Protein 2HJQ (pdb70)

CATH classification: 3.40.5.20 (+1 more: 1.10.720.10)

Foldseek 3Di:
DKWKAFAADAWDDDPHDIHGHPDIDDDDPVVSVVCVVPPRIDMDDDDPPPDPPALADDLVVLVPDDDVRLQVRVVVVPDGCPVPPDSVVSSVSSVVCNVPPDPDDDVDDDD

Secondary structure (DSSP, 8-state):
-EEEEESS-SEEEETTEEEEBT-EEEE-HHHHHHHHHSTTEEEEE--S-SS---S---HHHHHT--HHHHHHHHHHHT--TTS--SHHHHHHHHHHHHTT---S--STT--

Solvent-accessible surface area: 8606 Å² total; per-residue (Å²): 125,48,31,1,66,3,100,144,16,156,68,86,104,7,164,65,53,65,0,131,40,60,69,67,61,90,8,77,121,174,14,36,90,110,2,101,136,34,108,69,12,85,44,60,100,123,131,120,84,151,172,83,67,35,0,11,82,66,65,63,92,3,139,65,64,104,137,55,78,8,39,56,17,0,63,90,46,52,113,116,11,86,97,49,153,99,67,111,56,19,15,53,64,0,59,105,26,76,92,104,91,69,105,149,88,146,121,168,178,126,232

Radius of gyration: 19.68 Å; Cα contacts (8 Å, |Δi|>4): 136; chains: 1; bounding box: 53×40×23 Å

Nearest PDB structures (foldseek):
  2hjq-assembly1_A  TM=5.328E-01  e=5.339E-16  Bacillus subtilis
  2hjq-assembly1_A  TM=4.756E-01  e=1.511E-18  Bacillus subtilis
  6gzq-assembly1_H1  TM=6.401E-01  e=4.212E+00  Thermus thermophilus HB8
  3buc-assembly1_A  TM=3.258E-01  e=3.477E+00  Homo sapiens
  3rzl-assembly1_A  TM=2.801E-01  e=4.786E+00  Homo sapiens

Structure (mmCIF, N/CA/C/O backbone):
data_2HJQ
#
_entry.id   2HJQ
#
loop_
_atom_site.group_PDB
_atom_site.id
_atom_site.type_symbol
_atom_site.label_atom_id
_atom_site.label_alt_id
_atom_site.label_comp_id
_atom_site.label_asym_id
_atom_site.label_entity_id
_atom_site.label_seq_id
_atom_site.pdbx_PDB_ins_code
_atom_site.Cartn_x
_atom_site.Cartn_y
_atom_site.Cartn_z
_atom_site.occupancy
_atom_site.B_iso_or_equiv
_atom_site.auth_seq_id
_atom_site.auth_comp_id
_atom_site.auth_asym_id
_atom_site.auth_atom_id
_atom_site.pdbx_PDB_model_num
ATOM 1 N N . MET A 1 1 ? -4.925 -1.356 1.709 1.00 0.00 1 MET A N 1
ATOM 2 C CA . MET A 1 1 ? -6.062 -0.489 2.091 1.00 0.00 1 MET A CA 1
ATOM 3 C C . MET A 1 1 ? -7.373 -1.251 1.997 1.00 0.00 1 MET A C 1
ATOM 4 O O . MET A 1 1 ? -7.636 -1.924 1.000 1.00 0.00 1 MET A O 1
ATOM 20 N N . PHE A 1 2 ? -8.184 -1.149 3.038 1.00 0.00 2 PHE A N 1
ATOM 21 C CA . PHE A 1 2 ? -9.494 -1.778 3.053 1.00 0.00 2 PHE A CA 1
ATOM 22 C C . PHE A 1 2 ? -10.558 -0.707 2.857 1.00 0.00 2 PHE A C 1
ATOM 23 O O . PHE A 1 2 ? -10.413 0.403 3.358 1.00 0.00 2 PHE A O 1
ATOM 40 N N . THR A 1 3 ? -11.607 -1.023 2.118 1.00 0.00 3 THR A N 1
ATOM 41 C CA . THR A 1 3 ? -12.695 -0.081 1.920 1.00 0.00 3 THR A CA 1
ATOM 42 C C . THR A 1 3 ? -14.032 -0.810 1.864 1.00 0.00 3 THR A C 1
ATOM 43 O O . THR A 1 3 ? -14.115 -1.952 1.397 1.00 0.00 3 THR A O 1
ATOM 54 N N . ALA A 1 4 ? -15.065 -0.154 2.369 1.00 0.00 4 ALA A N 1
ATOM 55 C CA . ALA A 1 4 ? -16.406 -0.712 2.371 1.00 0.00 4 ALA A CA 1
ATOM 56 C C . ALA A 1 4 ? -17.394 0.280 1.774 1.00 0.00 4 ALA A C 1
ATOM 57 O O . ALA A 1 4 ? -17.237 1.493 1.926 1.00 0.00 4 ALA A O 1
ATOM 64 N N . LYS A 1 5 ? -18.396 -0.239 1.081 1.00 0.00 5 LYS A N 1
ATOM 65 C CA . LYS A 1 5 ? -19.427 0.595 0.479 1.00 0.00 5 LYS A CA 1
ATOM 66 C C . LYS A 1 5 ? -20.804 -0.002 0.753 1.00 0.00 5 LYS A C 1
ATOM 67 O O . LYS A 1 5 ? -21.024 -1.195 0.531 1.00 0.00 5 LYS A O 1
ATOM 86 N N . LEU A 1 6 ? -21.717 0.825 1.250 1.00 0.00 6 LEU A N 1
ATOM 87 C CA . LEU A 1 6 ? -23.059 0.369 1.606 1.00 0.00 6 LEU A CA 1
ATOM 88 C C . LEU A 1 6 ? -23.827 -0.114 0.389 1.00 0.00 6 LEU A C 1
ATOM 89 O O . LEU A 1 6 ? -24.094 0.654 -0.532 1.00 0.00 6 LEU A O 1
ATOM 105 N N . ILE A 1 7 ? -24.187 -1.385 0.395 1.00 0.00 7 ILE A N 1
ATOM 106 C CA . ILE A 1 7 ? -25.008 -1.945 -0.666 1.00 0.00 7 ILE A CA 1
ATOM 107 C C . ILE A 1 7 ? -26.416 -2.230 -0.147 1.00 0.00 7 ILE A C 1
ATOM 108 O O . ILE A 1 7 ? -27.391 -2.174 -0.893 1.00 0.00 7 ILE A O 1
ATOM 124 N N . LYS A 1 8 ? -26.505 -2.504 1.150 1.00 0.00 8 LYS A N 1
ATOM 125 C CA . LYS A 1 8 ? -27.770 -2.853 1.780 1.00 0.00 8 LYS A CA 1
ATOM 126 C C . LYS A 1 8 ? -28.502 -1.609 2.267 1.00 0.00 8 LYS A C 1
ATOM 127 O O . LYS A 1 8 ? -29.731 -1.538 2.241 1.00 0.00 8 LYS A O 1
ATOM 146 N N . GLY A 1 9 ? -27.739 -0.626 2.710 1.00 0.00 9 GLY A N 1
ATOM 147 C CA . GLY A 1 9 ? -28.330 0.552 3.297 1.00 0.00 9 GLY A CA 1
ATOM 148 C C . GLY A 1 9 ? -28.282 1.748 2.376 1.00 0.00 9 GLY A C 1
ATOM 149 O O . GLY A 1 9 ? -28.155 1.600 1.165 1.00 0.00 9 GLY A O 1
ATOM 153 N N . LYS A 1 10 ? -28.368 2.926 2.973 1.00 0.00 10 LYS A N 1
ATOM 154 C CA . LYS A 1 10 ? -28.365 4.195 2.265 1.00 0.00 10 LYS A CA 1
ATOM 155 C C . LYS A 1 10 ? -27.521 5.163 3.077 1.00 0.00 10 LYS A C 1
ATOM 156 O O . LYS A 1 10 ? -26.727 5.929 2.537 1.00 0.00 10 LYS A O 1
ATOM 175 N N . THR A 1 11 ? -27.708 5.106 4.391 1.00 0.00 11 THR A N 1
ATOM 176 C CA . THR A 1 11 ? -26.878 5.833 5.340 1.00 0.00 11 THR A CA 1
ATOM 177 C C . THR A 1 11 ? -26.866 5.076 6.668 1.00 0.00 11 THR A C 1
ATOM 178 O O . THR A 1 11 ? -27.899 4.946 7.324 1.00 0.00 11 THR A O 1
ATOM 189 N N . TYR A 1 12 ? -25.708 4.565 7.049 1.00 0.00 12 TYR A N 1
ATOM 190 C CA . TYR A 1 12 ? -25.600 3.689 8.206 1.00 0.00 12 TYR A CA 1
ATOM 191 C C . TYR A 1 12 ? -24.386 4.070 9.049 1.00 0.00 12 TYR A C 1
ATOM 192 O O . TYR A 1 12 ? -23.320 4.379 8.513 1.00 0.00 12 TYR A O 1
ATOM 210 N N . ASN A 1 13 ? -24.549 4.048 10.362 1.00 0.00 13 ASN A N 1
ATOM 211 C CA . ASN A 1 13 ? -23.465 4.400 11.270 1.00 0.00 13 ASN A CA 1
ATOM 212 C C . ASN A 1 13 ? -22.922 3.152 11.952 1.00 0.00 13 ASN A C 1
ATOM 213 O O . ASN A 1 13 ? -23.611 2.515 12.748 1.00 0.00 13 ASN A O 1
ATOM 224 N N . VAL A 1 14 ? -21.689 2.801 11.621 1.00 0.00 14 VAL A N 1
ATOM 225 C CA . VAL A 1 14 ? -21.038 1.632 12.194 1.00 0.00 14 VAL A CA 1
ATOM 226 C C . VAL A 1 14 ? -20.053 2.052 13.278 1.00 0.00 14 VAL A C 1
ATOM 227 O O . VAL A 1 14 ? -18.972 2.563 12.973 1.00 0.00 14 VAL A O 1
ATOM 240 N N . MET A 1 15 ? -20.448 1.849 14.536 1.00 0.00 15 MET A N 1
ATOM 241 C CA . MET A 1 15 ? -19.626 2.199 15.701 1.00 0.00 15 MET A CA 1
ATOM 242 C C . MET A 1 15 ? -19.439 3.713 15.794 1.00 0.00 15 MET A C 1
ATOM 243 O O . MET A 1 15 ? -20.124 4.387 16.564 1.00 0.00 15 MET A O 1
ATOM 257 N N . GLY A 1 16 ? -18.520 4.234 14.997 1.00 0.00 16 GLY A N 1
ATOM 258 C CA . GLY A 1 16 ? -18.286 5.662 14.942 1.00 0.00 16 GLY A CA 1
ATOM 259 C C . GLY A 1 16 ? -18.007 6.117 13.526 1.00 0.00 16 GLY A C 1
ATOM 260 O O . GLY A 1 16 ? -17.587 7.251 13.291 1.00 0.00 16 GLY A O 1
ATOM 264 N N . ILE A 1 17 ? -18.242 5.219 12.575 1.00 0.00 17 ILE A N 1
ATOM 265 C CA . ILE A 1 17 ? -17.989 5.499 11.169 1.00 0.00 17 ILE A CA 1
ATOM 266 C C . ILE A 1 17 ? -19.313 5.665 10.434 1.00 0.00 17 ILE A C 1
ATOM 267 O O . ILE A 1 17 ? -20.266 4.932 10.691 1.00 0.00 17 ILE A O 1
ATOM 283 N N . THR A 1 18 ? -19.381 6.626 9.530 1.00 0.00 18 THR A N 1
ATOM 284 C CA . THR A 1 18 ? -20.608 6.884 8.797 1.00 0.00 18 THR A CA 1
ATOM 285 C C . THR A 1 18 ? -20.478 6.457 7.341 1.00 0.00 18 THR A C 1
ATOM 286 O O . THR A 1 18 ? -19.705 7.037 6.578 1.00 0.00 18 THR A O 1
ATOM 297 N N . PHE A 1 19 ? -21.232 5.440 6.964 1.00 0.00 19 PHE A N 1
ATOM 298 C CA . PHE A 1 19 ? -21.233 4.957 5.593 1.00 0.00 19 PHE A CA 1
ATOM 299 C C . PHE A 1 19 ? -22.527 5.344 4.901 1.00 0.00 19 PHE A C 1
ATOM 300 O O . PHE A 1 19 ? -23.572 5.450 5.536 1.00 0.00 19 PHE A O 1
ATOM 317 N N . ARG A 1 20 ? -22.457 5.564 3.604 1.00 0.00 20 ARG A N 1
ATOM 318 C CA . ARG A 1 20 ? -23.642 5.853 2.815 1.00 0.00 20 ARG A CA 1
ATOM 319 C C . ARG A 1 20 ? -23.618 4.996 1.562 1.00 0.00 20 ARG A C 1
ATOM 320 O O . ARG A 1 20 ? -22.544 4.726 1.026 1.00 0.00 20 ARG A O 1
ATOM 341 N N . ALA A 1 21 ? -24.780 4.526 1.125 1.00 0.00 21 ALA A N 1
ATOM 342 C CA . ALA A 1 21 ? -24.857 3.731 -0.097 1.00 0.00 21 ALA A CA 1
ATOM 343 C C . ALA A 1 21 ? -24.246 4.472 -1.279 1.00 0.00 21 ALA A C 1
ATOM 344 O O . ALA A 1 21 ? -24.594 5.621 -1.555 1.00 0.00 21 ALA A O 1
ATOM 351 N N . GLY A 1 22 ? -23.321 3.813 -1.963 1.00 0.00 22 GLY A N 1
ATOM 352 C CA . GLY A 1 22 ? -22.648 4.431 -3.087 1.00 0.00 22 GLY A CA 1
ATOM 353 C C . GLY A 1 22 ? -21.346 5.088 -2.682 1.00 0.00 22 GLY A C 1
ATOM 354 O O . GLY A 1 22 ? -20.527 5.439 -3.532 1.00 0.00 22 GLY A O 1
ATOM 358 N N . VAL A 1 23 ? -21.153 5.246 -1.380 1.00 0.00 23 VAL A N 1
ATOM 359 C CA . VAL A 1 23 ? -19.959 5.887 -0.851 1.00 0.00 23 VAL A CA 1
ATOM 360 C C . VAL A 1 23 ? -18.994 4.852 -0.283 1.00 0.00 23 VAL A C 1
ATOM 361 O O . VAL A 1 23 ? -19.301 4.180 0.704 1.00 0.00 23 VAL A O 1
ATOM 374 N N . SER A 1 24 ? -17.843 4.712 -0.922 1.00 0.00 24 SER A N 1
ATOM 375 C CA . SER A 1 24 ? -16.790 3.844 -0.421 1.00 0.00 24 SER A CA 1
ATOM 376 C C . SER A 1 24 ? -15.935 4.601 0.588 1.00 0.00 24 SER A C 1
ATOM 377 O O . SER A 1 24 ? -15.593 5.768 0.368 1.00 0.00 24 SER A O 1
ATOM 385 N N . GLN A 1 25 ? -15.607 3.955 1.694 1.00 0.00 25 GLN A N 1
ATOM 386 C CA . GLN A 1 25 ? -14.804 4.587 2.725 1.00 0.00 25 GLN A CA 1
ATOM 387 C C . GLN A 1 25 ? -13.767 3.607 3.257 1.00 0.00 25 GLN A C 1
ATOM 388 O O . GLN A 1 25 ? -14.081 2.445 3.521 1.00 0.00 25 GLN A O 1
ATOM 402 N N . THR A 1 26 ? -12.534 4.076 3.392 1.00 0.00 26 THR A N 1
ATOM 403 C CA . THR A 1 26 ? -11.438 3.235 3.848 1.00 0.00 26 THR A CA 1
ATOM 404 C C . THR A 1 26 ? -11.582 2.880 5.325 1.00 0.00 26 THR A C 1
ATOM 405 O O . THR A 1 26 ? -11.797 3.756 6.167 1.00 0.00 26 THR A O 1
ATOM 416 N N . VAL A 1 27 ? -11.454 1.597 5.626 1.00 0.00 27 VAL A N 1
ATOM 417 C CA . VAL A 1 27 ? -11.593 1.109 6.988 1.00 0.00 27 VAL A CA 1
ATOM 418 C C . VAL A 1 27 ? -10.378 0.283 7.396 1.00 0.00 27 VAL A C 1
ATOM 419 O O . VAL A 1 27 ? -9.665 -0.252 6.544 1.00 0.00 27 VAL A O 1
ATOM 432 N N . PRO A 1 28 ? -10.107 0.194 8.706 1.00 0.00 28 PRO A N 1
ATOM 433 C CA . PRO A 1 28 ? -9.055 -0.670 9.242 1.00 0.00 28 PRO A CA 1
ATOM 434 C C . PRO A 1 28 ? -9.432 -2.144 9.130 1.00 0.00 28 PRO A C 1
ATOM 435 O O . PRO A 1 28 ? -10.597 -2.478 8.890 1.00 0.00 28 PRO A O 1
ATOM 446 N N . LYS A 1 29 ? -8.452 -3.018 9.329 1.00 0.00 29 LYS A N 1
ATOM 447 C CA . LYS A 1 29 ? -8.666 -4.459 9.223 1.00 0.00 29 LYS A CA 1
ATOM 448 C C . LYS A 1 29 ? -9.776 -4.919 10.170 1.00 0.00 29 LYS A C 1
ATOM 449 O O . LYS A 1 29 ? -10.577 -5.794 9.828 1.00 0.00 29 LYS A O 1
ATOM 468 N N . LYS A 1 30 ? -9.827 -4.302 11.351 1.00 0.00 30 LYS A N 1
ATOM 469 C CA . LYS A 1 30 ? -10.836 -4.622 12.356 1.00 0.00 30 LYS A CA 1
ATOM 470 C C . LYS A 1 30 ? -12.244 -4.462 11.789 1.00 0.00 30 LYS A C 1
ATOM 471 O O . LYS A 1 30 ? -13.070 -5.371 11.878 1.00 0.00 30 LYS A O 1
ATOM 490 N N . LEU A 1 31 ? -12.504 -3.308 11.187 1.00 0.00 31 LEU A N 1
ATOM 491 C CA . LEU A 1 31 ? -13.827 -3.002 10.666 1.00 0.00 31 LEU A CA 1
ATOM 492 C C . LEU A 1 31 ? -14.109 -3.789 9.394 1.00 0.00 31 LEU A C 1
ATOM 493 O O . LEU A 1 31 ? -15.254 -4.129 9.116 1.00 0.00 31 LEU A O 1
ATOM 509 N N . TYR A 1 32 ? -13.061 -4.089 8.637 1.00 0.00 32 TYR A N 1
ATOM 510 C CA . TYR A 1 32 ? -13.200 -4.859 7.406 1.00 0.00 32 TYR A CA 1
ATOM 511 C C . TYR A 1 32 ? -13.816 -6.228 7.695 1.00 0.00 32 TYR A C 1
ATOM 512 O O . TYR A 1 32 ? -14.747 -6.654 7.017 1.00 0.00 32 TYR A O 1
ATOM 530 N N . GLU A 1 33 ? -13.303 -6.904 8.714 1.00 0.00 33 GLU A N 1
ATOM 531 C CA . GLU A 1 33 ? -13.810 -8.223 9.075 1.00 0.00 33 GLU A CA 1
ATOM 532 C C . GLU A 1 33 ? -15.089 -8.112 9.901 1.00 0.00 33 GLU A C 1
ATOM 533 O O . GLU A 1 33 ? -15.943 -9.004 9.874 1.00 0.00 33 GLU A O 1
ATOM 545 N N . TYR A 1 34 ? -15.235 -7.005 10.615 1.00 0.00 34 TYR A N 1
ATOM 546 C CA . TYR A 1 34 ? -16.469 -6.723 11.332 1.00 0.00 34 TYR A CA 1
ATOM 547 C C . TYR A 1 34 ? -17.620 -6.572 10.337 1.00 0.00 34 TYR A C 1
ATOM 548 O O . TYR A 1 34 ? -18.720 -7.079 10.552 1.00 0.00 34 TYR A O 1
ATOM 566 N N . LEU A 1 35 ? -17.344 -5.887 9.235 1.00 0.00 35 LEU A N 1
ATOM 567 C CA . LEU A 1 35 ? -18.328 -5.703 8.178 1.00 0.00 35 LEU A CA 1
ATOM 568 C C . LEU A 1 35 ? -18.316 -6.889 7.222 1.00 0.00 35 LEU A C 1
ATOM 569 O O . LEU A 1 35 ? -19.160 -6.997 6.341 1.00 0.00 35 LEU A O 1
ATOM 585 N N . ASN A 1 36 ? -17.342 -7.770 7.394 1.00 0.00 36 ASN A N 1
ATOM 586 C CA . ASN A 1 36 ? -17.308 -9.027 6.656 1.00 0.00 36 ASN A CA 1
ATOM 587 C C . ASN A 1 36 ? -18.390 -9.954 7.188 1.00 0.00 36 ASN A C 1
ATOM 588 O O . ASN A 1 36 ? -18.968 -10.751 6.449 1.00 0.00 36 ASN A O 1
ATOM 599 N N . GLU A 1 37 ? -18.661 -9.830 8.481 1.00 0.00 37 GLU A N 1
ATOM 600 C CA . GLU A 1 37 ? -19.777 -10.530 9.102 1.00 0.00 37 GLU A CA 1
ATOM 601 C C . GLU A 1 37 ? -21.106 -9.853 8.749 1.00 0.00 37 GLU A C 1
ATOM 602 O O . GLU A 1 37 ? -22.108 -10.522 8.498 1.00 0.00 37 GLU A O 1
ATOM 614 N N . ASN A 1 38 ? -21.094 -8.525 8.718 1.00 0.00 38 ASN A N 1
ATOM 615 C CA . ASN A 1 38 ? -22.308 -7.742 8.485 1.00 0.00 38 ASN A CA 1
ATOM 616 C C . ASN A 1 38 ? -22.575 -7.551 6.992 1.00 0.00 38 ASN A C 1
ATOM 617 O O . ASN A 1 38 ? -21.886 -6.785 6.322 1.00 0.00 38 ASN A O 1
ATOM 628 N N . PRO A 1 39 ? -23.610 -8.220 6.462 1.00 0.00 39 PRO A N 1
ATOM 629 C CA . PRO A 1 39 ? -23.908 -8.227 5.023 1.00 0.00 39 PRO A CA 1
ATOM 630 C C . PRO A 1 39 ? -24.603 -6.952 4.536 1.00 0.00 39 PRO A C 1
ATOM 631 O O . PRO A 1 39 ? -25.558 -7.011 3.763 1.00 0.00 39 PRO A O 1
ATOM 642 N N . TYR A 1 40 ? -24.113 -5.797 4.969 1.00 0.00 40 TYR A N 1
ATOM 643 C CA . TYR A 1 40 ? -24.683 -4.530 4.529 1.00 0.00 40 TYR A CA 1
ATOM 644 C C . TYR A 1 40 ? -23.809 -3.880 3.466 1.00 0.00 40 TYR A C 1
ATOM 645 O O . TYR A 1 40 ? -24.247 -2.967 2.760 1.00 0.00 40 TYR A O 1
ATOM 663 N N . PHE A 1 41 ? -22.570 -4.333 3.355 1.00 0.00 41 PHE A N 1
ATOM 664 C CA . PHE A 1 41 ? -21.590 -3.635 2.541 1.00 0.00 41 PHE A CA 1
ATOM 665 C C . PHE A 1 41 ? -20.964 -4.554 1.510 1.00 0.00 41 PHE A C 1
ATOM 666 O O . PHE A 1 41 ? -20.989 -5.777 1.652 1.00 0.00 41 PHE A O 1
ATOM 683 N N . ILE A 1 42 ? -20.411 -3.955 0.469 1.00 0.00 42 ILE A N 1
ATOM 684 C CA . ILE A 1 42 ? -19.519 -4.672 -0.419 1.00 0.00 42 ILE A CA 1
ATOM 685 C C . ILE A 1 42 ? -18.091 -4.370 0.016 1.00 0.00 42 ILE A C 1
ATOM 686 O O . ILE A 1 42 ? -17.743 -3.216 0.286 1.00 0.00 42 ILE A O 1
ATOM 702 N N . LEU A 1 43 ? -17.288 -5.404 0.150 1.00 0.00 43 LEU A N 1
ATOM 703 C CA . LEU A 1 43 ? -15.959 -5.252 0.706 1.00 0.00 43 LEU A CA 1
ATOM 704 C C . LEU A 1 43 ? -14.900 -5.416 -0.362 1.00 0.00 43 LEU A C 1
ATOM 705 O O . LEU A 1 43 ? -14.964 -6.321 -1.196 1.00 0.00 43 LEU A O 1
ATOM 721 N N . THR A 1 44 ? -13.939 -4.515 -0.351 1.00 0.00 44 THR A N 1
ATOM 722 C CA . THR A 1 44 ? -12.857 -4.538 -1.308 1.00 0.00 44 THR A CA 1
ATOM 723 C C . THR A 1 44 ? -11.569 -4.075 -0.638 1.00 0.00 44 THR A C 1
ATOM 724 O O . THR A 1 44 ? -11.567 -3.090 0.098 1.00 0.00 44 THR A O 1
ATOM 735 N N . GLN A 1 45 ? -10.485 -4.805 -0.852 1.00 0.00 45 GLN A N 1
ATOM 736 C CA . GLN A 1 45 ? -9.190 -4.386 -0.344 1.00 0.00 45 GLN A CA 1
ATOM 737 C C . GLN A 1 45 ? -8.170 -4.374 -1.467 1.00 0.00 45 GLN A C 1
ATOM 738 O O . GLN A 1 45 ? -8.057 -5.334 -2.229 1.00 0.00 45 GLN A O 1
ATOM 752 N N . GLU A 1 46 ? -7.454 -3.273 -1.583 1.00 0.00 46 GLU A N 1
ATOM 753 C CA . GLU A 1 46 ? -6.443 -3.129 -2.616 1.00 0.00 46 GLU A CA 1
ATOM 754 C C . GLU A 1 46 ? -5.166 -2.577 -2.005 1.00 0.00 46 GLU A C 1
ATOM 755 O O . GLU A 1 46 ? -5.209 -1.868 -0.995 1.00 0.00 46 GLU A O 1
ATOM 767 N N . LEU A 1 47 ? -4.038 -2.910 -2.603 1.00 0.00 47 LEU A N 1
ATOM 768 C CA . LEU A 1 47 ? -2.753 -2.491 -2.076 1.00 0.00 47 LEU A CA 1
ATOM 769 C C . LEU A 1 47 ? -2.155 -1.383 -2.928 1.00 0.00 47 LEU A C 1
ATOM 770 O O . LEU A 1 47 ? -1.702 -1.624 -4.046 1.00 0.00 47 LEU A O 1
ATOM 786 N N . ASN A 1 48 ? -2.184 -0.166 -2.407 1.00 0.00 48 ASN A N 1
ATOM 787 C CA . ASN A 1 48 ? -1.533 0.956 -3.066 1.00 0.00 48 ASN A CA 1
ATOM 788 C C . ASN A 1 48 ? -0.025 0.842 -2.883 1.00 0.00 48 ASN A C 1
ATOM 789 O O . ASN A 1 48 ? 0.752 1.154 -3.787 1.00 0.00 48 ASN A O 1
ATOM 800 N N . ASN A 1 49 ? 0.374 0.376 -1.707 1.00 0.00 49 ASN A N 1
ATOM 801 C CA . ASN A 1 49 ? 1.775 0.120 -1.414 1.00 0.00 49 ASN A CA 1
ATOM 802 C C . ASN A 1 49 ? 2.141 -1.293 -1.853 1.00 0.00 49 ASN A C 1
ATOM 803 O O . ASN A 1 49 ? 2.000 -2.254 -1.095 1.00 0.00 49 ASN A O 1
ATOM 814 N N . GLN A 1 50 ? 2.554 -1.412 -3.106 1.00 0.00 50 GLN A N 1
ATOM 815 C CA . GLN A 1 50 ? 2.946 -2.696 -3.669 1.00 0.00 50 GLN A CA 1
ATOM 816 C C . GLN A 1 50 ? 4.332 -3.080 -3.174 1.00 0.00 50 GLN A C 1
ATOM 817 O O . GLN A 1 50 ? 4.529 -4.156 -2.607 1.00 0.00 50 GLN A O 1
ATOM 831 N N . LYS A 1 51 ? 5.289 -2.189 -3.392 1.00 0.00 51 LYS A N 1
ATOM 832 C CA . LYS A 1 51 ? 6.647 -2.384 -2.913 1.00 0.00 51 LYS A CA 1
ATOM 833 C C . LYS A 1 51 ? 7.200 -1.095 -2.319 1.00 0.00 51 LYS A C 1
ATOM 834 O O . LYS A 1 51 ? 7.249 -0.062 -2.987 1.00 0.00 51 LYS A O 1
ATOM 853 N N . ASP A 1 52 ? 7.584 -1.162 -1.057 1.00 0.00 52 ASP A N 1
ATOM 854 C CA . ASP A 1 52 ? 8.281 -0.063 -0.402 1.00 0.00 52 ASP A CA 1
ATOM 855 C C . ASP A 1 52 ? 9.705 -0.526 -0.118 1.00 0.00 52 ASP A C 1
ATOM 856 O O . ASP A 1 52 ? 10.199 -1.440 -0.779 1.00 0.00 52 ASP A O 1
ATOM 865 N N . ASP A 1 53 ? 10.358 0.080 0.853 1.00 0.00 53 ASP A N 1
ATOM 866 C CA . ASP A 1 53 ? 11.674 -0.367 1.273 1.00 0.00 53 ASP A CA 1
ATOM 867 C C . ASP A 1 53 ? 11.517 -1.276 2.488 1.00 0.00 53 ASP A C 1
ATOM 868 O O . ASP A 1 53 ? 11.338 -0.801 3.609 1.00 0.00 53 ASP A O 1
ATOM 877 N N . PRO A 1 54 ? 11.547 -2.602 2.274 1.00 0.00 54 PRO A N 1
ATOM 878 C CA . PRO A 1 54 ? 11.225 -3.579 3.302 1.00 0.00 54 PRO A CA 1
ATOM 879 C C . PRO A 1 54 ? 12.440 -3.994 4.119 1.00 0.00 54 PRO A C 1
ATOM 880 O O . PRO A 1 54 ? 13.000 -5.071 3.920 1.00 0.00 54 PRO A O 1
ATOM 891 N N . ILE A 1 55 ? 12.849 -3.120 5.026 1.00 0.00 55 ILE A N 1
ATOM 892 C CA . ILE A 1 55 ? 13.996 -3.376 5.885 1.00 0.00 55 ILE A CA 1
ATOM 893 C C . ILE A 1 55 ? 14.057 -2.312 6.984 1.00 0.00 55 ILE A C 1
ATOM 894 O O . ILE A 1 55 ? 15.106 -2.005 7.540 1.00 0.00 55 ILE A O 1
ATOM 910 N N . ASN A 1 56 ? 12.889 -1.785 7.324 1.00 0.00 56 ASN A N 1
ATOM 911 C CA . ASN A 1 56 ? 12.775 -0.710 8.298 1.00 0.00 56 ASN A CA 1
ATOM 912 C C . ASN A 1 56 ? 11.354 -0.642 8.834 1.00 0.00 56 ASN A C 1
ATOM 913 O O . ASN A 1 56 ? 10.418 -0.284 8.121 1.00 0.00 56 ASN A O 1
ATOM 924 N N . TYR A 1 57 ? 11.198 -1.027 10.090 1.00 0.00 57 TYR A N 1
ATOM 925 C CA . TYR A 1 57 ? 9.890 -1.087 10.723 1.00 0.00 57 TYR A CA 1
ATOM 926 C C . TYR A 1 57 ? 10.005 -0.632 12.171 1.00 0.00 57 TYR A C 1
ATOM 927 O O . TYR A 1 57 ? 11.109 -0.370 12.657 1.00 0.00 57 TYR A O 1
ATOM 945 N N . THR A 1 58 ? 8.872 -0.531 12.852 1.00 0.00 58 THR A N 1
ATOM 946 C CA . THR A 1 58 ? 8.863 -0.192 14.264 1.00 0.00 58 THR A CA 1
ATOM 947 C C . THR A 1 58 ? 9.546 -1.278 15.064 1.00 0.00 58 THR A C 1
ATOM 948 O O . THR A 1 58 ? 9.233 -2.455 14.902 1.00 0.00 58 THR A O 1
ATOM 959 N N . GLU A 1 59 ? 10.488 -0.894 15.916 1.00 0.00 59 GLU A N 1
ATOM 960 C CA . GLU A 1 59 ? 11.127 -1.858 16.793 1.00 0.00 59 GLU A CA 1
ATOM 961 C C . GLU A 1 59 ? 10.077 -2.497 17.685 1.00 0.00 59 GLU A C 1
ATOM 962 O O . GLU A 1 59 ? 10.181 -3.662 18.032 1.00 0.00 59 GLU A O 1
ATOM 974 N N . SER A 1 60 ? 9.040 -1.727 18.007 1.00 0.00 60 SER A N 1
ATOM 975 C CA . SER A 1 60 ? 7.904 -2.239 18.749 1.00 0.00 60 SER A CA 1
ATOM 976 C C . SER A 1 60 ? 7.213 -3.342 17.955 1.00 0.00 60 SER A C 1
ATOM 977 O O . SER A 1 60 ? 6.772 -4.345 18.518 1.00 0.00 60 SER A O 1
ATOM 985 N N . GLU A 1 61 ? 7.139 -3.168 16.635 1.00 0.00 61 GLU A N 1
ATOM 986 C CA . GLU A 1 61 ? 6.510 -4.177 15.787 1.00 0.00 61 GLU A CA 1
ATOM 987 C C . GLU A 1 61 ? 7.469 -5.336 15.540 1.00 0.00 61 GLU A C 1
ATOM 988 O O . GLU A 1 61 ? 7.049 -6.474 15.366 1.00 0.00 61 GLU A O 1
ATOM 1000 N N . LEU A 1 62 ? 8.760 -5.038 15.546 1.00 0.00 62 LEU A N 1
ATOM 1001 C CA . LEU A 1 62 ? 9.784 -6.048 15.321 1.00 0.00 62 LEU A CA 1
ATOM 1002 C C . LEU A 1 62 ? 10.046 -6.859 16.591 1.00 0.00 62 LEU A C 1
ATOM 1003 O O . LEU A 1 62 ? 10.570 -7.973 16.527 1.00 0.00 62 LEU A O 1
ATOM 1019 N N . LYS A 1 63 ? 9.666 -6.293 17.736 1.00 0.00 63 LYS A N 1
ATOM 1020 C CA . LYS A 1 63 ? 9.709 -7.006 19.012 1.00 0.00 63 LYS A CA 1
ATOM 1021 C C . LYS A 1 63 ? 8.673 -8.126 19.018 1.00 0.00 63 LYS A C 1
ATOM 1022 O O . LYS A 1 63 ? 8.856 -9.163 19.657 1.00 0.00 63 LYS A O 1
ATOM 1041 N N . GLY A 1 64 ? 7.579 -7.901 18.300 1.00 0.00 64 GLY A N 1
ATOM 1042 C CA . GLY A 1 64 ? 6.544 -8.908 18.176 1.00 0.00 64 GLY A CA 1
ATOM 1043 C C . GLY A 1 64 ? 6.485 -9.477 16.776 1.00 0.00 64 GLY A C 1
ATOM 1044 O O . GLY A 1 64 ? 5.441 -9.949 16.327 1.00 0.00 64 GLY A O 1
ATOM 1048 N N . MET A 1 65 ? 7.614 -9.426 16.084 1.00 0.00 65 MET A N 1
ATOM 1049 C CA . MET A 1 65 ? 7.694 -9.919 14.719 1.00 0.00 65 MET A CA 1
ATOM 1050 C C . MET A 1 65 ? 8.414 -11.263 14.707 1.00 0.00 65 MET A C 1
ATOM 1051 O O . MET A 1 65 ? 9.460 -11.416 15.344 1.00 0.00 65 MET A O 1
ATOM 1065 N N . ASN A 1 66 ? 7.870 -12.214 13.959 1.00 0.00 66 ASN A N 1
ATOM 1066 C CA . ASN A 1 66 ? 8.341 -13.597 14.000 1.00 0.00 66 ASN A CA 1
ATOM 1067 C C . ASN A 1 66 ? 9.708 -13.782 13.337 1.00 0.00 66 ASN A C 1
ATOM 1068 O O . ASN A 1 66 ? 10.237 -12.882 12.671 1.00 0.00 66 ASN A O 1
ATOM 1079 N N . LYS A 1 67 ? 10.257 -14.978 13.540 1.00 0.00 67 LYS A N 1
ATOM 1080 C CA . LYS A 1 67 ? 11.562 -15.378 13.022 1.00 0.00 67 LYS A CA 1
ATOM 1081 C C . LYS A 1 67 ? 11.647 -15.206 11.503 1.00 0.00 67 LYS A C 1
ATOM 1082 O O . LYS A 1 67 ? 12.490 -14.453 11.002 1.00 0.00 67 LYS A O 1
ATOM 1101 N N . ALA A 1 68 ? 10.751 -15.871 10.783 1.00 0.00 68 ALA A N 1
ATOM 1102 C CA . ALA A 1 68 ? 10.774 -15.870 9.325 1.00 0.00 68 ALA A CA 1
ATOM 1103 C C . ALA A 1 68 ? 10.446 -14.490 8.772 1.00 0.00 68 ALA A C 1
ATOM 1104 O O . ALA A 1 68 ? 10.837 -14.146 7.654 1.00 0.00 68 ALA A O 1
ATOM 1111 N N . GLU A 1 69 ? 9.730 -13.703 9.561 1.00 0.00 69 GLU A N 1
ATOM 1112 C CA . GLU A 1 69 ? 9.379 -12.345 9.174 1.00 0.00 69 GLU A CA 1
ATOM 1113 C C . GLU A 1 69 ? 10.637 -11.493 9.064 1.00 0.00 69 GLU A C 1
ATOM 1114 O O . GLU A 1 69 ? 10.890 -10.879 8.034 1.00 0.00 69 GLU A O 1
ATOM 1126 N N . HIS A 1 70 ? 11.431 -11.473 10.135 1.00 0.00 70 HIS A N 1
ATOM 1127 C CA . HIS A 1 70 ? 12.703 -10.757 10.141 1.00 0.00 70 HIS A CA 1
ATOM 1128 C C . HIS A 1 70 ? 13.578 -11.186 8.973 1.00 0.00 70 HIS A C 1
ATOM 1129 O O . HIS A 1 70 ? 14.232 -10.361 8.341 1.00 0.00 70 HIS A O 1
ATOM 1144 N N . GLU A 1 71 ? 13.580 -12.480 8.696 1.00 0.00 71 GLU A N 1
ATOM 1145 C CA . GLU A 1 71 ? 14.422 -13.035 7.649 1.00 0.00 71 GLU A CA 1
ATOM 1146 C C . GLU A 1 71 ? 13.973 -12.579 6.267 1.00 0.00 71 GLU A C 1
ATOM 1147 O O . GLU A 1 71 ? 14.788 -12.102 5.478 1.00 0.00 71 GLU A O 1
ATOM 1159 N N . SER A 1 72 ? 12.682 -12.699 5.978 1.00 0.00 72 SER A N 1
ATOM 1160 C CA . SER A 1 72 ? 12.157 -12.292 4.680 1.00 0.00 72 SER A CA 1
ATOM 1161 C C . SER A 1 72 ? 12.389 -10.798 4.442 1.00 0.00 72 SER A C 1
ATOM 1162 O O . SER A 1 72 ? 12.671 -10.377 3.317 1.00 0.00 72 SER A O 1
ATOM 1170 N N . ILE A 1 73 ? 12.290 -10.009 5.509 1.00 0.00 73 ILE A N 1
ATOM 1171 C CA . ILE A 1 73 ? 12.585 -8.580 5.451 1.00 0.00 73 ILE A CA 1
ATOM 1172 C C . ILE A 1 73 ? 13.998 -8.335 4.914 1.00 0.00 73 ILE A C 1
ATOM 1173 O O . ILE A 1 73 ? 14.181 -7.734 3.852 1.00 0.00 73 ILE A O 1
ATOM 1189 N N . ILE A 1 74 ? 14.995 -8.836 5.629 1.00 0.00 74 ILE A N 1
ATOM 1190 C CA . ILE A 1 74 ? 16.381 -8.547 5.293 1.00 0.00 74 ILE A CA 1
ATOM 1191 C C . ILE A 1 74 ? 16.794 -9.261 4.002 1.00 0.00 74 ILE A C 1
ATOM 1192 O O . ILE A 1 74 ? 17.741 -8.848 3.327 1.00 0.00 74 ILE A O 1
ATOM 1208 N N . SER A 1 75 ? 16.066 -10.317 3.647 1.00 0.00 75 SER A N 1
ATOM 1209 C CA . SER A 1 75 ? 16.286 -10.998 2.376 1.00 0.00 75 SER A CA 1
ATOM 1210 C C . SER A 1 75 ? 15.884 -10.092 1.215 1.00 0.00 75 SER A C 1
ATOM 1211 O O . SER A 1 75 ? 16.519 -10.099 0.159 1.00 0.00 75 SER A O 1
ATOM 1219 N N . ASN A 1 76 ? 14.839 -9.295 1.427 1.00 0.00 76 ASN A N 1
ATOM 1220 C CA . ASN A 1 76 ? 14.391 -8.339 0.420 1.00 0.00 76 ASN A CA 1
ATOM 1221 C C . ASN A 1 76 ? 15.373 -7.182 0.313 1.00 0.00 76 ASN A C 1
ATOM 1222 O O . ASN A 1 76 ? 15.503 -6.559 -0.743 1.00 0.00 76 ASN A O 1
ATOM 1233 N N . LEU A 1 77 ? 16.055 -6.897 1.418 1.00 0.00 77 LEU A N 1
ATOM 1234 C CA . LEU A 1 77 ? 17.144 -5.924 1.423 1.00 0.00 77 LEU A CA 1
ATOM 1235 C C . LEU A 1 77 ? 18.294 -6.410 0.545 1.00 0.00 77 LEU A C 1
ATOM 1236 O O . LEU A 1 77 ? 18.972 -5.622 -0.111 1.00 0.00 77 LEU A O 1
ATOM 1252 N N . GLY A 1 78 ? 18.502 -7.718 0.538 1.00 0.00 78 GLY A N 1
ATOM 1253 C CA . GLY A 1 78 ? 19.587 -8.291 -0.226 1.00 0.00 78 GLY A CA 1
ATOM 1254 C C . GLY A 1 78 ? 20.731 -8.733 0.661 1.00 0.00 78 GLY A C 1
ATOM 1255 O O . GLY A 1 78 ? 21.862 -8.891 0.200 1.00 0.00 78 GLY A O 1
ATOM 1259 N N . ARG A 1 79 ? 20.442 -8.914 1.940 1.00 0.00 79 ARG A N 1
ATOM 1260 C CA . ARG A 1 79 ? 21.436 -9.390 2.890 1.00 0.00 79 ARG A CA 1
ATOM 1261 C C . ARG A 1 79 ? 21.029 -10.759 3.417 1.00 0.00 79 ARG A C 1
ATOM 1262 O O . ARG A 1 79 ? 19.861 -11.134 3.332 1.00 0.00 79 ARG A O 1
ATOM 1283 N N . ASN A 1 80 ? 21.987 -11.503 3.948 1.00 0.00 80 ASN A N 1
ATOM 1284 C CA . ASN A 1 80 ? 21.700 -12.807 4.531 1.00 0.00 80 ASN A CA 1
ATOM 1285 C C . ASN A 1 80 ? 21.497 -12.689 6.036 1.00 0.00 80 ASN A C 1
ATOM 1286 O O . ASN A 1 80 ? 22.451 -12.485 6.788 1.00 0.00 80 ASN A O 1
ATOM 1297 N N . PRO A 1 81 ? 20.244 -12.816 6.501 1.00 0.00 81 PRO A N 1
ATOM 1298 C CA . PRO A 1 81 ? 19.913 -12.719 7.921 1.00 0.00 81 PRO A CA 1
ATOM 1299 C C . PRO A 1 81 ? 20.142 -14.035 8.658 1.00 0.00 81 PRO A C 1
ATOM 1300 O O . PRO A 1 81 ? 19.708 -14.210 9.796 1.00 0.00 81 PRO A O 1
ATOM 1311 N N . SER A 1 82 ? 20.832 -14.953 7.999 1.00 0.00 82 SER A N 1
ATOM 1312 C CA . SER A 1 82 ? 21.113 -16.263 8.559 1.00 0.00 82 SER A CA 1
ATOM 1313 C C . SER A 1 82 ? 22.252 -16.198 9.574 1.00 0.00 82 SER A C 1
ATOM 1314 O O . SER A 1 82 ? 22.339 -17.027 10.479 1.00 0.00 82 SER A O 1
ATOM 1322 N N . ASP A 1 83 ? 23.124 -15.204 9.422 1.00 0.00 83 ASP A N 1
ATOM 1323 C CA . ASP A 1 83 ? 24.235 -15.018 10.352 1.00 0.00 83 ASP A CA 1
ATOM 1324 C C . ASP A 1 83 ? 23.725 -14.413 11.654 1.00 0.00 83 ASP A C 1
ATOM 1325 O O . ASP A 1 83 ? 24.169 -14.781 12.744 1.00 0.00 83 ASP A O 1
ATOM 1334 N N . PHE A 1 84 ? 22.763 -13.509 11.527 1.00 0.00 84 PHE A N 1
ATOM 1335 C CA . PHE A 1 84 ? 22.170 -12.860 12.683 1.00 0.00 84 PHE A CA 1
ATOM 1336 C C . PHE A 1 84 ? 21.114 -13.777 13.268 1.00 0.00 84 PHE A C 1
ATOM 1337 O O . PHE A 1 84 ? 20.049 -13.970 12.683 1.00 0.00 84 PHE A O 1
ATOM 1354 N N . LYS A 1 85 ? 21.410 -14.342 14.419 1.00 0.00 85 LYS A N 1
ATOM 1355 C CA . LYS A 1 85 ? 20.579 -15.387 14.985 1.00 0.00 85 LYS A CA 1
ATOM 1356 C C . LYS A 1 85 ? 19.753 -14.864 16.146 1.00 0.00 85 LYS A C 1
ATOM 1357 O O . LYS A 1 85 ? 18.651 -15.348 16.400 1.00 0.00 85 LYS A O 1
ATOM 1376 N N . ASN A 1 86 ? 20.278 -13.869 16.841 1.00 0.00 86 ASN A N 1
ATOM 1377 C CA . ASN A 1 86 ? 19.581 -13.311 17.985 1.00 0.00 86 ASN A CA 1
ATOM 1378 C C . ASN A 1 86 ? 18.669 -12.172 17.553 1.00 0.00 86 ASN A C 1
ATOM 1379 O O . ASN A 1 86 ? 18.915 -11.514 16.535 1.00 0.00 86 ASN A O 1
ATOM 1390 N N . ALA A 1 87 ? 17.612 -11.948 18.325 1.00 0.00 87 ALA A N 1
ATOM 1391 C CA . ALA A 1 87 ? 16.637 -10.913 18.015 1.00 0.00 87 ALA A CA 1
ATOM 1392 C C . ALA A 1 87 ? 17.294 -9.545 18.005 1.00 0.00 87 ALA A C 1
ATOM 1393 O O . ALA A 1 87 ? 17.005 -8.717 17.141 1.00 0.00 87 ALA A O 1
ATOM 1400 N N . ASP A 1 88 ? 18.199 -9.334 18.956 1.00 0.00 88 ASP A N 1
ATOM 1401 C CA . ASP A 1 88 ? 18.920 -8.071 19.084 1.00 0.00 88 ASP A CA 1
ATOM 1402 C C . ASP A 1 88 ? 19.616 -7.703 17.779 1.00 0.00 88 ASP A C 1
ATOM 1403 O O . ASP A 1 88 ? 19.479 -6.580 17.291 1.00 0.00 88 ASP A O 1
ATOM 1412 N N . GLU A 1 89 ? 20.339 -8.666 17.211 1.00 0.00 89 GLU A N 1
ATOM 1413 C CA . GLU A 1 89 ? 21.054 -8.463 15.955 1.00 0.00 89 GLU A CA 1
ATOM 1414 C C . GLU A 1 89 ? 20.095 -8.044 14.848 1.00 0.00 89 GLU A C 1
ATOM 1415 O O . GLU A 1 89 ? 20.315 -7.052 14.148 1.00 0.00 89 GLU A O 1
ATOM 1427 N N . ARG A 1 90 ? 19.023 -8.810 14.708 1.00 0.00 90 ARG A N 1
ATOM 1428 C CA . ARG A 1 90 ? 18.074 -8.620 13.620 1.00 0.00 90 ARG A CA 1
ATOM 1429 C C . ARG A 1 90 ? 17.315 -7.304 13.747 1.00 0.00 90 ARG A C 1
ATOM 1430 O O . ARG A 1 90 ? 17.082 -6.626 12.751 1.00 0.00 90 ARG A O 1
ATOM 1451 N N . ILE A 1 91 ? 16.932 -6.942 14.963 1.00 0.00 91 ILE A N 1
ATOM 1452 C CA . ILE A 1 91 ? 16.188 -5.708 15.180 1.00 0.00 91 ILE A CA 1
ATOM 1453 C C . ILE A 1 91 ? 17.081 -4.492 14.947 1.00 0.00 91 ILE A C 1
ATOM 1454 O O . ILE A 1 91 ? 16.682 -3.542 14.274 1.00 0.00 91 ILE A O 1
ATOM 1470 N N . ALA A 1 92 ? 18.301 -4.543 15.472 1.00 0.00 92 ALA A N 1
ATOM 1471 C CA . ALA A 1 92 ? 19.242 -3.436 15.333 1.00 0.00 92 ALA A CA 1
ATOM 1472 C C . ALA A 1 92 ? 19.583 -3.177 13.866 1.00 0.00 92 ALA A C 1
ATOM 1473 O O . ALA A 1 92 ? 19.636 -2.026 13.423 1.00 0.00 92 ALA A O 1
ATOM 1480 N N . TYR A 1 93 ? 19.796 -4.251 13.113 1.00 0.00 93 TYR A N 1
ATOM 1481 C CA . TYR A 1 93 ? 20.156 -4.131 11.705 1.00 0.00 93 TYR A CA 1
ATOM 1482 C C . TYR A 1 93 ? 19.020 -3.491 10.914 1.00 0.00 93 TYR A C 1
ATOM 1483 O O . TYR A 1 93 ? 19.256 -2.652 10.048 1.00 0.00 93 TYR A O 1
ATOM 1501 N N . ILE A 1 94 ? 17.787 -3.877 11.224 1.00 0.00 94 ILE A N 1
ATOM 1502 C CA . ILE A 1 94 ? 16.621 -3.302 10.564 1.00 0.00 94 ILE A CA 1
ATOM 1503 C C . ILE A 1 94 ? 16.465 -1.826 10.954 1.00 0.00 94 ILE A C 1
ATOM 1504 O O . ILE A 1 94 ? 16.075 -0.987 10.139 1.00 0.00 94 ILE A O 1
ATOM 1520 N N . LEU A 1 95 ? 16.813 -1.508 12.196 1.00 0.00 95 LEU A N 1
ATOM 1521 C CA . LEU A 1 95 ? 16.735 -0.135 12.688 1.00 0.00 95 LEU A CA 1
ATOM 1522 C C . LEU A 1 95 ? 17.747 0.768 11.992 1.00 0.00 95 LEU A C 1
ATOM 1523 O O . LEU A 1 95 ? 17.567 1.983 11.929 1.00 0.00 95 LEU A O 1
ATOM 1539 N N . LYS A 1 96 ? 18.811 0.186 11.466 1.00 0.00 96 LYS A N 1
ATOM 1540 C CA . LYS A 1 96 ? 19.785 0.958 10.709 1.00 0.00 96 LYS A CA 1
ATOM 1541 C C . LYS A 1 96 ? 19.164 1.548 9.444 1.00 0.00 96 LYS A C 1
ATOM 1542 O O . LYS A 1 96 ? 19.559 2.623 8.998 1.00 0.00 96 LYS A O 1
ATOM 1561 N N . GLN A 1 97 ? 18.175 0.867 8.881 1.00 0.00 97 GLN A N 1
ATOM 1562 C CA . GLN A 1 97 ? 17.552 1.336 7.651 1.00 0.00 97 GLN A CA 1
ATOM 1563 C C . GLN A 1 97 ? 16.396 2.291 7.941 1.00 0.00 97 GLN A C 1
ATOM 1564 O O . GLN A 1 97 ? 16.067 3.136 7.110 1.00 0.00 97 GLN A O 1
ATOM 1578 N N . ILE A 1 98 ? 15.789 2.178 9.123 1.00 0.00 98 ILE A N 1
ATOM 1579 C CA . ILE A 1 98 ? 14.776 3.152 9.532 1.00 0.00 98 ILE A CA 1
ATOM 1580 C C . ILE A 1 98 ? 15.470 4.482 9.822 1.00 0.00 98 ILE A C 1
ATOM 1581 O O . ILE A 1 98 ? 14.865 5.552 9.774 1.00 0.00 98 ILE A O 1
ATOM 1597 N N . ASP A 1 99 ? 16.766 4.381 10.104 1.00 0.00 99 ASP A N 1
ATOM 1598 C CA . ASP A 1 99 ? 17.637 5.535 10.280 1.00 0.00 99 ASP A CA 1
ATOM 1599 C C . ASP A 1 99 ? 18.093 6.071 8.922 1.00 0.00 99 ASP A C 1
ATOM 1600 O O . ASP A 1 99 ? 18.409 7.254 8.773 1.00 0.00 99 ASP A O 1
ATOM 1609 N N . ASN A 1 100 ? 18.099 5.194 7.923 1.00 0.00 100 ASN A N 1
ATOM 1610 C CA . ASN A 1 100 ? 18.497 5.578 6.570 1.00 0.00 100 ASN A CA 1
ATOM 1611 C C . ASN A 1 100 ? 17.373 6.313 5.852 1.00 0.00 100 ASN A C 1
ATOM 1612 O O . ASN A 1 100 ? 17.609 7.011 4.865 1.00 0.00 100 ASN A O 1
ATOM 1623 N N . LYS A 1 101 ? 16.149 6.144 6.336 1.00 0.00 101 LYS A N 1
ATOM 1624 C CA . LYS A 1 101 ? 15.038 6.959 5.866 1.00 0.00 101 LYS A CA 1
ATOM 1625 C C . LYS A 1 101 ? 15.033 8.283 6.620 1.00 0.00 101 LYS A C 1
ATOM 1626 O O . LYS A 1 101 ? 14.316 8.448 7.606 1.00 0.00 101 LYS A O 1
ATOM 1645 N N . GLY A 1 102 ? 15.866 9.207 6.171 1.00 0.00 102 GLY A N 1
ATOM 1646 C CA . GLY A 1 102 ? 15.999 10.476 6.853 1.00 0.00 102 GLY A CA 1
ATOM 1647 C C . GLY A 1 102 ? 15.082 11.528 6.277 1.00 0.00 102 GLY A C 1
ATOM 1648 O O . GLY A 1 102 ? 14.466 12.300 7.015 1.00 0.00 102 GLY A O 1
ATOM 1652 N N . GLU A 1 103 ? 14.972 11.552 4.959 1.00 0.00 103 GLU A N 1
ATOM 1653 C CA . GLU A 1 103 ? 14.144 12.538 4.292 1.00 0.00 103 GLU A CA 1
ATOM 1654 C C . GLU A 1 103 ? 13.272 11.909 3.217 1.00 0.00 103 GLU A C 1
ATOM 1655 O O . GLU A 1 103 ? 13.567 10.830 2.704 1.00 0.00 103 GLU A O 1
ATOM 1667 N N . LEU A 1 104 ? 12.178 12.583 2.917 1.00 0.00 104 LEU A N 1
ATOM 1668 C CA . LEU A 1 104 ? 11.302 12.199 1.825 1.00 0.00 104 LEU A CA 1
ATOM 1669 C C . LEU A 1 104 ? 11.116 13.396 0.910 1.00 0.00 104 LEU A C 1
ATOM 1670 O O . LEU A 1 104 ? 11.445 13.352 -0.277 1.00 0.00 104 LEU A O 1
ATOM 1686 N N . GLU A 1 105 ? 10.607 14.479 1.481 1.00 0.00 105 GLU A N 1
ATOM 1687 C CA . GLU A 1 105 ? 10.462 15.723 0.751 1.00 0.00 105 GLU A CA 1
ATOM 1688 C C . GLU A 1 105 ? 11.681 16.614 0.954 1.00 0.00 105 GLU A C 1
ATOM 1689 O O . GLU A 1 105 ? 11.636 17.604 1.679 1.00 0.00 105 GLU A O 1
ATOM 1701 N N . HIS A 1 106 ? 12.778 16.223 0.323 1.00 0.00 106 HIS A N 1
ATOM 1702 C CA . HIS A 1 106 ? 13.997 17.026 0.309 1.00 0.00 106 HIS A CA 1
ATOM 1703 C C . HIS A 1 106 ? 13.923 18.004 -0.860 1.00 0.00 106 HIS A C 1
ATOM 1704 O O . HIS A 1 106 ? 14.865 18.735 -1.155 1.00 0.00 106 HIS A O 1
ATOM 1719 N N . HIS A 1 107 ? 12.769 18.003 -1.505 1.00 0.00 107 HIS A N 1
ATOM 1720 C CA . HIS A 1 107 ? 12.535 18.813 -2.687 1.00 0.00 107 HIS A CA 1
ATOM 1721 C C . HIS A 1 107 ? 12.010 20.179 -2.273 1.00 0.00 107 HIS A C 1
ATOM 1722 O O . HIS A 1 107 ? 11.297 20.296 -1.275 1.00 0.00 107 HIS A O 1
ATOM 1737 N N . HIS A 1 108 ? 12.353 21.207 -3.033 1.00 0.00 108 HIS A N 1
ATOM 1738 C CA . HIS A 1 108 ? 11.873 22.550 -2.738 1.00 0.00 108 HIS A CA 1
ATOM 1739 C C . HIS A 1 108 ? 10.421 22.708 -3.179 1.00 0.00 108 HIS A C 1
ATOM 1740 O O . HIS A 1 108 ? 9.846 21.794 -3.773 1.00 0.00 108 HIS A O 1
ATOM 1755 N N . HIS A 1 109 ? 9.838 23.866 -2.871 1.00 0.00 109 HIS A N 1
ATOM 1756 C CA . HIS A 1 109 ? 8.425 24.147 -3.146 1.00 0.00 109 HIS A CA 1
ATOM 1757 C C . HIS A 1 109 ? 7.522 23.266 -2.268 1.00 0.00 109 HIS A C 1
ATOM 1758 O O . HIS A 1 109 ? 6.302 23.225 -2.436 1.00 0.00 109 HIS A O 1
ATOM 1773 N N . HIS A 1 110 ? 8.140 22.580 -1.318 1.00 0.00 110 HIS A N 1
ATOM 1774 C CA . HIS A 1 110 ? 7.426 21.747 -0.360 1.00 0.00 110 HIS A CA 1
ATOM 1775 C C . HIS A 1 110 ? 8.242 21.647 0.919 1.00 0.00 110 HIS A C 1
ATOM 1776 O O . HIS A 1 110 ? 8.707 20.572 1.306 1.00 0.00 110 HIS A O 1
ATOM 1791 N N . HIS A 1 111 ? 8.437 22.790 1.549 1.00 0.00 111 HIS A N 1
ATOM 1792 C CA . HIS A 1 111 ? 9.276 22.893 2.725 1.00 0.00 111 HIS A CA 1
ATOM 1793 C C . HIS A 1 111 ? 8.775 24.021 3.613 1.00 0.00 111 HIS A C 1
ATOM 1794 O O . HIS A 1 111 ? 8.304 23.744 4.732 1.00 0.00 111 HIS A O 1
ATOM 1810 N N . MET A 1 1 ? -5.153 -1.094 0.993 1.00 0.00 1 MET A N 2
ATOM 1811 C CA . MET A 1 1 ? -6.358 -0.353 1.437 1.00 0.00 1 MET A CA 2
ATOM 1812 C C . MET A 1 1 ? -7.567 -1.280 1.497 1.00 0.00 1 MET A C 2
ATOM 1813 O O . MET A 1 1 ? -7.946 -1.881 0.491 1.00 0.00 1 MET A O 2
ATOM 1829 N N . PHE A 1 2 ? -8.148 -1.416 2.681 1.00 0.00 2 PHE A N 2
ATOM 1830 C CA . PHE A 1 2 ? -9.378 -2.180 2.846 1.00 0.00 2 PHE A CA 2
ATOM 1831 C C . PHE A 1 2 ? -10.568 -1.231 2.857 1.00 0.00 2 PHE A C 2
ATOM 1832 O O . PHE A 1 2 ? -10.823 -0.551 3.851 1.00 0.00 2 PHE A O 2
ATOM 1849 N N . THR A 1 3 ? -11.289 -1.178 1.753 1.00 0.00 3 THR A N 2
ATOM 1850 C CA . THR A 1 3 ? -12.364 -0.217 1.609 1.00 0.00 3 THR A CA 2
ATOM 1851 C C . THR A 1 3 ? -13.722 -0.908 1.559 1.00 0.00 3 THR A C 2
ATOM 1852 O O . THR A 1 3 ? -13.921 -1.874 0.817 1.00 0.00 3 THR A O 2
ATOM 1863 N N . ALA A 1 4 ? -14.643 -0.417 2.373 1.00 0.00 4 ALA A N 2
ATOM 1864 C CA . ALA A 1 4 ? -15.988 -0.955 2.426 1.00 0.00 4 ALA A CA 2
ATOM 1865 C C . ALA A 1 4 ? -16.987 0.080 1.931 1.00 0.00 4 ALA A C 2
ATOM 1866 O O . ALA A 1 4 ? -16.793 1.279 2.122 1.00 0.00 4 ALA A O 2
ATOM 1873 N N . LYS A 1 5 ? -18.038 -0.384 1.281 1.00 0.00 5 LYS A N 2
ATOM 1874 C CA . LYS A 1 5 ? -19.074 0.501 0.780 1.00 0.00 5 LYS A CA 2
ATOM 1875 C C . LYS A 1 5 ? -20.451 -0.048 1.122 1.00 0.00 5 LYS A C 2
ATOM 1876 O O . LYS A 1 5 ? -20.738 -1.222 0.879 1.00 0.00 5 LYS A O 2
ATOM 1895 N N . LEU A 1 6 ? -21.291 0.798 1.702 1.00 0.00 6 LEU A N 2
ATOM 1896 C CA . LEU A 1 6 ? -22.652 0.410 2.045 1.00 0.00 6 LEU A CA 2
ATOM 1897 C C . LEU A 1 6 ? -23.448 0.185 0.762 1.00 0.00 6 LEU A C 2
ATOM 1898 O O . LEU A 1 6 ? -23.594 1.095 -0.056 1.00 0.00 6 LEU A O 2
ATOM 1914 N N . ILE A 1 7 ? -23.936 -1.037 0.577 1.00 0.00 7 ILE A N 2
ATOM 1915 C CA . ILE A 1 7 ? -24.646 -1.389 -0.644 1.00 0.00 7 ILE A CA 2
ATOM 1916 C C . ILE A 1 7 ? -26.137 -1.583 -0.390 1.00 0.00 7 ILE A C 2
ATOM 1917 O O . ILE A 1 7 ? -26.955 -1.408 -1.291 1.00 0.00 7 ILE A O 2
ATOM 1933 N N . LYS A 1 8 ? -26.489 -1.932 0.839 1.00 0.00 8 LYS A N 2
ATOM 1934 C CA . LYS A 1 8 ? -27.880 -2.195 1.180 1.00 0.00 8 LYS A CA 2
ATOM 1935 C C . LYS A 1 8 ? -28.351 -1.283 2.307 1.00 0.00 8 LYS A C 2
ATOM 1936 O O . LYS A 1 8 ? -28.103 -1.548 3.483 1.00 0.00 8 LYS A O 2
ATOM 1955 N N . GLY A 1 9 ? -29.006 -0.190 1.932 1.00 0.00 9 GLY A N 2
ATOM 1956 C CA . GLY A 1 9 ? -29.521 0.748 2.907 1.00 0.00 9 GLY A CA 2
ATOM 1957 C C . GLY A 1 9 ? -29.515 2.170 2.381 1.00 0.00 9 GLY A C 2
ATOM 1958 O O . GLY A 1 9 ? -30.162 2.468 1.380 1.00 0.00 9 GLY A O 2
ATOM 1962 N N . LYS A 1 10 ? -28.765 3.038 3.050 1.00 0.00 10 LYS A N 2
ATOM 1963 C CA . LYS A 1 10 ? -28.653 4.439 2.663 1.00 0.00 10 LYS A CA 2
ATOM 1964 C C . LYS A 1 10 ? -27.640 5.124 3.565 1.00 0.00 10 LYS A C 2
ATOM 1965 O O . LYS A 1 10 ? -26.644 5.671 3.101 1.00 0.00 10 LYS A O 2
ATOM 1984 N N . THR A 1 11 ? -27.909 5.074 4.860 1.00 0.00 11 THR A N 2
ATOM 1985 C CA . THR A 1 11 ? -27.041 5.667 5.864 1.00 0.00 11 THR A CA 2
ATOM 1986 C C . THR A 1 11 ? -26.969 4.772 7.095 1.00 0.00 11 THR A C 2
ATOM 1987 O O . THR A 1 11 ? -27.987 4.504 7.734 1.00 0.00 11 THR A O 2
ATOM 1998 N N . TYR A 1 12 ? -25.778 4.285 7.409 1.00 0.00 12 TYR A N 2
ATOM 1999 C CA . TYR A 1 12 ? -25.594 3.433 8.575 1.00 0.00 12 TYR A CA 2
ATOM 2000 C C . TYR A 1 12 ? -24.341 3.836 9.342 1.00 0.00 12 TYR A C 2
ATOM 2001 O O . TYR A 1 12 ? -23.280 4.048 8.754 1.00 0.00 12 TYR A O 2
ATOM 2019 N N . ASN A 1 13 ? -24.476 3.946 10.655 1.00 0.00 13 ASN A N 2
ATOM 2020 C CA . ASN A 1 13 ? -23.366 4.334 11.513 1.00 0.00 13 ASN A CA 2
ATOM 2021 C C . ASN A 1 13 ? -22.703 3.114 12.125 1.00 0.00 13 ASN A C 2
ATOM 2022 O O . ASN A 1 13 ? -23.292 2.438 12.971 1.00 0.00 13 ASN A O 2
ATOM 2033 N N . VAL A 1 14 ? -21.489 2.825 11.697 1.00 0.00 14 VAL A N 2
ATOM 2034 C CA . VAL A 1 14 ? -20.697 1.775 12.313 1.00 0.00 14 VAL A CA 2
ATOM 2035 C C . VAL A 1 14 ? -19.791 2.398 13.359 1.00 0.00 14 VAL A C 2
ATOM 2036 O O . VAL A 1 14 ? -18.694 2.866 13.044 1.00 0.00 14 VAL A O 2
ATOM 2049 N N . MET A 1 15 ? -20.280 2.442 14.593 1.00 0.00 15 MET A N 2
ATOM 2050 C CA . MET A 1 15 ? -19.574 3.074 15.704 1.00 0.00 15 MET A CA 2
ATOM 2051 C C . MET A 1 15 ? -19.380 4.571 15.471 1.00 0.00 15 MET A C 2
ATOM 2052 O O . MET A 1 15 ? -20.213 5.380 15.882 1.00 0.00 15 MET A O 2
ATOM 2066 N N . GLY A 1 16 ? -18.304 4.934 14.793 1.00 0.00 16 GLY A N 2
ATOM 2067 C CA . GLY A 1 16 ? -18.003 6.336 14.589 1.00 0.00 16 GLY A CA 2
ATOM 2068 C C . GLY A 1 16 ? -17.850 6.689 13.127 1.00 0.00 16 GLY A C 2
ATOM 2069 O O . GLY A 1 16 ? -17.363 7.765 12.796 1.00 0.00 16 GLY A O 2
ATOM 2073 N N . ILE A 1 17 ? -18.253 5.780 12.248 1.00 0.00 17 ILE A N 2
ATOM 2074 C CA . ILE A 1 17 ? -18.161 6.022 10.817 1.00 0.00 17 ILE A CA 2
ATOM 2075 C C . ILE A 1 17 ? -19.545 5.948 10.172 1.00 0.00 17 ILE A C 2
ATOM 2076 O O . ILE A 1 17 ? -20.258 4.957 10.335 1.00 0.00 17 ILE A O 2
ATOM 2092 N N . THR A 1 18 ? -19.924 7.004 9.462 1.00 0.00 18 THR A N 2
ATOM 2093 C CA . THR A 1 18 ? -21.183 7.018 8.729 1.00 0.00 18 THR A CA 2
ATOM 2094 C C . THR A 1 18 ? -20.983 6.488 7.313 1.00 0.00 18 THR A C 2
ATOM 2095 O O . THR A 1 18 ? -20.357 7.142 6.477 1.00 0.00 18 THR A O 2
ATOM 2106 N N . PHE A 1 19 ? -21.509 5.303 7.057 1.00 0.00 19 PHE A N 2
ATOM 2107 C CA . PHE A 1 19 ? -21.451 4.712 5.731 1.00 0.00 19 PHE A CA 2
ATOM 2108 C C . PHE A 1 19 ? -22.705 5.066 4.949 1.00 0.00 19 PHE A C 2
ATOM 2109 O O . PHE A 1 19 ? -23.823 4.927 5.450 1.00 0.00 19 PHE A O 2
ATOM 2126 N N . ARG A 1 20 ? -22.515 5.531 3.729 1.00 0.00 20 ARG A N 2
ATOM 2127 C CA . ARG A 1 20 ? -23.627 5.897 2.873 1.00 0.00 20 ARG A CA 2
ATOM 2128 C C . ARG A 1 20 ? -23.685 4.977 1.665 1.00 0.00 20 ARG A C 2
ATOM 2129 O O . ARG A 1 20 ? -22.648 4.553 1.152 1.00 0.00 20 ARG A O 2
ATOM 2150 N N . ALA A 1 21 ? -24.899 4.655 1.234 1.00 0.00 21 ALA A N 2
ATOM 2151 C CA . ALA A 1 21 ? -25.107 3.812 0.065 1.00 0.00 21 ALA A CA 2
ATOM 2152 C C . ALA A 1 21 ? -24.412 4.392 -1.164 1.00 0.00 21 ALA A C 2
ATOM 2153 O O . ALA A 1 21 ? -24.759 5.478 -1.634 1.00 0.00 21 ALA A O 2
ATOM 2160 N N . GLY A 1 22 ? -23.422 3.668 -1.664 1.00 0.00 22 GLY A N 2
ATOM 2161 C CA . GLY A 1 22 ? -22.701 4.109 -2.843 1.00 0.00 22 GLY A CA 2
ATOM 2162 C C . GLY A 1 22 ? -21.371 4.759 -2.511 1.00 0.00 22 GLY A C 2
ATOM 2163 O O . GLY A 1 22 ? -20.561 5.015 -3.403 1.00 0.00 22 GLY A O 2
ATOM 2167 N N . VAL A 1 23 ? -21.135 5.014 -1.231 1.00 0.00 23 VAL A N 2
ATOM 2168 C CA . VAL A 1 23 ? -19.907 5.667 -0.797 1.00 0.00 23 VAL A CA 2
ATOM 2169 C C . VAL A 1 23 ? -18.913 4.650 -0.248 1.00 0.00 23 VAL A C 2
ATOM 2170 O O . VAL A 1 23 ? -19.177 3.986 0.755 1.00 0.00 23 VAL A O 2
ATOM 2183 N N . SER A 1 24 ? -17.782 4.519 -0.926 1.00 0.00 24 SER A N 2
ATOM 2184 C CA . SER A 1 24 ? -16.712 3.643 -0.479 1.00 0.00 24 SER A CA 2
ATOM 2185 C C . SER A 1 24 ? -15.821 4.366 0.527 1.00 0.00 24 SER A C 2
ATOM 2186 O O . SER A 1 24 ? -15.472 5.534 0.335 1.00 0.00 24 SER A O 2
ATOM 2194 N N . GLN A 1 25 ? -15.463 3.675 1.601 1.00 0.00 25 GLN A N 2
ATOM 2195 C CA . GLN A 1 25 ? -14.655 4.259 2.664 1.00 0.00 25 GLN A CA 2
ATOM 2196 C C . GLN A 1 25 ? -13.649 3.239 3.181 1.00 0.00 25 GLN A C 2
ATOM 2197 O O . GLN A 1 25 ? -14.016 2.110 3.511 1.00 0.00 25 GLN A O 2
ATOM 2211 N N . THR A 1 26 ? -12.383 3.625 3.230 1.00 0.00 26 THR A N 2
ATOM 2212 C CA . THR A 1 26 ? -11.340 2.750 3.737 1.00 0.00 26 THR A CA 2
ATOM 2213 C C . THR A 1 26 ? -11.449 2.621 5.256 1.00 0.00 26 THR A C 2
ATOM 2214 O O . THR A 1 26 ? -11.503 3.623 5.973 1.00 0.00 26 THR A O 2
ATOM 2225 N N . VAL A 1 27 ? -11.498 1.389 5.741 1.00 0.00 27 VAL A N 2
ATOM 2226 C CA . VAL A 1 27 ? -11.686 1.125 7.162 1.00 0.00 27 VAL A CA 2
ATOM 2227 C C . VAL A 1 27 ? -10.489 0.370 7.733 1.00 0.00 27 VAL A C 2
ATOM 2228 O O . VAL A 1 27 ? -9.674 -0.167 6.981 1.00 0.00 27 VAL A O 2
ATOM 2241 N N . PRO A 1 28 ? -10.347 0.350 9.066 1.00 0.00 28 PRO A N 2
ATOM 2242 C CA . PRO A 1 28 ? -9.375 -0.512 9.739 1.00 0.00 28 PRO A CA 2
ATOM 2243 C C . PRO A 1 28 ? -9.783 -1.978 9.617 1.00 0.00 28 PRO A C 2
ATOM 2244 O O . PRO A 1 28 ? -10.965 -2.281 9.444 1.00 0.00 28 PRO A O 2
ATOM 2255 N N . LYS A 1 29 ? -8.820 -2.885 9.718 1.00 0.00 29 LYS A N 2
ATOM 2256 C CA . LYS A 1 29 ? -9.095 -4.306 9.521 1.00 0.00 29 LYS A CA 2
ATOM 2257 C C . LYS A 1 29 ? -10.052 -4.840 10.590 1.00 0.00 29 LYS A C 2
ATOM 2258 O O . LYS A 1 29 ? -10.751 -5.829 10.367 1.00 0.00 29 LYS A O 2
ATOM 2277 N N . LYS A 1 30 ? -10.090 -4.176 11.745 1.00 0.00 30 LYS A N 2
ATOM 2278 C CA . LYS A 1 30 ? -11.085 -4.484 12.772 1.00 0.00 30 LYS A CA 2
ATOM 2279 C C . LYS A 1 30 ? -12.490 -4.393 12.190 1.00 0.00 30 LYS A C 2
ATOM 2280 O O . LYS A 1 30 ? -13.346 -5.236 12.459 1.00 0.00 30 LYS A O 2
ATOM 2299 N N . LEU A 1 31 ? -12.712 -3.375 11.372 1.00 0.00 31 LEU A N 2
ATOM 2300 C CA . LEU A 1 31 ? -14.012 -3.161 10.764 1.00 0.00 31 LEU A CA 2
ATOM 2301 C C . LEU A 1 31 ? -14.163 -3.995 9.504 1.00 0.00 31 LEU A C 2
ATOM 2302 O O . LEU A 1 31 ? -15.276 -4.280 9.080 1.00 0.00 31 LEU A O 2
ATOM 2318 N N . TYR A 1 32 ? -13.045 -4.394 8.914 1.00 0.00 32 TYR A N 2
ATOM 2319 C CA . TYR A 1 32 ? -13.083 -5.244 7.734 1.00 0.00 32 TYR A CA 2
ATOM 2320 C C . TYR A 1 32 ? -13.697 -6.593 8.091 1.00 0.00 32 TYR A C 2
ATOM 2321 O O . TYR A 1 32 ? -14.591 -7.082 7.404 1.00 0.00 32 TYR A O 2
ATOM 2339 N N . GLU A 1 33 ? -13.230 -7.175 9.189 1.00 0.00 33 GLU A N 2
ATOM 2340 C CA . GLU A 1 33 ? -13.805 -8.419 9.689 1.00 0.00 33 GLU A CA 2
ATOM 2341 C C . GLU A 1 33 ? -15.205 -8.176 10.242 1.00 0.00 33 GLU A C 2
ATOM 2342 O O . GLU A 1 33 ? -16.101 -9.011 10.090 1.00 0.00 33 GLU A O 2
ATOM 2354 N N . TYR A 1 34 ? -15.388 -7.025 10.875 1.00 0.00 34 TYR A N 2
ATOM 2355 C CA . TYR A 1 34 ? -16.667 -6.672 11.478 1.00 0.00 34 TYR A CA 2
ATOM 2356 C C . TYR A 1 34 ? -17.755 -6.542 10.410 1.00 0.00 34 TYR A C 2
ATOM 2357 O O . TYR A 1 34 ? -18.894 -6.967 10.609 1.00 0.00 34 TYR A O 2
ATOM 2375 N N . LEU A 1 35 ? -17.395 -5.959 9.274 1.00 0.00 35 LEU A N 2
ATOM 2376 C CA . LEU A 1 35 ? -18.333 -5.798 8.171 1.00 0.00 35 LEU A CA 2
ATOM 2377 C C . LEU A 1 35 ? -18.370 -7.053 7.306 1.00 0.00 35 LEU A C 2
ATOM 2378 O O . LEU A 1 35 ? -19.250 -7.210 6.468 1.00 0.00 35 LEU A O 2
ATOM 2394 N N . ASN A 1 36 ? -17.415 -7.950 7.516 1.00 0.00 36 ASN A N 2
ATOM 2395 C CA . ASN A 1 36 ? -17.463 -9.267 6.891 1.00 0.00 36 ASN A CA 2
ATOM 2396 C C . ASN A 1 36 ? -18.618 -10.057 7.496 1.00 0.00 36 ASN A C 2
ATOM 2397 O O . ASN A 1 36 ? -19.273 -10.852 6.823 1.00 0.00 36 ASN A O 2
ATOM 2408 N N . GLU A 1 37 ? -18.862 -9.806 8.781 1.00 0.00 37 GLU A N 2
ATOM 2409 C CA . GLU A 1 37 ? -19.987 -10.400 9.494 1.00 0.00 37 GLU A CA 2
ATOM 2410 C C . GLU A 1 37 ? -21.306 -9.748 9.075 1.00 0.00 37 GLU A C 2
ATOM 2411 O O . GLU A 1 37 ? -22.388 -10.277 9.345 1.00 0.00 37 GLU A O 2
ATOM 2423 N N . ASN A 1 38 ? -21.208 -8.599 8.418 1.00 0.00 38 ASN A N 2
ATOM 2424 C CA . ASN A 1 38 ? -22.381 -7.843 7.984 1.00 0.00 38 ASN A CA 2
ATOM 2425 C C . ASN A 1 38 ? -22.344 -7.635 6.473 1.00 0.00 38 ASN A C 2
ATOM 2426 O O . ASN A 1 38 ? -21.873 -6.606 5.990 1.00 0.00 38 ASN A O 2
ATOM 2437 N N . PRO A 1 39 ? -22.864 -8.607 5.707 1.00 0.00 39 PRO A N 2
ATOM 2438 C CA . PRO A 1 39 ? -22.692 -8.666 4.248 1.00 0.00 39 PRO A CA 2
ATOM 2439 C C . PRO A 1 39 ? -23.486 -7.613 3.469 1.00 0.00 39 PRO A C 2
ATOM 2440 O O . PRO A 1 39 ? -23.608 -7.711 2.249 1.00 0.00 39 PRO A O 2
ATOM 2451 N N . TYR A 1 40 ? -24.015 -6.600 4.145 1.00 0.00 40 TYR A N 2
ATOM 2452 C CA . TYR A 1 40 ? -24.715 -5.528 3.445 1.00 0.00 40 TYR A CA 2
ATOM 2453 C C . TYR A 1 40 ? -23.748 -4.402 3.087 1.00 0.00 40 TYR A C 2
ATOM 2454 O O . TYR A 1 40 ? -24.155 -3.294 2.722 1.00 0.00 40 TYR A O 2
ATOM 2472 N N . PHE A 1 41 ? -22.462 -4.714 3.179 1.00 0.00 41 PHE A N 2
ATOM 2473 C CA . PHE A 1 41 ? -21.410 -3.856 2.667 1.00 0.00 41 PHE A CA 2
ATOM 2474 C C . PHE A 1 41 ? -20.653 -4.606 1.587 1.00 0.00 41 PHE A C 2
ATOM 2475 O O . PHE A 1 41 ? -20.540 -5.830 1.648 1.00 0.00 41 PHE A O 2
ATOM 2492 N N . ILE A 1 42 ? -20.140 -3.896 0.599 1.00 0.00 42 ILE A N 2
ATOM 2493 C CA . ILE A 1 42 ? -19.240 -4.517 -0.351 1.00 0.00 42 ILE A CA 2
ATOM 2494 C C . ILE A 1 42 ? -17.807 -4.216 0.066 1.00 0.00 42 ILE A C 2
ATOM 2495 O O . ILE A 1 42 ? -17.458 -3.074 0.373 1.00 0.00 42 ILE A O 2
ATOM 2511 N N . LEU A 1 43 ? -16.999 -5.253 0.132 1.00 0.00 43 LEU A N 2
ATOM 2512 C CA . LEU A 1 43 ? -15.639 -5.130 0.615 1.00 0.00 43 LEU A CA 2
ATOM 2513 C C . LEU A 1 43 ? -14.659 -5.249 -0.539 1.00 0.00 43 LEU A C 2
ATOM 2514 O O . LEU A 1 43 ? -14.570 -6.289 -1.190 1.00 0.00 43 LEU A O 2
ATOM 2530 N N . THR A 1 44 ? -13.953 -4.167 -0.811 1.00 0.00 44 THR A N 2
ATOM 2531 C CA . THR A 1 44 ? -13.042 -4.117 -1.935 1.00 0.00 44 THR A CA 2
ATOM 2532 C C . THR A 1 44 ? -11.654 -3.686 -1.482 1.00 0.00 44 THR A C 2
ATOM 2533 O O . THR A 1 44 ? -11.491 -2.658 -0.822 1.00 0.00 44 THR A O 2
ATOM 2544 N N . GLN A 1 45 ? -10.654 -4.482 -1.823 1.00 0.00 45 GLN A N 2
ATOM 2545 C CA . GLN A 1 45 ? -9.283 -4.154 -1.490 1.00 0.00 45 GLN A CA 2
ATOM 2546 C C . GLN A 1 45 ? -8.657 -3.337 -2.605 1.00 0.00 45 GLN A C 2
ATOM 2547 O O . GLN A 1 45 ? -8.651 -3.752 -3.766 1.00 0.00 45 GLN A O 2
ATOM 2561 N N . GLU A 1 46 ? -8.144 -2.179 -2.253 1.00 0.00 46 GLU A N 2
ATOM 2562 C CA . GLU A 1 46 ? -7.462 -1.320 -3.204 1.00 0.00 46 GLU A CA 2
ATOM 2563 C C . GLU A 1 46 ? -5.961 -1.464 -3.019 1.00 0.00 46 GLU A C 2
ATOM 2564 O O . GLU A 1 46 ? -5.427 -1.172 -1.945 1.00 0.00 46 GLU A O 2
ATOM 2576 N N . LEU A 1 47 ? -5.292 -1.950 -4.055 1.00 0.00 47 LEU A N 2
ATOM 2577 C CA . LEU A 1 47 ? -3.872 -2.250 -3.972 1.00 0.00 47 LEU A CA 2
ATOM 2578 C C . LEU A 1 47 ? -3.071 -1.425 -4.974 1.00 0.00 47 LEU A C 2
ATOM 2579 O O . LEU A 1 47 ? -3.040 -1.747 -6.164 1.00 0.00 47 LEU A O 2
ATOM 2595 N N . ASN A 1 48 ? -2.462 -0.350 -4.476 1.00 0.00 48 ASN A N 2
ATOM 2596 C CA . ASN A 1 48 ? -1.511 0.465 -5.243 1.00 0.00 48 ASN A CA 2
ATOM 2597 C C . ASN A 1 48 ? -2.205 1.344 -6.285 1.00 0.00 48 ASN A C 2
ATOM 2598 O O . ASN A 1 48 ? -3.233 0.981 -6.855 1.00 0.00 48 ASN A O 2
ATOM 2609 N N . ASN A 1 49 ? -1.627 2.514 -6.515 1.00 0.00 49 ASN A N 2
ATOM 2610 C CA . ASN A 1 49 ? -2.132 3.457 -7.507 1.00 0.00 49 ASN A CA 2
ATOM 2611 C C . ASN A 1 49 ? -1.026 3.765 -8.520 1.00 0.00 49 ASN A C 2
ATOM 2612 O O . ASN A 1 49 ? -1.284 4.147 -9.660 1.00 0.00 49 ASN A O 2
ATOM 2623 N N . GLN A 1 50 ? 0.212 3.544 -8.105 1.00 0.00 50 GLN A N 2
ATOM 2624 C CA . GLN A 1 50 ? 1.371 3.929 -8.898 1.00 0.00 50 GLN A CA 2
ATOM 2625 C C . GLN A 1 50 ? 1.840 2.806 -9.815 1.00 0.00 50 GLN A C 2
ATOM 2626 O O . GLN A 1 50 ? 2.403 1.812 -9.354 1.00 0.00 50 GLN A O 2
ATOM 2640 N N . LYS A 1 51 ? 1.606 2.956 -11.113 1.00 0.00 51 LYS A N 2
ATOM 2641 C CA . LYS A 1 51 ? 2.232 2.074 -12.083 1.00 0.00 51 LYS A CA 2
ATOM 2642 C C . LYS A 1 51 ? 3.074 2.886 -13.055 1.00 0.00 51 LYS A C 2
ATOM 2643 O O . LYS A 1 51 ? 2.852 2.871 -14.265 1.00 0.00 51 LYS A O 2
ATOM 2662 N N . ASP A 1 52 ? 4.031 3.617 -12.516 1.00 0.00 52 ASP A N 2
ATOM 2663 C CA . ASP A 1 52 ? 5.056 4.239 -13.339 1.00 0.00 52 ASP A CA 2
ATOM 2664 C C . ASP A 1 52 ? 6.241 3.288 -13.376 1.00 0.00 52 ASP A C 2
ATOM 2665 O O . ASP A 1 52 ? 7.353 3.645 -13.763 1.00 0.00 52 ASP A O 2
ATOM 2674 N N . ASP A 1 53 ? 5.943 2.047 -12.993 1.00 0.00 53 ASP A N 2
ATOM 2675 C CA . ASP A 1 53 ? 6.932 0.996 -12.802 1.00 0.00 53 ASP A CA 2
ATOM 2676 C C . ASP A 1 53 ? 7.871 1.384 -11.669 1.00 0.00 53 ASP A C 2
ATOM 2677 O O . ASP A 1 53 ? 8.972 1.890 -11.894 1.00 0.00 53 ASP A O 2
ATOM 2686 N N . PRO A 1 54 ? 7.419 1.158 -10.421 1.00 0.00 54 PRO A N 2
ATOM 2687 C CA . PRO A 1 54 ? 8.115 1.612 -9.209 1.00 0.00 54 PRO A CA 2
ATOM 2688 C C . PRO A 1 54 ? 9.316 0.744 -8.849 1.00 0.00 54 PRO A C 2
ATOM 2689 O O . PRO A 1 54 ? 9.592 0.504 -7.680 1.00 0.00 54 PRO A O 2
ATOM 2700 N N . ILE A 1 55 ? 10.029 0.298 -9.864 1.00 0.00 55 ILE A N 2
ATOM 2701 C CA . ILE A 1 55 ? 11.222 -0.512 -9.687 1.00 0.00 55 ILE A CA 2
ATOM 2702 C C . ILE A 1 55 ? 12.216 -0.140 -10.788 1.00 0.00 55 ILE A C 2
ATOM 2703 O O . ILE A 1 55 ? 13.114 -0.899 -11.149 1.00 0.00 55 ILE A O 2
ATOM 2719 N N . ASN A 1 56 ? 12.050 1.080 -11.284 1.00 0.00 56 ASN A N 2
ATOM 2720 C CA . ASN A 1 56 ? 12.808 1.578 -12.425 1.00 0.00 56 ASN A CA 2
ATOM 2721 C C . ASN A 1 56 ? 13.096 3.066 -12.247 1.00 0.00 56 ASN A C 2
ATOM 2722 O O . ASN A 1 56 ? 12.261 3.914 -12.566 1.00 0.00 56 ASN A O 2
ATOM 2733 N N . TYR A 1 57 ? 14.261 3.377 -11.702 1.00 0.00 57 TYR A N 2
ATOM 2734 C CA . TYR A 1 57 ? 14.648 4.760 -11.451 1.00 0.00 57 TYR A CA 2
ATOM 2735 C C . TYR A 1 57 ? 16.126 4.954 -11.746 1.00 0.00 57 TYR A C 2
ATOM 2736 O O . TYR A 1 57 ? 16.893 3.993 -11.776 1.00 0.00 57 TYR A O 2
ATOM 2754 N N . THR A 1 58 ? 16.522 6.199 -11.947 1.00 0.00 58 THR A N 2
ATOM 2755 C CA . THR A 1 58 ? 17.922 6.535 -12.117 1.00 0.00 58 THR A CA 2
ATOM 2756 C C . THR A 1 58 ? 18.684 6.254 -10.832 1.00 0.00 58 THR A C 2
ATOM 2757 O O . THR A 1 58 ? 18.293 6.720 -9.764 1.00 0.00 58 THR A O 2
ATOM 2768 N N . GLU A 1 59 ? 19.759 5.477 -10.926 1.00 0.00 59 GLU A N 2
ATOM 2769 C CA . GLU A 1 59 ? 20.580 5.189 -9.759 1.00 0.00 59 GLU A CA 2
ATOM 2770 C C . GLU A 1 59 ? 21.224 6.469 -9.260 1.00 0.00 59 GLU A C 2
ATOM 2771 O O . GLU A 1 59 ? 21.522 6.612 -8.080 1.00 0.00 59 GLU A O 2
ATOM 2783 N N . SER A 1 60 ? 21.414 7.405 -10.179 1.00 0.00 60 SER A N 2
ATOM 2784 C CA . SER A 1 60 ? 21.927 8.713 -9.839 1.00 0.00 60 SER A CA 2
ATOM 2785 C C . SER A 1 60 ? 20.887 9.475 -9.028 1.00 0.00 60 SER A C 2
ATOM 2786 O O . SER A 1 60 ? 21.232 10.287 -8.169 1.00 0.00 60 SER A O 2
ATOM 2794 N N . GLU A 1 61 ? 19.609 9.183 -9.281 1.00 0.00 61 GLU A N 2
ATOM 2795 C CA . GLU A 1 61 ? 18.532 9.808 -8.521 1.00 0.00 61 GLU A CA 2
ATOM 2796 C C . GLU A 1 61 ? 18.327 9.081 -7.196 1.00 0.00 61 GLU A C 2
ATOM 2797 O O . GLU A 1 61 ? 18.193 9.705 -6.148 1.00 0.00 61 GLU A O 2
ATOM 2809 N N . LEU A 1 62 ? 18.329 7.751 -7.254 1.00 0.00 62 LEU A N 2
ATOM 2810 C CA . LEU A 1 62 ? 18.141 6.916 -6.069 1.00 0.00 62 LEU A CA 2
ATOM 2811 C C . LEU A 1 62 ? 19.337 7.006 -5.124 1.00 0.00 62 LEU A C 2
ATOM 2812 O O . LEU A 1 62 ? 19.269 6.545 -3.984 1.00 0.00 62 LEU A O 2
ATOM 2828 N N . LYS A 1 63 ? 20.427 7.580 -5.615 1.00 0.00 63 LYS A N 2
ATOM 2829 C CA . LYS A 1 63 ? 21.647 7.714 -4.834 1.00 0.00 63 LYS A CA 2
ATOM 2830 C C . LYS A 1 63 ? 21.438 8.692 -3.681 1.00 0.00 63 LYS A C 2
ATOM 2831 O O . LYS A 1 63 ? 21.679 8.361 -2.522 1.00 0.00 63 LYS A O 2
ATOM 2850 N N . GLY A 1 64 ? 20.970 9.890 -4.008 1.00 0.00 64 GLY A N 2
ATOM 2851 C CA . GLY A 1 64 ? 20.712 10.890 -2.989 1.00 0.00 64 GLY A CA 2
ATOM 2852 C C . GLY A 1 64 ? 19.265 10.874 -2.541 1.00 0.00 64 GLY A C 2
ATOM 2853 O O . GLY A 1 64 ? 18.561 11.882 -2.642 1.00 0.00 64 GLY A O 2
ATOM 2857 N N . MET A 1 65 ? 18.824 9.724 -2.056 1.00 0.00 65 MET A N 2
ATOM 2858 C CA . MET A 1 65 ? 17.441 9.542 -1.643 1.00 0.00 65 MET A CA 2
ATOM 2859 C C . MET A 1 65 ? 17.345 9.169 -0.169 1.00 0.00 65 MET A C 2
ATOM 2860 O O . MET A 1 65 ? 18.326 9.223 0.576 1.00 0.00 65 MET A O 2
ATOM 2874 N N . ASN A 1 66 ? 16.150 8.778 0.222 1.00 0.00 66 ASN A N 2
ATOM 2875 C CA . ASN A 1 66 ? 15.838 8.395 1.586 1.00 0.00 66 ASN A CA 2
ATOM 2876 C C . ASN A 1 66 ? 15.834 6.860 1.682 1.00 0.00 66 ASN A C 2
ATOM 2877 O O . ASN A 1 66 ? 16.344 6.179 0.787 1.00 0.00 66 ASN A O 2
ATOM 2888 N N . LYS A 1 67 ? 15.305 6.318 2.765 1.00 0.00 67 LYS A N 2
ATOM 2889 C CA . LYS A 1 67 ? 15.177 4.880 2.914 1.00 0.00 67 LYS A CA 2
ATOM 2890 C C . LYS A 1 67 ? 13.747 4.434 2.610 1.00 0.00 67 LYS A C 2
ATOM 2891 O O . LYS A 1 67 ? 13.530 3.390 1.990 1.00 0.00 67 LYS A O 2
ATOM 2910 N N . ALA A 1 68 ? 12.784 5.264 3.014 1.00 0.00 68 ALA A N 2
ATOM 2911 C CA . ALA A 1 68 ? 11.368 4.897 2.999 1.00 0.00 68 ALA A CA 2
ATOM 2912 C C . ALA A 1 68 ? 10.835 4.614 1.597 1.00 0.00 68 ALA A C 2
ATOM 2913 O O . ALA A 1 68 ? 9.999 3.723 1.415 1.00 0.00 68 ALA A O 2
ATOM 2920 N N . GLU A 1 69 ? 11.302 5.357 0.601 1.00 0.00 69 GLU A N 2
ATOM 2921 C CA . GLU A 1 69 ? 10.776 5.188 -0.744 1.00 0.00 69 GLU A CA 2
ATOM 2922 C C . GLU A 1 69 ? 11.321 3.902 -1.361 1.00 0.00 69 GLU A C 2
ATOM 2923 O O . GLU A 1 69 ? 10.589 3.188 -2.027 1.00 0.00 69 GLU A O 2
ATOM 2935 N N . HIS A 1 70 ? 12.598 3.607 -1.114 1.00 0.00 70 HIS A N 2
ATOM 2936 C CA . HIS A 1 70 ? 13.191 2.330 -1.499 1.00 0.00 70 HIS A CA 2
ATOM 2937 C C . HIS A 1 70 ? 12.409 1.170 -0.904 1.00 0.00 70 HIS A C 2
ATOM 2938 O O . HIS A 1 70 ? 12.166 0.169 -1.575 1.00 0.00 70 HIS A O 2
ATOM 2953 N N . GLU A 1 71 ? 12.028 1.310 0.361 1.00 0.00 71 GLU A N 2
ATOM 2954 C CA . GLU A 1 71 ? 11.254 0.284 1.045 1.00 0.00 71 GLU A CA 2
ATOM 2955 C C . GLU A 1 71 ? 9.923 0.066 0.334 1.00 0.00 71 GLU A C 2
ATOM 2956 O O . GLU A 1 71 ? 9.541 -1.066 0.051 1.00 0.00 71 GLU A O 2
ATOM 2968 N N . SER A 1 72 ? 9.246 1.161 0.010 1.00 0.00 72 SER A N 2
ATOM 2969 C CA . SER A 1 72 ? 7.975 1.100 -0.707 1.00 0.00 72 SER A CA 2
ATOM 2970 C C . SER A 1 72 ? 8.173 0.597 -2.139 1.00 0.00 72 SER A C 2
ATOM 2971 O O . SER A 1 72 ? 7.301 -0.060 -2.699 1.00 0.00 72 SER A O 2
ATOM 2979 N N . ILE A 1 73 ? 9.331 0.907 -2.711 1.00 0.00 73 ILE A N 2
ATOM 2980 C CA . ILE A 1 73 ? 9.680 0.484 -4.065 1.00 0.00 73 ILE A CA 2
ATOM 2981 C C . ILE A 1 73 ? 9.648 -1.039 -4.203 1.00 0.00 73 ILE A C 2
ATOM 2982 O O . ILE A 1 73 ? 8.902 -1.585 -5.018 1.00 0.00 73 ILE A O 2
ATOM 2998 N N . ILE A 1 74 ? 10.432 -1.728 -3.384 1.00 0.00 74 ILE A N 2
ATOM 2999 C CA . ILE A 1 74 ? 10.605 -3.161 -3.558 1.00 0.00 74 ILE A CA 2
ATOM 3000 C C . ILE A 1 74 ? 9.521 -3.959 -2.837 1.00 0.00 74 ILE A C 2
ATOM 3001 O O . ILE A 1 74 ? 9.381 -5.164 -3.055 1.00 0.00 74 ILE A O 2
ATOM 3017 N N . SER A 1 75 ? 8.750 -3.298 -1.983 1.00 0.00 75 SER A N 2
ATOM 3018 C CA . SER A 1 75 ? 7.590 -3.940 -1.384 1.00 0.00 75 SER A CA 2
ATOM 3019 C C . SER A 1 75 ? 6.428 -3.899 -2.366 1.00 0.00 75 SER A C 2
ATOM 3020 O O . SER A 1 75 ? 5.635 -4.835 -2.447 1.00 0.00 75 SER A O 2
ATOM 3028 N N . ASN A 1 76 ? 6.361 -2.814 -3.134 1.00 0.00 76 ASN A N 2
ATOM 3029 C CA . ASN A 1 76 ? 5.378 -2.672 -4.202 1.00 0.00 76 ASN A CA 2
ATOM 3030 C C . ASN A 1 76 ? 5.653 -3.713 -5.280 1.00 0.00 76 ASN A C 2
ATOM 3031 O O . ASN A 1 76 ? 4.742 -4.250 -5.903 1.00 0.00 76 ASN A O 2
ATOM 3042 N N . LEU A 1 77 ? 6.940 -3.991 -5.470 1.00 0.00 77 LEU A N 2
ATOM 3043 C CA . LEU A 1 77 ? 7.394 -5.026 -6.393 1.00 0.00 77 LEU A CA 2
ATOM 3044 C C . LEU A 1 77 ? 6.907 -6.408 -5.950 1.00 0.00 77 LEU A C 2
ATOM 3045 O O . LEU A 1 77 ? 6.767 -7.323 -6.765 1.00 0.00 77 LEU A O 2
ATOM 3061 N N . GLY A 1 78 ? 6.652 -6.546 -4.653 1.00 0.00 78 GLY A N 2
ATOM 3062 C CA . GLY A 1 78 ? 6.236 -7.822 -4.105 1.00 0.00 78 GLY A CA 2
ATOM 3063 C C . GLY A 1 78 ? 7.409 -8.646 -3.617 1.00 0.00 78 GLY A C 2
ATOM 3064 O O . GLY A 1 78 ? 7.262 -9.828 -3.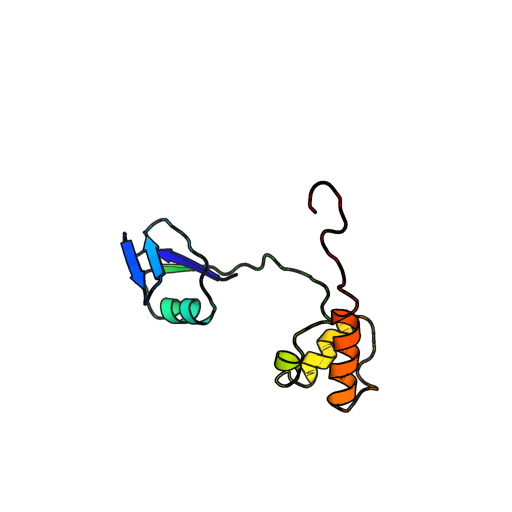307 1.00 0.00 78 GLY A O 2
ATOM 3068 N N . ARG A 1 79 ? 8.577 -8.020 -3.539 1.00 0.00 79 ARG A N 2
ATOM 3069 C CA . ARG A 1 79 ? 9.785 -8.710 -3.109 1.00 0.00 79 ARG A CA 2
ATOM 3070 C C . ARG A 1 79 ? 9.995 -8.551 -1.605 1.00 0.00 79 ARG A C 2
ATOM 3071 O O . ARG A 1 79 ? 10.469 -9.473 -0.945 1.00 0.00 79 ARG A O 2
ATOM 3092 N N . ASN A 1 80 ? 9.632 -7.377 -1.084 1.00 0.00 80 ASN A N 2
ATOM 3093 C CA . ASN A 1 80 ? 9.784 -7.058 0.345 1.00 0.00 80 ASN A CA 2
ATOM 3094 C C . ASN A 1 80 ? 11.259 -6.885 0.716 1.00 0.00 80 ASN A C 2
ATOM 3095 O O . ASN A 1 80 ? 12.025 -7.851 0.748 1.00 0.00 80 ASN A O 2
ATOM 3106 N N . PRO A 1 81 ? 11.683 -5.642 0.994 1.00 0.00 81 PRO A N 2
ATOM 3107 C CA . PRO A 1 81 ? 13.075 -5.330 1.319 1.00 0.00 81 PRO A CA 2
ATOM 3108 C C . PRO A 1 81 ? 13.467 -5.757 2.735 1.00 0.00 81 PRO A C 2
ATOM 3109 O O . PRO A 1 81 ? 13.773 -4.921 3.585 1.00 0.00 81 PRO A O 2
ATOM 3120 N N . SER A 1 82 ? 13.462 -7.058 2.986 1.00 0.00 82 SER A N 2
ATOM 3121 C CA . SER A 1 82 ? 13.836 -7.578 4.293 1.00 0.00 82 SER A CA 2
ATOM 3122 C C . SER A 1 82 ? 15.328 -7.913 4.333 1.00 0.00 82 SER A C 2
ATOM 3123 O O . SER A 1 82 ? 15.967 -7.830 5.382 1.00 0.00 82 SER A O 2
ATOM 3131 N N . ASP A 1 83 ? 15.880 -8.270 3.180 1.00 0.00 83 ASP A N 2
ATOM 3132 C CA . ASP A 1 83 ? 17.290 -8.659 3.085 1.00 0.00 83 ASP A CA 2
ATOM 3133 C C . ASP A 1 83 ? 18.191 -7.435 2.966 1.00 0.00 83 ASP A C 2
ATOM 3134 O O . ASP A 1 83 ? 19.369 -7.469 3.332 1.00 0.00 83 ASP A O 2
ATOM 3143 N N . PHE A 1 84 ? 17.618 -6.349 2.483 1.00 0.00 84 PHE A N 2
ATOM 3144 C CA . PHE A 1 84 ? 18.378 -5.148 2.169 1.00 0.00 84 PHE A CA 2
ATOM 3145 C C . PHE A 1 84 ? 18.611 -4.312 3.418 1.00 0.00 84 PHE A C 2
ATOM 3146 O O . PHE A 1 84 ? 17.672 -3.967 4.137 1.00 0.00 84 PHE A O 2
ATOM 3163 N N . LYS A 1 85 ? 19.869 -3.991 3.662 1.00 0.00 85 LYS A N 2
ATOM 3164 C CA . LYS A 1 85 ? 20.270 -3.263 4.850 1.00 0.00 85 LYS A CA 2
ATOM 3165 C C . LYS A 1 85 ? 20.679 -1.849 4.467 1.00 0.00 85 LYS A C 2
ATOM 3166 O O . LYS A 1 85 ? 20.108 -0.862 4.936 1.00 0.00 85 LYS A O 2
ATOM 3185 N N . ASN A 1 86 ? 21.662 -1.773 3.580 1.00 0.00 86 ASN A N 2
ATOM 3186 C CA . ASN A 1 86 ? 22.204 -0.501 3.123 1.00 0.00 86 ASN A CA 2
ATOM 3187 C C . ASN A 1 86 ? 21.422 -0.025 1.899 1.00 0.00 86 ASN A C 2
ATOM 3188 O O . ASN A 1 86 ? 20.833 -0.834 1.179 1.00 0.00 86 ASN A O 2
ATOM 3199 N N . ALA A 1 87 ? 21.402 1.285 1.671 1.00 0.00 87 ALA A N 2
ATOM 3200 C CA . ALA A 1 87 ? 20.723 1.857 0.516 1.00 0.00 87 ALA A CA 2
ATOM 3201 C C . ALA A 1 87 ? 21.334 1.335 -0.779 1.00 0.00 87 ALA A C 2
ATOM 3202 O O . ALA A 1 87 ? 20.640 1.189 -1.787 1.00 0.00 87 ALA A O 2
ATOM 3209 N N . ASP A 1 88 ? 22.630 1.042 -0.726 1.00 0.00 88 ASP A N 2
ATOM 3210 C CA . ASP A 1 88 ? 23.365 0.490 -1.867 1.00 0.00 88 ASP A CA 2
ATOM 3211 C C . ASP A 1 88 ? 22.683 -0.763 -2.413 1.00 0.00 88 ASP A C 2
ATOM 3212 O O . ASP A 1 88 ? 22.359 -0.835 -3.598 1.00 0.00 88 ASP A O 2
ATOM 3221 N N . GLU A 1 89 ? 22.450 -1.733 -1.532 1.00 0.00 89 GLU A N 2
ATOM 3222 C CA . GLU A 1 89 ? 21.812 -2.993 -1.908 1.00 0.00 89 GLU A CA 2
ATOM 3223 C C . GLU A 1 89 ? 20.456 -2.736 -2.558 1.00 0.00 89 GLU A C 2
ATOM 3224 O O . GLU A 1 89 ? 20.065 -3.411 -3.514 1.00 0.00 89 GLU A O 2
ATOM 3236 N N . ARG A 1 90 ? 19.756 -1.736 -2.039 1.00 0.00 90 ARG A N 2
ATOM 3237 C CA . ARG A 1 90 ? 18.430 -1.385 -2.521 1.00 0.00 90 ARG A CA 2
ATOM 3238 C C . ARG A 1 90 ? 18.511 -0.813 -3.933 1.00 0.00 90 ARG A C 2
ATOM 3239 O O . ARG A 1 90 ? 17.745 -1.200 -4.812 1.00 0.00 90 ARG A O 2
ATOM 3260 N N . ILE A 1 91 ? 19.459 0.094 -4.145 1.00 0.00 91 ILE A N 2
ATOM 3261 C CA . ILE A 1 91 ? 19.644 0.727 -5.446 1.00 0.00 91 ILE A CA 2
ATOM 3262 C C . ILE A 1 91 ? 20.079 -0.302 -6.488 1.00 0.00 91 ILE A C 2
ATOM 3263 O O . ILE A 1 91 ? 19.564 -0.323 -7.607 1.00 0.00 91 ILE A O 2
ATOM 3279 N N . ALA A 1 92 ? 21.010 -1.165 -6.098 1.00 0.00 92 ALA A N 2
ATOM 3280 C CA . ALA A 1 92 ? 21.536 -2.189 -6.993 1.00 0.00 92 ALA A CA 2
ATOM 3281 C C . ALA A 1 92 ? 20.439 -3.147 -7.453 1.00 0.00 92 ALA A C 2
ATOM 3282 O O . ALA A 1 92 ? 20.434 -3.592 -8.603 1.00 0.00 92 ALA A O 2
ATOM 3289 N N . TYR A 1 93 ? 19.504 -3.451 -6.558 1.00 0.00 93 TYR A N 2
ATOM 3290 C CA . TYR A 1 93 ? 18.408 -4.354 -6.886 1.00 0.00 93 TYR A CA 2
ATOM 3291 C C . TY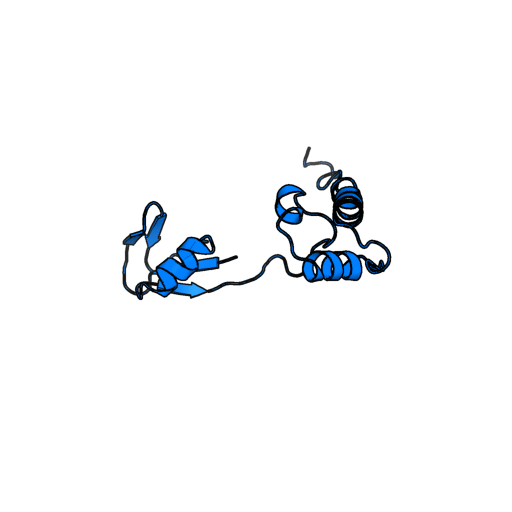R A 1 93 ? 17.439 -3.678 -7.846 1.00 0.00 93 TYR A C 2
ATOM 3292 O O . TYR A 1 93 ? 16.994 -4.285 -8.819 1.00 0.00 93 TYR A O 2
ATOM 3310 N N . ILE A 1 94 ? 17.129 -2.417 -7.573 1.00 0.00 94 ILE A N 2
ATOM 3311 C CA . ILE A 1 94 ? 16.246 -1.641 -8.435 1.00 0.00 94 ILE A CA 2
ATOM 3312 C C . ILE A 1 94 ? 16.831 -1.554 -9.847 1.00 0.00 94 ILE A C 2
ATOM 3313 O O . ILE A 1 94 ? 16.124 -1.740 -10.837 1.00 0.00 94 ILE A O 2
ATOM 3329 N N . LEU A 1 95 ? 18.139 -1.316 -9.925 1.00 0.00 95 LEU A N 2
ATOM 3330 C CA . LEU A 1 95 ? 18.852 -1.316 -11.202 1.00 0.00 95 LEU A CA 2
ATOM 3331 C C . LEU A 1 95 ? 18.691 -2.649 -11.926 1.00 0.00 95 LEU A C 2
ATOM 3332 O O . LEU A 1 95 ? 18.531 -2.691 -13.146 1.00 0.00 95 LEU A O 2
ATOM 3348 N N . LYS A 1 96 ? 18.722 -3.732 -11.163 1.00 0.00 96 LYS A N 2
ATOM 3349 C CA . LYS A 1 96 ? 18.692 -5.069 -11.735 1.00 0.00 96 LYS A CA 2
ATOM 3350 C C . LYS A 1 96 ? 17.334 -5.361 -12.375 1.00 0.00 96 LYS A C 2
ATOM 3351 O O . LYS A 1 96 ? 17.239 -6.144 -13.318 1.00 0.00 96 LYS A O 2
ATOM 3370 N N . GLN A 1 97 ? 16.283 -4.719 -11.876 1.00 0.00 97 GLN A N 2
ATOM 3371 C CA . GLN A 1 97 ? 14.954 -4.911 -12.448 1.00 0.00 97 GLN A CA 2
ATOM 3372 C C . GLN A 1 97 ? 14.757 -4.016 -13.662 1.00 0.00 97 GLN A C 2
ATOM 3373 O O . GLN A 1 97 ? 13.881 -4.263 -14.487 1.00 0.00 97 GLN A O 2
ATOM 3387 N N . ILE A 1 98 ? 15.574 -2.977 -13.763 1.00 0.00 98 ILE A N 2
ATOM 3388 C CA . ILE A 1 98 ? 15.619 -2.161 -14.968 1.00 0.00 98 ILE A CA 2
ATOM 3389 C C . ILE A 1 98 ? 16.191 -2.994 -16.107 1.00 0.00 98 ILE A C 2
ATOM 3390 O O . ILE A 1 98 ? 15.695 -2.969 -17.235 1.00 0.00 98 ILE A O 2
ATOM 3406 N N . ASP A 1 99 ? 17.228 -3.751 -15.783 1.00 0.00 99 ASP A N 2
ATOM 3407 C CA . ASP A 1 99 ? 17.828 -4.692 -16.721 1.00 0.00 99 ASP A CA 2
ATOM 3408 C C . ASP A 1 99 ? 16.823 -5.771 -17.120 1.00 0.00 99 ASP A C 2
ATOM 3409 O O . ASP A 1 99 ? 16.733 -6.150 -18.288 1.00 0.00 99 ASP A O 2
ATOM 3418 N N . ASN A 1 100 ? 16.054 -6.243 -16.145 1.00 0.00 100 ASN A N 2
ATOM 3419 C CA . ASN A 1 100 ? 15.080 -7.307 -16.380 1.00 0.00 100 ASN A CA 2
ATOM 3420 C C . ASN A 1 100 ? 13.715 -6.748 -16.768 1.00 0.00 100 ASN A C 2
ATOM 3421 O O . ASN A 1 100 ? 12.706 -7.453 -16.697 1.00 0.00 100 ASN A O 2
ATOM 3432 N N . LYS A 1 101 ? 13.674 -5.494 -17.189 1.00 0.00 101 LYS A N 2
ATOM 3433 C CA . LYS A 1 101 ? 12.422 -4.884 -17.609 1.00 0.00 101 LYS A CA 2
ATOM 3434 C C . LYS A 1 101 ? 12.136 -5.260 -19.060 1.00 0.00 101 LYS A C 2
ATOM 3435 O O . LYS A 1 101 ? 12.412 -4.492 -19.986 1.00 0.00 101 LYS A O 2
ATOM 3454 N N . GLY A 1 102 ? 11.610 -6.465 -19.249 1.00 0.00 102 GLY A N 2
ATOM 3455 C CA . GLY A 1 102 ? 11.378 -6.989 -20.580 1.00 0.00 102 GLY A CA 2
ATOM 3456 C C . GLY A 1 102 ? 10.125 -6.432 -21.221 1.00 0.00 102 GLY A C 2
ATOM 3457 O O . GLY A 1 102 ? 9.200 -7.173 -21.541 1.00 0.00 102 GLY A O 2
ATOM 3461 N N . GLU A 1 103 ? 10.102 -5.122 -21.414 1.00 0.00 103 GLU A N 2
ATOM 3462 C CA . GLU A 1 103 ? 8.982 -4.463 -22.067 1.00 0.00 103 GLU A CA 2
ATOM 3463 C C . GLU A 1 103 ? 9.325 -4.229 -23.539 1.00 0.00 103 GLU A C 2
ATOM 3464 O O . GLU A 1 103 ? 8.735 -3.386 -24.216 1.00 0.00 103 GLU A O 2
ATOM 3476 N N . LEU A 1 104 ? 10.281 -5.005 -24.032 1.00 0.00 104 LEU A N 2
ATOM 3477 C CA . LEU A 1 104 ? 10.748 -4.879 -25.404 1.00 0.00 104 LEU A CA 2
ATOM 3478 C C . LEU A 1 104 ? 9.851 -5.665 -26.351 1.00 0.00 104 LEU A C 2
ATOM 3479 O O . LEU A 1 104 ? 10.199 -6.765 -26.784 1.00 0.00 104 LEU A O 2
ATOM 3495 N N . GLU A 1 105 ? 8.683 -5.116 -26.642 1.00 0.00 105 GLU A N 2
ATOM 3496 C CA . GLU A 1 105 ? 7.757 -5.749 -27.565 1.00 0.00 105 GLU A CA 2
ATOM 3497 C C . GLU A 1 105 ? 8.089 -5.343 -28.996 1.00 0.00 105 GLU A C 2
ATOM 3498 O O . GLU A 1 105 ? 7.656 -4.287 -29.463 1.00 0.00 105 GLU A O 2
ATOM 3510 N N . HIS A 1 106 ? 8.885 -6.181 -29.668 1.00 0.00 106 HIS A N 2
ATOM 3511 C CA . HIS A 1 106 ? 9.319 -5.930 -31.045 1.00 0.00 106 HIS A CA 2
ATOM 3512 C C . HIS A 1 106 ? 9.932 -4.539 -31.164 1.00 0.00 106 HIS A C 2
ATOM 3513 O O . HIS A 1 106 ? 9.471 -3.710 -31.954 1.00 0.00 106 HIS A O 2
ATOM 3528 N N . HIS A 1 107 ? 10.977 -4.308 -30.366 1.00 0.00 107 HIS A N 2
ATOM 3529 C CA . HIS A 1 107 ? 11.626 -3.000 -30.248 1.00 0.00 107 HIS A CA 2
ATOM 3530 C C . HIS A 1 107 ? 10.718 -2.024 -29.512 1.00 0.00 107 HIS A C 2
ATOM 3531 O O . HIS A 1 107 ? 9.680 -1.606 -30.023 1.00 0.00 107 HIS A O 2
ATOM 3546 N N . HIS A 1 108 ? 11.116 -1.672 -28.300 1.00 0.00 108 HIS A N 2
ATOM 3547 C CA . HIS A 1 108 ? 10.305 -0.820 -27.439 1.00 0.00 108 HIS A CA 2
ATOM 3548 C C . HIS A 1 108 ? 10.493 0.650 -27.805 1.00 0.00 108 HIS A C 2
ATOM 3549 O O . HIS A 1 108 ? 11.414 1.306 -27.323 1.00 0.00 108 HIS A O 2
ATOM 3564 N N . HIS A 1 109 ? 9.616 1.153 -28.666 1.00 0.00 109 HIS A N 2
ATOM 3565 C CA . HIS A 1 109 ? 9.693 2.538 -29.127 1.00 0.00 109 HIS A CA 2
ATOM 3566 C C . HIS A 1 109 ? 8.408 2.941 -29.851 1.00 0.00 109 HIS A C 2
ATOM 3567 O O . HIS A 1 109 ? 8.111 4.129 -29.966 1.00 0.00 109 HIS A O 2
ATOM 3582 N N . HIS A 1 110 ? 7.668 1.940 -30.336 1.00 0.00 110 HIS A N 2
ATOM 3583 C CA . HIS A 1 110 ? 6.374 2.142 -31.003 1.00 0.00 110 HIS A CA 2
ATOM 3584 C C . HIS A 1 110 ? 6.539 2.642 -32.436 1.00 0.00 110 HIS A C 2
ATOM 3585 O O . HIS A 1 110 ? 6.942 3.781 -32.670 1.00 0.00 110 HIS A O 2
ATOM 3600 N N . HIS A 1 111 ? 6.231 1.779 -33.391 1.00 0.00 111 HIS A N 2
ATOM 3601 C CA . HIS A 1 111 ? 6.209 2.163 -34.796 1.00 0.00 111 HIS A CA 2
ATOM 3602 C C . HIS A 1 111 ? 4.861 1.821 -35.407 1.00 0.00 111 HIS A C 2
ATOM 3603 O O . HIS A 1 111 ? 4.746 0.759 -36.053 1.00 0.00 111 HIS A O 2
ATOM 3619 N N . MET A 1 1 ? -5.471 -0.989 5.042 1.00 0.00 1 MET A N 3
ATOM 3620 C CA . MET A 1 1 ? -6.510 -0.181 4.363 1.00 0.00 1 MET A CA 3
ATOM 3621 C C . MET A 1 1 ? -7.380 -1.064 3.479 1.00 0.00 1 MET A C 3
ATOM 3622 O O . MET A 1 1 ? -6.874 -1.805 2.636 1.00 0.00 1 MET A O 3
ATOM 3638 N N . PHE A 1 2 ? -8.685 -1.005 3.703 1.00 0.00 2 PHE A N 3
ATOM 3639 C CA . PHE A 1 2 ? -9.650 -1.740 2.893 1.00 0.00 2 PHE A CA 3
ATOM 3640 C C . PHE A 1 2 ? -10.802 -0.813 2.548 1.00 0.00 2 PHE A C 3
ATOM 3641 O O . PHE A 1 2 ? -11.074 0.122 3.295 1.00 0.00 2 PHE A O 3
ATOM 3658 N N . THR A 1 3 ? -11.476 -1.052 1.440 1.00 0.00 3 THR A N 3
ATOM 3659 C CA . THR A 1 3 ? -12.569 -0.186 1.037 1.00 0.00 3 THR A CA 3
ATOM 3660 C C . THR A 1 3 ? -13.916 -0.850 1.299 1.00 0.00 3 THR A C 3
ATOM 3661 O O . THR A 1 3 ? -14.188 -1.948 0.806 1.00 0.00 3 THR A O 3
ATOM 3672 N N . ALA A 1 4 ? -14.744 -0.188 2.088 1.00 0.00 4 ALA A N 3
ATOM 3673 C CA . ALA A 1 4 ? -16.085 -0.667 2.366 1.00 0.00 4 ALA A CA 3
ATOM 3674 C C . ALA A 1 4 ? -17.113 0.331 1.855 1.00 0.00 4 ALA A C 3
ATOM 3675 O O . ALA A 1 4 ? -16.984 1.535 2.076 1.00 0.00 4 ALA A O 3
ATOM 3682 N N . LYS A 1 5 ? -18.116 -0.170 1.158 1.00 0.00 5 LYS A N 3
ATOM 3683 C CA . LYS A 1 5 ? -19.179 0.672 0.631 1.00 0.00 5 LYS A CA 3
ATOM 3684 C C . LYS A 1 5 ? -20.538 0.065 0.949 1.00 0.00 5 LYS A C 3
ATOM 3685 O O . LYS A 1 5 ? -20.743 -1.137 0.775 1.00 0.00 5 LYS A O 3
ATOM 3704 N N . LEU A 1 6 ? -21.458 0.893 1.427 1.00 0.00 6 LEU A N 3
ATOM 3705 C CA . LEU A 1 6 ? -22.821 0.448 1.683 1.00 0.00 6 LEU A CA 3
ATOM 3706 C C . LEU A 1 6 ? -23.516 0.109 0.374 1.00 0.00 6 LEU A C 3
ATOM 3707 O O . LEU A 1 6 ? -23.564 0.935 -0.541 1.00 0.00 6 LEU A O 3
ATOM 3723 N N . ILE A 1 7 ? -24.042 -1.100 0.283 1.00 0.00 7 ILE A N 3
ATOM 3724 C CA . ILE A 1 7 ? -24.738 -1.531 -0.918 1.00 0.00 7 ILE A CA 3
ATOM 3725 C C . ILE A 1 7 ? -26.229 -1.700 -0.645 1.00 0.00 7 ILE A C 3
ATOM 3726 O O . ILE A 1 7 ? -27.040 -1.769 -1.567 1.00 0.00 7 ILE A O 3
ATOM 3742 N N . LYS A 1 8 ? -26.582 -1.758 0.632 1.00 0.00 8 LYS A N 3
ATOM 3743 C CA . LYS A 1 8 ? -27.970 -1.904 1.041 1.00 0.00 8 LYS A CA 3
ATOM 3744 C C . LYS A 1 8 ? -28.323 -0.862 2.091 1.00 0.00 8 LYS A C 3
ATOM 3745 O O . LYS A 1 8 ? -27.562 -0.639 3.034 1.00 0.00 8 LYS A O 3
ATOM 3764 N N . GLY A 1 9 ? -29.464 -0.216 1.919 1.00 0.00 9 GLY A N 3
ATOM 3765 C CA . GLY A 1 9 ? -29.934 0.726 2.913 1.00 0.00 9 GLY A CA 3
ATOM 3766 C C . GLY A 1 9 ? -29.828 2.167 2.461 1.00 0.00 9 GLY A C 3
ATOM 3767 O O . GLY A 1 9 ? -30.335 2.531 1.399 1.00 0.00 9 GLY A O 3
ATOM 3771 N N . LYS A 1 10 ? -29.140 2.979 3.253 1.00 0.00 10 LYS A N 3
ATOM 3772 C CA . LYS A 1 10 ? -29.097 4.415 3.041 1.00 0.00 10 LYS A CA 3
ATOM 3773 C C . LYS A 1 10 ? -27.903 5.012 3.772 1.00 0.00 10 LYS A C 3
ATOM 3774 O O . LYS A 1 10 ? -27.024 5.618 3.160 1.00 0.00 10 LYS A O 3
ATOM 3793 N N . THR A 1 11 ? -27.878 4.832 5.086 1.00 0.00 11 THR A N 3
ATOM 3794 C CA . THR A 1 11 ? -26.817 5.375 5.919 1.00 0.00 11 THR A CA 3
ATOM 3795 C C . THR A 1 11 ? -26.643 4.524 7.177 1.00 0.00 11 THR A C 3
ATOM 3796 O O . THR A 1 11 ? -27.581 4.357 7.958 1.00 0.00 11 THR A O 3
ATOM 3807 N N . TYR A 1 12 ? -25.448 3.988 7.364 1.00 0.00 12 TYR A N 3
ATOM 3808 C CA . TYR A 1 12 ? -25.164 3.116 8.493 1.00 0.00 12 TYR A CA 3
ATOM 3809 C C . TYR A 1 12 ? -23.844 3.528 9.135 1.00 0.00 12 TYR A C 3
ATOM 3810 O O . TYR A 1 12 ? -22.822 3.635 8.458 1.00 0.00 12 TYR A O 3
ATOM 3828 N N . ASN A 1 13 ? -23.874 3.776 10.433 1.00 0.00 13 ASN A N 3
ATOM 3829 C CA . ASN A 1 13 ? -22.679 4.189 11.156 1.00 0.00 13 ASN A CA 3
ATOM 3830 C C . ASN A 1 13 ? -22.047 2.995 11.859 1.00 0.00 13 ASN A C 3
ATOM 3831 O O . ASN A 1 13 ? -22.667 2.376 12.722 1.00 0.00 13 ASN A O 3
ATOM 3842 N N . VAL A 1 14 ? -20.820 2.668 11.482 1.00 0.00 14 VAL A N 3
ATOM 3843 C CA . VAL A 1 14 ? -20.130 1.524 12.057 1.00 0.00 14 VAL A CA 3
ATOM 3844 C C . VAL A 1 14 ? -18.954 1.979 12.911 1.00 0.00 14 VAL A C 3
ATOM 3845 O O . VAL A 1 14 ? -17.943 2.451 12.385 1.00 0.00 14 VAL A O 3
ATOM 3858 N N . MET A 1 15 ? -19.122 1.883 14.230 1.00 0.00 15 MET A N 3
ATOM 3859 C CA . MET A 1 15 ? -18.048 2.146 15.199 1.00 0.00 15 MET A CA 3
ATOM 3860 C C . MET A 1 15 ? -17.712 3.637 15.278 1.00 0.00 15 MET A C 3
ATOM 3861 O O . MET A 1 15 ? -16.864 4.053 16.067 1.00 0.00 15 MET A O 3
ATOM 3875 N N . GLY A 1 16 ? -18.387 4.438 14.472 1.00 0.00 16 GLY A N 3
ATOM 3876 C CA . GLY A 1 16 ? -18.100 5.853 14.427 1.00 0.00 16 GLY A CA 3
ATOM 3877 C C . GLY A 1 16 ? -17.989 6.354 13.007 1.00 0.00 16 GLY A C 3
ATOM 3878 O O . GLY A 1 16 ? -18.290 7.513 12.723 1.00 0.00 16 GLY A O 3
ATOM 3882 N N . ILE A 1 17 ? -17.573 5.474 12.108 1.00 0.00 17 ILE A N 3
ATOM 3883 C CA . ILE A 1 17 ? -17.461 5.818 10.697 1.00 0.00 17 ILE A CA 3
ATOM 3884 C C . ILE A 1 17 ? -18.830 5.691 10.033 1.00 0.00 17 ILE A C 3
ATOM 3885 O O . ILE A 1 17 ? -19.442 4.621 10.041 1.00 0.00 17 ILE A O 3
ATOM 3901 N N . THR A 1 18 ? -19.314 6.794 9.487 1.00 0.00 18 THR A N 3
ATOM 3902 C CA . THR A 1 18 ? -20.631 6.825 8.877 1.00 0.00 18 THR A CA 3
ATOM 3903 C C . THR A 1 18 ? -20.558 6.468 7.395 1.00 0.00 18 THR A C 3
ATOM 3904 O O . THR A 1 18 ? -19.958 7.190 6.596 1.00 0.00 18 THR A O 3
ATOM 3915 N N . PHE A 1 19 ? -21.162 5.346 7.038 1.00 0.00 19 PHE A N 3
ATOM 3916 C CA . PHE A 1 19 ? -21.221 4.918 5.651 1.00 0.00 19 PHE A CA 3
ATOM 3917 C C . PHE A 1 19 ? -22.575 5.263 5.058 1.00 0.00 19 PHE A C 3
ATOM 3918 O O . PHE A 1 19 ? -23.597 5.182 5.736 1.00 0.00 19 PHE A O 3
ATOM 3935 N N . ARG A 1 20 ? -22.580 5.651 3.798 1.00 0.00 20 ARG A N 3
ATOM 3936 C CA . ARG A 1 20 ? -23.820 5.883 3.083 1.00 0.00 20 ARG A CA 3
ATOM 3937 C C . ARG A 1 20 ? -23.836 5.029 1.828 1.00 0.00 20 ARG A C 3
ATOM 3938 O O . ARG A 1 20 ? -22.790 4.824 1.208 1.00 0.00 20 ARG A O 3
ATOM 3959 N N . ALA A 1 21 ? -25.004 4.497 1.488 1.00 0.00 21 ALA A N 3
ATOM 3960 C CA . ALA A 1 21 ? -25.148 3.654 0.307 1.00 0.00 21 ALA A CA 3
ATOM 3961 C C . ALA A 1 21 ? -24.607 4.346 -0.939 1.00 0.00 21 ALA A C 3
ATOM 3962 O O . ALA A 1 21 ? -25.138 5.366 -1.380 1.00 0.00 21 ALA A O 3
ATOM 3969 N N . GLY A 1 22 ? -23.531 3.791 -1.485 1.00 0.00 22 GLY A N 3
ATOM 3970 C CA . GLY A 1 22 ? -22.921 4.360 -2.670 1.00 0.00 22 GLY A CA 3
ATOM 3971 C C . GLY A 1 22 ? -21.553 4.963 -2.400 1.00 0.00 22 GLY A C 3
ATOM 3972 O O . GLY A 1 22 ? -20.800 5.241 -3.334 1.00 0.00 22 GLY A O 3
ATOM 3976 N N . VAL A 1 23 ? -21.221 5.157 -1.130 1.00 0.00 23 VAL A N 3
ATOM 3977 C CA . VAL A 1 23 ? -19.960 5.792 -0.757 1.00 0.00 23 VAL A CA 3
ATOM 3978 C C . VAL A 1 23 ? -18.947 4.770 -0.236 1.00 0.00 23 VAL A C 3
ATOM 3979 O O . VAL A 1 23 ? -19.138 4.181 0.831 1.00 0.00 23 VAL A O 3
ATOM 3992 N N . SER A 1 24 ? -17.889 4.547 -1.010 1.00 0.00 24 SER A N 3
ATOM 3993 C CA . SER A 1 24 ? -16.776 3.708 -0.582 1.00 0.00 24 SER A CA 3
ATOM 3994 C C . SER A 1 24 ? -15.846 4.484 0.355 1.00 0.00 24 SER A C 3
ATOM 3995 O O . SER A 1 24 ? -15.541 5.654 0.105 1.00 0.00 24 SER A O 3
ATOM 4003 N N . GLN A 1 25 ? -15.405 3.838 1.431 1.00 0.00 25 GLN A N 3
ATOM 4004 C CA . GLN A 1 25 ? -14.493 4.459 2.392 1.00 0.00 25 GLN A CA 3
ATOM 4005 C C . GLN A 1 25 ? -13.458 3.452 2.882 1.00 0.00 25 GLN A C 3
ATOM 4006 O O . GLN A 1 25 ? -13.721 2.251 2.914 1.00 0.00 25 GLN A O 3
ATOM 4020 N N . THR A 1 26 ? -12.287 3.947 3.260 1.00 0.00 26 THR A N 3
ATOM 4021 C CA . THR A 1 26 ? -11.211 3.099 3.751 1.00 0.00 26 THR A CA 3
ATOM 4022 C C . THR A 1 26 ? -11.391 2.782 5.236 1.00 0.00 26 THR A C 3
ATOM 4023 O O . THR A 1 26 ? -11.496 3.688 6.064 1.00 0.00 26 THR A O 3
ATOM 4034 N N . VAL A 1 27 ? -11.427 1.495 5.564 1.00 0.00 27 VAL A N 3
ATOM 4035 C CA . VAL A 1 27 ? -11.686 1.055 6.927 1.00 0.00 27 VAL A CA 3
ATOM 4036 C C . VAL A 1 27 ? -10.508 0.266 7.507 1.00 0.00 27 VAL A C 3
ATOM 4037 O O . VAL A 1 27 ? -9.703 -0.310 6.764 1.00 0.00 27 VAL A O 3
ATOM 4050 N N . PRO A 1 28 ? -10.381 0.269 8.850 1.00 0.00 28 PRO A N 3
ATOM 4051 C CA . PRO A 1 28 ? -9.360 -0.500 9.576 1.00 0.00 28 PRO A CA 3
ATOM 4052 C C . PRO A 1 28 ? -9.645 -2.002 9.613 1.00 0.00 28 PRO A C 3
ATOM 4053 O O . PRO A 1 28 ? -10.711 -2.464 9.193 1.00 0.00 28 PRO A O 3
ATOM 4064 N N . LYS A 1 29 ? -8.673 -2.740 10.144 1.00 0.00 29 LYS A N 3
ATOM 4065 C CA . LYS A 1 29 ? -8.771 -4.183 10.366 1.00 0.00 29 LYS A CA 3
ATOM 4066 C C . LYS A 1 29 ? -10.068 -4.557 11.089 1.00 0.00 29 LYS A C 3
ATOM 4067 O O . LYS A 1 29 ? -10.763 -5.498 10.699 1.00 0.00 29 LYS A O 3
ATOM 4086 N N . LYS A 1 30 ? -10.379 -3.818 12.149 1.00 0.00 30 LYS A N 3
ATOM 4087 C CA . LYS A 1 30 ? -11.579 -4.061 12.946 1.00 0.00 30 LYS A CA 3
ATOM 4088 C C . LYS A 1 30 ? -12.848 -3.990 12.107 1.00 0.00 30 LYS A C 3
ATOM 4089 O O . LYS A 1 30 ? -13.642 -4.929 12.095 1.00 0.00 30 LYS A O 3
ATOM 4108 N N . LEU A 1 31 ? -13.028 -2.888 11.394 1.00 0.00 31 LEU A N 3
ATOM 4109 C CA . LEU A 1 31 ? -14.250 -2.674 10.631 1.00 0.00 31 LEU A CA 3
ATOM 4110 C C . LEU A 1 31 ? -14.357 -3.654 9.474 1.00 0.00 31 LEU A C 3
ATOM 4111 O O . LEU A 1 31 ? -15.452 -4.091 9.127 1.00 0.00 31 LEU A O 3
ATOM 4127 N N . TYR A 1 32 ? -13.221 -4.013 8.892 1.00 0.00 32 TYR A N 3
ATOM 4128 C CA . TYR A 1 32 ? -13.196 -4.958 7.784 1.00 0.00 32 TYR A CA 3
ATOM 4129 C C . TYR A 1 32 ? -13.791 -6.298 8.210 1.00 0.00 32 TYR A C 3
ATOM 4130 O O . TYR A 1 32 ? -14.549 -6.915 7.467 1.00 0.00 32 TYR A O 3
ATOM 4148 N N . GLU A 1 33 ? -13.461 -6.730 9.421 1.00 0.00 33 GLU A N 3
ATOM 4149 C CA . GLU A 1 33 ? -13.968 -7.992 9.947 1.00 0.00 33 GLU A CA 3
ATOM 4150 C C . GLU A 1 33 ? -15.397 -7.815 10.472 1.00 0.00 33 GLU A C 3
ATOM 4151 O O . GLU A 1 33 ? -16.266 -8.683 10.289 1.00 0.00 33 GLU A O 3
ATOM 4163 N N . TYR A 1 34 ? -15.642 -6.671 11.098 1.00 0.00 34 TYR A N 3
ATOM 4164 C CA . TYR A 1 34 ? -16.951 -6.359 11.654 1.00 0.00 34 TYR A CA 3
ATOM 4165 C C . TYR A 1 34 ? -18.003 -6.327 10.546 1.00 0.00 34 TYR A C 3
ATOM 4166 O O . TYR A 1 34 ? -19.122 -6.807 10.720 1.00 0.00 34 TYR A O 3
ATOM 4184 N N . LEU A 1 35 ? -17.627 -5.774 9.401 1.00 0.00 35 LEU A N 3
ATOM 4185 C CA . LEU A 1 35 ? -18.525 -5.708 8.257 1.00 0.00 35 LEU A CA 3
ATOM 4186 C C . LEU A 1 35 ? -18.464 -6.998 7.449 1.00 0.00 35 LEU A C 3
ATOM 4187 O O . LEU A 1 35 ? -19.370 -7.296 6.678 1.00 0.00 35 LEU A O 3
ATOM 4203 N N . ASN A 1 36 ? -17.396 -7.766 7.635 1.00 0.00 36 ASN A N 3
ATOM 4204 C CA . ASN A 1 36 ? -17.275 -9.075 6.998 1.00 0.00 36 ASN A CA 3
ATOM 4205 C C . ASN A 1 36 ? -18.391 -9.987 7.482 1.00 0.00 36 ASN A C 3
ATOM 4206 O O . ASN A 1 36 ? -18.883 -10.843 6.746 1.00 0.00 36 ASN A O 3
ATOM 4217 N N . GLU A 1 37 ? -18.796 -9.788 8.731 1.00 0.00 37 GLU A N 3
ATOM 4218 C CA . GLU A 1 37 ? -19.903 -10.550 9.297 1.00 0.00 37 GLU A CA 3
ATOM 4219 C C . GLU A 1 37 ? -21.259 -9.914 8.974 1.00 0.00 37 GLU A C 3
ATOM 4220 O O . GLU A 1 37 ? -22.298 -10.405 9.415 1.00 0.00 37 GLU A O 3
ATOM 4232 N N . ASN A 1 38 ? -21.256 -8.835 8.199 1.00 0.00 38 ASN A N 3
ATOM 4233 C CA . ASN A 1 38 ? -22.495 -8.146 7.841 1.00 0.00 38 ASN A CA 3
ATOM 4234 C C . ASN A 1 38 ? -22.558 -7.891 6.336 1.00 0.00 38 ASN A C 3
ATOM 4235 O O . ASN A 1 38 ? -22.048 -6.885 5.841 1.00 0.00 38 ASN A O 3
ATOM 4246 N N . PRO A 1 39 ? -23.211 -8.796 5.589 1.00 0.00 39 PRO A N 3
ATOM 4247 C CA . PRO A 1 39 ? -23.169 -8.816 4.123 1.00 0.00 39 PRO A CA 3
ATOM 4248 C C . PRO A 1 39 ? -24.070 -7.778 3.444 1.00 0.00 39 PRO A C 3
ATOM 4249 O O . PRO A 1 39 ? -24.614 -8.036 2.368 1.00 0.00 39 PRO A O 3
ATOM 4260 N N . TYR A 1 40 ? -24.227 -6.605 4.044 1.00 0.00 40 TYR A N 3
ATOM 4261 C CA . TYR A 1 40 ? -24.939 -5.523 3.374 1.00 0.00 40 TYR A CA 3
ATOM 4262 C C . TYR A 1 40 ? -23.986 -4.386 3.037 1.00 0.00 40 TYR A C 3
ATOM 4263 O O . TYR A 1 40 ? -24.394 -3.307 2.595 1.00 0.00 40 TYR A O 3
ATOM 4281 N N . PHE A 1 41 ? -22.704 -4.653 3.232 1.00 0.00 41 PHE A N 3
ATOM 4282 C CA . PHE A 1 41 ? -21.648 -3.790 2.741 1.00 0.00 41 PHE A CA 3
ATOM 4283 C C . PHE A 1 41 ? -20.852 -4.554 1.697 1.00 0.00 41 PHE A C 3
ATOM 4284 O O . PHE A 1 41 ? -20.734 -5.776 1.787 1.00 0.00 41 PHE A O 3
ATOM 4301 N N . ILE A 1 42 ? -20.318 -3.861 0.706 1.00 0.00 42 ILE A N 3
ATOM 4302 C CA . ILE A 1 42 ? -19.383 -4.502 -0.198 1.00 0.00 42 ILE A CA 3
ATOM 4303 C C . ILE A 1 42 ? -17.958 -4.193 0.250 1.00 0.00 42 ILE A C 3
ATOM 4304 O O . ILE A 1 42 ? -17.573 -3.033 0.422 1.00 0.00 42 ILE A O 3
ATOM 4320 N N . LEU A 1 43 ? -17.206 -5.246 0.500 1.00 0.00 43 LEU A N 3
ATOM 4321 C CA . LEU A 1 43 ? -15.841 -5.122 0.975 1.00 0.00 43 LEU A CA 3
ATOM 4322 C C . LEU A 1 43 ? -14.875 -5.432 -0.149 1.00 0.00 43 LEU A C 3
ATOM 4323 O O . LEU A 1 43 ? -14.839 -6.554 -0.659 1.00 0.00 43 LEU A O 3
ATOM 4339 N N . THR A 1 44 ? -14.118 -4.437 -0.555 1.00 0.00 44 THR A N 3
ATOM 4340 C CA . THR A 1 44 ? -13.178 -4.602 -1.642 1.00 0.00 44 THR A CA 3
ATOM 4341 C C . THR A 1 44 ? -11.785 -4.158 -1.215 1.00 0.00 44 THR A C 3
ATOM 4342 O O . THR A 1 44 ? -11.588 -3.036 -0.750 1.00 0.00 44 THR A O 3
ATOM 4353 N N . GLN A 1 45 ? -10.830 -5.060 -1.342 1.00 0.00 45 GLN A N 3
ATOM 4354 C CA . GLN A 1 45 ? -9.451 -4.759 -1.025 1.00 0.00 45 GLN A CA 3
ATOM 4355 C C . GLN A 1 45 ? -8.740 -4.230 -2.263 1.00 0.00 45 GLN A C 3
ATOM 4356 O O . GLN A 1 45 ? -8.435 -4.977 -3.194 1.00 0.00 45 GLN A O 3
ATOM 4370 N N . GLU A 1 46 ? -8.516 -2.929 -2.285 1.00 0.00 46 GLU A N 3
ATOM 4371 C CA . GLU A 1 46 ? -7.902 -2.279 -3.424 1.00 0.00 46 GLU A CA 3
ATOM 4372 C C . GLU A 1 46 ? -6.462 -1.897 -3.105 1.00 0.00 46 GLU A C 3
ATOM 4373 O O . GLU A 1 46 ? -6.179 -1.286 -2.074 1.00 0.00 46 GLU A O 3
ATOM 4385 N N . LEU A 1 47 ? -5.557 -2.271 -3.997 1.00 0.00 47 LEU A N 3
ATOM 4386 C CA . LEU A 1 47 ? -4.133 -2.099 -3.760 1.00 0.00 47 LEU A CA 3
ATOM 4387 C C . LEU A 1 47 ? -3.710 -0.644 -3.918 1.00 0.00 47 LEU A C 3
ATOM 4388 O O . LEU A 1 47 ? -3.783 -0.081 -5.012 1.00 0.00 47 LEU A O 3
ATOM 4404 N N . ASN A 1 48 ? -3.299 -0.045 -2.801 1.00 0.00 48 ASN A N 3
ATOM 4405 C CA . ASN A 1 48 ? -2.731 1.307 -2.782 1.00 0.00 48 ASN A CA 3
ATOM 4406 C C . ASN A 1 48 ? -3.776 2.373 -3.097 1.00 0.00 48 ASN A C 3
ATOM 4407 O O . ASN A 1 48 ? -3.435 3.530 -3.347 1.00 0.00 48 ASN A O 3
ATOM 4418 N N . ASN A 1 49 ? -5.042 1.994 -3.060 1.00 0.00 49 ASN A N 3
ATOM 4419 C CA . ASN A 1 49 ? -6.120 2.930 -3.348 1.00 0.00 49 ASN A CA 3
ATOM 4420 C C . ASN A 1 49 ? -6.599 3.605 -2.072 1.00 0.00 49 ASN A C 3
ATOM 4421 O O . ASN A 1 49 ? -6.559 3.015 -0.990 1.00 0.00 49 ASN A O 3
ATOM 4432 N N . GLN A 1 50 ? -7.036 4.848 -2.206 1.00 0.00 50 GLN A N 3
ATOM 4433 C CA . GLN A 1 50 ? -7.468 5.643 -1.068 1.00 0.00 50 GLN A CA 3
ATOM 4434 C C . GLN A 1 50 ? -8.802 6.302 -1.390 1.00 0.00 50 GLN A C 3
ATOM 4435 O O . GLN A 1 50 ? -9.599 5.753 -2.152 1.00 0.00 50 GLN A O 3
ATOM 4449 N N . LYS A 1 51 ? -9.058 7.472 -0.818 1.00 0.00 51 LYS A N 3
ATOM 4450 C CA . LYS A 1 51 ? -10.288 8.183 -1.117 1.00 0.00 51 LYS A CA 3
ATOM 4451 C C . LYS A 1 51 ? -10.146 8.939 -2.435 1.00 0.00 51 LYS A C 3
ATOM 4452 O O . LYS A 1 51 ? -9.920 10.151 -2.459 1.00 0.00 51 LYS A O 3
ATOM 4471 N N . ASP A 1 52 ? -10.219 8.197 -3.528 1.00 0.00 52 ASP A N 3
ATOM 4472 C CA . ASP A 1 52 ? -10.182 8.781 -4.859 1.00 0.00 52 ASP A CA 3
ATOM 4473 C C . ASP A 1 52 ? -11.579 9.242 -5.251 1.00 0.00 52 ASP A C 3
ATOM 4474 O O . ASP A 1 52 ? -12.400 8.446 -5.705 1.00 0.00 52 ASP A O 3
ATOM 4483 N N . ASP A 1 53 ? -11.852 10.522 -5.032 1.00 0.00 53 ASP A N 3
ATOM 4484 C CA . ASP A 1 53 ? -13.170 11.095 -5.304 1.00 0.00 53 ASP A CA 3
ATOM 4485 C C . ASP A 1 53 ? -13.484 11.092 -6.796 1.00 0.00 53 ASP A C 3
ATOM 4486 O O . ASP A 1 53 ? -12.818 11.769 -7.577 1.00 0.00 53 ASP A O 3
ATOM 4495 N N . PRO A 1 54 ? -14.500 10.320 -7.212 1.00 0.00 54 PRO A N 3
ATOM 4496 C CA . PRO A 1 54 ? -14.937 10.264 -8.602 1.00 0.00 54 PRO A CA 3
ATOM 4497 C C . PRO A 1 54 ? -15.820 11.456 -8.973 1.00 0.00 54 PRO A C 3
ATOM 4498 O O . PRO A 1 54 ? -16.412 12.088 -8.097 1.00 0.00 54 PRO A O 3
ATOM 4509 N N . ILE A 1 55 ? -15.878 11.745 -10.279 1.00 0.00 55 ILE A N 3
ATOM 4510 C CA . ILE A 1 55 ? -16.707 12.820 -10.857 1.00 0.00 55 ILE A CA 3
ATOM 4511 C C . ILE A 1 55 ? -16.430 14.185 -10.199 1.00 0.00 55 ILE A C 3
ATOM 4512 O O . ILE A 1 55 ? -17.259 15.094 -10.230 1.00 0.00 55 ILE A O 3
ATOM 4528 N N . ASN A 1 56 ? -15.226 14.334 -9.672 1.00 0.00 56 ASN A N 3
ATOM 4529 C CA . ASN A 1 56 ? -14.824 15.562 -8.996 1.00 0.00 56 ASN A CA 3
ATOM 4530 C C . ASN A 1 56 ? -13.330 15.798 -9.181 1.00 0.00 56 ASN A C 3
ATOM 4531 O O . ASN A 1 56 ? -12.515 15.336 -8.384 1.00 0.00 56 ASN A O 3
ATOM 4542 N N . TYR A 1 57 ? -12.976 16.480 -10.263 1.00 0.00 57 TYR A N 3
ATOM 4543 C CA . TYR A 1 57 ? -11.579 16.755 -10.577 1.00 0.00 57 TYR A CA 3
ATOM 4544 C C . TYR A 1 57 ? -11.446 18.147 -11.176 1.00 0.00 57 TYR A C 3
ATOM 4545 O O . TYR A 1 57 ? -12.389 18.657 -11.781 1.00 0.00 57 TYR A O 3
ATOM 4563 N N . THR A 1 58 ? -10.281 18.756 -10.999 1.00 0.00 58 THR A N 3
ATOM 4564 C CA . THR A 1 58 ? -9.987 20.041 -11.609 1.00 0.00 58 THR A CA 3
ATOM 4565 C C . THR A 1 58 ? -10.092 19.946 -13.120 1.00 0.00 58 THR A C 3
ATOM 4566 O O . THR A 1 58 ? -9.554 19.023 -13.728 1.00 0.00 58 THR A O 3
ATOM 4577 N N . GLU A 1 59 ? -10.815 20.883 -13.724 1.00 0.00 59 GLU A N 3
ATOM 4578 C CA . GLU A 1 59 ? -11.007 20.863 -15.165 1.00 0.00 59 GLU A CA 3
ATOM 4579 C C . GLU A 1 59 ? -9.673 21.000 -15.871 1.00 0.00 59 GLU A C 3
ATOM 4580 O O . GLU A 1 59 ? -9.454 20.386 -16.908 1.00 0.00 59 GLU A O 3
ATOM 4592 N N . SER A 1 60 ? -8.772 21.783 -15.288 1.00 0.00 60 SER A N 3
ATOM 4593 C CA . SER A 1 60 ? -7.427 21.900 -15.807 1.00 0.00 60 SER A CA 3
ATOM 4594 C C . SER A 1 60 ? -6.692 20.574 -15.652 1.00 0.00 60 SER A C 3
ATOM 4595 O O . SER A 1 60 ? -5.841 20.234 -16.475 1.00 0.00 60 SER A O 3
ATOM 4603 N N . GLU A 1 61 ? -7.042 19.799 -14.615 1.00 0.00 61 GLU A N 3
ATOM 4604 C CA . GLU A 1 61 ? -6.426 18.484 -14.449 1.00 0.00 61 GLU A CA 3
ATOM 4605 C C . GLU A 1 61 ? -6.971 17.528 -15.501 1.00 0.00 61 GLU A C 3
ATOM 4606 O O . GLU A 1 61 ? -6.232 16.736 -16.082 1.00 0.00 61 GLU A O 3
ATOM 4618 N N . LEU A 1 62 ? -8.267 17.639 -15.762 1.00 0.00 62 LEU A N 3
ATOM 4619 C CA . LEU A 1 62 ? -8.941 16.785 -16.734 1.00 0.00 62 LEU A CA 3
ATOM 4620 C C . LEU A 1 62 ? -8.600 17.194 -18.166 1.00 0.00 62 LEU A C 3
ATOM 4621 O O . LEU A 1 62 ? -8.862 16.448 -19.111 1.00 0.00 62 LEU A O 3
ATOM 4637 N N . LYS A 1 63 ? -8.028 18.382 -18.323 1.00 0.00 63 LYS A N 3
ATOM 4638 C CA . LYS A 1 63 ? -7.605 18.866 -19.632 1.00 0.00 63 LYS A CA 3
ATOM 4639 C C . LYS A 1 63 ? -6.480 17.998 -20.189 1.00 0.00 63 LYS A C 3
ATOM 4640 O O . LYS A 1 63 ? -6.528 17.566 -21.340 1.00 0.00 63 LYS A O 3
ATOM 4659 N N . GLY A 1 64 ? -5.483 17.724 -19.357 1.00 0.00 64 GLY A N 3
ATOM 4660 C CA . GLY A 1 64 ? -4.354 16.922 -19.788 1.00 0.00 64 GLY A CA 3
ATOM 4661 C C . GLY A 1 64 ? -4.512 15.458 -19.429 1.00 0.00 64 GLY A C 3
ATOM 4662 O O . GLY A 1 64 ? -3.642 14.869 -18.784 1.00 0.00 64 GLY A O 3
ATOM 4666 N N . MET A 1 65 ? -5.629 14.877 -19.841 1.00 0.00 65 MET A N 3
ATOM 4667 C CA . MET A 1 65 ? -5.905 13.465 -19.597 1.00 0.00 65 MET A CA 3
ATOM 4668 C C . MET A 1 65 ? -6.514 12.839 -20.843 1.00 0.00 65 MET A C 3
ATOM 4669 O O . MET A 1 65 ? -7.006 13.551 -21.722 1.00 0.00 65 MET A O 3
ATOM 4683 N N . ASN A 1 66 ? -6.481 11.520 -20.917 1.00 0.00 66 ASN A N 3
ATOM 4684 C CA . ASN A 1 66 ? -7.091 10.806 -22.030 1.00 0.00 66 ASN A CA 3
ATOM 4685 C C . ASN A 1 66 ? -8.508 10.375 -21.653 1.00 0.00 66 ASN A C 3
ATOM 4686 O O . ASN A 1 66 ? -8.901 10.467 -20.485 1.00 0.00 66 ASN A O 3
ATOM 4697 N N . LYS A 1 67 ? -9.285 9.920 -22.631 1.00 0.00 67 LYS A N 3
ATOM 4698 C CA . LYS A 1 67 ? -10.714 9.712 -22.416 1.00 0.00 67 LYS A CA 3
ATOM 4699 C C . LYS A 1 67 ? -11.010 8.473 -21.570 1.00 0.00 67 LYS A C 3
ATOM 4700 O O . LYS A 1 67 ? -12.030 8.434 -20.885 1.00 0.00 67 LYS A O 3
ATOM 4719 N N . ALA A 1 68 ? -10.118 7.483 -21.611 1.00 0.00 68 ALA A N 3
ATOM 4720 C CA . ALA A 1 68 ? -10.330 6.212 -20.910 1.00 0.00 68 ALA A CA 3
ATOM 4721 C C . ALA A 1 68 ? -10.724 6.419 -19.450 1.00 0.00 68 ALA A C 3
ATOM 4722 O O . ALA A 1 68 ? -11.701 5.832 -18.977 1.00 0.00 68 ALA A O 3
ATOM 4729 N N . GLU A 1 69 ? -9.967 7.250 -18.741 1.00 0.00 69 GLU A N 3
ATOM 4730 C CA . GLU A 1 69 ? -10.277 7.566 -17.354 1.00 0.00 69 GLU A CA 3
ATOM 4731 C C . GLU A 1 69 ? -11.677 8.159 -17.236 1.00 0.00 69 GLU A C 3
ATOM 4732 O O . GLU A 1 69 ? -12.488 7.691 -16.445 1.00 0.00 69 GLU A O 3
ATOM 4744 N N . HIS A 1 70 ? -11.956 9.183 -18.042 1.00 0.00 70 HIS A N 3
ATOM 4745 C CA . HIS A 1 70 ? -13.275 9.817 -18.069 1.00 0.00 70 HIS A CA 3
ATOM 4746 C C . HIS A 1 70 ? -14.383 8.782 -18.208 1.00 0.00 70 HIS A C 3
ATOM 4747 O O . HIS A 1 70 ? -15.428 8.893 -17.569 1.00 0.00 70 HIS A O 3
ATOM 4762 N N . GLU A 1 71 ? -14.145 7.783 -19.043 1.00 0.00 71 GLU A N 3
ATOM 4763 C CA . GLU A 1 71 ? -15.151 6.776 -19.336 1.00 0.00 71 GLU A CA 3
ATOM 4764 C C . GLU A 1 71 ? -15.471 5.940 -18.101 1.00 0.00 71 GLU A C 3
ATOM 4765 O O . GLU A 1 71 ? -16.639 5.724 -17.788 1.00 0.00 71 GLU A O 3
ATOM 4777 N N . SER A 1 72 ? -14.445 5.506 -17.382 1.00 0.00 72 SER A N 3
ATOM 4778 C CA . SER A 1 72 ? -14.652 4.680 -16.200 1.00 0.00 72 SER A CA 3
ATOM 4779 C C . SER A 1 72 ? -15.185 5.517 -15.032 1.00 0.00 72 SER A C 3
ATOM 4780 O O . SER A 1 72 ? -16.029 5.053 -14.259 1.00 0.00 72 SER A O 3
ATOM 4788 N N . ILE A 1 73 ? -14.701 6.754 -14.923 1.00 0.00 73 ILE A N 3
ATOM 4789 C CA . ILE A 1 73 ? -15.156 7.681 -13.887 1.00 0.00 73 ILE A CA 3
ATOM 4790 C C . ILE A 1 73 ? -16.675 7.852 -13.928 1.00 0.00 73 ILE A C 3
ATOM 4791 O O . ILE A 1 73 ? -17.383 7.542 -12.962 1.00 0.00 73 ILE A O 3
ATOM 4807 N N . ILE A 1 74 ? -17.177 8.322 -15.058 1.00 0.00 74 ILE A N 3
ATOM 4808 C CA . ILE A 1 74 ? -18.584 8.662 -15.167 1.00 0.00 74 ILE A CA 3
ATOM 4809 C C . ILE A 1 74 ? -19.437 7.401 -15.313 1.00 0.00 74 ILE A C 3
ATOM 4810 O O . ILE A 1 74 ? -20.629 7.408 -15.005 1.00 0.00 74 ILE A O 3
ATOM 4826 N N . SER A 1 75 ? -18.818 6.308 -15.757 1.00 0.00 75 SER A N 3
ATOM 4827 C CA . SER A 1 75 ? -19.510 5.025 -15.838 1.00 0.00 75 SER A CA 3
ATOM 4828 C C . SER A 1 75 ? -19.893 4.561 -14.436 1.00 0.00 75 SER A C 3
ATOM 4829 O O . SER A 1 75 ? -20.931 3.928 -14.241 1.00 0.00 75 SER A O 3
ATOM 4837 N N . ASN A 1 76 ? -19.048 4.890 -13.464 1.00 0.00 76 ASN A N 3
ATOM 4838 C CA . ASN A 1 76 ? -19.347 4.606 -12.068 1.00 0.00 76 ASN A CA 3
ATOM 4839 C C . ASN A 1 76 ? -20.427 5.548 -11.561 1.00 0.00 76 ASN A C 3
ATOM 4840 O O . ASN A 1 76 ? -21.289 5.150 -10.776 1.00 0.00 76 ASN A O 3
ATOM 4851 N N . LEU A 1 77 ? -20.377 6.801 -12.014 1.00 0.00 77 LEU A N 3
ATOM 4852 C CA . LEU A 1 77 ? -21.420 7.770 -11.683 1.00 0.00 77 LEU A CA 3
ATOM 4853 C C . LEU A 1 77 ? -22.783 7.274 -12.168 1.00 0.00 77 LEU A C 3
ATOM 4854 O O . LEU A 1 77 ? -23.791 7.431 -11.482 1.00 0.00 77 LEU A O 3
ATOM 4870 N N . GLY A 1 78 ? -22.801 6.650 -13.340 1.00 0.00 78 GLY A N 3
ATOM 4871 C CA . GLY A 1 78 ? -24.034 6.103 -13.868 1.00 0.00 78 GLY A CA 3
ATOM 4872 C C . GLY A 1 78 ? -24.097 6.183 -15.379 1.00 0.00 78 GLY A C 3
ATOM 4873 O O . GLY A 1 78 ? -24.495 5.226 -16.045 1.00 0.00 78 GLY A O 3
ATOM 4877 N N . ARG A 1 79 ? -23.698 7.322 -15.923 1.00 0.00 79 ARG A N 3
ATOM 4878 C CA . ARG A 1 79 ? -23.729 7.529 -17.364 1.00 0.00 79 ARG A CA 3
ATOM 4879 C C . ARG A 1 79 ? -22.341 7.358 -17.967 1.00 0.00 79 ARG A C 3
ATOM 4880 O O . ARG A 1 79 ? -21.469 8.201 -17.784 1.00 0.00 79 ARG A O 3
ATOM 4901 N N . ASN A 1 80 ? -22.136 6.258 -18.672 1.00 0.00 80 ASN A N 3
ATOM 4902 C CA . ASN A 1 80 ? -20.898 6.060 -19.412 1.00 0.00 80 ASN A CA 3
ATOM 4903 C C . ASN A 1 80 ? -20.865 7.024 -20.591 1.00 0.00 80 ASN A C 3
ATOM 4904 O O . ASN A 1 80 ? -21.797 7.065 -21.395 1.00 0.00 80 ASN A O 3
ATOM 4915 N N . PRO A 1 81 ? -19.805 7.842 -20.684 1.00 0.00 81 PRO A N 3
ATOM 4916 C CA . PRO A 1 81 ? -19.724 8.919 -21.672 1.00 0.00 81 PRO A CA 3
ATOM 4917 C C . PRO A 1 81 ? -19.582 8.431 -23.115 1.00 0.00 81 PRO A C 3
ATOM 4918 O O . PRO A 1 81 ? -18.504 8.503 -23.711 1.00 0.00 81 PRO A O 3
ATOM 4929 N N . SER A 1 82 ? -20.678 7.921 -23.658 1.00 0.00 82 SER A N 3
ATOM 4930 C CA . SER A 1 82 ? -20.746 7.565 -25.065 1.00 0.00 82 SER A CA 3
ATOM 4931 C C . SER A 1 82 ? -21.549 8.625 -25.814 1.00 0.00 82 SER A C 3
ATOM 4932 O O . SER A 1 82 ? -21.429 8.771 -27.031 1.00 0.00 82 SER A O 3
ATOM 4940 N N . ASP A 1 83 ? -22.364 9.372 -25.069 1.00 0.00 83 ASP A N 3
ATOM 4941 C CA . ASP A 1 83 ? -23.127 10.482 -25.633 1.00 0.00 83 ASP A CA 3
ATOM 4942 C C . ASP A 1 83 ? -22.301 11.762 -25.592 1.00 0.00 83 ASP A C 3
ATOM 4943 O O . ASP A 1 83 ? -22.797 12.855 -25.870 1.00 0.00 83 ASP A O 3
ATOM 4952 N N . PHE A 1 84 ? -21.033 11.607 -25.243 1.00 0.00 84 PHE A N 3
ATOM 4953 C CA . PHE A 1 84 ? -20.075 12.698 -25.280 1.00 0.00 84 PHE A CA 3
ATOM 4954 C C . PHE A 1 84 ? -18.967 12.330 -26.251 1.00 0.00 84 PHE A C 3
ATOM 4955 O O . PHE A 1 84 ? -18.328 11.289 -26.098 1.00 0.00 84 PHE A O 3
ATOM 4972 N N . LYS A 1 85 ? -18.749 13.161 -27.252 1.00 0.00 85 LYS A N 3
ATOM 4973 C CA . LYS A 1 85 ? -17.818 12.822 -28.311 1.00 0.00 85 LYS A CA 3
ATOM 4974 C C . LYS A 1 85 ? -16.400 13.238 -27.938 1.00 0.00 85 LYS A C 3
ATOM 4975 O O . LYS A 1 85 ? -15.501 12.399 -27.853 1.00 0.00 85 LYS A O 3
ATOM 4994 N N . ASN A 1 86 ? -16.207 14.525 -27.684 1.00 0.00 86 ASN A N 3
ATOM 4995 C CA . ASN A 1 86 ? -14.881 15.043 -27.370 1.00 0.00 86 ASN A CA 3
ATOM 4996 C C . ASN A 1 86 ? -14.629 15.055 -25.865 1.00 0.00 86 ASN A C 3
ATOM 4997 O O . ASN A 1 86 ? -15.484 14.652 -25.070 1.00 0.00 86 ASN A O 3
ATOM 5008 N N . ALA A 1 87 ? -13.446 15.513 -25.480 1.00 0.00 87 ALA A N 3
ATOM 5009 C CA . ALA A 1 87 ? -13.039 15.511 -24.085 1.00 0.00 87 ALA A CA 3
ATOM 5010 C C . ALA A 1 87 ? -13.750 16.598 -23.290 1.00 0.00 87 ALA A C 3
ATOM 5011 O O . ALA A 1 87 ? -14.108 16.387 -22.131 1.00 0.00 87 ALA A O 3
ATOM 5018 N N . ASP A 1 88 ? -13.971 17.750 -23.917 1.00 0.00 88 ASP A N 3
ATOM 5019 C CA . ASP A 1 88 ? -14.568 18.895 -23.229 1.00 0.00 88 ASP A CA 3
ATOM 5020 C C . ASP A 1 88 ? -15.992 18.592 -22.787 1.00 0.00 88 ASP A C 3
ATOM 5021 O O . ASP A 1 88 ? -16.411 19.009 -21.706 1.00 0.00 88 ASP A O 3
ATOM 5030 N N . GLU A 1 89 ? -16.735 17.867 -23.619 1.00 0.00 89 GLU A N 3
ATOM 5031 C CA . GLU A 1 89 ? -18.087 17.440 -23.256 1.00 0.00 89 GLU A CA 3
ATOM 5032 C C . GLU A 1 89 ? -18.054 16.607 -21.979 1.00 0.00 89 GLU A C 3
ATOM 5033 O O . GLU A 1 89 ? -18.913 16.741 -21.108 1.00 0.00 89 GLU A O 3
ATOM 5045 N N . ARG A 1 90 ? -17.039 15.762 -21.870 1.00 0.00 90 ARG A N 3
ATOM 5046 C CA . ARG A 1 90 ? -16.866 14.917 -20.698 1.00 0.00 90 ARG A CA 3
ATOM 5047 C C . ARG A 1 90 ? -16.461 15.750 -19.486 1.00 0.00 90 ARG A C 3
ATOM 5048 O O . ARG A 1 90 ? -16.933 15.511 -18.378 1.00 0.00 90 ARG A O 3
ATOM 5069 N N . ILE A 1 91 ? -15.585 16.724 -19.704 1.00 0.00 91 ILE A N 3
ATOM 5070 C CA . ILE A 1 91 ? -15.143 17.611 -18.634 1.00 0.00 91 ILE A CA 3
ATOM 5071 C C . ILE A 1 91 ? -16.321 18.424 -18.100 1.00 0.00 91 ILE A C 3
ATOM 5072 O O . ILE A 1 91 ? -16.470 18.596 -16.890 1.00 0.00 91 ILE A O 3
ATOM 5088 N N . ALA A 1 92 ? -17.159 18.899 -19.016 1.00 0.00 92 ALA A N 3
ATOM 5089 C CA . ALA A 1 92 ? -18.343 19.668 -18.656 1.00 0.00 92 ALA A CA 3
ATOM 5090 C C . ALA A 1 92 ? -19.288 18.850 -17.786 1.00 0.00 92 ALA A C 3
ATOM 5091 O O . ALA A 1 92 ? -19.799 19.342 -16.783 1.00 0.00 92 ALA A O 3
ATOM 5098 N N . TYR A 1 93 ? -19.510 17.597 -18.172 1.00 0.00 93 TYR A N 3
ATOM 5099 C CA . TYR A 1 93 ? -20.400 16.720 -17.423 1.00 0.00 93 TYR A CA 3
ATOM 5100 C C . TYR A 1 93 ? -19.844 16.469 -16.027 1.00 0.00 93 TYR A C 3
ATOM 5101 O O . TYR A 1 93 ? -20.591 16.424 -15.051 1.00 0.00 93 TYR A O 3
ATOM 5119 N N . ILE A 1 94 ? -18.526 16.324 -15.934 1.00 0.00 94 ILE A N 3
ATOM 5120 C CA . ILE A 1 94 ? -17.874 16.142 -14.646 1.00 0.00 94 ILE A CA 3
ATOM 5121 C C . ILE A 1 94 ? -18.029 17.402 -13.787 1.00 0.00 94 ILE A C 3
ATOM 5122 O O . ILE A 1 94 ? -18.422 17.326 -12.622 1.00 0.00 94 ILE A O 3
ATOM 5138 N N . LEU A 1 95 ? -17.755 18.561 -14.384 1.00 0.00 95 LEU A N 3
ATOM 5139 C CA . LEU A 1 95 ? -17.892 19.845 -13.694 1.00 0.00 95 LEU A CA 3
ATOM 5140 C C . LEU A 1 95 ? -19.325 20.087 -13.236 1.00 0.00 95 LEU A C 3
ATOM 5141 O O . LEU A 1 95 ? -19.562 20.667 -12.174 1.00 0.00 95 LEU A O 3
ATOM 5157 N N . LYS A 1 96 ? -20.272 19.649 -14.051 1.00 0.00 96 LYS A N 3
ATOM 5158 C CA . LYS A 1 96 ? -21.684 19.894 -13.802 1.00 0.00 96 LYS A CA 3
ATOM 5159 C C . LYS A 1 96 ? -22.145 19.222 -12.509 1.00 0.00 96 LYS A C 3
ATOM 5160 O O . LYS A 1 96 ? -23.020 19.741 -11.811 1.00 0.00 96 LYS A O 3
ATOM 5179 N N . GLN A 1 97 ? -21.544 18.082 -12.183 1.00 0.00 97 GLN A N 3
ATOM 5180 C CA . GLN A 1 97 ? -21.859 17.384 -10.942 1.00 0.00 97 GLN A CA 3
ATOM 5181 C C . GLN A 1 97 ? -21.168 18.047 -9.759 1.00 0.00 97 GLN A C 3
ATOM 5182 O O . GLN A 1 97 ? -21.662 17.997 -8.632 1.00 0.00 97 GLN A O 3
ATOM 5196 N N . ILE A 1 98 ? -20.027 18.671 -10.017 1.00 0.00 98 ILE A N 3
ATOM 5197 C CA . ILE A 1 98 ? -19.328 19.429 -8.988 1.00 0.00 98 ILE A CA 3
ATOM 5198 C C . ILE A 1 98 ? -20.140 20.667 -8.621 1.00 0.00 98 ILE A C 3
ATOM 5199 O O . ILE A 1 98 ? -20.259 21.031 -7.449 1.00 0.00 98 ILE A O 3
ATOM 5215 N N . ASP A 1 99 ? -20.716 21.298 -9.636 1.00 0.00 99 ASP A N 3
ATOM 5216 C CA . ASP A 1 99 ? -21.562 22.464 -9.428 1.00 0.00 99 ASP A CA 3
ATOM 5217 C C . ASP A 1 99 ? -22.879 22.051 -8.785 1.00 0.00 99 ASP A C 3
ATOM 5218 O O . ASP A 1 99 ? -23.218 22.504 -7.691 1.00 0.00 99 ASP A O 3
ATOM 5227 N N . ASN A 1 100 ? -23.600 21.161 -9.455 1.00 0.00 100 ASN A N 3
ATOM 5228 C CA . ASN A 1 100 ? -24.882 20.681 -8.951 1.00 0.00 100 ASN A CA 3
ATOM 5229 C C . ASN A 1 100 ? -24.669 19.500 -8.017 1.00 0.00 100 ASN A C 3
ATOM 5230 O O . ASN A 1 100 ? -24.916 18.348 -8.379 1.00 0.00 100 ASN A O 3
ATOM 5241 N N . LYS A 1 101 ? -24.185 19.791 -6.821 1.00 0.00 101 LYS A N 3
ATOM 5242 C CA . LYS A 1 101 ? -23.898 18.756 -5.843 1.00 0.00 101 LYS A CA 3
ATOM 5243 C C . LYS A 1 101 ? -25.083 18.525 -4.907 1.00 0.00 101 LYS A C 3
ATOM 5244 O O . LYS A 1 101 ? -25.710 17.467 -4.950 1.00 0.00 101 LYS A O 3
ATOM 5263 N N . GLY A 1 102 ? -25.393 19.508 -4.071 1.00 0.00 102 GLY A N 3
ATOM 5264 C CA . GLY A 1 102 ? -26.471 19.355 -3.112 1.00 0.00 102 GLY A CA 3
ATOM 5265 C C . GLY A 1 102 ? -25.997 18.695 -1.833 1.00 0.00 102 GLY A C 3
ATOM 5266 O O . GLY A 1 102 ? -26.369 19.109 -0.733 1.00 0.00 102 GLY A O 3
ATOM 5270 N N . GLU A 1 103 ? -25.181 17.663 -1.985 1.00 0.00 103 GLU A N 3
ATOM 5271 C CA . GLU A 1 103 ? -24.583 16.972 -0.855 1.00 0.00 103 GLU A CA 3
ATOM 5272 C C . GLU A 1 103 ? -23.478 17.827 -0.241 1.00 0.00 103 GLU A C 3
ATOM 5273 O O . GLU A 1 103 ? -22.527 18.211 -0.925 1.00 0.00 103 GLU A O 3
ATOM 5285 N N . LEU A 1 104 ? -23.610 18.136 1.037 1.00 0.00 104 LEU A N 3
ATOM 5286 C CA . LEU A 1 104 ? -22.602 18.920 1.733 1.00 0.00 104 LEU A CA 3
ATOM 5287 C C . LEU A 1 104 ? -21.487 18.024 2.253 1.00 0.00 104 LEU A C 3
ATOM 5288 O O . LEU A 1 104 ? -21.694 17.216 3.159 1.00 0.00 104 LEU A O 3
ATOM 5304 N N . GLU A 1 105 ? -20.316 18.156 1.653 1.00 0.00 105 GLU A N 3
ATOM 5305 C CA . GLU A 1 105 ? -19.138 17.434 2.105 1.00 0.00 105 GLU A CA 3
ATOM 5306 C C . GLU A 1 105 ? -18.568 18.104 3.352 1.00 0.00 105 GLU A C 3
ATOM 5307 O O . GLU A 1 105 ? -18.371 19.320 3.381 1.00 0.00 105 GLU A O 3
ATOM 5319 N N . HIS A 1 106 ? -18.318 17.308 4.381 1.00 0.00 106 HIS A N 3
ATOM 5320 C CA . HIS A 1 106 ? -17.794 17.822 5.637 1.00 0.00 106 HIS A CA 3
ATOM 5321 C C . HIS A 1 106 ? -16.774 16.840 6.213 1.00 0.00 106 HIS A C 3
ATOM 5322 O O . HIS A 1 106 ? -16.528 16.811 7.418 1.00 0.00 106 HIS A O 3
ATOM 5337 N N . HIS A 1 107 ? -16.188 16.028 5.339 1.00 0.00 107 HIS A N 3
ATOM 5338 C CA . HIS A 1 107 ? -15.088 15.139 5.719 1.00 0.00 107 HIS A CA 3
ATOM 5339 C C . HIS A 1 107 ? -13.756 15.802 5.354 1.00 0.00 107 HIS A C 3
ATOM 5340 O O . HIS A 1 107 ? -12.729 15.136 5.206 1.00 0.00 107 HIS A O 3
ATOM 5355 N N . HIS A 1 108 ? -13.796 17.128 5.247 1.00 0.00 108 HIS A N 3
ATOM 5356 C CA . HIS A 1 108 ? -12.665 17.931 4.775 1.00 0.00 108 HIS A CA 3
ATOM 5357 C C . HIS A 1 108 ? -11.475 17.866 5.736 1.00 0.00 108 HIS A C 3
ATOM 5358 O O . HIS A 1 108 ? -10.340 18.138 5.344 1.00 0.00 108 HIS A O 3
ATOM 5373 N N . HIS A 1 109 ? -11.735 17.489 6.985 1.00 0.00 109 HIS A N 3
ATOM 5374 C CA . HIS A 1 109 ? -10.690 17.404 8.009 1.00 0.00 109 HIS A CA 3
ATOM 5375 C C . HIS A 1 109 ? -9.612 16.384 7.624 1.00 0.00 109 HIS A C 3
ATOM 5376 O O . HIS A 1 109 ? -8.545 16.334 8.233 1.00 0.00 109 HIS A O 3
ATOM 5391 N N . HIS A 1 110 ? -9.900 15.566 6.623 1.00 0.00 110 HIS A N 3
ATOM 5392 C CA . HIS A 1 110 ? -8.924 14.618 6.113 1.00 0.00 110 HIS A CA 3
ATOM 5393 C C . HIS A 1 110 ? -8.928 14.617 4.594 1.00 0.00 110 HIS A C 3
ATOM 5394 O O . HIS A 1 110 ? -8.570 13.621 3.963 1.00 0.00 110 HIS A O 3
ATOM 5409 N N . HIS A 1 111 ? -9.315 15.740 4.009 1.00 0.00 111 HIS A N 3
ATOM 5410 C CA . HIS A 1 111 ? -9.398 15.846 2.562 1.00 0.00 111 HIS A CA 3
ATOM 5411 C C . HIS A 1 111 ? -9.187 17.292 2.128 1.00 0.00 111 HIS A C 3
ATOM 5412 O O . HIS A 1 111 ? -10.171 17.950 1.726 1.00 0.00 111 HIS A O 3
ATOM 5428 N N . MET A 1 1 ? -5.224 -0.496 0.334 1.00 0.00 1 MET A N 4
ATOM 5429 C CA . MET A 1 1 ? -5.848 -0.655 1.668 1.00 0.00 1 MET A CA 4
ATOM 5430 C C . MET A 1 1 ? -7.296 -1.117 1.525 1.00 0.00 1 MET A C 4
ATOM 5431 O O . MET A 1 1 ? -7.764 -1.359 0.413 1.00 0.00 1 MET A O 4
ATOM 5447 N N . PHE A 1 2 ? -7.999 -1.237 2.646 1.00 0.00 2 PHE A N 4
ATOM 5448 C CA . PHE A 1 2 ? -9.352 -1.783 2.650 1.00 0.00 2 PHE A CA 4
ATOM 5449 C C . PHE A 1 2 ? -10.391 -0.676 2.492 1.00 0.00 2 PHE A C 4
ATOM 5450 O O . PHE A 1 2 ? -10.293 0.372 3.132 1.00 0.00 2 PHE A O 4
ATOM 5467 N N . THR A 1 3 ? -11.375 -0.909 1.634 1.00 0.00 3 THR A N 4
ATOM 5468 C CA . THR A 1 3 ? -12.473 0.030 1.460 1.00 0.00 3 THR A CA 4
ATOM 5469 C C . THR A 1 3 ? -13.810 -0.679 1.645 1.00 0.00 3 THR A C 4
ATOM 5470 O O . THR A 1 3 ? -13.982 -1.815 1.202 1.00 0.00 3 THR A O 4
ATOM 5481 N N . ALA A 1 4 ? -14.745 -0.018 2.311 1.00 0.00 4 ALA A N 4
ATOM 5482 C CA . ALA A 1 4 ? -16.059 -0.591 2.556 1.00 0.00 4 ALA A CA 4
ATOM 5483 C C . ALA A 1 4 ? -17.154 0.413 2.228 1.00 0.00 4 ALA A C 4
ATOM 5484 O O . ALA A 1 4 ? -17.044 1.589 2.576 1.00 0.00 4 ALA A O 4
ATOM 5491 N N . LYS A 1 5 ? -18.199 -0.043 1.554 1.00 0.00 5 LYS A N 4
ATOM 5492 C CA . LYS A 1 5 ? -19.320 0.821 1.230 1.00 0.00 5 LYS A CA 4
ATOM 5493 C C . LYS A 1 5 ? -20.644 0.134 1.553 1.00 0.00 5 LYS A C 4
ATOM 5494 O O . LYS A 1 5 ? -20.784 -1.081 1.394 1.00 0.00 5 LYS A O 4
ATOM 5513 N N . LEU A 1 6 ? -21.601 0.919 2.023 1.00 0.00 6 LEU A N 4
ATOM 5514 C CA . LEU A 1 6 ? -22.923 0.413 2.372 1.00 0.00 6 LEU A CA 4
ATOM 5515 C C . LEU A 1 6 ? -23.679 0.038 1.097 1.00 0.00 6 LEU A C 4
ATOM 5516 O O . LEU A 1 6 ? -23.566 0.725 0.081 1.00 0.00 6 LEU A O 4
ATOM 5532 N N . ILE A 1 7 ? -24.418 -1.065 1.139 1.00 0.00 7 ILE A N 4
ATOM 5533 C CA . ILE A 1 7 ? -25.198 -1.490 -0.019 1.00 0.00 7 ILE A CA 4
ATOM 5534 C C . ILE A 1 7 ? -26.684 -1.629 0.315 1.00 0.00 7 ILE A C 4
ATOM 5535 O O . ILE A 1 7 ? -27.540 -1.187 -0.450 1.00 0.00 7 ILE A O 4
ATOM 5551 N N . LYS A 1 8 ? -26.991 -2.233 1.458 1.00 0.00 8 LYS A N 4
ATOM 5552 C CA . LYS A 1 8 ? -28.379 -2.408 1.875 1.00 0.00 8 LYS A CA 4
ATOM 5553 C C . LYS A 1 8 ? -28.803 -1.277 2.801 1.00 0.00 8 LYS A C 4
ATOM 5554 O O . LYS A 1 8 ? -28.568 -1.324 4.013 1.00 0.00 8 LYS A O 4
ATOM 5573 N N . GLY A 1 9 ? -29.402 -0.250 2.225 1.00 0.00 9 GLY A N 4
ATOM 5574 C CA . GLY A 1 9 ? -29.850 0.879 3.008 1.00 0.00 9 GLY A CA 4
ATOM 5575 C C . GLY A 1 9 ? -29.664 2.187 2.277 1.00 0.00 9 GLY A C 4
ATOM 5576 O O . GLY A 1 9 ? -30.260 2.397 1.220 1.00 0.00 9 GLY A O 4
ATOM 5580 N N . LYS A 1 10 ? -28.812 3.048 2.826 1.00 0.00 10 LYS A N 4
ATOM 5581 C CA . LYS A 1 10 ? -28.559 4.366 2.265 1.00 0.00 10 LYS A CA 4
ATOM 5582 C C . LYS A 1 10 ? -27.522 5.080 3.117 1.00 0.00 10 LYS A C 4
ATOM 5583 O O . LYS A 1 10 ? -26.488 5.514 2.620 1.00 0.00 10 LYS A O 4
ATOM 5602 N N . THR A 1 11 ? -27.802 5.192 4.405 1.00 0.00 11 THR A N 4
ATOM 5603 C CA . THR A 1 11 ? -26.867 5.790 5.344 1.00 0.00 11 THR A CA 4
ATOM 5604 C C . THR A 1 11 ? -26.873 5.017 6.666 1.00 0.00 11 THR A C 4
ATOM 5605 O O . THR A 1 11 ? -27.889 4.971 7.359 1.00 0.00 11 THR A O 4
ATOM 5616 N N . TYR A 1 12 ? -25.746 4.398 7.001 1.00 0.00 12 TYR A N 4
ATOM 5617 C CA . TYR A 1 12 ? -25.642 3.602 8.221 1.00 0.00 12 TYR A CA 4
ATOM 5618 C C . TYR A 1 12 ? -24.331 3.907 8.938 1.00 0.00 12 TYR A C 4
ATOM 5619 O O . TYR A 1 12 ? -23.273 3.955 8.316 1.00 0.00 12 TYR A O 4
ATOM 5637 N N . ASN A 1 13 ? -24.402 4.113 10.244 1.00 0.00 13 ASN A N 4
ATOM 5638 C CA . ASN A 1 13 ? -23.225 4.484 11.017 1.00 0.00 13 ASN A CA 4
ATOM 5639 C C . ASN A 1 13 ? -22.676 3.289 11.788 1.00 0.00 13 ASN A C 4
ATOM 5640 O O . ASN A 1 13 ? -23.382 2.690 12.597 1.00 0.00 13 ASN A O 4
ATOM 5651 N N . VAL A 1 14 ? -21.419 2.948 11.533 1.00 0.00 14 VAL A N 4
ATOM 5652 C CA . VAL A 1 14 ? -20.770 1.848 12.229 1.00 0.00 14 VAL A CA 4
ATOM 5653 C C . VAL A 1 14 ? -19.727 2.383 13.202 1.00 0.00 14 VAL A C 4
ATOM 5654 O O . VAL A 1 14 ? -18.667 2.859 12.785 1.00 0.00 14 VAL A O 4
ATOM 5667 N N . MET A 1 15 ? -20.052 2.317 14.494 1.00 0.00 15 MET A N 4
ATOM 5668 C CA . MET A 1 15 ? -19.173 2.795 15.566 1.00 0.00 15 MET A CA 4
ATOM 5669 C C . MET A 1 15 ? -18.967 4.304 15.472 1.00 0.00 15 MET A C 4
ATOM 5670 O O . MET A 1 15 ? -19.689 5.079 16.098 1.00 0.00 15 MET A O 4
ATOM 5684 N N . GLY A 1 16 ? -17.996 4.713 14.670 1.00 0.00 16 GLY A N 4
ATOM 5685 C CA . GLY A 1 16 ? -17.721 6.120 14.482 1.00 0.00 16 GLY A CA 4
ATOM 5686 C C . GLY A 1 16 ? -17.486 6.459 13.027 1.00 0.00 16 GLY A C 4
ATOM 5687 O O . GLY A 1 16 ? -17.065 7.566 12.698 1.00 0.00 16 GLY A O 4
ATOM 5691 N N . ILE A 1 17 ? -17.744 5.498 12.151 1.00 0.00 17 ILE A N 4
ATOM 5692 C CA . ILE A 1 17 ? -17.582 5.705 10.721 1.00 0.00 17 ILE A CA 4
ATOM 5693 C C . ILE A 1 17 ? -18.929 5.523 10.032 1.00 0.00 17 ILE A C 4
ATOM 5694 O O . ILE A 1 17 ? -19.484 4.423 10.020 1.00 0.00 17 ILE A O 4
ATOM 5710 N N . THR A 1 18 ? -19.468 6.600 9.490 1.00 0.00 18 THR A N 4
ATOM 5711 C CA . THR A 1 18 ? -20.751 6.534 8.816 1.00 0.00 18 THR A CA 4
ATOM 5712 C C . THR A 1 18 ? -20.579 6.186 7.339 1.00 0.00 18 THR A C 4
ATOM 5713 O O . THR A 1 18 ? -19.871 6.875 6.602 1.00 0.00 18 THR A O 4
ATOM 5724 N N . PHE A 1 19 ? -21.223 5.107 6.923 1.00 0.00 19 PHE A N 4
ATOM 5725 C CA . PHE A 1 19 ? -21.151 4.646 5.547 1.00 0.00 19 PHE A CA 4
ATOM 5726 C C . PHE A 1 19 ? -22.425 5.006 4.798 1.00 0.00 19 PHE A C 4
ATOM 5727 O O . PHE A 1 19 ? -23.520 4.976 5.362 1.00 0.00 19 PHE A O 4
ATOM 5744 N N . ARG A 1 20 ? -22.278 5.346 3.531 1.00 0.00 20 ARG A N 4
ATOM 5745 C CA . ARG A 1 20 ? -23.423 5.627 2.681 1.00 0.00 20 ARG A CA 4
ATOM 5746 C C . ARG A 1 20 ? -23.439 4.666 1.503 1.00 0.00 20 ARG A C 4
ATOM 5747 O O . ARG A 1 20 ? -22.382 4.246 1.029 1.00 0.00 20 ARG A O 4
ATOM 5768 N N . ALA A 1 21 ? -24.635 4.292 1.059 1.00 0.00 21 ALA A N 4
ATOM 5769 C CA . ALA A 1 21 ? -24.784 3.381 -0.072 1.00 0.00 21 ALA A CA 4
ATOM 5770 C C . ALA A 1 21 ? -24.074 3.916 -1.312 1.00 0.00 21 ALA A C 4
ATOM 5771 O O . ALA A 1 21 ? -24.433 4.970 -1.839 1.00 0.00 21 ALA A O 4
ATOM 5778 N N . GLY A 1 22 ? -23.051 3.193 -1.756 1.00 0.00 22 GLY A N 4
ATOM 5779 C CA . GLY A 1 22 ? -22.317 3.590 -2.942 1.00 0.00 22 GLY A CA 4
ATOM 5780 C C . GLY A 1 22 ? -21.043 4.346 -2.616 1.00 0.00 22 GLY A C 4
ATOM 5781 O O . GLY A 1 22 ? -20.155 4.472 -3.458 1.00 0.00 22 GLY A O 4
ATOM 5785 N N . VAL A 1 23 ? -20.945 4.831 -1.387 1.00 0.00 23 VAL A N 4
ATOM 5786 C CA . VAL A 1 23 ? -19.798 5.621 -0.966 1.00 0.00 23 VAL A CA 4
ATOM 5787 C C . VAL A 1 23 ? -18.863 4.776 -0.107 1.00 0.00 23 VAL A C 4
ATOM 5788 O O . VAL A 1 23 ? -19.212 4.385 1.008 1.00 0.00 23 VAL A O 4
ATOM 5801 N N . SER A 1 24 ? -17.693 4.471 -0.647 1.00 0.00 24 SER A N 4
ATOM 5802 C CA . SER A 1 24 ? -16.707 3.667 0.058 1.00 0.00 24 SER A CA 4
ATOM 5803 C C . SER A 1 24 ? -15.874 4.506 1.023 1.00 0.00 24 SER A C 4
ATOM 5804 O O . SER A 1 24 ? -15.432 5.610 0.694 1.00 0.00 24 SER A O 4
ATOM 5812 N N . GLN A 1 25 ? -15.666 3.966 2.212 1.00 0.00 25 GLN A N 4
ATOM 5813 C CA . GLN A 1 25 ? -14.787 4.572 3.199 1.00 0.00 25 GLN A CA 4
ATOM 5814 C C . GLN A 1 25 ? -13.590 3.662 3.438 1.00 0.00 25 GLN A C 4
ATOM 5815 O O . GLN A 1 25 ? -13.701 2.442 3.307 1.00 0.00 25 GLN A O 4
ATOM 5829 N N . THR A 1 26 ? -12.451 4.249 3.768 1.00 0.00 26 THR A N 4
ATOM 5830 C CA . THR A 1 26 ? -11.262 3.476 4.088 1.00 0.00 26 THR A CA 4
ATOM 5831 C C . THR A 1 26 ? -11.323 2.999 5.534 1.00 0.00 26 THR A C 4
ATOM 5832 O O . THR A 1 26 ? -11.401 3.809 6.461 1.00 0.00 26 THR A O 4
ATOM 5843 N N . VAL A 1 27 ? -11.313 1.688 5.726 1.00 0.00 27 VAL A N 4
ATOM 5844 C CA . VAL A 1 27 ? -11.505 1.119 7.053 1.00 0.00 27 VAL A CA 4
ATOM 5845 C C . VAL A 1 27 ? -10.296 0.295 7.491 1.00 0.00 27 VAL A C 4
ATOM 5846 O O . VAL A 1 27 ? -9.551 -0.226 6.658 1.00 0.00 27 VAL A O 4
ATOM 5859 N N . PRO A 1 28 ? -10.077 0.197 8.814 1.00 0.00 28 PRO A N 4
ATOM 5860 C CA . PRO A 1 28 ? -9.021 -0.638 9.391 1.00 0.00 28 PRO A CA 4
ATOM 5861 C C . PRO A 1 28 ? -9.336 -2.127 9.270 1.00 0.00 28 PRO A C 4
ATOM 5862 O O . PRO A 1 28 ? -10.411 -2.511 8.800 1.00 0.00 28 PRO A O 4
ATOM 5873 N N . LYS A 1 29 ? -8.403 -2.958 9.721 1.00 0.00 29 LYS A N 4
ATOM 5874 C CA . LYS A 1 29 ? -8.545 -4.410 9.631 1.00 0.00 29 LYS A CA 4
ATOM 5875 C C . LYS A 1 29 ? -9.779 -4.899 10.387 1.00 0.00 29 LYS A C 4
ATOM 5876 O O . LYS A 1 29 ? -10.487 -5.791 9.918 1.00 0.00 29 LYS A O 4
ATOM 5895 N N . LYS A 1 30 ? -10.036 -4.302 11.548 1.00 0.00 30 LYS A N 4
ATOM 5896 C CA . LYS A 1 30 ? -11.182 -4.682 12.369 1.00 0.00 30 LYS A CA 4
ATOM 5897 C C . LYS A 1 30 ? -12.488 -4.497 11.614 1.00 0.00 30 LYS A C 4
ATOM 5898 O O . LYS A 1 30 ? -13.288 -5.422 11.507 1.00 0.00 30 LYS A O 4
ATOM 5917 N N . LEU A 1 31 ? -12.690 -3.303 11.074 1.00 0.00 31 LEU A N 4
ATOM 5918 C CA . LEU A 1 31 ? -13.941 -2.972 10.409 1.00 0.00 31 LEU A CA 4
ATOM 5919 C C . LEU A 1 31 ? -14.110 -3.762 9.119 1.00 0.00 31 LEU A C 4
ATOM 5920 O O . LEU A 1 31 ? -15.235 -4.052 8.713 1.00 0.00 31 LEU A O 4
ATOM 5936 N N . TYR A 1 32 ? -12.998 -4.122 8.483 1.00 0.00 32 TYR A N 4
ATOM 5937 C CA . TYR A 1 32 ? -13.053 -4.926 7.271 1.00 0.00 32 TYR A CA 4
ATOM 5938 C C . TYR A 1 32 ? -13.712 -6.269 7.564 1.00 0.00 32 TYR A C 4
ATOM 5939 O O . TYR A 1 32 ? -14.676 -6.650 6.910 1.00 0.00 32 TYR A O 4
ATOM 5957 N N . GLU A 1 33 ? -13.207 -6.969 8.568 1.00 0.00 33 GLU A N 4
ATOM 5958 C CA . GLU A 1 33 ? -13.760 -8.265 8.945 1.00 0.00 33 GLU A CA 4
ATOM 5959 C C . GLU A 1 33 ? -15.102 -8.111 9.654 1.00 0.00 33 GLU A C 4
ATOM 5960 O O . GLU A 1 33 ? -15.980 -8.971 9.533 1.00 0.00 33 GLU A O 4
ATOM 5972 N N . TYR A 1 34 ? -15.262 -7.009 10.374 1.00 0.00 34 TYR A N 4
ATOM 5973 C CA . TYR A 1 34 ? -16.510 -6.714 11.073 1.00 0.00 34 TYR A CA 4
ATOM 5974 C C . TYR A 1 34 ? -17.661 -6.589 10.079 1.00 0.00 34 TYR A C 4
ATOM 5975 O O . TYR A 1 34 ? -18.708 -7.218 10.238 1.00 0.00 34 TYR A O 4
ATOM 5993 N N . LEU A 1 35 ? -17.459 -5.785 9.046 1.00 0.00 35 LEU A N 4
ATOM 5994 C CA . LEU A 1 35 ? -18.492 -5.557 8.047 1.00 0.00 35 LEU A CA 4
ATOM 5995 C C . LEU A 1 35 ? -18.521 -6.690 7.029 1.00 0.00 35 LEU A C 4
ATOM 5996 O O . LEU A 1 35 ? -19.492 -6.853 6.302 1.00 0.00 35 LEU A O 4
ATOM 6012 N N . ASN A 1 36 ? -17.451 -7.468 6.986 1.00 0.00 36 ASN A N 4
ATOM 6013 C CA . ASN A 1 36 ? -17.395 -8.645 6.123 1.00 0.00 36 ASN A CA 4
ATOM 6014 C C . ASN A 1 36 ? -18.348 -9.713 6.649 1.00 0.00 36 ASN A C 4
ATOM 6015 O O . ASN A 1 36 ? -18.893 -10.513 5.890 1.00 0.00 36 ASN A O 4
ATOM 6026 N N . GLU A 1 37 ? -18.547 -9.706 7.962 1.00 0.00 37 GLU A N 4
ATOM 6027 C CA . GLU A 1 37 ? -19.475 -10.624 8.607 1.00 0.00 37 GLU A CA 4
ATOM 6028 C C . GLU A 1 37 ? -20.909 -10.097 8.508 1.00 0.00 37 GLU A C 4
ATOM 6029 O O . GLU A 1 37 ? -21.874 -10.856 8.614 1.00 0.00 37 GLU A O 4
ATOM 6041 N N . ASN A 1 38 ? -21.039 -8.794 8.283 1.00 0.00 38 ASN A N 4
ATOM 6042 C CA . ASN A 1 38 ? -22.348 -8.161 8.155 1.00 0.00 38 ASN A CA 4
ATOM 6043 C C . ASN A 1 38 ? -22.755 -8.071 6.687 1.00 0.00 38 ASN A C 4
ATOM 6044 O O . ASN A 1 38 ? -22.179 -7.306 5.916 1.00 0.00 38 ASN A O 4
ATOM 6055 N N . PRO A 1 39 ? -23.779 -8.839 6.290 1.00 0.00 39 PRO A N 4
ATOM 6056 C CA . PRO A 1 39 ? -24.135 -9.042 4.877 1.00 0.00 39 PRO A CA 4
ATOM 6057 C C . PRO A 1 39 ? -24.854 -7.855 4.224 1.00 0.00 39 PRO A C 4
ATOM 6058 O O . PRO A 1 39 ? -25.637 -8.037 3.294 1.00 0.00 39 PRO A O 4
ATOM 6069 N N . TYR A 1 40 ? -24.574 -6.645 4.682 1.00 0.00 40 TYR A N 4
ATOM 6070 C CA . TYR A 1 40 ? -25.172 -5.462 4.080 1.00 0.00 40 TYR A CA 4
ATOM 6071 C C . TYR A 1 40 ? -24.113 -4.422 3.733 1.00 0.00 40 TYR A C 4
ATOM 6072 O O . TYR A 1 40 ? -24.421 -3.248 3.514 1.00 0.00 40 TYR A O 4
ATOM 6090 N N . PHE A 1 41 ? -22.867 -4.874 3.643 1.00 0.00 41 PHE A N 4
ATOM 6091 C CA . PHE A 1 41 ? -21.760 -4.023 3.225 1.00 0.00 41 PHE A CA 4
ATOM 6092 C C . PHE A 1 41 ? -20.937 -4.705 2.136 1.00 0.00 41 PHE A C 4
ATOM 6093 O O . PHE A 1 41 ? -20.660 -5.899 2.215 1.00 0.00 41 PHE A O 4
ATOM 6110 N N . ILE A 1 42 ? -20.566 -3.941 1.117 1.00 0.00 42 ILE A N 4
ATOM 6111 C CA . ILE A 1 42 ? -19.602 -4.413 0.135 1.00 0.00 42 ILE A CA 4
ATOM 6112 C C . ILE A 1 42 ? -18.220 -3.875 0.484 1.00 0.00 42 ILE A C 4
ATOM 6113 O O . ILE A 1 42 ? -18.032 -2.668 0.648 1.00 0.00 42 ILE A O 4
ATOM 6129 N N . LEU A 1 43 ? -17.266 -4.785 0.626 1.00 0.00 43 LEU A N 4
ATOM 6130 C CA . LEU A 1 43 ? -15.908 -4.409 0.976 1.00 0.00 43 LEU A CA 4
ATOM 6131 C C . LEU A 1 43 ? -14.935 -4.896 -0.084 1.00 0.00 43 LEU A C 4
ATOM 6132 O O . LEU A 1 43 ? -14.971 -6.061 -0.489 1.00 0.00 43 LEU A O 4
ATOM 6148 N N . THR A 1 44 ? -14.074 -4.002 -0.525 1.00 0.00 44 THR A N 4
ATOM 6149 C CA . THR A 1 44 ? -13.088 -4.323 -1.535 1.00 0.00 44 THR A CA 4
ATOM 6150 C C . THR A 1 44 ? -11.686 -3.976 -1.041 1.00 0.00 44 THR A C 4
ATOM 6151 O O . THR A 1 44 ? -11.424 -2.844 -0.612 1.00 0.00 44 THR A O 4
ATOM 6162 N N . GLN A 1 45 ? -10.799 -4.960 -1.070 1.00 0.00 45 GLN A N 4
ATOM 6163 C CA . GLN A 1 45 ? -9.413 -4.748 -0.701 1.00 0.00 45 GLN A CA 4
ATOM 6164 C C . GLN A 1 45 ? -8.597 -4.344 -1.921 1.00 0.00 45 GLN A C 4
ATOM 6165 O O . GLN A 1 45 ? -8.435 -5.115 -2.862 1.00 0.00 45 GLN A O 4
ATOM 6179 N N . GLU A 1 46 ? -8.118 -3.113 -1.911 1.00 0.00 46 GLU A N 4
ATOM 6180 C CA . GLU A 1 46 ? -7.302 -2.604 -2.998 1.00 0.00 46 GLU A CA 4
ATOM 6181 C C . GLU A 1 46 ? -5.836 -2.611 -2.600 1.00 0.00 46 GLU A C 4
ATOM 6182 O O . GLU A 1 46 ? -5.505 -2.499 -1.416 1.00 0.00 46 GLU A O 4
ATOM 6194 N N . LEU A 1 47 ? -4.966 -2.754 -3.582 1.00 0.00 47 LEU A N 4
ATOM 6195 C CA . LEU A 1 47 ? -3.536 -2.707 -3.337 1.00 0.00 47 LEU A CA 4
ATOM 6196 C C . LEU A 1 47 ? -3.073 -1.258 -3.283 1.00 0.00 47 LEU A C 4
ATOM 6197 O O . LEU A 1 47 ? -3.818 -0.347 -3.650 1.00 0.00 47 LEU A O 4
ATOM 6213 N N . ASN A 1 48 ? -1.859 -1.048 -2.807 1.00 0.00 48 ASN A N 4
ATOM 6214 C CA . ASN A 1 48 ? -1.281 0.285 -2.750 1.00 0.00 48 ASN A CA 4
ATOM 6215 C C . ASN A 1 48 ? -0.118 0.386 -3.725 1.00 0.00 48 ASN A C 4
ATOM 6216 O O . ASN A 1 48 ? 0.176 -0.571 -4.442 1.00 0.00 48 ASN A O 4
ATOM 6227 N N . ASN A 1 49 ? 0.533 1.540 -3.755 1.00 0.00 49 ASN A N 4
ATOM 6228 C CA . ASN A 1 49 ? 1.638 1.767 -4.678 1.00 0.00 49 ASN A CA 4
ATOM 6229 C C . ASN A 1 49 ? 2.814 0.856 -4.358 1.00 0.00 49 ASN A C 4
ATOM 6230 O O . ASN A 1 49 ? 3.319 0.845 -3.234 1.00 0.00 49 ASN A O 4
ATOM 6241 N N . GLN A 1 50 ? 3.238 0.090 -5.350 1.00 0.00 50 GLN A N 4
ATOM 6242 C CA . GLN A 1 50 ? 4.367 -0.810 -5.196 1.00 0.00 50 GLN A CA 4
ATOM 6243 C C . GLN A 1 50 ? 5.675 -0.074 -5.457 1.00 0.00 50 GLN A C 4
ATOM 6244 O O . GLN A 1 50 ? 5.675 1.052 -5.957 1.00 0.00 50 GLN A O 4
ATOM 6258 N N . LYS A 1 51 ? 6.786 -0.714 -5.125 1.00 0.00 51 LYS A N 4
ATOM 6259 C CA . LYS A 1 51 ? 8.092 -0.087 -5.258 1.00 0.00 51 LYS A CA 4
ATOM 6260 C C . LYS A 1 51 ? 8.617 -0.209 -6.679 1.00 0.00 51 LYS A C 4
ATOM 6261 O O . LYS A 1 51 ? 8.802 -1.313 -7.191 1.00 0.00 51 LYS A O 4
ATOM 6280 N N . ASP A 1 52 ? 8.850 0.929 -7.312 1.00 0.00 52 ASP A N 4
ATOM 6281 C CA . ASP A 1 52 ? 9.529 0.948 -8.596 1.00 0.00 52 ASP A CA 4
ATOM 6282 C C . ASP A 1 52 ? 11.030 0.875 -8.334 1.00 0.00 52 ASP A C 4
ATOM 6283 O O . ASP A 1 52 ? 11.684 1.904 -8.156 1.00 0.00 52 ASP A O 4
ATOM 6292 N N . ASP A 1 53 ? 11.543 -0.355 -8.257 1.00 0.00 53 ASP A N 4
ATOM 6293 C CA . ASP A 1 53 ? 12.924 -0.622 -7.835 1.00 0.00 53 ASP A CA 4
ATOM 6294 C C . ASP A 1 53 ? 13.926 0.176 -8.668 1.00 0.00 53 ASP A C 4
ATOM 6295 O O . ASP A 1 53 ? 14.093 -0.085 -9.861 1.00 0.00 53 ASP A O 4
ATOM 6304 N N . PRO A 1 54 ? 14.589 1.173 -8.054 1.00 0.00 54 PRO A N 4
ATOM 6305 C CA . PRO A 1 54 ? 15.510 2.070 -8.737 1.00 0.00 54 PRO A CA 4
ATOM 6306 C C . PRO A 1 54 ? 16.973 1.638 -8.623 1.00 0.00 54 PRO A C 4
ATOM 6307 O O . PRO A 1 54 ? 17.600 1.822 -7.577 1.00 0.00 54 PRO A O 4
ATOM 6318 N N . ILE A 1 55 ? 17.488 1.048 -9.705 1.00 0.00 55 ILE A N 4
ATOM 6319 C CA . ILE A 1 55 ? 18.890 0.618 -9.809 1.00 0.00 55 ILE A CA 4
ATOM 6320 C C . ILE A 1 55 ? 19.013 -0.372 -10.979 1.00 0.00 55 ILE A C 4
ATOM 6321 O O . ILE A 1 55 ? 19.881 -1.246 -11.011 1.00 0.00 55 ILE A O 4
ATOM 6337 N N . ASN A 1 56 ? 18.148 -0.180 -11.966 1.00 0.00 56 ASN A N 4
ATOM 6338 C CA . ASN A 1 56 ? 17.988 -1.112 -13.074 1.00 0.00 56 ASN A CA 4
ATOM 6339 C C . ASN A 1 56 ? 17.360 -0.381 -14.253 1.00 0.00 56 ASN A C 4
ATOM 6340 O O . ASN A 1 56 ? 16.136 -0.293 -14.364 1.00 0.00 56 ASN A O 4
ATOM 6351 N N . TYR A 1 57 ? 18.205 0.194 -15.094 1.00 0.00 57 TYR A N 4
ATOM 6352 C CA . TYR A 1 57 ? 17.749 0.967 -16.236 1.00 0.00 57 TYR A CA 4
ATOM 6353 C C . TYR A 1 57 ? 18.617 0.662 -17.442 1.00 0.00 57 TYR A C 4
ATOM 6354 O O . TYR A 1 57 ? 19.700 0.092 -17.307 1.00 0.00 57 TYR A O 4
ATOM 6372 N N . THR A 1 58 ? 18.145 1.045 -18.615 1.00 0.00 58 THR A N 4
ATOM 6373 C CA . THR A 1 58 ? 18.940 0.954 -19.822 1.00 0.00 58 THR A CA 4
ATOM 6374 C C . THR A 1 58 ? 20.139 1.883 -19.723 1.00 0.00 58 THR A C 4
ATOM 6375 O O . THR A 1 58 ? 20.048 2.950 -19.123 1.00 0.00 58 THR A O 4
ATOM 6386 N N . GLU A 1 59 ? 21.267 1.478 -20.288 1.00 0.00 59 GLU A N 4
ATOM 6387 C CA . GLU A 1 59 ? 22.429 2.347 -20.340 1.00 0.00 59 GLU A CA 4
ATOM 6388 C C . GLU A 1 59 ? 22.083 3.627 -21.083 1.00 0.00 59 GLU A C 4
ATOM 6389 O O . GLU A 1 59 ? 22.515 4.709 -20.704 1.00 0.00 59 GLU A O 4
ATOM 6401 N N . SER A 1 60 ? 21.271 3.494 -22.125 1.00 0.00 60 SER A N 4
ATOM 6402 C CA . SER A 1 60 ? 20.759 4.645 -22.846 1.00 0.00 60 SER A CA 4
ATOM 6403 C C . SER A 1 60 ? 19.874 5.493 -21.930 1.00 0.00 60 SER A C 4
ATOM 6404 O O . SER A 1 60 ? 19.856 6.721 -22.037 1.00 0.00 60 SER A O 4
ATOM 6412 N N . GLU A 1 61 ? 19.175 4.835 -21.002 1.00 0.00 61 GLU A N 4
ATOM 6413 C CA . GLU A 1 61 ? 18.343 5.546 -20.031 1.00 0.00 61 GLU A CA 4
ATOM 6414 C C . GLU A 1 61 ? 19.217 6.237 -18.987 1.00 0.00 61 GLU A C 4
ATOM 6415 O O . GLU A 1 61 ? 18.847 7.267 -18.423 1.00 0.00 61 GLU A O 4
ATOM 6427 N N . LEU A 1 62 ? 20.383 5.664 -18.743 1.00 0.00 62 LEU A N 4
ATOM 6428 C CA . LEU A 1 62 ? 21.297 6.177 -17.736 1.00 0.00 62 LEU A CA 4
ATOM 6429 C C . LEU A 1 62 ? 22.223 7.244 -18.320 1.00 0.00 62 LEU A C 4
ATOM 6430 O O . LEU A 1 62 ? 22.812 8.036 -17.580 1.00 0.00 62 LEU A O 4
ATOM 6446 N N . LYS A 1 63 ? 22.342 7.265 -19.645 1.00 0.00 63 LYS A N 4
ATOM 6447 C CA . LYS A 1 63 ? 23.114 8.296 -20.337 1.00 0.00 63 LYS A CA 4
ATOM 6448 C C . LYS A 1 63 ? 22.393 9.640 -20.270 1.00 0.00 63 LYS A C 4
ATOM 6449 O O . LYS A 1 63 ? 23.007 10.678 -20.023 1.00 0.00 63 LYS A O 4
ATOM 6468 N N . GLY A 1 64 ? 21.081 9.607 -20.488 1.00 0.00 64 GLY A N 4
ATOM 6469 C CA . GLY A 1 64 ? 20.284 10.819 -20.416 1.00 0.00 64 GLY A CA 4
ATOM 6470 C C . GLY A 1 64 ? 19.930 11.179 -18.988 1.00 0.00 64 GLY A C 4
ATOM 6471 O O . GLY A 1 64 ? 19.302 12.206 -18.730 1.00 0.00 64 GLY A O 4
ATOM 6475 N N . MET A 1 65 ? 20.354 10.335 -18.063 1.00 0.00 65 MET A N 4
ATOM 6476 C CA . MET A 1 65 ? 20.088 10.529 -16.647 1.00 0.00 65 MET A CA 4
ATOM 6477 C C . MET A 1 65 ? 21.187 11.377 -16.012 1.00 0.00 65 MET A C 4
ATOM 6478 O O . MET A 1 65 ? 22.373 11.107 -16.204 1.00 0.00 65 MET A O 4
ATOM 6492 N N . ASN A 1 66 ? 20.791 12.390 -15.250 1.00 0.00 66 ASN A N 4
ATOM 6493 C CA . ASN A 1 66 ? 21.745 13.329 -14.666 1.00 0.00 66 ASN A CA 4
ATOM 6494 C C . ASN A 1 66 ? 22.372 12.758 -13.398 1.00 0.00 66 ASN A C 4
ATOM 6495 O O . ASN A 1 66 ? 21.984 11.684 -12.929 1.00 0.00 66 ASN A O 4
ATOM 6506 N N . LYS A 1 67 ? 23.333 13.485 -12.837 1.00 0.00 67 LYS A N 4
ATOM 6507 C CA . LYS A 1 67 ? 24.086 13.008 -11.681 1.00 0.00 67 LYS A CA 4
ATOM 6508 C C . LYS A 1 67 ? 23.223 12.910 -10.423 1.00 0.00 67 LYS A C 4
ATOM 6509 O O . LYS A 1 67 ? 23.359 11.957 -9.658 1.00 0.00 67 LYS A O 4
ATOM 6528 N N . ALA A 1 68 ? 22.335 13.881 -10.228 1.00 0.00 68 ALA A N 4
ATOM 6529 C CA . ALA A 1 68 ? 21.530 13.955 -9.010 1.00 0.00 68 ALA A CA 4
ATOM 6530 C C . ALA A 1 68 ? 20.724 12.679 -8.796 1.00 0.00 68 ALA A C 4
ATOM 6531 O O . ALA A 1 68 ? 20.789 12.056 -7.732 1.00 0.00 68 ALA A O 4
ATOM 6538 N N . GLU A 1 69 ? 19.971 12.292 -9.813 1.00 0.00 69 GLU A N 4
ATOM 6539 C CA . GLU A 1 69 ? 19.180 11.078 -9.759 1.00 0.00 69 GLU A CA 4
ATOM 6540 C C . GLU A 1 69 ? 20.082 9.841 -9.677 1.00 0.00 69 GLU A C 4
ATOM 6541 O O . GLU A 1 69 ? 19.836 8.964 -8.856 1.00 0.00 69 GLU A O 4
ATOM 6553 N N . HIS A 1 70 ? 21.130 9.783 -10.514 1.00 0.00 70 HIS A N 4
ATOM 6554 C CA . HIS A 1 70 ? 22.131 8.716 -10.442 1.00 0.00 70 HIS A CA 4
ATOM 6555 C C . HIS A 1 70 ? 22.556 8.438 -9.004 1.00 0.00 70 HIS A C 4
ATOM 6556 O O . HIS A 1 70 ? 22.503 7.300 -8.545 1.00 0.00 70 HIS A O 4
ATOM 6571 N N . GLU A 1 71 ? 22.969 9.482 -8.299 1.00 0.00 71 GLU A N 4
ATOM 6572 C CA . GLU A 1 71 ? 23.461 9.332 -6.937 1.00 0.00 71 GLU A CA 4
ATOM 6573 C C . GLU A 1 71 ? 22.344 8.923 -5.982 1.00 0.00 71 GLU A C 4
ATOM 6574 O O . GLU A 1 71 ? 22.536 8.046 -5.141 1.00 0.00 71 GLU A O 4
ATOM 6586 N N . SER A 1 72 ? 21.178 9.541 -6.127 1.00 0.00 72 SER A N 4
ATOM 6587 C CA . SER A 1 72 ? 20.034 9.227 -5.276 1.00 0.00 72 SER A CA 4
ATOM 6588 C C . SER A 1 72 ? 19.621 7.761 -5.437 1.00 0.00 72 SER A C 4
ATOM 6589 O O . SER A 1 72 ? 19.308 7.079 -4.458 1.00 0.00 72 SER A O 4
ATOM 6597 N N . ILE A 1 73 ? 19.648 7.286 -6.676 1.00 0.00 73 ILE A N 4
ATOM 6598 C CA . ILE A 1 73 ? 19.285 5.912 -6.997 1.00 0.00 73 ILE A CA 4
ATOM 6599 C C . ILE A 1 73 ? 20.172 4.912 -6.261 1.00 0.00 73 ILE A C 4
ATOM 6600 O O . ILE A 1 73 ? 19.686 4.092 -5.479 1.00 0.00 73 ILE A O 4
ATOM 6616 N N . ILE A 1 74 ? 21.475 5.000 -6.488 1.00 0.00 74 ILE A N 4
ATOM 6617 C CA . ILE A 1 74 ? 22.397 4.011 -5.950 1.00 0.00 74 ILE A CA 4
ATOM 6618 C C . ILE A 1 74 ? 22.531 4.150 -4.434 1.00 0.00 74 ILE A C 4
ATOM 6619 O O . ILE A 1 74 ? 22.846 3.185 -3.735 1.00 0.00 74 ILE A O 4
ATOM 6635 N N . SER A 1 75 ? 22.269 5.345 -3.920 1.00 0.00 75 SER A N 4
ATOM 6636 C CA . SER A 1 75 ? 22.264 5.557 -2.480 1.00 0.00 75 SER A CA 4
ATOM 6637 C C . SER A 1 75 ? 21.087 4.822 -1.842 1.00 0.00 75 SER A C 4
ATOM 6638 O O . SER A 1 75 ? 21.168 4.377 -0.698 1.00 0.00 75 SER A O 4
ATOM 6646 N N . ASN A 1 76 ? 19.997 4.680 -2.596 1.00 0.00 76 ASN A N 4
ATOM 6647 C CA . ASN A 1 76 ? 18.847 3.904 -2.139 1.00 0.00 76 ASN A CA 4
ATOM 6648 C C . ASN A 1 76 ? 19.144 2.413 -2.228 1.00 0.00 76 ASN A C 4
ATOM 6649 O O . ASN A 1 76 ? 18.560 1.610 -1.503 1.00 0.00 76 ASN A O 4
ATOM 6660 N N . LEU A 1 77 ? 20.047 2.050 -3.134 1.00 0.00 77 LEU A N 4
ATOM 6661 C CA . LEU A 1 77 ? 20.523 0.673 -3.238 1.00 0.00 77 LEU A CA 4
ATOM 6662 C C . LEU A 1 77 ? 21.245 0.258 -1.956 1.00 0.00 77 LEU A C 4
ATOM 6663 O O . LEU A 1 77 ? 21.200 -0.904 -1.548 1.00 0.00 77 LEU A O 4
ATOM 6679 N N . GLY A 1 78 ? 21.908 1.219 -1.327 1.00 0.00 78 GLY A N 4
ATOM 6680 C CA . GLY A 1 78 ? 22.644 0.941 -0.111 1.00 0.00 78 GLY A CA 4
ATOM 6681 C C . GLY A 1 78 ? 24.140 1.007 -0.330 1.00 0.00 78 GLY A C 4
ATOM 6682 O O . GLY A 1 78 ? 24.923 0.692 0.565 1.00 0.00 78 GLY A O 4
ATOM 6686 N N . ARG A 1 79 ? 24.534 1.401 -1.531 1.00 0.00 79 ARG A N 4
ATOM 6687 C CA . ARG A 1 79 ? 25.939 1.568 -1.864 1.00 0.00 79 ARG A CA 4
ATOM 6688 C C . ARG A 1 79 ? 26.134 2.949 -2.469 1.00 0.00 79 ARG A C 4
ATOM 6689 O O . ARG A 1 79 ? 25.858 3.171 -3.646 1.00 0.00 79 ARG A O 4
ATOM 6710 N N . ASN A 1 80 ? 26.594 3.874 -1.649 1.00 0.00 80 ASN A N 4
ATOM 6711 C CA . ASN A 1 80 ? 26.692 5.270 -2.043 1.00 0.00 80 ASN A CA 4
ATOM 6712 C C . ASN A 1 80 ? 27.797 5.471 -3.070 1.00 0.00 80 ASN A C 4
ATOM 6713 O O . ASN A 1 80 ? 28.929 5.023 -2.879 1.00 0.00 80 ASN A O 4
ATOM 6724 N N . PRO A 1 81 ? 27.477 6.144 -4.181 1.00 0.00 81 PRO A N 4
ATOM 6725 C CA . PRO A 1 81 ? 28.444 6.451 -5.233 1.00 0.00 81 PRO A CA 4
ATOM 6726 C C . PRO A 1 81 ? 29.246 7.715 -4.926 1.00 0.00 81 PRO A C 4
ATOM 6727 O O . PRO A 1 81 ? 29.476 8.541 -5.803 1.00 0.00 81 PRO A O 4
ATOM 6738 N N . SER A 1 82 ? 29.692 7.839 -3.682 1.00 0.00 82 SER A N 4
ATOM 6739 C CA . SER A 1 82 ? 30.408 9.030 -3.234 1.00 0.00 82 SER A CA 4
ATOM 6740 C C . SER A 1 82 ? 31.799 9.106 -3.862 1.00 0.00 82 SER A C 4
ATOM 6741 O O . SER A 1 82 ? 32.328 10.195 -4.090 1.00 0.00 82 SER A O 4
ATOM 6749 N N . ASP A 1 83 ? 32.386 7.949 -4.148 1.00 0.00 83 ASP A N 4
ATOM 6750 C CA . ASP A 1 83 ? 33.712 7.902 -4.753 1.00 0.00 83 ASP A CA 4
ATOM 6751 C C . ASP A 1 83 ? 33.614 8.025 -6.270 1.00 0.00 83 ASP A C 4
ATOM 6752 O O . ASP A 1 83 ? 34.597 8.345 -6.945 1.00 0.00 83 ASP A O 4
ATOM 6761 N N . PHE A 1 84 ? 32.423 7.778 -6.801 1.00 0.00 84 PHE A N 4
ATOM 6762 C CA . PHE A 1 84 ? 32.183 7.923 -8.226 1.00 0.00 84 PHE A CA 4
ATOM 6763 C C . PHE A 1 84 ? 31.834 9.370 -8.537 1.00 0.00 84 PHE A C 4
ATOM 6764 O O . PHE A 1 84 ? 30.842 9.902 -8.038 1.00 0.00 84 PHE A O 4
ATOM 6781 N N . LYS A 1 85 ? 32.655 10.007 -9.349 1.00 0.00 85 LYS A N 4
ATOM 6782 C CA . LYS A 1 85 ? 32.480 11.418 -9.646 1.00 0.00 85 LYS A CA 4
ATOM 6783 C C . LYS A 1 85 ? 32.062 11.619 -11.096 1.00 0.00 85 LYS A C 4
ATOM 6784 O O . LYS A 1 85 ? 31.516 12.664 -11.455 1.00 0.00 85 LYS A O 4
ATOM 6803 N N . ASN A 1 86 ? 32.304 10.610 -11.920 1.00 0.00 86 ASN A N 4
ATOM 6804 C CA . ASN A 1 86 ? 31.915 10.659 -13.324 1.00 0.00 86 ASN A CA 4
ATOM 6805 C C . ASN A 1 86 ? 30.589 9.939 -13.533 1.00 0.00 86 ASN A C 4
ATOM 6806 O O . ASN A 1 86 ? 30.302 8.940 -12.872 1.00 0.00 86 ASN A O 4
ATOM 6817 N N . ALA A 1 87 ? 29.787 10.451 -14.456 1.00 0.00 87 ALA A N 4
ATOM 6818 C CA . ALA A 1 87 ? 28.462 9.902 -14.727 1.00 0.00 87 ALA A CA 4
ATOM 6819 C C . ALA A 1 87 ? 28.529 8.475 -15.265 1.00 0.00 87 ALA A C 4
ATOM 6820 O O . ALA A 1 87 ? 27.654 7.656 -14.977 1.00 0.00 87 ALA A O 4
ATOM 6827 N N . ASP A 1 88 ? 29.571 8.175 -16.030 1.00 0.00 88 ASP A N 4
ATOM 6828 C CA . ASP A 1 88 ? 29.700 6.866 -16.667 1.00 0.00 88 ASP A CA 4
ATOM 6829 C C . ASP A 1 88 ? 29.968 5.763 -15.650 1.00 0.00 88 ASP A C 4
ATOM 6830 O O . ASP A 1 88 ? 29.425 4.665 -15.771 1.00 0.00 88 ASP A O 4
ATOM 6839 N N . GLU A 1 89 ? 30.796 6.047 -14.648 1.00 0.00 89 GLU A N 4
ATOM 6840 C CA . GLU A 1 89 ? 31.031 5.090 -13.569 1.00 0.00 89 GLU A CA 4
ATOM 6841 C C . GLU A 1 89 ? 29.727 4.785 -12.840 1.00 0.00 89 GLU A C 4
ATOM 6842 O O . GLU A 1 89 ? 29.503 3.663 -12.385 1.00 0.00 89 GLU A O 4
ATOM 6854 N N . ARG A 1 90 ? 28.861 5.789 -12.747 1.00 0.00 90 ARG A N 4
ATOM 6855 C CA . ARG A 1 90 ? 27.554 5.611 -12.131 1.00 0.00 90 ARG A CA 4
ATOM 6856 C C . ARG A 1 90 ? 26.706 4.681 -12.991 1.00 0.00 90 ARG A C 4
ATOM 6857 O O . ARG A 1 90 ? 25.994 3.820 -12.480 1.00 0.00 90 ARG A O 4
ATOM 6878 N N . ILE A 1 91 ? 26.804 4.867 -14.305 1.00 0.00 91 ILE A N 4
ATOM 6879 C CA . ILE A 1 91 ? 26.085 4.033 -15.262 1.00 0.00 91 ILE A CA 4
ATOM 6880 C C . ILE A 1 91 ? 26.554 2.587 -15.165 1.00 0.00 91 ILE A C 4
ATOM 6881 O O . ILE A 1 91 ? 25.741 1.669 -15.114 1.00 0.00 91 ILE A O 4
ATOM 6897 N N . ALA A 1 92 ? 27.867 2.402 -15.110 1.00 0.00 92 ALA A N 4
ATOM 6898 C CA . ALA A 1 92 ? 28.460 1.072 -15.047 1.00 0.00 92 ALA A CA 4
ATOM 6899 C C . ALA A 1 92 ? 28.007 0.314 -13.804 1.00 0.00 92 ALA A C 4
ATOM 6900 O O . ALA A 1 92 ? 27.716 -0.883 -13.869 1.00 0.00 92 ALA A O 4
ATOM 6907 N N . TYR A 1 93 ? 27.931 1.006 -12.672 1.00 0.00 93 TYR A N 4
ATOM 6908 C CA . TYR A 1 93 ? 27.536 0.363 -11.428 1.00 0.00 93 TYR A CA 4
ATOM 6909 C C . TYR A 1 93 ? 26.053 -0.007 -11.460 1.00 0.00 93 TYR A C 4
ATOM 6910 O O . TYR A 1 93 ? 25.662 -1.079 -10.992 1.00 0.00 93 TYR A O 4
ATOM 6928 N N . ILE A 1 94 ? 25.231 0.873 -12.026 1.00 0.00 94 ILE A N 4
ATOM 6929 C CA . ILE A 1 94 ? 23.809 0.583 -12.178 1.00 0.00 94 ILE A CA 4
ATOM 6930 C C . ILE A 1 94 ? 23.622 -0.552 -13.192 1.00 0.00 94 ILE A C 4
ATOM 6931 O O . ILE A 1 94 ? 22.747 -1.402 -13.035 1.00 0.00 94 ILE A O 4
ATOM 6947 N N . LEU A 1 95 ? 24.486 -0.581 -14.207 1.00 0.00 95 LEU A N 4
ATOM 6948 C CA . LEU A 1 95 ? 24.471 -1.638 -15.220 1.00 0.00 95 LEU A CA 4
ATOM 6949 C C . LEU A 1 95 ? 24.807 -3.004 -14.623 1.00 0.00 95 LEU A C 4
ATOM 6950 O O . LEU A 1 95 ? 24.378 -4.032 -15.136 1.00 0.00 95 LEU A O 4
ATOM 6966 N N . LYS A 1 96 ? 25.589 -3.025 -13.557 1.00 0.00 96 LYS A N 4
ATOM 6967 C CA . LYS A 1 96 ? 25.946 -4.288 -12.926 1.00 0.00 96 LYS A CA 4
ATOM 6968 C C . LYS A 1 96 ? 24.779 -4.802 -12.090 1.00 0.00 96 LYS A C 4
ATOM 6969 O O . LYS A 1 96 ? 24.600 -6.009 -11.927 1.00 0.00 96 LYS A O 4
ATOM 6988 N N . GLN A 1 97 ? 23.963 -3.882 -11.596 1.00 0.00 97 GLN A N 4
ATOM 6989 C CA . GLN A 1 97 ? 22.834 -4.244 -10.752 1.00 0.00 97 GLN A CA 4
ATOM 6990 C C . GLN A 1 97 ? 21.659 -4.731 -11.591 1.00 0.00 97 GLN A C 4
ATOM 6991 O O . GLN A 1 97 ? 20.655 -5.206 -11.053 1.00 0.00 97 GLN A O 4
ATOM 7005 N N . ILE A 1 98 ? 21.797 -4.615 -12.911 1.00 0.00 98 ILE A N 4
ATOM 7006 C CA . ILE A 1 98 ? 20.807 -5.143 -13.844 1.00 0.00 98 ILE A CA 4
ATOM 7007 C C . ILE A 1 98 ? 20.619 -6.639 -13.602 1.00 0.00 98 ILE A C 4
ATOM 7008 O O . ILE A 1 98 ? 19.498 -7.153 -13.631 1.00 0.00 98 ILE A O 4
ATOM 7024 N N . ASP A 1 99 ? 21.734 -7.323 -13.348 1.00 0.00 99 ASP A N 4
ATOM 7025 C CA . ASP A 1 99 ? 21.718 -8.756 -13.065 1.00 0.00 99 ASP A CA 4
ATOM 7026 C C . ASP A 1 99 ? 20.969 -9.047 -11.770 1.00 0.00 99 ASP A C 4
ATOM 7027 O O . ASP A 1 99 ? 20.085 -9.904 -11.723 1.00 0.00 99 ASP A O 4
ATOM 7036 N N . ASN A 1 100 ? 21.338 -8.314 -10.728 1.00 0.00 100 ASN A N 4
ATOM 7037 C CA . ASN A 1 100 ? 20.836 -8.552 -9.378 1.00 0.00 100 ASN A CA 4
ATOM 7038 C C . ASN A 1 100 ? 19.323 -8.370 -9.298 1.00 0.00 100 ASN A C 4
ATOM 7039 O O . ASN A 1 100 ? 18.612 -9.203 -8.730 1.00 0.00 100 ASN A O 4
ATOM 7050 N N . LYS A 1 101 ? 18.835 -7.286 -9.879 1.00 0.00 101 LYS A N 4
ATOM 7051 C CA . LYS A 1 101 ? 17.421 -6.949 -9.792 1.00 0.00 101 LYS A CA 4
ATOM 7052 C C . LYS A 1 101 ? 16.591 -7.739 -10.795 1.00 0.00 101 LYS A C 4
ATOM 7053 O O . LYS A 1 101 ? 15.654 -8.439 -10.413 1.00 0.00 101 LYS A O 4
ATOM 7072 N N . GLY A 1 102 ? 16.944 -7.639 -12.069 1.00 0.00 102 GLY A N 4
ATOM 7073 C CA . GLY A 1 102 ? 16.168 -8.292 -13.106 1.00 0.00 102 GLY A CA 4
ATOM 7074 C C . GLY A 1 102 ? 14.753 -7.752 -13.178 1.00 0.00 102 GLY A C 4
ATOM 7075 O O . GLY A 1 102 ? 14.532 -6.634 -13.642 1.00 0.00 102 GLY A O 4
ATOM 7079 N N . GLU A 1 103 ? 13.799 -8.538 -12.699 1.00 0.00 103 GLU A N 4
ATOM 7080 C CA . GLU A 1 103 ? 12.406 -8.122 -12.653 1.00 0.00 103 GLU A CA 4
ATOM 7081 C C . GLU A 1 103 ? 11.642 -9.004 -11.671 1.00 0.00 103 GLU A C 4
ATOM 7082 O O . GLU A 1 103 ? 12.129 -10.066 -11.273 1.00 0.00 103 GLU A O 4
ATOM 7094 N N . LEU A 1 104 ? 10.459 -8.561 -11.266 1.00 0.00 104 LEU A N 4
ATOM 7095 C CA . LEU A 1 104 ? 9.633 -9.327 -10.343 1.00 0.00 104 LEU A CA 4
ATOM 7096 C C . LEU A 1 104 ? 8.774 -10.327 -11.106 1.00 0.00 104 LEU A C 4
ATOM 7097 O O . LEU A 1 104 ? 8.321 -10.045 -12.217 1.00 0.00 104 LEU A O 4
ATOM 7113 N N . GLU A 1 105 ? 8.566 -11.497 -10.513 1.00 0.00 105 GLU A N 4
ATOM 7114 C CA . GLU A 1 105 ? 7.715 -12.517 -11.110 1.00 0.00 105 GLU A CA 4
ATOM 7115 C C . GLU A 1 105 ? 6.257 -12.073 -11.059 1.00 0.00 105 GLU A C 4
ATOM 7116 O O . GLU A 1 105 ? 5.775 -11.618 -10.021 1.00 0.00 105 GLU A O 4
ATOM 7128 N N . HIS A 1 106 ? 5.560 -12.224 -12.175 1.00 0.00 106 HIS A N 4
ATOM 7129 C CA . HIS A 1 106 ? 4.189 -11.743 -12.291 1.00 0.00 106 HIS A CA 4
ATOM 7130 C C . HIS A 1 106 ? 3.216 -12.907 -12.225 1.00 0.00 106 HIS A C 4
ATOM 7131 O O . HIS A 1 106 ? 2.112 -12.832 -12.761 1.00 0.00 106 HIS A O 4
ATOM 7146 N N . HIS A 1 107 ? 3.635 -13.979 -11.564 1.00 0.00 107 HIS A N 4
ATOM 7147 C CA . HIS A 1 107 ? 2.810 -15.172 -11.445 1.00 0.00 107 HIS A CA 4
ATOM 7148 C C . HIS A 1 107 ? 1.533 -14.844 -10.675 1.00 0.00 107 HIS A C 4
ATOM 7149 O O . HIS A 1 107 ? 1.549 -14.667 -9.458 1.00 0.00 107 HIS A O 4
ATOM 7164 N N . HIS A 1 108 ? 0.434 -14.763 -11.405 1.00 0.00 108 HIS A N 4
ATOM 7165 C CA . HIS A 1 108 ? -0.828 -14.278 -10.859 1.00 0.00 108 HIS A CA 4
ATOM 7166 C C . HIS A 1 108 ? -1.734 -15.426 -10.439 1.00 0.00 108 HIS A C 4
ATOM 7167 O O . HIS A 1 108 ? -1.720 -16.499 -11.042 1.00 0.00 108 HIS A O 4
ATOM 7182 N N . HIS A 1 109 ? -2.524 -15.189 -9.402 1.00 0.00 109 HIS A N 4
ATOM 7183 C CA . HIS A 1 109 ? -3.411 -16.206 -8.854 1.00 0.00 109 HIS A CA 4
ATOM 7184 C C . HIS A 1 109 ? -4.859 -15.764 -9.008 1.00 0.00 109 HIS A C 4
ATOM 7185 O O . HIS A 1 109 ? -5.427 -15.145 -8.107 1.00 0.00 109 HIS A O 4
ATOM 7200 N N . HIS A 1 110 ? -5.442 -16.066 -10.159 1.00 0.00 110 HIS A N 4
ATOM 7201 C CA . HIS A 1 110 ? -6.801 -15.643 -10.470 1.00 0.00 110 HIS A CA 4
ATOM 7202 C C . HIS A 1 110 ? -7.217 -16.215 -11.817 1.00 0.00 110 HIS A C 4
ATOM 7203 O O . HIS A 1 110 ? -7.839 -17.273 -11.890 1.00 0.00 110 HIS A O 4
ATOM 7218 N N . HIS A 1 111 ? -6.845 -15.515 -12.879 1.00 0.00 111 HIS A N 4
ATOM 7219 C CA . HIS A 1 111 ? -7.091 -15.970 -14.238 1.00 0.00 111 HIS A CA 4
ATOM 7220 C C . HIS A 1 111 ? -6.226 -15.163 -15.196 1.00 0.00 111 HIS A C 4
ATOM 7221 O O . HIS A 1 111 ? -6.670 -14.080 -15.627 1.00 0.00 111 HIS A O 4
ATOM 7237 N N . MET A 1 1 ? -5.520 -0.878 0.101 1.00 0.00 1 MET A N 5
ATOM 7238 C CA . MET A 1 1 ? -6.475 -0.206 1.006 1.00 0.00 1 MET A CA 5
ATOM 7239 C C . MET A 1 1 ? -7.794 -0.967 1.028 1.00 0.00 1 MET A C 5
ATOM 7240 O O . MET A 1 1 ? -8.217 -1.514 0.009 1.00 0.00 1 MET A O 5
ATOM 7256 N N . PHE A 1 2 ? -8.431 -1.013 2.188 1.00 0.00 2 PHE A N 5
ATOM 7257 C CA . PHE A 1 2 ? -9.688 -1.729 2.341 1.00 0.00 2 PHE A CA 5
ATOM 7258 C C . PHE A 1 2 ? -10.848 -0.749 2.448 1.00 0.00 2 PHE A C 5
ATOM 7259 O O . PHE A 1 2 ? -10.962 -0.015 3.429 1.00 0.00 2 PHE A O 5
ATOM 7276 N N . THR A 1 3 ? -11.690 -0.725 1.430 1.00 0.00 3 THR A N 5
ATOM 7277 C CA . THR A 1 3 ? -12.832 0.172 1.408 1.00 0.00 3 THR A CA 5
ATOM 7278 C C . THR A 1 3 ? -14.139 -0.599 1.597 1.00 0.00 3 THR A C 5
ATOM 7279 O O . THR A 1 3 ? -14.362 -1.618 0.946 1.00 0.00 3 THR A O 5
ATOM 7290 N N . ALA A 1 4 ? -14.982 -0.114 2.499 1.00 0.00 4 ALA A N 5
ATOM 7291 C CA . ALA A 1 4 ? -16.285 -0.719 2.749 1.00 0.00 4 ALA A CA 5
ATOM 7292 C C . ALA A 1 4 ? -17.388 0.155 2.172 1.00 0.00 4 ALA A C 5
ATOM 7293 O O . ALA A 1 4 ? -17.254 1.378 2.125 1.00 0.00 4 ALA A O 5
ATOM 7300 N N . LYS A 1 5 ? -18.474 -0.469 1.737 1.00 0.00 5 LYS A N 5
ATOM 7301 C CA . LYS A 1 5 ? -19.545 0.244 1.058 1.00 0.00 5 LYS A CA 5
ATOM 7302 C C . LYS A 1 5 ? -20.909 -0.383 1.364 1.00 0.00 5 LYS A C 5
ATOM 7303 O O . LYS A 1 5 ? -21.064 -1.603 1.299 1.00 0.00 5 LYS A O 5
ATOM 7322 N N . LEU A 1 6 ? -21.883 0.457 1.714 1.00 0.00 6 LEU A N 5
ATOM 7323 C CA . LEU A 1 6 ? -23.255 -0.009 1.937 1.00 0.00 6 LEU A CA 5
ATOM 7324 C C . LEU A 1 6 ? -23.863 -0.531 0.647 1.00 0.00 6 LEU A C 5
ATOM 7325 O O . LEU A 1 6 ? -23.886 0.173 -0.365 1.00 0.00 6 LEU A O 5
ATOM 7341 N N . ILE A 1 7 ? -24.350 -1.758 0.681 1.00 0.00 7 ILE A N 5
ATOM 7342 C CA . ILE A 1 7 ? -25.040 -2.324 -0.466 1.00 0.00 7 ILE A CA 5
ATOM 7343 C C . ILE A 1 7 ? -26.529 -2.464 -0.173 1.00 0.00 7 ILE A C 5
ATOM 7344 O O . ILE A 1 7 ? -27.320 -2.840 -1.037 1.00 0.00 7 ILE A O 5
ATOM 7360 N N . LYS A 1 8 ? -26.893 -2.149 1.062 1.00 0.00 8 LYS A N 5
ATOM 7361 C CA . LYS A 1 8 ? -28.287 -2.080 1.480 1.00 0.00 8 LYS A CA 5
ATOM 7362 C C . LYS A 1 8 ? -28.478 -0.861 2.364 1.00 0.00 8 LYS A C 5
ATOM 7363 O O . LYS A 1 8 ? -27.741 -0.671 3.331 1.00 0.00 8 LYS A O 5
ATOM 7382 N N . GLY A 1 9 ? -29.446 -0.030 2.029 1.00 0.00 9 GLY A N 5
ATOM 7383 C CA . GLY A 1 9 ? -29.706 1.153 2.820 1.00 0.00 9 GLY A CA 5
ATOM 7384 C C . GLY A 1 9 ? -29.407 2.428 2.062 1.00 0.00 9 GLY A C 5
ATOM 7385 O O . GLY A 1 9 ? -29.857 2.599 0.929 1.00 0.00 9 GLY A O 5
ATOM 7389 N N . LYS A 1 10 ? -28.620 3.311 2.674 1.00 0.00 10 LYS A N 5
ATOM 7390 C CA . LYS A 1 10 ? -28.343 4.626 2.111 1.00 0.00 10 LYS A CA 5
ATOM 7391 C C . LYS A 1 10 ? -27.276 5.339 2.937 1.00 0.00 10 LYS A C 5
ATOM 7392 O O . LYS A 1 10 ? -26.307 5.858 2.390 1.00 0.00 10 LYS A O 5
ATOM 7411 N N . THR A 1 11 ? -27.454 5.337 4.253 1.00 0.00 11 THR A N 5
ATOM 7412 C CA . THR A 1 11 ? -26.491 5.920 5.178 1.00 0.00 11 THR A CA 5
ATOM 7413 C C . THR A 1 11 ? -26.586 5.202 6.521 1.00 0.00 11 THR A C 5
ATOM 7414 O O . THR A 1 11 ? -27.680 5.046 7.063 1.00 0.00 11 THR A O 5
ATOM 7425 N N . TYR A 1 12 ? -25.452 4.751 7.043 1.00 0.00 12 TYR A N 5
ATOM 7426 C CA . TYR A 1 12 ? -25.441 3.989 8.285 1.00 0.00 12 TYR A CA 5
ATOM 7427 C C . TYR A 1 12 ? -24.148 4.234 9.058 1.00 0.00 12 TYR A C 5
ATOM 7428 O O . TYR A 1 12 ? -23.059 4.203 8.485 1.00 0.00 12 TYR A O 5
ATOM 7446 N N . ASN A 1 13 ? -24.276 4.485 10.353 1.00 0.00 13 ASN A N 5
ATOM 7447 C CA . ASN A 1 13 ? -23.115 4.713 11.206 1.00 0.00 13 ASN A CA 5
ATOM 7448 C C . ASN A 1 13 ? -22.713 3.426 11.918 1.00 0.00 13 ASN A C 5
ATOM 7449 O O . ASN A 1 13 ? -23.523 2.814 12.618 1.00 0.00 13 ASN A O 5
ATOM 7460 N N . VAL A 1 14 ? -21.469 3.016 11.724 1.00 0.00 14 VAL A N 5
ATOM 7461 C CA . VAL A 1 14 ? -20.937 1.835 12.390 1.00 0.00 14 VAL A CA 5
ATOM 7462 C C . VAL A 1 14 ? -19.895 2.244 13.422 1.00 0.00 14 VAL A C 5
ATOM 7463 O O . VAL A 1 14 ? -18.785 2.649 13.061 1.00 0.00 14 VAL A O 5
ATOM 7476 N N . MET A 1 15 ? -20.276 2.152 14.698 1.00 0.00 15 MET A N 5
ATOM 7477 C CA . MET A 1 15 ? -19.409 2.510 15.825 1.00 0.00 15 MET A CA 5
ATOM 7478 C C . MET A 1 15 ? -19.110 4.007 15.843 1.00 0.00 15 MET A C 5
ATOM 7479 O O . MET A 1 15 ? -19.652 4.745 16.665 1.00 0.00 15 MET A O 5
ATOM 7493 N N . GLY A 1 16 ? -18.255 4.453 14.935 1.00 0.00 16 GLY A N 5
ATOM 7494 C CA . GLY A 1 16 ? -17.919 5.861 14.867 1.00 0.00 16 GLY A CA 5
ATOM 7495 C C . GLY A 1 16 ? -17.782 6.361 13.443 1.00 0.00 16 GLY A C 5
ATOM 7496 O O . GLY A 1 16 ? -17.515 7.542 13.219 1.00 0.00 16 GLY A O 5
ATOM 7500 N N . ILE A 1 17 ? -17.974 5.471 12.477 1.00 0.00 17 ILE A N 5
ATOM 7501 C CA . ILE A 1 17 ? -17.810 5.829 11.073 1.00 0.00 17 ILE A CA 5
ATOM 7502 C C . ILE A 1 17 ? -19.158 5.775 10.361 1.00 0.00 17 ILE A C 5
ATOM 7503 O O . ILE A 1 17 ? -19.816 4.734 10.339 1.00 0.00 17 ILE A O 5
ATOM 7519 N N . THR A 1 18 ? -19.572 6.895 9.794 1.00 0.00 18 THR A N 5
ATOM 7520 C CA . THR A 1 18 ? -20.832 6.959 9.072 1.00 0.00 18 THR A CA 5
ATOM 7521 C C . THR A 1 18 ? -20.614 6.691 7.581 1.00 0.00 18 THR A C 5
ATOM 7522 O O . THR A 1 18 ? -20.086 7.540 6.857 1.00 0.00 18 THR A O 5
ATOM 7533 N N . PHE A 1 19 ? -21.003 5.502 7.138 1.00 0.00 19 PHE A N 5
ATOM 7534 C CA . PHE A 1 19 ? -20.854 5.110 5.741 1.00 0.00 19 PHE A CA 5
ATOM 7535 C C . PHE A 1 19 ? -22.131 5.416 4.971 1.00 0.00 19 PHE A C 5
ATOM 7536 O O . PHE A 1 19 ? -23.200 5.585 5.565 1.00 0.00 19 PHE A O 5
ATOM 7553 N N . ARG A 1 20 ? -22.027 5.467 3.653 1.00 0.00 20 ARG A N 5
ATOM 7554 C CA . ARG A 1 20 ? -23.191 5.698 2.811 1.00 0.00 20 ARG A CA 5
ATOM 7555 C C . ARG A 1 20 ? -23.206 4.714 1.647 1.00 0.00 20 ARG A C 5
ATOM 7556 O O . ARG A 1 20 ? -22.161 4.193 1.250 1.00 0.00 20 ARG A O 5
ATOM 7577 N N . ALA A 1 21 ? -24.395 4.445 1.120 1.00 0.00 21 ALA A N 5
ATOM 7578 C CA . ALA A 1 21 ? -24.540 3.567 -0.031 1.00 0.00 21 ALA A CA 5
ATOM 7579 C C . ALA A 1 21 ? -23.844 4.157 -1.252 1.00 0.00 21 ALA A C 5
ATOM 7580 O O . ALA A 1 21 ? -24.018 5.334 -1.573 1.00 0.00 21 ALA A O 5
ATOM 7587 N N . GLY A 1 22 ? -23.033 3.338 -1.910 1.00 0.00 22 GLY A N 5
ATOM 7588 C CA . GLY A 1 22 ? -22.329 3.783 -3.095 1.00 0.00 22 GLY A CA 5
ATOM 7589 C C . GLY A 1 22 ? -21.005 4.451 -2.773 1.00 0.00 22 GLY A C 5
ATOM 7590 O O . GLY A 1 22 ? -20.238 4.785 -3.675 1.00 0.00 22 GLY A O 5
ATOM 7594 N N . VAL A 1 23 ? -20.729 4.639 -1.488 1.00 0.00 23 VAL A N 5
ATOM 7595 C CA . VAL A 1 23 ? -19.501 5.291 -1.061 1.00 0.00 23 VAL A CA 5
ATOM 7596 C C . VAL A 1 23 ? -18.578 4.296 -0.365 1.00 0.00 23 VAL A C 5
ATOM 7597 O O . VAL A 1 23 ? -18.852 3.859 0.752 1.00 0.00 23 VAL A O 5
ATOM 7610 N N . SER A 1 24 ? -17.502 3.925 -1.042 1.00 0.00 24 SER A N 5
ATOM 7611 C CA . SER A 1 24 ? -16.516 3.013 -0.480 1.00 0.00 24 SER A CA 5
ATOM 7612 C C . SER A 1 24 ? -15.494 3.783 0.357 1.00 0.00 24 SER A C 5
ATOM 7613 O O . SER A 1 24 ? -14.702 4.567 -0.175 1.00 0.00 24 SER A O 5
ATOM 7621 N N . GLN A 1 25 ? -15.523 3.575 1.664 1.00 0.00 25 GLN A N 5
ATOM 7622 C CA . GLN A 1 25 ? -14.639 4.297 2.574 1.00 0.00 25 GLN A CA 5
ATOM 7623 C C . GLN A 1 25 ? -13.611 3.363 3.197 1.00 0.00 25 GLN A C 5
ATOM 7624 O O . GLN A 1 25 ? -13.913 2.209 3.497 1.00 0.00 25 GLN A O 5
ATOM 7638 N N . THR A 1 26 ? -12.401 3.868 3.393 1.00 0.00 26 THR A N 5
ATOM 7639 C CA . THR A 1 26 ? -11.328 3.091 3.998 1.00 0.00 26 THR A CA 5
ATOM 7640 C C . THR A 1 26 ? -11.621 2.796 5.467 1.00 0.00 26 THR A C 5
ATOM 7641 O O . THR A 1 26 ? -11.932 3.701 6.242 1.00 0.00 26 THR A O 5
ATOM 7652 N N . VAL A 1 27 ? -11.536 1.526 5.839 1.00 0.00 27 VAL A N 5
ATOM 7653 C CA . VAL A 1 27 ? -11.858 1.113 7.198 1.00 0.00 27 VAL A CA 5
ATOM 7654 C C . VAL A 1 27 ? -10.655 0.473 7.891 1.00 0.00 27 VAL A C 5
ATOM 7655 O O . VAL A 1 27 ? -9.723 0.003 7.234 1.00 0.00 27 VAL A O 5
ATOM 7668 N N . PRO A 1 28 ? -10.654 0.477 9.235 1.00 0.00 28 PRO A N 5
ATOM 7669 C CA . PRO A 1 28 ? -9.623 -0.186 10.041 1.00 0.00 28 PRO A CA 5
ATOM 7670 C C . PRO A 1 28 ? -9.673 -1.709 9.907 1.00 0.00 28 PRO A C 5
ATOM 7671 O O . PRO A 1 28 ? -10.637 -2.265 9.375 1.00 0.00 28 PRO A O 5
ATOM 7682 N N . LYS A 1 29 ? -8.638 -2.369 10.416 1.00 0.00 29 LYS A N 5
ATOM 7683 C CA . LYS A 1 29 ? -8.509 -3.825 10.320 1.00 0.00 29 LYS A CA 5
ATOM 7684 C C . LYS A 1 29 ? -9.717 -4.542 10.918 1.00 0.00 29 LYS A C 5
ATOM 7685 O O . LYS A 1 29 ? -10.291 -5.435 10.292 1.00 0.00 29 LYS A O 5
ATOM 7704 N N . LYS A 1 30 ? -10.100 -4.144 12.129 1.00 0.00 30 LYS A N 5
ATOM 7705 C CA . LYS A 1 30 ? -11.223 -4.771 12.824 1.00 0.00 30 LYS A CA 5
ATOM 7706 C C . LYS A 1 30 ? -12.506 -4.666 12.007 1.00 0.00 30 LYS A C 5
ATOM 7707 O O . LYS A 1 30 ? -13.213 -5.655 11.813 1.00 0.00 30 LYS A O 5
ATOM 7726 N N . LEU A 1 31 ? -12.790 -3.466 11.513 1.00 0.00 31 LEU A N 5
ATOM 7727 C CA . LEU A 1 31 ? -14.033 -3.211 10.796 1.00 0.00 31 LEU A CA 5
ATOM 7728 C C . LEU A 1 31 ? -14.064 -3.916 9.449 1.00 0.00 31 LEU A C 5
ATOM 7729 O O . LEU A 1 31 ? -15.137 -4.252 8.955 1.00 0.00 31 LEU A O 5
ATOM 7745 N N . TYR A 1 32 ? -12.896 -4.151 8.863 1.00 0.00 32 TYR A N 5
ATOM 7746 C CA . TYR A 1 32 ? -12.822 -4.859 7.592 1.00 0.00 32 TYR A CA 5
ATOM 7747 C C . TYR A 1 32 ? -13.468 -6.235 7.706 1.00 0.00 32 TYR A C 5
ATOM 7748 O O . TYR A 1 32 ? -14.329 -6.595 6.905 1.00 0.00 32 TYR A O 5
ATOM 7766 N N . GLU A 1 33 ? -13.075 -6.991 8.721 1.00 0.00 33 GLU A N 5
ATOM 7767 C CA . GLU A 1 33 ? -13.617 -8.324 8.909 1.00 0.00 33 GLU A CA 5
ATOM 7768 C C . GLU A 1 33 ? -14.987 -8.256 9.577 1.00 0.00 33 GLU A C 5
ATOM 7769 O O . GLU A 1 33 ? -15.841 -9.113 9.354 1.00 0.00 33 GLU A O 5
ATOM 7781 N N . TYR A 1 34 ? -15.194 -7.227 10.388 1.00 0.00 34 TYR A N 5
ATOM 7782 C CA . TYR A 1 34 ? -16.470 -7.029 11.064 1.00 0.00 34 TYR A CA 5
ATOM 7783 C C . TYR A 1 34 ? -17.581 -6.785 10.045 1.00 0.00 34 TYR A C 5
ATOM 7784 O O . TYR A 1 34 ? -18.680 -7.321 10.167 1.00 0.00 34 TYR A O 5
ATOM 7802 N N . LEU A 1 35 ? -17.281 -5.981 9.033 1.00 0.00 35 LEU A N 5
ATOM 7803 C CA . LEU A 1 35 ? -18.252 -5.669 7.993 1.00 0.00 35 LEU A CA 5
ATOM 7804 C C . LEU A 1 35 ? -18.288 -6.767 6.935 1.00 0.00 35 LEU A C 5
ATOM 7805 O O . LEU A 1 35 ? -19.259 -6.896 6.194 1.00 0.00 35 LEU A O 5
ATOM 7821 N N . ASN A 1 36 ? -17.226 -7.566 6.875 1.00 0.00 36 ASN A N 5
ATOM 7822 C CA . ASN A 1 36 ? -17.202 -8.744 6.007 1.00 0.00 36 ASN A CA 5
ATOM 7823 C C . ASN A 1 36 ? -18.150 -9.804 6.567 1.00 0.00 36 ASN A C 5
ATOM 7824 O O . ASN A 1 36 ? -18.650 -10.670 5.847 1.00 0.00 36 ASN A O 5
ATOM 7835 N N . GLU A 1 37 ? -18.398 -9.708 7.867 1.00 0.00 37 GLU A N 5
ATOM 7836 C CA . GLU A 1 37 ? -19.341 -10.580 8.553 1.00 0.00 37 GLU A CA 5
ATOM 7837 C C . GLU A 1 37 ? -20.722 -9.918 8.580 1.00 0.00 37 GLU A C 5
ATOM 7838 O O . GLU A 1 37 ? -21.660 -10.399 9.217 1.00 0.00 37 GLU A O 5
ATOM 7850 N N . ASN A 1 38 ? -20.841 -8.810 7.865 1.00 0.00 38 ASN A N 5
ATOM 7851 C CA . ASN A 1 38 ? -22.078 -8.051 7.842 1.00 0.00 38 ASN A CA 5
ATOM 7852 C C . ASN A 1 38 ? -22.771 -8.208 6.488 1.00 0.00 38 ASN A C 5
ATOM 7853 O O . ASN A 1 38 ? -22.136 -8.092 5.439 1.00 0.00 38 ASN A O 5
ATOM 7864 N N . PRO A 1 39 ? -24.087 -8.478 6.495 1.00 0.00 39 PRO A N 5
ATOM 7865 C CA . PRO A 1 39 ? -24.844 -8.797 5.278 1.00 0.00 39 PRO A CA 5
ATOM 7866 C C . PRO A 1 39 ? -25.147 -7.596 4.375 1.00 0.00 39 PRO A C 5
ATOM 7867 O O . PRO A 1 39 ? -25.588 -7.779 3.240 1.00 0.00 39 PRO A O 5
ATOM 7878 N N . TYR A 1 40 ? -24.931 -6.375 4.852 1.00 0.00 40 TYR A N 5
ATOM 7879 C CA . TYR A 1 40 ? -25.238 -5.203 4.034 1.00 0.00 40 TYR A CA 5
ATOM 7880 C C . TYR A 1 40 ? -24.001 -4.359 3.748 1.00 0.00 40 TYR A C 5
ATOM 7881 O O . TYR A 1 40 ? -24.103 -3.178 3.410 1.00 0.00 40 TYR A O 5
ATOM 7899 N N . PHE A 1 41 ? -22.839 -4.991 3.818 1.00 0.00 41 PHE A N 5
ATOM 7900 C CA . PHE A 1 41 ? -21.583 -4.326 3.516 1.00 0.00 41 PHE A CA 5
ATOM 7901 C C . PHE A 1 41 ? -20.765 -5.135 2.519 1.00 0.00 41 PHE A C 5
ATOM 7902 O O . PHE A 1 41 ? -20.411 -6.283 2.781 1.00 0.00 41 PHE A O 5
ATOM 7919 N N . ILE A 1 42 ? -20.485 -4.542 1.372 1.00 0.00 42 ILE A N 5
ATOM 7920 C CA . ILE A 1 42 ? -19.545 -5.126 0.430 1.00 0.00 42 ILE A CA 5
ATOM 7921 C C . ILE A 1 42 ? -18.248 -4.330 0.460 1.00 0.00 42 ILE A C 5
ATOM 7922 O O . ILE A 1 42 ? -18.255 -3.109 0.302 1.00 0.00 42 ILE A O 5
ATOM 7938 N N . LEU A 1 43 ? -17.144 -5.019 0.698 1.00 0.00 43 LEU A N 5
ATOM 7939 C CA . LEU A 1 43 ? -15.855 -4.366 0.816 1.00 0.00 43 LEU A CA 5
ATOM 7940 C C . LEU A 1 43 ? -14.988 -4.687 -0.390 1.00 0.00 43 LEU A C 5
ATOM 7941 O O . LEU A 1 43 ? -15.206 -5.682 -1.078 1.00 0.00 43 LEU A O 5
ATOM 7957 N N . THR A 1 44 ? -14.027 -3.823 -0.655 1.00 0.00 44 THR A N 5
ATOM 7958 C CA . THR A 1 44 ? -13.133 -3.990 -1.784 1.00 0.00 44 THR A CA 5
ATOM 7959 C C . THR A 1 44 ? -11.724 -3.530 -1.414 1.00 0.00 44 THR A C 5
ATOM 7960 O O . THR A 1 44 ? -11.554 -2.529 -0.715 1.00 0.00 44 THR A O 5
ATOM 7971 N N . GLN A 1 45 ? -10.726 -4.282 -1.851 1.00 0.00 45 GLN A N 5
ATOM 7972 C CA . GLN A 1 45 ? -9.337 -3.932 -1.597 1.00 0.00 45 GLN A CA 5
ATOM 7973 C C . GLN A 1 45 ? -8.650 -3.511 -2.893 1.00 0.00 45 GLN A C 5
ATOM 7974 O O . GLN A 1 45 ? -8.553 -4.287 -3.846 1.00 0.00 45 GLN A O 5
ATOM 7988 N N . GLU A 1 46 ? -8.201 -2.266 -2.932 1.00 0.00 46 GLU A N 5
ATOM 7989 C CA . GLU A 1 46 ? -7.526 -1.733 -4.106 1.00 0.00 46 GLU A CA 5
ATOM 7990 C C . GLU A 1 46 ? -6.149 -1.200 -3.726 1.00 0.00 46 GLU A C 5
ATOM 7991 O O . GLU A 1 46 ? -5.878 -0.951 -2.549 1.00 0.00 46 GLU A O 5
ATOM 8003 N N . LEU A 1 47 ? -5.289 -1.030 -4.720 1.00 0.00 47 LEU A N 5
ATOM 8004 C CA . LEU A 1 47 ? -3.927 -0.563 -4.481 1.00 0.00 47 LEU A CA 5
ATOM 8005 C C . LEU A 1 47 ? -3.890 0.953 -4.323 1.00 0.00 47 LEU A C 5
ATOM 8006 O O . LEU A 1 47 ? -4.805 1.657 -4.758 1.00 0.00 47 LEU A O 5
ATOM 8022 N N . ASN A 1 48 ? -2.834 1.447 -3.696 1.00 0.00 48 ASN A N 5
ATOM 8023 C CA . ASN A 1 48 ? -2.677 2.880 -3.466 1.00 0.00 48 ASN A CA 5
ATOM 8024 C C . ASN A 1 48 ? -1.267 3.343 -3.828 1.00 0.00 48 ASN A C 5
ATOM 8025 O O . ASN A 1 48 ? -1.081 4.433 -4.372 1.00 0.00 48 ASN A O 5
ATOM 8036 N N . ASN A 1 49 ? -0.276 2.513 -3.535 1.00 0.00 49 ASN A N 5
ATOM 8037 C CA . ASN A 1 49 ? 1.112 2.868 -3.806 1.00 0.00 49 ASN A CA 5
ATOM 8038 C C . ASN A 1 49 ? 1.522 2.408 -5.198 1.00 0.00 49 ASN A C 5
ATOM 8039 O O . ASN A 1 49 ? 1.273 1.262 -5.580 1.00 0.00 49 ASN A O 5
ATOM 8050 N N . GLN A 1 50 ? 2.141 3.304 -5.955 1.00 0.00 50 GLN A N 5
ATOM 8051 C CA . GLN A 1 50 ? 2.624 2.974 -7.287 1.00 0.00 50 GLN A CA 5
ATOM 8052 C C . GLN A 1 50 ? 4.091 2.563 -7.229 1.00 0.00 50 GLN A C 5
ATOM 8053 O O . GLN A 1 50 ? 4.832 3.001 -6.351 1.00 0.00 50 GLN A O 5
ATOM 8067 N N . LYS A 1 51 ? 4.510 1.727 -8.168 1.00 0.00 51 LYS A N 5
ATOM 8068 C CA . LYS A 1 51 ? 5.899 1.291 -8.232 1.00 0.00 51 LYS A CA 5
ATOM 8069 C C . LYS A 1 51 ? 6.664 2.103 -9.275 1.00 0.00 51 LYS A C 5
ATOM 8070 O O . LYS A 1 51 ? 7.649 1.635 -9.847 1.00 0.00 51 LYS A O 5
ATOM 8089 N N . ASP A 1 52 ? 6.183 3.329 -9.502 1.00 0.00 52 ASP A N 5
ATOM 8090 C CA . ASP A 1 52 ? 6.815 4.299 -10.407 1.00 0.00 52 ASP A CA 5
ATOM 8091 C C . ASP A 1 52 ? 6.638 3.928 -11.874 1.00 0.00 52 ASP A C 5
ATOM 8092 O O . ASP A 1 52 ? 5.912 4.599 -12.605 1.00 0.00 52 ASP A O 5
ATOM 8101 N N . ASP A 1 53 ? 7.291 2.866 -12.288 1.00 0.00 53 ASP A N 5
ATOM 8102 C CA . ASP A 1 53 ? 7.249 2.434 -13.683 1.00 0.00 53 ASP A CA 5
ATOM 8103 C C . ASP A 1 53 ? 6.714 1.005 -13.786 1.00 0.00 53 ASP A C 5
ATOM 8104 O O . ASP A 1 53 ? 7.226 0.086 -13.140 1.00 0.00 53 ASP A O 5
ATOM 8113 N N . PRO A 1 54 ? 5.642 0.799 -14.567 1.00 0.00 54 PRO A N 5
ATOM 8114 C CA . PRO A 1 54 ? 5.013 -0.499 -14.714 1.00 0.00 54 PRO A CA 5
ATOM 8115 C C . PRO A 1 54 ? 5.411 -1.245 -15.977 1.00 0.00 54 PRO A C 5
ATOM 8116 O O . PRO A 1 54 ? 4.631 -2.029 -16.514 1.00 0.00 54 PRO A O 5
ATOM 8127 N N . ILE A 1 55 ? 6.635 -1.029 -16.407 1.00 0.00 55 ILE A N 5
ATOM 8128 C CA . ILE A 1 55 ? 7.159 -1.684 -17.602 1.00 0.00 55 ILE A CA 5
ATOM 8129 C C . ILE A 1 55 ? 8.623 -1.274 -17.853 1.00 0.00 55 ILE A C 5
ATOM 8130 O O . ILE A 1 55 ? 8.930 -0.415 -18.687 1.00 0.00 55 ILE A O 5
ATOM 8146 N N . ASN A 1 56 ? 9.525 -1.892 -17.096 1.00 0.00 56 ASN A N 5
ATOM 8147 C CA . ASN A 1 56 ? 10.952 -1.562 -17.151 1.00 0.00 56 ASN A CA 5
ATOM 8148 C C . ASN A 1 56 ? 11.751 -2.592 -16.361 1.00 0.00 56 ASN A C 5
ATOM 8149 O O . ASN A 1 56 ? 12.007 -2.412 -15.168 1.00 0.00 56 ASN A O 5
ATOM 8160 N N . TYR A 1 57 ? 12.115 -3.690 -17.011 1.00 0.00 57 TYR A N 5
ATOM 8161 C CA . TYR A 1 57 ? 12.788 -4.787 -16.328 1.00 0.00 57 TYR A CA 5
ATOM 8162 C C . TYR A 1 57 ? 13.872 -5.396 -17.212 1.00 0.00 57 TYR A C 5
ATOM 8163 O O . TYR A 1 57 ? 13.777 -5.361 -18.438 1.00 0.00 57 TYR A O 5
ATOM 8181 N N . THR A 1 58 ? 14.893 -5.956 -16.574 1.00 0.00 58 THR A N 5
ATOM 8182 C CA . THR A 1 58 ? 16.022 -6.555 -17.279 1.00 0.00 58 THR A CA 5
ATOM 8183 C C . THR A 1 58 ? 15.611 -7.884 -17.906 1.00 0.00 58 THR A C 5
ATOM 8184 O O . THR A 1 58 ? 14.811 -8.614 -17.327 1.00 0.00 58 THR A O 5
ATOM 8195 N N . GLU A 1 59 ? 16.134 -8.207 -19.089 1.00 0.00 59 GLU A N 5
ATOM 8196 C CA . GLU A 1 59 ? 15.804 -9.486 -19.704 1.00 0.00 59 GLU A CA 5
ATOM 8197 C C . GLU A 1 59 ? 16.402 -10.611 -18.875 1.00 0.00 59 GLU A C 5
ATOM 8198 O O . GLU A 1 59 ? 15.771 -11.642 -18.675 1.00 0.00 59 GLU A O 5
ATOM 8210 N N . SER A 1 60 ? 17.610 -10.388 -18.366 1.00 0.00 60 SER A N 5
ATOM 8211 C CA . SER A 1 60 ? 18.241 -11.328 -17.452 1.00 0.00 60 SER A CA 5
ATOM 8212 C C . SER A 1 60 ? 17.417 -11.438 -16.178 1.00 0.00 60 SER A C 5
ATOM 8213 O O . SER A 1 60 ? 17.405 -12.471 -15.513 1.00 0.00 60 SER A O 5
ATOM 8221 N N . GLU A 1 61 ? 16.704 -10.364 -15.864 1.00 0.00 61 GLU A N 5
ATOM 8222 C CA . GLU A 1 61 ? 15.873 -10.316 -14.675 1.00 0.00 61 GLU A CA 5
ATOM 8223 C C . GLU A 1 61 ? 14.562 -11.064 -14.916 1.00 0.00 61 GLU A C 5
ATOM 8224 O O . GLU A 1 61 ? 14.123 -11.852 -14.082 1.00 0.00 61 GLU A O 5
ATOM 8236 N N . LEU A 1 62 ? 13.970 -10.842 -16.083 1.00 0.00 62 LEU A N 5
ATOM 8237 C CA . LEU A 1 62 ? 12.696 -11.454 -16.437 1.00 0.00 62 LEU A CA 5
ATOM 8238 C C . LEU A 1 62 ? 12.863 -12.900 -16.890 1.00 0.00 62 LEU A C 5
ATOM 8239 O O . LEU A 1 62 ? 11.892 -13.661 -16.918 1.00 0.00 62 LEU A O 5
ATOM 8255 N N . LYS A 1 63 ? 14.084 -13.269 -17.259 1.00 0.00 63 LYS A N 5
ATOM 8256 C CA . LYS A 1 63 ? 14.392 -14.640 -17.651 1.00 0.00 63 LYS A CA 5
ATOM 8257 C C . LYS A 1 63 ? 14.164 -15.590 -16.480 1.00 0.00 63 LYS A C 5
ATOM 8258 O O . LYS A 1 63 ? 13.793 -16.747 -16.671 1.00 0.00 63 LYS A O 5
ATOM 8277 N N . GLY A 1 64 ? 14.381 -15.086 -15.271 1.00 0.00 64 GLY A N 5
ATOM 8278 C CA . GLY A 1 64 ? 14.168 -15.889 -14.086 1.00 0.00 64 GLY A CA 5
ATOM 8279 C C . GLY A 1 64 ? 12.862 -15.549 -13.401 1.00 0.00 64 GLY A C 5
ATOM 8280 O O . GLY A 1 64 ? 12.692 -15.807 -12.211 1.00 0.00 64 GLY A O 5
ATOM 8284 N N . MET A 1 65 ? 11.939 -14.961 -14.156 1.00 0.00 65 MET A N 5
ATOM 8285 C CA . MET A 1 65 ? 10.642 -14.575 -13.613 1.00 0.00 65 MET A CA 5
ATOM 8286 C C . MET A 1 65 ? 9.541 -15.489 -14.137 1.00 0.00 65 MET A C 5
ATOM 8287 O O . MET A 1 65 ? 9.591 -15.947 -15.279 1.00 0.00 65 MET A O 5
ATOM 8301 N N . ASN A 1 66 ? 8.552 -15.729 -13.295 1.00 0.00 66 ASN A N 5
ATOM 8302 C CA . ASN A 1 66 ? 7.418 -16.583 -13.643 1.00 0.00 66 ASN A CA 5
ATOM 8303 C C . ASN A 1 66 ? 6.517 -15.894 -14.658 1.00 0.00 66 ASN A C 5
ATOM 8304 O O . ASN A 1 66 ? 6.659 -14.696 -14.925 1.00 0.00 66 ASN A O 5
ATOM 8315 N N . LYS A 1 67 ? 5.578 -16.651 -15.207 1.00 0.00 67 LYS A N 5
ATOM 8316 C CA . LYS A 1 67 ? 4.607 -16.100 -16.143 1.00 0.00 67 LYS A CA 5
ATOM 8317 C C . LYS A 1 67 ? 3.796 -15.007 -15.468 1.00 0.00 67 LYS A C 5
ATOM 8318 O O . LYS A 1 67 ? 3.700 -13.893 -15.985 1.00 0.00 67 LYS A O 5
ATOM 8337 N N . ALA A 1 68 ? 3.251 -15.326 -14.296 1.00 0.00 68 ALA A N 5
ATOM 8338 C CA . ALA A 1 68 ? 2.391 -14.405 -13.558 1.00 0.00 68 ALA A CA 5
ATOM 8339 C C . ALA A 1 68 ? 3.116 -13.107 -13.214 1.00 0.00 68 ALA A C 5
ATOM 8340 O O . ALA A 1 68 ? 2.491 -12.051 -13.108 1.00 0.00 68 ALA A O 5
ATOM 8347 N N . GLU A 1 69 ? 4.431 -13.184 -13.053 1.00 0.00 69 GLU A N 5
ATOM 8348 C CA . GLU A 1 69 ? 5.241 -12.003 -12.785 1.00 0.00 69 GLU A CA 5
ATOM 8349 C C . GLU A 1 69 ? 5.215 -11.083 -14.004 1.00 0.00 69 GLU A C 5
ATOM 8350 O O . GLU A 1 69 ? 5.009 -9.876 -13.898 1.00 0.00 69 GLU A O 5
ATOM 8362 N N . HIS A 1 70 ? 5.410 -11.680 -15.173 1.00 0.00 70 HIS A N 5
ATOM 8363 C CA . HIS A 1 70 ? 5.320 -10.951 -16.430 1.00 0.00 70 HIS A CA 5
ATOM 8364 C C . HIS A 1 70 ? 3.913 -10.420 -16.625 1.00 0.00 70 HIS A C 5
ATOM 8365 O O . HIS A 1 70 ? 3.719 -9.307 -17.102 1.00 0.00 70 HIS A O 5
ATOM 8380 N N . GLU A 1 71 ? 2.940 -11.233 -16.241 1.00 0.00 71 GLU A N 5
ATOM 8381 C CA . GLU A 1 71 ? 1.539 -10.912 -16.442 1.00 0.00 71 GLU A CA 5
ATOM 8382 C C . GLU A 1 71 ? 1.100 -9.740 -15.570 1.00 0.00 71 GLU A C 5
ATOM 8383 O O . GLU A 1 71 ? 0.280 -8.925 -15.995 1.00 0.00 71 GLU A O 5
ATOM 8395 N N . SER A 1 72 ? 1.655 -9.635 -14.369 1.00 0.00 72 SER A N 5
ATOM 8396 C CA . SER A 1 72 ? 1.340 -8.511 -13.500 1.00 0.00 72 SER A CA 5
ATOM 8397 C C . SER A 1 72 ? 1.954 -7.227 -14.054 1.00 0.00 72 SER A C 5
ATOM 8398 O O . SER A 1 72 ? 1.366 -6.152 -13.945 1.00 0.00 72 SER A O 5
ATOM 8406 N N . ILE A 1 73 ? 3.128 -7.350 -14.669 1.00 0.00 73 ILE A N 5
ATOM 8407 C CA . ILE A 1 73 ? 3.778 -6.209 -15.311 1.00 0.00 73 ILE A CA 5
ATOM 8408 C C . ILE A 1 73 ? 2.887 -5.588 -16.393 1.00 0.00 73 ILE A C 5
ATOM 8409 O O . ILE A 1 73 ? 2.479 -4.429 -16.286 1.00 0.00 73 ILE A O 5
ATOM 8425 N N . ILE A 1 74 ? 2.561 -6.368 -17.419 1.00 0.00 74 ILE A N 5
ATOM 8426 C CA . ILE A 1 74 ? 1.813 -5.843 -18.563 1.00 0.00 74 ILE A CA 5
ATOM 8427 C C . ILE A 1 74 ? 0.339 -5.589 -18.251 1.00 0.00 74 ILE A C 5
ATOM 8428 O O . ILE A 1 74 ? -0.349 -4.926 -19.029 1.00 0.00 74 ILE A O 5
ATOM 8444 N N . SER A 1 75 ? -0.159 -6.104 -17.135 1.00 0.00 75 SER A N 5
ATOM 8445 C CA . SER A 1 75 ? -1.521 -5.788 -16.721 1.00 0.00 75 SER A CA 5
ATOM 8446 C C . SER A 1 75 ? -1.553 -4.414 -16.060 1.00 0.00 75 SER A C 5
ATOM 8447 O O . SER A 1 75 ? -2.531 -3.679 -16.186 1.00 0.00 75 SER A O 5
ATOM 8455 N N . ASN A 1 76 ? -0.466 -4.063 -15.374 1.00 0.00 76 ASN A N 5
ATOM 8456 C CA . ASN A 1 76 ? -0.318 -2.723 -14.815 1.00 0.00 76 ASN A CA 5
ATOM 8457 C C . ASN A 1 76 ? -0.089 -1.720 -15.938 1.00 0.00 76 ASN A C 5
ATOM 8458 O O . ASN A 1 76 ? -0.447 -0.549 -15.828 1.00 0.00 76 ASN A O 5
ATOM 8469 N N . LEU A 1 77 ? 0.523 -2.197 -17.017 1.00 0.00 77 LEU A N 5
ATOM 8470 C CA . LEU A 1 77 ? 0.748 -1.384 -18.205 1.00 0.00 77 LEU A CA 5
ATOM 8471 C C . LEU A 1 77 ? -0.560 -1.168 -18.966 1.00 0.00 77 LEU A C 5
ATOM 8472 O O . LEU A 1 77 ? -0.723 -0.175 -19.675 1.00 0.00 77 LEU A O 5
ATOM 8488 N N . GLY A 1 78 ? -1.488 -2.103 -18.815 1.00 0.00 78 GLY A N 5
ATOM 8489 C CA . GLY A 1 78 ? -2.770 -1.992 -19.485 1.00 0.00 78 GLY A CA 5
ATOM 8490 C C . GLY A 1 78 ? -2.803 -2.759 -20.792 1.00 0.00 78 GLY A C 5
ATOM 8491 O O . GLY A 1 78 ? -3.848 -2.873 -21.427 1.00 0.00 78 GLY A O 5
ATOM 8495 N N . ARG A 1 79 ? -1.654 -3.294 -21.184 1.00 0.00 79 ARG A N 5
ATOM 8496 C CA . ARG A 1 79 ? -1.544 -4.052 -22.423 1.00 0.00 79 ARG A CA 5
ATOM 8497 C C . ARG A 1 79 ? -2.211 -5.409 -22.269 1.00 0.00 79 ARG A C 5
ATOM 8498 O O . ARG A 1 79 ? -2.846 -5.908 -23.198 1.00 0.00 79 ARG A O 5
ATOM 8519 N N . ASN A 1 80 ? -2.070 -5.978 -21.074 1.00 0.00 80 ASN A N 5
ATOM 8520 C CA . ASN A 1 80 ? -2.583 -7.310 -20.756 1.00 0.00 80 ASN A CA 5
ATOM 8521 C C . ASN A 1 80 ? -1.753 -8.399 -21.438 1.00 0.00 80 ASN A C 5
ATOM 8522 O O . ASN A 1 80 ? -1.379 -8.279 -22.604 1.00 0.00 80 ASN A O 5
ATOM 8533 N N . PRO A 1 81 ? -1.454 -9.487 -20.711 1.00 0.00 81 PRO A N 5
ATOM 8534 C CA . PRO A 1 81 ? -0.598 -10.557 -21.210 1.00 0.00 81 PRO A CA 5
ATOM 8535 C C . PRO A 1 81 ? -1.313 -11.502 -22.165 1.00 0.00 81 PRO A C 5
ATOM 8536 O O . PRO A 1 81 ? -0.693 -12.396 -22.739 1.00 0.00 81 PRO A O 5
ATOM 8547 N N . SER A 1 82 ? -2.608 -11.293 -22.350 1.00 0.00 82 SER A N 5
ATOM 8548 C CA . SER A 1 82 ? -3.403 -12.142 -23.224 1.00 0.00 82 SER A CA 5
ATOM 8549 C C . SER A 1 82 ? -3.010 -11.959 -24.691 1.00 0.00 82 SER A C 5
ATOM 8550 O O . SER A 1 82 ? -3.415 -12.735 -25.556 1.00 0.00 82 SER A O 5
ATOM 8558 N N . ASP A 1 83 ? -2.206 -10.939 -24.961 1.00 0.00 83 ASP A N 5
ATOM 8559 C CA . ASP A 1 83 ? -1.725 -10.676 -26.313 1.00 0.00 83 ASP A CA 5
ATOM 8560 C C . ASP A 1 83 ? -0.511 -11.550 -26.629 1.00 0.00 83 ASP A C 5
ATOM 8561 O O . ASP A 1 83 ? -0.127 -11.716 -27.789 1.00 0.00 83 ASP A O 5
ATOM 8570 N N . PHE A 1 84 ? 0.076 -12.131 -25.591 1.00 0.00 84 PHE A N 5
ATOM 8571 C CA . PHE A 1 84 ? 1.314 -12.882 -25.737 1.00 0.00 84 PHE A CA 5
ATOM 8572 C C . PHE A 1 84 ? 1.117 -14.335 -25.319 1.00 0.00 84 PHE A C 5
ATOM 8573 O O . PHE A 1 84 ? 0.326 -14.634 -24.427 1.00 0.00 84 PHE A O 5
ATOM 8590 N N . LYS A 1 85 ? 1.828 -15.235 -25.981 1.00 0.00 85 LYS A N 5
ATOM 8591 C CA . LYS A 1 85 ? 1.747 -16.656 -25.675 1.00 0.00 85 LYS A CA 5
ATOM 8592 C C . LYS A 1 85 ? 3.028 -17.133 -24.998 1.00 0.00 85 LYS A C 5
ATOM 8593 O O . LYS A 1 85 ? 3.026 -17.519 -23.830 1.00 0.00 85 LYS A O 5
ATOM 8612 N N . ASN A 1 86 ? 4.123 -17.080 -25.737 1.00 0.00 86 ASN A N 5
ATOM 8613 C CA . ASN A 1 86 ? 5.404 -17.573 -25.257 1.00 0.00 86 ASN A CA 5
ATOM 8614 C C . ASN A 1 86 ? 6.010 -16.575 -24.275 1.00 0.00 86 ASN A C 5
ATOM 8615 O O . ASN A 1 86 ? 5.660 -15.391 -24.282 1.00 0.00 86 ASN A O 5
ATOM 8626 N N . ALA A 1 87 ? 6.902 -17.054 -23.424 1.00 0.00 87 ALA A N 5
ATOM 8627 C CA . ALA A 1 87 ? 7.648 -16.184 -22.533 1.00 0.00 87 ALA A CA 5
ATOM 8628 C C . ALA A 1 87 ? 8.512 -15.248 -23.360 1.00 0.00 87 ALA A C 5
ATOM 8629 O O . ALA A 1 87 ? 8.669 -14.080 -23.023 1.00 0.00 87 ALA A O 5
ATOM 8636 N N . ASP A 1 88 ? 9.040 -15.782 -24.461 1.00 0.00 88 ASP A N 5
ATOM 8637 C CA . ASP A 1 88 ? 9.855 -15.019 -25.409 1.00 0.00 88 ASP A CA 5
ATOM 8638 C C . ASP A 1 88 ? 9.131 -13.755 -25.871 1.00 0.00 88 ASP A C 5
ATOM 8639 O O . ASP A 1 88 ? 9.697 -12.662 -25.843 1.00 0.00 88 ASP A O 5
ATOM 8648 N N . GLU A 1 89 ? 7.875 -13.918 -26.281 1.00 0.00 89 GLU A N 5
ATOM 8649 C CA . GLU A 1 89 ? 7.046 -12.796 -26.722 1.00 0.00 89 GLU A CA 5
ATOM 8650 C C . GLU A 1 89 ? 6.920 -11.755 -25.611 1.00 0.00 89 GLU A C 5
ATOM 8651 O O . GLU A 1 89 ? 6.933 -10.547 -25.859 1.00 0.00 89 GLU A O 5
ATOM 8663 N N . ARG A 1 90 ? 6.819 -12.237 -24.379 1.00 0.00 90 ARG A N 5
ATOM 8664 C CA . ARG A 1 90 ? 6.698 -11.367 -23.219 1.00 0.00 90 ARG A CA 5
ATOM 8665 C C . ARG A 1 90 ? 8.020 -10.681 -22.891 1.00 0.00 90 ARG A C 5
ATOM 8666 O O . ARG A 1 90 ? 8.029 -9.542 -22.429 1.00 0.00 90 ARG A O 5
ATOM 8687 N N . ILE A 1 91 ? 9.133 -11.374 -23.124 1.00 0.00 91 ILE A N 5
ATOM 8688 C CA . ILE A 1 91 ? 10.448 -10.777 -22.919 1.00 0.00 91 ILE A CA 5
ATOM 8689 C C . ILE A 1 91 ? 10.624 -9.610 -23.879 1.00 0.00 91 ILE A C 5
ATOM 8690 O O . ILE A 1 91 ? 10.970 -8.502 -23.475 1.00 0.00 91 ILE A O 5
ATOM 8706 N N . ALA A 1 92 ? 10.341 -9.875 -25.150 1.00 0.00 92 ALA A N 5
ATOM 8707 C CA . ALA A 1 92 ? 10.523 -8.896 -26.212 1.00 0.00 92 ALA A CA 5
ATOM 8708 C C . ALA A 1 92 ? 9.748 -7.610 -25.944 1.00 0.00 92 ALA A C 5
ATOM 8709 O O . ALA A 1 92 ? 10.288 -6.517 -26.102 1.00 0.00 92 ALA A O 5
ATOM 8716 N N . TYR A 1 93 ? 8.491 -7.741 -25.526 1.00 0.00 93 TYR A N 5
ATOM 8717 C CA . TYR A 1 93 ? 7.640 -6.572 -25.322 1.00 0.00 93 TYR A CA 5
ATOM 8718 C C . TYR A 1 93 ? 8.133 -5.720 -24.160 1.00 0.00 93 TYR A C 5
ATOM 8719 O O . TYR A 1 93 ? 8.245 -4.499 -24.280 1.00 0.00 93 TYR A O 5
ATOM 8737 N N . ILE A 1 94 ? 8.427 -6.359 -23.035 1.00 0.00 94 ILE A N 5
ATOM 8738 C CA . ILE A 1 94 ? 8.867 -5.627 -21.856 1.00 0.00 94 ILE A CA 5
ATOM 8739 C C . ILE A 1 94 ? 10.239 -5.005 -22.103 1.00 0.00 94 ILE A C 5
ATOM 8740 O O . ILE A 1 94 ? 10.497 -3.862 -21.716 1.00 0.00 94 ILE A O 5
ATOM 8756 N N . LEU A 1 95 ? 11.100 -5.746 -22.790 1.00 0.00 95 LEU A N 5
ATOM 8757 C CA . LEU A 1 95 ? 12.435 -5.263 -23.118 1.00 0.00 95 LEU A CA 5
ATOM 8758 C C . LEU A 1 95 ? 12.391 -4.200 -24.213 1.00 0.00 95 LEU A C 5
ATOM 8759 O O . LEU A 1 95 ? 13.357 -3.465 -24.414 1.00 0.00 95 LEU A O 5
ATOM 8775 N N . LYS A 1 96 ? 11.278 -4.119 -24.923 1.00 0.00 96 LYS A N 5
ATOM 8776 C CA . LYS A 1 96 ? 11.111 -3.082 -25.926 1.00 0.00 96 LYS A CA 5
ATOM 8777 C C . LYS A 1 96 ? 10.857 -1.747 -25.244 1.00 0.00 96 LYS A C 5
ATOM 8778 O O . LYS A 1 96 ? 11.444 -0.731 -25.602 1.00 0.00 96 LYS A O 5
ATOM 8797 N N . GLN A 1 97 ? 10.009 -1.766 -24.228 1.00 0.00 97 GLN A N 5
ATOM 8798 C CA . GLN A 1 97 ? 9.615 -0.544 -23.541 1.00 0.00 97 GLN A CA 5
ATOM 8799 C C . GLN A 1 97 ? 10.706 -0.041 -22.600 1.00 0.00 97 GLN A C 5
ATOM 8800 O O . GLN A 1 97 ? 10.786 1.154 -22.327 1.00 0.00 97 GLN A O 5
ATOM 8814 N N . ILE A 1 98 ? 11.559 -0.937 -22.117 1.00 0.00 98 ILE A N 5
ATOM 8815 C CA . ILE A 1 98 ? 12.689 -0.518 -21.289 1.00 0.00 98 ILE A CA 5
ATOM 8816 C C . ILE A 1 98 ? 13.752 0.158 -22.159 1.00 0.00 98 ILE A C 5
ATOM 8817 O O . ILE A 1 98 ? 14.647 0.840 -21.666 1.00 0.00 98 ILE A O 5
ATOM 8833 N N . ASP A 1 99 ? 13.626 -0.023 -23.463 1.00 0.00 99 ASP A N 5
ATOM 8834 C CA . ASP A 1 99 ? 14.536 0.592 -24.416 1.00 0.00 99 ASP A CA 5
ATOM 8835 C C . ASP A 1 99 ? 13.892 1.819 -25.060 1.00 0.00 99 ASP A C 5
ATOM 8836 O O . ASP A 1 99 ? 14.484 2.896 -25.101 1.00 0.00 99 ASP A O 5
ATOM 8845 N N . ASN A 1 100 ? 12.666 1.645 -25.542 1.00 0.00 100 ASN A N 5
ATOM 8846 C CA . ASN A 1 100 ? 11.929 2.718 -26.209 1.00 0.00 100 ASN A CA 5
ATOM 8847 C C . ASN A 1 100 ? 11.584 3.839 -25.229 1.00 0.00 100 ASN A C 5
ATOM 8848 O O . ASN A 1 100 ? 11.718 5.020 -25.543 1.00 0.00 100 ASN A O 5
ATOM 8859 N N . LYS A 1 101 ? 11.142 3.458 -24.039 1.00 0.00 101 LYS A N 5
ATOM 8860 C CA . LYS A 1 101 ? 10.799 4.422 -22.999 1.00 0.00 101 LYS A CA 5
ATOM 8861 C C . LYS A 1 101 ? 11.971 4.609 -22.041 1.00 0.00 101 LYS A C 5
ATOM 8862 O O . LYS A 1 101 ? 12.169 5.687 -21.485 1.00 0.00 101 LYS A O 5
ATOM 8881 N N . GLY A 1 102 ? 12.764 3.556 -21.881 1.00 0.00 102 GLY A N 5
ATOM 8882 C CA . GLY A 1 102 ? 13.856 3.579 -20.925 1.00 0.00 102 GLY A CA 5
ATOM 8883 C C . GLY A 1 102 ? 15.036 4.416 -21.379 1.00 0.00 102 GLY A C 5
ATOM 8884 O O . GLY A 1 102 ? 16.024 4.539 -20.657 1.00 0.00 102 GLY A O 5
ATOM 8888 N N . GLU A 1 103 ? 14.947 4.979 -22.579 1.00 0.00 103 GLU A N 5
ATOM 8889 C CA . GLU A 1 103 ? 15.979 5.878 -23.073 1.00 0.00 103 GLU A CA 5
ATOM 8890 C C . GLU A 1 103 ? 15.788 7.266 -22.475 1.00 0.00 103 GLU A C 5
ATOM 8891 O O . GLU A 1 103 ? 16.719 8.073 -22.425 1.00 0.00 103 GLU A O 5
ATOM 8903 N N . LEU A 1 104 ? 14.569 7.535 -22.022 1.00 0.00 104 LEU A N 5
ATOM 8904 C CA . LEU A 1 104 ? 14.220 8.842 -21.502 1.00 0.00 104 LEU A CA 5
ATOM 8905 C C . LEU A 1 104 ? 14.696 8.998 -20.068 1.00 0.00 104 LEU A C 5
ATOM 8906 O O . LEU A 1 104 ? 14.003 8.617 -19.122 1.00 0.00 104 LEU A O 5
ATOM 8922 N N . GLU A 1 105 ? 15.883 9.566 -19.915 1.00 0.00 105 GLU A N 5
ATOM 8923 C CA . GLU A 1 105 ? 16.443 9.841 -18.599 1.00 0.00 105 GLU A CA 5
ATOM 8924 C C . GLU A 1 105 ? 15.720 11.015 -17.949 1.00 0.00 105 GLU A C 5
ATOM 8925 O O . GLU A 1 105 ? 16.008 11.388 -16.813 1.00 0.00 105 GLU A O 5
ATOM 8937 N N . HIS A 1 106 ? 14.777 11.592 -18.689 1.00 0.00 106 HIS A N 5
ATOM 8938 C CA . HIS A 1 106 ? 13.896 12.622 -18.159 1.00 0.00 106 HIS A CA 5
ATOM 8939 C C . HIS A 1 106 ? 13.052 12.032 -17.033 1.00 0.00 106 HIS A C 5
ATOM 8940 O O . HIS A 1 106 ? 12.680 12.723 -16.085 1.00 0.00 106 HIS A O 5
ATOM 8955 N N . HIS A 1 107 ? 12.760 10.743 -17.150 1.00 0.00 107 HIS A N 5
ATOM 8956 C CA . HIS A 1 107 ? 12.092 10.007 -16.088 1.00 0.00 107 HIS A CA 5
ATOM 8957 C C . HIS A 1 107 ? 13.154 9.292 -15.261 1.00 0.00 107 HIS A C 5
ATOM 8958 O O . HIS A 1 107 ? 13.388 8.090 -15.420 1.00 0.00 107 HIS A O 5
ATOM 8973 N N . HIS A 1 108 ? 13.820 10.048 -14.403 1.00 0.00 108 HIS A N 5
ATOM 8974 C CA . HIS A 1 108 ? 14.997 9.550 -13.711 1.00 0.00 108 HIS A CA 5
ATOM 8975 C C . HIS A 1 108 ? 14.633 8.796 -12.445 1.00 0.00 108 HIS A C 5
ATOM 8976 O O . HIS A 1 108 ? 14.399 9.387 -11.393 1.00 0.00 108 HIS A O 5
ATOM 8991 N N . HIS A 1 109 ? 14.553 7.484 -12.573 1.00 0.00 109 HIS A N 5
ATOM 8992 C CA . HIS A 1 109 ? 14.401 6.614 -11.421 1.00 0.00 109 HIS A CA 5
ATOM 8993 C C . HIS A 1 109 ? 15.230 5.349 -11.630 1.00 0.00 109 HIS A C 5
ATOM 8994 O O . HIS A 1 109 ? 14.999 4.316 -11.001 1.00 0.00 109 HIS A O 5
ATOM 9009 N N . HIS A 1 110 ? 16.213 5.446 -12.520 1.00 0.00 110 HIS A N 5
ATOM 9010 C CA . HIS A 1 110 ? 17.127 4.338 -12.764 1.00 0.00 110 HIS A CA 5
ATOM 9011 C C . HIS A 1 110 ? 18.094 4.192 -11.592 1.00 0.00 110 HIS A C 5
ATOM 9012 O O . HIS A 1 110 ? 18.153 3.142 -10.956 1.00 0.00 110 HIS A O 5
ATOM 9027 N N . HIS A 1 111 ? 18.831 5.257 -11.301 1.00 0.00 111 HIS A N 5
ATOM 9028 C CA . HIS A 1 111 ? 19.740 5.280 -10.161 1.00 0.00 111 HIS A CA 5
ATOM 9029 C C . HIS A 1 111 ? 20.139 6.719 -9.861 1.00 0.00 111 HIS A C 5
ATOM 9030 O O . HIS A 1 111 ? 20.341 7.485 -10.829 1.00 0.00 111 HIS A O 5
ATOM 9046 N N . MET A 1 1 ? -5.263 -1.314 0.772 1.00 0.00 1 MET A N 6
ATOM 9047 C CA . MET A 1 1 ? -6.190 -0.501 1.589 1.00 0.00 1 MET A CA 6
ATOM 9048 C C . MET A 1 1 ? -7.549 -1.188 1.675 1.00 0.00 1 MET A C 6
ATOM 9049 O O . MET A 1 1 ? -8.053 -1.700 0.675 1.00 0.00 1 MET A O 6
ATOM 9065 N N . PHE A 1 2 ? -8.133 -1.209 2.863 1.00 0.00 2 PHE A N 6
ATOM 9066 C CA . PHE A 1 2 ? -9.444 -1.815 3.055 1.00 0.00 2 PHE A CA 6
ATOM 9067 C C . PHE A 1 2 ? -10.534 -0.758 2.929 1.00 0.00 2 PHE A C 6
ATOM 9068 O O . PHE A 1 2 ? -10.483 0.277 3.594 1.00 0.00 2 PHE A O 6
ATOM 9085 N N . THR A 1 3 ? -11.508 -1.014 2.071 1.00 0.00 3 THR A N 6
ATOM 9086 C CA . THR A 1 3 ? -12.559 -0.048 1.811 1.00 0.00 3 THR A CA 6
ATOM 9087 C C . THR A 1 3 ? -13.936 -0.686 1.978 1.00 0.00 3 THR A C 6
ATOM 9088 O O . THR A 1 3 ? -14.197 -1.772 1.457 1.00 0.00 3 THR A O 6
ATOM 9099 N N . ALA A 1 4 ? -14.809 -0.011 2.710 1.00 0.00 4 ALA A N 6
ATOM 9100 C CA . ALA A 1 4 ? -16.163 -0.492 2.929 1.00 0.00 4 ALA A CA 6
ATOM 9101 C C . ALA A 1 4 ? -17.164 0.392 2.203 1.00 0.00 4 ALA A C 6
ATOM 9102 O O . ALA A 1 4 ? -17.070 1.618 2.254 1.00 0.00 4 ALA A O 6
ATOM 9109 N N . LYS A 1 5 ? -18.107 -0.230 1.514 1.00 0.00 5 LYS A N 6
ATOM 9110 C CA . LYS A 1 5 ? -19.127 0.504 0.785 1.00 0.00 5 LYS A CA 6
ATOM 9111 C C . LYS A 1 5 ? -20.497 -0.130 0.996 1.00 0.00 5 LYS A C 6
ATOM 9112 O O . LYS A 1 5 ? -20.678 -1.327 0.760 1.00 0.00 5 LYS A O 6
ATOM 9131 N N . LEU A 1 6 ? -21.455 0.666 1.456 1.00 0.00 6 LEU A N 6
ATOM 9132 C CA . LEU A 1 6 ? -22.812 0.174 1.667 1.00 0.00 6 LEU A CA 6
ATOM 9133 C C . LEU A 1 6 ? -23.478 -0.165 0.349 1.00 0.00 6 LEU A C 6
ATOM 9134 O O . LEU A 1 6 ? -23.305 0.532 -0.654 1.00 0.00 6 LEU A O 6
ATOM 9150 N N . ILE A 1 7 ? -24.231 -1.247 0.361 1.00 0.00 7 ILE A N 6
ATOM 9151 C CA . ILE A 1 7 ? -25.034 -1.636 -0.784 1.00 0.00 7 ILE A CA 6
ATOM 9152 C C . ILE A 1 7 ? -26.498 -1.711 -0.375 1.00 0.00 7 ILE A C 6
ATOM 9153 O O . ILE A 1 7 ? -27.383 -1.976 -1.191 1.00 0.00 7 ILE A O 6
ATOM 9169 N N . LYS A 1 8 ? -26.730 -1.466 0.907 1.00 0.00 8 LYS A N 6
ATOM 9170 C CA . LYS A 1 8 ? -28.062 -1.468 1.489 1.00 0.00 8 LYS A CA 6
ATOM 9171 C C . LYS A 1 8 ? -28.143 -0.391 2.566 1.00 0.00 8 LYS A C 6
ATOM 9172 O O . LYS A 1 8 ? -27.133 -0.059 3.186 1.00 0.00 8 LYS A O 6
ATOM 9191 N N . GLY A 1 9 ? -29.321 0.181 2.761 1.00 0.00 9 GLY A N 6
ATOM 9192 C CA . GLY A 1 9 ? -29.517 1.126 3.849 1.00 0.00 9 GLY A CA 6
ATOM 9193 C C . GLY A 1 9 ? -29.332 2.572 3.428 1.00 0.00 9 GLY A C 6
ATOM 9194 O O . GLY A 1 9 ? -29.916 3.473 4.033 1.00 0.00 9 GLY A O 6
ATOM 9198 N N . LYS A 1 10 ? -28.490 2.786 2.414 1.00 0.00 10 LYS A N 6
ATOM 9199 C CA . LYS A 1 10 ? -28.192 4.116 1.867 1.00 0.00 10 LYS A CA 6
ATOM 9200 C C . LYS A 1 10 ? -27.293 4.921 2.808 1.00 0.00 10 LYS A C 6
ATOM 9201 O O . LYS A 1 10 ? -26.421 5.660 2.357 1.00 0.00 10 LYS A O 6
ATOM 9220 N N . THR A 1 11 ? -27.506 4.777 4.104 1.00 0.00 11 THR A N 6
ATOM 9221 C CA . THR A 1 11 ? -26.660 5.407 5.107 1.00 0.00 11 THR A CA 6
ATOM 9222 C C . THR A 1 11 ? -26.670 4.567 6.383 1.00 0.00 11 THR A C 6
ATOM 9223 O O . THR A 1 11 ? -27.733 4.280 6.936 1.00 0.00 11 THR A O 6
ATOM 9234 N N . TYR A 1 12 ? -25.493 4.156 6.832 1.00 0.00 12 TYR A N 6
ATOM 9235 C CA . TYR A 1 12 ? -25.385 3.259 7.975 1.00 0.00 12 TYR A CA 6
ATOM 9236 C C . TYR A 1 12 ? -24.235 3.687 8.879 1.00 0.00 12 TYR A C 6
ATOM 9237 O O . TYR A 1 12 ? -23.174 4.092 8.401 1.00 0.00 12 TYR A O 6
ATOM 9255 N N . ASN A 1 13 ? -24.455 3.606 10.182 1.00 0.00 13 ASN A N 6
ATOM 9256 C CA . ASN A 1 13 ? -23.457 4.018 11.162 1.00 0.00 13 ASN A CA 6
ATOM 9257 C C . ASN A 1 13 ? -22.763 2.807 11.769 1.00 0.00 13 ASN A C 6
ATOM 9258 O O . ASN A 1 13 ? -23.415 1.920 12.323 1.00 0.00 13 ASN A O 6
ATOM 9269 N N . VAL A 1 14 ? -21.443 2.766 11.663 1.00 0.00 14 VAL A N 6
ATOM 9270 C CA . VAL A 1 14 ? -20.660 1.697 12.269 1.00 0.00 14 VAL A CA 6
ATOM 9271 C C . VAL A 1 14 ? -19.713 2.274 13.313 1.00 0.00 14 VAL A C 6
ATOM 9272 O O . VAL A 1 14 ? -18.681 2.856 12.971 1.00 0.00 14 VAL A O 6
ATOM 9285 N N . MET A 1 15 ? -20.091 2.126 14.580 1.00 0.00 15 MET A N 6
ATOM 9286 C CA . MET A 1 15 ? -19.314 2.635 15.711 1.00 0.00 15 MET A CA 6
ATOM 9287 C C . MET A 1 15 ? -19.225 4.159 15.674 1.00 0.00 15 MET A C 6
ATOM 9288 O O . MET A 1 15 ? -20.051 4.852 16.271 1.00 0.00 15 MET A O 6
ATOM 9302 N N . GLY A 1 16 ? -18.235 4.677 14.966 1.00 0.00 16 GLY A N 6
ATOM 9303 C CA . GLY A 1 16 ? -18.065 6.111 14.870 1.00 0.00 16 GLY A CA 6
ATOM 9304 C C . GLY A 1 16 ? -17.951 6.576 13.435 1.00 0.00 16 GLY A C 6
ATOM 9305 O O . GLY A 1 16 ? -17.797 7.768 13.173 1.00 0.00 16 GLY A O 6
ATOM 9309 N N . ILE A 1 17 ? -18.024 5.641 12.496 1.00 0.00 17 ILE A N 6
ATOM 9310 C CA . ILE A 1 17 ? -17.918 5.982 11.086 1.00 0.00 17 ILE A CA 6
ATOM 9311 C C . ILE A 1 17 ? -19.290 5.909 10.427 1.00 0.00 17 ILE A C 6
ATOM 9312 O O . ILE A 1 17 ? -19.979 4.888 10.511 1.00 0.00 17 ILE A O 6
ATOM 9328 N N . THR A 1 18 ? -19.686 6.997 9.790 1.00 0.00 18 THR A N 6
ATOM 9329 C CA . THR A 1 18 ? -20.940 7.043 9.062 1.00 0.00 18 THR A CA 6
ATOM 9330 C C . THR A 1 18 ? -20.693 6.746 7.586 1.00 0.00 18 THR A C 6
ATOM 9331 O O . THR A 1 18 ? -19.973 7.484 6.908 1.00 0.00 18 THR A O 6
ATOM 9342 N N . PHE A 1 19 ? -21.272 5.662 7.096 1.00 0.00 19 PHE A N 6
ATOM 9343 C CA . PHE A 1 19 ? -21.086 5.262 5.710 1.00 0.00 19 PHE A CA 6
ATOM 9344 C C . PHE A 1 19 ? -22.346 5.523 4.895 1.00 0.00 19 PHE A C 6
ATOM 9345 O O . PHE A 1 19 ? -23.448 5.600 5.444 1.00 0.00 19 PHE A O 6
ATOM 9362 N N . ARG A 1 20 ? -22.177 5.644 3.585 1.00 0.00 20 ARG A N 6
ATOM 9363 C CA . ARG A 1 20 ? -23.308 5.782 2.676 1.00 0.00 20 ARG A CA 6
ATOM 9364 C C . ARG A 1 20 ? -23.245 4.699 1.603 1.00 0.00 20 ARG A C 6
ATOM 9365 O O . ARG A 1 20 ? -22.175 4.159 1.318 1.00 0.00 20 ARG A O 6
ATOM 9386 N N . ALA A 1 21 ? -24.390 4.372 1.015 1.00 0.00 21 ALA A N 6
ATOM 9387 C CA . ALA A 1 21 ? -24.429 3.403 -0.071 1.00 0.00 21 ALA A CA 6
ATOM 9388 C C . ALA A 1 21 ? -23.830 3.993 -1.335 1.00 0.00 21 ALA A C 6
ATOM 9389 O O . ALA A 1 21 ? -24.210 5.083 -1.764 1.00 0.00 21 ALA A O 6
ATOM 9396 N N . GLY A 1 22 ? -22.885 3.276 -1.919 1.00 0.00 22 GLY A N 6
ATOM 9397 C CA . GLY A 1 22 ? -22.237 3.749 -3.124 1.00 0.00 22 GLY A CA 6
ATOM 9398 C C . GLY A 1 22 ? -20.984 4.545 -2.826 1.00 0.00 22 GLY A C 6
ATOM 9399 O O . GLY A 1 22 ? -20.269 4.953 -3.740 1.00 0.00 22 GLY A O 6
ATOM 9403 N N . VAL A 1 23 ? -20.713 4.762 -1.546 1.00 0.00 23 VAL A N 6
ATOM 9404 C CA . VAL A 1 23 ? -19.533 5.505 -1.132 1.00 0.00 23 VAL A CA 6
ATOM 9405 C C . VAL A 1 23 ? -18.532 4.582 -0.445 1.00 0.00 23 VAL A C 6
ATOM 9406 O O . VAL A 1 23 ? -18.771 4.109 0.664 1.00 0.00 23 VAL A O 6
ATOM 9419 N N . SER A 1 24 ? -17.431 4.308 -1.129 1.00 0.00 24 SER A N 6
ATOM 9420 C CA . SER A 1 24 ? -16.369 3.485 -0.572 1.00 0.00 24 SER A CA 6
ATOM 9421 C C . SER A 1 24 ? -15.517 4.297 0.404 1.00 0.00 24 SER A C 6
ATOM 9422 O O . SER A 1 24 ? -14.846 5.254 0.009 1.00 0.00 24 SER A O 6
ATOM 9430 N N . GLN A 1 25 ? -15.554 3.924 1.675 1.00 0.00 25 GLN A N 6
ATOM 9431 C CA . GLN A 1 25 ? -14.799 4.628 2.705 1.00 0.00 25 GLN A CA 6
ATOM 9432 C C . GLN A 1 25 ? -13.761 3.709 3.347 1.00 0.00 25 GLN A C 6
ATOM 9433 O O . GLN A 1 25 ? -13.996 2.512 3.512 1.00 0.00 25 GLN A O 6
ATOM 9447 N N . THR A 1 26 ? -12.611 4.280 3.685 1.00 0.00 26 THR A N 6
ATOM 9448 C CA . THR A 1 26 ? -11.483 3.525 4.222 1.00 0.00 26 THR A CA 6
ATOM 9449 C C . THR A 1 26 ? -11.741 3.058 5.656 1.00 0.00 26 THR A C 6
ATOM 9450 O O . THR A 1 26 ? -12.153 3.847 6.509 1.00 0.00 26 THR A O 6
ATOM 9461 N N . VAL A 1 27 ? -11.492 1.775 5.916 1.00 0.00 27 VAL A N 6
ATOM 9462 C CA . VAL A 1 27 ? -11.656 1.213 7.254 1.00 0.00 27 VAL A CA 6
ATOM 9463 C C . VAL A 1 27 ? -10.483 0.291 7.597 1.00 0.00 27 VAL A C 6
ATOM 9464 O O . VAL A 1 27 ? -9.821 -0.238 6.705 1.00 0.00 27 VAL A O 6
ATOM 9477 N N . PRO A 1 28 ? -10.197 0.109 8.896 1.00 0.00 28 PRO A N 6
ATOM 9478 C CA . PRO A 1 28 ? -9.180 -0.839 9.360 1.00 0.00 28 PRO A CA 6
ATOM 9479 C C . PRO A 1 28 ? -9.632 -2.286 9.171 1.00 0.00 28 PRO A C 6
ATOM 9480 O O . PRO A 1 28 ? -10.823 -2.553 8.998 1.00 0.00 28 PRO A O 6
ATOM 9491 N N . LYS A 1 29 ? -8.687 -3.220 9.235 1.00 0.00 29 LYS A N 6
ATOM 9492 C CA . LYS A 1 29 ? -8.985 -4.631 8.998 1.00 0.00 29 LYS A CA 6
ATOM 9493 C C . LYS A 1 29 ? -9.959 -5.181 10.043 1.00 0.00 29 LYS A C 6
ATOM 9494 O O . LYS A 1 29 ? -10.701 -6.120 9.769 1.00 0.00 29 LYS A O 6
ATOM 9513 N N . LYS A 1 30 ? -9.962 -4.587 11.232 1.00 0.00 30 LYS A N 6
ATOM 9514 C CA . LYS A 1 30 ? -10.876 -5.012 12.286 1.00 0.00 30 LYS A CA 6
ATOM 9515 C C . LYS A 1 30 ? -12.320 -4.688 11.918 1.00 0.00 30 LYS A C 6
ATOM 9516 O O . LYS A 1 30 ? -13.233 -5.453 12.224 1.00 0.00 30 LYS A O 6
ATOM 9535 N N . LEU A 1 31 ? -12.522 -3.558 11.254 1.00 0.00 31 LEU A N 6
ATOM 9536 C CA . LEU A 1 31 ? -13.850 -3.180 10.800 1.00 0.00 31 LEU A CA 6
ATOM 9537 C C . LEU A 1 31 ? -14.180 -3.907 9.508 1.00 0.00 31 LEU A C 6
ATOM 9538 O O . LEU A 1 31 ? -15.333 -4.227 9.244 1.00 0.00 31 LEU A O 6
ATOM 9554 N N . TYR A 1 32 ? -13.151 -4.178 8.716 1.00 0.00 32 TYR A N 6
ATOM 9555 C CA . TYR A 1 32 ? -13.299 -4.976 7.507 1.00 0.00 32 TYR A CA 6
ATOM 9556 C C . TYR A 1 32 ? -13.819 -6.367 7.872 1.00 0.00 32 TYR A C 6
ATOM 9557 O O . TYR A 1 32 ? -14.680 -6.922 7.196 1.00 0.00 32 TYR A O 6
ATOM 9575 N N . GLU A 1 33 ? -13.292 -6.905 8.966 1.00 0.00 33 GLU A N 6
ATOM 9576 C CA . GLU A 1 33 ? -13.736 -8.187 9.501 1.00 0.00 33 GLU A CA 6
ATOM 9577 C C . GLU A 1 33 ? -15.131 -8.056 10.112 1.00 0.00 33 GLU A C 6
ATOM 9578 O O . GLU A 1 33 ? -16.006 -8.899 9.892 1.00 0.00 33 GLU A O 6
ATOM 9590 N N . TYR A 1 34 ? -15.338 -6.980 10.863 1.00 0.00 34 TYR A N 6
ATOM 9591 C CA . TYR A 1 34 ? -16.620 -6.721 11.510 1.00 0.00 34 TYR A CA 6
ATOM 9592 C C . TYR A 1 34 ? -17.734 -6.624 10.470 1.00 0.00 34 TYR A C 6
ATOM 9593 O O . TYR A 1 34 ? -18.834 -7.139 10.668 1.00 0.00 34 TYR A O 6
ATOM 9611 N N . LEU A 1 35 ? -17.436 -5.967 9.357 1.00 0.00 35 LEU A N 6
ATOM 9612 C CA . LEU A 1 35 ? -18.406 -5.784 8.290 1.00 0.00 35 LEU A CA 6
ATOM 9613 C C . LEU A 1 35 ? -18.449 -7.004 7.378 1.00 0.00 35 LEU A C 6
ATOM 9614 O O . LEU A 1 35 ? -19.379 -7.168 6.594 1.00 0.00 35 LEU A O 6
ATOM 9630 N N . ASN A 1 36 ? -17.442 -7.862 7.488 1.00 0.00 36 ASN A N 6
ATOM 9631 C CA . ASN A 1 36 ? -17.456 -9.147 6.795 1.00 0.00 36 ASN A CA 6
ATOM 9632 C C . ASN A 1 36 ? -18.522 -10.029 7.427 1.00 0.00 36 ASN A C 6
ATOM 9633 O O . ASN A 1 36 ? -19.109 -10.900 6.784 1.00 0.00 36 ASN A O 6
ATOM 9644 N N . GLU A 1 37 ? -18.759 -9.785 8.708 1.00 0.00 37 GLU A N 6
ATOM 9645 C CA . GLU A 1 37 ? -19.816 -10.455 9.450 1.00 0.00 37 GLU A CA 6
ATOM 9646 C C . GLU A 1 37 ? -21.149 -9.728 9.285 1.00 0.00 37 GLU A C 6
ATOM 9647 O O . GLU A 1 37 ? -22.161 -10.137 9.855 1.00 0.00 37 GLU A O 6
ATOM 9659 N N . ASN A 1 38 ? -21.151 -8.664 8.495 1.00 0.00 38 ASN A N 6
ATOM 9660 C CA . ASN A 1 38 ? -22.320 -7.805 8.371 1.00 0.00 38 ASN A CA 6
ATOM 9661 C C . ASN A 1 38 ? -22.787 -7.743 6.914 1.00 0.00 38 ASN A C 6
ATOM 9662 O O . ASN A 1 38 ? -22.296 -6.935 6.123 1.00 0.00 38 ASN A O 6
ATOM 9673 N N . PRO A 1 39 ? -23.755 -8.602 6.545 1.00 0.00 39 PRO A N 6
ATOM 9674 C CA . PRO A 1 39 ? -24.141 -8.843 5.146 1.00 0.00 39 PRO A CA 6
ATOM 9675 C C . PRO A 1 39 ? -25.004 -7.741 4.512 1.00 0.00 39 PRO A C 6
ATOM 9676 O O . PRO A 1 39 ? -26.144 -7.987 4.117 1.00 0.00 39 PRO A O 6
ATOM 9687 N N . TYR A 1 40 ? -24.460 -6.535 4.421 1.00 0.00 40 TYR A N 6
ATOM 9688 C CA . TYR A 1 40 ? -25.047 -5.481 3.591 1.00 0.00 40 TYR A CA 6
ATOM 9689 C C . TYR A 1 40 ? -23.971 -4.503 3.138 1.00 0.00 40 TYR A C 6
ATOM 9690 O O . TYR A 1 40 ? -24.253 -3.348 2.810 1.00 0.00 40 TYR A O 6
ATOM 9708 N N . PHE A 1 41 ? -22.739 -4.996 3.086 1.00 0.00 41 PHE A N 6
ATOM 9709 C CA . PHE A 1 41 ? -21.607 -4.211 2.621 1.00 0.00 41 PHE A CA 6
ATOM 9710 C C . PHE A 1 41 ? -20.906 -4.921 1.468 1.00 0.00 41 PHE A C 6
ATOM 9711 O O . PHE A 1 41 ? -20.760 -6.142 1.486 1.00 0.00 41 PHE A O 6
ATOM 9728 N N . ILE A 1 42 ? -20.486 -4.164 0.467 1.00 0.00 42 ILE A N 6
ATOM 9729 C CA . ILE A 1 42 ? -19.494 -4.664 -0.473 1.00 0.00 42 ILE A CA 6
ATOM 9730 C C . ILE A 1 42 ? -18.127 -4.157 -0.045 1.00 0.00 42 ILE A C 6
ATOM 9731 O O . ILE A 1 42 ? -17.869 -2.950 -0.011 1.00 0.00 42 ILE A O 6
ATOM 9747 N N . LEU A 1 43 ? -17.277 -5.093 0.332 1.00 0.00 43 LEU A N 6
ATOM 9748 C CA . LEU A 1 43 ? -15.971 -4.778 0.874 1.00 0.00 43 LEU A CA 6
ATOM 9749 C C . LEU A 1 43 ? -14.907 -4.927 -0.200 1.00 0.00 43 LEU A C 6
ATOM 9750 O O . LEU A 1 43 ? -14.601 -6.034 -0.646 1.00 0.00 43 LEU A O 6
ATOM 9766 N N . THR A 1 44 ? -14.356 -3.804 -0.623 1.00 0.00 44 THR A N 6
ATOM 9767 C CA . THR A 1 44 ? -13.394 -3.789 -1.705 1.00 0.00 44 THR A CA 6
ATOM 9768 C C . THR A 1 44 ? -12.005 -3.441 -1.186 1.00 0.00 44 THR A C 6
ATOM 9769 O O . THR A 1 44 ? -11.811 -2.403 -0.551 1.00 0.00 44 THR A O 6
ATOM 9780 N N . GLN A 1 45 ? -11.042 -4.306 -1.447 1.00 0.00 45 GLN A N 6
ATOM 9781 C CA . GLN A 1 45 ? -9.666 -4.018 -1.099 1.00 0.00 45 GLN A CA 6
ATOM 9782 C C . GLN A 1 45 ? -8.992 -3.311 -2.264 1.00 0.00 45 GLN A C 6
ATOM 9783 O O . GLN A 1 45 ? -8.824 -3.883 -3.343 1.00 0.00 45 GLN A O 6
ATOM 9797 N N . GLU A 1 46 ? -8.628 -2.064 -2.047 1.00 0.00 46 GLU A N 6
ATOM 9798 C CA . GLU A 1 46 ? -8.055 -1.230 -3.085 1.00 0.00 46 GLU A CA 6
ATOM 9799 C C . GLU A 1 46 ? -6.550 -1.149 -2.931 1.00 0.00 46 GLU A C 6
ATOM 9800 O O . GLU A 1 46 ? -6.033 -1.132 -1.810 1.00 0.00 46 GLU A O 6
ATOM 9812 N N . LEU A 1 47 ? -5.852 -1.105 -4.048 1.00 0.00 47 LEU A N 6
ATOM 9813 C CA . LEU A 1 47 ? -4.407 -0.999 -4.048 1.00 0.00 47 LEU A CA 6
ATOM 9814 C C . LEU A 1 47 ? -3.983 0.287 -4.736 1.00 0.00 47 LEU A C 6
ATOM 9815 O O . LEU A 1 47 ? -4.653 0.755 -5.664 1.00 0.00 47 LEU A O 6
ATOM 9831 N N . ASN A 1 48 ? -2.888 0.867 -4.282 1.00 0.00 48 ASN A N 6
ATOM 9832 C CA . ASN A 1 48 ? -2.392 2.104 -4.859 1.00 0.00 48 ASN A CA 6
ATOM 9833 C C . ASN A 1 48 ? -1.278 1.819 -5.854 1.00 0.00 48 ASN A C 6
ATOM 9834 O O . ASN A 1 48 ? -0.095 1.803 -5.508 1.00 0.00 48 ASN A O 6
ATOM 9845 N N . ASN A 1 49 ? -1.677 1.548 -7.086 1.00 0.00 49 ASN A N 6
ATOM 9846 C CA . ASN A 1 49 ? -0.737 1.341 -8.176 1.00 0.00 49 ASN A CA 6
ATOM 9847 C C . ASN A 1 49 ? -0.606 2.617 -8.983 1.00 0.00 49 ASN A C 6
ATOM 9848 O O . ASN A 1 49 ? 0.489 2.982 -9.405 1.00 0.00 49 ASN A O 6
ATOM 9859 N N . GLN A 1 50 ? -1.746 3.282 -9.184 1.00 0.00 50 GLN A N 6
ATOM 9860 C CA . GLN A 1 50 ? -1.809 4.571 -9.874 1.00 0.00 50 GLN A CA 6
ATOM 9861 C C . GLN A 1 50 ? -1.540 4.438 -11.376 1.00 0.00 50 GLN A C 6
ATOM 9862 O O . GLN A 1 50 ? -0.890 3.494 -11.838 1.00 0.00 50 GLN A O 6
ATOM 9876 N N . LYS A 1 51 ? -2.074 5.393 -12.123 1.00 0.00 51 LYS A N 6
ATOM 9877 C CA . LYS A 1 51 ? -1.851 5.503 -13.555 1.00 0.00 51 LYS A CA 6
ATOM 9878 C C . LYS A 1 51 ? -2.131 6.939 -13.973 1.00 0.00 51 LYS A C 6
ATOM 9879 O O . LYS A 1 51 ? -3.158 7.500 -13.585 1.00 0.00 51 LYS A O 6
ATOM 9898 N N . ASP A 1 52 ? -1.214 7.525 -14.742 1.00 0.00 52 ASP A N 6
ATOM 9899 C CA . ASP A 1 52 ? -1.293 8.935 -15.125 1.00 0.00 52 ASP A CA 6
ATOM 9900 C C . ASP A 1 52 ? -1.139 9.803 -13.885 1.00 0.00 52 ASP A C 6
ATOM 9901 O O . ASP A 1 52 ? -2.104 10.098 -13.183 1.00 0.00 52 ASP A O 6
ATOM 9910 N N . ASP A 1 53 ? 0.097 10.179 -13.605 1.00 0.00 53 ASP A N 6
ATOM 9911 C CA . ASP A 1 53 ? 0.434 10.832 -12.345 1.00 0.00 53 ASP A CA 6
ATOM 9912 C C . ASP A 1 53 ? 0.532 12.357 -12.466 1.00 0.00 53 ASP A C 6
ATOM 9913 O O . ASP A 1 53 ? -0.170 13.070 -11.749 1.00 0.00 53 ASP A O 6
ATOM 9922 N N . PRO A 1 54 ? 1.386 12.895 -13.372 1.00 0.00 54 PRO A N 6
ATOM 9923 C CA . PRO A 1 54 ? 1.684 14.339 -13.417 1.00 0.00 54 PRO A CA 6
ATOM 9924 C C . PRO A 1 54 ? 0.561 15.195 -14.012 1.00 0.00 54 PRO A C 6
ATOM 9925 O O . PRO A 1 54 ? 0.827 16.125 -14.772 1.00 0.00 54 PRO A O 6
ATOM 9936 N N . ILE A 1 55 ? -0.682 14.892 -13.649 1.00 0.00 55 ILE A N 6
ATOM 9937 C CA . ILE A 1 55 ? -1.836 15.670 -14.093 1.00 0.00 55 ILE A CA 6
ATOM 9938 C C . ILE A 1 55 ? -3.123 15.071 -13.511 1.00 0.00 55 ILE A C 6
ATOM 9939 O O . ILE A 1 55 ? -4.210 15.188 -14.075 1.00 0.00 55 ILE A O 6
ATOM 9955 N N . ASN A 1 56 ? -2.990 14.469 -12.339 1.00 0.00 56 ASN A N 6
ATOM 9956 C CA . ASN A 1 56 ? -4.082 13.730 -11.723 1.00 0.00 56 ASN A CA 6
ATOM 9957 C C . ASN A 1 56 ? -3.951 13.779 -10.209 1.00 0.00 56 ASN A C 6
ATOM 9958 O O . ASN A 1 56 ? -3.247 12.969 -9.601 1.00 0.00 56 ASN A O 6
ATOM 9969 N N . TYR A 1 57 ? -4.586 14.775 -9.612 1.00 0.00 57 TYR A N 6
ATOM 9970 C CA . TYR A 1 57 ? -4.522 14.983 -8.176 1.00 0.00 57 TYR A CA 6
ATOM 9971 C C . TYR A 1 57 ? -5.871 15.460 -7.668 1.00 0.00 57 TYR A C 6
ATOM 9972 O O . TYR A 1 57 ? -6.640 16.066 -8.416 1.00 0.00 57 TYR A O 6
ATOM 9990 N N . THR A 1 58 ? -6.158 15.186 -6.404 1.00 0.00 58 THR A N 6
ATOM 9991 C CA . THR A 1 58 ? -7.360 15.698 -5.775 1.00 0.00 58 THR A CA 6
ATOM 9992 C C . THR A 1 58 ? -7.318 17.216 -5.749 1.00 0.00 58 THR A C 6
ATOM 9993 O O . THR A 1 58 ? -6.250 17.804 -5.586 1.00 0.00 58 THR A O 6
ATOM 10004 N N . GLU A 1 59 ? -8.466 17.859 -5.941 1.00 0.00 59 GLU A N 6
ATOM 10005 C CA . GLU A 1 59 ? -8.508 19.310 -5.933 1.00 0.00 59 GLU A CA 6
ATOM 10006 C C . GLU A 1 59 ? -8.024 19.818 -4.583 1.00 0.00 59 GLU A C 6
ATOM 10007 O O . GLU A 1 59 ? -7.340 20.832 -4.504 1.00 0.00 59 GLU A O 6
ATOM 10019 N N . SER A 1 60 ? -8.340 19.063 -3.536 1.00 0.00 60 SER A N 6
ATOM 10020 C CA . SER A 1 60 ? -7.873 19.368 -2.199 1.00 0.00 60 SER A CA 6
ATOM 10021 C C . SER A 1 60 ? -6.374 19.101 -2.079 1.00 0.00 60 SER A C 6
ATOM 10022 O O . SER A 1 60 ? -5.681 19.760 -1.299 1.00 0.00 60 SER A O 6
ATOM 10030 N N . GLU A 1 61 ? -5.863 18.151 -2.870 1.00 0.00 61 GLU A N 6
ATOM 10031 C CA . GLU A 1 61 ? -4.428 17.871 -2.863 1.00 0.00 61 GLU A CA 6
ATOM 10032 C C . GLU A 1 61 ? -3.672 19.006 -3.541 1.00 0.00 61 GLU A C 6
ATOM 10033 O O . GLU A 1 61 ? -2.557 19.352 -3.146 1.00 0.00 61 GLU A O 6
ATOM 10045 N N . LEU A 1 62 ? -4.300 19.591 -4.552 1.00 0.00 62 LEU A N 6
ATOM 10046 C CA . LEU A 1 62 ? -3.715 20.702 -5.286 1.00 0.00 62 LEU A CA 6
ATOM 10047 C C . LEU A 1 62 ? -3.927 22.024 -4.551 1.00 0.00 62 LEU A C 6
ATOM 10048 O O . LEU A 1 62 ? -3.211 22.998 -4.793 1.00 0.00 62 LEU A O 6
ATOM 10064 N N . LYS A 1 63 ? -4.911 22.054 -3.653 1.00 0.00 63 LYS A N 6
ATOM 10065 C CA . LYS A 1 63 ? -5.116 23.208 -2.776 1.00 0.00 63 LYS A CA 6
ATOM 10066 C C . LYS A 1 63 ? -3.924 23.363 -1.839 1.00 0.00 63 LYS A C 6
ATOM 10067 O O . LYS A 1 63 ? -3.601 24.465 -1.400 1.00 0.00 63 LYS A O 6
ATOM 10086 N N . GLY A 1 64 ? -3.273 22.242 -1.545 1.00 0.00 64 GLY A N 6
ATOM 10087 C CA . GLY A 1 64 ? -2.122 22.252 -0.667 1.00 0.00 64 GLY A CA 6
ATOM 10088 C C . GLY A 1 64 ? -0.815 22.272 -1.433 1.00 0.00 64 GLY A C 6
ATOM 10089 O O . GLY A 1 64 ? 0.219 21.836 -0.926 1.00 0.00 64 GLY A O 6
ATOM 10093 N N . MET A 1 65 ? -0.866 22.759 -2.664 1.00 0.00 65 MET A N 6
ATOM 10094 C CA . MET A 1 65 ? 0.331 22.922 -3.477 1.00 0.00 65 MET A CA 6
ATOM 10095 C C . MET A 1 65 ? 0.468 24.376 -3.892 1.00 0.00 65 MET A C 6
ATOM 10096 O O . MET A 1 65 ? -0.535 25.065 -4.085 1.00 0.00 65 MET A O 6
ATOM 10110 N N . ASN A 1 66 ? 1.697 24.846 -4.027 1.00 0.00 66 ASN A N 6
ATOM 10111 C CA . ASN A 1 66 ? 1.933 26.237 -4.384 1.00 0.00 66 ASN A CA 6
ATOM 10112 C C . ASN A 1 66 ? 2.083 26.391 -5.895 1.00 0.00 66 ASN A C 6
ATOM 10113 O O . ASN A 1 66 ? 1.936 25.421 -6.649 1.00 0.00 66 ASN A O 6
ATOM 10124 N N . LYS A 1 67 ? 2.377 27.615 -6.319 1.00 0.00 67 LYS A N 6
ATOM 10125 C CA . LYS A 1 67 ? 2.492 27.967 -7.733 1.00 0.00 67 LYS A CA 6
ATOM 10126 C C . LYS A 1 67 ? 3.441 27.034 -8.485 1.00 0.00 67 LYS A C 6
ATOM 10127 O O . LYS A 1 67 ? 3.117 26.567 -9.580 1.00 0.00 67 LYS A O 6
ATOM 10146 N N . ALA A 1 68 ? 4.586 26.742 -7.877 1.00 0.00 68 ALA A N 6
ATOM 10147 C CA . ALA A 1 68 ? 5.630 25.956 -8.528 1.00 0.00 68 ALA A CA 6
ATOM 10148 C C . ALA A 1 68 ? 5.123 24.580 -8.951 1.00 0.00 68 ALA A C 6
ATOM 10149 O O . ALA A 1 68 ? 5.392 24.133 -10.067 1.00 0.00 68 ALA A O 6
ATOM 10156 N N . GLU A 1 69 ? 4.381 23.919 -8.066 1.00 0.00 69 GLU A N 6
ATOM 10157 C CA . GLU A 1 69 ? 3.836 22.598 -8.369 1.00 0.00 69 GLU A CA 6
ATOM 10158 C C . GLU A 1 69 ? 2.888 22.667 -9.555 1.00 0.00 69 GLU A C 6
ATOM 10159 O O . GLU A 1 69 ? 3.018 21.895 -10.495 1.00 0.00 69 GLU A O 6
ATOM 10171 N N . HIS A 1 70 ? 1.946 23.604 -9.507 1.00 0.00 70 HIS A N 6
ATOM 10172 C CA . HIS A 1 70 ? 1.003 23.810 -10.603 1.00 0.00 70 HIS A CA 6
ATOM 10173 C C . HIS A 1 70 ? 1.727 23.935 -11.935 1.00 0.00 70 HIS A C 6
ATOM 10174 O O . HIS A 1 70 ? 1.336 23.318 -12.927 1.00 0.00 70 HIS A O 6
ATOM 10189 N N . GLU A 1 71 ? 2.783 24.733 -11.947 1.00 0.00 71 GLU A N 6
ATOM 10190 C CA . GLU A 1 71 ? 3.562 24.945 -13.153 1.00 0.00 71 GLU A CA 6
ATOM 10191 C C . GLU A 1 71 ? 4.237 23.653 -13.593 1.00 0.00 71 GLU A C 6
ATOM 10192 O O . GLU A 1 71 ? 4.093 23.239 -14.740 1.00 0.00 71 GLU A O 6
ATOM 10204 N N . SER A 1 72 ? 4.937 23.009 -12.669 1.00 0.00 72 SER A N 6
ATOM 10205 C CA . SER A 1 72 ? 5.654 21.772 -12.959 1.00 0.00 72 SER A CA 6
ATOM 10206 C C . SER A 1 72 ? 4.713 20.695 -13.508 1.00 0.00 72 SER A C 6
ATOM 10207 O O . SER A 1 72 ? 4.986 20.095 -14.550 1.00 0.00 72 SER A O 6
ATOM 10215 N N . ILE A 1 73 ? 3.603 20.478 -12.807 1.00 0.00 73 ILE A N 6
ATOM 10216 C CA . ILE A 1 73 ? 2.624 19.457 -13.178 1.00 0.00 73 ILE A CA 6
ATOM 10217 C C . ILE A 1 73 ? 2.179 19.605 -14.633 1.00 0.00 73 ILE A C 6
ATOM 10218 O O . ILE A 1 73 ? 2.398 18.716 -15.465 1.00 0.00 73 ILE A O 6
ATOM 10234 N N . ILE A 1 74 ? 1.586 20.744 -14.951 1.00 0.00 74 ILE A N 6
ATOM 10235 C CA . ILE A 1 74 ? 0.936 20.902 -16.240 1.00 0.00 74 ILE A CA 6
ATOM 10236 C C . ILE A 1 74 ? 1.956 21.140 -17.358 1.00 0.00 74 ILE A C 6
ATOM 10237 O O . ILE A 1 74 ? 1.655 20.929 -18.534 1.00 0.00 74 ILE A O 6
ATOM 10253 N N . SER A 1 75 ? 3.171 21.550 -16.997 1.00 0.00 75 SER A N 6
ATOM 10254 C CA . SER A 1 75 ? 4.248 21.649 -17.978 1.00 0.00 75 SER A CA 6
ATOM 10255 C C . SER A 1 75 ? 4.658 20.250 -18.429 1.00 0.00 75 SER A C 6
ATOM 10256 O O . SER A 1 75 ? 5.072 20.047 -19.571 1.00 0.00 75 SER A O 6
ATOM 10264 N N . ASN A 1 76 ? 4.525 19.286 -17.521 1.00 0.00 76 ASN A N 6
ATOM 10265 C CA . ASN A 1 76 ? 4.791 17.889 -17.844 1.00 0.00 76 ASN A CA 6
ATOM 10266 C C . ASN A 1 76 ? 3.686 17.332 -18.725 1.00 0.00 76 ASN A C 6
ATOM 10267 O O . ASN A 1 76 ? 3.927 16.459 -19.562 1.00 0.00 76 ASN A O 6
ATOM 10278 N N . LEU A 1 77 ? 2.468 17.825 -18.524 1.00 0.00 77 LEU A N 6
ATOM 10279 C CA . LEU A 1 77 ? 1.352 17.465 -19.394 1.00 0.00 77 LEU A CA 6
ATOM 10280 C C . LEU A 1 77 ? 1.576 18.015 -20.803 1.00 0.00 77 LEU A C 6
ATOM 10281 O O . LEU A 1 77 ? 1.282 17.348 -21.795 1.00 0.00 77 LEU A O 6
ATOM 10297 N N . GLY A 1 78 ? 2.118 19.226 -20.878 1.00 0.00 78 GLY A N 6
ATOM 10298 C CA . GLY A 1 78 ? 2.370 19.856 -22.161 1.00 0.00 78 GLY A CA 6
ATOM 10299 C C . GLY A 1 78 ? 2.046 21.335 -22.135 1.00 0.00 78 GLY A C 6
ATOM 10300 O O . GLY A 1 78 ? 2.942 22.177 -22.193 1.00 0.00 78 GLY A O 6
ATOM 10304 N N . ARG A 1 79 ? 0.762 21.649 -22.045 1.00 0.00 79 ARG A N 6
ATOM 10305 C CA . ARG A 1 79 ? 0.313 23.033 -21.966 1.00 0.00 79 ARG A CA 6
ATOM 10306 C C . ARG A 1 79 ? 0.467 23.552 -20.544 1.00 0.00 79 ARG A C 6
ATOM 10307 O O . ARG A 1 79 ? -0.334 23.233 -19.672 1.00 0.00 79 ARG A O 6
ATOM 10328 N N . ASN A 1 80 ? 1.500 24.346 -20.317 1.00 0.00 80 ASN A N 6
ATOM 10329 C CA . ASN A 1 80 ? 1.790 24.863 -18.986 1.00 0.00 80 ASN A CA 6
ATOM 10330 C C . ASN A 1 80 ? 0.761 25.914 -18.565 1.00 0.00 80 ASN A C 6
ATOM 10331 O O . ASN A 1 80 ? 0.132 26.557 -19.408 1.00 0.00 80 ASN A O 6
ATOM 10342 N N . PRO A 1 81 ? 0.580 26.104 -17.245 1.00 0.00 81 PRO A N 6
ATOM 10343 C CA . PRO A 1 81 ? -0.430 27.024 -16.696 1.00 0.00 81 PRO A CA 6
ATOM 10344 C C . PRO A 1 81 ? -0.071 28.501 -16.850 1.00 0.00 81 PRO A C 6
ATOM 10345 O O . PRO A 1 81 ? -0.374 29.308 -15.976 1.00 0.00 81 PRO A O 6
ATOM 10356 N N . SER A 1 82 ? 0.550 28.858 -17.961 1.00 0.00 82 SER A N 6
ATOM 10357 C CA . SER A 1 82 ? 0.865 30.250 -18.224 1.00 0.00 82 SER A CA 6
ATOM 10358 C C . SER A 1 82 ? -0.385 30.957 -18.739 1.00 0.00 82 SER A C 6
ATOM 10359 O O . SER A 1 82 ? -0.582 32.152 -18.514 1.00 0.00 82 SER A O 6
ATOM 10367 N N . ASP A 1 83 ? -1.238 30.195 -19.415 1.00 0.00 83 ASP A N 6
ATOM 10368 C CA . ASP A 1 83 ? -2.499 30.716 -19.929 1.00 0.00 83 ASP A CA 6
ATOM 10369 C C . ASP A 1 83 ? -3.477 30.973 -18.798 1.00 0.00 83 ASP A C 6
ATOM 10370 O O . ASP A 1 83 ? -4.202 31.966 -18.803 1.00 0.00 83 ASP A O 6
ATOM 10379 N N . PHE A 1 84 ? -3.482 30.080 -17.824 1.00 0.00 84 PHE A N 6
ATOM 10380 C CA . PHE A 1 84 ? -4.397 30.182 -16.697 1.00 0.00 84 PHE A CA 6
ATOM 10381 C C . PHE A 1 84 ? -3.770 31.026 -15.598 1.00 0.00 84 PHE A C 6
ATOM 10382 O O . PHE A 1 84 ? -2.832 30.593 -14.931 1.00 0.00 84 PHE A O 6
ATOM 10399 N N . LYS A 1 85 ? -4.294 32.228 -15.414 1.00 0.00 85 LYS A N 6
ATOM 10400 C CA . LYS A 1 85 ? -3.691 33.189 -14.501 1.00 0.00 85 LYS A CA 6
ATOM 10401 C C . LYS A 1 85 ? -3.900 32.776 -13.047 1.00 0.00 85 LYS A C 6
ATOM 10402 O O . LYS A 1 85 ? -2.940 32.498 -12.325 1.00 0.00 85 LYS A O 6
ATOM 10421 N N . ASN A 1 86 ? -5.157 32.727 -12.630 1.00 0.00 86 ASN A N 6
ATOM 10422 C CA . ASN A 1 86 ? -5.493 32.424 -11.245 1.00 0.00 86 ASN A CA 6
ATOM 10423 C C . ASN A 1 86 ? -5.241 30.950 -10.932 1.00 0.00 86 ASN A C 6
ATOM 10424 O O . ASN A 1 86 ? -5.338 30.090 -11.811 1.00 0.00 86 ASN A O 6
ATOM 10435 N N . ALA A 1 87 ? -4.917 30.669 -9.672 1.00 0.00 87 ALA A N 6
ATOM 10436 C CA . ALA A 1 87 ? -4.592 29.316 -9.232 1.00 0.00 87 ALA A CA 6
ATOM 10437 C C . ALA A 1 87 ? -5.756 28.362 -9.452 1.00 0.00 87 ALA A C 6
ATOM 10438 O O . ALA A 1 87 ? -5.553 27.204 -9.822 1.00 0.00 87 ALA A O 6
ATOM 10445 N N . ASP A 1 88 ? -6.971 28.858 -9.241 1.00 0.00 88 ASP A N 6
ATOM 10446 C CA . ASP A 1 88 ? -8.175 28.043 -9.392 1.00 0.00 88 ASP A CA 6
ATOM 10447 C C . ASP A 1 88 ? -8.297 27.511 -10.816 1.00 0.00 88 ASP A C 6
ATOM 10448 O O . ASP A 1 88 ? -8.682 26.362 -11.025 1.00 0.00 88 ASP A O 6
ATOM 10457 N N . GLU A 1 89 ? -7.948 28.350 -11.788 1.00 0.00 89 GLU A N 6
ATOM 10458 C CA . GLU A 1 89 ? -7.976 27.960 -13.196 1.00 0.00 89 GLU A CA 6
ATOM 10459 C C . GLU A 1 89 ? -6.998 26.820 -13.451 1.00 0.00 89 GLU A C 6
ATOM 10460 O O . GLU A 1 89 ? -7.280 25.893 -14.211 1.00 0.00 89 GLU A O 6
ATOM 10472 N N . ARG A 1 90 ? -5.849 26.893 -12.793 1.00 0.00 90 ARG A N 6
ATOM 10473 C CA . ARG A 1 90 ? -4.821 25.871 -12.926 1.00 0.00 90 ARG A CA 6
ATOM 10474 C C . ARG A 1 90 ? -5.295 24.571 -12.289 1.00 0.00 90 ARG A C 6
ATOM 10475 O O . ARG A 1 90 ? -5.044 23.485 -12.808 1.00 0.00 90 ARG A O 6
ATOM 10496 N N . ILE A 1 91 ? -5.992 24.693 -11.162 1.00 0.00 91 ILE A N 6
ATOM 10497 C CA . ILE A 1 91 ? -6.568 23.539 -10.482 1.00 0.00 91 ILE A CA 6
ATOM 10498 C C . ILE A 1 91 ? -7.647 22.900 -11.353 1.00 0.00 91 ILE A C 6
ATOM 10499 O O . ILE A 1 91 ? -7.682 21.682 -11.523 1.00 0.00 91 ILE A O 6
ATOM 10515 N N . ALA A 1 92 ? -8.506 23.740 -11.918 1.00 0.00 92 ALA A N 6
ATOM 10516 C CA . ALA A 1 92 ? -9.599 23.280 -12.764 1.00 0.00 92 ALA A CA 6
ATOM 10517 C C . ALA A 1 92 ? -9.079 22.518 -13.977 1.00 0.00 92 ALA A C 6
ATOM 10518 O O . ALA A 1 92 ? -9.639 21.492 -14.361 1.00 0.00 92 ALA A O 6
ATOM 10525 N N . TYR A 1 93 ? -7.995 23.011 -14.567 1.00 0.00 93 TYR A N 6
ATOM 10526 C CA . TYR A 1 93 ? -7.423 22.382 -15.751 1.00 0.00 93 TYR A CA 6
ATOM 10527 C C . TYR A 1 93 ? -6.856 21.007 -15.414 1.00 0.00 93 TYR A C 6
ATOM 10528 O O . TYR A 1 93 ? -6.951 20.079 -16.218 1.00 0.00 93 TYR A O 6
ATOM 10546 N N . ILE A 1 94 ? -6.269 20.878 -14.227 1.00 0.00 94 ILE A N 6
ATOM 10547 C CA . ILE A 1 94 ? -5.740 19.595 -13.777 1.00 0.00 94 ILE A CA 6
ATOM 10548 C C . ILE A 1 94 ? -6.883 18.640 -13.431 1.00 0.00 94 ILE A C 6
ATOM 10549 O O . ILE A 1 94 ? -6.885 17.482 -13.843 1.00 0.00 94 ILE A O 6
ATOM 10565 N N . LEU A 1 95 ? -7.864 19.143 -12.692 1.00 0.00 95 LEU A N 6
ATOM 10566 C CA . LEU A 1 95 ? -8.995 18.327 -12.257 1.00 0.00 95 LEU A CA 6
ATOM 10567 C C . LEU A 1 95 ? -9.839 17.860 -13.434 1.00 0.00 95 LEU A C 6
ATOM 10568 O O . LEU A 1 95 ? -10.207 16.690 -13.512 1.00 0.00 95 LEU A O 6
ATOM 10584 N N . LYS A 1 96 ? -10.143 18.763 -14.356 1.00 0.00 96 LYS A N 6
ATOM 10585 C CA . LYS A 1 96 ? -10.971 18.401 -15.494 1.00 0.00 96 LYS A CA 6
ATOM 10586 C C . LYS A 1 96 ? -10.142 17.669 -16.546 1.00 0.00 96 LYS A C 6
ATOM 10587 O O . LYS A 1 96 ? -10.672 17.178 -17.543 1.00 0.00 96 LYS A O 6
ATOM 10606 N N . GLN A 1 97 ? -8.840 17.585 -16.320 1.00 0.00 97 GLN A N 6
ATOM 10607 C CA . GLN A 1 97 ? -7.987 16.809 -17.199 1.00 0.00 97 GLN A CA 6
ATOM 10608 C C . GLN A 1 97 ? -8.281 15.336 -16.981 1.00 0.00 97 GLN A C 6
ATOM 10609 O O . GLN A 1 97 ? -8.215 14.530 -17.902 1.00 0.00 97 GLN A O 6
ATOM 10623 N N . ILE A 1 98 ? -8.644 15.007 -15.749 1.00 0.00 98 ILE A N 6
ATOM 10624 C CA . ILE A 1 98 ? -9.076 13.662 -15.398 1.00 0.00 98 ILE A CA 6
ATOM 10625 C C . ILE A 1 98 ? -10.393 13.342 -16.111 1.00 0.00 98 ILE A C 6
ATOM 10626 O O . ILE A 1 98 ? -10.706 12.187 -16.401 1.00 0.00 98 ILE A O 6
ATOM 10642 N N . ASP A 1 99 ? -11.147 14.390 -16.407 1.00 0.00 99 ASP A N 6
ATOM 10643 C CA . ASP A 1 99 ? -12.422 14.265 -17.102 1.00 0.00 99 ASP A CA 6
ATOM 10644 C C . ASP A 1 99 ? -12.209 14.054 -18.602 1.00 0.00 99 ASP A C 6
ATOM 10645 O O . ASP A 1 99 ? -12.876 13.225 -19.220 1.00 0.00 99 ASP A O 6
ATOM 10654 N N . ASN A 1 100 ? -11.255 14.786 -19.168 1.00 0.00 100 ASN A N 6
ATOM 10655 C CA . ASN A 1 100 ? -10.981 14.721 -20.605 1.00 0.00 100 ASN A CA 6
ATOM 10656 C C . ASN A 1 100 ? -10.088 13.531 -20.954 1.00 0.00 100 ASN A C 6
ATOM 10657 O O . ASN A 1 100 ? -10.317 12.839 -21.947 1.00 0.00 100 ASN A O 6
ATOM 10668 N N . LYS A 1 101 ? -9.063 13.305 -20.139 1.00 0.00 101 LYS A N 6
ATOM 10669 C CA . LYS A 1 101 ? -8.063 12.277 -20.419 1.00 0.00 101 LYS A CA 6
ATOM 10670 C C . LYS A 1 101 ? -8.499 10.931 -19.847 1.00 0.00 101 LYS A C 6
ATOM 10671 O O . LYS A 1 101 ? -7.929 9.887 -20.173 1.00 0.00 101 LYS A O 6
ATOM 10690 N N . GLY A 1 102 ? -9.507 10.961 -18.985 1.00 0.00 102 GLY A N 6
ATOM 10691 C CA . GLY A 1 102 ? -10.024 9.737 -18.408 1.00 0.00 102 GLY A CA 6
ATOM 10692 C C . GLY A 1 102 ? -11.145 9.153 -19.240 1.00 0.00 102 GLY A C 6
ATOM 10693 O O . GLY A 1 102 ? -10.906 8.570 -20.296 1.00 0.00 102 GLY A O 6
ATOM 10697 N N . GLU A 1 103 ? -12.373 9.316 -18.772 1.00 0.00 103 GLU A N 6
ATOM 10698 C CA . GLU A 1 103 ? -13.530 8.843 -19.512 1.00 0.00 103 GLU A CA 6
ATOM 10699 C C . GLU A 1 103 ? -14.215 10.001 -20.219 1.00 0.00 103 GLU A C 6
ATOM 10700 O O . GLU A 1 103 ? -15.005 10.727 -19.613 1.00 0.00 103 GLU A O 6
ATOM 10712 N N . LEU A 1 104 ? -13.892 10.192 -21.489 1.00 0.00 104 LEU A N 6
ATOM 10713 C CA . LEU A 1 104 ? -14.570 11.196 -22.291 1.00 0.00 104 LEU A CA 6
ATOM 10714 C C . LEU A 1 104 ? -15.930 10.666 -22.716 1.00 0.00 104 LEU A C 6
ATOM 10715 O O . LEU A 1 104 ? -16.964 11.106 -22.212 1.00 0.00 104 LEU A O 6
ATOM 10731 N N . GLU A 1 105 ? -15.907 9.710 -23.641 1.00 0.00 105 GLU A N 6
ATOM 10732 C CA . GLU A 1 105 ? -17.106 9.019 -24.103 1.00 0.00 105 GLU A CA 6
ATOM 10733 C C . GLU A 1 105 ? -18.093 9.951 -24.798 1.00 0.00 105 GLU A C 6
ATOM 10734 O O . GLU A 1 105 ? -17.837 11.146 -24.975 1.00 0.00 105 GLU A O 6
ATOM 10746 N N . HIS A 1 106 ? -19.216 9.384 -25.211 1.00 0.00 106 HIS A N 6
ATOM 10747 C CA . HIS A 1 106 ? -20.212 10.124 -25.964 1.00 0.00 106 HIS A CA 6
ATOM 10748 C C . HIS A 1 106 ? -21.524 10.208 -25.189 1.00 0.00 106 HIS A C 6
ATOM 10749 O O . HIS A 1 106 ? -22.402 11.007 -25.518 1.00 0.00 106 HIS A O 6
ATOM 10764 N N . HIS A 1 107 ? -21.656 9.390 -24.153 1.00 0.00 107 HIS A N 6
ATOM 10765 C CA . HIS A 1 107 ? -22.864 9.397 -23.339 1.00 0.00 107 HIS A CA 6
ATOM 10766 C C . HIS A 1 107 ? -22.838 10.554 -22.342 1.00 0.00 107 HIS A C 6
ATOM 10767 O O . HIS A 1 107 ? -22.451 10.381 -21.186 1.00 0.00 107 HIS A O 6
ATOM 10782 N N . HIS A 1 108 ? -23.193 11.740 -22.832 1.00 0.00 108 HIS A N 6
ATOM 10783 C CA . HIS A 1 108 ? -23.371 12.930 -21.998 1.00 0.00 108 HIS A CA 6
ATOM 10784 C C . HIS A 1 108 ? -23.784 14.118 -22.861 1.00 0.00 108 HIS A C 6
ATOM 10785 O O . HIS A 1 108 ? -23.035 15.076 -23.035 1.00 0.00 108 HIS A O 6
ATOM 10800 N N . HIS A 1 109 ? -24.973 14.027 -23.436 1.00 0.00 109 HIS A N 6
ATOM 10801 C CA . HIS A 1 109 ? -25.526 15.122 -24.223 1.00 0.00 109 HIS A CA 6
ATOM 10802 C C . HIS A 1 109 ? -26.937 15.441 -23.730 1.00 0.00 109 HIS A C 6
ATOM 10803 O O . HIS A 1 109 ? -27.703 16.151 -24.380 1.00 0.00 109 HIS A O 6
ATOM 10818 N N . HIS A 1 110 ? -27.248 14.913 -22.551 1.00 0.00 110 HIS A N 6
ATOM 10819 C CA . HIS A 1 110 ? -28.541 15.110 -21.901 1.00 0.00 110 HIS A CA 6
ATOM 10820 C C . HIS A 1 110 ? -28.524 14.418 -20.546 1.00 0.00 110 HIS A C 6
ATOM 10821 O O . HIS A 1 110 ? -29.078 14.921 -19.569 1.00 0.00 110 HIS A O 6
ATOM 10836 N N . HIS A 1 111 ? -27.859 13.266 -20.508 1.00 0.00 111 HIS A N 6
ATOM 10837 C CA . HIS A 1 111 ? -27.653 12.504 -19.287 1.00 0.00 111 HIS A CA 6
ATOM 10838 C C . HIS A 1 111 ? -26.877 11.237 -19.619 1.00 0.00 111 HIS A C 6
ATOM 10839 O O . HIS A 1 111 ? -27.509 10.171 -19.768 1.00 0.00 111 HIS A O 6
ATOM 10855 N N . MET A 1 1 ? -5.977 -1.051 -0.211 1.00 0.00 1 MET A N 7
ATOM 10856 C CA . MET A 1 1 ? -6.519 -0.677 1.113 1.00 0.00 1 MET A CA 7
ATOM 10857 C C . MET A 1 1 ? -7.652 -1.632 1.489 1.00 0.00 1 MET A C 7
ATOM 10858 O O . MET A 1 1 ? -7.743 -2.739 0.955 1.00 0.00 1 MET A O 7
ATOM 10874 N N . PHE A 1 2 ? -8.496 -1.216 2.420 1.00 0.00 2 PHE A N 7
ATOM 10875 C CA . PHE A 1 2 ? -9.691 -1.969 2.765 1.00 0.00 2 PHE A CA 7
ATOM 10876 C C . PHE A 1 2 ? -10.894 -1.040 2.725 1.00 0.00 2 PHE A C 7
ATOM 10877 O O . PHE A 1 2 ? -11.076 -0.212 3.620 1.00 0.00 2 PHE A O 7
ATOM 10894 N N . THR A 1 3 ? -11.696 -1.154 1.675 1.00 0.00 3 THR A N 7
ATOM 10895 C CA . THR A 1 3 ? -12.824 -0.247 1.493 1.00 0.00 3 THR A CA 7
ATOM 10896 C C . THR A 1 3 ? -14.151 -0.957 1.731 1.00 0.00 3 THR A C 7
ATOM 10897 O O . THR A 1 3 ? -14.301 -2.129 1.397 1.00 0.00 3 THR A O 7
ATOM 10908 N N . ALA A 1 4 ? -15.103 -0.246 2.319 1.00 0.00 4 ALA A N 7
ATOM 10909 C CA . ALA A 1 4 ? -16.433 -0.789 2.549 1.00 0.00 4 ALA A CA 7
ATOM 10910 C C . ALA A 1 4 ? -17.499 0.160 2.011 1.00 0.00 4 ALA A C 7
ATOM 10911 O O . ALA A 1 4 ? -17.380 1.378 2.152 1.00 0.00 4 ALA A O 7
ATOM 10918 N N . LYS A 1 5 ? -18.522 -0.400 1.376 1.00 0.00 5 LYS A N 7
ATOM 10919 C CA . LYS A 1 5 ? -19.609 0.394 0.817 1.00 0.00 5 LYS A CA 7
ATOM 10920 C C . LYS A 1 5 ? -20.947 -0.309 1.022 1.00 0.00 5 LYS A C 7
ATOM 10921 O O . LYS A 1 5 ? -21.057 -1.515 0.802 1.00 0.00 5 LYS A O 7
ATOM 10940 N N . LEU A 1 6 ? -21.954 0.442 1.458 1.00 0.00 6 LEU A N 7
ATOM 10941 C CA . LEU A 1 6 ? -23.300 -0.102 1.613 1.00 0.00 6 LEU A CA 7
ATOM 10942 C C . LEU A 1 6 ? -23.842 -0.577 0.278 1.00 0.00 6 LEU A C 7
ATOM 10943 O O . LEU A 1 6 ? -23.893 0.184 -0.689 1.00 0.00 6 LEU A O 7
ATOM 10959 N N . ILE A 1 7 ? -24.232 -1.838 0.227 1.00 0.00 7 ILE A N 7
ATOM 10960 C CA . ILE A 1 7 ? -24.892 -2.373 -0.948 1.00 0.00 7 ILE A CA 7
ATOM 10961 C C . ILE A 1 7 ? -26.398 -2.437 -0.717 1.00 0.00 7 ILE A C 7
ATOM 10962 O O . ILE A 1 7 ? -27.187 -2.437 -1.663 1.00 0.00 7 ILE A O 7
ATOM 10978 N N . LYS A 1 8 ? -26.780 -2.478 0.554 1.00 0.00 8 LYS A N 7
ATOM 10979 C CA . LYS A 1 8 ? -28.175 -2.358 0.957 1.00 0.00 8 LYS A CA 7
ATOM 10980 C C . LYS A 1 8 ? -28.280 -1.352 2.096 1.00 0.00 8 LYS A C 7
ATOM 10981 O O . LYS A 1 8 ? -27.631 -1.515 3.128 1.00 0.00 8 LYS A O 7
ATOM 11000 N N . GLY A 1 9 ? -29.074 -0.308 1.905 1.00 0.00 9 GLY A N 7
ATOM 11001 C CA . GLY A 1 9 ? -29.264 0.666 2.960 1.00 0.00 9 GLY A CA 7
ATOM 11002 C C . GLY A 1 9 ? -29.276 2.092 2.450 1.00 0.00 9 GLY A C 7
ATOM 11003 O O . GLY A 1 9 ? -29.867 2.380 1.408 1.00 0.00 9 GLY A O 7
ATOM 11007 N N . LYS A 1 10 ? -28.603 2.974 3.179 1.00 0.00 10 LYS A N 7
ATOM 11008 C CA . LYS A 1 10 ? -28.601 4.401 2.881 1.00 0.00 10 LYS A CA 7
ATOM 11009 C C . LYS A 1 10 ? -27.514 5.097 3.703 1.00 0.00 10 LYS A C 7
ATOM 11010 O O . LYS A 1 10 ? -26.503 5.539 3.165 1.00 0.00 10 LYS A O 7
ATOM 11029 N N . THR A 1 11 ? -27.717 5.158 5.008 1.00 0.00 11 THR A N 7
ATOM 11030 C CA . THR A 1 11 ? -26.732 5.696 5.926 1.00 0.00 11 THR A CA 7
ATOM 11031 C C . THR A 1 11 ? -26.552 4.743 7.098 1.00 0.00 11 THR A C 7
ATOM 11032 O O . THR A 1 11 ? -27.502 4.465 7.831 1.00 0.00 11 THR A O 7
ATOM 11043 N N . TYR A 1 12 ? -25.347 4.224 7.259 1.00 0.00 12 TYR A N 7
ATOM 11044 C CA . TYR A 1 12 ? -25.078 3.237 8.293 1.00 0.00 12 TYR A CA 7
ATOM 11045 C C . TYR A 1 12 ? -23.852 3.653 9.098 1.00 0.00 12 TYR A C 7
ATOM 11046 O O . TYR A 1 12 ? -22.735 3.671 8.580 1.00 0.00 12 TYR A O 7
ATOM 11064 N N . ASN A 1 13 ? -24.066 4.008 10.353 1.00 0.00 13 ASN A N 7
ATOM 11065 C CA . ASN A 1 13 ? -22.983 4.473 11.210 1.00 0.00 13 ASN A CA 7
ATOM 11066 C C . ASN A 1 13 ? -22.445 3.322 12.050 1.00 0.00 13 ASN A C 7
ATOM 11067 O O . ASN A 1 13 ? -23.184 2.711 12.821 1.00 0.00 13 ASN A O 7
ATOM 11078 N N . VAL A 1 14 ? -21.163 3.020 11.890 1.00 0.00 14 VAL A N 7
ATOM 11079 C CA . VAL A 1 14 ? -20.534 1.951 12.647 1.00 0.00 14 VAL A CA 7
ATOM 11080 C C . VAL A 1 14 ? -19.397 2.494 13.501 1.00 0.00 14 VAL A C 7
ATOM 11081 O O . VAL A 1 14 ? -18.331 2.842 12.986 1.00 0.00 14 VAL A O 7
ATOM 11094 N N . MET A 1 15 ? -19.653 2.606 14.804 1.00 0.00 15 MET A N 7
ATOM 11095 C CA . MET A 1 15 ? -18.627 2.968 15.785 1.00 0.00 15 MET A CA 7
ATOM 11096 C C . MET A 1 15 ? -18.065 4.367 15.540 1.00 0.00 15 MET A C 7
ATOM 11097 O O . MET A 1 15 ? -16.980 4.695 16.018 1.00 0.00 15 MET A O 7
ATOM 11111 N N . GLY A 1 16 ? -18.804 5.192 14.811 1.00 0.00 16 GLY A N 7
ATOM 11112 C CA . GLY A 1 16 ? -18.353 6.542 14.545 1.00 0.00 16 GLY A CA 7
ATOM 11113 C C . GLY A 1 16 ? -18.197 6.816 13.066 1.00 0.00 16 GLY A C 7
ATOM 11114 O O . GLY A 1 16 ? -18.376 7.948 12.612 1.00 0.00 16 GLY A O 7
ATOM 11118 N N . ILE A 1 17 ? -17.871 5.781 12.304 1.00 0.00 17 ILE A N 7
ATOM 11119 C CA . ILE A 1 17 ? -17.708 5.930 10.869 1.00 0.00 17 ILE A CA 7
ATOM 11120 C C . ILE A 1 17 ? -19.045 5.701 10.175 1.00 0.00 17 ILE A C 7
ATOM 11121 O O . ILE A 1 17 ? -19.621 4.617 10.256 1.00 0.00 17 ILE A O 7
ATOM 11137 N N . THR A 1 18 ? -19.552 6.735 9.524 1.00 0.00 18 THR A N 7
ATOM 11138 C CA . THR A 1 18 ? -20.838 6.658 8.859 1.00 0.00 18 THR A CA 7
ATOM 11139 C C . THR A 1 18 ? -20.664 6.351 7.376 1.00 0.00 18 THR A C 7
ATOM 11140 O O . THR A 1 18 ? -20.200 7.193 6.605 1.00 0.00 18 THR A O 7
ATOM 11151 N N . PHE A 1 19 ? -21.025 5.145 6.986 1.00 0.00 19 PHE A N 7
ATOM 11152 C CA . PHE A 1 19 ? -20.946 4.745 5.595 1.00 0.00 19 PHE A CA 7
ATOM 11153 C C . PHE A 1 19 ? -22.257 5.072 4.898 1.00 0.00 19 PHE A C 7
ATOM 11154 O O . PHE A 1 19 ? -23.330 4.981 5.501 1.00 0.00 19 PHE A O 7
ATOM 11171 N N . ARG A 1 20 ? -22.178 5.463 3.639 1.00 0.00 20 ARG A N 7
ATOM 11172 C CA . ARG A 1 20 ? -23.371 5.783 2.872 1.00 0.00 20 ARG A CA 7
ATOM 11173 C C . ARG A 1 20 ? -23.521 4.830 1.694 1.00 0.00 20 ARG A C 7
ATOM 11174 O O . ARG A 1 20 ? -22.527 4.332 1.159 1.00 0.00 20 ARG A O 7
ATOM 11195 N N . ALA A 1 21 ? -24.762 4.561 1.308 1.00 0.00 21 ALA A N 7
ATOM 11196 C CA . ALA A 1 21 ? -25.038 3.734 0.144 1.00 0.00 21 ALA A CA 7
ATOM 11197 C C . ALA A 1 21 ? -24.506 4.395 -1.121 1.00 0.00 21 ALA A C 7
ATOM 11198 O O . ALA A 1 21 ? -25.026 5.419 -1.570 1.00 0.00 21 ALA A O 7
ATOM 11205 N N . GLY A 1 22 ? -23.457 3.811 -1.682 1.00 0.00 22 GLY A N 7
ATOM 11206 C CA . GLY A 1 22 ? -22.842 4.373 -2.867 1.00 0.00 22 GLY A CA 7
ATOM 11207 C C . GLY A 1 22 ? -21.519 5.050 -2.560 1.00 0.00 22 GLY A C 7
ATOM 11208 O O . GLY A 1 22 ? -20.846 5.553 -3.458 1.00 0.00 22 GLY A O 7
ATOM 11212 N N . VAL A 1 23 ? -21.145 5.063 -1.286 1.00 0.00 23 VAL A N 7
ATOM 11213 C CA . VAL A 1 23 ? -19.888 5.668 -0.865 1.00 0.00 23 VAL A CA 7
ATOM 11214 C C . VAL A 1 23 ? -18.969 4.617 -0.246 1.00 0.00 23 VAL A C 7
ATOM 11215 O O . VAL A 1 23 ? -19.361 3.903 0.677 1.00 0.00 23 VAL A O 7
ATOM 11228 N N . SER A 1 24 ? -17.756 4.514 -0.769 1.00 0.00 24 SER A N 7
ATOM 11229 C CA . SER A 1 24 ? -16.777 3.573 -0.247 1.00 0.00 24 SER A CA 7
ATOM 11230 C C . SER A 1 24 ? -15.784 4.286 0.667 1.00 0.00 24 SER A C 7
ATOM 11231 O O . SER A 1 24 ? -15.134 5.255 0.261 1.00 0.00 24 SER A O 7
ATOM 11239 N N . GLN A 1 25 ? -15.677 3.814 1.901 1.00 0.00 25 GLN A N 7
ATOM 11240 C CA . GLN A 1 25 ? -14.748 4.396 2.859 1.00 0.00 25 GLN A CA 7
ATOM 11241 C C . GLN A 1 25 ? -13.720 3.366 3.306 1.00 0.00 25 GLN A C 7
ATOM 11242 O O . GLN A 1 25 ? -13.996 2.164 3.312 1.00 0.00 25 GLN A O 7
ATOM 11256 N N . THR A 1 26 ? -12.530 3.840 3.656 1.00 0.00 26 THR A N 7
ATOM 11257 C CA . THR A 1 26 ? -11.445 2.967 4.080 1.00 0.00 26 THR A CA 7
ATOM 11258 C C . THR A 1 26 ? -11.432 2.799 5.597 1.00 0.00 26 THR A C 7
ATOM 11259 O O . THR A 1 26 ? -11.408 3.781 6.340 1.00 0.00 26 THR A O 7
ATOM 11270 N N . VAL A 1 27 ? -11.439 1.552 6.041 1.00 0.00 27 VAL A N 7
ATOM 11271 C CA . VAL A 1 27 ? -11.485 1.237 7.464 1.00 0.00 27 VAL A CA 7
ATOM 11272 C C . VAL A 1 27 ? -10.320 0.340 7.868 1.00 0.00 27 VAL A C 7
ATOM 11273 O O . VAL A 1 27 ? -9.727 -0.336 7.024 1.00 0.00 27 VAL A O 7
ATOM 11286 N N . PRO A 1 28 ? -9.960 0.345 9.161 1.00 0.00 28 PRO A N 7
ATOM 11287 C CA . PRO A 1 28 ? -8.979 -0.591 9.719 1.00 0.00 28 PRO A CA 7
ATOM 11288 C C . PRO A 1 28 ? -9.464 -2.033 9.589 1.00 0.00 28 PRO A C 7
ATOM 11289 O O . PRO A 1 28 ? -10.670 -2.275 9.506 1.00 0.00 28 PRO A O 7
ATOM 11300 N N . LYS A 1 29 ? -8.543 -2.995 9.601 1.00 0.00 29 LYS A N 7
ATOM 11301 C CA . LYS A 1 29 ? -8.907 -4.385 9.325 1.00 0.00 29 LYS A CA 7
ATOM 11302 C C . LYS A 1 29 ? -9.777 -4.985 10.432 1.00 0.00 29 LYS A C 7
ATOM 11303 O O . LYS A 1 29 ? -10.415 -6.019 10.230 1.00 0.00 29 LYS A O 7
ATOM 11322 N N . LYS A 1 30 ? -9.816 -4.339 11.594 1.00 0.00 30 LYS A N 7
ATOM 11323 C CA . LYS A 1 30 ? -10.717 -4.770 12.659 1.00 0.00 30 LYS A CA 7
ATOM 11324 C C . LYS A 1 30 ? -12.163 -4.438 12.288 1.00 0.00 30 LYS A C 7
ATOM 11325 O O . LYS A 1 30 ? -13.065 -5.255 12.463 1.00 0.00 30 LYS A O 7
ATOM 11344 N N . LEU A 1 31 ? -12.368 -3.241 11.750 1.00 0.00 31 LEU A N 7
ATOM 11345 C CA . LEU A 1 31 ? -13.682 -2.837 11.267 1.00 0.00 31 LEU A CA 7
ATOM 11346 C C . LEU A 1 31 ? -13.997 -3.553 9.967 1.00 0.00 31 LEU A C 7
ATOM 11347 O O . LEU A 1 31 ? -15.147 -3.889 9.693 1.00 0.00 31 LEU A O 7
ATOM 11363 N N . TYR A 1 32 ? -12.953 -3.789 9.178 1.00 0.00 32 TYR A N 7
ATOM 11364 C CA . TYR A 1 32 ? -13.071 -4.539 7.936 1.00 0.00 32 TYR A CA 7
ATOM 11365 C C . TYR A 1 32 ? -13.734 -5.891 8.183 1.00 0.00 32 TYR A C 7
ATOM 11366 O O . TYR A 1 32 ? -14.735 -6.217 7.556 1.00 0.00 32 TYR A O 7
ATOM 11384 N N . GLU A 1 33 ? -13.185 -6.660 9.115 1.00 0.00 33 GLU A N 7
ATOM 11385 C CA . GLU A 1 33 ? -13.720 -7.979 9.431 1.00 0.00 33 GLU A CA 7
ATOM 11386 C C . GLU A 1 33 ? -15.112 -7.887 10.045 1.00 0.00 33 GLU A C 7
ATOM 11387 O O . GLU A 1 33 ? -15.974 -8.721 9.764 1.00 0.00 33 GLU A O 7
ATOM 11399 N N . TYR A 1 34 ? -15.336 -6.864 10.862 1.00 0.00 34 TYR A N 7
ATOM 11400 C CA . TYR A 1 34 ? -16.641 -6.659 11.483 1.00 0.00 34 TYR A CA 7
ATOM 11401 C C . TYR A 1 34 ? -17.705 -6.414 10.412 1.00 0.00 34 TYR A C 7
ATOM 11402 O O . TYR A 1 34 ? -18.785 -6.998 10.449 1.00 0.00 34 TYR A O 7
ATOM 11420 N N . LEU A 1 35 ? -17.389 -5.556 9.449 1.00 0.00 35 LEU A N 7
ATOM 11421 C CA . LEU A 1 35 ? -18.307 -5.267 8.349 1.00 0.00 35 LEU A CA 7
ATOM 11422 C C . LEU A 1 35 ? -18.352 -6.431 7.369 1.00 0.00 35 LEU A C 7
ATOM 11423 O O . LEU A 1 35 ? -19.340 -6.632 6.671 1.00 0.00 35 LEU A O 7
ATOM 11439 N N . ASN A 1 36 ? -17.267 -7.194 7.332 1.00 0.00 36 ASN A N 7
ATOM 11440 C CA . ASN A 1 36 ? -17.178 -8.396 6.509 1.00 0.00 36 ASN A CA 7
ATOM 11441 C C . ASN A 1 36 ? -18.194 -9.435 6.985 1.00 0.00 36 ASN A C 7
ATOM 11442 O O . ASN A 1 36 ? -18.658 -10.272 6.212 1.00 0.00 36 ASN A O 7
ATOM 11453 N N . GLU A 1 37 ? -18.550 -9.358 8.263 1.00 0.00 37 GLU A N 7
ATOM 11454 C CA . GLU A 1 37 ? -19.586 -10.218 8.827 1.00 0.00 37 GLU A CA 7
ATOM 11455 C C . GLU A 1 37 ? -20.986 -9.726 8.447 1.00 0.00 37 GLU A C 7
ATOM 11456 O O . GLU A 1 37 ? -21.975 -10.429 8.655 1.00 0.00 37 GLU A O 7
ATOM 11468 N N . ASN A 1 38 ? -21.066 -8.521 7.895 1.00 0.00 38 ASN A N 7
ATOM 11469 C CA . ASN A 1 38 ? -22.350 -7.903 7.577 1.00 0.00 38 ASN A CA 7
ATOM 11470 C C . ASN A 1 38 ? -22.649 -8.004 6.082 1.00 0.00 38 ASN A C 7
ATOM 11471 O O . ASN A 1 38 ? -21.970 -7.389 5.263 1.00 0.00 38 ASN A O 7
ATOM 11482 N N . PRO A 1 39 ? -23.692 -8.773 5.710 1.00 0.00 39 PRO A N 7
ATOM 11483 C CA . PRO A 1 39 ? -24.013 -9.071 4.303 1.00 0.00 39 PRO A CA 7
ATOM 11484 C C . PRO A 1 39 ? -24.472 -7.859 3.484 1.00 0.00 39 PRO A C 7
ATOM 11485 O O . PRO A 1 39 ? -24.640 -7.964 2.270 1.00 0.00 39 PRO A O 7
ATOM 11496 N N . TYR A 1 40 ? -24.682 -6.718 4.125 1.00 0.00 40 TYR A N 7
ATOM 11497 C CA . TYR A 1 40 ? -25.135 -5.533 3.398 1.00 0.00 40 TYR A CA 7
ATOM 11498 C C . TYR A 1 40 ? -23.995 -4.556 3.136 1.00 0.00 40 TYR A C 7
ATOM 11499 O O . TYR A 1 40 ? -24.221 -3.396 2.780 1.00 0.00 40 TYR A O 7
ATOM 11517 N N . PHE A 1 41 ? -22.772 -5.042 3.265 1.00 0.00 41 PHE A N 7
ATOM 11518 C CA . PHE A 1 41 ? -21.595 -4.258 2.928 1.00 0.00 41 PHE A CA 7
ATOM 11519 C C . PHE A 1 41 ? -20.803 -4.937 1.820 1.00 0.00 41 PHE A C 7
ATOM 11520 O O . PHE A 1 41 ? -20.542 -6.140 1.884 1.00 0.00 41 PHE A O 7
ATOM 11537 N N . ILE A 1 42 ? -20.431 -4.183 0.798 1.00 0.00 42 ILE A N 7
ATOM 11538 C CA . ILE A 1 42 ? -19.444 -4.673 -0.149 1.00 0.00 42 ILE A CA 7
ATOM 11539 C C . ILE A 1 42 ? -18.073 -4.121 0.232 1.00 0.00 42 ILE A C 7
ATOM 11540 O O . ILE A 1 42 ? -17.856 -2.910 0.288 1.00 0.00 42 ILE A O 7
ATOM 11556 N N . LEU A 1 43 ? -17.170 -5.018 0.562 1.00 0.00 43 LEU A N 7
ATOM 11557 C CA . LEU A 1 43 ? -15.835 -4.622 0.949 1.00 0.00 43 LEU A CA 7
ATOM 11558 C C . LEU A 1 43 ? -14.858 -4.959 -0.158 1.00 0.00 43 LEU A C 7
ATOM 11559 O O . LEU A 1 43 ? -14.666 -6.124 -0.506 1.00 0.00 43 LEU A O 7
ATOM 11575 N N . THR A 1 44 ? -14.267 -3.934 -0.728 1.00 0.00 44 THR A N 7
ATOM 11576 C CA . THR A 1 44 ? -13.374 -4.097 -1.849 1.00 0.00 44 THR A CA 7
ATOM 11577 C C . THR A 1 44 ? -11.928 -3.931 -1.403 1.00 0.00 44 THR A C 7
ATOM 11578 O O . THR A 1 44 ? -11.570 -2.926 -0.786 1.00 0.00 44 THR A O 7
ATOM 11589 N N . GLN A 1 45 ? -11.108 -4.926 -1.680 1.00 0.00 45 GLN A N 7
ATOM 11590 C CA . GLN A 1 45 ? -9.697 -4.836 -1.380 1.00 0.00 45 GLN A CA 7
ATOM 11591 C C . GLN A 1 45 ? -8.935 -4.529 -2.660 1.00 0.00 45 GLN A C 7
ATOM 11592 O O . GLN A 1 45 ? -8.763 -5.405 -3.514 1.00 0.00 45 GLN A O 7
ATOM 11606 N N . GLU A 1 46 ? -8.501 -3.294 -2.805 1.00 0.00 46 GLU A N 7
ATOM 11607 C CA . GLU A 1 46 ? -7.736 -2.889 -3.970 1.00 0.00 46 GLU A CA 7
ATOM 11608 C C . GLU A 1 46 ? -6.257 -2.818 -3.631 1.00 0.00 46 GLU A C 7
ATOM 11609 O O . GLU A 1 46 ? -5.833 -2.009 -2.804 1.00 0.00 46 GLU A O 7
ATOM 11621 N N . LEU A 1 47 ? -5.482 -3.696 -4.247 1.00 0.00 47 LEU A N 7
ATOM 11622 C CA . LEU A 1 47 ? -4.048 -3.729 -4.026 1.00 0.00 47 LEU A CA 7
ATOM 11623 C C . LEU A 1 47 ? -3.410 -2.458 -4.565 1.00 0.00 47 LEU A C 7
ATOM 11624 O O . LEU A 1 47 ? -3.777 -1.983 -5.643 1.00 0.00 47 LEU A O 7
ATOM 11640 N N . ASN A 1 48 ? -2.460 -1.912 -3.815 1.00 0.00 48 ASN A N 7
ATOM 11641 C CA . ASN A 1 48 ? -1.775 -0.691 -4.218 1.00 0.00 48 ASN A CA 7
ATOM 11642 C C . ASN A 1 48 ? -1.007 -0.942 -5.507 1.00 0.00 48 ASN A C 7
ATOM 11643 O O . ASN A 1 48 ? -0.834 -0.045 -6.333 1.00 0.00 48 ASN A O 7
ATOM 11654 N N . ASN A 1 49 ? -0.554 -2.175 -5.667 1.00 0.00 49 ASN A N 7
ATOM 11655 C CA . ASN A 1 49 ? 0.046 -2.616 -6.910 1.00 0.00 49 ASN A CA 7
ATOM 11656 C C . ASN A 1 49 ? -0.582 -3.940 -7.324 1.00 0.00 49 ASN A C 7
ATOM 11657 O O . ASN A 1 49 ? -0.604 -4.898 -6.550 1.00 0.00 49 ASN A O 7
ATOM 11668 N N . GLN A 1 50 ? -1.138 -3.977 -8.522 1.00 0.00 50 GLN A N 7
ATOM 11669 C CA . GLN A 1 50 ? -1.752 -5.193 -9.027 1.00 0.00 50 GLN A CA 7
ATOM 11670 C C . GLN A 1 50 ? -1.009 -5.686 -10.258 1.00 0.00 50 GLN A C 7
ATOM 11671 O O . GLN A 1 50 ? -0.200 -4.959 -10.835 1.00 0.00 50 GLN A O 7
ATOM 11685 N N . LYS A 1 51 ? -1.273 -6.920 -10.652 1.00 0.00 51 LYS A N 7
ATOM 11686 C CA . LYS A 1 51 ? -0.519 -7.550 -11.725 1.00 0.00 51 LYS A CA 7
ATOM 11687 C C . LYS A 1 51 ? -1.296 -7.557 -13.032 1.00 0.00 51 LYS A C 7
ATOM 11688 O O . LYS A 1 51 ? -0.898 -8.224 -13.983 1.00 0.00 51 LYS A O 7
ATOM 11707 N N . ASP A 1 52 ? -2.382 -6.788 -13.071 1.00 0.00 52 ASP A N 7
ATOM 11708 C CA . ASP A 1 52 ? -3.249 -6.704 -14.247 1.00 0.00 52 ASP A CA 7
ATOM 11709 C C . ASP A 1 52 ? -3.779 -8.080 -14.628 1.00 0.00 52 ASP A C 7
ATOM 11710 O O . ASP A 1 52 ? -3.151 -8.821 -15.388 1.00 0.00 52 ASP A O 7
ATOM 11719 N N . ASP A 1 53 ? -4.932 -8.414 -14.073 1.00 0.00 53 ASP A N 7
ATOM 11720 C CA . ASP A 1 53 ? -5.532 -9.723 -14.258 1.00 0.00 53 ASP A CA 7
ATOM 11721 C C . ASP A 1 53 ? -5.966 -9.927 -15.706 1.00 0.00 53 ASP A C 7
ATOM 11722 O O . ASP A 1 53 ? -6.866 -9.254 -16.208 1.00 0.00 53 ASP A O 7
ATOM 11731 N N . PRO A 1 54 ? -5.302 -10.858 -16.402 1.00 0.00 54 PRO A N 7
ATOM 11732 C CA . PRO A 1 54 ? -5.547 -11.113 -17.816 1.00 0.00 54 PRO A CA 7
ATOM 11733 C C . PRO A 1 54 ? -6.776 -11.982 -18.044 1.00 0.00 54 PRO A C 7
ATOM 11734 O O . PRO A 1 54 ? -7.251 -12.646 -17.123 1.00 0.00 54 PRO A O 7
ATOM 11745 N N . ILE A 1 55 ? -7.281 -11.948 -19.281 1.00 0.00 55 ILE A N 7
ATOM 11746 C CA . ILE A 1 55 ? -8.440 -12.738 -19.721 1.00 0.00 55 ILE A CA 7
ATOM 11747 C C . ILE A 1 55 ? -9.647 -12.545 -18.791 1.00 0.00 55 ILE A C 7
ATOM 11748 O O . ILE A 1 55 ? -10.564 -13.366 -18.741 1.00 0.00 55 ILE A O 7
ATOM 11764 N N . ASN A 1 56 ? -9.660 -11.405 -18.120 1.00 0.00 56 ASN A N 7
ATOM 11765 C CA . ASN A 1 56 ? -10.716 -11.062 -17.181 1.00 0.00 56 ASN A CA 7
ATOM 11766 C C . ASN A 1 56 ? -10.836 -9.547 -17.097 1.00 0.00 56 ASN A C 7
ATOM 11767 O O . ASN A 1 56 ? -10.237 -8.905 -16.237 1.00 0.00 56 ASN A O 7
ATOM 11778 N N . TYR A 1 57 ? -11.569 -8.975 -18.035 1.00 0.00 57 TYR A N 7
ATOM 11779 C CA . TYR A 1 57 ? -11.733 -7.532 -18.107 1.00 0.00 57 TYR A CA 7
ATOM 11780 C C . TYR A 1 57 ? -13.184 -7.185 -18.379 1.00 0.00 57 TYR A C 7
ATOM 11781 O O . TYR A 1 57 ? -13.910 -7.976 -18.983 1.00 0.00 57 TYR A O 7
ATOM 11799 N N . THR A 1 58 ? -13.600 -6.012 -17.931 1.00 0.00 58 THR A N 7
ATOM 11800 C CA . THR A 1 58 ? -14.917 -5.496 -18.254 1.00 0.00 58 THR A CA 7
ATOM 11801 C C . THR A 1 58 ? -15.094 -5.412 -19.762 1.00 0.00 58 THR A C 7
ATOM 11802 O O . THR A 1 58 ? -14.168 -5.034 -20.478 1.00 0.00 58 THR A O 7
ATOM 11813 N N . GLU A 1 59 ? -16.269 -5.797 -20.251 1.00 0.00 59 GLU A N 7
ATOM 11814 C CA . GLU A 1 59 ? -16.562 -5.685 -21.671 1.00 0.00 59 GLU A CA 7
ATOM 11815 C C . GLU A 1 59 ? -16.433 -4.234 -22.102 1.00 0.00 59 GLU A C 7
ATOM 11816 O O . GLU A 1 59 ? -16.076 -3.943 -23.237 1.00 0.00 59 GLU A O 7
ATOM 11828 N N . SER A 1 60 ? -16.718 -3.330 -21.173 1.00 0.00 60 SER A N 7
ATOM 11829 C CA . SER A 1 60 ? -16.549 -1.911 -21.406 1.00 0.00 60 SER A CA 7
ATOM 11830 C C . SER A 1 60 ? -15.066 -1.565 -21.504 1.00 0.00 60 SER A C 7
ATOM 11831 O O . SER A 1 60 ? -14.685 -0.606 -22.180 1.00 0.00 60 SER A O 7
ATOM 11839 N N . GLU A 1 61 ? -14.221 -2.365 -20.852 1.00 0.00 61 GLU A N 7
ATOM 11840 C CA . GLU A 1 61 ? -12.779 -2.169 -20.950 1.00 0.00 61 GLU A CA 7
ATOM 11841 C C . GLU A 1 61 ? -12.256 -2.751 -22.261 1.00 0.00 61 GLU A C 7
ATOM 11842 O O . GLU A 1 61 ? -11.471 -2.120 -22.967 1.00 0.00 61 GLU A O 7
ATOM 11854 N N . LEU A 1 62 ? -12.723 -3.950 -22.588 1.00 0.00 62 LEU A N 7
ATOM 11855 C CA . LEU A 1 62 ? -12.306 -4.655 -23.799 1.00 0.00 62 LEU A CA 7
ATOM 11856 C C . LEU A 1 62 ? -12.868 -3.991 -25.053 1.00 0.00 62 LEU A C 7
ATOM 11857 O O . LEU A 1 62 ? -12.355 -4.188 -26.157 1.00 0.00 62 LEU A O 7
ATOM 11873 N N . LYS A 1 63 ? -13.928 -3.213 -24.867 1.00 0.00 63 LYS A N 7
ATOM 11874 C CA . LYS A 1 63 ? -14.622 -2.553 -25.967 1.00 0.00 63 LYS A CA 7
ATOM 11875 C C . LYS A 1 63 ? -13.718 -1.522 -26.641 1.00 0.00 63 LYS A C 7
ATOM 11876 O O . LYS A 1 63 ? -13.751 -1.352 -27.860 1.00 0.00 63 LYS A O 7
ATOM 11895 N N . GLY A 1 64 ? -12.895 -0.853 -25.843 1.00 0.00 64 GLY A N 7
ATOM 11896 C CA . GLY A 1 64 ? -12.040 0.194 -26.368 1.00 0.00 64 GLY A CA 7
ATOM 11897 C C . GLY A 1 64 ? -10.599 -0.252 -26.529 1.00 0.00 64 GLY A C 7
ATOM 11898 O O . GLY A 1 64 ? -9.669 0.489 -26.205 1.00 0.00 64 GLY A O 7
ATOM 11902 N N . MET A 1 65 ? -10.413 -1.464 -27.027 1.00 0.00 65 MET A N 7
ATOM 11903 C CA . MET A 1 65 ? -9.080 -2.009 -27.230 1.00 0.00 65 MET A CA 7
ATOM 11904 C C . MET A 1 65 ? -8.823 -2.287 -28.705 1.00 0.00 65 MET A C 7
ATOM 11905 O O . MET A 1 65 ? -9.748 -2.289 -29.523 1.00 0.00 65 MET A O 7
ATOM 11919 N N . ASN A 1 66 ? -7.563 -2.515 -29.032 1.00 0.00 66 ASN A N 7
ATOM 11920 C CA . ASN A 1 66 ? -7.165 -2.902 -30.379 1.00 0.00 66 ASN A CA 7
ATOM 11921 C C . ASN A 1 66 ? -7.341 -4.403 -30.543 1.00 0.00 66 ASN A C 7
ATOM 11922 O O . ASN A 1 66 ? -7.436 -5.134 -29.550 1.00 0.00 66 ASN A O 7
ATOM 11933 N N . LYS A 1 67 ? -7.375 -4.877 -31.781 1.00 0.00 67 LYS A N 7
ATOM 11934 C CA . LYS A 1 67 ? -7.565 -6.298 -32.028 1.00 0.00 67 LYS A CA 7
ATOM 11935 C C . LYS A 1 67 ? -6.352 -7.092 -31.538 1.00 0.00 67 LYS A C 7
ATOM 11936 O O . LYS A 1 67 ? -6.502 -8.171 -30.957 1.00 0.00 67 LYS A O 7
ATOM 11955 N N . ALA A 1 68 ? -5.161 -6.529 -31.737 1.00 0.00 68 ALA A N 7
ATOM 11956 C CA . ALA A 1 68 ? -3.913 -7.187 -31.356 1.00 0.00 68 ALA A CA 7
ATOM 11957 C C . ALA A 1 68 ? -3.817 -7.376 -29.847 1.00 0.00 68 ALA A C 7
ATOM 11958 O O . ALA A 1 68 ? -3.235 -8.350 -29.368 1.00 0.00 68 ALA A O 7
ATOM 11965 N N . GLU A 1 69 ? -4.394 -6.444 -29.100 1.00 0.00 69 GLU A N 7
ATOM 11966 C CA . GLU A 1 69 ? -4.385 -6.522 -27.648 1.00 0.00 69 GLU A CA 7
ATOM 11967 C C . GLU A 1 69 ? -5.165 -7.751 -27.189 1.00 0.00 69 GLU A C 7
ATOM 11968 O O . GLU A 1 69 ? -4.667 -8.550 -26.401 1.00 0.00 69 GLU A O 7
ATOM 11980 N N . HIS A 1 70 ? -6.379 -7.912 -27.711 1.00 0.00 70 HIS A N 7
ATOM 11981 C CA . HIS A 1 70 ? -7.171 -9.115 -27.467 1.00 0.00 70 HIS A CA 7
ATOM 11982 C C . HIS A 1 70 ? -6.392 -10.367 -27.843 1.00 0.00 70 HIS A C 7
ATOM 11983 O O . HIS A 1 70 ? -6.393 -11.352 -27.104 1.00 0.00 70 HIS A O 7
ATOM 11998 N N . GLU A 1 71 ? -5.736 -10.320 -28.999 1.00 0.00 71 GLU A N 7
ATOM 11999 C CA . GLU A 1 71 ? -4.937 -11.439 -29.478 1.00 0.00 71 GLU A CA 7
ATOM 12000 C C . GLU A 1 71 ? -3.856 -11.802 -28.467 1.00 0.00 71 GLU A C 7
ATOM 12001 O O . GLU A 1 71 ? -3.661 -12.976 -28.155 1.00 0.00 71 GLU A O 7
ATOM 12013 N N . SER A 1 72 ? -3.186 -10.791 -27.933 1.00 0.00 72 SER A N 7
ATOM 12014 C CA . SER A 1 72 ? -2.146 -11.003 -26.936 1.00 0.00 72 SER A CA 7
ATOM 12015 C C . SER A 1 72 ? -2.732 -11.591 -25.651 1.00 0.00 72 SER A C 7
ATOM 12016 O O . SER A 1 72 ? -2.195 -12.554 -25.098 1.00 0.00 72 SER A O 7
ATOM 12024 N N . ILE A 1 73 ? -3.848 -11.024 -25.198 1.00 0.00 73 ILE A N 7
ATOM 12025 C CA . ILE A 1 73 ? -4.503 -11.463 -23.964 1.00 0.00 73 ILE A CA 7
ATOM 12026 C C . ILE A 1 73 ? -4.853 -12.950 -24.015 1.00 0.00 73 ILE A C 7
ATOM 12027 O O . ILE A 1 73 ? -4.380 -13.751 -23.199 1.00 0.00 73 ILE A O 7
ATOM 12043 N N . ILE A 1 74 ? -5.667 -13.323 -24.989 1.00 0.00 74 ILE A N 7
ATOM 12044 C CA . ILE A 1 74 ? -6.202 -14.673 -25.044 1.00 0.00 74 ILE A CA 7
ATOM 12045 C C . ILE A 1 74 ? -5.122 -15.676 -25.463 1.00 0.00 74 ILE A C 7
ATOM 12046 O O . ILE A 1 74 ? -5.226 -16.870 -25.179 1.00 0.00 74 ILE A O 7
ATOM 12062 N N . SER A 1 75 ? -4.070 -15.190 -26.116 1.00 0.00 75 SER A N 7
ATOM 12063 C CA . SER A 1 75 ? -2.941 -16.045 -26.462 1.00 0.00 75 SER A CA 7
ATOM 12064 C C . SER A 1 75 ? -2.230 -16.500 -25.189 1.00 0.00 75 SER A C 7
ATOM 12065 O O . SER A 1 75 ? -1.769 -17.637 -25.098 1.00 0.00 75 SER A O 7
ATOM 12073 N N . ASN A 1 76 ? -2.165 -15.607 -24.201 1.00 0.00 76 ASN A N 7
ATOM 12074 C CA . ASN A 1 76 ? -1.589 -15.940 -22.899 1.00 0.00 76 ASN A CA 7
ATOM 12075 C C . ASN A 1 76 ? -2.498 -16.917 -22.161 1.00 0.00 76 ASN A C 7
ATOM 12076 O O . ASN A 1 76 ? -2.027 -17.756 -21.390 1.00 0.00 76 ASN A O 7
ATOM 12087 N N . LEU A 1 77 ? -3.797 -16.798 -22.398 1.00 0.00 77 LEU A N 7
ATOM 12088 C CA . LEU A 1 77 ? -4.769 -17.759 -21.872 1.00 0.00 77 LEU A CA 7
ATOM 12089 C C . LEU A 1 77 ? -4.514 -19.147 -22.456 1.00 0.00 77 LEU A C 7
ATOM 12090 O O . LEU A 1 77 ? -4.646 -20.161 -21.769 1.00 0.00 77 LEU A O 7
ATOM 12106 N N . GLY A 1 78 ? -4.147 -19.179 -23.728 1.00 0.00 78 GLY A N 7
ATOM 12107 C CA . GLY A 1 78 ? -3.923 -20.436 -24.409 1.00 0.00 78 GLY A CA 7
ATOM 12108 C C . GLY A 1 78 ? -4.917 -20.657 -25.532 1.00 0.00 78 GLY A C 7
ATOM 12109 O O . GLY A 1 78 ? -5.257 -21.795 -25.860 1.00 0.00 78 GLY A O 7
ATOM 12113 N N . ARG A 1 79 ? -5.403 -19.566 -26.105 1.00 0.00 79 ARG A N 7
ATOM 12114 C CA . ARG A 1 79 ? -6.329 -19.633 -27.225 1.00 0.00 79 ARG A CA 7
ATOM 12115 C C . ARG A 1 79 ? -6.159 -18.407 -28.109 1.00 0.00 79 ARG A C 7
ATOM 12116 O O . ARG A 1 79 ? -6.611 -17.323 -27.763 1.00 0.00 79 ARG A O 7
ATOM 12137 N N . ASN A 1 80 ? -5.487 -18.566 -29.234 1.00 0.00 80 ASN A N 7
ATOM 12138 C CA . ASN A 1 80 ? -5.259 -17.439 -30.126 1.00 0.00 80 ASN A CA 7
ATOM 12139 C C . ASN A 1 80 ? -6.543 -17.094 -30.883 1.00 0.00 80 ASN A C 7
ATOM 12140 O O . ASN A 1 80 ? -7.066 -17.900 -31.654 1.00 0.00 80 ASN A O 7
ATOM 12151 N N . PRO A 1 81 ? -7.077 -15.883 -30.655 1.00 0.00 81 PRO A N 7
ATOM 12152 C CA . PRO A 1 81 ? -8.346 -15.444 -31.245 1.00 0.00 81 PRO A CA 7
ATOM 12153 C C . PRO A 1 81 ? -8.196 -14.985 -32.690 1.00 0.00 81 PRO A C 7
ATOM 12154 O O . PRO A 1 81 ? -8.960 -14.149 -33.170 1.00 0.00 81 PRO A O 7
ATOM 12165 N N . SER A 1 82 ? -7.227 -15.565 -33.381 1.00 0.00 82 SER A N 7
ATOM 12166 C CA . SER A 1 82 ? -6.957 -15.242 -34.772 1.00 0.00 82 SER A CA 7
ATOM 12167 C C . SER A 1 82 ? -8.101 -15.717 -35.663 1.00 0.00 82 SER A C 7
ATOM 12168 O O . SER A 1 82 ? -8.235 -15.287 -36.808 1.00 0.00 82 SER A O 7
ATOM 12176 N N . ASP A 1 83 ? -8.915 -16.618 -35.127 1.00 0.00 83 ASP A N 7
ATOM 12177 C CA . ASP A 1 83 ? -10.050 -17.163 -35.859 1.00 0.00 83 ASP A CA 7
ATOM 12178 C C . ASP A 1 83 ? -11.251 -16.226 -35.766 1.00 0.00 83 ASP A C 7
ATOM 12179 O O . ASP A 1 83 ? -12.096 -16.187 -36.663 1.00 0.00 83 ASP A O 7
ATOM 12188 N N . PHE A 1 84 ? -11.310 -15.456 -34.686 1.00 0.00 84 PHE A N 7
ATOM 12189 C CA . PHE A 1 84 ? -12.399 -14.511 -34.485 1.00 0.00 84 PHE A CA 7
ATOM 12190 C C . PHE A 1 84 ? -12.114 -13.227 -35.253 1.00 0.00 84 PHE A C 7
ATOM 12191 O O . PHE A 1 84 ? -11.219 -12.459 -34.895 1.00 0.00 84 PHE A O 7
ATOM 12208 N N . LYS A 1 85 ? -12.870 -13.007 -36.317 1.00 0.00 85 LYS A N 7
ATOM 12209 C CA . LYS A 1 85 ? -12.624 -11.885 -37.213 1.00 0.00 85 LYS A CA 7
ATOM 12210 C C . LYS A 1 85 ? -13.001 -10.554 -36.571 1.00 0.00 85 LYS A C 7
ATOM 12211 O O . LYS A 1 85 ? -12.288 -9.560 -36.730 1.00 0.00 85 LYS A O 7
ATOM 12230 N N . ASN A 1 86 ? -14.110 -10.529 -35.848 1.00 0.00 86 ASN A N 7
ATOM 12231 C CA . ASN A 1 86 ? -14.563 -9.296 -35.217 1.00 0.00 86 ASN A CA 7
ATOM 12232 C C . ASN A 1 86 ? -14.008 -9.196 -33.803 1.00 0.00 86 ASN A C 7
ATOM 12233 O O . ASN A 1 86 ? -13.494 -10.174 -33.252 1.00 0.00 86 ASN A O 7
ATOM 12244 N N . ALA A 1 87 ? -14.116 -8.016 -33.212 1.00 0.00 87 ALA A N 7
ATOM 12245 C CA . ALA A 1 87 ? -13.602 -7.792 -31.873 1.00 0.00 87 ALA A CA 7
ATOM 12246 C C . ALA A 1 87 ? -14.630 -8.196 -30.826 1.00 0.00 87 ALA A C 7
ATOM 12247 O O . ALA A 1 87 ? -14.275 -8.503 -29.688 1.00 0.00 87 ALA A O 7
ATOM 12254 N N . ASP A 1 88 ? -15.898 -8.218 -31.224 1.00 0.00 88 ASP A N 7
ATOM 12255 C CA . ASP A 1 88 ? -16.990 -8.528 -30.305 1.00 0.00 88 ASP A CA 7
ATOM 12256 C C . ASP A 1 88 ? -16.867 -9.948 -29.761 1.00 0.00 88 ASP A C 7
ATOM 12257 O O . ASP A 1 88 ? -16.948 -10.159 -28.551 1.00 0.00 88 ASP A O 7
ATOM 12266 N N . GLU A 1 89 ? -16.661 -10.916 -30.652 1.00 0.00 89 GLU A N 7
ATOM 12267 C CA . GLU A 1 89 ? -16.468 -12.306 -30.242 1.00 0.00 89 GLU A CA 7
ATOM 12268 C C . GLU A 1 89 ? -15.273 -12.428 -29.307 1.00 0.00 89 GLU A C 7
ATOM 12269 O O . GLU A 1 89 ? -15.277 -13.227 -28.372 1.00 0.00 89 GLU A O 7
ATOM 12281 N N . ARG A 1 90 ? -14.253 -11.618 -29.559 1.00 0.00 90 ARG A N 7
ATOM 12282 C CA . ARG A 1 90 ? -13.058 -11.616 -28.726 1.00 0.00 90 ARG A CA 7
ATOM 12283 C C . ARG A 1 90 ? -13.397 -11.115 -27.328 1.00 0.00 90 ARG A C 7
ATOM 12284 O O . ARG A 1 90 ? -12.883 -11.623 -26.335 1.00 0.00 90 ARG A O 7
ATOM 12305 N N . ILE A 1 91 ? -14.268 -10.116 -27.263 1.00 0.00 91 ILE A N 7
ATOM 12306 C CA . ILE A 1 91 ? -14.744 -9.590 -25.990 1.00 0.00 91 ILE A CA 7
ATOM 12307 C C . ILE A 1 91 ? -15.587 -10.640 -25.274 1.00 0.00 91 ILE A C 7
ATOM 12308 O O . ILE A 1 91 ? -15.415 -10.885 -24.080 1.00 0.00 91 ILE A O 7
ATOM 12324 N N . ALA A 1 92 ? -16.476 -11.274 -26.032 1.00 0.00 92 ALA A N 7
ATOM 12325 C CA . ALA A 1 92 ? -17.369 -12.290 -25.496 1.00 0.00 92 ALA A CA 7
ATOM 12326 C C . ALA A 1 92 ? -16.591 -13.469 -24.923 1.00 0.00 92 ALA A C 7
ATOM 12327 O O . ALA A 1 92 ? -16.915 -13.965 -23.842 1.00 0.00 92 ALA A O 7
ATOM 12334 N N . TYR A 1 93 ? -15.561 -13.914 -25.636 1.00 0.00 93 TYR A N 7
ATOM 12335 C CA . TYR A 1 93 ? -14.775 -15.045 -25.172 1.00 0.00 93 TYR A CA 7
ATOM 12336 C C . TYR A 1 93 ? -14.027 -14.698 -23.892 1.00 0.00 93 TYR A C 7
ATOM 12337 O O . TYR A 1 93 ? -13.890 -15.537 -23.012 1.00 0.00 93 TYR A O 7
ATOM 12355 N N . ILE A 1 94 ? -13.547 -13.464 -23.782 1.00 0.00 94 ILE A N 7
ATOM 12356 C CA . ILE A 1 94 ? -12.868 -13.030 -22.566 1.00 0.00 94 ILE A CA 7
ATOM 12357 C C . ILE A 1 94 ? -13.856 -12.979 -21.401 1.00 0.00 94 ILE A C 7
ATOM 12358 O O . ILE A 1 94 ? -13.519 -13.340 -20.271 1.00 0.00 94 ILE A O 7
ATOM 12374 N N . LEU A 1 95 ? -15.091 -12.578 -21.692 1.00 0.00 95 LEU A N 7
ATOM 12375 C CA . LEU A 1 95 ? -16.163 -12.600 -20.700 1.00 0.00 95 LEU A CA 7
ATOM 12376 C C . LEU A 1 95 ? -16.442 -14.029 -20.236 1.00 0.00 95 LEU A C 7
ATOM 12377 O O . LEU A 1 95 ? -16.883 -14.251 -19.110 1.00 0.00 95 LEU A O 7
ATOM 12393 N N . LYS A 1 96 ? -16.174 -14.992 -21.112 1.00 0.00 96 LYS A N 7
ATOM 12394 C CA . LYS A 1 96 ? -16.434 -16.399 -20.826 1.00 0.00 96 LYS A CA 7
ATOM 12395 C C . LYS A 1 96 ? -15.591 -16.899 -19.648 1.00 0.00 96 LYS A C 7
ATOM 12396 O O . LYS A 1 96 ? -16.020 -17.779 -18.904 1.00 0.00 96 LYS A O 7
ATOM 12415 N N . GLN A 1 97 ? -14.402 -16.333 -19.459 1.00 0.00 97 GLN A N 7
ATOM 12416 C CA . GLN A 1 97 ? -13.575 -16.704 -18.309 1.00 0.00 97 GLN A CA 7
ATOM 12417 C C . GLN A 1 97 ? -14.102 -16.049 -17.041 1.00 0.00 97 GLN A C 7
ATOM 12418 O O . GLN A 1 97 ? -14.003 -16.619 -15.958 1.00 0.00 97 GLN A O 7
ATOM 12432 N N . ILE A 1 98 ? -14.680 -14.862 -17.186 1.00 0.00 98 ILE A N 7
ATOM 12433 C CA . ILE A 1 98 ? -15.333 -14.188 -16.064 1.00 0.00 98 ILE A CA 7
ATOM 12434 C C . ILE A 1 98 ? -16.562 -14.984 -15.626 1.00 0.00 98 ILE A C 7
ATOM 12435 O O . ILE A 1 98 ? -16.897 -15.057 -14.441 1.00 0.00 98 ILE A O 7
ATOM 12451 N N . ASP A 1 99 ? -17.217 -15.591 -16.608 1.00 0.00 99 ASP A N 7
ATOM 12452 C CA . ASP A 1 99 ? -18.375 -16.446 -16.369 1.00 0.00 99 ASP A CA 7
ATOM 12453 C C . ASP A 1 99 ? -17.973 -17.670 -15.549 1.00 0.00 99 ASP A C 7
ATOM 12454 O O . ASP A 1 99 ? -18.767 -18.214 -14.784 1.00 0.00 99 ASP A O 7
ATOM 12463 N N . ASN A 1 100 ? -16.724 -18.086 -15.709 1.00 0.00 100 ASN A N 7
ATOM 12464 C CA . ASN A 1 100 ? -16.183 -19.222 -14.968 1.00 0.00 100 ASN A CA 7
ATOM 12465 C C . ASN A 1 100 ? -15.636 -18.776 -13.618 1.00 0.00 100 ASN A C 7
ATOM 12466 O O . ASN A 1 100 ? -16.021 -19.299 -12.571 1.00 0.00 100 ASN A O 7
ATOM 12477 N N . LYS A 1 101 ? -14.743 -17.799 -13.644 1.00 0.00 101 LYS A N 7
ATOM 12478 C CA . LYS A 1 101 ? -14.118 -17.307 -12.428 1.00 0.00 101 LYS A CA 7
ATOM 12479 C C . LYS A 1 101 ? -14.754 -15.995 -11.997 1.00 0.00 101 LYS A C 7
ATOM 12480 O O . LYS A 1 101 ? -14.448 -14.930 -12.533 1.00 0.00 101 LYS A O 7
ATOM 12499 N N . GLY A 1 102 ? -15.648 -16.095 -11.034 1.00 0.00 102 GLY A N 7
ATOM 12500 C CA . GLY A 1 102 ? -16.376 -14.941 -10.561 1.00 0.00 102 GLY A CA 7
ATOM 12501 C C . GLY A 1 102 ? -17.762 -15.331 -10.112 1.00 0.00 102 GLY A C 7
ATOM 12502 O O . GLY A 1 102 ? -18.112 -15.179 -8.940 1.00 0.00 102 GLY A O 7
ATOM 12506 N N . GLU A 1 103 ? -18.546 -15.859 -11.042 1.00 0.00 103 GLU A N 7
ATOM 12507 C CA . GLU A 1 103 ? -19.874 -16.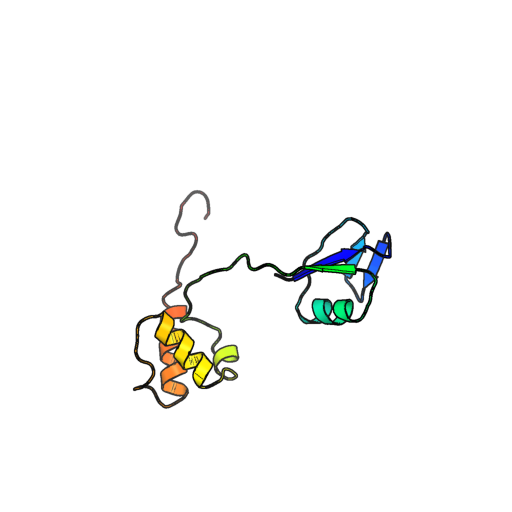359 -10.729 1.00 0.00 103 GLU A CA 7
ATOM 12508 C C . GLU A 1 103 ? -20.380 -17.279 -11.835 1.00 0.00 103 GLU A C 7
ATOM 12509 O O . GLU A 1 103 ? -20.964 -16.824 -12.818 1.00 0.00 103 GLU A O 7
ATOM 12521 N N . LEU A 1 104 ? -20.119 -18.572 -11.689 1.00 0.00 104 LEU A N 7
ATOM 12522 C CA . LEU A 1 104 ? -20.678 -19.561 -12.601 1.00 0.00 104 LEU A CA 7
ATOM 12523 C C . LEU A 1 104 ? -22.037 -20.019 -12.085 1.00 0.00 104 LEU A C 7
ATOM 12524 O O . LEU A 1 104 ? -22.909 -20.436 -12.848 1.00 0.00 104 LEU A O 7
ATOM 12540 N N . GLU A 1 105 ? -22.204 -19.929 -10.774 1.00 0.00 105 GLU A N 7
ATOM 12541 C CA . GLU A 1 105 ? -23.490 -20.162 -10.148 1.00 0.00 105 GLU A CA 7
ATOM 12542 C C . GLU A 1 105 ? -24.098 -18.815 -9.790 1.00 0.00 105 GLU A C 7
ATOM 12543 O O . GLU A 1 105 ? -23.710 -18.193 -8.797 1.00 0.00 105 GLU A O 7
ATOM 12555 N N . HIS A 1 106 ? -25.017 -18.351 -10.627 1.00 0.00 106 HIS A N 7
ATOM 12556 C CA . HIS A 1 106 ? -25.562 -17.007 -10.494 1.00 0.00 106 HIS A CA 7
ATOM 12557 C C . HIS A 1 106 ? -26.315 -16.837 -9.184 1.00 0.00 106 HIS A C 7
ATOM 12558 O O . HIS A 1 106 ? -27.275 -17.556 -8.900 1.00 0.00 106 HIS A O 7
ATOM 12573 N N . HIS A 1 107 ? -25.862 -15.883 -8.390 1.00 0.00 107 HIS A N 7
ATOM 12574 C CA . HIS A 1 107 ? -26.525 -15.537 -7.145 1.00 0.00 107 HIS A CA 7
ATOM 12575 C C . HIS A 1 107 ? -27.486 -14.391 -7.407 1.00 0.00 107 HIS A C 7
ATOM 12576 O O . HIS A 1 107 ? -27.327 -13.668 -8.391 1.00 0.00 107 HIS A O 7
ATOM 12591 N N . HIS A 1 108 ? -28.475 -14.209 -6.547 1.00 0.00 108 HIS A N 7
ATOM 12592 C CA . HIS A 1 108 ? -29.342 -13.044 -6.668 1.00 0.00 108 HIS A CA 7
ATOM 12593 C C . HIS A 1 108 ? -28.792 -11.911 -5.811 1.00 0.00 108 HIS A C 7
ATOM 12594 O O . HIS A 1 108 ? -29.354 -11.541 -4.780 1.00 0.00 108 HIS A O 7
ATOM 12609 N N . HIS A 1 109 ? -27.649 -11.399 -6.248 1.00 0.00 109 HIS A N 7
ATOM 12610 C CA . HIS A 1 109 ? -26.935 -10.356 -5.530 1.00 0.00 109 HIS A CA 7
ATOM 12611 C C . HIS A 1 109 ? -26.899 -9.086 -6.373 1.00 0.00 109 HIS A C 7
ATOM 12612 O O . HIS A 1 109 ? -27.194 -7.994 -5.893 1.00 0.00 109 HIS A O 7
ATOM 12627 N N . HIS A 1 110 ? -26.517 -9.246 -7.633 1.00 0.00 110 HIS A N 7
ATOM 12628 C CA . HIS A 1 110 ? -26.547 -8.152 -8.597 1.00 0.00 110 HIS A CA 7
ATOM 12629 C C . HIS A 1 110 ? -27.892 -8.137 -9.310 1.00 0.00 110 HIS A C 7
ATOM 12630 O O . HIS A 1 110 ? -28.372 -7.087 -9.737 1.00 0.00 110 HIS A O 7
ATOM 12645 N N . HIS A 1 111 ? -28.491 -9.309 -9.429 1.00 0.00 111 HIS A N 7
ATOM 12646 C CA . HIS A 1 111 ? -29.776 -9.457 -10.089 1.00 0.00 111 HIS A CA 7
ATOM 12647 C C . HIS A 1 111 ? -30.352 -10.832 -9.789 1.00 0.00 111 HIS A C 7
ATOM 12648 O O . HIS A 1 111 ? -29.947 -11.802 -10.458 1.00 0.00 111 HIS A O 7
ATOM 12664 N N . MET A 1 1 ? -5.121 -1.414 2.908 1.00 0.00 1 MET A N 8
ATOM 12665 C CA . MET A 1 1 ? -6.002 -0.907 1.827 1.00 0.00 1 MET A CA 8
ATOM 12666 C C . MET A 1 1 ? -7.326 -1.659 1.819 1.00 0.00 1 MET A C 8
ATOM 12667 O O . MET A 1 1 ? -7.513 -2.615 1.061 1.00 0.00 1 MET A O 8
ATOM 12683 N N . PHE A 1 2 ? -8.233 -1.240 2.689 1.00 0.00 2 PHE A N 8
ATOM 12684 C CA . PHE A 1 2 ? -9.538 -1.870 2.806 1.00 0.00 2 PHE A CA 8
ATOM 12685 C C . PHE A 1 2 ? -10.642 -0.838 2.604 1.00 0.00 2 PHE A C 8
ATOM 12686 O O . PHE A 1 2 ? -10.793 0.082 3.408 1.00 0.00 2 PHE A O 8
ATOM 12703 N N . THR A 1 3 ? -11.405 -0.984 1.532 1.00 0.00 3 THR A N 8
ATOM 12704 C CA . THR A 1 3 ? -12.498 -0.065 1.259 1.00 0.00 3 THR A CA 8
ATOM 12705 C C . THR A 1 3 ? -13.848 -0.758 1.424 1.00 0.00 3 THR A C 8
ATOM 12706 O O . THR A 1 3 ? -14.117 -1.782 0.794 1.00 0.00 3 THR A O 8
ATOM 12717 N N . ALA A 1 4 ? -14.677 -0.203 2.295 1.00 0.00 4 ALA A N 8
ATOM 12718 C CA . ALA A 1 4 ? -16.000 -0.749 2.551 1.00 0.00 4 ALA A CA 8
ATOM 12719 C C . ALA A 1 4 ? -17.068 0.154 1.958 1.00 0.00 4 ALA A C 8
ATOM 12720 O O . ALA A 1 4 ? -17.080 1.360 2.208 1.00 0.00 4 ALA A O 8
ATOM 12727 N N . LYS A 1 5 ? -17.952 -0.423 1.165 1.00 0.00 5 LYS A N 8
ATOM 12728 C CA . LYS A 1 5 ? -19.013 0.339 0.534 1.00 0.00 5 LYS A CA 8
ATOM 12729 C C . LYS A 1 5 ? -20.380 -0.205 0.935 1.00 0.00 5 LYS A C 8
ATOM 12730 O O . LYS A 1 5 ? -20.698 -1.369 0.677 1.00 0.00 5 LYS A O 8
ATOM 12749 N N . LEU A 1 6 ? -21.171 0.639 1.591 1.00 0.00 6 LEU A N 8
ATOM 12750 C CA . LEU A 1 6 ? -22.534 0.284 1.971 1.00 0.00 6 LEU A CA 8
ATOM 12751 C C . LEU A 1 6 ? -23.377 0.133 0.709 1.00 0.00 6 LEU A C 8
ATOM 12752 O O . LEU A 1 6 ? -23.404 1.027 -0.139 1.00 0.00 6 LEU A O 8
ATOM 12768 N N . ILE A 1 7 ? -24.045 -1.005 0.573 1.00 0.00 7 ILE A N 8
ATOM 12769 C CA . ILE A 1 7 ? -24.797 -1.296 -0.642 1.00 0.00 7 ILE A CA 8
ATOM 12770 C C . ILE A 1 7 ? -26.293 -1.436 -0.368 1.00 0.00 7 ILE A C 8
ATOM 12771 O O . ILE A 1 7 ? -27.125 -1.083 -1.206 1.00 0.00 7 ILE A O 8
ATOM 12787 N N . LYS A 1 8 ? -26.634 -1.946 0.804 1.00 0.00 8 LYS A N 8
ATOM 12788 C CA . LYS A 1 8 ? -28.022 -2.194 1.152 1.00 0.00 8 LYS A CA 8
ATOM 12789 C C . LYS A 1 8 ? -28.449 -1.243 2.259 1.00 0.00 8 LYS A C 8
ATOM 12790 O O . LYS A 1 8 ? -28.089 -1.429 3.422 1.00 0.00 8 LYS A O 8
ATOM 12809 N N . GLY A 1 9 ? -29.186 -0.208 1.888 1.00 0.00 9 GLY A N 8
ATOM 12810 C CA . GLY A 1 9 ? -29.622 0.769 2.858 1.00 0.00 9 GLY A CA 8
ATOM 12811 C C . GLY A 1 9 ? -29.571 2.182 2.317 1.00 0.00 9 GLY A C 8
ATOM 12812 O O . GLY A 1 9 ? -30.218 2.491 1.316 1.00 0.00 9 GLY A O 8
ATOM 12816 N N . LYS A 1 10 ? -28.770 3.028 2.953 1.00 0.00 10 LYS A N 8
ATOM 12817 C CA . LYS A 1 10 ? -28.729 4.445 2.624 1.00 0.00 10 LYS A CA 8
ATOM 12818 C C . LYS A 1 10 ? -27.657 5.127 3.463 1.00 0.00 10 LYS A C 8
ATOM 12819 O O . LYS A 1 10 ? -26.645 5.589 2.941 1.00 0.00 10 LYS A O 8
ATOM 12838 N N . THR A 1 11 ? -27.880 5.160 4.770 1.00 0.00 11 THR A N 8
ATOM 12839 C CA . THR A 1 11 ? -26.920 5.724 5.704 1.00 0.00 11 THR A CA 8
ATOM 12840 C C . THR A 1 11 ? -26.815 4.829 6.938 1.00 0.00 11 THR A C 8
ATOM 12841 O O . THR A 1 11 ? -27.818 4.549 7.598 1.00 0.00 11 THR A O 8
ATOM 12852 N N . TYR A 1 12 ? -25.607 4.371 7.235 1.00 0.00 12 TYR A N 8
ATOM 12853 C CA . TYR A 1 12 ? -25.387 3.436 8.330 1.00 0.00 12 TYR A CA 8
ATOM 12854 C C . TYR A 1 12 ? -24.295 3.969 9.254 1.00 0.00 12 TYR A C 8
ATOM 12855 O O . TYR A 1 12 ? -23.371 4.633 8.799 1.00 0.00 12 TYR A O 8
ATOM 12873 N N . ASN A 1 13 ? -24.401 3.691 10.546 1.00 0.00 13 ASN A N 8
ATOM 12874 C CA . ASN A 1 13 ? -23.428 4.196 11.509 1.00 0.00 13 ASN A CA 8
ATOM 12875 C C . ASN A 1 13 ? -22.730 3.044 12.217 1.00 0.00 13 ASN A C 8
ATOM 12876 O O . ASN A 1 13 ? -23.370 2.258 12.917 1.00 0.00 13 ASN A O 8
ATOM 12887 N N . VAL A 1 14 ? -21.420 2.940 12.035 1.00 0.00 14 VAL A N 8
ATOM 12888 C CA . VAL A 1 14 ? -20.640 1.910 12.708 1.00 0.00 14 VAL A CA 8
ATOM 12889 C C . VAL A 1 14 ? -19.650 2.546 13.676 1.00 0.00 14 VAL A C 8
ATOM 12890 O O . VAL A 1 14 ? -18.608 3.063 13.261 1.00 0.00 14 VAL A O 8
ATOM 12903 N N . MET A 1 15 ? -20.002 2.521 14.957 1.00 0.00 15 MET A N 8
ATOM 12904 C CA . MET A 1 15 ? -19.163 3.056 16.029 1.00 0.00 15 MET A CA 8
ATOM 12905 C C . MET A 1 15 ? -18.947 4.561 15.867 1.00 0.00 15 MET A C 8
ATOM 12906 O O . MET A 1 15 ? -19.700 5.363 16.417 1.00 0.00 15 MET A O 8
ATOM 12920 N N . GLY A 1 16 ? -17.939 4.938 15.094 1.00 0.00 16 GLY A N 8
ATOM 12921 C CA . GLY A 1 16 ? -17.655 6.340 14.877 1.00 0.00 16 GLY A CA 8
ATOM 12922 C C . GLY A 1 16 ? -17.511 6.676 13.406 1.00 0.00 16 GLY A C 8
ATOM 12923 O O . GLY A 1 16 ? -17.090 7.777 13.050 1.00 0.00 16 GLY A O 8
ATOM 12927 N N . ILE A 1 17 ? -17.843 5.722 12.548 1.00 0.00 17 ILE A N 8
ATOM 12928 C CA . ILE A 1 17 ? -17.726 5.920 11.111 1.00 0.00 17 ILE A CA 8
ATOM 12929 C C . ILE A 1 17 ? -19.096 5.788 10.453 1.00 0.00 17 ILE A C 8
ATOM 12930 O O . ILE A 1 17 ? -19.797 4.794 10.651 1.00 0.00 17 ILE A O 8
ATOM 12946 N N . THR A 1 18 ? -19.476 6.798 9.688 1.00 0.00 18 THR A N 8
ATOM 12947 C CA . THR A 1 18 ? -20.752 6.793 8.997 1.00 0.00 18 THR A CA 8
ATOM 12948 C C . THR A 1 18 ? -20.566 6.377 7.537 1.00 0.00 18 THR A C 8
ATOM 12949 O O . THR A 1 18 ? -19.719 6.921 6.832 1.00 0.00 18 THR A O 8
ATOM 12960 N N . PHE A 1 19 ? -21.344 5.396 7.106 1.00 0.00 19 PHE A N 8
ATOM 12961 C CA . PHE A 1 19 ? -21.273 4.893 5.743 1.00 0.00 19 PHE A CA 8
ATOM 12962 C C . PHE A 1 19 ? -22.517 5.287 4.966 1.00 0.00 19 PHE A C 8
ATOM 12963 O O . PHE A 1 19 ? -23.630 5.240 5.495 1.00 0.00 19 PHE A O 8
ATOM 12980 N N . ARG A 1 20 ? -22.330 5.677 3.719 1.00 0.00 20 ARG A N 8
ATOM 12981 C CA . ARG A 1 20 ? -23.447 5.999 2.850 1.00 0.00 20 ARG A CA 8
ATOM 12982 C C . ARG A 1 20 ? -23.485 5.027 1.679 1.00 0.00 20 ARG A C 8
ATOM 12983 O O . ARG A 1 20 ? -22.436 4.611 1.178 1.00 0.00 20 ARG A O 8
ATOM 13004 N N . ALA A 1 21 ? -24.689 4.645 1.270 1.00 0.00 21 ALA A N 8
ATOM 13005 C CA . ALA A 1 21 ? -24.872 3.725 0.154 1.00 0.00 21 ALA A CA 8
ATOM 13006 C C . ALA A 1 21 ? -24.195 4.238 -1.115 1.00 0.00 21 ALA A C 8
ATOM 13007 O O . ALA A 1 21 ? -24.554 5.292 -1.644 1.00 0.00 21 ALA A O 8
ATOM 13014 N N . GLY A 1 22 ? -23.217 3.484 -1.597 1.00 0.00 22 GLY A N 8
ATOM 13015 C CA . GLY A 1 22 ? -22.537 3.847 -2.826 1.00 0.00 22 GLY A CA 8
ATOM 13016 C C . GLY A 1 22 ? -21.193 4.507 -2.588 1.00 0.00 22 GLY A C 8
ATOM 13017 O O . GLY A 1 22 ? -20.503 4.878 -3.538 1.00 0.00 22 GLY A O 8
ATOM 13021 N N . VAL A 1 23 ? -20.815 4.659 -1.325 1.00 0.00 23 VAL A N 8
ATOM 13022 C CA . VAL A 1 23 ? -19.543 5.283 -0.990 1.00 0.00 23 VAL A CA 8
ATOM 13023 C C . VAL A 1 23 ? -18.560 4.257 -0.435 1.00 0.00 23 VAL A C 8
ATOM 13024 O O . VAL A 1 23 ? -18.803 3.649 0.609 1.00 0.00 23 VAL A O 8
ATOM 13037 N N . SER A 1 24 ? -17.466 4.054 -1.155 1.00 0.00 24 SER A N 8
ATOM 13038 C CA . SER A 1 24 ? -16.399 3.179 -0.698 1.00 0.00 24 SER A CA 8
ATOM 13039 C C . SER A 1 24 ? -15.479 3.941 0.251 1.00 0.00 24 SER A C 8
ATOM 13040 O O . SER A 1 24 ? -14.709 4.805 -0.175 1.00 0.00 24 SER A O 8
ATOM 13048 N N . GLN A 1 25 ? -15.574 3.632 1.533 1.00 0.00 25 GLN A N 8
ATOM 13049 C CA . GLN A 1 25 ? -14.813 4.342 2.547 1.00 0.00 25 GLN A CA 8
ATOM 13050 C C . GLN A 1 25 ? -13.727 3.445 3.125 1.00 0.00 25 GLN A C 8
ATOM 13051 O O . GLN A 1 25 ? -13.950 2.253 3.345 1.00 0.00 25 GLN A O 8
ATOM 13065 N N . THR A 1 26 ? -12.553 4.014 3.350 1.00 0.00 26 THR A N 8
ATOM 13066 C CA . THR A 1 26 ? -11.445 3.277 3.936 1.00 0.00 26 THR A CA 8
ATOM 13067 C C . THR A 1 26 ? -11.704 3.008 5.415 1.00 0.00 26 THR A C 8
ATOM 13068 O O . THR A 1 26 ? -11.883 3.934 6.206 1.00 0.00 26 THR A O 8
ATOM 13079 N N . VAL A 1 27 ? -11.738 1.735 5.778 1.00 0.00 27 VAL A N 8
ATOM 13080 C CA . VAL A 1 27 ? -12.065 1.344 7.140 1.00 0.00 27 VAL A CA 8
ATOM 13081 C C . VAL A 1 27 ? -10.868 0.721 7.839 1.00 0.00 27 VAL A C 8
ATOM 13082 O O . VAL A 1 27 ? -9.922 0.268 7.188 1.00 0.00 27 VAL A O 8
ATOM 13095 N N . PRO A 1 28 ? -10.878 0.729 9.179 1.00 0.00 28 PRO A N 8
ATOM 13096 C CA . PRO A 1 28 ? -9.883 0.019 9.978 1.00 0.00 28 PRO A CA 8
ATOM 13097 C C . PRO A 1 28 ? -9.944 -1.485 9.730 1.00 0.00 28 PRO A C 8
ATOM 13098 O O . PRO A 1 28 ? -11.008 -2.032 9.425 1.00 0.00 28 PRO A O 8
ATOM 13109 N N . LYS A 1 29 ? -8.807 -2.145 9.878 1.00 0.00 29 LYS A N 8
ATOM 13110 C CA . LYS A 1 29 ? -8.696 -3.575 9.616 1.00 0.00 29 LYS A CA 8
ATOM 13111 C C . LYS A 1 29 ? -9.649 -4.380 10.499 1.00 0.00 29 LYS A C 8
ATOM 13112 O O . LYS A 1 29 ? -10.135 -5.438 10.098 1.00 0.00 29 LYS A O 8
ATOM 13131 N N . LYS A 1 30 ? -9.934 -3.864 11.692 1.00 0.00 30 LYS A N 8
ATOM 13132 C CA . LYS A 1 30 ? -10.890 -4.503 12.591 1.00 0.00 30 LYS A CA 8
ATOM 13133 C C . LYS A 1 30 ? -12.298 -4.466 11.997 1.00 0.00 30 LYS A C 8
ATOM 13134 O O . LYS A 1 30 ? -13.018 -5.464 12.005 1.00 0.00 30 LYS A O 8
ATOM 13153 N N . LEU A 1 31 ? -12.673 -3.309 11.462 1.00 0.00 31 LEU A N 8
ATOM 13154 C CA . LEU A 1 31 ? -14.021 -3.110 10.947 1.00 0.00 31 LEU A CA 8
ATOM 13155 C C . LEU A 1 31 ? -14.205 -3.795 9.600 1.00 0.00 31 LEU A C 8
ATOM 13156 O O . LEU A 1 31 ? -15.329 -4.074 9.196 1.00 0.00 31 LEU A O 8
ATOM 13172 N N . TYR A 1 32 ? -13.104 -4.072 8.912 1.00 0.00 32 TYR A N 8
ATOM 13173 C CA . TYR A 1 32 ? -13.169 -4.782 7.641 1.00 0.00 32 TYR A CA 8
ATOM 13174 C C . TYR A 1 32 ? -13.786 -6.164 7.844 1.00 0.00 32 TYR A C 8
ATOM 13175 O O . TYR A 1 32 ? -14.699 -6.560 7.122 1.00 0.00 32 TYR A O 8
ATOM 13193 N N . GLU A 1 33 ? -13.301 -6.882 8.849 1.00 0.00 33 GLU A N 8
ATOM 13194 C CA . GLU A 1 33 ? -13.842 -8.194 9.168 1.00 0.00 33 GLU A CA 8
ATOM 13195 C C . GLU A 1 33 ? -15.212 -8.049 9.822 1.00 0.00 33 GLU A C 8
ATOM 13196 O O . GLU A 1 33 ? -16.113 -8.857 9.595 1.00 0.00 33 GLU A O 8
ATOM 13208 N N . TYR A 1 34 ? -15.360 -6.996 10.616 1.00 0.00 34 TYR A N 8
ATOM 13209 C CA . TYR A 1 34 ? -16.618 -6.703 11.292 1.00 0.00 34 TYR A CA 8
ATOM 13210 C C . TYR A 1 34 ? -17.743 -6.496 10.277 1.00 0.00 34 TYR A C 8
ATOM 13211 O O . TYR A 1 34 ? -18.910 -6.778 10.557 1.00 0.00 34 TYR A O 8
ATOM 13229 N N . LEU A 1 35 ? -17.386 -6.007 9.096 1.00 0.00 35 LEU A N 8
ATOM 13230 C CA . LEU A 1 35 ? -18.358 -5.799 8.035 1.00 0.00 35 LEU A CA 8
ATOM 13231 C C . LEU A 1 35 ? -18.404 -6.999 7.092 1.00 0.00 35 LEU A C 8
ATOM 13232 O O . LEU A 1 35 ? -19.353 -7.154 6.328 1.00 0.00 35 LEU A O 8
ATOM 13248 N N . ASN A 1 36 ? -17.385 -7.849 7.153 1.00 0.00 36 ASN A N 8
ATOM 13249 C CA . ASN A 1 36 ? -17.353 -9.066 6.339 1.00 0.00 36 ASN A CA 8
ATOM 13250 C C . ASN A 1 36 ? -18.408 -10.044 6.832 1.00 0.00 36 ASN A C 8
ATOM 13251 O O . ASN A 1 36 ? -18.959 -10.837 6.070 1.00 0.00 36 ASN A O 8
ATOM 13262 N N . GLU A 1 37 ? -18.685 -9.967 8.124 1.00 0.00 37 GLU A N 8
ATOM 13263 C CA . GLU A 1 37 ? -19.730 -10.764 8.747 1.00 0.00 37 GLU A CA 8
ATOM 13264 C C . GLU A 1 37 ? -21.057 -10.009 8.721 1.00 0.00 37 GLU A C 8
ATOM 13265 O O . GLU A 1 37 ? -22.046 -10.446 9.308 1.00 0.00 37 GLU A O 8
ATOM 13277 N N . ASN A 1 38 ? -21.068 -8.880 8.027 1.00 0.00 38 ASN A N 8
ATOM 13278 C CA . ASN A 1 38 ? -22.239 -8.023 7.976 1.00 0.00 38 ASN A CA 8
ATOM 13279 C C . ASN A 1 38 ? -22.780 -7.978 6.547 1.00 0.00 38 ASN A C 8
ATOM 13280 O O . ASN A 1 38 ? -22.199 -7.341 5.669 1.00 0.00 38 ASN A O 8
ATOM 13291 N N . PRO A 1 39 ? -23.915 -8.652 6.309 1.00 0.00 39 PRO A N 8
ATOM 13292 C CA . PRO A 1 39 ? -24.403 -8.974 4.956 1.00 0.00 39 PRO A CA 8
ATOM 13293 C C . PRO A 1 39 ? -25.048 -7.808 4.196 1.00 0.00 39 PRO A C 8
ATOM 13294 O O . PRO A 1 39 ? -26.050 -7.999 3.503 1.00 0.00 39 PRO A O 8
ATOM 13305 N N . TYR A 1 40 ? -24.477 -6.614 4.294 1.00 0.00 40 TYR A N 8
ATOM 13306 C CA . TYR A 1 40 ? -24.955 -5.494 3.485 1.00 0.00 40 TYR A CA 8
ATOM 13307 C C . TYR A 1 40 ? -23.844 -4.508 3.132 1.00 0.00 40 TYR A C 8
ATOM 13308 O O . TYR A 1 40 ? -24.104 -3.336 2.844 1.00 0.00 40 TYR A O 8
ATOM 13326 N N . PHE A 1 41 ? -22.610 -4.996 3.107 1.00 0.00 41 PHE A N 8
ATOM 13327 C CA . PHE A 1 41 ? -21.480 -4.193 2.668 1.00 0.00 41 PHE A CA 8
ATOM 13328 C C . PHE A 1 41 ? -20.706 -4.924 1.580 1.00 0.00 41 PHE A C 8
ATOM 13329 O O . PHE A 1 41 ? -20.511 -6.139 1.663 1.00 0.00 41 PHE A O 8
ATOM 13346 N N . ILE A 1 42 ? -20.282 -4.200 0.555 1.00 0.00 42 ILE A N 8
ATOM 13347 C CA . ILE A 1 42 ? -19.329 -4.741 -0.404 1.00 0.00 42 ILE A CA 8
ATOM 13348 C C . ILE A 1 42 ? -17.931 -4.292 -0.025 1.00 0.00 42 ILE A C 8
ATOM 13349 O O . ILE A 1 42 ? -17.613 -3.098 -0.055 1.00 0.00 42 ILE A O 8
ATOM 13365 N N . LEU A 1 43 ? -17.120 -5.252 0.367 1.00 0.00 43 LEU A N 8
ATOM 13366 C CA . LEU A 1 43 ? -15.778 -4.990 0.836 1.00 0.00 43 LEU A CA 8
ATOM 13367 C C . LEU A 1 43 ? -14.763 -5.268 -0.256 1.00 0.00 43 LEU A C 8
ATOM 13368 O O . LEU A 1 43 ? -14.514 -6.422 -0.617 1.00 0.00 43 LEU A O 8
ATOM 13384 N N . THR A 1 44 ? -14.200 -4.205 -0.793 1.00 0.00 44 THR A N 8
ATOM 13385 C CA . THR A 1 44 ? -13.189 -4.318 -1.816 1.00 0.00 44 THR A CA 8
ATOM 13386 C C . THR A 1 44 ? -11.804 -4.072 -1.232 1.00 0.00 44 THR A C 8
ATOM 13387 O O . THR A 1 44 ? -11.506 -2.980 -0.743 1.00 0.00 44 THR A O 8
ATOM 13398 N N . GLN A 1 45 ? -10.975 -5.103 -1.252 1.00 0.00 45 GLN A N 8
ATOM 13399 C CA . GLN A 1 45 ? -9.594 -4.958 -0.822 1.00 0.00 45 GLN A CA 8
ATOM 13400 C C . GLN A 1 45 ? -8.736 -4.580 -2.025 1.00 0.00 45 GLN A C 8
ATOM 13401 O O . GLN A 1 45 ? -8.892 -5.144 -3.111 1.00 0.00 45 GLN A O 8
ATOM 13415 N N . GLU A 1 46 ? -7.851 -3.620 -1.829 1.00 0.00 46 GLU A N 8
ATOM 13416 C CA . GLU A 1 46 ? -7.040 -3.104 -2.924 1.00 0.00 46 GLU A CA 8
ATOM 13417 C C . GLU A 1 46 ? -5.648 -3.703 -2.857 1.00 0.00 46 GLU A C 8
ATOM 13418 O O . GLU A 1 46 ? -4.865 -3.395 -1.962 1.00 0.00 46 GLU A O 8
ATOM 13430 N N . LEU A 1 47 ? -5.359 -4.585 -3.798 1.00 0.00 47 LEU A N 8
ATOM 13431 C CA . LEU A 1 47 ? -4.109 -5.318 -3.782 1.00 0.00 47 LEU A CA 8
ATOM 13432 C C . LEU A 1 47 ? -3.168 -4.821 -4.863 1.00 0.00 47 LEU A C 8
ATOM 13433 O O . LEU A 1 47 ? -3.264 -5.227 -6.021 1.00 0.00 47 LEU A O 8
ATOM 13449 N N . ASN A 1 48 ? -2.264 -3.929 -4.489 1.00 0.00 48 ASN A N 8
ATOM 13450 C CA . ASN A 1 48 ? -1.222 -3.489 -5.401 1.00 0.00 48 ASN A CA 8
ATOM 13451 C C . ASN A 1 48 ? 0.040 -4.285 -5.116 1.00 0.00 48 ASN A C 8
ATOM 13452 O O . ASN A 1 48 ? 0.980 -3.789 -4.492 1.00 0.00 48 ASN A O 8
ATOM 13463 N N . ASN A 1 49 ? 0.025 -5.545 -5.521 1.00 0.00 49 ASN A N 8
ATOM 13464 C CA . ASN A 1 49 ? 1.143 -6.445 -5.271 1.00 0.00 49 ASN A CA 8
ATOM 13465 C C . ASN A 1 49 ? 2.208 -6.264 -6.341 1.00 0.00 49 ASN A C 8
ATOM 13466 O O . ASN A 1 49 ? 3.317 -5.816 -6.060 1.00 0.00 49 ASN A O 8
ATOM 13477 N N . GLN A 1 50 ? 1.857 -6.607 -7.574 1.00 0.00 50 GLN A N 8
ATOM 13478 C CA . GLN A 1 50 ? 2.759 -6.435 -8.699 1.00 0.00 50 GLN A CA 8
ATOM 13479 C C . GLN A 1 50 ? 1.992 -6.006 -9.936 1.00 0.00 50 GLN A C 8
ATOM 13480 O O . GLN A 1 50 ? 0.962 -6.594 -10.281 1.00 0.00 50 GLN A O 8
ATOM 13494 N N . LYS A 1 51 ? 2.491 -4.968 -10.579 1.00 0.00 51 LYS A N 8
ATOM 13495 C CA . LYS A 1 51 ? 1.907 -4.448 -11.799 1.00 0.00 51 LYS A CA 8
ATOM 13496 C C . LYS A 1 51 ? 2.921 -3.550 -12.487 1.00 0.00 51 LYS A C 8
ATOM 13497 O O . LYS A 1 51 ? 3.589 -2.756 -11.823 1.00 0.00 51 LYS A O 8
ATOM 13516 N N . ASP A 1 52 ? 3.053 -3.723 -13.802 1.00 0.00 52 ASP A N 8
ATOM 13517 C CA . ASP A 1 52 ? 3.847 -2.828 -14.651 1.00 0.00 52 ASP A CA 8
ATOM 13518 C C . ASP A 1 52 ? 5.350 -3.106 -14.544 1.00 0.00 52 ASP A C 8
ATOM 13519 O O . ASP A 1 52 ? 5.885 -3.324 -13.455 1.00 0.00 52 ASP A O 8
ATOM 13528 N N . ASP A 1 53 ? 6.014 -3.117 -15.692 1.00 0.00 53 ASP A N 8
ATOM 13529 C CA . ASP A 1 53 ? 7.467 -3.231 -15.748 1.00 0.00 53 ASP A CA 8
ATOM 13530 C C . ASP A 1 53 ? 8.043 -1.851 -16.059 1.00 0.00 53 ASP A C 8
ATOM 13531 O O . ASP A 1 53 ? 7.940 -1.377 -17.195 1.00 0.00 53 ASP A O 8
ATOM 13540 N N . PRO A 1 54 ? 8.629 -1.174 -15.056 1.00 0.00 54 PRO A N 8
ATOM 13541 C CA . PRO A 1 54 ? 9.070 0.227 -15.172 1.00 0.00 54 PRO A CA 8
ATOM 13542 C C . PRO A 1 54 ? 10.334 0.415 -16.015 1.00 0.00 54 PRO A C 8
ATOM 13543 O O . PRO A 1 54 ? 11.178 1.257 -15.704 1.00 0.00 54 PRO A O 8
ATOM 13554 N N . ILE A 1 55 ? 10.442 -0.352 -17.087 1.00 0.00 55 ILE A N 8
ATOM 13555 C CA . ILE A 1 55 ? 11.552 -0.233 -18.026 1.00 0.00 55 ILE A CA 8
ATOM 13556 C C . ILE A 1 55 ? 11.311 -1.173 -19.221 1.00 0.00 55 ILE A C 8
ATOM 13557 O O . ILE A 1 55 ? 12.243 -1.658 -19.867 1.00 0.00 55 ILE A O 8
ATOM 13573 N N . ASN A 1 56 ? 10.035 -1.394 -19.535 1.00 0.00 56 ASN A N 8
ATOM 13574 C CA . ASN A 1 56 ? 9.648 -2.349 -20.571 1.00 0.00 56 ASN A CA 8
ATOM 13575 C C . ASN A 1 56 ? 8.243 -2.033 -21.073 1.00 0.00 56 ASN A C 8
ATOM 13576 O O . ASN A 1 56 ? 7.247 -2.448 -20.475 1.00 0.00 56 ASN A O 8
ATOM 13587 N N . TYR A 1 57 ? 8.167 -1.275 -22.154 1.00 0.00 57 TYR A N 8
ATOM 13588 C CA . TYR A 1 57 ? 6.889 -0.867 -22.721 1.00 0.00 57 TYR A CA 8
ATOM 13589 C C . TYR A 1 57 ? 6.940 -0.972 -24.237 1.00 0.00 57 TYR A C 8
ATOM 13590 O O . TYR A 1 57 ? 8.021 -0.941 -24.825 1.00 0.00 57 TYR A O 8
ATOM 13608 N N . THR A 1 58 ? 5.776 -1.098 -24.860 1.00 0.00 58 THR A N 8
ATOM 13609 C CA . THR A 1 58 ? 5.685 -1.078 -26.310 1.00 0.00 58 THR A CA 8
ATOM 13610 C C . THR A 1 58 ? 6.125 0.274 -26.838 1.00 0.00 58 THR A C 8
ATOM 13611 O O . THR A 1 58 ? 5.745 1.307 -26.292 1.00 0.00 58 THR A O 8
ATOM 13622 N N . GLU A 1 59 ? 6.960 0.270 -27.874 1.00 0.00 59 GLU A N 8
ATOM 13623 C CA . GLU A 1 59 ? 7.437 1.514 -28.459 1.00 0.00 59 GLU A CA 8
ATOM 13624 C C . GLU A 1 59 ? 6.259 2.339 -28.955 1.00 0.00 59 GLU A C 8
ATOM 13625 O O . GLU A 1 59 ? 6.274 3.564 -28.877 1.00 0.00 59 GLU A O 8
ATOM 13637 N N . SER A 1 60 ? 5.220 1.657 -29.426 1.00 0.00 60 SER A N 8
ATOM 13638 C CA . SER A 1 60 ? 4.000 2.322 -29.833 1.00 0.00 60 SER A CA 8
ATOM 13639 C C . SER A 1 60 ? 3.277 2.889 -28.616 1.00 0.00 60 SER A C 8
ATOM 13640 O O . SER A 1 60 ? 2.610 3.918 -28.714 1.00 0.00 60 SER A O 8
ATOM 13648 N N . GLU A 1 61 ? 3.433 2.242 -27.452 1.00 0.00 61 GLU A N 8
ATOM 13649 C CA . GLU A 1 61 ? 2.821 2.772 -26.234 1.00 0.00 61 GLU A CA 8
ATOM 13650 C C . GLU A 1 61 ? 3.587 4.006 -25.771 1.00 0.00 61 GLU A C 8
ATOM 13651 O O . GLU A 1 61 ? 3.005 4.981 -25.299 1.00 0.00 61 GLU A O 8
ATOM 13663 N N . LEU A 1 62 ? 4.902 3.955 -25.937 1.00 0.00 62 LEU A N 8
ATOM 13664 C CA . LEU A 1 62 ? 5.779 5.031 -25.501 1.00 0.00 62 LEU A CA 8
ATOM 13665 C C . LEU A 1 62 ? 5.741 6.214 -26.468 1.00 0.00 62 LEU A C 8
ATOM 13666 O O . LEU A 1 62 ? 6.188 7.314 -26.131 1.00 0.00 62 LEU A O 8
ATOM 13682 N N . LYS A 1 63 ? 5.209 5.989 -27.665 1.00 0.00 63 LYS A N 8
ATOM 13683 C CA . LYS A 1 63 ? 5.049 7.057 -28.649 1.00 0.00 63 LYS A CA 8
ATOM 13684 C C . LYS A 1 63 ? 3.958 8.032 -28.226 1.00 0.00 63 LYS A C 8
ATOM 13685 O O . LYS A 1 63 ? 4.087 9.242 -28.415 1.00 0.00 63 LYS A O 8
ATOM 13704 N N . GLY A 1 64 ? 2.898 7.505 -27.628 1.00 0.00 64 GLY A N 8
ATOM 13705 C CA . GLY A 1 64 ? 1.779 8.336 -27.229 1.00 0.00 64 GLY A CA 8
ATOM 13706 C C . GLY A 1 64 ? 1.981 8.968 -25.866 1.00 0.00 64 GLY A C 8
ATOM 13707 O O . GLY A 1 64 ? 1.045 9.069 -25.075 1.00 0.00 64 GLY A O 8
ATOM 13711 N N . MET A 1 65 ? 3.207 9.396 -25.596 1.00 0.00 65 MET A N 8
ATOM 13712 C CA . MET A 1 65 ? 3.557 9.992 -24.312 1.00 0.00 65 MET A CA 8
ATOM 13713 C C . MET A 1 65 ? 4.439 11.213 -24.529 1.00 0.00 65 MET A C 8
ATOM 13714 O O . MET A 1 65 ? 4.864 11.484 -25.654 1.00 0.00 65 MET A O 8
ATOM 13728 N N . ASN A 1 66 ? 4.714 11.942 -23.458 1.00 0.00 66 ASN A N 8
ATOM 13729 C CA . ASN A 1 66 ? 5.675 13.035 -23.509 1.00 0.00 66 ASN A CA 8
ATOM 13730 C C . ASN A 1 66 ? 6.883 12.690 -22.645 1.00 0.00 66 ASN A C 8
ATOM 13731 O O . ASN A 1 66 ? 7.152 11.512 -22.395 1.00 0.00 66 ASN A O 8
ATOM 13742 N N . LYS A 1 67 ? 7.624 13.698 -22.202 1.00 0.00 67 LYS A N 8
ATOM 13743 C CA . LYS A 1 67 ? 8.843 13.451 -21.448 1.00 0.00 67 LYS A CA 8
ATOM 13744 C C . LYS A 1 67 ? 8.542 12.859 -20.069 1.00 0.00 67 LYS A C 8
ATOM 13745 O O . LYS A 1 67 ? 9.195 11.903 -19.654 1.00 0.00 67 LYS A O 8
ATOM 13764 N N . ALA A 1 68 ? 7.520 13.391 -19.399 1.00 0.00 68 ALA A N 8
ATOM 13765 C CA . ALA A 1 68 ? 7.250 13.069 -17.996 1.00 0.00 68 ALA A CA 8
ATOM 13766 C C . ALA A 1 68 ? 7.103 11.569 -17.761 1.00 0.00 68 ALA A C 8
ATOM 13767 O O . ALA A 1 68 ? 7.766 11.004 -16.886 1.00 0.00 68 ALA A O 8
ATOM 13774 N N . GLU A 1 69 ? 6.231 10.932 -18.538 1.00 0.00 69 GLU A N 8
ATOM 13775 C CA . GLU A 1 69 ? 6.012 9.494 -18.436 1.00 0.00 69 GLU A CA 8
ATOM 13776 C C . GLU A 1 69 ? 7.338 8.747 -18.526 1.00 0.00 69 GLU A C 8
ATOM 13777 O O . GLU A 1 69 ? 7.704 7.998 -17.624 1.00 0.00 69 GLU A O 8
ATOM 13789 N N . HIS A 1 70 ? 8.067 8.991 -19.606 1.00 0.00 70 HIS A N 8
ATOM 13790 C CA . HIS A 1 70 ? 9.338 8.323 -19.851 1.00 0.00 70 HIS A CA 8
ATOM 13791 C C . HIS A 1 70 ? 10.336 8.579 -18.733 1.00 0.00 70 HIS A C 8
ATOM 13792 O O . HIS A 1 70 ? 11.007 7.659 -18.275 1.00 0.00 70 HIS A O 8
ATOM 13807 N N . GLU A 1 71 ? 10.434 9.826 -18.294 1.00 0.00 71 GLU A N 8
ATOM 13808 C CA . GLU A 1 71 ? 11.424 10.199 -17.295 1.00 0.00 71 GLU A CA 8
ATOM 13809 C C . GLU A 1 71 ? 11.168 9.484 -15.976 1.00 0.00 71 GLU A C 8
ATOM 13810 O O . GLU A 1 71 ? 12.107 9.006 -15.342 1.00 0.00 71 GLU A O 8
ATOM 13822 N N . SER A 1 72 ? 9.905 9.386 -15.573 1.00 0.00 72 SER A N 8
ATOM 13823 C CA . SER A 1 72 ? 9.564 8.668 -14.349 1.00 0.00 72 SER A CA 8
ATOM 13824 C C . SER A 1 72 ? 9.885 7.176 -14.494 1.00 0.00 72 SER A C 8
ATOM 13825 O O . SER A 1 72 ? 10.310 6.522 -13.537 1.00 0.00 72 SER A O 8
ATOM 13833 N N . ILE A 1 73 ? 9.704 6.654 -15.706 1.00 0.00 73 ILE A N 8
ATOM 13834 C CA . ILE A 1 73 ? 10.038 5.266 -16.013 1.00 0.00 73 ILE A CA 8
ATOM 13835 C C . ILE A 1 73 ? 11.516 4.988 -15.747 1.00 0.00 73 ILE A C 8
ATOM 13836 O O . ILE A 1 73 ? 11.867 4.127 -14.938 1.00 0.00 73 ILE A O 8
ATOM 13852 N N . ILE A 1 74 ? 12.385 5.746 -16.402 1.00 0.00 74 ILE A N 8
ATOM 13853 C CA . ILE A 1 74 ? 13.817 5.499 -16.308 1.00 0.00 74 ILE A CA 8
ATOM 13854 C C . ILE A 1 74 ? 14.353 5.917 -14.938 1.00 0.00 74 ILE A C 8
ATOM 13855 O O . ILE A 1 74 ? 15.446 5.515 -14.538 1.00 0.00 74 ILE A O 8
ATOM 13871 N N . SER A 1 75 ? 13.573 6.709 -14.208 1.00 0.00 75 SER A N 8
ATOM 13872 C CA . SER A 1 75 ? 13.906 7.028 -12.825 1.00 0.00 75 SER A CA 8
ATOM 13873 C C . SER A 1 75 ? 13.775 5.773 -11.968 1.00 0.00 75 SER A C 8
ATOM 13874 O O . SER A 1 75 ? 14.568 5.544 -11.053 1.00 0.00 75 SER A O 8
ATOM 13882 N N . ASN A 1 76 ? 12.781 4.949 -12.289 1.00 0.00 76 ASN A N 8
ATOM 13883 C CA . ASN A 1 76 ? 12.629 3.653 -11.640 1.00 0.00 76 ASN A CA 8
ATOM 13884 C C . ASN A 1 76 ? 13.794 2.743 -12.013 1.00 0.00 76 ASN A C 8
ATOM 13885 O O . ASN A 1 76 ? 14.245 1.931 -11.203 1.00 0.00 76 ASN A O 8
ATOM 13896 N N . LEU A 1 77 ? 14.278 2.882 -13.243 1.00 0.00 77 LEU A N 8
ATOM 13897 C CA . LEU A 1 77 ? 15.481 2.171 -13.670 1.00 0.00 77 LEU A CA 8
ATOM 13898 C C . LEU A 1 77 ? 16.680 2.635 -12.850 1.00 0.00 77 LEU A C 8
ATOM 13899 O O . LEU A 1 77 ? 17.536 1.835 -12.469 1.00 0.00 77 LEU A O 8
ATOM 13915 N N . GLY A 1 78 ? 16.714 3.929 -12.567 1.00 0.00 78 GLY A N 8
ATOM 13916 C CA . GLY A 1 78 ? 17.803 4.502 -11.809 1.00 0.00 78 GLY A CA 8
ATOM 13917 C C . GLY A 1 78 ? 18.766 5.269 -12.688 1.00 0.00 78 GLY A C 8
ATOM 13918 O O . GLY A 1 78 ? 19.931 5.450 -12.336 1.00 0.00 78 GLY A O 8
ATOM 13922 N N . ARG A 1 79 ? 18.281 5.725 -13.834 1.00 0.00 79 ARG A N 8
ATOM 13923 C CA . ARG A 1 79 ? 19.122 6.448 -14.773 1.00 0.00 79 ARG A CA 8
ATOM 13924 C C . ARG A 1 79 ? 18.428 7.727 -15.227 1.00 0.00 79 ARG A C 8
ATOM 13925 O O . ARG A 1 79 ? 17.288 7.694 -15.687 1.00 0.00 79 ARG A O 8
ATOM 13946 N N . ASN A 1 80 ? 19.116 8.849 -15.080 1.00 0.00 80 ASN A N 8
ATOM 13947 C CA . ASN A 1 80 ? 18.580 10.141 -15.494 1.00 0.00 80 ASN A CA 8
ATOM 13948 C C . ASN A 1 80 ? 18.594 10.274 -17.014 1.00 0.00 80 ASN A C 8
ATOM 13949 O O . ASN A 1 80 ? 19.579 9.910 -17.661 1.00 0.00 80 ASN A O 8
ATOM 13960 N N . PRO A 1 81 ? 17.506 10.795 -17.608 1.00 0.00 81 PRO A N 8
ATOM 13961 C CA . PRO A 1 81 ? 17.436 11.075 -19.044 1.00 0.00 81 PRO A CA 8
ATOM 13962 C C . PRO A 1 81 ? 18.130 12.393 -19.388 1.00 0.00 81 PRO A C 8
ATOM 13963 O O . PRO A 1 81 ? 17.587 13.223 -20.119 1.00 0.00 81 PRO A O 8
ATOM 13974 N N . SER A 1 82 ? 19.351 12.535 -18.887 1.00 0.00 82 SER A N 8
ATOM 13975 C CA . SER A 1 82 ? 20.102 13.785 -18.932 1.00 0.00 82 SER A CA 8
ATOM 13976 C C . SER A 1 82 ? 20.140 14.415 -20.328 1.00 0.00 82 SER A C 8
ATOM 13977 O O . SER A 1 82 ? 19.764 15.573 -20.500 1.00 0.00 82 SER A O 8
ATOM 13985 N N . ASP A 1 83 ? 20.577 13.655 -21.323 1.00 0.00 83 ASP A N 8
ATOM 13986 C CA . ASP A 1 83 ? 20.771 14.207 -22.661 1.00 0.00 83 ASP A CA 8
ATOM 13987 C C . ASP A 1 83 ? 19.674 13.733 -23.612 1.00 0.00 83 ASP A C 8
ATOM 13988 O O . ASP A 1 83 ? 19.854 13.696 -24.830 1.00 0.00 83 ASP A O 8
ATOM 13997 N N . PHE A 1 84 ? 18.529 13.381 -23.057 1.00 0.00 84 PHE A N 8
ATOM 13998 C CA . PHE A 1 84 ? 17.392 12.986 -23.870 1.00 0.00 84 PHE A CA 8
ATOM 13999 C C . PHE A 1 84 ? 16.339 14.081 -23.840 1.00 0.00 84 PHE A C 8
ATOM 14000 O O . PHE A 1 84 ? 15.835 14.438 -22.778 1.00 0.00 84 PHE A O 8
ATOM 14017 N N . LYS A 1 85 ? 16.012 14.620 -25.004 1.00 0.00 85 LYS A N 8
ATOM 14018 C CA . LYS A 1 85 ? 15.097 15.746 -25.080 1.00 0.00 85 LYS A CA 8
ATOM 14019 C C . LYS A 1 85 ? 13.821 15.361 -25.817 1.00 0.00 85 LYS A C 8
ATOM 14020 O O . LYS A 1 85 ? 12.736 15.837 -25.484 1.00 0.00 85 LYS A O 8
ATOM 14039 N N . ASN A 1 86 ? 13.946 14.469 -26.788 1.00 0.00 86 ASN A N 8
ATOM 14040 C CA . ASN A 1 86 ? 12.797 14.024 -27.566 1.00 0.00 86 ASN A CA 8
ATOM 14041 C C . ASN A 1 86 ? 12.208 12.753 -26.953 1.00 0.00 86 ASN A C 8
ATOM 14042 O O . ASN A 1 86 ? 12.801 12.154 -26.049 1.00 0.00 86 ASN A O 8
ATOM 14053 N N . ALA A 1 87 ? 11.036 12.354 -27.426 1.00 0.00 87 ALA A N 8
ATOM 14054 C CA . ALA A 1 87 ? 10.385 11.151 -26.938 1.00 0.00 87 ALA A CA 8
ATOM 14055 C C . ALA A 1 87 ? 11.099 9.905 -27.454 1.00 0.00 87 ALA A C 8
ATOM 14056 O O . ALA A 1 87 ? 11.306 8.952 -26.703 1.00 0.00 87 ALA A O 8
ATOM 14063 N N . ASP A 1 88 ? 11.495 9.942 -28.726 1.00 0.00 88 ASP A N 8
ATOM 14064 C CA . ASP A 1 88 ? 12.150 8.805 -29.382 1.00 0.00 88 ASP A CA 8
ATOM 14065 C C . ASP A 1 88 ? 13.423 8.395 -28.655 1.00 0.00 88 ASP A C 8
ATOM 14066 O O . ASP A 1 88 ? 13.658 7.214 -28.419 1.00 0.00 88 ASP A O 8
ATOM 14075 N N . GLU A 1 89 ? 14.227 9.383 -28.287 1.00 0.00 89 GLU A N 8
ATOM 14076 C CA . GLU A 1 89 ? 15.487 9.138 -27.590 1.00 0.00 89 GLU A CA 8
ATOM 14077 C C . GLU A 1 89 ? 15.241 8.376 -26.290 1.00 0.00 89 GLU A C 8
ATOM 14078 O O . GLU A 1 89 ? 15.999 7.479 -25.918 1.00 0.00 89 GLU A O 8
ATOM 14090 N N . ARG A 1 90 ? 14.157 8.732 -25.614 1.00 0.00 90 ARG A N 8
ATOM 14091 C CA . ARG A 1 90 ? 13.777 8.067 -24.380 1.00 0.00 90 ARG A CA 8
ATOM 14092 C C . ARG A 1 90 ? 13.234 6.670 -24.665 1.00 0.00 90 ARG A C 8
ATOM 14093 O O . ARG A 1 90 ? 13.396 5.761 -23.858 1.00 0.00 90 ARG A O 8
ATOM 14114 N N . ILE A 1 91 ? 12.587 6.508 -25.814 1.00 0.00 91 ILE A N 8
ATOM 14115 C CA . ILE A 1 91 ? 12.069 5.206 -26.222 1.00 0.00 91 ILE A CA 8
ATOM 14116 C C . ILE A 1 91 ? 13.223 4.256 -26.512 1.00 0.00 91 ILE A C 8
ATOM 14117 O O . ILE A 1 91 ? 13.237 3.120 -26.042 1.00 0.00 91 ILE A O 8
ATOM 14133 N N . ALA A 1 92 ? 14.193 4.749 -27.274 1.00 0.00 92 ALA A N 8
ATOM 14134 C CA . ALA A 1 92 ? 15.371 3.973 -27.633 1.00 0.00 92 ALA A CA 8
ATOM 14135 C C . ALA A 1 92 ? 16.079 3.441 -26.393 1.00 0.00 92 ALA A C 8
ATOM 14136 O O . ALA A 1 92 ? 16.453 2.270 -26.335 1.00 0.00 92 ALA A O 8
ATOM 14143 N N . TYR A 1 93 ? 16.240 4.299 -25.390 1.00 0.00 93 TYR A N 8
ATOM 14144 C CA . TYR A 1 93 ? 16.926 3.908 -24.164 1.00 0.00 93 TYR A CA 8
ATOM 14145 C C . TYR A 1 93 ? 16.143 2.828 -23.422 1.00 0.00 93 TYR A C 8
ATOM 14146 O O . TYR A 1 93 ? 16.726 1.879 -22.892 1.00 0.00 93 TYR A O 8
ATOM 14164 N N . ILE A 1 94 ? 14.823 2.973 -23.393 1.00 0.00 94 ILE A N 8
ATOM 14165 C CA . ILE A 1 94 ? 13.968 2.000 -22.731 1.00 0.00 94 ILE A CA 8
ATOM 14166 C C . ILE A 1 94 ? 13.996 0.667 -23.481 1.00 0.00 94 ILE A C 8
ATOM 14167 O O . ILE A 1 94 ? 14.135 -0.392 -22.872 1.00 0.00 94 ILE A O 8
ATOM 14183 N N . LEU A 1 95 ? 13.904 0.732 -24.806 1.00 0.00 95 LEU A N 8
ATOM 14184 C CA . LEU A 1 95 ? 13.945 -0.465 -25.645 1.00 0.00 95 LEU A CA 8
ATOM 14185 C C . LEU A 1 95 ? 15.283 -1.191 -25.511 1.00 0.00 95 LEU A C 8
ATOM 14186 O O . LEU A 1 95 ? 15.327 -2.420 -25.431 1.00 0.00 95 LEU A O 8
ATOM 14202 N N . LYS A 1 96 ? 16.373 -0.432 -25.472 1.00 0.00 96 LYS A N 8
ATOM 14203 C CA . LYS A 1 96 ? 17.698 -1.018 -25.293 1.00 0.00 96 LYS A CA 8
ATOM 14204 C C . LYS A 1 96 ? 17.827 -1.667 -23.920 1.00 0.00 96 LYS A C 8
ATOM 14205 O O . LYS A 1 96 ? 18.583 -2.622 -23.744 1.00 0.00 96 LYS A O 8
ATOM 14224 N N . GLN A 1 97 ? 17.077 -1.157 -22.954 1.00 0.00 97 GLN A N 8
ATOM 14225 C CA . GLN A 1 97 ? 17.109 -1.697 -21.604 1.00 0.00 97 GLN A CA 8
ATOM 14226 C C . GLN A 1 97 ? 16.247 -2.951 -21.513 1.00 0.00 97 GLN A C 8
ATOM 14227 O O . GLN A 1 97 ? 16.396 -3.755 -20.594 1.00 0.00 97 GLN A O 8
ATOM 14241 N N . ILE A 1 98 ? 15.341 -3.109 -22.469 1.00 0.00 98 ILE A N 8
ATOM 14242 C CA . ILE A 1 98 ? 14.562 -4.332 -22.584 1.00 0.00 98 ILE A CA 8
ATOM 14243 C C . ILE A 1 98 ? 15.445 -5.441 -23.142 1.00 0.00 98 ILE A C 8
ATOM 14244 O O . ILE A 1 98 ? 15.414 -6.578 -22.672 1.00 0.00 98 ILE A O 8
ATOM 14260 N N . ASP A 1 99 ? 16.246 -5.087 -24.138 1.00 0.00 99 ASP A N 8
ATOM 14261 C CA . ASP A 1 99 ? 17.199 -6.019 -24.729 1.00 0.00 99 ASP A CA 8
ATOM 14262 C C . ASP A 1 99 ? 18.269 -6.396 -23.712 1.00 0.00 99 ASP A C 8
ATOM 14263 O O . ASP A 1 99 ? 18.554 -7.573 -23.495 1.00 0.00 99 ASP A O 8
ATOM 14272 N N . ASN A 1 100 ? 18.832 -5.383 -23.069 1.00 0.00 100 ASN A N 8
ATOM 14273 C CA . ASN A 1 100 ? 19.894 -5.581 -22.092 1.00 0.00 100 ASN A CA 8
ATOM 14274 C C . ASN A 1 100 ? 19.315 -5.776 -20.695 1.00 0.00 100 ASN A C 8
ATOM 14275 O O . ASN A 1 100 ? 19.927 -5.393 -19.697 1.00 0.00 100 ASN A O 8
ATOM 14286 N N . LYS A 1 101 ? 18.134 -6.386 -20.629 1.00 0.00 101 LYS A N 8
ATOM 14287 C CA . LYS A 1 101 ? 17.499 -6.692 -19.354 1.00 0.00 101 LYS A CA 8
ATOM 14288 C C . LYS A 1 101 ? 18.336 -7.738 -18.619 1.00 0.00 101 LYS A C 8
ATOM 14289 O O . LYS A 1 101 ? 18.454 -7.713 -17.392 1.00 0.00 101 LYS A O 8
ATOM 14308 N N . GLY A 1 102 ? 18.928 -8.645 -19.391 1.00 0.00 102 GLY A N 8
ATOM 14309 C CA . GLY A 1 102 ? 19.870 -9.598 -18.840 1.00 0.00 102 GLY A CA 8
ATOM 14310 C C . GLY A 1 102 ? 19.246 -10.942 -18.530 1.00 0.00 102 GLY A C 8
ATOM 14311 O O . GLY A 1 102 ? 18.918 -11.705 -19.441 1.00 0.00 102 GLY A O 8
ATOM 14315 N N . GLU A 1 103 ? 19.080 -11.207 -17.236 1.00 0.00 103 GLU A N 8
ATOM 14316 C CA . GLU A 1 103 ? 18.577 -12.483 -16.732 1.00 0.00 103 GLU A CA 8
ATOM 14317 C C . GLU A 1 103 ? 19.562 -13.623 -16.965 1.00 0.00 103 GLU A C 8
ATOM 14318 O O . GLU A 1 103 ? 19.478 -14.350 -17.959 1.00 0.00 103 GLU A O 8
ATOM 14330 N N . LEU A 1 104 ? 20.510 -13.750 -16.052 1.00 0.00 104 LEU A N 8
ATOM 14331 C CA . LEU A 1 104 ? 21.390 -14.906 -16.011 1.00 0.00 104 LEU A CA 8
ATOM 14332 C C . LEU A 1 104 ? 21.065 -15.721 -14.772 1.00 0.00 104 LEU A C 8
ATOM 14333 O O . LEU A 1 104 ? 21.100 -15.197 -13.660 1.00 0.00 104 LEU A O 8
ATOM 14349 N N . GLU A 1 105 ? 20.729 -16.988 -14.954 1.00 0.00 105 GLU A N 8
ATOM 14350 C CA . GLU A 1 105 ? 20.336 -17.823 -13.830 1.00 0.00 105 GLU A CA 8
ATOM 14351 C C . GLU A 1 105 ? 21.554 -18.315 -13.050 1.00 0.00 105 GLU A C 8
ATOM 14352 O O . GLU A 1 105 ? 22.427 -18.999 -13.581 1.00 0.00 105 GLU A O 8
ATOM 14364 N N . HIS A 1 106 ? 21.593 -17.958 -11.775 1.00 0.00 106 HIS A N 8
ATOM 14365 C CA . HIS A 1 106 ? 22.709 -18.304 -10.899 1.00 0.00 106 HIS A CA 8
ATOM 14366 C C . HIS A 1 106 ? 22.421 -19.632 -10.216 1.00 0.00 106 HIS A C 8
ATOM 14367 O O . HIS A 1 106 ? 23.049 -19.989 -9.218 1.00 0.00 106 HIS A O 8
ATOM 14382 N N . HIS A 1 107 ? 21.465 -20.360 -10.766 1.00 0.00 107 HIS A N 8
ATOM 14383 C CA . HIS A 1 107 ? 20.978 -21.576 -10.144 1.00 0.00 107 HIS A CA 8
ATOM 14384 C C . HIS A 1 107 ? 21.800 -22.791 -10.566 1.00 0.00 107 HIS A C 8
ATOM 14385 O O . HIS A 1 107 ? 21.884 -23.771 -9.827 1.00 0.00 107 HIS A O 8
ATOM 14400 N N . HIS A 1 108 ? 22.413 -22.735 -11.745 1.00 0.00 108 HIS A N 8
ATOM 14401 C CA . HIS A 1 108 ? 23.188 -23.871 -12.224 1.00 0.00 108 HIS A CA 8
ATOM 14402 C C . HIS A 1 108 ? 24.588 -23.853 -11.617 1.00 0.00 108 HIS A C 8
ATOM 14403 O O . HIS A 1 108 ? 25.376 -22.940 -11.853 1.00 0.00 108 HIS A O 8
ATOM 14418 N N . HIS A 1 109 ? 24.873 -24.851 -10.795 1.00 0.00 109 HIS A N 8
ATOM 14419 C CA . HIS A 1 109 ? 26.169 -24.950 -10.136 1.00 0.00 109 HIS A CA 8
ATOM 14420 C C . HIS A 1 109 ? 27.131 -25.759 -11.001 1.00 0.00 109 HIS A C 8
ATOM 14421 O O . HIS A 1 109 ? 28.347 -25.721 -10.812 1.00 0.00 109 HIS A O 8
ATOM 14436 N N . HIS A 1 110 ? 26.574 -26.485 -11.959 1.00 0.00 110 HIS A N 8
ATOM 14437 C CA . HIS A 1 110 ? 27.368 -27.314 -12.853 1.00 0.00 110 HIS A CA 8
ATOM 14438 C C . HIS A 1 110 ? 27.826 -26.503 -14.058 1.00 0.00 110 HIS A C 8
ATOM 14439 O O . HIS A 1 110 ? 27.058 -25.722 -14.612 1.00 0.00 110 HIS A O 8
ATOM 14454 N N . HIS A 1 111 ? 29.076 -26.691 -14.452 1.00 0.00 111 HIS A N 8
ATOM 14455 C CA . HIS A 1 111 ? 29.603 -26.047 -15.644 1.00 0.00 111 HIS A CA 8
ATOM 14456 C C . HIS A 1 111 ? 30.227 -27.100 -16.556 1.00 0.00 111 HIS A C 8
ATOM 14457 O O . HIS A 1 111 ? 29.614 -27.428 -17.587 1.00 0.00 111 HIS A O 8
ATOM 14473 N N . MET A 1 1 ? -6.655 -0.243 -1.338 1.00 0.00 1 MET A N 9
ATOM 14474 C CA . MET A 1 1 ? -6.873 -0.167 0.129 1.00 0.00 1 MET A CA 9
ATOM 14475 C C . MET A 1 1 ? -7.937 -1.176 0.555 1.00 0.00 1 MET A C 9
ATOM 14476 O O . MET A 1 1 ? -8.438 -1.936 -0.276 1.00 0.00 1 MET A O 9
ATOM 14492 N N . PHE A 1 2 ? -8.261 -1.200 1.848 1.00 0.00 2 PHE A N 9
ATOM 14493 C CA . PHE A 1 2 ? -9.364 -2.003 2.349 1.00 0.00 2 PHE A CA 9
ATOM 14494 C C . PHE A 1 2 ? -10.594 -1.122 2.448 1.00 0.00 2 PHE A C 9
ATOM 14495 O O . PHE A 1 2 ? -10.676 -0.242 3.309 1.00 0.00 2 PHE A O 9
ATOM 14512 N N . THR A 1 3 ? -11.538 -1.344 1.557 1.00 0.00 3 THR A N 9
ATOM 14513 C CA . THR A 1 3 ? -12.656 -0.432 1.417 1.00 0.00 3 THR A CA 9
ATOM 14514 C C . THR A 1 3 ? -13.971 -1.112 1.765 1.00 0.00 3 THR A C 9
ATOM 14515 O O . THR A 1 3 ? -14.223 -2.242 1.355 1.00 0.00 3 THR A O 9
ATOM 14526 N N . ALA A 1 4 ? -14.793 -0.428 2.538 1.00 0.00 4 ALA A N 9
ATOM 14527 C CA . ALA A 1 4 ? -16.125 -0.912 2.851 1.00 0.00 4 ALA A CA 9
ATOM 14528 C C . ALA A 1 4 ? -17.156 0.118 2.422 1.00 0.00 4 ALA A C 9
ATOM 14529 O O . ALA A 1 4 ? -17.142 1.257 2.890 1.00 0.00 4 ALA A O 9
ATOM 14536 N N . LYS A 1 5 ? -18.027 -0.265 1.510 1.00 0.00 5 LYS A N 9
ATOM 14537 C CA . LYS A 1 5 ? -19.047 0.640 1.018 1.00 0.00 5 LYS A CA 9
ATOM 14538 C C . LYS A 1 5 ? -20.432 0.089 1.319 1.00 0.00 5 LYS A C 9
ATOM 14539 O O . LYS A 1 5 ? -20.741 -1.059 0.990 1.00 0.00 5 LYS A O 9
ATOM 14558 N N . LEU A 1 6 ? -21.252 0.902 1.968 1.00 0.00 6 LEU A N 9
ATOM 14559 C CA . LEU A 1 6 ? -22.618 0.516 2.284 1.00 0.00 6 LEU A CA 9
ATOM 14560 C C . LEU A 1 6 ? -23.405 0.370 0.988 1.00 0.00 6 LEU A C 9
ATOM 14561 O O . LEU A 1 6 ? -23.433 1.281 0.162 1.00 0.00 6 LEU A O 9
ATOM 14577 N N . ILE A 1 7 ? -24.013 -0.789 0.803 1.00 0.00 7 ILE A N 9
ATOM 14578 C CA . ILE A 1 7 ? -24.761 -1.057 -0.413 1.00 0.00 7 ILE A CA 9
ATOM 14579 C C . ILE A 1 7 ? -26.257 -1.161 -0.131 1.00 0.00 7 ILE A C 9
ATOM 14580 O O . ILE A 1 7 ? -27.081 -0.806 -0.971 1.00 0.00 7 ILE A O 9
ATOM 14596 N N . LYS A 1 8 ? -26.605 -1.626 1.062 1.00 0.00 8 LYS A N 9
ATOM 14597 C CA . LYS A 1 8 ? -28.002 -1.798 1.431 1.00 0.00 8 LYS A CA 9
ATOM 14598 C C . LYS A 1 8 ? -28.298 -1.109 2.755 1.00 0.00 8 LYS A C 9
ATOM 14599 O O . LYS A 1 8 ? -27.801 -1.519 3.803 1.00 0.00 8 LYS A O 9
ATOM 14618 N N . GLY A 1 9 ? -29.086 -0.044 2.694 1.00 0.00 9 GLY A N 9
ATOM 14619 C CA . GLY A 1 9 ? -29.458 0.675 3.895 1.00 0.00 9 GLY A CA 9
ATOM 14620 C C . GLY A 1 9 ? -29.428 2.180 3.708 1.00 0.00 9 GLY A C 9
ATOM 14621 O O . GLY A 1 9 ? -29.929 2.919 4.554 1.00 0.00 9 GLY A O 9
ATOM 14625 N N . LYS A 1 10 ? -28.817 2.625 2.604 1.00 0.00 10 LYS A N 9
ATOM 14626 C CA . LYS A 1 10 ? -28.694 4.050 2.263 1.00 0.00 10 LYS A CA 9
ATOM 14627 C C . LYS A 1 10 ? -27.705 4.772 3.177 1.00 0.00 10 LYS A C 9
ATOM 14628 O O . LYS A 1 10 ? -26.802 5.455 2.701 1.00 0.00 10 LYS A O 9
ATOM 14647 N N . THR A 1 11 ? -27.872 4.619 4.477 1.00 0.00 11 THR A N 9
ATOM 14648 C CA . THR A 1 11 ? -26.971 5.223 5.448 1.00 0.00 11 THR A CA 9
ATOM 14649 C C . THR A 1 11 ? -26.904 4.369 6.714 1.00 0.00 11 THR A C 9
ATOM 14650 O O . THR A 1 11 ? -27.934 3.987 7.271 1.00 0.00 11 THR A O 9
ATOM 14661 N N . TYR A 1 12 ? -25.687 4.060 7.147 1.00 0.00 12 TYR A N 9
ATOM 14662 C CA . TYR A 1 12 ? -25.468 3.255 8.342 1.00 0.00 12 TYR A CA 9
ATOM 14663 C C . TYR A 1 12 ? -24.078 3.545 8.897 1.00 0.00 12 TYR A C 9
ATOM 14664 O O . TYR A 1 12 ? -23.098 3.517 8.159 1.00 0.00 12 TYR A O 9
ATOM 14682 N N . ASN A 1 13 ? -23.988 3.835 10.186 1.00 0.00 13 ASN A N 9
ATOM 14683 C CA . ASN A 1 13 ? -22.702 4.171 10.789 1.00 0.00 13 ASN A CA 9
ATOM 14684 C C . ASN A 1 13 ? -22.247 3.077 11.742 1.00 0.00 13 ASN A C 9
ATOM 14685 O O . ASN A 1 13 ? -23.068 2.425 12.391 1.00 0.00 13 ASN A O 9
ATOM 14696 N N . VAL A 1 14 ? -20.939 2.871 11.807 1.00 0.00 14 VAL A N 9
ATOM 14697 C CA . VAL A 1 14 ? -20.358 1.884 12.706 1.00 0.00 14 VAL A CA 9
ATOM 14698 C C . VAL A 1 14 ? -19.258 2.522 13.553 1.00 0.00 14 VAL A C 9
ATOM 14699 O O . VAL A 1 14 ? -18.134 2.716 13.086 1.00 0.00 14 VAL A O 9
ATOM 14712 N N . MET A 1 15 ? -19.610 2.876 14.786 1.00 0.00 15 MET A N 9
ATOM 14713 C CA . MET A 1 15 ? -18.667 3.434 15.757 1.00 0.00 15 MET A CA 9
ATOM 14714 C C . MET A 1 15 ? -17.998 4.702 15.235 1.00 0.00 15 MET A C 9
ATOM 14715 O O . MET A 1 15 ? -16.775 4.837 15.284 1.00 0.00 15 MET A O 9
ATOM 14729 N N . GLY A 1 16 ? -18.802 5.627 14.737 1.00 0.00 16 GLY A N 9
ATOM 14730 C CA . GLY A 1 16 ? -18.273 6.896 14.275 1.00 0.00 16 GLY A CA 9
ATOM 14731 C C . GLY A 1 16 ? -18.080 6.934 12.775 1.00 0.00 16 GLY A C 9
ATOM 14732 O O . GLY A 1 16 ? -18.275 7.975 12.145 1.00 0.00 16 GLY A O 9
ATOM 14736 N N . ILE A 1 17 ? -17.692 5.805 12.200 1.00 0.00 17 ILE A N 9
ATOM 14737 C CA . ILE A 1 17 ? -17.494 5.719 10.762 1.00 0.00 17 ILE A CA 9
ATOM 14738 C C . ILE A 1 17 ? -18.842 5.541 10.071 1.00 0.00 17 ILE A C 9
ATOM 14739 O O . ILE A 1 17 ? -19.474 4.491 10.180 1.00 0.00 17 ILE A O 9
ATOM 14755 N N . THR A 1 18 ? -19.289 6.578 9.387 1.00 0.00 18 THR A N 9
ATOM 14756 C CA . THR A 1 18 ? -20.577 6.549 8.718 1.00 0.00 18 THR A CA 9
ATOM 14757 C C . THR A 1 18 ? -20.435 6.064 7.278 1.00 0.00 18 THR A C 9
ATOM 14758 O O . THR A 1 18 ? -19.624 6.585 6.512 1.00 0.00 18 THR A O 9
ATOM 14769 N N . PHE A 1 19 ? -21.215 5.052 6.928 1.00 0.00 19 PHE A N 9
ATOM 14770 C CA . PHE A 1 19 ? -21.227 4.514 5.579 1.00 0.00 19 PHE A CA 9
ATOM 14771 C C . PHE A 1 19 ? -22.522 4.903 4.880 1.00 0.00 19 PHE A C 9
ATOM 14772 O O . PHE A 1 19 ? -23.574 5.003 5.517 1.00 0.00 19 PHE A O 9
ATOM 14789 N N . ARG A 1 20 ? -22.448 5.130 3.580 1.00 0.00 20 ARG A N 9
ATOM 14790 C CA . ARG A 1 20 ? -23.627 5.460 2.799 1.00 0.00 20 ARG A CA 9
ATOM 14791 C C . ARG A 1 20 ? -23.672 4.652 1.516 1.00 0.00 20 ARG A C 9
ATOM 14792 O O . ARG A 1 20 ? -22.637 4.202 1.019 1.00 0.00 20 ARG A O 9
ATOM 14813 N N . ALA A 1 21 ? -24.880 4.464 0.993 1.00 0.00 21 ALA A N 9
ATOM 14814 C CA . ALA A 1 21 ? -25.081 3.730 -0.247 1.00 0.00 21 ALA A CA 9
ATOM 14815 C C . ALA A 1 21 ? -24.358 4.404 -1.406 1.00 0.00 21 ALA A C 9
ATOM 14816 O O . ALA A 1 21 ? -24.781 5.455 -1.894 1.00 0.00 21 ALA A O 9
ATOM 14823 N N . GLY A 1 22 ? -23.253 3.808 -1.820 1.00 0.00 22 GLY A N 9
ATOM 14824 C CA . GLY A 1 22 ? -22.493 4.341 -2.931 1.00 0.00 22 GLY A CA 9
ATOM 14825 C C . GLY A 1 22 ? -21.303 5.166 -2.483 1.00 0.00 22 GLY A C 9
ATOM 14826 O O . GLY A 1 22 ? -20.685 5.859 -3.291 1.00 0.00 22 GLY A O 9
ATOM 14830 N N . VAL A 1 23 ? -20.983 5.103 -1.196 1.00 0.00 23 VAL A N 9
ATOM 14831 C CA . VAL A 1 23 ? -19.840 5.832 -0.659 1.00 0.00 23 VAL A CA 9
ATOM 14832 C C . VAL A 1 23 ? -18.794 4.865 -0.113 1.00 0.00 23 VAL A C 9
ATOM 14833 O O . VAL A 1 23 ? -19.006 4.217 0.916 1.00 0.00 23 VAL A O 9
ATOM 14846 N N . SER A 1 24 ? -17.681 4.751 -0.825 1.00 0.00 24 SER A N 9
ATOM 14847 C CA . SER A 1 24 ? -16.590 3.875 -0.425 1.00 0.00 24 SER A CA 9
ATOM 14848 C C . SER A 1 24 ? -15.814 4.482 0.742 1.00 0.00 24 SER A C 9
ATOM 14849 O O . SER A 1 24 ? -15.288 5.592 0.644 1.00 0.00 24 SER A O 9
ATOM 14857 N N . GLN A 1 25 ? -15.742 3.749 1.844 1.00 0.00 25 GLN A N 9
ATOM 14858 C CA . GLN A 1 25 ? -15.082 4.239 3.046 1.00 0.00 25 GLN A CA 9
ATOM 14859 C C . GLN A 1 25 ? -13.949 3.305 3.451 1.00 0.00 25 GLN A C 9
ATOM 14860 O O . GLN A 1 25 ? -14.137 2.090 3.529 1.00 0.00 25 GLN A O 9
ATOM 14874 N N . THR A 1 26 ? -12.769 3.867 3.675 1.00 0.00 26 THR A N 9
ATOM 14875 C CA . THR A 1 26 ? -11.637 3.091 4.153 1.00 0.00 26 THR A CA 9
ATOM 14876 C C . THR A 1 26 ? -11.812 2.752 5.627 1.00 0.00 26 THR A C 9
ATOM 14877 O O . THR A 1 26 ? -12.101 3.627 6.444 1.00 0.00 26 THR A O 9
ATOM 14888 N N . VAL A 1 27 ? -11.645 1.483 5.958 1.00 0.00 27 VAL A N 9
ATOM 14889 C CA . VAL A 1 27 ? -11.907 1.001 7.305 1.00 0.00 27 VAL A CA 9
ATOM 14890 C C . VAL A 1 27 ? -10.662 0.379 7.927 1.00 0.00 27 VAL A C 9
ATOM 14891 O O . VAL A 1 27 ? -9.771 -0.096 7.219 1.00 0.00 27 VAL A O 9
ATOM 14904 N N . PRO A 1 28 ? -10.576 0.399 9.264 1.00 0.00 28 PRO A N 9
ATOM 14905 C CA . PRO A 1 28 ? -9.532 -0.312 9.999 1.00 0.00 28 PRO A CA 9
ATOM 14906 C C . PRO A 1 28 ? -9.695 -1.824 9.864 1.00 0.00 28 PRO A C 9
ATOM 14907 O O . PRO A 1 28 ? -10.760 -2.309 9.470 1.00 0.00 28 PRO A O 9
ATOM 14918 N N . LYS A 1 29 ? -8.654 -2.564 10.219 1.00 0.00 29 LYS A N 9
ATOM 14919 C CA . LYS A 1 29 ? -8.661 -4.018 10.087 1.00 0.00 29 LYS A CA 9
ATOM 14920 C C . LYS A 1 29 ? -9.764 -4.638 10.941 1.00 0.00 29 LYS A C 9
ATOM 14921 O O . LYS A 1 29 ? -10.313 -5.687 10.600 1.00 0.00 29 LYS A O 9
ATOM 14940 N N . LYS A 1 30 ? -10.086 -3.976 12.047 1.00 0.00 30 LYS A N 9
ATOM 14941 C CA . LYS A 1 30 ? -11.167 -4.419 12.919 1.00 0.00 30 LYS A CA 9
ATOM 14942 C C . LYS A 1 30 ? -12.508 -4.338 12.199 1.00 0.00 30 LYS A C 9
ATOM 14943 O O . LYS A 1 30 ? -13.269 -5.306 12.172 1.00 0.00 30 LYS A O 9
ATOM 14962 N N . LEU A 1 31 ? -12.782 -3.185 11.597 1.00 0.00 31 LEU A N 9
ATOM 14963 C CA . LEU A 1 31 ? -14.065 -2.947 10.949 1.00 0.00 31 LEU A CA 9
ATOM 14964 C C . LEU A 1 31 ? -14.197 -3.747 9.665 1.00 0.00 31 LEU A C 9
ATOM 14965 O O . LEU A 1 31 ? -15.302 -4.117 9.278 1.00 0.00 31 LEU A O 9
ATOM 14981 N N . TYR A 1 32 ? -13.074 -4.016 9.010 1.00 0.00 32 TYR A N 9
ATOM 14982 C CA . TYR A 1 32 ? -13.090 -4.835 7.808 1.00 0.00 32 TYR A CA 9
ATOM 14983 C C . TYR A 1 32 ? -13.749 -6.184 8.088 1.00 0.00 32 TYR A C 9
ATOM 14984 O O . TYR A 1 32 ? -14.664 -6.592 7.379 1.00 0.00 32 TYR A O 9
ATOM 15002 N N . GLU A 1 33 ? -13.293 -6.863 9.131 1.00 0.00 33 GLU A N 9
ATOM 15003 C CA . GLU A 1 33 ? -13.853 -8.159 9.487 1.00 0.00 33 GLU A CA 9
ATOM 15004 C C . GLU A 1 33 ? -15.217 -7.995 10.154 1.00 0.00 33 GLU A C 9
ATOM 15005 O O . GLU A 1 33 ? -16.108 -8.834 9.993 1.00 0.00 33 GLU A O 9
ATOM 15017 N N . TYR A 1 34 ? -15.382 -6.884 10.863 1.00 0.00 34 TYR A N 9
ATOM 15018 C CA . TYR A 1 34 ? -16.633 -6.576 11.547 1.00 0.00 34 TYR A CA 9
ATOM 15019 C C . TYR A 1 34 ? -17.775 -6.455 10.536 1.00 0.00 34 TYR A C 9
ATOM 15020 O O . TYR A 1 34 ? -18.921 -6.800 10.826 1.00 0.00 34 TYR A O 9
ATOM 15038 N N . LEU A 1 35 ? -17.445 -5.961 9.344 1.00 0.00 35 LEU A N 9
ATOM 15039 C CA . LEU A 1 35 ? -18.415 -5.847 8.262 1.00 0.00 35 LEU A CA 9
ATOM 15040 C C . LEU A 1 35 ? -18.286 -7.013 7.288 1.00 0.00 35 LEU A C 9
ATOM 15041 O O . LEU A 1 35 ? -19.153 -7.223 6.444 1.00 0.00 35 LEU A O 9
ATOM 15057 N N . ASN A 1 36 ? -17.201 -7.767 7.408 1.00 0.00 36 ASN A N 9
ATOM 15058 C CA . ASN A 1 36 ? -17.020 -8.990 6.629 1.00 0.00 36 ASN A CA 9
ATOM 15059 C C . ASN A 1 36 ? -18.122 -9.978 6.957 1.00 0.00 36 ASN A C 9
ATOM 15060 O O . ASN A 1 36 ? -18.612 -10.707 6.094 1.00 0.00 36 ASN A O 9
ATOM 15071 N N . GLU A 1 37 ? -18.515 -9.983 8.219 1.00 0.00 37 GLU A N 9
ATOM 15072 C CA . GLU A 1 37 ? -19.607 -10.826 8.677 1.00 0.00 37 GLU A CA 9
ATOM 15073 C C . GLU A 1 37 ? -20.961 -10.127 8.501 1.00 0.00 37 GLU A C 9
ATOM 15074 O O . GLU A 1 37 ? -21.974 -10.566 9.045 1.00 0.00 37 GLU A O 9
ATOM 15086 N N . ASN A 1 38 ? -20.973 -9.036 7.735 1.00 0.00 38 ASN A N 9
ATOM 15087 C CA . ASN A 1 38 ? -22.205 -8.302 7.438 1.00 0.00 38 ASN A CA 9
ATOM 15088 C C . ASN A 1 38 ? -22.503 -8.348 5.940 1.00 0.00 38 ASN A C 9
ATOM 15089 O O . ASN A 1 38 ? -21.684 -7.932 5.122 1.00 0.00 38 ASN A O 9
ATOM 15100 N N . PRO A 1 39 ? -23.686 -8.849 5.562 1.00 0.00 39 PRO A N 9
ATOM 15101 C CA . PRO A 1 39 ? -24.050 -9.062 4.161 1.00 0.00 39 PRO A CA 9
ATOM 15102 C C . PRO A 1 39 ? -24.705 -7.848 3.493 1.00 0.00 39 PRO A C 9
ATOM 15103 O O . PRO A 1 39 ? -25.406 -7.995 2.490 1.00 0.00 39 PRO A O 9
ATOM 15114 N N . TYR A 1 40 ? -24.475 -6.653 4.027 1.00 0.00 40 TYR A N 9
ATOM 15115 C CA . TYR A 1 40 ? -25.051 -5.448 3.434 1.00 0.00 40 TYR A CA 9
ATOM 15116 C C . TYR A 1 40 ? -23.987 -4.387 3.168 1.00 0.00 40 TYR A C 9
ATOM 15117 O O . TYR A 1 40 ? -24.292 -3.202 3.009 1.00 0.00 40 TYR A O 9
ATOM 15135 N N . PHE A 1 41 ? -22.742 -4.829 3.076 1.00 0.00 41 PHE A N 9
ATOM 15136 C CA . PHE A 1 41 ? -21.641 -3.964 2.685 1.00 0.00 41 PHE A CA 9
ATOM 15137 C C . PHE A 1 41 ? -20.871 -4.615 1.554 1.00 0.00 41 PHE A C 9
ATOM 15138 O O . PHE A 1 41 ? -20.756 -5.841 1.509 1.00 0.00 41 PHE A O 9
ATOM 15155 N N . ILE A 1 42 ? -20.354 -3.815 0.637 1.00 0.00 42 ILE A N 9
ATOM 15156 C CA . ILE A 1 42 ? -19.448 -4.343 -0.364 1.00 0.00 42 ILE A CA 9
ATOM 15157 C C . ILE A 1 42 ? -18.011 -4.087 0.078 1.00 0.00 42 ILE A C 9
ATOM 15158 O O . ILE A 1 42 ? -17.624 -2.958 0.393 1.00 0.00 42 ILE A O 9
ATOM 15174 N N . LEU A 1 43 ? -17.244 -5.154 0.150 1.00 0.00 43 LEU A N 9
ATOM 15175 C CA . LEU A 1 43 ? -15.880 -5.076 0.625 1.00 0.00 43 LEU A CA 9
ATOM 15176 C C . LEU A 1 43 ? -14.917 -5.082 -0.548 1.00 0.00 43 LEU A C 9
ATOM 15177 O O . LEU A 1 43 ? -14.735 -6.094 -1.220 1.00 0.00 43 LEU A O 9
ATOM 15193 N N . THR A 1 44 ? -14.321 -3.933 -0.788 1.00 0.00 44 THR A N 9
ATOM 15194 C CA . THR A 1 44 ? -13.456 -3.736 -1.932 1.00 0.00 44 THR A CA 9
ATOM 15195 C C . THR A 1 44 ? -12.000 -3.818 -1.498 1.00 0.00 44 THR A C 9
ATOM 15196 O O . THR A 1 44 ? -11.482 -2.918 -0.831 1.00 0.00 44 THR A O 9
ATOM 15207 N N . GLN A 1 45 ? -11.354 -4.913 -1.855 1.00 0.00 45 GLN A N 9
ATOM 15208 C CA . GLN A 1 45 ? -9.987 -5.158 -1.438 1.00 0.00 45 GLN A CA 9
ATOM 15209 C C . GLN A 1 45 ? -9.045 -5.000 -2.613 1.00 0.00 45 GLN A C 9
ATOM 15210 O O . GLN A 1 45 ? -9.046 -5.819 -3.532 1.00 0.00 45 GLN A O 9
ATOM 15224 N N . GLU A 1 46 ? -8.241 -3.955 -2.589 1.00 0.00 46 GLU A N 9
ATOM 15225 C CA . GLU A 1 46 ? -7.308 -3.730 -3.678 1.00 0.00 46 GLU A CA 9
ATOM 15226 C C . GLU A 1 46 ? -5.914 -4.171 -3.262 1.00 0.00 46 GLU A C 9
ATOM 15227 O O . GLU A 1 46 ? -5.248 -3.503 -2.470 1.00 0.00 46 GLU A O 9
ATOM 15239 N N . LEU A 1 47 ? -5.498 -5.314 -3.784 1.00 0.00 47 LEU A N 9
ATOM 15240 C CA . LEU A 1 47 ? -4.143 -5.792 -3.589 1.00 0.00 47 LEU A CA 9
ATOM 15241 C C . LEU A 1 47 ? -3.446 -5.946 -4.937 1.00 0.00 47 LEU A C 9
ATOM 15242 O O . LEU A 1 47 ? -3.603 -6.967 -5.607 1.00 0.00 47 LEU A O 9
ATOM 15258 N N . ASN A 1 48 ? -2.693 -4.939 -5.339 1.00 0.00 48 ASN A N 9
ATOM 15259 C CA . ASN A 1 48 ? -1.939 -5.017 -6.581 1.00 0.00 48 ASN A CA 9
ATOM 15260 C C . ASN A 1 48 ? -0.464 -4.787 -6.313 1.00 0.00 48 ASN A C 9
ATOM 15261 O O . ASN A 1 48 ? 0.010 -3.651 -6.276 1.00 0.00 48 ASN A O 9
ATOM 15272 N N . ASN A 1 49 ? 0.252 -5.875 -6.093 1.00 0.00 49 ASN A N 9
ATOM 15273 C CA . ASN A 1 49 ? 1.674 -5.804 -5.806 1.00 0.00 49 ASN A CA 9
ATOM 15274 C C . ASN A 1 49 ? 2.471 -5.750 -7.104 1.00 0.00 49 ASN A C 9
ATOM 15275 O O . ASN A 1 49 ? 2.756 -6.780 -7.716 1.00 0.00 49 ASN A O 9
ATOM 15286 N N . GLN A 1 50 ? 2.780 -4.540 -7.544 1.00 0.00 50 GLN A N 9
ATOM 15287 C CA . GLN A 1 50 ? 3.595 -4.350 -8.735 1.00 0.00 50 GLN A CA 9
ATOM 15288 C C . GLN A 1 50 ? 4.932 -3.711 -8.356 1.00 0.00 50 GLN A C 9
ATOM 15289 O O . GLN A 1 50 ? 5.840 -3.589 -9.182 1.00 0.00 50 GLN A O 9
ATOM 15303 N N . LYS A 1 51 ? 5.057 -3.322 -7.090 1.00 0.00 51 LYS A N 9
ATOM 15304 C CA . LYS A 1 51 ? 6.278 -2.694 -6.595 1.00 0.00 51 LYS A CA 9
ATOM 15305 C C . LYS A 1 51 ? 6.781 -3.386 -5.332 1.00 0.00 51 LYS A C 9
ATOM 15306 O O . LYS A 1 51 ? 6.318 -3.098 -4.227 1.00 0.00 51 LYS A O 9
ATOM 15325 N N . ASP A 1 52 ? 7.694 -4.328 -5.516 1.00 0.00 52 ASP A N 9
ATOM 15326 C CA . ASP A 1 52 ? 8.397 -4.960 -4.401 1.00 0.00 52 ASP A CA 9
ATOM 15327 C C . ASP A 1 52 ? 9.851 -5.205 -4.785 1.00 0.00 52 ASP A C 9
ATOM 15328 O O . ASP A 1 52 ? 10.638 -5.750 -4.009 1.00 0.00 52 ASP A O 9
ATOM 15337 N N . ASP A 1 53 ? 10.198 -4.783 -5.992 1.00 0.00 53 ASP A N 9
ATOM 15338 C CA . ASP A 1 53 ? 11.537 -4.978 -6.526 1.00 0.00 53 ASP A CA 9
ATOM 15339 C C . ASP A 1 53 ? 12.432 -3.797 -6.159 1.00 0.00 53 ASP A C 9
ATOM 15340 O O . ASP A 1 53 ? 12.069 -2.642 -6.383 1.00 0.00 53 ASP A O 9
ATOM 15349 N N . PRO A 1 54 ? 13.598 -4.072 -5.549 1.00 0.00 54 PRO A N 9
ATOM 15350 C CA . PRO A 1 54 ? 14.578 -3.039 -5.205 1.00 0.00 54 PRO A CA 9
ATOM 15351 C C . PRO A 1 54 ? 15.188 -2.401 -6.450 1.00 0.00 54 PRO A C 9
ATOM 15352 O O . PRO A 1 54 ? 14.799 -2.734 -7.565 1.00 0.00 54 PRO A O 9
ATOM 15363 N N . ILE A 1 55 ? 16.144 -1.482 -6.240 1.00 0.00 55 ILE A N 9
ATOM 15364 C CA . ILE A 1 55 ? 16.823 -0.745 -7.327 1.00 0.00 55 ILE A CA 9
ATOM 15365 C C . ILE A 1 55 ? 15.810 -0.152 -8.324 1.00 0.00 55 ILE A C 9
ATOM 15366 O O . ILE A 1 55 ? 16.125 0.136 -9.476 1.00 0.00 55 ILE A O 9
ATOM 15382 N N . ASN A 1 56 ? 14.603 0.087 -7.837 1.00 0.00 56 ASN A N 9
ATOM 15383 C CA . ASN A 1 56 ? 13.523 0.608 -8.666 1.00 0.00 56 ASN A CA 9
ATOM 15384 C C . ASN A 1 56 ? 12.699 1.611 -7.870 1.00 0.00 56 ASN A C 9
ATOM 15385 O O . ASN A 1 56 ? 11.823 1.237 -7.087 1.00 0.00 56 ASN A O 9
ATOM 15396 N N . TYR A 1 57 ? 13.012 2.883 -8.044 1.00 0.00 57 TYR A N 9
ATOM 15397 C CA . TYR A 1 57 ? 12.325 3.951 -7.337 1.00 0.00 57 TYR A CA 9
ATOM 15398 C C . TYR A 1 57 ? 12.114 5.131 -8.271 1.00 0.00 57 TYR A C 9
ATOM 15399 O O . TYR A 1 57 ? 12.774 5.233 -9.305 1.00 0.00 57 TYR A O 9
ATOM 15417 N N . THR A 1 58 ? 11.199 6.015 -7.908 1.00 0.00 58 THR A N 9
ATOM 15418 C CA . THR A 1 58 ? 10.955 7.220 -8.680 1.00 0.00 58 THR A CA 9
ATOM 15419 C C . THR A 1 58 ? 12.219 8.072 -8.702 1.00 0.00 58 THR A C 9
ATOM 15420 O O . THR A 1 58 ? 12.848 8.259 -7.666 1.00 0.00 58 THR A O 9
ATOM 15431 N N . GLU A 1 59 ? 12.615 8.575 -9.867 1.00 0.00 59 GLU A N 9
ATOM 15432 C CA . GLU A 1 59 ? 13.828 9.379 -9.938 1.00 0.00 59 GLU A CA 9
ATOM 15433 C C . GLU A 1 59 ? 13.627 10.682 -9.171 1.00 0.00 59 GLU A C 9
ATOM 15434 O O . GLU A 1 59 ? 14.555 11.199 -8.558 1.00 0.00 59 GLU A O 9
ATOM 15446 N N . SER A 1 60 ? 12.395 11.185 -9.186 1.00 0.00 60 SER A N 9
ATOM 15447 C CA . SER A 1 60 ? 12.034 12.355 -8.400 1.00 0.00 60 SER A CA 9
ATOM 15448 C C . SER A 1 60 ? 12.033 12.001 -6.916 1.00 0.00 60 SER A C 9
ATOM 15449 O O . SER A 1 60 ? 12.222 12.858 -6.057 1.00 0.00 60 SER A O 9
ATOM 15457 N N . GLU A 1 61 ? 11.834 10.720 -6.635 1.00 0.00 61 GLU A N 9
ATOM 15458 C CA . GLU A 1 61 ? 11.824 10.217 -5.269 1.00 0.00 61 GLU A CA 9
ATOM 15459 C C . GLU A 1 61 ? 13.257 9.996 -4.787 1.00 0.00 61 GLU A C 9
ATOM 15460 O O . GLU A 1 61 ? 13.583 10.235 -3.626 1.00 0.00 61 GLU A O 9
ATOM 15472 N N . LEU A 1 62 ? 14.112 9.568 -5.707 1.00 0.00 62 LEU A N 9
ATOM 15473 C CA . LEU A 1 62 ? 15.532 9.397 -5.432 1.00 0.00 62 LEU A CA 9
ATOM 15474 C C . LEU A 1 62 ? 16.270 10.721 -5.568 1.00 0.00 62 LEU A C 9
ATOM 15475 O O . LEU A 1 62 ? 17.465 10.806 -5.282 1.00 0.00 62 LEU A O 9
ATOM 15491 N N . LYS A 1 63 ? 15.550 11.741 -6.028 1.00 0.00 63 LYS A N 9
ATOM 15492 C CA . LYS A 1 63 ? 16.105 13.080 -6.172 1.00 0.00 63 LYS A CA 9
ATOM 15493 C C . LYS A 1 63 ? 16.432 13.648 -4.799 1.00 0.00 63 LYS A C 9
ATOM 15494 O O . LYS A 1 63 ? 17.310 14.501 -4.655 1.00 0.00 63 LYS A O 9
ATOM 15513 N N . GLY A 1 64 ? 15.704 13.175 -3.796 1.00 0.00 64 GLY A N 9
ATOM 15514 C CA . GLY A 1 64 ? 16.010 13.521 -2.426 1.00 0.00 64 GLY A CA 9
ATOM 15515 C C . GLY A 1 64 ? 16.774 12.406 -1.746 1.00 0.00 64 GLY A C 9
ATOM 15516 O O . GLY A 1 64 ? 17.869 12.046 -2.186 1.00 0.00 64 GLY A O 9
ATOM 15520 N N . MET A 1 65 ? 16.190 11.855 -0.684 1.00 0.00 65 MET A N 9
ATOM 15521 C CA . MET A 1 65 ? 16.749 10.688 0.000 1.00 0.00 65 MET A CA 9
ATOM 15522 C C . MET A 1 65 ? 18.153 10.961 0.540 1.00 0.00 65 MET A C 9
ATOM 15523 O O . MET A 1 65 ? 18.542 12.109 0.769 1.00 0.00 65 MET A O 9
ATOM 15537 N N . ASN A 1 66 ? 18.896 9.885 0.758 1.00 0.00 66 ASN A N 9
ATOM 15538 C CA . ASN A 1 66 ? 20.260 9.962 1.263 1.00 0.00 66 ASN A CA 9
ATOM 15539 C C . ASN A 1 66 ? 21.194 9.246 0.284 1.00 0.00 66 ASN A C 9
ATOM 15540 O O . ASN A 1 66 ? 20.743 8.418 -0.518 1.00 0.00 66 ASN A O 9
ATOM 15551 N N . LYS A 1 67 ? 22.482 9.566 0.324 1.00 0.00 67 LYS A N 9
ATOM 15552 C CA . LYS A 1 67 ? 23.457 8.855 -0.485 1.00 0.00 67 LYS A CA 9
ATOM 15553 C C . LYS A 1 67 ? 23.578 7.419 0.012 1.00 0.00 67 LYS A C 9
ATOM 15554 O O . LYS A 1 67 ? 23.722 6.491 -0.782 1.00 0.00 67 LYS A O 9
ATOM 15573 N N . ALA A 1 68 ? 23.479 7.253 1.333 1.00 0.00 68 ALA A N 9
ATOM 15574 C CA . ALA A 1 68 ? 23.573 5.940 1.964 1.00 0.00 68 ALA A CA 9
ATOM 15575 C C . ALA A 1 68 ? 22.457 5.023 1.490 1.00 0.00 68 ALA A C 9
ATOM 15576 O O . ALA A 1 68 ? 22.641 3.812 1.383 1.00 0.00 68 ALA A O 9
ATOM 15583 N N . GLU A 1 69 ? 21.298 5.605 1.205 1.00 0.00 69 GLU A N 9
ATOM 15584 C CA . GLU A 1 69 ? 20.190 4.839 0.655 1.00 0.00 69 GLU A CA 9
ATOM 15585 C C . GLU A 1 69 ? 20.590 4.275 -0.701 1.00 0.00 69 GLU A C 9
ATOM 15586 O O . GLU A 1 69 ? 20.564 3.066 -0.906 1.00 0.00 69 GLU A O 9
ATOM 15598 N N . HIS A 1 70 ? 20.988 5.165 -1.614 1.00 0.00 70 HIS A N 9
ATOM 15599 C CA . HIS A 1 70 ? 21.492 4.765 -2.927 1.00 0.00 70 HIS A CA 9
ATOM 15600 C C . HIS A 1 70 ? 22.595 3.721 -2.793 1.00 0.00 70 HIS A C 9
ATOM 15601 O O . HIS A 1 70 ? 22.646 2.771 -3.568 1.00 0.00 70 HIS A O 9
ATOM 15616 N N . GLU A 1 71 ? 23.472 3.909 -1.807 1.00 0.00 71 GLU A N 9
ATOM 15617 C CA . GLU A 1 71 ? 24.516 2.935 -1.507 1.00 0.00 71 GLU A CA 9
ATOM 15618 C C . GLU A 1 71 ? 23.919 1.548 -1.339 1.00 0.00 71 GLU A C 9
ATOM 15619 O O . GLU A 1 71 ? 24.179 0.654 -2.141 1.00 0.00 71 GLU A O 9
ATOM 15631 N N . SER A 1 72 ? 23.100 1.390 -0.308 1.00 0.00 72 SER A N 9
ATOM 15632 C CA . SER A 1 72 ? 22.485 0.108 0.000 1.00 0.00 72 SER A CA 9
ATOM 15633 C C . SER A 1 72 ? 21.682 -0.421 -1.190 1.00 0.00 72 SER A C 9
ATOM 15634 O O . SER A 1 72 ? 21.797 -1.594 -1.550 1.00 0.00 72 SER A O 9
ATOM 15642 N N . ILE A 1 73 ? 20.905 0.461 -1.815 1.00 0.00 73 ILE A N 9
ATOM 15643 C CA . ILE A 1 73 ? 20.070 0.099 -2.958 1.00 0.00 73 ILE A CA 9
ATOM 15644 C C . ILE A 1 73 ? 20.885 -0.589 -4.058 1.00 0.00 73 ILE A C 9
ATOM 15645 O O . ILE A 1 73 ? 20.601 -1.732 -4.437 1.00 0.00 73 ILE A O 9
ATOM 15661 N N . ILE A 1 74 ? 21.920 0.084 -4.548 1.00 0.00 74 ILE A N 9
ATOM 15662 C CA . ILE A 1 74 ? 22.640 -0.421 -5.705 1.00 0.00 74 ILE A CA 9
ATOM 15663 C C . ILE A 1 74 ? 23.657 -1.481 -5.289 1.00 0.00 74 ILE A C 9
ATOM 15664 O O . ILE A 1 74 ? 24.073 -2.309 -6.102 1.00 0.00 74 ILE A O 9
ATOM 15680 N N . SER A 1 75 ? 24.041 -1.473 -4.017 1.00 0.00 75 SER A N 9
ATOM 15681 C CA . SER A 1 75 ? 24.901 -2.522 -3.486 1.00 0.00 75 SER A CA 9
ATOM 15682 C C . SER A 1 75 ? 24.139 -3.844 -3.439 1.00 0.00 75 SER A C 9
ATOM 15683 O O . SER A 1 75 ? 24.717 -4.911 -3.645 1.00 0.00 75 SER A O 9
ATOM 15691 N N . ASN A 1 76 ? 22.832 -3.767 -3.188 1.00 0.00 76 ASN A N 9
ATOM 15692 C CA . ASN A 1 76 ? 21.976 -4.949 -3.235 1.00 0.00 76 ASN A CA 9
ATOM 15693 C C . ASN A 1 76 ? 21.753 -5.372 -4.682 1.00 0.00 76 ASN A C 9
ATOM 15694 O O . ASN A 1 76 ? 21.512 -6.544 -4.967 1.00 0.00 76 ASN A O 9
ATOM 15705 N N . LEU A 1 77 ? 21.820 -4.407 -5.595 1.00 0.00 77 LEU A N 9
ATOM 15706 C CA . LEU A 1 77 ? 21.796 -4.709 -7.024 1.00 0.00 77 LEU A CA 9
ATOM 15707 C C . LEU A 1 77 ? 23.055 -5.484 -7.421 1.00 0.00 77 LEU A C 9
ATOM 15708 O O . LEU A 1 77 ? 23.036 -6.290 -8.353 1.00 0.00 77 LEU A O 9
ATOM 15724 N N . GLY A 1 78 ? 24.146 -5.236 -6.706 1.00 0.00 78 GLY A N 9
ATOM 15725 C CA . GLY A 1 78 ? 25.391 -5.923 -6.982 1.00 0.00 78 GLY A CA 9
ATOM 15726 C C . GLY A 1 78 ? 26.428 -5.013 -7.607 1.00 0.00 78 GLY A C 9
ATOM 15727 O O . GLY A 1 78 ? 27.479 -5.471 -8.057 1.00 0.00 78 GLY A O 9
ATOM 15731 N N . ARG A 1 79 ? 26.140 -3.720 -7.633 1.00 0.00 79 ARG A N 9
ATOM 15732 C CA . ARG A 1 79 ? 27.048 -2.749 -8.220 1.00 0.00 79 ARG A CA 9
ATOM 15733 C C . ARG A 1 79 ? 27.196 -1.562 -7.273 1.00 0.00 79 ARG A C 9
ATOM 15734 O O . ARG A 1 79 ? 26.351 -0.670 -7.246 1.00 0.00 79 ARG A O 9
ATOM 15755 N N . ASN A 1 80 ? 28.263 -1.569 -6.489 1.00 0.00 80 ASN A N 9
ATOM 15756 C CA . ASN A 1 80 ? 28.489 -0.532 -5.488 1.00 0.00 80 ASN A CA 9
ATOM 15757 C C . ASN A 1 80 ? 28.788 0.806 -6.156 1.00 0.00 80 ASN A C 9
ATOM 15758 O O . ASN A 1 80 ? 29.608 0.883 -7.071 1.00 0.00 80 ASN A O 9
ATOM 15769 N N . PRO A 1 81 ? 28.116 1.879 -5.717 1.00 0.00 81 PRO A N 9
ATOM 15770 C CA . PRO A 1 81 ? 28.295 3.208 -6.279 1.00 0.00 81 PRO A CA 9
ATOM 15771 C C . PRO A 1 81 ? 29.409 3.988 -5.584 1.00 0.00 81 PRO A C 9
ATOM 15772 O O . PRO A 1 81 ? 29.165 5.002 -4.931 1.00 0.00 81 PRO A O 9
ATOM 15783 N N . SER A 1 82 ? 30.633 3.504 -5.726 1.00 0.00 82 SER A N 9
ATOM 15784 C CA . SER A 1 82 ? 31.782 4.156 -5.120 1.00 0.00 82 SER A CA 9
ATOM 15785 C C . SER A 1 82 ? 32.325 5.248 -6.042 1.00 0.00 82 SER A C 9
ATOM 15786 O O . SER A 1 82 ? 32.845 6.264 -5.579 1.00 0.00 82 SER A O 9
ATOM 15794 N N . ASP A 1 83 ? 32.190 5.030 -7.345 1.00 0.00 83 ASP A N 9
ATOM 15795 C CA . ASP A 1 83 ? 32.685 5.970 -8.346 1.00 0.00 83 ASP A CA 9
ATOM 15796 C C . ASP A 1 83 ? 31.617 6.997 -8.704 1.00 0.00 83 ASP A C 9
ATOM 15797 O O . ASP A 1 83 ? 31.929 8.104 -9.149 1.00 0.00 83 ASP A O 9
ATOM 15806 N N . PHE A 1 84 ? 30.357 6.630 -8.515 1.00 0.00 84 PHE A N 9
ATOM 15807 C CA . PHE A 1 84 ? 29.262 7.571 -8.686 1.00 0.00 84 PHE A CA 9
ATOM 15808 C C . PHE A 1 84 ? 29.120 8.391 -7.414 1.00 0.00 84 PHE A C 9
ATOM 15809 O O . PHE A 1 84 ? 28.682 7.886 -6.385 1.00 0.00 84 PHE A O 9
ATOM 15826 N N . LYS A 1 85 ? 29.493 9.654 -7.490 1.00 0.00 85 LYS A N 9
ATOM 15827 C CA . LYS A 1 85 ? 29.641 10.464 -6.297 1.00 0.00 85 LYS A CA 9
ATOM 15828 C C . LYS A 1 85 ? 28.363 11.221 -5.975 1.00 0.00 85 LYS A C 9
ATOM 15829 O O . LYS A 1 85 ? 27.754 11.008 -4.922 1.00 0.00 85 LYS A O 9
ATOM 15848 N N . ASN A 1 86 ? 27.950 12.092 -6.885 1.00 0.00 86 ASN A N 9
ATOM 15849 C CA . ASN A 1 86 ? 26.804 12.955 -6.645 1.00 0.00 86 ASN A CA 9
ATOM 15850 C C . ASN A 1 86 ? 25.504 12.166 -6.704 1.00 0.00 86 ASN A C 9
ATOM 15851 O O . ASN A 1 86 ? 25.465 11.046 -7.221 1.00 0.00 86 ASN A O 9
ATOM 15862 N N . ALA A 1 87 ? 24.440 12.760 -6.179 1.00 0.00 87 ALA A N 9
ATOM 15863 C CA . ALA A 1 87 ? 23.162 12.075 -6.056 1.00 0.00 87 ALA A CA 9
ATOM 15864 C C . ALA A 1 87 ? 22.588 11.715 -7.419 1.00 0.00 87 ALA A C 9
ATOM 15865 O O . ALA A 1 87 ? 22.150 10.585 -7.633 1.00 0.00 87 ALA A O 9
ATOM 15872 N N . ASP A 1 88 ? 22.621 12.667 -8.345 1.00 0.00 88 ASP A N 9
ATOM 15873 C CA . ASP A 1 88 ? 22.012 12.478 -9.661 1.00 0.00 88 ASP A CA 9
ATOM 15874 C C . ASP A 1 88 ? 22.740 11.396 -10.452 1.00 0.00 88 ASP A C 9
ATOM 15875 O O . ASP A 1 88 ? 22.127 10.670 -11.227 1.00 0.00 88 ASP A O 9
ATOM 15884 N N . GLU A 1 89 ? 24.048 11.279 -10.233 1.00 0.00 89 GLU A N 9
ATOM 15885 C CA . GLU A 1 89 ? 24.841 10.221 -10.857 1.00 0.00 89 GLU A CA 9
ATOM 15886 C C . GLU A 1 89 ? 24.315 8.853 -10.433 1.00 0.00 89 GLU A C 9
ATOM 15887 O O . GLU A 1 89 ? 24.157 7.942 -11.248 1.00 0.00 89 GLU A O 9
ATOM 15899 N N . ARG A 1 90 ? 24.032 8.734 -9.144 1.00 0.00 90 ARG A N 9
ATOM 15900 C CA . ARG A 1 90 ? 23.501 7.504 -8.582 1.00 0.00 90 ARG A CA 9
ATOM 15901 C C . ARG A 1 90 ? 22.083 7.265 -9.083 1.00 0.00 90 ARG A C 9
ATOM 15902 O O . ARG A 1 90 ? 21.675 6.127 -9.301 1.00 0.00 90 ARG A O 9
ATOM 15923 N N . ILE A 1 91 ? 21.340 8.351 -9.266 1.00 0.00 91 ILE A N 9
ATOM 15924 C CA . ILE A 1 91 ? 19.990 8.276 -9.807 1.00 0.00 91 ILE A CA 9
ATOM 15925 C C . ILE A 1 91 ? 20.030 7.789 -11.250 1.00 0.00 91 ILE A C 9
ATOM 15926 O O . ILE A 1 91 ? 19.217 6.967 -11.657 1.00 0.00 91 ILE A O 9
ATOM 15942 N N . ALA A 1 92 ? 20.997 8.299 -12.002 1.00 0.00 92 ALA A N 9
ATOM 15943 C CA . ALA A 1 92 ? 21.151 7.961 -13.409 1.00 0.00 92 ALA A CA 9
ATOM 15944 C C . ALA A 1 92 ? 21.333 6.461 -13.612 1.00 0.00 92 ALA A C 9
ATOM 15945 O O . ALA A 1 92 ? 20.675 5.859 -14.464 1.00 0.00 92 ALA A O 9
ATOM 15952 N N . TYR A 1 93 ? 22.218 5.857 -12.822 1.00 0.00 93 TYR A N 9
ATOM 15953 C CA . TYR A 1 93 ? 22.470 4.422 -12.933 1.00 0.00 93 TYR A CA 9
ATOM 15954 C C . TYR A 1 93 ? 21.212 3.627 -12.591 1.00 0.00 93 TYR A C 9
ATOM 15955 O O . TYR A 1 93 ? 20.853 2.682 -13.299 1.00 0.00 93 TYR A O 9
ATOM 15973 N N . ILE A 1 94 ? 20.540 4.020 -11.513 1.00 0.00 94 ILE A N 9
ATOM 15974 C CA . ILE A 1 94 ? 19.306 3.364 -11.100 1.00 0.00 94 ILE A CA 9
ATOM 15975 C C . ILE A 1 94 ? 18.242 3.500 -12.195 1.00 0.00 94 ILE A C 9
ATOM 15976 O O . ILE A 1 94 ? 17.595 2.523 -12.572 1.00 0.00 94 ILE A O 9
ATOM 15992 N N . LEU A 1 95 ? 18.113 4.710 -12.728 1.00 0.00 95 LEU A N 9
ATOM 15993 C CA . LEU A 1 95 ? 17.108 5.024 -13.740 1.00 0.00 95 LEU A CA 9
ATOM 15994 C C . LEU A 1 95 ? 17.288 4.170 -14.994 1.00 0.00 95 LEU A C 9
ATOM 15995 O O . LEU A 1 95 ? 16.330 3.588 -15.502 1.00 0.00 95 LEU A O 9
ATOM 16011 N N . LYS A 1 96 ? 18.520 4.093 -15.486 1.00 0.00 96 LYS A N 9
ATOM 16012 C CA . LYS A 1 96 ? 18.808 3.341 -16.706 1.00 0.00 96 LYS A CA 9
ATOM 16013 C C . LYS A 1 96 ? 18.601 1.845 -16.494 1.00 0.00 96 LYS A C 9
ATOM 16014 O O . LYS A 1 96 ? 18.417 1.093 -17.449 1.00 0.00 96 LYS A O 9
ATOM 16033 N N . GLN A 1 97 ? 18.632 1.419 -15.243 1.00 0.00 97 GLN A N 9
ATOM 16034 C CA . GLN A 1 97 ? 18.357 0.033 -14.908 1.00 0.00 97 GLN A CA 9
ATOM 16035 C C . GLN A 1 97 ? 16.845 -0.197 -14.890 1.00 0.00 97 GLN A C 9
ATOM 16036 O O . GLN A 1 97 ? 16.354 -1.215 -15.377 1.00 0.00 97 GLN A O 9
ATOM 16050 N N . ILE A 1 98 ? 16.114 0.774 -14.348 1.00 0.00 98 ILE A N 9
ATOM 16051 C CA . ILE A 1 98 ? 14.655 0.710 -14.304 1.00 0.00 98 ILE A CA 9
ATOM 16052 C C . ILE A 1 98 ? 14.078 0.715 -15.717 1.00 0.00 98 ILE A C 9
ATOM 16053 O O . ILE A 1 98 ? 13.074 0.055 -15.994 1.00 0.00 98 ILE A O 9
ATOM 16069 N N . ASP A 1 99 ? 14.735 1.456 -16.604 1.00 0.00 99 ASP A N 9
ATOM 16070 C CA . ASP A 1 99 ? 14.310 1.572 -17.999 1.00 0.00 99 ASP A CA 9
ATOM 16071 C C . ASP A 1 99 ? 14.304 0.211 -18.689 1.00 0.00 99 ASP A C 9
ATOM 16072 O O . ASP A 1 99 ? 13.463 -0.060 -19.549 1.00 0.00 99 ASP A O 9
ATOM 16081 N N . ASN A 1 100 ? 15.237 -0.649 -18.297 1.00 0.00 100 ASN A N 9
ATOM 16082 C CA . ASN A 1 100 ? 15.330 -1.992 -18.863 1.00 0.00 100 ASN A CA 9
ATOM 16083 C C . ASN A 1 100 ? 14.087 -2.801 -18.513 1.00 0.00 100 ASN A C 9
ATOM 16084 O O . ASN A 1 100 ? 13.605 -3.602 -19.313 1.00 0.00 100 ASN A O 9
ATOM 16095 N N . LYS A 1 101 ? 13.554 -2.547 -17.326 1.00 0.00 101 LYS A N 9
ATOM 16096 C CA . LYS A 1 101 ? 12.351 -3.219 -16.851 1.00 0.00 101 LYS A CA 9
ATOM 16097 C C . LYS A 1 101 ? 11.107 -2.412 -17.227 1.00 0.00 101 LYS A C 9
ATOM 16098 O O . LYS A 1 101 ? 10.035 -2.590 -16.643 1.00 0.00 101 LYS A O 9
ATOM 16117 N N . GLY A 1 102 ? 11.261 -1.521 -18.199 1.00 0.00 102 GLY A N 9
ATOM 16118 C CA . GLY A 1 102 ? 10.162 -0.675 -18.625 1.00 0.00 102 GLY A CA 9
ATOM 16119 C C . GLY A 1 102 ? 9.093 -1.439 -19.381 1.00 0.00 102 GLY A C 9
ATOM 16120 O O . GLY A 1 102 ? 7.903 -1.275 -19.117 1.00 0.00 102 GLY A O 9
ATOM 16124 N N . GLU A 1 103 ? 9.513 -2.278 -20.317 1.00 0.00 103 GLU A N 9
ATOM 16125 C CA . GLU A 1 103 ? 8.575 -3.064 -21.106 1.00 0.00 103 GLU A CA 9
ATOM 16126 C C . GLU A 1 103 ? 8.734 -4.547 -20.795 1.00 0.00 103 GLU A C 9
ATOM 16127 O O . GLU A 1 103 ? 9.853 -5.029 -20.614 1.00 0.00 103 GLU A O 9
ATOM 16139 N N . LEU A 1 104 ? 7.608 -5.255 -20.745 1.00 0.00 104 LEU A N 9
ATOM 16140 C CA . LEU A 1 104 ? 7.591 -6.669 -20.381 1.00 0.00 104 LEU A CA 9
ATOM 16141 C C . LEU A 1 104 ? 8.305 -6.886 -19.052 1.00 0.00 104 LEU A C 9
ATOM 16142 O O . LEU A 1 104 ? 9.329 -7.573 -18.978 1.00 0.00 104 LEU A O 9
ATOM 16158 N N . GLU A 1 105 ? 7.740 -6.308 -18.000 1.00 0.00 105 GLU A N 9
ATOM 16159 C CA . GLU A 1 105 ? 8.335 -6.357 -16.669 1.00 0.00 105 GLU A CA 9
ATOM 16160 C C . GLU A 1 105 ? 8.038 -7.686 -15.980 1.00 0.00 105 GLU A C 9
ATOM 16161 O O . GLU A 1 105 ? 8.005 -7.753 -14.756 1.00 0.00 105 GLU A O 9
ATOM 16173 N N . HIS A 1 106 ? 7.863 -8.736 -16.791 1.00 0.00 106 HIS A N 9
ATOM 16174 C CA . HIS A 1 106 ? 7.591 -10.102 -16.324 1.00 0.00 106 HIS A CA 9
ATOM 16175 C C . HIS A 1 106 ? 6.591 -10.151 -15.167 1.00 0.00 106 HIS A C 9
ATOM 16176 O O . HIS A 1 106 ? 6.963 -10.135 -13.995 1.00 0.00 106 HIS A O 9
ATOM 16191 N N . HIS A 1 107 ? 5.312 -10.233 -15.512 1.00 0.00 107 HIS A N 9
ATOM 16192 C CA . HIS A 1 107 ? 4.258 -10.338 -14.510 1.00 0.00 107 HIS A CA 9
ATOM 16193 C C . HIS A 1 107 ? 4.401 -11.644 -13.736 1.00 0.00 107 HIS A C 9
ATOM 16194 O O . HIS A 1 107 ? 3.989 -11.747 -12.579 1.00 0.00 107 HIS A O 9
ATOM 16209 N N . HIS A 1 108 ? 5.000 -12.634 -14.386 1.00 0.00 108 HIS A N 9
ATOM 16210 C CA . HIS A 1 108 ? 5.307 -13.897 -13.738 1.00 0.00 108 HIS A CA 9
ATOM 16211 C C . HIS A 1 108 ? 6.815 -14.146 -13.781 1.00 0.00 108 HIS A C 9
ATOM 16212 O O . HIS A 1 108 ? 7.380 -14.467 -14.827 1.00 0.00 108 HIS A O 9
ATOM 16227 N N . HIS A 1 109 ? 7.462 -13.964 -12.638 1.00 0.00 109 HIS A N 9
ATOM 16228 C CA . HIS A 1 109 ? 8.913 -14.102 -12.530 1.00 0.00 109 HIS A CA 9
ATOM 16229 C C . HIS A 1 109 ? 9.300 -15.568 -12.334 1.00 0.00 109 HIS A C 9
ATOM 16230 O O . HIS A 1 109 ? 10.476 -15.892 -12.148 1.00 0.00 109 HIS A O 9
ATOM 16245 N N . HIS A 1 110 ? 8.294 -16.440 -12.388 1.00 0.00 110 HIS A N 9
ATOM 16246 C CA . HIS A 1 110 ? 8.478 -17.884 -12.258 1.00 0.00 110 HIS A CA 9
ATOM 16247 C C . HIS A 1 110 ? 8.825 -18.242 -10.819 1.00 0.00 110 HIS A C 9
ATOM 16248 O O . HIS A 1 110 ? 9.963 -18.087 -10.377 1.00 0.00 110 HIS A O 9
ATOM 16263 N N . HIS A 1 111 ? 7.827 -18.702 -10.093 1.00 0.00 111 HIS A N 9
ATOM 16264 C CA . HIS A 1 111 ? 7.989 -19.038 -8.691 1.00 0.00 111 HIS A CA 9
ATOM 16265 C C . HIS A 1 111 ? 7.884 -20.546 -8.511 1.00 0.00 111 HIS A C 9
ATOM 16266 O O . HIS A 1 111 ? 8.922 -21.193 -8.273 1.00 0.00 111 HIS A O 9
ATOM 16282 N N . MET A 1 1 ? -5.374 0.098 0.015 1.00 0.00 1 MET A N 10
ATOM 16283 C CA . MET A 1 1 ? -5.913 -0.016 1.389 1.00 0.00 1 MET A CA 10
ATOM 16284 C C . MET A 1 1 ? -7.230 -0.786 1.372 1.00 0.00 1 MET A C 10
ATOM 16285 O O . MET A 1 1 ? -7.688 -1.218 0.316 1.00 0.00 1 MET A O 10
ATOM 16301 N N . PHE A 1 2 ? -7.830 -0.962 2.541 1.00 0.00 2 PHE A N 10
ATOM 16302 C CA . PHE A 1 2 ? -9.081 -1.699 2.649 1.00 0.00 2 PHE A CA 10
ATOM 16303 C C . PHE A 1 2 ? -10.244 -0.735 2.832 1.00 0.00 2 PHE A C 10
ATOM 16304 O O . PHE A 1 2 ? -10.193 0.154 3.684 1.00 0.00 2 PHE A O 10
ATOM 16321 N N . THR A 1 3 ? -11.278 -0.894 2.023 1.00 0.00 3 THR A N 10
ATOM 16322 C CA . THR A 1 3 ? -12.454 -0.040 2.132 1.00 0.00 3 THR A CA 10
ATOM 16323 C C . THR A 1 3 ? -13.728 -0.877 2.145 1.00 0.00 3 THR A C 10
ATOM 16324 O O . THR A 1 3 ? -13.744 -2.005 1.651 1.00 0.00 3 THR A O 10
ATOM 16335 N N . ALA A 1 4 ? -14.786 -0.331 2.723 1.00 0.00 4 ALA A N 10
ATOM 16336 C CA . ALA A 1 4 ? -16.078 -1.001 2.753 1.00 0.00 4 ALA A CA 10
ATOM 16337 C C . ALA A 1 4 ? -17.160 -0.082 2.205 1.00 0.00 4 ALA A C 10
ATOM 16338 O O . ALA A 1 4 ? -17.177 1.111 2.504 1.00 0.00 4 ALA A O 10
ATOM 16345 N N . LYS A 1 5 ? -18.049 -0.637 1.396 1.00 0.00 5 LYS A N 10
ATOM 16346 C CA . LYS A 1 5 ? -19.099 0.148 0.765 1.00 0.00 5 LYS A CA 10
ATOM 16347 C C . LYS A 1 5 ? -20.479 -0.369 1.153 1.00 0.00 5 LYS A C 10
ATOM 16348 O O . LYS A 1 5 ? -20.834 -1.509 0.855 1.00 0.00 5 LYS A O 10
ATOM 16367 N N . LEU A 1 6 ? -21.244 0.476 1.832 1.00 0.00 6 LEU A N 10
ATOM 16368 C CA . LEU A 1 6 ? -22.614 0.148 2.213 1.00 0.00 6 LEU A CA 10
ATOM 16369 C C . LEU A 1 6 ? -23.478 0.074 0.955 1.00 0.00 6 LEU A C 10
ATOM 16370 O O . LEU A 1 6 ? -23.517 1.016 0.168 1.00 0.00 6 LEU A O 10
ATOM 16386 N N . ILE A 1 7 ? -24.144 -1.056 0.752 1.00 0.00 7 ILE A N 10
ATOM 16387 C CA . ILE A 1 7 ? -24.953 -1.250 -0.444 1.00 0.00 7 ILE A CA 10
ATOM 16388 C C . ILE A 1 7 ? -26.428 -1.446 -0.102 1.00 0.00 7 ILE A C 10
ATOM 16389 O O . ILE A 1 7 ? -27.310 -0.959 -0.807 1.00 0.00 7 ILE A O 10
ATOM 16405 N N . LYS A 1 8 ? -26.689 -2.134 1.000 1.00 0.00 8 LYS A N 10
ATOM 16406 C CA . LYS A 1 8 ? -28.026 -2.622 1.298 1.00 0.00 8 LYS A CA 10
ATOM 16407 C C . LYS A 1 8 ? -28.818 -1.624 2.144 1.00 0.00 8 LYS A C 10
ATOM 16408 O O . LYS A 1 8 ? -29.694 -2.008 2.919 1.00 0.00 8 LYS A O 10
ATOM 16427 N N . GLY A 1 9 ? -28.532 -0.344 1.969 1.00 0.00 9 GLY A N 10
ATOM 16428 C CA . GLY A 1 9 ? -29.213 0.671 2.744 1.00 0.00 9 GLY A CA 10
ATOM 16429 C C . GLY A 1 9 ? -29.132 2.042 2.107 1.00 0.00 9 GLY A C 10
ATOM 16430 O O . GLY A 1 9 ? -29.460 2.208 0.932 1.00 0.00 9 GLY A O 10
ATOM 16434 N N . LYS A 1 10 ? -28.672 3.015 2.882 1.00 0.00 10 LYS A N 10
ATOM 16435 C CA . LYS A 1 10 ? -28.581 4.395 2.435 1.00 0.00 10 LYS A CA 10
ATOM 16436 C C . LYS A 1 10 ? -27.592 5.145 3.323 1.00 0.00 10 LYS A C 10
ATOM 16437 O O . LYS A 1 10 ? -26.739 5.883 2.835 1.00 0.00 10 LYS A O 10
ATOM 16456 N N . THR A 1 11 ? -27.699 4.931 4.631 1.00 0.00 11 THR A N 10
ATOM 16457 C CA . THR A 1 11 ? -26.752 5.484 5.590 1.00 0.00 11 THR A CA 10
ATOM 16458 C C . THR A 1 11 ? -26.690 4.598 6.833 1.00 0.00 11 THR A C 10
ATOM 16459 O O . THR A 1 11 ? -27.717 4.308 7.448 1.00 0.00 11 THR A O 10
ATOM 16470 N N . TYR A 1 12 ? -25.494 4.154 7.185 1.00 0.00 12 TYR A N 10
ATOM 16471 C CA . TYR A 1 12 ? -25.311 3.271 8.327 1.00 0.00 12 TYR A CA 10
ATOM 16472 C C . TYR A 1 12 ? -24.053 3.666 9.095 1.00 0.00 12 TYR A C 10
ATOM 16473 O O . TYR A 1 12 ? -22.948 3.627 8.555 1.00 0.00 12 TYR A O 10
ATOM 16491 N N . ASN A 1 13 ? -24.233 4.065 10.345 1.00 0.00 13 ASN A N 10
ATOM 16492 C CA . ASN A 1 13 ? -23.123 4.514 11.179 1.00 0.00 13 ASN A CA 10
ATOM 16493 C C . ASN A 1 13 ? -22.535 3.345 11.965 1.00 0.00 13 ASN A C 10
ATOM 16494 O O . ASN A 1 13 ? -23.206 2.749 12.809 1.00 0.00 13 ASN A O 10
ATOM 16505 N N . VAL A 1 14 ? -21.281 3.023 11.679 1.00 0.00 14 VAL A N 10
ATOM 16506 C CA . VAL A 1 14 ? -20.583 1.948 12.368 1.00 0.00 14 VAL A CA 10
ATOM 16507 C C . VAL A 1 14 ? -19.552 2.511 13.343 1.00 0.00 14 VAL A C 10
ATOM 16508 O O . VAL A 1 14 ? -18.452 2.893 12.942 1.00 0.00 14 VAL A O 10
ATOM 16521 N N . MET A 1 15 ? -19.940 2.602 14.615 1.00 0.00 15 MET A N 10
ATOM 16522 C CA . MET A 1 15 ? -19.029 2.992 15.698 1.00 0.00 15 MET A CA 10
ATOM 16523 C C . MET A 1 15 ? -18.431 4.380 15.469 1.00 0.00 15 MET A C 10
ATOM 16524 O O . MET A 1 15 ? -17.381 4.713 16.021 1.00 0.00 15 MET A O 10
ATOM 16538 N N . GLY A 1 16 ? -19.108 5.191 14.671 1.00 0.00 16 GLY A N 10
ATOM 16539 C CA . GLY A 1 16 ? -18.605 6.511 14.355 1.00 0.00 16 GLY A CA 10
ATOM 16540 C C . GLY A 1 16 ? -18.423 6.695 12.864 1.00 0.00 16 GLY A C 10
ATOM 16541 O O . GLY A 1 16 ? -18.635 7.787 12.334 1.00 0.00 16 GLY A O 10
ATOM 16545 N N . ILE A 1 17 ? -18.055 5.615 12.185 1.00 0.00 17 ILE A N 10
ATOM 16546 C CA . ILE A 1 17 ? -17.839 5.652 10.746 1.00 0.00 17 ILE A CA 10
ATOM 16547 C C . ILE A 1 17 ? -19.181 5.620 10.030 1.00 0.00 17 ILE A C 10
ATOM 16548 O O . ILE A 1 17 ? -19.864 4.599 10.023 1.00 0.00 17 ILE A O 10
ATOM 16564 N N . THR A 1 18 ? -19.564 6.736 9.439 1.00 0.00 18 THR A N 10
ATOM 16565 C CA . THR A 1 18 ? -20.866 6.847 8.811 1.00 0.00 18 THR A CA 10
ATOM 16566 C C . THR A 1 18 ? -20.792 6.452 7.340 1.00 0.00 18 THR A C 10
ATOM 16567 O O . THR A 1 18 ? -20.329 7.228 6.503 1.00 0.00 18 THR A O 10
ATOM 16578 N N . PHE A 1 19 ? -21.222 5.235 7.037 1.00 0.00 19 PHE A N 10
ATOM 16579 C CA . PHE A 1 19 ? -21.211 4.735 5.669 1.00 0.00 19 PHE A CA 10
ATOM 16580 C C . PHE A 1 19 ? -22.478 5.148 4.939 1.00 0.00 19 PHE A C 10
ATOM 16581 O O . PHE A 1 19 ? -23.555 5.211 5.532 1.00 0.00 19 PHE A O 10
ATOM 16598 N N . ARG A 1 20 ? -22.350 5.436 3.657 1.00 0.00 20 ARG A N 10
ATOM 16599 C CA . ARG A 1 20 ? -23.500 5.785 2.843 1.00 0.00 20 ARG A CA 10
ATOM 16600 C C . ARG A 1 20 ? -23.571 4.867 1.633 1.00 0.00 20 ARG A C 10
ATOM 16601 O O . ARG A 1 20 ? -22.538 4.470 1.092 1.00 0.00 20 ARG A O 10
ATOM 16622 N N . ALA A 1 21 ? -24.789 4.504 1.238 1.00 0.00 21 ALA A N 10
ATOM 16623 C CA . ALA A 1 21 ? -25.003 3.604 0.106 1.00 0.00 21 ALA A CA 10
ATOM 16624 C C . ALA A 1 21 ? -24.259 4.062 -1.148 1.00 0.00 21 ALA A C 10
ATOM 16625 O O . ALA A 1 21 ? -24.508 5.148 -1.675 1.00 0.00 21 ALA A O 10
ATOM 16632 N N . GLY A 1 22 ? -23.343 3.224 -1.613 1.00 0.00 22 GLY A N 10
ATOM 16633 C CA . GLY A 1 22 ? -22.631 3.505 -2.844 1.00 0.00 22 GLY A CA 10
ATOM 16634 C C . GLY A 1 22 ? -21.278 4.152 -2.618 1.00 0.00 22 GLY A C 10
ATOM 16635 O O . GLY A 1 22 ? -20.595 4.518 -3.576 1.00 0.00 22 GLY A O 10
ATOM 16639 N N . VAL A 1 23 ? -20.884 4.301 -1.361 1.00 0.00 23 VAL A N 10
ATOM 16640 C CA . VAL A 1 23 ? -19.608 4.925 -1.039 1.00 0.00 23 VAL A CA 10
ATOM 16641 C C . VAL A 1 23 ? -18.678 3.956 -0.313 1.00 0.00 23 VAL A C 10
ATOM 16642 O O . VAL A 1 23 ? -18.952 3.543 0.815 1.00 0.00 23 VAL A O 10
ATOM 16655 N N . SER A 1 24 ? -17.597 3.567 -0.981 1.00 0.00 24 SER A N 10
ATOM 16656 C CA . SER A 1 24 ? -16.541 2.794 -0.344 1.00 0.00 24 SER A CA 10
ATOM 16657 C C . SER A 1 24 ? -15.718 3.695 0.571 1.00 0.00 24 SER A C 10
ATOM 16658 O O . SER A 1 24 ? -15.078 4.648 0.112 1.00 0.00 24 SER A O 10
ATOM 16666 N N . GLN A 1 25 ? -15.748 3.406 1.861 1.00 0.00 25 GLN A N 10
ATOM 16667 C CA . GLN A 1 25 ? -15.032 4.205 2.841 1.00 0.00 25 GLN A CA 10
ATOM 16668 C C . GLN A 1 25 ? -13.950 3.374 3.519 1.00 0.00 25 GLN A C 10
ATOM 16669 O O . GLN A 1 25 ? -14.107 2.166 3.698 1.00 0.00 25 GLN A O 10
ATOM 16683 N N . THR A 1 26 ? -12.849 4.025 3.871 1.00 0.00 26 THR A N 10
ATOM 16684 C CA . THR A 1 26 ? -11.686 3.347 4.430 1.00 0.00 26 THR A CA 10
ATOM 16685 C C . THR A 1 26 ? -11.967 2.771 5.814 1.00 0.00 26 THR A C 10
ATOM 16686 O O . THR A 1 26 ? -12.503 3.460 6.684 1.00 0.00 26 THR A O 10
ATOM 16697 N N . VAL A 1 27 ? -11.598 1.510 6.014 1.00 0.00 27 VAL A N 10
ATOM 16698 C CA . VAL A 1 27 ? -11.796 0.855 7.299 1.00 0.00 27 VAL A CA 10
ATOM 16699 C C . VAL A 1 27 ? -10.546 0.086 7.717 1.00 0.00 27 VAL A C 10
ATOM 16700 O O . VAL A 1 27 ? -9.826 -0.452 6.872 1.00 0.00 27 VAL A O 10
ATOM 16713 N N . PRO A 1 28 ? -10.254 0.054 9.025 1.00 0.00 28 PRO A N 10
ATOM 16714 C CA . PRO A 1 28 ? -9.187 -0.783 9.575 1.00 0.00 28 PRO A CA 10
ATOM 16715 C C . PRO A 1 28 ? -9.530 -2.265 9.434 1.00 0.00 28 PRO A C 10
ATOM 16716 O O . PRO A 1 28 ? -10.696 -2.616 9.248 1.00 0.00 28 PRO A O 10
ATOM 16727 N N . LYS A 1 29 ? -8.527 -3.126 9.539 1.00 0.00 29 LYS A N 10
ATOM 16728 C CA . LYS A 1 29 ? -8.726 -4.560 9.355 1.00 0.00 29 LYS A CA 10
ATOM 16729 C C . LYS A 1 29 ? -9.745 -5.117 10.353 1.00 0.00 29 LYS A C 10
ATOM 16730 O O . LYS A 1 29 ? -10.481 -6.057 10.041 1.00 0.00 29 LYS A O 10
ATOM 16749 N N . LYS A 1 30 ? -9.798 -4.523 11.541 1.00 0.00 30 LYS A N 10
ATOM 16750 C CA . LYS A 1 30 ? -10.779 -4.919 12.546 1.00 0.00 30 LYS A CA 10
ATOM 16751 C C . LYS A 1 30 ? -12.201 -4.670 12.046 1.00 0.00 30 LYS A C 10
ATOM 16752 O O . LYS A 1 30 ? -13.058 -5.552 12.118 1.00 0.00 30 LYS A O 10
ATOM 16771 N N . LEU A 1 31 ? -12.446 -3.475 11.517 1.00 0.00 31 LEU A N 10
ATOM 16772 C CA . LEU A 1 31 ? -13.766 -3.132 10.997 1.00 0.00 31 LEU A CA 10
ATOM 16773 C C . LEU A 1 31 ? -14.023 -3.848 9.676 1.00 0.00 31 LEU A C 10
ATOM 16774 O O . LEU A 1 31 ? -15.166 -4.147 9.337 1.00 0.00 31 LEU A O 10
ATOM 16790 N N . TYR A 1 32 ? -12.950 -4.119 8.944 1.00 0.00 32 TYR A N 10
ATOM 16791 C CA . TYR A 1 32 ? -13.020 -4.898 7.715 1.00 0.00 32 TYR A CA 10
ATOM 16792 C C . TYR A 1 32 ? -13.674 -6.249 7.991 1.00 0.00 32 TYR A C 10
ATOM 16793 O O . TYR A 1 32 ? -14.606 -6.656 7.298 1.00 0.00 32 TYR A O 10
ATOM 16811 N N . GLU A 1 33 ? -13.198 -6.924 9.029 1.00 0.00 33 GLU A N 10
ATOM 16812 C CA . GLU A 1 33 ? -13.727 -8.228 9.398 1.00 0.00 33 GLU A CA 10
ATOM 16813 C C . GLU A 1 33 ? -15.127 -8.083 9.996 1.00 0.00 33 GLU A C 10
ATOM 16814 O O . GLU A 1 33 ? -15.998 -8.932 9.790 1.00 0.00 33 GLU A O 10
ATOM 16826 N N . TYR A 1 34 ? -15.343 -6.992 10.724 1.00 0.00 34 TYR A N 10
ATOM 16827 C CA . TYR A 1 34 ? -16.633 -6.734 11.347 1.00 0.00 34 TYR A CA 10
ATOM 16828 C C . TYR A 1 34 ? -17.710 -6.524 10.285 1.00 0.00 34 TYR A C 10
ATOM 16829 O O . TYR A 1 34 ? -18.829 -7.011 10.423 1.00 0.00 34 TYR A O 10
ATOM 16847 N N . LEU A 1 35 ? -17.371 -5.807 9.225 1.00 0.00 35 LEU A N 10
ATOM 16848 C CA . LEU A 1 35 ? -18.326 -5.551 8.158 1.00 0.00 35 LEU A CA 10
ATOM 16849 C C . LEU A 1 35 ? -18.395 -6.736 7.204 1.00 0.00 35 LEU A C 10
ATOM 16850 O O . LEU A 1 35 ? -19.371 -6.902 6.480 1.00 0.00 35 LEU A O 10
ATOM 16866 N N . ASN A 1 36 ? -17.359 -7.564 7.222 1.00 0.00 36 ASN A N 10
ATOM 16867 C CA . ASN A 1 36 ? -17.388 -8.846 6.523 1.00 0.00 36 ASN A CA 10
ATOM 16868 C C . ASN A 1 36 ? -18.421 -9.754 7.189 1.00 0.00 36 ASN A C 10
ATOM 16869 O O . ASN A 1 36 ? -18.994 -10.649 6.565 1.00 0.00 36 ASN A O 10
ATOM 16880 N N . GLU A 1 37 ? -18.658 -9.492 8.469 1.00 0.00 37 GLU A N 10
ATOM 16881 C CA . GLU A 1 37 ? -19.655 -10.208 9.252 1.00 0.00 37 GLU A CA 10
ATOM 16882 C C . GLU A 1 37 ? -21.064 -9.677 8.962 1.00 0.00 37 GLU A C 10
ATOM 16883 O O . GLU A 1 37 ? -22.064 -10.316 9.292 1.00 0.00 37 GLU A O 10
ATOM 16895 N N . ASN A 1 38 ? -21.141 -8.507 8.341 1.00 0.00 38 ASN A N 10
ATOM 16896 C CA . ASN A 1 38 ? -22.420 -7.842 8.125 1.00 0.00 38 ASN A CA 10
ATOM 16897 C C . ASN A 1 38 ? -22.754 -7.737 6.635 1.00 0.00 38 ASN A C 10
ATOM 16898 O O . ASN A 1 38 ? -22.088 -7.015 5.894 1.00 0.00 38 ASN A O 10
ATOM 16909 N N . PRO A 1 39 ? -23.806 -8.446 6.176 1.00 0.00 39 PRO A N 10
ATOM 16910 C CA . PRO A 1 39 ? -24.171 -8.508 4.752 1.00 0.00 39 PRO A CA 10
ATOM 16911 C C . PRO A 1 39 ? -24.852 -7.239 4.224 1.00 0.00 39 PRO A C 10
ATOM 16912 O O . PRO A 1 39 ? -25.798 -7.317 3.440 1.00 0.00 39 PRO A O 10
ATOM 16923 N N . TYR A 1 40 ? -24.363 -6.073 4.625 1.00 0.00 40 TYR A N 10
ATOM 16924 C CA . TYR A 1 40 ? -24.906 -4.816 4.118 1.00 0.00 40 TYR A CA 10
ATOM 16925 C C . TYR A 1 40 ? -23.878 -4.123 3.237 1.00 0.00 40 TYR A C 10
ATOM 16926 O O . TYR A 1 40 ? -24.167 -3.101 2.609 1.00 0.00 40 TYR A O 10
ATOM 16944 N N . PHE A 1 41 ? -22.680 -4.686 3.194 1.00 0.00 41 PHE A N 10
ATOM 16945 C CA . PHE A 1 41 ? -21.545 -4.014 2.590 1.00 0.00 41 PHE A CA 10
ATOM 16946 C C . PHE A 1 41 ? -20.903 -4.859 1.501 1.00 0.00 41 PHE A C 10
ATOM 16947 O O . PHE A 1 41 ? -20.816 -6.082 1.615 1.00 0.00 41 PHE A O 10
ATOM 16964 N N . ILE A 1 42 ? -20.479 -4.196 0.442 1.00 0.00 42 ILE A N 10
ATOM 16965 C CA . ILE A 1 42 ? -19.564 -4.785 -0.517 1.00 0.00 42 ILE A CA 10
ATOM 16966 C C . ILE A 1 42 ? -18.228 -4.079 -0.385 1.00 0.00 42 ILE A C 10
ATOM 16967 O O . ILE A 1 42 ? -18.109 -2.890 -0.690 1.00 0.00 42 ILE A O 10
ATOM 16983 N N . LEU A 1 43 ? -17.239 -4.791 0.109 1.00 0.00 43 LEU A N 10
ATOM 16984 C CA . LEU A 1 43 ? -15.961 -4.191 0.440 1.00 0.00 43 LEU A CA 10
ATOM 16985 C C . LEU A 1 43 ? -15.075 -4.071 -0.790 1.00 0.00 43 LEU A C 10
ATOM 16986 O O . LEU A 1 43 ? -15.160 -4.883 -1.715 1.00 0.00 43 LEU A O 10
ATOM 17002 N N . THR A 1 44 ? -14.247 -3.046 -0.804 1.00 0.00 44 THR A N 10
ATOM 17003 C CA . THR A 1 44 ? -13.347 -2.793 -1.908 1.00 0.00 44 THR A CA 10
ATOM 17004 C C . THR A 1 44 ? -11.903 -2.903 -1.429 1.00 0.00 44 THR A C 10
ATOM 17005 O O . THR A 1 44 ? -11.413 -2.047 -0.687 1.00 0.00 44 THR A O 10
ATOM 17016 N N . GLN A 1 45 ? -11.234 -3.971 -1.822 1.00 0.00 45 GLN A N 10
ATOM 17017 C CA . GLN A 1 45 ? -9.860 -4.196 -1.408 1.00 0.00 45 GLN A CA 10
ATOM 17018 C C . GLN A 1 45 ? -8.903 -3.658 -2.464 1.00 0.00 45 GLN A C 10
ATOM 17019 O O . GLN A 1 45 ? -8.844 -4.174 -3.580 1.00 0.00 45 GLN A O 10
ATOM 17033 N N . GLU A 1 46 ? -8.173 -2.614 -2.116 1.00 0.00 46 GLU A N 10
ATOM 17034 C CA . GLU A 1 46 ? -7.215 -2.017 -3.031 1.00 0.00 46 GLU A CA 10
ATOM 17035 C C . GLU A 1 46 ? -5.797 -2.401 -2.630 1.00 0.00 46 GLU A C 10
ATOM 17036 O O . GLU A 1 46 ? -5.330 -2.038 -1.550 1.00 0.00 46 GLU A O 10
ATOM 17048 N N . LEU A 1 47 ? -5.116 -3.142 -3.488 1.00 0.00 47 LEU A N 10
ATOM 17049 C CA . LEU A 1 47 ? -3.749 -3.552 -3.211 1.00 0.00 47 LEU A CA 10
ATOM 17050 C C . LEU A 1 47 ? -2.782 -2.519 -3.780 1.00 0.00 47 LEU A C 10
ATOM 17051 O O . LEU A 1 47 ? -2.703 -2.330 -4.996 1.00 0.00 47 LEU A O 10
ATOM 17067 N N . ASN A 1 48 ? -2.062 -1.838 -2.897 1.00 0.00 48 ASN A N 10
ATOM 17068 C CA . ASN A 1 48 ? -1.107 -0.817 -3.311 1.00 0.00 48 ASN A CA 10
ATOM 17069 C C . ASN A 1 48 ? 0.190 -1.464 -3.784 1.00 0.00 48 ASN A C 10
ATOM 17070 O O . ASN A 1 48 ? 1.003 -1.906 -2.974 1.00 0.00 48 ASN A O 10
ATOM 17081 N N . ASN A 1 49 ? 0.365 -1.532 -5.097 1.00 0.00 49 ASN A N 10
ATOM 17082 C CA . ASN A 1 49 ? 1.548 -2.156 -5.684 1.00 0.00 49 ASN A CA 10
ATOM 17083 C C . ASN A 1 49 ? 2.762 -1.239 -5.577 1.00 0.00 49 ASN A C 10
ATOM 17084 O O . ASN A 1 49 ? 2.831 -0.202 -6.238 1.00 0.00 49 ASN A O 10
ATOM 17095 N N . GLN A 1 50 ? 3.710 -1.620 -4.738 1.00 0.00 50 GLN A N 10
ATOM 17096 C CA . GLN A 1 50 ? 4.950 -0.875 -4.603 1.00 0.00 50 GLN A CA 10
ATOM 17097 C C . GLN A 1 50 ? 6.102 -1.717 -5.143 1.00 0.00 50 GLN A C 10
ATOM 17098 O O . GLN A 1 50 ? 6.826 -2.366 -4.384 1.00 0.00 50 GLN A O 10
ATOM 17112 N N . LYS A 1 51 ? 6.244 -1.737 -6.460 1.00 0.00 51 LYS A N 10
ATOM 17113 C CA . LYS A 1 51 ? 7.244 -2.580 -7.101 1.00 0.00 51 LYS A CA 10
ATOM 17114 C C . LYS A 1 51 ? 8.439 -1.741 -7.533 1.00 0.00 51 LYS A C 10
ATOM 17115 O O . LYS A 1 51 ? 9.493 -2.270 -7.896 1.00 0.00 51 LYS A O 10
ATOM 17134 N N . ASP A 1 52 ? 8.263 -0.430 -7.485 1.00 0.00 52 ASP A N 10
ATOM 17135 C CA . ASP A 1 52 ? 9.295 0.509 -7.898 1.00 0.00 52 ASP A CA 10
ATOM 17136 C C . ASP A 1 52 ? 10.420 0.563 -6.869 1.00 0.00 52 ASP A C 10
ATOM 17137 O O . ASP A 1 52 ? 10.203 0.927 -5.712 1.00 0.00 52 ASP A O 10
ATOM 17146 N N . ASP A 1 53 ? 11.617 0.177 -7.313 1.00 0.00 53 ASP A N 10
ATOM 17147 C CA . ASP A 1 53 ? 12.804 0.102 -6.455 1.00 0.00 53 ASP A CA 10
ATOM 17148 C C . ASP A 1 53 ? 12.564 -0.803 -5.250 1.00 0.00 53 ASP A C 10
ATOM 17149 O O . ASP A 1 53 ? 12.196 -0.342 -4.165 1.00 0.00 53 ASP A O 10
ATOM 17158 N N . PRO A 1 54 ? 12.751 -2.116 -5.441 1.00 0.00 54 PRO A N 10
ATOM 17159 C CA . PRO A 1 54 ? 12.533 -3.118 -4.401 1.00 0.00 54 PRO A CA 10
ATOM 17160 C C . PRO A 1 54 ? 13.665 -3.159 -3.380 1.00 0.00 54 PRO A C 10
ATOM 17161 O O . PRO A 1 54 ? 14.703 -3.775 -3.616 1.00 0.00 54 PRO A O 10
ATOM 17172 N N . ILE A 1 55 ? 13.470 -2.465 -2.267 1.00 0.00 55 ILE A N 10
ATOM 17173 C CA . ILE A 1 55 ? 14.410 -2.503 -1.149 1.00 0.00 55 ILE A CA 10
ATOM 17174 C C . ILE A 1 55 ? 13.793 -1.777 0.044 1.00 0.00 55 ILE A C 10
ATOM 17175 O O . ILE A 1 55 ? 14.467 -1.368 0.989 1.00 0.00 55 ILE A O 10
ATOM 17191 N N . ASN A 1 56 ? 12.478 -1.678 -0.002 1.00 0.00 56 ASN A N 10
ATOM 17192 C CA . ASN A 1 56 ? 11.712 -0.928 0.991 1.00 0.00 56 ASN A CA 10
ATOM 17193 C C . ASN A 1 56 ? 10.292 -1.481 1.116 1.00 0.00 56 ASN A C 10
ATOM 17194 O O . ASN A 1 56 ? 9.430 -1.218 0.280 1.00 0.00 56 ASN A O 10
ATOM 17205 N N . TYR A 1 57 ? 10.067 -2.285 2.145 1.00 0.00 57 TYR A N 10
ATOM 17206 C CA . TYR A 1 57 ? 8.781 -2.939 2.348 1.00 0.00 57 TYR A CA 10
ATOM 17207 C C . TYR A 1 57 ? 8.444 -2.994 3.833 1.00 0.00 57 TYR A C 10
ATOM 17208 O O . TYR A 1 57 ? 9.235 -2.555 4.669 1.00 0.00 57 TYR A O 10
ATOM 17226 N N . THR A 1 58 ? 7.273 -3.528 4.150 1.00 0.00 58 THR A N 10
ATOM 17227 C CA . THR A 1 58 ? 6.842 -3.690 5.531 1.00 0.00 58 THR A CA 10
ATOM 17228 C C . THR A 1 58 ? 7.555 -4.878 6.161 1.00 0.00 58 THR A C 10
ATOM 17229 O O . THR A 1 58 ? 7.639 -5.933 5.548 1.00 0.00 58 THR A O 10
ATOM 17240 N N . GLU A 1 59 ? 8.088 -4.718 7.371 1.00 0.00 59 GLU A N 10
ATOM 17241 C CA . GLU A 1 59 ? 8.815 -5.812 8.007 1.00 0.00 59 GLU A CA 10
ATOM 17242 C C . GLU A 1 59 ? 7.869 -6.956 8.341 1.00 0.00 59 GLU A C 10
ATOM 17243 O O . GLU A 1 59 ? 8.253 -8.123 8.296 1.00 0.00 59 GLU A O 10
ATOM 17255 N N . SER A 1 60 ? 6.630 -6.618 8.669 1.00 0.00 60 SER A N 10
ATOM 17256 C CA . SER A 1 60 ? 5.612 -7.621 8.919 1.00 0.00 60 SER A CA 10
ATOM 17257 C C . SER A 1 60 ? 5.166 -8.233 7.599 1.00 0.00 60 SER A C 10
ATOM 17258 O O . SER A 1 60 ? 4.666 -9.356 7.554 1.00 0.00 60 SER A O 10
ATOM 17266 N N . GLU A 1 61 ? 5.376 -7.490 6.519 1.00 0.00 61 GLU A N 10
ATOM 17267 C CA . GLU A 1 61 ? 5.073 -7.981 5.183 1.00 0.00 61 GLU A CA 10
ATOM 17268 C C . GLU A 1 61 ? 6.205 -8.890 4.706 1.00 0.00 61 GLU A C 10
ATOM 17269 O O . GLU A 1 61 ? 5.975 -9.948 4.124 1.00 0.00 61 GLU A O 10
ATOM 17281 N N . LEU A 1 62 ? 7.430 -8.475 5.007 1.00 0.00 62 LEU A N 10
ATOM 17282 C CA . LEU A 1 62 ? 8.624 -9.246 4.693 1.00 0.00 62 LEU A CA 10
ATOM 17283 C C . LEU A 1 62 ? 8.782 -10.412 5.658 1.00 0.00 62 LEU A C 10
ATOM 17284 O O . LEU A 1 62 ? 9.628 -11.281 5.465 1.00 0.00 62 LEU A O 10
ATOM 17300 N N . LYS A 1 63 ? 7.970 -10.416 6.708 1.00 0.00 63 LYS A N 10
ATOM 17301 C CA . LYS A 1 63 ? 7.986 -11.502 7.677 1.00 0.00 63 LYS A CA 10
ATOM 17302 C C . LYS A 1 63 ? 7.500 -12.785 7.011 1.00 0.00 63 LYS A C 10
ATOM 17303 O O . LYS A 1 63 ? 7.756 -13.889 7.490 1.00 0.00 63 LYS A O 10
ATOM 17322 N N . GLY A 1 64 ? 6.795 -12.620 5.897 1.00 0.00 64 GLY A N 10
ATOM 17323 C CA . GLY A 1 64 ? 6.357 -13.750 5.114 1.00 0.00 64 GLY A CA 10
ATOM 17324 C C . GLY A 1 64 ? 6.852 -13.661 3.684 1.00 0.00 64 GLY A C 10
ATOM 17325 O O . GLY A 1 64 ? 8.064 -13.722 3.435 1.00 0.00 64 GLY A O 10
ATOM 17329 N N . MET A 1 65 ? 5.914 -13.487 2.754 1.00 0.00 65 MET A N 10
ATOM 17330 C CA . MET A 1 65 ? 6.221 -13.431 1.324 1.00 0.00 65 MET A CA 10
ATOM 17331 C C . MET A 1 65 ? 6.832 -14.739 0.830 1.00 0.00 65 MET A C 10
ATOM 17332 O O . MET A 1 65 ? 6.934 -15.723 1.568 1.00 0.00 65 MET A O 10
ATOM 17346 N N . ASN A 1 66 ? 7.227 -14.741 -0.431 1.00 0.00 66 ASN A N 10
ATOM 17347 C CA . ASN A 1 66 ? 7.925 -15.874 -1.012 1.00 0.00 66 ASN A CA 10
ATOM 17348 C C . ASN A 1 66 ? 9.428 -15.629 -0.942 1.00 0.00 66 ASN A C 10
ATOM 17349 O O . ASN A 1 66 ? 9.872 -14.479 -0.945 1.00 0.00 66 ASN A O 10
ATOM 17360 N N . LYS A 1 67 ? 10.200 -16.706 -0.864 1.00 0.00 67 LYS A N 10
ATOM 17361 C CA . LYS A 1 67 ? 11.653 -16.610 -0.785 1.00 0.00 67 LYS A CA 10
ATOM 17362 C C . LYS A 1 67 ? 12.204 -15.778 -1.937 1.00 0.00 67 LYS A C 10
ATOM 17363 O O . LYS A 1 67 ? 12.990 -14.854 -1.727 1.00 0.00 67 LYS A O 10
ATOM 17382 N N . ALA A 1 68 ? 11.747 -16.093 -3.147 1.00 0.00 68 ALA A N 10
ATOM 17383 C CA . ALA A 1 68 ? 12.234 -15.443 -4.360 1.00 0.00 68 ALA A CA 10
ATOM 17384 C C . ALA A 1 68 ? 12.048 -13.929 -4.314 1.00 0.00 68 ALA A C 10
ATOM 17385 O O . ALA A 1 68 ? 12.838 -13.187 -4.896 1.00 0.00 68 ALA A O 10
ATOM 17392 N N . GLU A 1 69 ? 11.013 -13.472 -3.615 1.00 0.00 69 GLU A N 10
ATOM 17393 C CA . GLU A 1 69 ? 10.728 -12.046 -3.526 1.00 0.00 69 GLU A CA 10
ATOM 17394 C C . GLU A 1 69 ? 11.872 -11.330 -2.817 1.00 0.00 69 GLU A C 10
ATOM 17395 O O . GLU A 1 69 ? 12.426 -10.366 -3.334 1.00 0.00 69 GLU A O 10
ATOM 17407 N N . HIS A 1 70 ? 12.234 -11.838 -1.638 1.00 0.00 70 HIS A N 10
ATOM 17408 C CA . HIS A 1 70 ? 13.347 -11.300 -0.862 1.00 0.00 70 HIS A CA 10
ATOM 17409 C C . HIS A 1 70 ? 14.623 -11.293 -1.690 1.00 0.00 70 HIS A C 10
ATOM 17410 O O . HIS A 1 70 ? 15.363 -10.311 -1.697 1.00 0.00 70 HIS A O 10
ATOM 17425 N N . GLU A 1 71 ? 14.861 -12.394 -2.395 1.00 0.00 71 GLU A N 10
ATOM 17426 C CA . GLU A 1 71 ? 16.069 -12.548 -3.195 1.00 0.00 71 GLU A CA 10
ATOM 17427 C C . GLU A 1 71 ? 16.108 -11.513 -4.312 1.00 0.00 71 GLU A C 10
ATOM 17428 O O . GLU A 1 71 ? 17.141 -10.898 -4.562 1.00 0.00 71 GLU A O 10
ATOM 17440 N N . SER A 1 72 ? 14.970 -11.314 -4.971 1.00 0.00 72 SER A N 10
ATOM 17441 C CA . SER A 1 72 ? 14.866 -10.347 -6.058 1.00 0.00 72 SER A CA 10
ATOM 17442 C C . SER A 1 72 ? 15.098 -8.928 -5.544 1.00 0.00 72 SER A C 10
ATOM 17443 O O . SER A 1 72 ? 15.776 -8.130 -6.192 1.00 0.00 72 SER A O 10
ATOM 17451 N N . ILE A 1 73 ? 14.544 -8.640 -4.369 1.00 0.00 73 ILE A N 10
ATOM 17452 C CA . ILE A 1 73 ? 14.694 -7.336 -3.731 1.00 0.00 73 ILE A CA 10
ATOM 17453 C C . ILE A 1 73 ? 16.166 -6.933 -3.640 1.00 0.00 73 ILE A C 10
ATOM 17454 O O . ILE A 1 73 ? 16.602 -5.946 -4.247 1.00 0.00 73 ILE A O 10
ATOM 17470 N N . ILE A 1 74 ? 16.943 -7.719 -2.916 1.00 0.00 74 ILE A N 10
ATOM 17471 C CA . ILE A 1 74 ? 18.322 -7.356 -2.661 1.00 0.00 74 ILE A CA 10
ATOM 17472 C C . ILE A 1 74 ? 19.190 -7.612 -3.891 1.00 0.00 74 ILE A C 10
ATOM 17473 O O . ILE A 1 74 ? 20.294 -7.077 -4.005 1.00 0.00 74 ILE A O 10
ATOM 17489 N N . SER A 1 75 ? 18.676 -8.412 -4.821 1.00 0.00 75 SER A N 10
ATOM 17490 C CA . SER A 1 75 ? 19.353 -8.640 -6.089 1.00 0.00 75 SER A CA 10
ATOM 17491 C C . SER A 1 75 ? 19.377 -7.344 -6.897 1.00 0.00 75 SER A C 10
ATOM 17492 O O . SER A 1 75 ? 20.347 -7.052 -7.598 1.00 0.00 75 SER A O 10
ATOM 17500 N N . ASN A 1 76 ? 18.306 -6.559 -6.777 1.00 0.00 76 ASN A N 10
ATOM 17501 C CA . ASN A 1 76 ? 18.241 -5.257 -7.430 1.00 0.00 76 ASN A CA 10
ATOM 17502 C C . ASN A 1 76 ? 19.104 -4.248 -6.686 1.00 0.00 76 ASN A C 10
ATOM 17503 O O . ASN A 1 76 ? 19.664 -3.335 -7.292 1.00 0.00 76 ASN A O 10
ATOM 17514 N N . LEU A 1 77 ? 19.203 -4.417 -5.370 1.00 0.00 77 LEU A N 10
ATOM 17515 C CA . LEU A 1 77 ? 20.100 -3.593 -4.563 1.00 0.00 77 LEU A CA 10
ATOM 17516 C C . LEU A 1 77 ? 21.554 -3.828 -4.974 1.00 0.00 77 LEU A C 10
ATOM 17517 O O . LEU A 1 77 ? 22.374 -2.906 -4.975 1.00 0.00 77 LEU A O 10
ATOM 17533 N N . GLY A 1 78 ? 21.863 -5.068 -5.318 1.00 0.00 78 GLY A N 10
ATOM 17534 C CA . GLY A 1 78 ? 23.209 -5.413 -5.725 1.00 0.00 78 GLY A CA 10
ATOM 17535 C C . GLY A 1 78 ? 23.929 -6.231 -4.676 1.00 0.00 78 GLY A C 10
ATOM 17536 O O . GLY A 1 78 ? 25.114 -6.533 -4.814 1.00 0.00 78 GLY A O 10
ATOM 17540 N N . ARG A 1 79 ? 23.215 -6.597 -3.623 1.00 0.00 79 ARG A N 10
ATOM 17541 C CA . ARG A 1 79 ? 23.804 -7.385 -2.558 1.00 0.00 79 ARG A CA 10
ATOM 17542 C C . ARG A 1 79 ? 23.219 -8.789 -2.582 1.00 0.00 79 ARG A C 10
ATOM 17543 O O . ARG A 1 79 ? 22.012 -8.969 -2.440 1.00 0.00 79 ARG A O 10
ATOM 17564 N N . ASN A 1 80 ? 24.086 -9.770 -2.773 1.00 0.00 80 ASN A N 10
ATOM 17565 C CA . ASN A 1 80 ? 23.671 -11.167 -2.828 1.00 0.00 80 ASN A CA 10
ATOM 17566 C C . ASN A 1 80 ? 23.068 -11.612 -1.500 1.00 0.00 80 ASN A C 10
ATOM 17567 O O . ASN A 1 80 ? 23.718 -11.534 -0.456 1.00 0.00 80 ASN A O 10
ATOM 17578 N N . PRO A 1 81 ? 21.817 -12.095 -1.525 1.00 0.00 81 PRO A N 10
ATOM 17579 C CA . PRO A 1 81 ? 21.135 -12.620 -0.337 1.00 0.00 81 PRO A CA 10
ATOM 17580 C C . PRO A 1 81 ? 21.742 -13.942 0.132 1.00 0.00 81 PRO A C 10
ATOM 17581 O O . PRO A 1 81 ? 21.345 -14.493 1.157 1.00 0.00 81 PRO A O 10
ATOM 17592 N N . SER A 1 82 ? 22.718 -14.436 -0.624 1.00 0.00 82 SER A N 10
ATOM 17593 C CA . SER A 1 82 ? 23.425 -15.665 -0.282 1.00 0.00 82 SER A CA 10
ATOM 17594 C C . SER A 1 82 ? 24.285 -15.472 0.970 1.00 0.00 82 SER A C 10
ATOM 17595 O O . SER A 1 82 ? 24.794 -16.434 1.542 1.00 0.00 82 SER A O 10
ATOM 17603 N N . ASP A 1 83 ? 24.453 -14.219 1.376 1.00 0.00 83 ASP A N 10
ATOM 17604 C CA . ASP A 1 83 ? 25.159 -13.897 2.612 1.00 0.00 83 ASP A CA 10
ATOM 17605 C C . ASP A 1 83 ? 24.328 -14.296 3.821 1.00 0.00 83 ASP A C 10
ATOM 17606 O O . ASP A 1 83 ? 24.857 -14.737 4.840 1.00 0.00 83 ASP A O 10
ATOM 17615 N N . PHE A 1 84 ? 23.019 -14.166 3.685 1.00 0.00 84 PHE A N 10
ATOM 17616 C CA . PHE A 1 84 ? 22.111 -14.343 4.804 1.00 0.00 84 PHE A CA 10
ATOM 17617 C C . PHE A 1 84 ? 21.471 -15.722 4.772 1.00 0.00 84 PHE A C 10
ATOM 17618 O O . PHE A 1 84 ? 20.837 -16.105 3.791 1.00 0.00 84 PHE A O 10
ATOM 17635 N N . LYS A 1 85 ? 21.651 -16.470 5.848 1.00 0.00 85 LYS A N 10
ATOM 17636 C CA . LYS A 1 85 ? 21.120 -17.822 5.935 1.00 0.00 85 LYS A CA 10
ATOM 17637 C C . LYS A 1 85 ? 19.648 -17.815 6.345 1.00 0.00 85 LYS A C 10
ATOM 17638 O O . LYS A 1 85 ? 18.843 -18.572 5.808 1.00 0.00 85 LYS A O 10
ATOM 17657 N N . ASN A 1 86 ? 19.295 -16.942 7.276 1.00 0.00 86 ASN A N 10
ATOM 17658 C CA . ASN A 1 86 ? 17.934 -16.905 7.806 1.00 0.00 86 ASN A CA 10
ATOM 17659 C C . ASN A 1 86 ? 17.088 -15.853 7.104 1.00 0.00 86 ASN A C 10
ATOM 17660 O O . ASN A 1 86 ? 17.613 -14.943 6.454 1.00 0.00 86 ASN A O 10
ATOM 17671 N N . ALA A 1 87 ? 15.773 -15.984 7.242 1.00 0.00 87 ALA A N 10
ATOM 17672 C CA . ALA A 1 87 ? 14.843 -15.013 6.687 1.00 0.00 87 ALA A CA 10
ATOM 17673 C C . ALA A 1 87 ? 14.915 -13.704 7.458 1.00 0.00 87 ALA A C 10
ATOM 17674 O O . ALA A 1 87 ? 14.812 -12.625 6.875 1.00 0.00 87 ALA A O 10
ATOM 17681 N N . ASP A 1 88 ? 15.118 -13.805 8.769 1.00 0.00 88 ASP A N 10
ATOM 17682 C CA . ASP A 1 88 ? 15.199 -12.624 9.624 1.00 0.00 88 ASP A CA 10
ATOM 17683 C C . ASP A 1 88 ? 16.405 -11.773 9.243 1.00 0.00 88 ASP A C 10
ATOM 17684 O O . ASP A 1 88 ? 16.333 -10.549 9.256 1.00 0.00 88 ASP A O 10
ATOM 17693 N N . GLU A 1 89 ? 17.501 -12.436 8.875 1.00 0.00 89 GLU A N 10
ATOM 17694 C CA . GLU A 1 89 ? 18.703 -11.741 8.418 1.00 0.00 89 GLU A CA 10
ATOM 17695 C C . GLU A 1 89 ? 18.375 -10.897 7.188 1.00 0.00 89 GLU A C 10
ATOM 17696 O O . GLU A 1 89 ? 18.842 -9.767 7.043 1.00 0.00 89 GLU A O 10
ATOM 17708 N N . ARG A 1 90 ? 17.556 -11.468 6.310 1.00 0.00 90 ARG A N 10
ATOM 17709 C CA . ARG A 1 90 ? 17.093 -10.777 5.114 1.00 0.00 90 ARG A CA 10
ATOM 17710 C C . ARG A 1 90 ? 16.248 -9.568 5.487 1.00 0.00 90 ARG A C 10
ATOM 17711 O O . ARG A 1 90 ? 16.471 -8.469 4.985 1.00 0.00 90 ARG A O 10
ATOM 17732 N N . ILE A 1 91 ? 15.283 -9.779 6.377 1.00 0.00 91 ILE A N 10
ATOM 17733 C CA . ILE A 1 91 ? 14.394 -8.710 6.818 1.00 0.00 91 ILE A CA 10
ATOM 17734 C C . ILE A 1 91 ? 15.200 -7.590 7.467 1.00 0.00 91 ILE A C 10
ATOM 17735 O O . ILE A 1 91 ? 14.969 -6.412 7.204 1.00 0.00 91 ILE A O 10
ATOM 17751 N N . ALA A 1 92 ? 16.167 -7.979 8.291 1.00 0.00 92 ALA A N 10
ATOM 17752 C CA . ALA A 1 92 ? 17.035 -7.031 8.974 1.00 0.00 92 ALA A CA 10
ATOM 17753 C C . ALA A 1 92 ? 17.873 -6.231 7.983 1.00 0.00 92 ALA A C 10
ATOM 17754 O O . ALA A 1 92 ? 18.160 -5.053 8.209 1.00 0.00 92 ALA A O 10
ATOM 17761 N N . TYR A 1 93 ? 18.264 -6.864 6.882 1.00 0.00 93 TYR A N 10
ATOM 17762 C CA . TYR A 1 93 ? 19.072 -6.185 5.881 1.00 0.00 93 TYR A CA 10
ATOM 17763 C C . TYR A 1 93 ? 18.206 -5.273 5.026 1.00 0.00 93 TYR A C 10
ATOM 17764 O O . TYR A 1 93 ? 18.603 -4.157 4.709 1.00 0.00 93 TYR A O 10
ATOM 17782 N N . ILE A 1 94 ? 17.022 -5.742 4.658 1.00 0.00 94 ILE A N 10
ATOM 17783 C CA . ILE A 1 94 ? 16.092 -4.912 3.904 1.00 0.00 94 ILE A CA 10
ATOM 17784 C C . ILE A 1 94 ? 15.700 -3.697 4.748 1.00 0.00 94 ILE A C 10
ATOM 17785 O O . ILE A 1 94 ? 15.714 -2.568 4.266 1.00 0.00 94 ILE A O 10
ATOM 17801 N N . LEU A 1 95 ? 15.402 -3.940 6.027 1.00 0.00 95 LEU A N 10
ATOM 17802 C CA . LEU A 1 95 ? 15.091 -2.867 6.975 1.00 0.00 95 LEU A CA 10
ATOM 17803 C C . LEU A 1 95 ? 16.272 -1.921 7.160 1.00 0.00 95 LEU A C 10
ATOM 17804 O O . LEU A 1 95 ? 16.090 -0.740 7.465 1.00 0.00 95 LEU A O 10
ATOM 17820 N N . LYS A 1 96 ? 17.477 -2.446 6.996 1.00 0.00 96 LYS A N 10
ATOM 17821 C CA . LYS A 1 96 ? 18.689 -1.664 7.194 1.00 0.00 96 LYS A CA 10
ATOM 17822 C C . LYS A 1 96 ? 18.748 -0.498 6.210 1.00 0.00 96 LYS A C 10
ATOM 17823 O O . LYS A 1 96 ? 19.076 0.625 6.592 1.00 0.00 96 LYS A O 10
ATOM 17842 N N . GLN A 1 97 ? 18.387 -0.759 4.956 1.00 0.00 97 GLN A N 10
ATOM 17843 C CA . GLN A 1 97 ? 18.374 0.285 3.934 1.00 0.00 97 GLN A CA 10
ATOM 17844 C C . GLN A 1 97 ? 17.101 1.119 4.026 1.00 0.00 97 GLN A C 10
ATOM 17845 O O . GLN A 1 97 ? 17.043 2.238 3.523 1.00 0.00 97 GLN A O 10
ATOM 17859 N N . ILE A 1 98 ? 16.078 0.569 4.662 1.00 0.00 98 ILE A N 10
ATOM 17860 C CA . ILE A 1 98 ? 14.834 1.300 4.867 1.00 0.00 98 ILE A CA 10
ATOM 17861 C C . ILE A 1 98 ? 15.036 2.396 5.907 1.00 0.00 98 ILE A C 10
ATOM 17862 O O . ILE A 1 98 ? 14.591 3.533 5.730 1.00 0.00 98 ILE A O 10
ATOM 17878 N N . ASP A 1 99 ? 15.716 2.048 6.989 1.00 0.00 99 ASP A N 10
ATOM 17879 C CA . ASP A 1 99 ? 15.994 3.001 8.053 1.00 0.00 99 ASP A CA 10
ATOM 17880 C C . ASP A 1 99 ? 17.173 3.889 7.675 1.00 0.00 99 ASP A C 10
ATOM 17881 O O . ASP A 1 99 ? 17.112 5.110 7.820 1.00 0.00 99 ASP A O 10
ATOM 17890 N N . ASN A 1 100 ? 18.235 3.276 7.172 1.00 0.00 100 ASN A N 10
ATOM 17891 C CA . ASN A 1 100 ? 19.383 4.024 6.675 1.00 0.00 100 ASN A CA 10
ATOM 17892 C C . ASN A 1 100 ? 19.451 3.927 5.162 1.00 0.00 100 ASN A C 10
ATOM 17893 O O . ASN A 1 100 ? 20.029 2.992 4.610 1.00 0.00 100 ASN A O 10
ATOM 17904 N N . LYS A 1 101 ? 18.834 4.888 4.499 1.00 0.00 101 LYS A N 10
ATOM 17905 C CA . LYS A 1 101 ? 18.763 4.893 3.049 1.00 0.00 101 LYS A CA 10
ATOM 17906 C C . LYS A 1 101 ? 19.744 5.898 2.461 1.00 0.00 101 LYS A C 10
ATOM 17907 O O . LYS A 1 101 ? 20.743 6.244 3.095 1.00 0.00 101 LYS A O 10
ATOM 17926 N N . GLY A 1 102 ? 19.461 6.347 1.243 1.00 0.00 102 GLY A N 10
ATOM 17927 C CA . GLY A 1 102 ? 20.353 7.256 0.548 1.00 0.00 102 GLY A CA 10
ATOM 17928 C C . GLY A 1 102 ? 20.495 8.596 1.242 1.00 0.00 102 GLY A C 10
ATOM 17929 O O . GLY A 1 102 ? 19.709 9.514 1.007 1.00 0.00 102 GLY A O 10
ATOM 17933 N N . GLU A 1 103 ? 21.487 8.696 2.114 1.00 0.00 103 GLU A N 10
ATOM 17934 C CA . GLU A 1 103 ? 21.819 9.952 2.761 1.00 0.00 103 GLU A CA 10
ATOM 17935 C C . GLU A 1 103 ? 22.779 10.721 1.867 1.00 0.00 103 GLU A C 10
ATOM 17936 O O . GLU A 1 103 ? 22.660 11.934 1.695 1.00 0.00 103 GLU A O 10
ATOM 17948 N N . LEU A 1 104 ? 23.712 9.993 1.274 1.00 0.00 104 LEU A N 10
ATOM 17949 C CA . LEU A 1 104 ? 24.647 10.581 0.336 1.00 0.00 104 LEU A CA 10
ATOM 17950 C C . LEU A 1 104 ? 24.118 10.388 -1.081 1.00 0.00 104 LEU A C 10
ATOM 17951 O O . LEU A 1 104 ? 24.285 9.323 -1.681 1.00 0.00 104 LEU A O 10
ATOM 17967 N N . GLU A 1 105 ? 23.446 11.406 -1.591 1.00 0.00 105 GLU A N 10
ATOM 17968 C CA . GLU A 1 105 ? 22.906 11.356 -2.939 1.00 0.00 105 GLU A CA 10
ATOM 17969 C C . GLU A 1 105 ? 23.934 11.898 -3.925 1.00 0.00 105 GLU A C 10
ATOM 17970 O O . GLU A 1 105 ? 24.739 12.766 -3.583 1.00 0.00 105 GLU A O 10
ATOM 17982 N N . HIS A 1 106 ? 23.903 11.390 -5.140 1.00 0.00 106 HIS A N 10
ATOM 17983 C CA . HIS A 1 106 ? 24.871 11.772 -6.153 1.00 0.00 106 HIS A CA 10
ATOM 17984 C C . HIS A 1 106 ? 24.293 12.889 -7.018 1.00 0.00 106 HIS A C 10
ATOM 17985 O O . HIS A 1 106 ? 24.235 12.775 -8.247 1.00 0.00 106 HIS A O 10
ATOM 18000 N N . HIS A 1 107 ? 23.869 13.965 -6.349 1.00 0.00 107 HIS A N 10
ATOM 18001 C CA . HIS A 1 107 ? 23.201 15.100 -6.989 1.00 0.00 107 HIS A CA 10
ATOM 18002 C C . HIS A 1 107 ? 21.805 14.721 -7.468 1.00 0.00 107 HIS A C 10
ATOM 18003 O O . HIS A 1 107 ? 21.630 13.811 -8.281 1.00 0.00 107 HIS A O 10
ATOM 18018 N N . HIS A 1 108 ? 20.813 15.435 -6.952 1.00 0.00 108 HIS A N 10
ATOM 18019 C CA . HIS A 1 108 ? 19.419 15.137 -7.245 1.00 0.00 108 HIS A CA 10
ATOM 18020 C C . HIS A 1 108 ? 19.043 15.544 -8.660 1.00 0.00 108 HIS A C 10
ATOM 18021 O O . HIS A 1 108 ? 19.343 16.651 -9.108 1.00 0.00 108 HIS A O 10
ATOM 18036 N N . HIS A 1 109 ? 18.386 14.632 -9.352 1.00 0.00 109 HIS A N 10
ATOM 18037 C CA . HIS A 1 109 ? 17.841 14.894 -10.674 1.00 0.00 109 HIS A CA 10
ATOM 18038 C C . HIS A 1 109 ? 16.581 14.063 -10.871 1.00 0.00 109 HIS A C 10
ATOM 18039 O O . HIS A 1 109 ? 16.637 12.832 -10.863 1.00 0.00 109 HIS A O 10
ATOM 18054 N N . HIS A 1 110 ? 15.445 14.753 -10.990 1.00 0.00 110 HIS A N 10
ATOM 18055 C CA . HIS A 1 110 ? 14.115 14.129 -11.059 1.00 0.00 110 HIS A CA 10
ATOM 18056 C C . HIS A 1 110 ? 13.704 13.553 -9.700 1.00 0.00 110 HIS A C 10
ATOM 18057 O O . HIS A 1 110 ? 12.569 13.731 -9.263 1.00 0.00 110 HIS A O 10
ATOM 18072 N N . HIS A 1 111 ? 14.621 12.863 -9.040 1.00 0.00 111 HIS A N 10
ATOM 18073 C CA . HIS A 1 111 ? 14.379 12.373 -7.693 1.00 0.00 111 HIS A CA 10
ATOM 18074 C C . HIS A 1 111 ? 15.111 13.256 -6.685 1.00 0.00 111 HIS A C 10
ATOM 18075 O O . HIS A 1 111 ? 14.464 14.144 -6.099 1.00 0.00 111 HIS A O 10
ATOM 18091 N N . MET A 1 1 ? -5.635 0.450 0.882 1.00 0.00 1 MET A N 11
ATOM 18092 C CA . MET A 1 1 ? -6.203 -0.079 2.141 1.00 0.00 1 MET A CA 11
ATOM 18093 C C . MET A 1 1 ? -7.593 -0.647 1.898 1.00 0.00 1 MET A C 11
ATOM 18094 O O . MET A 1 1 ? -8.078 -0.654 0.768 1.00 0.00 1 MET A O 11
ATOM 18110 N N . PHE A 1 2 ? -8.226 -1.127 2.958 1.00 0.00 2 PHE A N 11
ATOM 18111 C CA . PHE A 1 2 ? -9.529 -1.760 2.846 1.00 0.00 2 PHE A CA 11
ATOM 18112 C C . PHE A 1 2 ? -10.637 -0.716 2.794 1.00 0.00 2 PHE A C 11
ATOM 18113 O O . PHE A 1 2 ? -10.565 0.312 3.468 1.00 0.00 2 PHE A O 11
ATOM 18130 N N . THR A 1 3 ? -11.655 -0.980 1.993 1.00 0.00 3 THR A N 11
ATOM 18131 C CA . THR A 1 3 ? -12.771 -0.060 1.849 1.00 0.00 3 THR A CA 11
ATOM 18132 C C . THR A 1 3 ? -14.103 -0.791 1.979 1.00 0.00 3 THR A C 11
ATOM 18133 O O . THR A 1 3 ? -14.285 -1.874 1.417 1.00 0.00 3 THR A O 11
ATOM 18144 N N . ALA A 1 4 ? -15.022 -0.207 2.733 1.00 0.00 4 ALA A N 11
ATOM 18145 C CA . ALA A 1 4 ? -16.342 -0.782 2.911 1.00 0.00 4 ALA A CA 11
ATOM 18146 C C . ALA A 1 4 ? -17.382 0.055 2.181 1.00 0.00 4 ALA A C 11
ATOM 18147 O O . ALA A 1 4 ? -17.506 1.257 2.424 1.00 0.00 4 ALA A O 11
ATOM 18154 N N . LYS A 1 5 ? -18.109 -0.576 1.274 1.00 0.00 5 LYS A N 11
ATOM 18155 C CA . LYS A 1 5 ? -19.117 0.113 0.488 1.00 0.00 5 LYS A CA 11
ATOM 18156 C C . LYS A 1 5 ? -20.514 -0.316 0.921 1.00 0.00 5 LYS A C 11
ATOM 18157 O O . LYS A 1 5 ? -20.937 -1.439 0.649 1.00 0.00 5 LYS A O 11
ATOM 18176 N N . LEU A 1 6 ? -21.215 0.576 1.612 1.00 0.00 6 LEU A N 11
ATOM 18177 C CA . LEU A 1 6 ? -22.570 0.297 2.074 1.00 0.00 6 LEU A CA 11
ATOM 18178 C C . LEU A 1 6 ? -23.493 0.154 0.869 1.00 0.00 6 LEU A C 11
ATOM 18179 O O . LEU A 1 6 ? -23.583 1.056 0.035 1.00 0.00 6 LEU A O 11
ATOM 18195 N N . ILE A 1 7 ? -24.147 -0.994 0.762 1.00 0.00 7 ILE A N 11
ATOM 18196 C CA . ILE A 1 7 ? -25.027 -1.259 -0.366 1.00 0.00 7 ILE A CA 11
ATOM 18197 C C . ILE A 1 7 ? -26.480 -1.369 0.083 1.00 0.00 7 ILE A C 11
ATOM 18198 O O . ILE A 1 7 ? -27.404 -1.141 -0.702 1.00 0.00 7 ILE A O 11
ATOM 18214 N N . LYS A 1 8 ? -26.676 -1.708 1.350 1.00 0.00 8 LYS A N 11
ATOM 18215 C CA . LYS A 1 8 ? -28.011 -1.913 1.881 1.00 0.00 8 LYS A CA 11
ATOM 18216 C C . LYS A 1 8 ? -28.460 -0.713 2.708 1.00 0.00 8 LYS A C 11
ATOM 18217 O O . LYS A 1 8 ? -28.006 -0.516 3.836 1.00 0.00 8 LYS A O 11
ATOM 18236 N N . GLY A 1 9 ? -29.350 0.084 2.140 1.00 0.00 9 GLY A N 11
ATOM 18237 C CA . GLY A 1 9 ? -29.864 1.241 2.840 1.00 0.00 9 GLY A CA 11
ATOM 18238 C C . GLY A 1 9 ? -29.502 2.540 2.154 1.00 0.00 9 GLY A C 11
ATOM 18239 O O . GLY A 1 9 ? -29.690 2.681 0.947 1.00 0.00 9 GLY A O 11
ATOM 18243 N N . LYS A 1 10 ? -28.961 3.474 2.927 1.00 0.00 10 LYS A N 11
ATOM 18244 C CA . LYS A 1 10 ? -28.624 4.809 2.452 1.00 0.00 10 LYS A CA 11
ATOM 18245 C C . LYS A 1 10 ? -27.513 5.365 3.326 1.00 0.00 10 LYS A C 11
ATOM 18246 O O . LYS A 1 10 ? -26.531 5.908 2.833 1.00 0.00 10 LYS A O 11
ATOM 18265 N N . THR A 1 11 ? -27.682 5.214 4.631 1.00 0.00 11 THR A N 11
ATOM 18266 C CA . THR A 1 11 ? -26.644 5.544 5.590 1.00 0.00 11 THR A CA 11
ATOM 18267 C C . THR A 1 11 ? -26.550 4.443 6.644 1.00 0.00 11 THR A C 11
ATOM 18268 O O . THR A 1 11 ? -27.527 3.724 6.887 1.00 0.00 11 THR A O 11
ATOM 18279 N N . TYR A 1 12 ? -25.379 4.290 7.247 1.00 0.00 12 TYR A N 11
ATOM 18280 C CA . TYR A 1 12 ? -25.197 3.324 8.322 1.00 0.00 12 TYR A CA 11
ATOM 18281 C C . TYR A 1 12 ? -23.933 3.647 9.110 1.00 0.00 12 TYR A C 11
ATOM 18282 O O . TYR A 1 12 ? -22.830 3.616 8.569 1.00 0.00 12 TYR A O 11
ATOM 18300 N N . ASN A 1 13 ? -24.101 3.977 10.383 1.00 0.00 13 ASN A N 11
ATOM 18301 C CA . ASN A 1 13 ? -22.974 4.332 11.240 1.00 0.00 13 ASN A CA 11
ATOM 18302 C C . ASN A 1 13 ? -22.425 3.095 11.944 1.00 0.00 13 ASN A C 11
ATOM 18303 O O . ASN A 1 13 ? -23.098 2.498 12.787 1.00 0.00 13 ASN A O 11
ATOM 18314 N N . VAL A 1 14 ? -21.212 2.709 11.577 1.00 0.00 14 VAL A N 11
ATOM 18315 C CA . VAL A 1 14 ? -20.539 1.583 12.207 1.00 0.00 14 VAL A CA 11
ATOM 18316 C C . VAL A 1 14 ? -19.466 2.091 13.159 1.00 0.00 14 VAL A C 11
ATOM 18317 O O . VAL A 1 14 ? -18.443 2.620 12.717 1.00 0.00 14 VAL A O 11
ATOM 18330 N N . MET A 1 15 ? -19.722 1.943 14.459 1.00 0.00 15 MET A N 11
ATOM 18331 C CA . MET A 1 15 ? -18.813 2.409 15.511 1.00 0.00 15 MET A CA 11
ATOM 18332 C C . MET A 1 15 ? -18.695 3.931 15.510 1.00 0.00 15 MET A C 11
ATOM 18333 O O . MET A 1 15 ? -19.263 4.607 16.369 1.00 0.00 15 MET A O 11
ATOM 18347 N N . GLY A 1 16 ? -17.960 4.466 14.548 1.00 0.00 16 GLY A N 11
ATOM 18348 C CA . GLY A 1 16 ? -17.789 5.899 14.457 1.00 0.00 16 GLY A CA 11
ATOM 18349 C C . GLY A 1 16 ? -17.737 6.389 13.026 1.00 0.00 16 GLY A C 11
ATOM 18350 O O . GLY A 1 16 ? -17.490 7.569 12.775 1.00 0.00 16 GLY A O 11
ATOM 18354 N N . ILE A 1 17 ? -17.978 5.488 12.083 1.00 0.00 17 ILE A N 11
ATOM 18355 C CA . ILE A 1 17 ? -17.927 5.835 10.670 1.00 0.00 17 ILE A CA 11
ATOM 18356 C C . ILE A 1 17 ? -19.307 5.675 10.045 1.00 0.00 17 ILE A C 11
ATOM 18357 O O . ILE A 1 17 ? -19.879 4.587 10.053 1.00 0.00 17 ILE A O 11
ATOM 18373 N N . THR A 1 18 ? -19.847 6.763 9.523 1.00 0.00 18 THR A N 11
ATOM 18374 C CA . THR A 1 18 ? -21.156 6.728 8.891 1.00 0.00 18 THR A CA 11
ATOM 18375 C C . THR A 1 18 ? -21.021 6.487 7.391 1.00 0.00 18 THR A C 11
ATOM 18376 O O . THR A 1 18 ? -20.623 7.378 6.639 1.00 0.00 18 THR A O 11
ATOM 18387 N N . PHE A 1 19 ? -21.346 5.275 6.971 1.00 0.00 19 PHE A N 11
ATOM 18388 C CA . PHE A 1 19 ? -21.259 4.904 5.569 1.00 0.00 19 PHE A CA 11
ATOM 18389 C C . PHE A 1 19 ? -22.520 5.317 4.833 1.00 0.00 19 PHE A C 11
ATOM 18390 O O . PHE A 1 19 ? -23.554 5.577 5.450 1.00 0.00 19 PHE A O 11
ATOM 18407 N N . ARG A 1 20 ? -22.425 5.381 3.513 1.00 0.00 20 ARG A N 11
ATOM 18408 C CA . ARG A 1 20 ? -23.541 5.801 2.680 1.00 0.00 20 ARG A CA 11
ATOM 18409 C C . ARG A 1 20 ? -23.690 4.838 1.508 1.00 0.00 20 ARG A C 11
ATOM 18410 O O . ARG A 1 20 ? -22.689 4.423 0.923 1.00 0.00 20 ARG A O 11
ATOM 18431 N N . ALA A 1 21 ? -24.928 4.460 1.196 1.00 0.00 21 ALA A N 11
ATOM 18432 C CA . ALA A 1 21 ? -25.196 3.550 0.083 1.00 0.00 21 ALA A CA 11
ATOM 18433 C C . ALA A 1 21 ? -24.606 4.066 -1.226 1.00 0.00 21 ALA A C 11
ATOM 18434 O O . ALA A 1 21 ? -25.090 5.048 -1.798 1.00 0.00 21 ALA A O 11
ATOM 18441 N N . GLY A 1 22 ? -23.562 3.395 -1.699 1.00 0.00 22 GLY A N 11
ATOM 18442 C CA . GLY A 1 22 ? -22.921 3.788 -2.937 1.00 0.00 22 GLY A CA 11
ATOM 18443 C C . GLY A 1 22 ? -21.541 4.370 -2.716 1.00 0.00 22 GLY A C 11
ATOM 18444 O O . GLY A 1 22 ? -20.807 4.625 -3.673 1.00 0.00 22 GLY A O 11
ATOM 18448 N N . VAL A 1 23 ? -21.185 4.581 -1.455 1.00 0.00 23 VAL A N 11
ATOM 18449 C CA . VAL A 1 23 ? -19.890 5.151 -1.111 1.00 0.00 23 VAL A CA 11
ATOM 18450 C C . VAL A 1 23 ? -19.006 4.113 -0.425 1.00 0.00 23 VAL A C 11
ATOM 18451 O O . VAL A 1 23 ? -19.417 3.478 0.546 1.00 0.00 23 VAL A O 11
ATOM 18464 N N . SER A 1 24 ? -17.803 3.939 -0.948 1.00 0.00 24 SER A N 11
ATOM 18465 C CA . SER A 1 24 ? -16.839 3.019 -0.371 1.00 0.00 24 SER A CA 11
ATOM 18466 C C . SER A 1 24 ? -15.777 3.784 0.415 1.00 0.00 24 SER A C 11
ATOM 18467 O O . SER A 1 24 ? -14.886 4.406 -0.168 1.00 0.00 24 SER A O 11
ATOM 18475 N N . GLN A 1 25 ? -15.879 3.749 1.735 1.00 0.00 25 GLN A N 11
ATOM 18476 C CA . GLN A 1 25 ? -14.946 4.475 2.584 1.00 0.00 25 GLN A CA 11
ATOM 18477 C C . GLN A 1 25 ? -13.907 3.533 3.175 1.00 0.00 25 GLN A C 11
ATOM 18478 O O . GLN A 1 25 ? -14.178 2.350 3.390 1.00 0.00 25 GLN A O 11
ATOM 18492 N N . THR A 1 26 ? -12.715 4.062 3.419 1.00 0.00 26 THR A N 11
ATOM 18493 C CA . THR A 1 26 ? -11.614 3.273 3.951 1.00 0.00 26 THR A CA 11
ATOM 18494 C C . THR A 1 26 ? -11.837 2.957 5.426 1.00 0.00 26 THR A C 11
ATOM 18495 O O . THR A 1 26 ? -12.189 3.837 6.210 1.00 0.00 26 THR A O 11
ATOM 18506 N N . VAL A 1 27 ? -11.644 1.696 5.793 1.00 0.00 27 VAL A N 11
ATOM 18507 C CA . VAL A 1 27 ? -11.891 1.256 7.158 1.00 0.00 27 VAL A CA 11
ATOM 18508 C C . VAL A 1 27 ? -10.677 0.541 7.738 1.00 0.00 27 VAL A C 11
ATOM 18509 O O . VAL A 1 27 ? -9.843 0.011 6.998 1.00 0.00 27 VAL A O 11
ATOM 18522 N N . PRO A 1 28 ? -10.555 0.537 9.073 1.00 0.00 28 PRO A N 11
ATOM 18523 C CA . PRO A 1 28 ? -9.535 -0.246 9.771 1.00 0.00 28 PRO A CA 11
ATOM 18524 C C . PRO A 1 28 ? -9.755 -1.740 9.560 1.00 0.00 28 PRO A C 11
ATOM 18525 O O . PRO A 1 28 ? -10.889 -2.186 9.374 1.00 0.00 28 PRO A O 11
ATOM 18536 N N . LYS A 1 29 ? -8.679 -2.516 9.613 1.00 0.00 29 LYS A N 11
ATOM 18537 C CA . LYS A 1 29 ? -8.755 -3.950 9.338 1.00 0.00 29 LYS A CA 11
ATOM 18538 C C . LYS A 1 29 ? -9.605 -4.687 10.376 1.00 0.00 29 LYS A C 11
ATOM 18539 O O . LYS A 1 29 ? -10.112 -5.775 10.108 1.00 0.00 29 LYS A O 11
ATOM 18558 N N . LYS A 1 30 ? -9.782 -4.082 11.548 1.00 0.00 30 LYS A N 11
ATOM 18559 C CA . LYS A 1 30 ? -10.673 -4.643 12.562 1.00 0.00 30 LYS A CA 11
ATOM 18560 C C . LYS A 1 30 ? -12.124 -4.554 12.097 1.00 0.00 30 LYS A C 11
ATOM 18561 O O . LYS A 1 30 ? -12.889 -5.514 12.197 1.00 0.00 30 LYS A O 11
ATOM 18580 N N . LEU A 1 31 ? -12.493 -3.388 11.578 1.00 0.00 31 LEU A N 11
ATOM 18581 C CA . LEU A 1 31 ? -13.853 -3.157 11.114 1.00 0.00 31 LEU A CA 11
ATOM 18582 C C . LEU A 1 31 ? -14.089 -3.859 9.786 1.00 0.00 31 LEU A C 11
ATOM 18583 O O . LEU A 1 31 ? -15.220 -4.208 9.455 1.00 0.00 31 LEU A O 11
ATOM 18599 N N . TYR A 1 32 ? -13.014 -4.064 9.033 1.00 0.00 32 TYR A N 11
ATOM 18600 C CA . TYR A 1 32 ? -13.092 -4.780 7.769 1.00 0.00 32 TYR A CA 11
ATOM 18601 C C . TYR A 1 32 ? -13.675 -6.172 7.984 1.00 0.00 32 TYR A C 11
ATOM 18602 O O . TYR A 1 32 ? -14.621 -6.561 7.316 1.00 0.00 32 TYR A O 11
ATOM 18620 N N . GLU A 1 33 ? -13.118 -6.902 8.938 1.00 0.00 33 GLU A N 11
ATOM 18621 C CA . GLU A 1 33 ? -13.592 -8.247 9.248 1.00 0.00 33 GLU A CA 11
ATOM 18622 C C . GLU A 1 33 ? -14.960 -8.206 9.927 1.00 0.00 33 GLU A C 11
ATOM 18623 O O . GLU A 1 33 ? -15.795 -9.089 9.720 1.00 0.00 33 GLU A O 11
ATOM 18635 N N . TYR A 1 34 ? -15.195 -7.168 10.719 1.00 0.00 34 TYR A N 11
ATOM 18636 C CA . TYR A 1 34 ? -16.486 -6.993 11.377 1.00 0.00 34 TYR A CA 11
ATOM 18637 C C . TYR A 1 34 ? -17.600 -6.824 10.343 1.00 0.00 34 TYR A C 11
ATOM 18638 O O . TYR A 1 34 ? -18.655 -7.451 10.441 1.00 0.00 34 TYR A O 11
ATOM 18656 N N . LEU A 1 35 ? -17.359 -5.983 9.348 1.00 0.00 35 LEU A N 11
ATOM 18657 C CA . LEU A 1 35 ? -18.332 -5.763 8.286 1.00 0.00 35 LEU A CA 11
ATOM 18658 C C . LEU A 1 35 ? -18.277 -6.898 7.275 1.00 0.00 35 LEU A C 11
ATOM 18659 O O . LEU A 1 35 ? -19.215 -7.116 6.518 1.00 0.00 35 LEU A O 11
ATOM 18675 N N . ASN A 1 36 ? -17.170 -7.618 7.281 1.00 0.00 36 ASN A N 11
ATOM 18676 C CA . ASN A 1 36 ? -17.007 -8.815 6.464 1.00 0.00 36 ASN A CA 11
ATOM 18677 C C . ASN A 1 36 ? -18.023 -9.875 6.890 1.00 0.00 36 ASN A C 11
ATOM 18678 O O . ASN A 1 36 ? -18.519 -10.649 6.071 1.00 0.00 36 ASN A O 11
ATOM 18689 N N . GLU A 1 37 ? -18.361 -9.877 8.177 1.00 0.00 37 GLU A N 11
ATOM 18690 C CA . GLU A 1 37 ? -19.377 -10.784 8.702 1.00 0.00 37 GLU A CA 11
ATOM 18691 C C . GLU A 1 37 ? -20.794 -10.222 8.521 1.00 0.00 37 GLU A C 11
ATOM 18692 O O . GLU A 1 37 ? -21.772 -10.869 8.898 1.00 0.00 37 GLU A O 11
ATOM 18704 N N . ASN A 1 38 ? -20.907 -9.024 7.956 1.00 0.00 38 ASN A N 11
ATOM 18705 C CA . ASN A 1 38 ? -22.202 -8.355 7.846 1.00 0.00 38 ASN A CA 11
ATOM 18706 C C . ASN A 1 38 ? -22.533 -8.002 6.399 1.00 0.00 38 ASN A C 11
ATOM 18707 O O . ASN A 1 38 ? -21.848 -7.198 5.768 1.00 0.00 38 ASN A O 11
ATOM 18718 N N . PRO A 1 39 ? -23.622 -8.577 5.866 1.00 0.00 39 PRO A N 11
ATOM 18719 C CA . PRO A 1 39 ? -24.013 -8.415 4.457 1.00 0.00 39 PRO A CA 11
ATOM 18720 C C . PRO A 1 39 ? -24.659 -7.061 4.145 1.00 0.00 39 PRO A C 11
ATOM 18721 O O . PRO A 1 39 ? -25.606 -6.979 3.365 1.00 0.00 39 PRO A O 11
ATOM 18732 N N . TYR A 1 40 ? -24.139 -5.998 4.742 1.00 0.00 40 TYR A N 11
ATOM 18733 C CA . TYR A 1 40 ? -24.621 -4.652 4.453 1.00 0.00 40 TYR A CA 11
ATOM 18734 C C . TYR A 1 40 ? -23.706 -3.971 3.446 1.00 0.00 40 TYR A C 11
ATOM 18735 O O . TYR A 1 40 ? -24.082 -2.983 2.811 1.00 0.00 40 TYR A O 11
ATOM 18753 N N . PHE A 1 41 ? -22.500 -4.502 3.309 1.00 0.00 41 PHE A N 11
ATOM 18754 C CA . PHE A 1 41 ? -21.455 -3.831 2.558 1.00 0.00 41 PHE A CA 11
ATOM 18755 C C . PHE A 1 41 ? -20.849 -4.739 1.500 1.00 0.00 41 PHE A C 11
ATOM 18756 O O . PHE A 1 41 ? -20.759 -5.952 1.680 1.00 0.00 41 PHE A O 11
ATOM 18773 N N . ILE A 1 42 ? -20.442 -4.137 0.396 1.00 0.00 42 ILE A N 11
ATOM 18774 C CA . ILE A 1 42 ? -19.526 -4.787 -0.521 1.00 0.00 42 ILE A CA 11
ATOM 18775 C C . ILE A 1 42 ? -18.125 -4.278 -0.213 1.00 0.00 42 ILE A C 11
ATOM 18776 O O . ILE A 1 42 ? -17.782 -3.138 -0.523 1.00 0.00 42 ILE A O 11
ATOM 18792 N N . LEU A 1 43 ? -17.339 -5.103 0.454 1.00 0.00 43 LEU A N 11
ATOM 18793 C CA . LEU A 1 43 ? -16.023 -4.687 0.900 1.00 0.00 43 LEU A CA 11
ATOM 18794 C C . LEU A 1 43 ? -14.991 -4.924 -0.187 1.00 0.00 43 LEU A C 11
ATOM 18795 O O . LEU A 1 43 ? -14.932 -5.999 -0.781 1.00 0.00 43 LEU A O 11
ATOM 18811 N N . THR A 1 44 ? -14.194 -3.907 -0.449 1.00 0.00 44 THR A N 11
ATOM 18812 C CA . THR A 1 44 ? -13.193 -3.970 -1.492 1.00 0.00 44 THR A CA 11
ATOM 18813 C C . THR A 1 44 ? -11.794 -3.792 -0.906 1.00 0.00 44 THR A C 11
ATOM 18814 O O . THR A 1 44 ? -11.537 -2.845 -0.153 1.00 0.00 44 THR A O 11
ATOM 18825 N N . GLN A 1 45 ? -10.904 -4.718 -1.229 1.00 0.00 45 GLN A N 11
ATOM 18826 C CA . GLN A 1 45 ? -9.518 -4.608 -0.811 1.00 0.00 45 GLN A CA 11
ATOM 18827 C C . GLN A 1 45 ? -8.725 -3.855 -1.876 1.00 0.00 45 GLN A C 11
ATOM 18828 O O . GLN A 1 45 ? -8.450 -4.375 -2.957 1.00 0.00 45 GLN A O 11
ATOM 18842 N N . GLU A 1 46 ? -8.379 -2.619 -1.562 1.00 0.00 46 GLU A N 11
ATOM 18843 C CA . GLU A 1 46 ? -7.728 -1.747 -2.524 1.00 0.00 46 GLU A CA 11
ATOM 18844 C C . GLU A 1 46 ? -6.237 -1.658 -2.258 1.00 0.00 46 GLU A C 11
ATOM 18845 O O . GLU A 1 46 ? -5.804 -1.302 -1.162 1.00 0.00 46 GLU A O 11
ATOM 18857 N N . LEU A 1 47 ? -5.456 -1.982 -3.273 1.00 0.00 47 LEU A N 11
ATOM 18858 C CA . LEU A 1 47 ? -4.011 -1.879 -3.185 1.00 0.00 47 LEU A CA 11
ATOM 18859 C C . LEU A 1 47 ? -3.568 -0.546 -3.762 1.00 0.00 47 LEU A C 11
ATOM 18860 O O . LEU A 1 47 ? -3.658 -0.326 -4.971 1.00 0.00 47 LEU A O 11
ATOM 18876 N N . ASN A 1 48 ? -3.116 0.338 -2.879 1.00 0.00 48 ASN A N 11
ATOM 18877 C CA . ASN A 1 48 ? -2.754 1.705 -3.248 1.00 0.00 48 ASN A CA 11
ATOM 18878 C C . ASN A 1 48 ? -3.979 2.460 -3.760 1.00 0.00 48 ASN A C 11
ATOM 18879 O O . ASN A 1 48 ? -4.200 2.589 -4.963 1.00 0.00 48 ASN A O 11
ATOM 18890 N N . ASN A 1 49 ? -4.795 2.920 -2.824 1.00 0.00 49 ASN A N 11
ATOM 18891 C CA . ASN A 1 49 ? -5.980 3.703 -3.152 1.00 0.00 49 ASN A CA 11
ATOM 18892 C C . ASN A 1 49 ? -5.800 5.130 -2.661 1.00 0.00 49 ASN A C 11
ATOM 18893 O O . ASN A 1 49 ? -6.765 5.819 -2.334 1.00 0.00 49 ASN A O 11
ATOM 18904 N N . GLN A 1 50 ? -4.545 5.560 -2.627 1.00 0.00 50 GLN A N 11
ATOM 18905 C CA . GLN A 1 50 ? -4.193 6.887 -2.149 1.00 0.00 50 GLN A CA 11
ATOM 18906 C C . GLN A 1 50 ? -4.857 7.969 -2.995 1.00 0.00 50 GLN A C 11
ATOM 18907 O O . GLN A 1 50 ? -4.465 8.213 -4.139 1.00 0.00 50 GLN A O 11
ATOM 18921 N N . LYS A 1 51 ? -5.876 8.591 -2.431 1.00 0.00 51 LYS A N 11
ATOM 18922 C CA . LYS A 1 51 ? -6.575 9.675 -3.092 1.00 0.00 51 LYS A CA 11
ATOM 18923 C C . LYS A 1 51 ? -6.231 10.990 -2.411 1.00 0.00 51 LYS A C 11
ATOM 18924 O O . LYS A 1 51 ? -6.610 11.218 -1.265 1.00 0.00 51 LYS A O 11
ATOM 18943 N N . ASP A 1 52 ? -5.482 11.831 -3.111 1.00 0.00 52 ASP A N 11
ATOM 18944 C CA . ASP A 1 52 ? -5.099 13.138 -2.585 1.00 0.00 52 ASP A CA 11
ATOM 18945 C C . ASP A 1 52 ? -6.337 13.970 -2.270 1.00 0.00 52 ASP A C 11
ATOM 18946 O O . ASP A 1 52 ? -7.335 13.926 -2.999 1.00 0.00 52 ASP A O 11
ATOM 18955 N N . ASP A 1 53 ? -6.277 14.696 -1.164 1.00 0.00 53 ASP A N 11
ATOM 18956 C CA . ASP A 1 53 ? -7.362 15.578 -0.768 1.00 0.00 53 ASP A CA 11
ATOM 18957 C C . ASP A 1 53 ? -6.901 17.031 -0.798 1.00 0.00 53 ASP A C 11
ATOM 18958 O O . ASP A 1 53 ? -6.110 17.468 0.041 1.00 0.00 53 ASP A O 11
ATOM 18967 N N . PRO A 1 54 ? -7.357 17.790 -1.805 1.00 0.00 54 PRO A N 11
ATOM 18968 C CA . PRO A 1 54 ? -7.049 19.213 -1.928 1.00 0.00 54 PRO A CA 11
ATOM 18969 C C . PRO A 1 54 ? -7.753 20.022 -0.850 1.00 0.00 54 PRO A C 11
ATOM 18970 O O . PRO A 1 54 ? -8.884 20.460 -1.026 1.00 0.00 54 PRO A O 11
ATOM 18981 N N . ILE A 1 55 ? -7.089 20.161 0.285 1.00 0.00 55 ILE A N 11
ATOM 18982 C CA . ILE A 1 55 ? -7.633 20.886 1.421 1.00 0.00 55 ILE A CA 11
ATOM 18983 C C . ILE A 1 55 ? -6.555 20.959 2.510 1.00 0.00 55 ILE A C 11
ATOM 18984 O O . ILE A 1 55 ? -6.830 21.006 3.708 1.00 0.00 55 ILE A O 11
ATOM 19000 N N . ASN A 1 56 ? -5.308 20.998 2.052 1.00 0.00 56 ASN A N 11
ATOM 19001 C CA . ASN A 1 56 ? -4.146 20.940 2.927 1.00 0.00 56 ASN A CA 11
ATOM 19002 C C . ASN A 1 56 ? -3.006 21.724 2.287 1.00 0.00 56 ASN A C 11
ATOM 19003 O O . ASN A 1 56 ? -2.309 21.217 1.405 1.00 0.00 56 ASN A O 11
ATOM 19014 N N . TYR A 1 57 ? -2.852 22.973 2.695 1.00 0.00 57 TYR A N 11
ATOM 19015 C CA . TYR A 1 57 ? -1.850 23.851 2.107 1.00 0.00 57 TYR A CA 11
ATOM 19016 C C . TYR A 1 57 ? -1.233 24.747 3.173 1.00 0.00 57 TYR A C 11
ATOM 19017 O O . TYR A 1 57 ? -1.755 24.857 4.285 1.00 0.00 57 TYR A O 11
ATOM 19035 N N . THR A 1 58 ? -0.117 25.374 2.829 1.00 0.00 58 THR A N 11
ATOM 19036 C CA . THR A 1 58 ? 0.528 26.341 3.706 1.00 0.00 58 THR A CA 11
ATOM 19037 C C . THR A 1 58 ? -0.366 27.552 3.905 1.00 0.00 58 THR A C 11
ATOM 19038 O O . THR A 1 58 ? -0.869 28.111 2.941 1.00 0.00 58 THR A O 11
ATOM 19049 N N . GLU A 1 59 ? -0.578 27.944 5.155 1.00 0.00 59 GLU A N 11
ATOM 19050 C CA . GLU A 1 59 ? -1.403 29.104 5.453 1.00 0.00 59 GLU A CA 11
ATOM 19051 C C . GLU A 1 59 ? -0.794 30.351 4.844 1.00 0.00 59 GLU A C 11
ATOM 19052 O O . GLU A 1 59 ? -1.508 31.200 4.327 1.00 0.00 59 GLU A O 11
ATOM 19064 N N . SER A 1 60 ? 0.525 30.444 4.888 1.00 0.00 60 SER A N 11
ATOM 19065 C CA . SER A 1 60 ? 1.238 31.526 4.236 1.00 0.00 60 SER A CA 11
ATOM 19066 C C . SER A 1 60 ? 1.000 31.476 2.731 1.00 0.00 60 SER A C 11
ATOM 19067 O O . SER A 1 60 ? 0.973 32.509 2.062 1.00 0.00 60 SER A O 11
ATOM 19075 N N . GLU A 1 61 ? 0.805 30.269 2.203 1.00 0.00 61 GLU A N 11
ATOM 19076 C CA . GLU A 1 61 ? 0.527 30.110 0.782 1.00 0.00 61 GLU A CA 11
ATOM 19077 C C . GLU A 1 61 ? -0.935 30.449 0.499 1.00 0.00 61 GLU A C 11
ATOM 19078 O O . GLU A 1 61 ? -1.270 31.023 -0.536 1.00 0.00 61 GLU A O 11
ATOM 19090 N N . LEU A 1 62 ? -1.794 30.113 1.450 1.00 0.00 62 LEU A N 11
ATOM 19091 C CA . LEU A 1 62 ? -3.219 30.384 1.345 1.00 0.00 62 LEU A CA 11
ATOM 19092 C C . LEU A 1 62 ? -3.519 31.849 1.641 1.00 0.00 62 LEU A C 11
ATOM 19093 O O . LEU A 1 62 ? -4.609 32.335 1.354 1.00 0.00 62 LEU A O 11
ATOM 19109 N N . LYS A 1 63 ? -2.550 32.546 2.225 1.00 0.00 63 LYS A N 11
ATOM 19110 C CA . LYS A 1 63 ? -2.661 33.984 2.428 1.00 0.00 63 LYS A CA 11
ATOM 19111 C C . LYS A 1 63 ? -2.670 34.690 1.076 1.00 0.00 63 LYS A C 11
ATOM 19112 O O . LYS A 1 63 ? -3.242 35.772 0.926 1.00 0.00 63 LYS A O 11
ATOM 19131 N N . GLY A 1 64 ? -2.034 34.058 0.097 1.00 0.00 64 GLY A N 11
ATOM 19132 C CA . GLY A 1 64 ? -2.152 34.497 -1.276 1.00 0.00 64 GLY A CA 11
ATOM 19133 C C . GLY A 1 64 ? -3.189 33.667 -1.999 1.00 0.00 64 GLY A C 11
ATOM 19134 O O . GLY A 1 64 ? -4.148 33.209 -1.367 1.00 0.00 64 GLY A O 11
ATOM 19138 N N . MET A 1 65 ? -3.001 33.459 -3.304 1.00 0.00 65 MET A N 11
ATOM 19139 C CA . MET A 1 65 ? -3.888 32.591 -4.089 1.00 0.00 65 MET A CA 11
ATOM 19140 C C . MET A 1 65 ? -5.284 33.216 -4.239 1.00 0.00 65 MET A C 11
ATOM 19141 O O . MET A 1 65 ? -5.871 33.705 -3.270 1.00 0.00 65 MET A O 11
ATOM 19155 N N . ASN A 1 66 ? -5.829 33.190 -5.451 1.00 0.00 66 ASN A N 11
ATOM 19156 C CA . ASN A 1 66 ? -7.100 33.864 -5.704 1.00 0.00 66 ASN A CA 11
ATOM 19157 C C . ASN A 1 66 ? -8.264 33.094 -5.087 1.00 0.00 66 ASN A C 11
ATOM 19158 O O . ASN A 1 66 ? -8.139 31.916 -4.738 1.00 0.00 66 ASN A O 11
ATOM 19169 N N . LYS A 1 67 ? -9.393 33.780 -4.958 1.00 0.00 67 LYS A N 11
ATOM 19170 C CA . LYS A 1 67 ? -10.577 33.233 -4.305 1.00 0.00 67 LYS A CA 11
ATOM 19171 C C . LYS A 1 67 ? -11.043 31.929 -4.954 1.00 0.00 67 LYS A C 11
ATOM 19172 O O . LYS A 1 67 ? -11.399 30.977 -4.252 1.00 0.00 67 LYS A O 11
ATOM 19191 N N . ALA A 1 68 ? -11.012 31.883 -6.283 1.00 0.00 68 ALA A N 11
ATOM 19192 C CA . ALA A 1 68 ? -11.532 30.744 -7.030 1.00 0.00 68 ALA A CA 11
ATOM 19193 C C . ALA A 1 68 ? -10.753 29.473 -6.718 1.00 0.00 68 ALA A C 11
ATOM 19194 O O . ALA A 1 68 ? -11.336 28.394 -6.611 1.00 0.00 68 ALA A O 11
ATOM 19201 N N . GLU A 1 69 ? -9.439 29.605 -6.561 1.00 0.00 69 GLU A N 11
ATOM 19202 C CA . GLU A 1 69 ? -8.594 28.462 -6.235 1.00 0.00 69 GLU A CA 11
ATOM 19203 C C . GLU A 1 69 ? -9.025 27.842 -4.909 1.00 0.00 69 GLU A C 11
ATOM 19204 O O . GLU A 1 69 ? -9.348 26.658 -4.854 1.00 0.00 69 GLU A O 11
ATOM 19216 N N . HIS A 1 70 ? -9.047 28.656 -3.847 1.00 0.00 70 HIS A N 11
ATOM 19217 C CA . HIS A 1 70 ? -9.517 28.218 -2.538 1.00 0.00 70 HIS A CA 11
ATOM 19218 C C . HIS A 1 70 ? -10.888 27.555 -2.637 1.00 0.00 70 HIS A C 11
ATOM 19219 O O . HIS A 1 70 ? -11.136 26.533 -2.006 1.00 0.00 70 HIS A O 11
ATOM 19234 N N . GLU A 1 71 ? -11.774 28.140 -3.433 1.00 0.00 71 GLU A N 11
ATOM 19235 C CA . GLU A 1 71 ? -13.132 27.631 -3.554 1.00 0.00 71 GLU A CA 11
ATOM 19236 C C . GLU A 1 71 ? -13.168 26.281 -4.258 1.00 0.00 71 GLU A C 11
ATOM 19237 O O . GLU A 1 71 ? -13.896 25.386 -3.835 1.00 0.00 71 GLU A O 11
ATOM 19249 N N . SER A 1 72 ? -12.377 26.125 -5.312 1.00 0.00 72 SER A N 11
ATOM 19250 C CA . SER A 1 72 ? -12.267 24.836 -5.988 1.00 0.00 72 SER A CA 11
ATOM 19251 C C . SER A 1 72 ? -11.678 23.807 -5.030 1.00 0.00 72 SER A C 11
ATOM 19252 O O . SER A 1 72 ? -12.147 22.672 -4.961 1.00 0.00 72 SER A O 11
ATOM 19260 N N . ILE A 1 73 ? -10.671 24.236 -4.274 1.00 0.00 73 ILE A N 11
ATOM 19261 C CA . ILE A 1 73 ? -10.036 23.400 -3.260 1.00 0.00 73 ILE A CA 11
ATOM 19262 C C . ILE A 1 73 ? -11.067 22.813 -2.295 1.00 0.00 73 ILE A C 11
ATOM 19263 O O . ILE A 1 73 ? -11.207 21.596 -2.185 1.00 0.00 73 ILE A O 11
ATOM 19279 N N . ILE A 1 74 ? -11.814 23.678 -1.622 1.00 0.00 74 ILE A N 11
ATOM 19280 C CA . ILE A 1 74 ? -12.728 23.226 -0.585 1.00 0.00 74 ILE A CA 11
ATOM 19281 C C . ILE A 1 74 ? -13.945 22.510 -1.181 1.00 0.00 74 ILE A C 11
ATOM 19282 O O . ILE A 1 74 ? -14.579 21.687 -0.517 1.00 0.00 74 ILE A O 11
ATOM 19298 N N . SER A 1 75 ? -14.268 22.815 -2.432 1.00 0.00 75 SER A N 11
ATOM 19299 C CA . SER A 1 75 ? -15.352 22.124 -3.120 1.00 0.00 75 SER A CA 11
ATOM 19300 C C . SER A 1 75 ? -14.904 20.723 -3.525 1.00 0.00 75 SER A C 11
ATOM 19301 O O . SER A 1 75 ? -15.695 19.780 -3.525 1.00 0.00 75 SER A O 11
ATOM 19309 N N . ASN A 1 76 ? -13.619 20.597 -3.844 1.00 0.00 76 ASN A N 11
ATOM 19310 C CA . ASN A 1 76 ? -13.027 19.309 -4.191 1.00 0.00 76 ASN A CA 11
ATOM 19311 C C . ASN A 1 76 ? -13.046 18.402 -2.967 1.00 0.00 76 ASN A C 11
ATOM 19312 O O . ASN A 1 76 ? -13.164 17.181 -3.074 1.00 0.00 76 ASN A O 11
ATOM 19323 N N . LEU A 1 77 ? -12.941 19.031 -1.800 1.00 0.00 77 LEU A N 11
ATOM 19324 C CA . LEU A 1 77 ? -13.063 18.348 -0.515 1.00 0.00 77 LEU A CA 11
ATOM 19325 C C . LEU A 1 77 ? -14.447 17.717 -0.359 1.00 0.00 77 LEU A C 11
ATOM 19326 O O . LEU A 1 77 ? -14.609 16.705 0.322 1.00 0.00 77 LEU A O 11
ATOM 19342 N N . GLY A 1 78 ? -15.437 18.327 -0.993 1.00 0.00 78 GLY A N 11
ATOM 19343 C CA . GLY A 1 78 ? -16.806 17.877 -0.844 1.00 0.00 78 GLY A CA 11
ATOM 19344 C C . GLY A 1 78 ? -17.682 18.955 -0.246 1.00 0.00 78 GLY A C 11
ATOM 19345 O O . GLY A 1 78 ? -18.899 18.813 -0.170 1.00 0.00 78 GLY A O 11
ATOM 19349 N N . ARG A 1 79 ? -17.056 20.045 0.171 1.00 0.00 79 ARG A N 11
ATOM 19350 C CA . ARG A 1 79 ? -17.772 21.172 0.754 1.00 0.00 79 ARG A CA 11
ATOM 19351 C C . ARG A 1 79 ? -18.170 22.172 -0.323 1.00 0.00 79 ARG A C 11
ATOM 19352 O O . ARG A 1 79 ? -18.010 21.912 -1.516 1.00 0.00 79 ARG A O 11
ATOM 19373 N N . ASN A 1 80 ? -18.696 23.309 0.107 1.00 0.00 80 ASN A N 11
ATOM 19374 C CA . ASN A 1 80 ? -19.085 24.367 -0.810 1.00 0.00 80 ASN A CA 11
ATOM 19375 C C . ASN A 1 80 ? -18.959 25.721 -0.116 1.00 0.00 80 ASN A C 11
ATOM 19376 O O . ASN A 1 80 ? -19.729 26.034 0.793 1.00 0.00 80 ASN A O 11
ATOM 19387 N N . PRO A 1 81 ? -17.969 26.532 -0.517 1.00 0.00 81 PRO A N 11
ATOM 19388 C CA . PRO A 1 81 ? -17.708 27.841 0.089 1.00 0.00 81 PRO A CA 11
ATOM 19389 C C . PRO A 1 81 ? -18.682 28.922 -0.386 1.00 0.00 81 PRO A C 11
ATOM 19390 O O . PRO A 1 81 ? -18.268 29.981 -0.855 1.00 0.00 81 PRO A O 11
ATOM 19401 N N . SER A 1 82 ? -19.972 28.658 -0.252 1.00 0.00 82 SER A N 11
ATOM 19402 C CA . SER A 1 82 ? -20.987 29.630 -0.624 1.00 0.00 82 SER A CA 11
ATOM 19403 C C . SER A 1 82 ? -21.220 30.624 0.512 1.00 0.00 82 SER A C 11
ATOM 19404 O O . SER A 1 82 ? -21.418 31.817 0.285 1.00 0.00 82 SER A O 11
ATOM 19412 N N . ASP A 1 83 ? -21.168 30.123 1.741 1.00 0.00 83 ASP A N 11
ATOM 19413 C CA . ASP A 1 83 ? -21.394 30.957 2.918 1.00 0.00 83 ASP A CA 11
ATOM 19414 C C . ASP A 1 83 ? -20.065 31.478 3.468 1.00 0.00 83 ASP A C 11
ATOM 19415 O O . ASP A 1 83 ? -20.009 32.101 4.526 1.00 0.00 83 ASP A O 11
ATOM 19424 N N . PHE A 1 84 ? -18.994 31.227 2.728 1.00 0.00 84 PHE A N 11
ATOM 19425 C CA . PHE A 1 84 ? -17.680 31.743 3.084 1.00 0.00 84 PHE A CA 11
ATOM 19426 C C . PHE A 1 84 ? -17.321 32.894 2.153 1.00 0.00 84 PHE A C 11
ATOM 19427 O O . PHE A 1 84 ? -17.040 32.684 0.974 1.00 0.00 84 PHE A O 11
ATOM 19444 N N . LYS A 1 85 ? -17.331 34.106 2.684 1.00 0.00 85 LYS A N 11
ATOM 19445 C CA . LYS A 1 85 ? -17.190 35.294 1.855 1.00 0.00 85 LYS A CA 11
ATOM 19446 C C . LYS A 1 85 ? -15.756 35.811 1.832 1.00 0.00 85 LYS A C 11
ATOM 19447 O O . LYS A 1 85 ? -15.224 36.133 0.768 1.00 0.00 85 LYS A O 11
ATOM 19466 N N . ASN A 1 86 ? -15.127 35.875 2.993 1.00 0.00 86 ASN A N 11
ATOM 19467 C CA . ASN A 1 86 ? -13.781 36.428 3.101 1.00 0.00 86 ASN A CA 11
ATOM 19468 C C . ASN A 1 86 ? -12.725 35.412 2.691 1.00 0.00 86 ASN A C 11
ATOM 19469 O O . ASN A 1 86 ? -13.007 34.218 2.546 1.00 0.00 86 ASN A O 11
ATOM 19480 N N . ALA A 1 87 ? -11.503 35.896 2.520 1.00 0.00 87 ALA A N 11
ATOM 19481 C CA . ALA A 1 87 ? -10.392 35.051 2.125 1.00 0.00 87 ALA A CA 11
ATOM 19482 C C . ALA A 1 87 ? -9.830 34.313 3.329 1.00 0.00 87 ALA A C 11
ATOM 19483 O O . ALA A 1 87 ? -9.442 33.153 3.233 1.00 0.00 87 ALA A O 11
ATOM 19490 N N . ASP A 1 88 ? -9.805 34.983 4.471 1.00 0.00 88 ASP A N 11
ATOM 19491 C CA . ASP A 1 88 ? -9.266 34.379 5.684 1.00 0.00 88 ASP A CA 11
ATOM 19492 C C . ASP A 1 88 ? -10.196 33.286 6.207 1.00 0.00 88 ASP A C 11
ATOM 19493 O O . ASP A 1 88 ? -9.739 32.286 6.755 1.00 0.00 88 ASP A O 11
ATOM 19502 N N . GLU A 1 89 ? -11.500 33.470 6.005 1.00 0.00 89 GLU A N 11
ATOM 19503 C CA . GLU A 1 89 ? -12.493 32.475 6.419 1.00 0.00 89 GLU A CA 11
ATOM 19504 C C . GLU A 1 89 ? -12.237 31.137 5.731 1.00 0.00 89 GLU A C 11
ATOM 19505 O O . GLU A 1 89 ? -12.246 30.082 6.369 1.00 0.00 89 GLU A O 11
ATOM 19517 N N . ARG A 1 90 ? -12.001 31.188 4.426 1.00 0.00 90 ARG A N 11
ATOM 19518 C CA . ARG A 1 90 ? -11.770 29.978 3.651 1.00 0.00 90 ARG A CA 11
ATOM 19519 C C . ARG A 1 90 ? -10.404 29.376 3.990 1.00 0.00 90 ARG A C 11
ATOM 19520 O O . ARG A 1 90 ? -10.211 28.165 3.892 1.00 0.00 90 ARG A O 11
ATOM 19541 N N . ILE A 1 91 ? -9.465 30.225 4.411 1.00 0.00 91 ILE A N 11
ATOM 19542 C CA . ILE A 1 91 ? -8.172 29.751 4.903 1.00 0.00 91 ILE A CA 11
ATOM 19543 C C . ILE A 1 91 ? -8.368 28.956 6.188 1.00 0.00 91 ILE A C 11
ATOM 19544 O O . ILE A 1 91 ? -7.815 27.869 6.349 1.00 0.00 91 ILE A O 11
ATOM 19560 N N . ALA A 1 92 ? -9.174 29.509 7.088 1.00 0.00 92 ALA A N 11
ATOM 19561 C CA . ALA A 1 92 ? -9.441 28.895 8.380 1.00 0.00 92 ALA A CA 11
ATOM 19562 C C . ALA A 1 92 ? -10.000 27.485 8.231 1.00 0.00 92 ALA A C 11
ATOM 19563 O O . ALA A 1 92 ? -9.593 26.573 8.949 1.00 0.00 92 ALA A O 11
ATOM 19570 N N . TYR A 1 93 ? -10.926 27.298 7.293 1.00 0.00 93 TYR A N 11
ATOM 19571 C CA . TYR A 1 93 ? -11.522 25.982 7.092 1.00 0.00 93 TYR A CA 11
ATOM 19572 C C . TYR A 1 93 ? -10.495 25.002 6.530 1.00 0.00 93 TYR A C 11
ATOM 19573 O O . TYR A 1 93 ? -10.468 23.836 6.920 1.00 0.00 93 TYR A O 11
ATOM 19591 N N . ILE A 1 94 ? -9.649 25.476 5.619 1.00 0.00 94 ILE A N 11
ATOM 19592 C CA . ILE A 1 94 ? -8.589 24.637 5.062 1.00 0.00 94 ILE A CA 11
ATOM 19593 C C . ILE A 1 94 ? -7.571 24.277 6.148 1.00 0.00 94 ILE A C 11
ATOM 19594 O O . ILE A 1 94 ? -7.077 23.151 6.203 1.00 0.00 94 ILE A O 11
ATOM 19610 N N . LEU A 1 95 ? -7.287 25.231 7.028 1.00 0.00 95 LEU A N 11
ATOM 19611 C CA . LEU A 1 95 ? -6.395 24.994 8.162 1.00 0.00 95 LEU A CA 11
ATOM 19612 C C . LEU A 1 95 ? -6.987 23.983 9.132 1.00 0.00 95 LEU A C 11
ATOM 19613 O O . LEU A 1 95 ? -6.271 23.154 9.693 1.00 0.00 95 LEU A O 11
ATOM 19629 N N . LYS A 1 96 ? -8.298 24.054 9.316 1.00 0.00 96 LYS A N 11
ATOM 19630 C CA . LYS A 1 96 ? -9.001 23.187 10.253 1.00 0.00 96 LYS A CA 11
ATOM 19631 C C . LYS A 1 96 ? -8.799 21.714 9.892 1.00 0.00 96 LYS A C 11
ATOM 19632 O O . LYS A 1 96 ? -8.767 20.846 10.765 1.00 0.00 96 LYS A O 11
ATOM 19651 N N . GLN A 1 97 ? -8.645 21.445 8.604 1.00 0.00 97 GLN A N 11
ATOM 19652 C CA . GLN A 1 97 ? -8.486 20.078 8.124 1.00 0.00 97 GLN A CA 11
ATOM 19653 C C . GLN A 1 97 ? -7.099 19.559 8.450 1.00 0.00 97 GLN A C 11
ATOM 19654 O O . GLN A 1 97 ? -6.903 18.363 8.674 1.00 0.00 97 GLN A O 11
ATOM 19668 N N . ILE A 1 98 ? -6.140 20.467 8.478 1.00 0.00 98 ILE A N 11
ATOM 19669 C CA . ILE A 1 98 ? -4.773 20.121 8.832 1.00 0.00 98 ILE A CA 11
ATOM 19670 C C . ILE A 1 98 ? -4.690 19.718 10.307 1.00 0.00 98 ILE A C 11
ATOM 19671 O O . ILE A 1 98 ? -3.851 18.902 10.694 1.00 0.00 98 ILE A O 11
ATOM 19687 N N . ASP A 1 99 ? -5.593 20.263 11.121 1.00 0.00 99 ASP A N 11
ATOM 19688 C CA . ASP A 1 99 ? -5.662 19.906 12.540 1.00 0.00 99 ASP A CA 11
ATOM 19689 C C . ASP A 1 99 ? -6.148 18.475 12.707 1.00 0.00 99 ASP A C 11
ATOM 19690 O O . ASP A 1 99 ? -5.973 17.866 13.762 1.00 0.00 99 ASP A O 11
ATOM 19699 N N . ASN A 1 100 ? -6.772 17.945 11.663 1.00 0.00 100 ASN A N 11
ATOM 19700 C CA . ASN A 1 100 ? -7.274 16.578 11.680 1.00 0.00 100 ASN A CA 11
ATOM 19701 C C . ASN A 1 100 ? -6.152 15.593 11.375 1.00 0.00 100 ASN A C 11
ATOM 19702 O O . ASN A 1 100 ? -6.366 14.382 11.327 1.00 0.00 100 ASN A O 11
ATOM 19713 N N . LYS A 1 101 ? -4.958 16.129 11.162 1.00 0.00 101 LYS A N 11
ATOM 19714 C CA . LYS A 1 101 ? -3.761 15.319 11.018 1.00 0.00 101 LYS A CA 11
ATOM 19715 C C . LYS A 1 101 ? -3.030 15.261 12.350 1.00 0.00 101 LYS A C 11
ATOM 19716 O O . LYS A 1 101 ? -2.937 16.265 13.059 1.00 0.00 101 LYS A O 11
ATOM 19735 N N . GLY A 1 102 ? -2.527 14.088 12.693 1.00 0.00 102 GLY A N 11
ATOM 19736 C CA . GLY A 1 102 ? -1.889 13.914 13.977 1.00 0.00 102 GLY A CA 11
ATOM 19737 C C . GLY A 1 102 ? -0.387 14.065 13.907 1.00 0.00 102 GLY A C 11
ATOM 19738 O O . GLY A 1 102 ? 0.129 15.126 13.560 1.00 0.00 102 GLY A O 11
ATOM 19742 N N . GLU A 1 103 ? 0.314 12.994 14.226 1.00 0.00 103 GLU A N 11
ATOM 19743 C CA . GLU A 1 103 ? 1.763 13.024 14.293 1.00 0.00 103 GLU A CA 11
ATOM 19744 C C . GLU A 1 103 ? 2.382 12.187 13.184 1.00 0.00 103 GLU A C 11
ATOM 19745 O O . GLU A 1 103 ? 1.796 11.198 12.735 1.00 0.00 103 GLU A O 11
ATOM 19757 N N . LEU A 1 104 ? 3.552 12.603 12.732 1.00 0.00 104 LEU A N 11
ATOM 19758 C CA . LEU A 1 104 ? 4.381 11.765 11.886 1.00 0.00 104 LEU A CA 11
ATOM 19759 C C . LEU A 1 104 ? 5.193 10.860 12.792 1.00 0.00 104 LEU A C 11
ATOM 19760 O O . LEU A 1 104 ? 5.826 11.341 13.735 1.00 0.00 104 LEU A O 11
ATOM 19776 N N . GLU A 1 105 ? 5.163 9.562 12.532 1.00 0.00 105 GLU A N 11
ATOM 19777 C CA . GLU A 1 105 ? 5.756 8.599 13.446 1.00 0.00 105 GLU A CA 11
ATOM 19778 C C . GLU A 1 105 ? 7.255 8.822 13.594 1.00 0.00 105 GLU A C 11
ATOM 19779 O O . GLU A 1 105 ? 8.022 8.632 12.649 1.00 0.00 105 GLU A O 11
ATOM 19791 N N . HIS A 1 106 ? 7.659 9.242 14.780 1.00 0.00 106 HIS A N 11
ATOM 19792 C CA . HIS A 1 106 ? 9.066 9.358 15.111 1.00 0.00 106 HIS A CA 11
ATOM 19793 C C . HIS A 1 106 ? 9.520 8.084 15.803 1.00 0.00 106 HIS A C 11
ATOM 19794 O O . HIS A 1 106 ? 10.706 7.748 15.796 1.00 0.00 106 HIS A O 11
ATOM 19809 N N . HIS A 1 107 ? 8.546 7.389 16.402 1.00 0.00 107 HIS A N 11
ATOM 19810 C CA . HIS A 1 107 ? 8.776 6.099 17.055 1.00 0.00 107 HIS A CA 11
ATOM 19811 C C . HIS A 1 107 ? 9.858 6.241 18.120 1.00 0.00 107 HIS A C 11
ATOM 19812 O O . HIS A 1 107 ? 10.705 5.364 18.290 1.00 0.00 107 HIS A O 11
ATOM 19827 N N . HIS A 1 108 ? 9.799 7.342 18.857 1.00 0.00 108 HIS A N 11
ATOM 19828 C CA . HIS A 1 108 ? 10.876 7.703 19.764 1.00 0.00 108 HIS A CA 11
ATOM 19829 C C . HIS A 1 108 ? 10.788 6.934 21.075 1.00 0.00 108 HIS A C 11
ATOM 19830 O O . HIS A 1 108 ? 9.759 6.934 21.754 1.00 0.00 108 HIS A O 11
ATOM 19845 N N . HIS A 1 109 ? 11.872 6.260 21.402 1.00 0.00 109 HIS A N 11
ATOM 19846 C CA . HIS A 1 109 ? 12.019 5.605 22.688 1.00 0.00 109 HIS A CA 11
ATOM 19847 C C . HIS A 1 109 ? 13.478 5.673 23.102 1.00 0.00 109 HIS A C 11
ATOM 19848 O O . HIS A 1 109 ? 13.834 6.432 24.002 1.00 0.00 109 HIS A O 11
ATOM 19863 N N . HIS A 1 110 ? 14.317 4.897 22.412 1.00 0.00 110 HIS A N 11
ATOM 19864 C CA . HIS A 1 110 ? 15.763 4.924 22.622 1.00 0.00 110 HIS A CA 11
ATOM 19865 C C . HIS A 1 110 ? 16.435 3.842 21.791 1.00 0.00 110 HIS A C 11
ATOM 19866 O O . HIS A 1 110 ? 16.004 2.690 21.799 1.00 0.00 110 HIS A O 11
ATOM 19881 N N . HIS A 1 111 ? 17.488 4.212 21.080 1.00 0.00 111 HIS A N 11
ATOM 19882 C CA . HIS A 1 111 ? 18.298 3.235 20.370 1.00 0.00 111 HIS A CA 11
ATOM 19883 C C . HIS A 1 111 ? 19.776 3.567 20.553 1.00 0.00 111 HIS A C 11
ATOM 19884 O O . HIS A 1 111 ? 20.441 3.951 19.575 1.00 0.00 111 HIS A O 11
ATOM 19900 N N . MET A 1 1 ? -5.084 -0.979 1.413 1.00 0.00 1 MET A N 12
ATOM 19901 C CA . MET A 1 1 ? -6.276 -0.170 1.083 1.00 0.00 1 MET A CA 12
ATOM 19902 C C . MET A 1 1 ? -7.524 -1.034 1.211 1.00 0.00 1 MET A C 12
ATOM 19903 O O . MET A 1 1 ? -7.723 -1.966 0.441 1.00 0.00 1 MET A O 12
ATOM 19919 N N . PHE A 1 2 ? -8.338 -0.750 2.213 1.00 0.00 2 PHE A N 12
ATOM 19920 C CA . PHE A 1 2 ? -9.558 -1.511 2.446 1.00 0.00 2 PHE A CA 12
ATOM 19921 C C . PHE A 1 2 ? -10.774 -0.611 2.298 1.00 0.00 2 PHE A C 12
ATOM 19922 O O . PHE A 1 2 ? -11.002 0.273 3.121 1.00 0.00 2 PHE A O 12
ATOM 19939 N N . THR A 1 3 ? -11.543 -0.828 1.246 1.00 0.00 3 THR A N 12
ATOM 19940 C CA . THR A 1 3 ? -12.703 0.001 0.977 1.00 0.00 3 THR A CA 12
ATOM 19941 C C . THR A 1 3 ? -13.991 -0.756 1.280 1.00 0.00 3 THR A C 12
ATOM 19942 O O . THR A 1 3 ? -14.155 -1.904 0.869 1.00 0.00 3 THR A O 12
ATOM 19953 N N . ALA A 1 4 ? -14.889 -0.121 2.013 1.00 0.00 4 ALA A N 12
ATOM 19954 C CA . ALA A 1 4 ? -16.185 -0.708 2.313 1.00 0.00 4 ALA A CA 12
ATOM 19955 C C . ALA A 1 4 ? -17.300 0.240 1.895 1.00 0.00 4 ALA A C 12
ATOM 19956 O O . ALA A 1 4 ? -17.208 1.449 2.114 1.00 0.00 4 ALA A O 12
ATOM 19963 N N . LYS A 1 5 ? -18.341 -0.304 1.283 1.00 0.00 5 LYS A N 12
ATOM 19964 C CA . LYS A 1 5 ? -19.461 0.506 0.825 1.00 0.00 5 LYS A CA 12
ATOM 19965 C C . LYS A 1 5 ? -20.788 -0.195 1.088 1.00 0.00 5 LYS A C 12
ATOM 19966 O O . LYS A 1 5 ? -20.915 -1.403 0.879 1.00 0.00 5 LYS A O 12
ATOM 19985 N N . LEU A 1 6 ? -21.769 0.573 1.550 1.00 0.00 6 LEU A N 12
ATOM 19986 C CA . LEU A 1 6 ? -23.121 0.063 1.736 1.00 0.00 6 LEU A CA 12
ATOM 19987 C C . LEU A 1 6 ? -23.740 -0.315 0.400 1.00 0.00 6 LEU A C 12
ATOM 19988 O O . LEU A 1 6 ? -23.899 0.532 -0.483 1.00 0.00 6 LEU A O 12
ATOM 20004 N N . ILE A 1 7 ? -24.075 -1.583 0.251 1.00 0.00 7 ILE A N 12
ATOM 20005 C CA . ILE A 1 7 ? -24.757 -2.052 -0.944 1.00 0.00 7 ILE A CA 12
ATOM 20006 C C . ILE A 1 7 ? -26.246 -2.198 -0.664 1.00 0.00 7 ILE A C 12
ATOM 20007 O O . ILE A 1 7 ? -27.047 -2.461 -1.562 1.00 0.00 7 ILE A O 12
ATOM 20023 N N . LYS A 1 8 ? -26.604 -2.010 0.598 1.00 0.00 8 LYS A N 12
ATOM 20024 C CA . LYS A 1 8 ? -27.984 -2.101 1.035 1.00 0.00 8 LYS A CA 12
ATOM 20025 C C . LYS A 1 8 ? -28.267 -1.006 2.056 1.00 0.00 8 LYS A C 12
ATOM 20026 O O . LYS A 1 8 ? -27.496 -0.819 2.996 1.00 0.00 8 LYS A O 12
ATOM 20045 N N . GLY A 1 9 ? -29.351 -0.274 1.859 1.00 0.00 9 GLY A N 12
ATOM 20046 C CA . GLY A 1 9 ? -29.729 0.744 2.816 1.00 0.00 9 GLY A CA 12
ATOM 20047 C C . GLY A 1 9 ? -29.524 2.145 2.280 1.00 0.00 9 GLY A C 12
ATOM 20048 O O . GLY A 1 9 ? -29.907 2.445 1.147 1.00 0.00 9 GLY A O 12
ATOM 20052 N N . LYS A 1 10 ? -28.905 2.997 3.088 1.00 0.00 10 LYS A N 12
ATOM 20053 C CA . LYS A 1 10 ? -28.713 4.397 2.740 1.00 0.00 10 LYS A CA 12
ATOM 20054 C C . LYS A 1 10 ? -27.660 5.030 3.646 1.00 0.00 10 LYS A C 12
ATOM 20055 O O . LYS A 1 10 ? -26.721 5.660 3.168 1.00 0.00 10 LYS A O 12
ATOM 20074 N N . THR A 1 11 ? -27.812 4.836 4.951 1.00 0.00 11 THR A N 12
ATOM 20075 C CA . THR A 1 11 ? -26.871 5.364 5.933 1.00 0.00 11 THR A CA 12
ATOM 20076 C C . THR A 1 11 ? -26.730 4.395 7.103 1.00 0.00 11 THR A C 12
ATOM 20077 O O . THR A 1 11 ? -27.726 3.864 7.599 1.00 0.00 11 THR A O 12
ATOM 20088 N N . TYR A 1 12 ? -25.499 4.148 7.530 1.00 0.00 12 TYR A N 12
ATOM 20089 C CA . TYR A 1 12 ? -25.249 3.251 8.650 1.00 0.00 12 TYR A CA 12
ATOM 20090 C C . TYR A 1 12 ? -24.026 3.716 9.434 1.00 0.00 12 TYR A C 12
ATOM 20091 O O . TYR A 1 12 ? -22.963 3.946 8.859 1.00 0.00 12 TYR A O 12
ATOM 20109 N N . ASN A 1 13 ? -24.182 3.860 10.742 1.00 0.00 13 ASN A N 12
ATOM 20110 C CA . ASN A 1 13 ? -23.101 4.346 11.592 1.00 0.00 13 ASN A CA 12
ATOM 20111 C C . ASN A 1 13 ? -22.371 3.186 12.254 1.00 0.00 13 ASN A C 12
ATOM 20112 O O . ASN A 1 13 ? -22.905 2.540 13.157 1.00 0.00 13 ASN A O 12
ATOM 20123 N N . VAL A 1 14 ? -21.155 2.919 11.803 1.00 0.00 14 VAL A N 12
ATOM 20124 C CA . VAL A 1 14 ? -20.332 1.884 12.410 1.00 0.00 14 VAL A CA 12
ATOM 20125 C C . VAL A 1 14 ? -19.375 2.503 13.418 1.00 0.00 14 VAL A C 12
ATOM 20126 O O . VAL A 1 14 ? -18.307 2.998 13.049 1.00 0.00 14 VAL A O 12
ATOM 20139 N N . MET A 1 15 ? -19.790 2.496 14.686 1.00 0.00 15 MET A N 12
ATOM 20140 C CA . MET A 1 15 ? -19.011 3.069 15.787 1.00 0.00 15 MET A CA 12
ATOM 20141 C C . MET A 1 15 ? -18.880 4.582 15.638 1.00 0.00 15 MET A C 12
ATOM 20142 O O . MET A 1 15 ? -19.614 5.341 16.273 1.00 0.00 15 MET A O 12
ATOM 20156 N N . GLY A 1 16 ? -17.954 5.011 14.794 1.00 0.00 16 GLY A N 12
ATOM 20157 C CA . GLY A 1 16 ? -17.762 6.425 14.550 1.00 0.00 16 GLY A CA 12
ATOM 20158 C C . GLY A 1 16 ? -17.649 6.734 13.071 1.00 0.00 16 GLY A C 12
ATOM 20159 O O . GLY A 1 16 ? -17.519 7.893 12.677 1.00 0.00 16 GLY A O 12
ATOM 20163 N N . ILE A 1 17 ? -17.701 5.694 12.248 1.00 0.00 17 ILE A N 12
ATOM 20164 C CA . ILE A 1 17 ? -17.599 5.858 10.806 1.00 0.00 17 ILE A CA 12
ATOM 20165 C C . ILE A 1 17 ? -18.985 5.755 10.176 1.00 0.00 17 ILE A C 12
ATOM 20166 O O . ILE A 1 17 ? -19.622 4.700 10.221 1.00 0.00 17 ILE A O 12
ATOM 20182 N N . THR A 1 18 ? -19.454 6.854 9.615 1.00 0.00 18 THR A N 12
ATOM 20183 C CA . THR A 1 18 ? -20.761 6.889 8.979 1.00 0.00 18 THR A CA 12
ATOM 20184 C C . THR A 1 18 ? -20.660 6.473 7.511 1.00 0.00 18 THR A C 12
ATOM 20185 O O . THR A 1 18 ? -19.993 7.132 6.715 1.00 0.00 18 THR A O 12
ATOM 20196 N N . PHE A 1 19 ? -21.305 5.370 7.167 1.00 0.00 19 PHE A N 12
ATOM 20197 C CA . PHE A 1 19 ? -21.318 4.883 5.796 1.00 0.00 19 PHE A CA 12
ATOM 20198 C C . PHE A 1 19 ? -22.599 5.295 5.091 1.00 0.00 19 PHE A C 12
ATOM 20199 O O . PHE A 1 19 ? -23.646 5.457 5.724 1.00 0.00 19 PHE A O 12
ATOM 20216 N N . ARG A 1 20 ? -22.507 5.457 3.782 1.00 0.00 20 ARG A N 12
ATOM 20217 C CA . ARG A 1 20 ? -23.652 5.817 2.964 1.00 0.00 20 ARG A CA 12
ATOM 20218 C C . ARG A 1 20 ? -23.722 4.909 1.745 1.00 0.00 20 ARG A C 12
ATOM 20219 O O . ARG A 1 20 ? -22.693 4.586 1.148 1.00 0.00 20 ARG A O 12
ATOM 20240 N N . ALA A 1 21 ? -24.926 4.463 1.405 1.00 0.00 21 ALA A N 12
ATOM 20241 C CA . ALA A 1 21 ? -25.127 3.624 0.231 1.00 0.00 21 ALA A CA 12
ATOM 20242 C C . ALA A 1 21 ? -24.676 4.340 -1.037 1.00 0.00 21 ALA A C 12
ATOM 20243 O O . ALA A 1 21 ? -25.302 5.307 -1.478 1.00 0.00 21 ALA A O 12
ATOM 20250 N N . GLY A 1 22 ? -23.581 3.862 -1.610 1.00 0.00 22 GLY A N 12
ATOM 20251 C CA . GLY A 1 22 ? -23.031 4.480 -2.798 1.00 0.00 22 GLY A CA 12
ATOM 20252 C C . GLY A 1 22 ? -21.706 5.166 -2.529 1.00 0.00 22 GLY A C 12
ATOM 20253 O O . GLY A 1 22 ? -21.077 5.692 -3.446 1.00 0.00 22 GLY A O 12
ATOM 20257 N N . VAL A 1 23 ? -21.281 5.166 -1.268 1.00 0.00 23 VAL A N 12
ATOM 20258 C CA . VAL A 1 23 ? -20.020 5.788 -0.887 1.00 0.00 23 VAL A CA 12
ATOM 20259 C C . VAL A 1 23 ? -19.061 4.761 -0.290 1.00 0.00 23 VAL A C 12
ATOM 20260 O O . VAL A 1 23 ? -19.322 4.197 0.774 1.00 0.00 23 VAL A O 12
ATOM 20273 N N . SER A 1 24 ? -17.968 4.513 -0.993 1.00 0.00 24 SER A N 12
ATOM 20274 C CA . SER A 1 24 ? -16.928 3.617 -0.509 1.00 0.00 24 SER A CA 12
ATOM 20275 C C . SER A 1 24 ? -15.960 4.372 0.399 1.00 0.00 24 SER A C 12
ATOM 20276 O O . SER A 1 24 ? -15.411 5.404 0.012 1.00 0.00 24 SER A O 12
ATOM 20284 N N . GLN A 1 25 ? -15.757 3.863 1.605 1.00 0.00 25 GLN A N 12
ATOM 20285 C CA . GLN A 1 25 ? -14.860 4.499 2.560 1.00 0.00 25 GLN A CA 12
ATOM 20286 C C . GLN A 1 25 ? -13.868 3.483 3.114 1.00 0.00 25 GLN A C 12
ATOM 20287 O O . GLN A 1 25 ? -14.167 2.291 3.179 1.00 0.00 25 GLN A O 12
ATOM 20301 N N . THR A 1 26 ? -12.691 3.956 3.497 1.00 0.00 26 THR A N 12
ATOM 20302 C CA . THR A 1 26 ? -11.631 3.083 3.978 1.00 0.00 26 THR A CA 12
ATOM 20303 C C . THR A 1 26 ? -11.831 2.702 5.443 1.00 0.00 26 THR A C 12
ATOM 20304 O O . THR A 1 26 ? -12.217 3.535 6.266 1.00 0.00 26 THR A O 12
ATOM 20315 N N . VAL A 1 27 ? -11.577 1.435 5.756 1.00 0.00 27 VAL A N 12
ATOM 20316 C CA . VAL A 1 27 ? -11.743 0.934 7.114 1.00 0.00 27 VAL A CA 12
ATOM 20317 C C . VAL A 1 27 ? -10.507 0.158 7.565 1.00 0.00 27 VAL A C 12
ATOM 20318 O O . VAL A 1 27 ? -9.758 -0.369 6.740 1.00 0.00 27 VAL A O 12
ATOM 20331 N N . PRO A 1 28 ? -10.259 0.112 8.882 1.00 0.00 28 PRO A N 12
ATOM 20332 C CA . PRO A 1 28 ? -9.168 -0.673 9.462 1.00 0.00 28 PRO A CA 12
ATOM 20333 C C . PRO A 1 28 ? -9.469 -2.173 9.461 1.00 0.00 28 PRO A C 12
ATOM 20334 O O . PRO A 1 28 ? -10.592 -2.591 9.165 1.00 0.00 28 PRO A O 12
ATOM 20345 N N . LYS A 1 29 ? -8.458 -2.965 9.806 1.00 0.00 29 LYS A N 12
ATOM 20346 C CA . LYS A 1 29 ? -8.562 -4.425 9.838 1.00 0.00 29 LYS A CA 12
ATOM 20347 C C . LYS A 1 29 ? -9.764 -4.895 10.658 1.00 0.00 29 LYS A C 12
ATOM 20348 O O . LYS A 1 29 ? -10.525 -5.764 10.223 1.00 0.00 29 LYS A O 12
ATOM 20367 N N . LYS A 1 30 ? -9.926 -4.317 11.844 1.00 0.00 30 LYS A N 12
ATOM 20368 C CA . LYS A 1 30 ? -10.995 -4.714 12.755 1.00 0.00 30 LYS A CA 12
ATOM 20369 C C . LYS A 1 30 ? -12.367 -4.486 12.135 1.00 0.00 30 LYS A C 12
ATOM 20370 O O . LYS A 1 30 ? -13.238 -5.357 12.193 1.00 0.00 30 LYS A O 12
ATOM 20389 N N . LEU A 1 31 ? -12.552 -3.324 11.524 1.00 0.00 31 LEU A N 12
ATOM 20390 C CA . LEU A 1 31 ? -13.834 -2.983 10.924 1.00 0.00 31 LEU A CA 12
ATOM 20391 C C . LEU A 1 31 ? -14.060 -3.775 9.645 1.00 0.00 31 LEU A C 12
ATOM 20392 O O . LEU A 1 31 ? -15.197 -4.065 9.285 1.00 0.00 31 LEU A O 12
ATOM 20408 N N . TYR A 1 32 ? -12.972 -4.132 8.970 1.00 0.00 32 TYR A N 12
ATOM 20409 C CA . TYR A 1 32 ? -13.050 -4.981 7.788 1.00 0.00 32 TYR A CA 12
ATOM 20410 C C . TYR A 1 32 ? -13.713 -6.308 8.148 1.00 0.00 32 TYR A C 12
ATOM 20411 O O . TYR A 1 32 ? -14.622 -6.768 7.460 1.00 0.00 32 TYR A O 12
ATOM 20429 N N . GLU A 1 33 ? -13.265 -6.904 9.248 1.00 0.00 33 GLU A N 12
ATOM 20430 C CA . GLU A 1 33 ? -13.834 -8.157 9.727 1.00 0.00 33 GLU A CA 12
ATOM 20431 C C . GLU A 1 33 ? -15.263 -7.944 10.218 1.00 0.00 33 GLU A C 12
ATOM 20432 O O . GLU A 1 33 ? -16.153 -8.756 9.947 1.00 0.00 33 GLU A O 12
ATOM 20444 N N . TYR A 1 34 ? -15.478 -6.839 10.922 1.00 0.00 34 TYR A N 12
ATOM 20445 C CA . TYR A 1 34 ? -16.792 -6.509 11.459 1.00 0.00 34 TYR A CA 12
ATOM 20446 C C . TYR A 1 34 ? -17.820 -6.376 10.337 1.00 0.00 34 TYR A C 12
ATOM 20447 O O . TYR A 1 34 ? -18.928 -6.909 10.426 1.00 0.00 34 TYR A O 12
ATOM 20465 N N . LEU A 1 35 ? -17.448 -5.673 9.277 1.00 0.00 35 LEU A N 12
ATOM 20466 C CA . LEU A 1 35 ? -18.347 -5.471 8.147 1.00 0.00 35 LEU A CA 12
ATOM 20467 C C . LEU A 1 35 ? -18.422 -6.723 7.284 1.00 0.00 35 LEU A C 12
ATOM 20468 O O . LEU A 1 35 ? -19.402 -6.935 6.576 1.00 0.00 35 LEU A O 12
ATOM 20484 N N . ASN A 1 36 ? -17.393 -7.558 7.354 1.00 0.00 36 ASN A N 12
ATOM 20485 C CA . ASN A 1 36 ? -17.403 -8.848 6.669 1.00 0.00 36 ASN A CA 12
ATOM 20486 C C . ASN A 1 36 ? -18.507 -9.729 7.247 1.00 0.00 36 ASN A C 12
ATOM 20487 O O . ASN A 1 36 ? -19.072 -10.581 6.561 1.00 0.00 36 ASN A O 12
ATOM 20498 N N . GLU A 1 37 ? -18.804 -9.512 8.526 1.00 0.00 37 GLU A N 12
ATOM 20499 C CA . GLU A 1 37 ? -19.877 -10.228 9.210 1.00 0.00 37 GLU A CA 12
ATOM 20500 C C . GLU A 1 37 ? -21.248 -9.652 8.841 1.00 0.00 37 GLU A C 12
ATOM 20501 O O . GLU A 1 37 ? -22.285 -10.198 9.224 1.00 0.00 37 GLU A O 12
ATOM 20513 N N . ASN A 1 38 ? -21.248 -8.549 8.102 1.00 0.00 38 ASN A N 12
ATOM 20514 C CA . ASN A 1 38 ? -22.484 -7.870 7.729 1.00 0.00 38 ASN A CA 12
ATOM 20515 C C . ASN A 1 38 ? -22.644 -7.840 6.208 1.00 0.00 38 ASN A C 12
ATOM 20516 O O . ASN A 1 38 ? -22.036 -7.018 5.526 1.00 0.00 38 ASN A O 12
ATOM 20527 N N . PRO A 1 39 ? -23.489 -8.734 5.663 1.00 0.00 39 PRO A N 12
ATOM 20528 C CA . PRO A 1 39 ? -23.610 -8.960 4.211 1.00 0.00 39 PRO A CA 12
ATOM 20529 C C . PRO A 1 39 ? -24.247 -7.802 3.432 1.00 0.00 39 PRO A C 12
ATOM 20530 O O . PRO A 1 39 ? -24.590 -7.961 2.259 1.00 0.00 39 PRO A O 12
ATOM 20541 N N . TYR A 1 40 ? -24.406 -6.644 4.062 1.00 0.00 40 TYR A N 12
ATOM 20542 C CA . TYR A 1 40 ? -24.956 -5.486 3.368 1.00 0.00 40 TYR A CA 12
ATOM 20543 C C . TYR A 1 40 ? -23.867 -4.469 3.043 1.00 0.00 40 TYR A C 12
ATOM 20544 O O . TYR A 1 40 ? -24.147 -3.345 2.616 1.00 0.00 40 TYR A O 12
ATOM 20562 N N . PHE A 1 41 ? -22.626 -4.883 3.231 1.00 0.00 41 PHE A N 12
ATOM 20563 C CA . PHE A 1 41 ? -21.476 -4.098 2.812 1.00 0.00 41 PHE A CA 12
ATOM 20564 C C . PHE A 1 41 ? -20.689 -4.857 1.755 1.00 0.00 41 PHE A C 12
ATOM 20565 O O . PHE A 1 41 ? -20.479 -6.063 1.884 1.00 0.00 41 PHE A O 12
ATOM 20582 N N . ILE A 1 42 ? -20.269 -4.169 0.705 1.00 0.00 42 ILE A N 12
ATOM 20583 C CA . ILE A 1 42 ? -19.289 -4.741 -0.200 1.00 0.00 42 ILE A CA 12
ATOM 20584 C C . ILE A 1 42 ? -17.918 -4.216 0.193 1.00 0.00 42 ILE A C 12
ATOM 20585 O O . ILE A 1 42 ? -17.756 -3.024 0.480 1.00 0.00 42 ILE A O 12
ATOM 20601 N N . LEU A 1 43 ? -16.948 -5.103 0.274 1.00 0.00 43 LEU A N 12
ATOM 20602 C CA . LEU A 1 43 ? -15.612 -4.704 0.657 1.00 0.00 43 LEU A CA 12
ATOM 20603 C C . LEU A 1 43 ? -14.621 -5.049 -0.434 1.00 0.00 43 LEU A C 12
ATOM 20604 O O . LEU A 1 43 ? -14.737 -6.081 -1.098 1.00 0.00 43 LEU A O 12
ATOM 20620 N N . THR A 1 44 ? -13.672 -4.162 -0.634 1.00 0.00 44 THR A N 12
ATOM 20621 C CA . THR A 1 44 ? -12.651 -4.349 -1.635 1.00 0.00 44 THR A CA 12
ATOM 20622 C C . THR A 1 44 ? -11.280 -4.113 -1.016 1.00 0.00 44 THR A C 12
ATOM 20623 O O . THR A 1 44 ? -10.983 -3.015 -0.540 1.00 0.00 44 THR A O 12
ATOM 20634 N N . GLN A 1 45 ? -10.464 -5.151 -0.988 1.00 0.00 45 GLN A N 12
ATOM 20635 C CA . GLN A 1 45 ? -9.135 -5.044 -0.418 1.00 0.00 45 GLN A CA 12
ATOM 20636 C C . GLN A 1 45 ? -8.101 -4.857 -1.519 1.00 0.00 45 GLN A C 12
ATOM 20637 O O . GLN A 1 45 ? -7.878 -5.738 -2.348 1.00 0.00 45 GLN A O 12
ATOM 20651 N N . GLU A 1 46 ? -7.490 -3.689 -1.531 1.00 0.00 46 GLU A N 12
ATOM 20652 C CA . GLU A 1 46 ? -6.480 -3.362 -2.516 1.00 0.00 46 GLU A CA 12
ATOM 20653 C C . GLU A 1 46 ? -5.092 -3.487 -1.900 1.00 0.00 46 GLU A C 12
ATOM 20654 O O . GLU A 1 46 ? -4.707 -2.691 -1.035 1.00 0.00 46 GLU A O 12
ATOM 20666 N N . LEU A 1 47 ? -4.364 -4.506 -2.321 1.00 0.00 47 LEU A N 12
ATOM 20667 C CA . LEU A 1 47 ? -2.997 -4.700 -1.870 1.00 0.00 47 LEU A CA 12
ATOM 20668 C C . LEU A 1 47 ? -2.047 -4.078 -2.880 1.00 0.00 47 LEU A C 12
ATOM 20669 O O . LEU A 1 47 ? -1.721 -4.680 -3.903 1.00 0.00 47 LEU A O 12
ATOM 20685 N N . ASN A 1 48 ? -1.633 -2.852 -2.601 1.00 0.00 48 ASN A N 12
ATOM 20686 C CA . ASN A 1 48 ? -0.795 -2.103 -3.523 1.00 0.00 48 ASN A CA 12
ATOM 20687 C C . ASN A 1 48 ? 0.442 -1.593 -2.791 1.00 0.00 48 ASN A C 12
ATOM 20688 O O . ASN A 1 48 ? 1.136 -0.687 -3.251 1.00 0.00 48 ASN A O 12
ATOM 20699 N N . ASN A 1 49 ? 0.717 -2.198 -1.645 1.00 0.00 49 ASN A N 12
ATOM 20700 C CA . ASN A 1 49 ? 1.836 -1.793 -0.811 1.00 0.00 49 ASN A CA 12
ATOM 20701 C C . ASN A 1 49 ? 2.373 -2.988 -0.039 1.00 0.00 49 ASN A C 12
ATOM 20702 O O . ASN A 1 49 ? 1.674 -3.987 0.132 1.00 0.00 49 ASN A O 12
ATOM 20713 N N . GLN A 1 50 ? 3.612 -2.885 0.414 1.00 0.00 50 GLN A N 12
ATOM 20714 C CA . GLN A 1 50 ? 4.221 -3.933 1.214 1.00 0.00 50 GLN A CA 12
ATOM 20715 C C . GLN A 1 50 ? 3.790 -3.822 2.668 1.00 0.00 50 GLN A C 12
ATOM 20716 O O . GLN A 1 50 ? 3.524 -2.726 3.170 1.00 0.00 50 GLN A O 12
ATOM 20730 N N . LYS A 1 51 ? 3.723 -4.962 3.334 1.00 0.00 51 LYS A N 12
ATOM 20731 C CA . LYS A 1 51 ? 3.365 -5.016 4.741 1.00 0.00 51 LYS A CA 12
ATOM 20732 C C . LYS A 1 51 ? 4.516 -5.628 5.527 1.00 0.00 51 LYS A C 12
ATOM 20733 O O . LYS A 1 51 ? 5.130 -6.587 5.056 1.00 0.00 51 LYS A O 12
ATOM 20752 N N . ASP A 1 52 ? 4.813 -5.065 6.700 1.00 0.00 52 ASP A N 12
ATOM 20753 C CA . ASP A 1 52 ? 5.823 -5.624 7.606 1.00 0.00 52 ASP A CA 12
ATOM 20754 C C . ASP A 1 52 ? 7.146 -5.864 6.874 1.00 0.00 52 ASP A C 12
ATOM 20755 O O . ASP A 1 52 ? 7.384 -6.947 6.344 1.00 0.00 52 ASP A O 12
ATOM 20764 N N . ASP A 1 53 ? 7.990 -4.837 6.841 1.00 0.00 53 ASP A N 12
ATOM 20765 C CA . ASP A 1 53 ? 9.205 -4.840 6.015 1.00 0.00 53 ASP A CA 12
ATOM 20766 C C . ASP A 1 53 ? 10.069 -6.080 6.262 1.00 0.00 53 ASP A C 12
ATOM 20767 O O . ASP A 1 53 ? 10.570 -6.290 7.367 1.00 0.00 53 ASP A O 12
ATOM 20776 N N . PRO A 1 54 ? 10.239 -6.925 5.230 1.00 0.00 54 PRO A N 12
ATOM 20777 C CA . PRO A 1 54 ? 10.992 -8.164 5.329 1.00 0.00 54 PRO A CA 12
ATOM 20778 C C . PRO A 1 54 ? 12.453 -8.032 4.886 1.00 0.00 54 PRO A C 12
ATOM 20779 O O . PRO A 1 54 ? 12.772 -8.216 3.710 1.00 0.00 54 PRO A O 12
ATOM 20790 N N . ILE A 1 55 ? 13.325 -7.682 5.828 1.00 0.00 55 ILE A N 12
ATOM 20791 C CA . ILE A 1 55 ? 14.770 -7.632 5.579 1.00 0.00 55 ILE A CA 12
ATOM 20792 C C . ILE A 1 55 ? 15.498 -7.188 6.853 1.00 0.00 55 ILE A C 12
ATOM 20793 O O . ILE A 1 55 ? 16.615 -6.671 6.819 1.00 0.00 55 ILE A O 12
ATOM 20809 N N . ASN A 1 56 ? 14.866 -7.457 7.986 1.00 0.00 56 ASN A N 12
ATOM 20810 C CA . ASN A 1 56 ? 15.376 -7.021 9.281 1.00 0.00 56 ASN A CA 12
ATOM 20811 C C . ASN A 1 56 ? 14.718 -7.831 10.395 1.00 0.00 56 ASN A C 12
ATOM 20812 O O . ASN A 1 56 ? 13.539 -7.666 10.697 1.00 0.00 56 ASN A O 12
ATOM 20823 N N . TYR A 1 57 ? 15.478 -8.755 10.959 1.00 0.00 57 TYR A N 12
ATOM 20824 C CA . TYR A 1 57 ? 14.969 -9.641 11.998 1.00 0.00 57 TYR A CA 12
ATOM 20825 C C . TYR A 1 57 ? 16.051 -9.898 13.042 1.00 0.00 57 TYR A C 12
ATOM 20826 O O . TYR A 1 57 ? 17.235 -9.673 12.780 1.00 0.00 57 TYR A O 12
ATOM 20844 N N . THR A 1 58 ? 15.644 -10.362 14.218 1.00 0.00 58 THR A N 12
ATOM 20845 C CA . THR A 1 58 ? 16.589 -10.808 15.233 1.00 0.00 58 THR A CA 12
ATOM 20846 C C . THR A 1 58 ? 17.416 -11.962 14.684 1.00 0.00 58 THR A C 12
ATOM 20847 O O . THR A 1 58 ? 16.895 -12.784 13.932 1.00 0.00 58 THR A O 12
ATOM 20858 N N . GLU A 1 59 ? 18.700 -12.025 15.030 1.00 0.00 59 GLU A N 12
ATOM 20859 C CA . GLU A 1 59 ? 19.526 -13.129 14.567 1.00 0.00 59 GLU A CA 12
ATOM 20860 C C . GLU A 1 59 ? 18.937 -14.439 15.076 1.00 0.00 59 GLU A C 12
ATOM 20861 O O . GLU A 1 59 ? 18.904 -15.432 14.360 1.00 0.00 59 GLU A O 12
ATOM 20873 N N . SER A 1 60 ? 18.411 -14.401 16.300 1.00 0.00 60 SER A N 12
ATOM 20874 C CA . SER A 1 60 ? 17.740 -15.550 16.891 1.00 0.00 60 SER A CA 12
ATOM 20875 C C . SER A 1 60 ? 16.444 -15.844 16.144 1.00 0.00 60 SER A C 12
ATOM 20876 O O . SER A 1 60 ? 16.005 -16.992 16.062 1.00 0.00 60 SER A O 12
ATOM 20884 N N . GLU A 1 61 ? 15.844 -14.801 15.580 1.00 0.00 61 GLU A N 12
ATOM 20885 C CA . GLU A 1 61 ? 14.594 -14.955 14.853 1.00 0.00 61 GLU A CA 12
ATOM 20886 C C . GLU A 1 61 ? 14.866 -15.549 13.472 1.00 0.00 61 GLU A C 12
ATOM 20887 O O . GLU A 1 61 ? 14.080 -16.347 12.958 1.00 0.00 61 GLU A O 12
ATOM 20899 N N . LEU A 1 62 ? 16.003 -15.178 12.897 1.00 0.00 62 LEU A N 12
ATOM 20900 C CA . LEU A 1 62 ? 16.429 -15.708 11.605 1.00 0.00 62 LEU A CA 12
ATOM 20901 C C . LEU A 1 62 ? 16.990 -17.117 11.748 1.00 0.00 62 LEU A C 12
ATOM 20902 O O . LEU A 1 62 ? 17.052 -17.869 10.772 1.00 0.00 62 LEU A O 12
ATOM 20918 N N . LYS A 1 63 ? 17.411 -17.457 12.965 1.00 0.00 63 LYS A N 12
ATOM 20919 C CA . LYS A 1 63 ? 17.826 -18.820 13.285 1.00 0.00 63 LYS A CA 12
ATOM 20920 C C . LYS A 1 63 ? 16.655 -19.775 13.101 1.00 0.00 63 LYS A C 12
ATOM 20921 O O . LYS A 1 63 ? 16.811 -20.882 12.584 1.00 0.00 63 LYS A O 12
ATOM 20940 N N . GLY A 1 64 ? 15.476 -19.325 13.516 1.00 0.00 64 GLY A N 12
ATOM 20941 C CA . GLY A 1 64 ? 14.283 -20.135 13.400 1.00 0.00 64 GLY A CA 12
ATOM 20942 C C . GLY A 1 64 ? 13.533 -19.866 12.112 1.00 0.00 64 GLY A C 12
ATOM 20943 O O . GLY A 1 64 ? 12.319 -19.657 12.122 1.00 0.00 64 GLY A O 12
ATOM 20947 N N . MET A 1 65 ? 14.263 -19.849 11.006 1.00 0.00 65 MET A N 12
ATOM 20948 C CA . MET A 1 65 ? 13.670 -19.658 9.687 1.00 0.00 65 MET A CA 12
ATOM 20949 C C . MET A 1 65 ? 14.364 -20.554 8.676 1.00 0.00 65 MET A C 12
ATOM 20950 O O . MET A 1 65 ? 15.591 -20.663 8.676 1.00 0.00 65 MET A O 12
ATOM 20964 N N . ASN A 1 66 ? 13.580 -21.192 7.819 1.00 0.00 66 ASN A N 12
ATOM 20965 C CA . ASN A 1 66 ? 14.128 -22.074 6.797 1.00 0.00 66 ASN A CA 12
ATOM 20966 C C . ASN A 1 66 ? 14.843 -21.268 5.714 1.00 0.00 66 ASN A C 12
ATOM 20967 O O . ASN A 1 66 ? 14.782 -20.034 5.694 1.00 0.00 66 ASN A O 12
ATOM 20978 N N . LYS A 1 67 ? 15.501 -21.973 4.806 1.00 0.00 67 LYS A N 12
ATOM 20979 C CA . LYS A 1 67 ? 16.313 -21.343 3.773 1.00 0.00 67 LYS A CA 12
ATOM 20980 C C . LYS A 1 67 ? 15.447 -20.526 2.819 1.00 0.00 67 LYS A C 12
ATOM 20981 O O . LYS A 1 67 ? 15.815 -19.412 2.439 1.00 0.00 67 LYS A O 12
ATOM 21000 N N . ALA A 1 68 ? 14.291 -21.074 2.460 1.00 0.00 68 ALA A N 12
ATOM 21001 C CA . ALA A 1 68 ? 13.396 -20.435 1.501 1.00 0.00 68 ALA A CA 12
ATOM 21002 C C . ALA A 1 68 ? 12.911 -19.079 2.003 1.00 0.00 68 ALA A C 12
ATOM 21003 O O . ALA A 1 68 ? 12.740 -18.148 1.216 1.00 0.00 68 ALA A O 12
ATOM 21010 N N . GLU A 1 69 ? 12.687 -18.963 3.312 1.00 0.00 69 GLU A N 12
ATOM 21011 C CA . GLU A 1 69 ? 12.278 -17.688 3.897 1.00 0.00 69 GLU A CA 12
ATOM 21012 C C . GLU A 1 69 ? 13.338 -16.629 3.625 1.00 0.00 69 GLU A C 12
ATOM 21013 O O . GLU A 1 69 ? 13.039 -15.565 3.092 1.00 0.00 69 GLU A O 12
ATOM 21025 N N . HIS A 1 70 ? 14.581 -16.949 3.982 1.00 0.00 70 HIS A N 12
ATOM 21026 C CA . HIS A 1 70 ? 15.713 -16.053 3.762 1.00 0.00 70 HIS A CA 12
ATOM 21027 C C . HIS A 1 70 ? 15.789 -15.591 2.313 1.00 0.00 70 HIS A C 12
ATOM 21028 O O . HIS A 1 70 ? 16.055 -14.422 2.044 1.00 0.00 70 HIS A O 12
ATOM 21043 N N . GLU A 1 71 ? 15.554 -16.511 1.388 1.00 0.00 71 GLU A N 12
ATOM 21044 C CA . GLU A 1 71 ? 15.645 -16.196 -0.028 1.00 0.00 71 GLU A CA 12
ATOM 21045 C C . GLU A 1 71 ? 14.555 -15.210 -0.432 1.00 0.00 71 GLU A C 12
ATOM 21046 O O . GLU A 1 71 ? 14.833 -14.224 -1.112 1.00 0.00 71 GLU A O 12
ATOM 21058 N N . SER A 1 72 ? 13.328 -15.459 0.013 1.00 0.00 72 SER A N 12
ATOM 21059 C CA . SER A 1 72 ? 12.223 -14.540 -0.240 1.00 0.00 72 SER A CA 12
ATOM 21060 C C . SER A 1 72 ? 12.528 -13.160 0.343 1.00 0.00 72 SER A C 12
ATOM 21061 O O . SER A 1 72 ? 12.365 -12.143 -0.332 1.00 0.00 72 SER A O 12
ATOM 21069 N N . ILE A 1 73 ? 12.995 -13.147 1.591 1.00 0.00 73 ILE A N 12
ATOM 21070 C CA . ILE A 1 73 ? 13.315 -11.910 2.302 1.00 0.00 73 ILE A CA 12
ATOM 21071 C C . ILE A 1 73 ? 14.226 -11.000 1.475 1.00 0.00 73 ILE A C 12
ATOM 21072 O O . ILE A 1 73 ? 13.842 -9.891 1.089 1.00 0.00 73 ILE A O 12
ATOM 21088 N N . ILE A 1 74 ? 15.421 -11.484 1.173 1.00 0.00 74 ILE A N 12
ATOM 21089 C CA . ILE A 1 74 ? 16.424 -10.644 0.541 1.00 0.00 74 ILE A CA 12
ATOM 21090 C C . ILE A 1 74 ? 16.099 -10.409 -0.933 1.00 0.00 74 ILE A C 12
ATOM 21091 O O . ILE A 1 74 ? 16.508 -9.399 -1.513 1.00 0.00 74 ILE A O 12
ATOM 21107 N N . SER A 1 75 ? 15.346 -11.324 -1.532 1.00 0.00 75 SER A N 12
ATOM 21108 C CA . SER A 1 75 ? 14.915 -11.160 -2.912 1.00 0.00 75 SER A CA 12
ATOM 21109 C C . SER A 1 75 ? 13.925 -10.004 -3.013 1.00 0.00 75 SER A C 12
ATOM 21110 O O . SER A 1 75 ? 13.850 -9.329 -4.040 1.00 0.00 75 SER A O 12
ATOM 21118 N N . ASN A 1 76 ? 13.175 -9.770 -1.936 1.00 0.00 76 ASN A N 12
ATOM 21119 C CA . ASN A 1 76 ? 12.246 -8.646 -1.878 1.00 0.00 76 ASN A CA 12
ATOM 21120 C C . ASN A 1 76 ? 12.998 -7.355 -1.581 1.00 0.00 76 ASN A C 12
ATOM 21121 O O . ASN A 1 76 ? 12.535 -6.265 -1.909 1.00 0.00 76 ASN A O 12
ATOM 21132 N N . LEU A 1 77 ? 14.155 -7.491 -0.936 1.00 0.00 77 LEU A N 12
ATOM 21133 C CA . LEU A 1 77 ? 15.059 -6.357 -0.755 1.00 0.00 77 LEU A CA 12
ATOM 21134 C C . LEU A 1 77 ? 15.632 -5.929 -2.101 1.00 0.00 77 LEU A C 12
ATOM 21135 O O . LEU A 1 77 ? 15.803 -4.738 -2.370 1.00 0.00 77 LEU A O 12
ATOM 21151 N N . GLY A 1 78 ? 15.919 -6.908 -2.947 1.00 0.00 78 GLY A N 12
ATOM 21152 C CA . GLY A 1 78 ? 16.456 -6.622 -4.258 1.00 0.00 78 GLY A CA 12
ATOM 21153 C C . GLY A 1 78 ? 17.788 -7.299 -4.504 1.00 0.00 78 GLY A C 12
ATOM 21154 O O . GLY A 1 78 ? 18.360 -7.178 -5.586 1.00 0.00 78 GLY A O 12
ATOM 21158 N N . ARG A 1 79 ? 18.285 -8.015 -3.508 1.00 0.00 79 ARG A N 12
ATOM 21159 C CA . ARG A 1 79 ? 19.553 -8.716 -3.641 1.00 0.00 79 ARG A CA 12
ATOM 21160 C C . ARG A 1 79 ? 19.335 -10.212 -3.761 1.00 0.00 79 ARG A C 12
ATOM 21161 O O . ARG A 1 79 ? 18.558 -10.798 -3.010 1.00 0.00 79 ARG A O 12
ATOM 21182 N N . ASN A 1 80 ? 20.017 -10.815 -4.717 1.00 0.00 80 ASN A N 12
ATOM 21183 C CA . ASN A 1 80 ? 19.953 -12.252 -4.920 1.00 0.00 80 ASN A CA 12
ATOM 21184 C C . ASN A 1 80 ? 20.570 -12.988 -3.730 1.00 0.00 80 ASN A C 12
ATOM 21185 O O . ASN A 1 80 ? 21.756 -12.838 -3.442 1.00 0.00 80 ASN A O 12
ATOM 21196 N N . PRO A 1 81 ? 19.766 -13.792 -3.016 1.00 0.00 81 PRO A N 12
ATOM 21197 C CA . PRO A 1 81 ? 20.216 -14.489 -1.809 1.00 0.00 81 PRO A CA 12
ATOM 21198 C C . PRO A 1 81 ? 21.159 -15.649 -2.110 1.00 0.00 81 PRO A C 12
ATOM 21199 O O . PRO A 1 81 ? 21.711 -16.262 -1.196 1.00 0.00 81 PRO A O 12
ATOM 21210 N N . SER A 1 82 ? 21.352 -15.944 -3.389 1.00 0.00 82 SER A N 12
ATOM 21211 C CA . SER A 1 82 ? 22.274 -16.992 -3.797 1.00 0.00 82 SER A CA 12
ATOM 21212 C C . SER A 1 82 ? 23.709 -16.465 -3.772 1.00 0.00 82 SER A C 12
ATOM 21213 O O . SER A 1 82 ? 24.661 -17.229 -3.928 1.00 0.00 82 SER A O 12
ATOM 21221 N N . ASP A 1 83 ? 23.854 -15.152 -3.581 1.00 0.00 83 ASP A N 12
ATOM 21222 C CA . ASP A 1 83 ? 25.173 -14.556 -3.381 1.00 0.00 83 ASP A CA 12
ATOM 21223 C C . ASP A 1 83 ? 25.724 -14.980 -2.027 1.00 0.00 83 ASP A C 12
ATOM 21224 O O . ASP A 1 83 ? 26.934 -14.953 -1.795 1.00 0.00 83 ASP A O 12
ATOM 21233 N N . PHE A 1 84 ? 24.818 -15.377 -1.143 1.00 0.00 84 PHE A N 12
ATOM 21234 C CA . PHE A 1 84 ? 25.176 -15.827 0.193 1.00 0.00 84 PHE A CA 12
ATOM 21235 C C . PHE A 1 84 ? 24.873 -17.313 0.321 1.00 0.00 84 PHE A C 12
ATOM 21236 O O . PHE A 1 84 ? 23.709 -17.716 0.364 1.00 0.00 84 PHE A O 12
ATOM 21253 N N . LYS A 1 85 ? 25.920 -18.120 0.368 1.00 0.00 85 LYS A N 12
ATOM 21254 C CA . LYS A 1 85 ? 25.772 -19.568 0.340 1.00 0.00 85 LYS A CA 12
ATOM 21255 C C . LYS A 1 85 ? 25.469 -20.119 1.727 1.00 0.00 85 LYS A C 12
ATOM 21256 O O . LYS A 1 85 ? 24.623 -21.001 1.888 1.00 0.00 85 LYS A O 12
ATOM 21275 N N . ASN A 1 86 ? 26.155 -19.590 2.724 1.00 0.00 86 ASN A N 12
ATOM 21276 C CA . ASN A 1 86 ? 26.021 -20.087 4.085 1.00 0.00 86 ASN A CA 12
ATOM 21277 C C . ASN A 1 86 ? 24.910 -19.362 4.824 1.00 0.00 86 ASN A C 12
ATOM 21278 O O . ASN A 1 86 ? 24.617 -18.195 4.542 1.00 0.00 86 ASN A O 12
ATOM 21289 N N . ALA A 1 87 ? 24.292 -20.063 5.767 1.00 0.00 87 ALA A N 12
ATOM 21290 C CA . ALA A 1 87 ? 23.256 -19.477 6.606 1.00 0.00 87 ALA A CA 12
ATOM 21291 C C . ALA A 1 87 ? 23.799 -18.263 7.348 1.00 0.00 87 ALA A C 12
ATOM 21292 O O . ALA A 1 87 ? 23.104 -17.256 7.504 1.00 0.00 87 ALA A O 12
ATOM 21299 N N . ASP A 1 88 ? 25.055 -18.369 7.776 1.00 0.00 88 ASP A N 12
ATOM 21300 C CA . ASP A 1 88 ? 25.751 -17.285 8.466 1.00 0.00 88 ASP A CA 12
ATOM 21301 C C . ASP A 1 88 ? 25.687 -16.003 7.649 1.00 0.00 88 ASP A C 12
ATOM 21302 O O . ASP A 1 88 ? 25.273 -14.956 8.144 1.00 0.00 88 ASP A O 12
ATOM 21311 N N . GLU A 1 89 ? 26.079 -16.110 6.385 1.00 0.00 89 GLU A N 12
ATOM 21312 C CA . GLU A 1 89 ? 26.131 -14.965 5.484 1.00 0.00 89 GLU A CA 12
ATOM 21313 C C . GLU A 1 89 ? 24.750 -14.349 5.303 1.00 0.00 89 GLU A C 12
ATOM 21314 O O . GLU A 1 89 ? 24.592 -13.128 5.332 1.00 0.00 89 GLU A O 12
ATOM 21326 N N . ARG A 1 90 ? 23.753 -15.205 5.127 1.00 0.00 90 ARG A N 12
ATOM 21327 C CA . ARG A 1 90 ? 22.386 -14.754 4.910 1.00 0.00 90 ARG A CA 12
ATOM 21328 C C . ARG A 1 90 ? 21.846 -14.016 6.129 1.00 0.00 90 ARG A C 12
ATOM 21329 O O . ARG A 1 90 ? 21.185 -12.987 5.997 1.00 0.00 90 ARG A O 12
ATOM 21350 N N . ILE A 1 91 ? 22.133 -14.541 7.314 1.00 0.00 91 ILE A N 12
ATOM 21351 C CA . ILE A 1 91 ? 21.718 -13.891 8.551 1.00 0.00 91 ILE A CA 12
ATOM 21352 C C . ILE A 1 91 ? 22.458 -12.568 8.723 1.00 0.00 91 ILE A C 12
ATOM 21353 O O . ILE A 1 91 ? 21.850 -11.541 9.022 1.00 0.00 91 ILE A O 12
ATOM 21369 N N . ALA A 1 92 ? 23.766 -12.598 8.491 1.00 0.00 92 ALA A N 12
ATOM 21370 C CA . ALA A 1 92 ? 24.607 -11.417 8.644 1.00 0.00 92 ALA A CA 12
ATOM 21371 C C . ALA A 1 92 ? 24.155 -10.277 7.735 1.00 0.00 92 ALA A C 12
ATOM 21372 O O . ALA A 1 92 ? 24.178 -9.112 8.133 1.00 0.00 92 ALA A O 12
ATOM 21379 N N . TYR A 1 93 ? 23.739 -10.606 6.517 1.00 0.00 93 TYR A N 12
ATOM 21380 C CA . TYR A 1 93 ? 23.319 -9.580 5.575 1.00 0.00 93 TYR A CA 12
ATOM 21381 C C . TYR A 1 93 ? 21.991 -8.965 5.997 1.00 0.00 93 TYR A C 12
ATOM 21382 O O . TYR A 1 93 ? 21.799 -7.759 5.877 1.00 0.00 93 TYR A O 12
ATOM 21400 N N . ILE A 1 94 ? 21.078 -9.788 6.498 1.00 0.00 94 ILE A N 12
ATOM 21401 C CA . ILE A 1 94 ? 19.793 -9.286 6.976 1.00 0.00 94 ILE A CA 12
ATOM 21402 C C . ILE A 1 94 ? 20.004 -8.398 8.207 1.00 0.00 94 ILE A C 12
ATOM 21403 O O . ILE A 1 94 ? 19.289 -7.417 8.417 1.00 0.00 94 ILE A O 12
ATOM 21419 N N . LEU A 1 95 ? 21.019 -8.732 8.997 1.00 0.00 95 LEU A N 12
ATOM 21420 C CA . LEU A 1 95 ? 21.406 -7.914 10.144 1.00 0.00 95 LEU A CA 12
ATOM 21421 C C . LEU A 1 95 ? 22.116 -6.637 9.691 1.00 0.00 95 LEU A C 12
ATOM 21422 O O . LEU A 1 95 ? 22.169 -5.651 10.427 1.00 0.00 95 LEU A O 12
ATOM 21438 N N . LYS A 1 96 ? 22.653 -6.657 8.475 1.00 0.00 96 LYS A N 12
ATOM 21439 C CA . LYS A 1 96 ? 23.362 -5.506 7.928 1.00 0.00 96 LYS A CA 12
ATOM 21440 C C . LYS A 1 96 ? 22.395 -4.359 7.649 1.00 0.00 96 LYS A C 12
ATOM 21441 O O . LYS A 1 96 ? 22.752 -3.187 7.784 1.00 0.00 96 LYS A O 12
ATOM 21460 N N . GLN A 1 97 ? 21.166 -4.692 7.271 1.00 0.00 97 GLN A N 12
ATOM 21461 C CA . GLN A 1 97 ? 20.140 -3.675 7.071 1.00 0.00 97 GLN A CA 12
ATOM 21462 C C . GLN A 1 97 ? 19.770 -3.040 8.404 1.00 0.00 97 GLN A C 12
ATOM 21463 O O . GLN A 1 97 ? 19.516 -1.839 8.484 1.00 0.00 97 GLN A O 12
ATOM 21477 N N . ILE A 1 98 ? 19.760 -3.852 9.454 1.00 0.00 98 ILE A N 12
ATOM 21478 C CA . ILE A 1 98 ? 19.501 -3.353 10.800 1.00 0.00 98 ILE A CA 12
ATOM 21479 C C . ILE A 1 98 ? 20.653 -2.458 11.261 1.00 0.00 98 ILE A C 12
ATOM 21480 O O . ILE A 1 98 ? 20.446 -1.492 11.995 1.00 0.00 98 ILE A O 12
ATOM 21496 N N . ASP A 1 99 ? 21.860 -2.778 10.807 1.00 0.00 99 ASP A N 12
ATOM 21497 C CA . ASP A 1 99 ? 23.028 -1.940 11.069 1.00 0.00 99 ASP A CA 12
ATOM 21498 C C . ASP A 1 99 ? 22.832 -0.547 10.481 1.00 0.00 99 ASP A C 12
ATOM 21499 O O . ASP A 1 99 ? 23.134 0.458 11.126 1.00 0.00 99 ASP A O 12
ATOM 21508 N N . ASN A 1 100 ? 22.304 -0.490 9.264 1.00 0.00 100 ASN A N 12
ATOM 21509 C CA . ASN A 1 100 ? 22.054 0.787 8.605 1.00 0.00 100 ASN A CA 12
ATOM 21510 C C . ASN A 1 100 ? 20.900 1.513 9.291 1.00 0.00 100 ASN A C 12
ATOM 21511 O O . ASN A 1 100 ? 20.850 2.740 9.309 1.00 0.00 100 ASN A O 12
ATOM 21522 N N . LYS A 1 101 ? 19.990 0.742 9.878 1.00 0.00 101 LYS A N 12
ATOM 21523 C CA . LYS A 1 101 ? 18.869 1.307 10.622 1.00 0.00 101 LYS A CA 12
ATOM 21524 C C . LYS A 1 101 ? 19.332 1.773 12.007 1.00 0.00 101 LYS A C 12
ATOM 21525 O O . LYS A 1 101 ? 18.556 2.342 12.777 1.00 0.00 101 LYS A O 12
ATOM 21544 N N . GLY A 1 102 ? 20.607 1.536 12.313 1.00 0.00 102 GLY A N 12
ATOM 21545 C CA . GLY A 1 102 ? 21.171 1.975 13.578 1.00 0.00 102 GLY A CA 12
ATOM 21546 C C . GLY A 1 102 ? 21.133 3.484 13.726 1.00 0.00 102 GLY A C 12
ATOM 21547 O O . GLY A 1 102 ? 21.202 4.015 14.835 1.00 0.00 102 GLY A O 12
ATOM 21551 N N . GLU A 1 103 ? 21.028 4.168 12.598 1.00 0.00 103 GLU A N 12
ATOM 21552 C CA . GLU A 1 103 ? 20.867 5.607 12.579 1.00 0.00 103 GLU A CA 12
ATOM 21553 C C . GLU A 1 103 ? 19.569 5.959 11.856 1.00 0.00 103 GLU A C 12
ATOM 21554 O O . GLU A 1 103 ? 19.080 5.178 11.037 1.00 0.00 103 GLU A O 12
ATOM 21566 N N . LEU A 1 104 ? 19.014 7.125 12.157 1.00 0.00 104 LEU A N 12
ATOM 21567 C CA . LEU A 1 104 ? 17.672 7.472 11.705 1.00 0.00 104 LEU A CA 12
ATOM 21568 C C . LEU A 1 104 ? 17.673 7.936 10.252 1.00 0.00 104 LEU A C 12
ATOM 21569 O O . LEU A 1 104 ? 16.785 7.573 9.479 1.00 0.00 104 LEU A O 12
ATOM 21585 N N . GLU A 1 105 ? 18.663 8.740 9.880 1.00 0.00 105 GLU A N 12
ATOM 21586 C CA . GLU A 1 105 ? 18.777 9.198 8.502 1.00 0.00 105 GLU A CA 12
ATOM 21587 C C . GLU A 1 105 ? 19.139 8.022 7.601 1.00 0.00 105 GLU A C 12
ATOM 21588 O O . GLU A 1 105 ? 20.161 7.368 7.809 1.00 0.00 105 GLU A O 12
ATOM 21600 N N . HIS A 1 106 ? 18.288 7.744 6.616 1.00 0.00 106 HIS A N 12
ATOM 21601 C CA . HIS A 1 106 ? 18.464 6.577 5.755 1.00 0.00 106 HIS A CA 12
ATOM 21602 C C . HIS A 1 106 ? 19.693 6.714 4.856 1.00 0.00 106 HIS A C 12
ATOM 21603 O O . HIS A 1 106 ? 19.648 7.358 3.811 1.00 0.00 106 HIS A O 12
ATOM 21618 N N . HIS A 1 107 ? 20.785 6.083 5.304 1.00 0.00 107 HIS A N 12
ATOM 21619 C CA . HIS A 1 107 ? 22.095 6.108 4.634 1.00 0.00 107 HIS A CA 12
ATOM 21620 C C . HIS A 1 107 ? 22.447 7.477 4.048 1.00 0.00 107 HIS A C 12
ATOM 21621 O O . HIS A 1 107 ? 22.858 7.580 2.893 1.00 0.00 107 HIS A O 12
ATOM 21636 N N . HIS A 1 108 ? 22.300 8.508 4.884 1.00 0.00 108 HIS A N 12
ATOM 21637 C CA . HIS A 1 108 ? 22.719 9.879 4.570 1.00 0.00 108 HIS A CA 12
ATOM 21638 C C . HIS A 1 108 ? 21.857 10.544 3.497 1.00 0.00 108 HIS A C 12
ATOM 21639 O O . HIS A 1 108 ? 21.484 9.930 2.494 1.00 0.00 108 HIS A O 12
ATOM 21654 N N . HIS A 1 109 ? 21.533 11.813 3.724 1.00 0.00 109 HIS A N 12
ATOM 21655 C CA . HIS A 1 109 ? 20.906 12.629 2.694 1.00 0.00 109 HIS A CA 12
ATOM 21656 C C . HIS A 1 109 ? 21.928 12.902 1.594 1.00 0.00 109 HIS A C 12
ATOM 21657 O O . HIS A 1 109 ? 23.044 13.337 1.876 1.00 0.00 109 HIS A O 12
ATOM 21672 N N . HIS A 1 110 ? 21.544 12.632 0.348 1.00 0.00 110 HIS A N 12
ATOM 21673 C CA . HIS A 1 110 ? 22.492 12.618 -0.767 1.00 0.00 110 HIS A CA 12
ATOM 21674 C C . HIS A 1 110 ? 23.228 13.948 -0.910 1.00 0.00 110 HIS A C 12
ATOM 21675 O O . HIS A 1 110 ? 24.432 13.971 -1.147 1.00 0.00 110 HIS A O 12
ATOM 21690 N N . HIS A 1 111 ? 22.508 15.047 -0.758 1.00 0.00 111 HIS A N 12
ATOM 21691 C CA . HIS A 1 111 ? 23.127 16.362 -0.821 1.00 0.00 111 HIS A CA 12
ATOM 21692 C C . HIS A 1 111 ? 22.859 17.108 0.474 1.00 0.00 111 HIS A C 12
ATOM 21693 O O . HIS A 1 111 ? 21.677 17.227 0.851 1.00 0.00 111 HIS A O 12
ATOM 21709 N N . MET A 1 1 ? -5.046 0.498 2.390 1.00 0.00 1 MET A N 13
ATOM 21710 C CA . MET A 1 1 ? -6.033 0.056 3.399 1.00 0.00 1 MET A CA 13
ATOM 21711 C C . MET A 1 1 ? -7.251 -0.544 2.689 1.00 0.00 1 MET A C 13
ATOM 21712 O O . MET A 1 1 ? -7.263 -0.646 1.462 1.00 0.00 1 MET A O 13
ATOM 21728 N N . PHE A 1 2 ? -8.263 -0.952 3.449 1.00 0.00 2 PHE A N 13
ATOM 21729 C CA . PHE A 1 2 ? -9.450 -1.578 2.877 1.00 0.00 2 PHE A CA 13
ATOM 21730 C C . PHE A 1 2 ? -10.590 -0.572 2.766 1.00 0.00 2 PHE A C 13
ATOM 21731 O O . PHE A 1 2 ? -10.701 0.341 3.585 1.00 0.00 2 PHE A O 13
ATOM 21748 N N . THR A 1 3 ? -11.438 -0.743 1.758 1.00 0.00 3 THR A N 13
ATOM 21749 C CA . THR A 1 3 ? -12.579 0.135 1.567 1.00 0.00 3 THR A CA 13
ATOM 21750 C C . THR A 1 3 ? -13.886 -0.655 1.592 1.00 0.00 3 THR A C 13
ATOM 21751 O O . THR A 1 3 ? -14.009 -1.706 0.956 1.00 0.00 3 THR A O 13
ATOM 21762 N N . ALA A 1 4 ? -14.849 -0.162 2.355 1.00 0.00 4 ALA A N 13
ATOM 21763 C CA . ALA A 1 4 ? -16.156 -0.794 2.447 1.00 0.00 4 ALA A CA 13
ATOM 21764 C C . ALA A 1 4 ? -17.235 0.146 1.935 1.00 0.00 4 ALA A C 13
ATOM 21765 O O . ALA A 1 4 ? -17.305 1.306 2.347 1.00 0.00 4 ALA A O 13
ATOM 21772 N N . LYS A 1 5 ? -18.066 -0.342 1.030 1.00 0.00 5 LYS A N 13
ATOM 21773 C CA . LYS A 1 5 ? -19.130 0.471 0.467 1.00 0.00 5 LYS A CA 13
ATOM 21774 C C . LYS A 1 5 ? -20.491 -0.073 0.878 1.00 0.00 5 LYS A C 13
ATOM 21775 O O . LYS A 1 5 ? -20.807 -1.232 0.617 1.00 0.00 5 LYS A O 13
ATOM 21794 N N . LEU A 1 6 ? -21.282 0.765 1.541 1.00 0.00 6 LEU A N 13
ATOM 21795 C CA . LEU A 1 6 ? -22.616 0.376 1.982 1.00 0.00 6 LEU A CA 13
ATOM 21796 C C . LEU A 1 6 ? -23.492 0.058 0.775 1.00 0.00 6 LEU A C 13
ATOM 21797 O O . LEU A 1 6 ? -23.622 0.869 -0.143 1.00 0.00 6 LEU A O 13
ATOM 21813 N N . ILE A 1 7 ? -24.063 -1.136 0.768 1.00 0.00 7 ILE A N 13
ATOM 21814 C CA . ILE A 1 7 ? -24.882 -1.590 -0.350 1.00 0.00 7 ILE A CA 13
ATOM 21815 C C . ILE A 1 7 ? -26.298 -1.911 0.113 1.00 0.00 7 ILE A C 13
ATOM 21816 O O . ILE A 1 7 ? -27.123 -2.404 -0.659 1.00 0.00 7 ILE A O 13
ATOM 21832 N N . LYS A 1 8 ? -26.570 -1.626 1.377 1.00 0.00 8 LYS A N 13
ATOM 21833 C CA . LYS A 1 8 ? -27.880 -1.865 1.958 1.00 0.00 8 LYS A CA 13
ATOM 21834 C C . LYS A 1 8 ? -28.344 -0.643 2.740 1.00 0.00 8 LYS A C 13
ATOM 21835 O O . LYS A 1 8 ? -27.849 -0.366 3.833 1.00 0.00 8 LYS A O 13
ATOM 21854 N N . GLY A 1 9 ? -29.275 0.100 2.164 1.00 0.00 9 GLY A N 13
ATOM 21855 C CA . GLY A 1 9 ? -29.789 1.282 2.820 1.00 0.00 9 GLY A CA 13
ATOM 21856 C C . GLY A 1 9 ? -29.383 2.551 2.103 1.00 0.00 9 GLY A C 13
ATOM 21857 O O . GLY A 1 9 ? -29.671 2.716 0.919 1.00 0.00 9 GLY A O 13
ATOM 21861 N N . LYS A 1 10 ? -28.687 3.431 2.811 1.00 0.00 10 LYS A N 13
ATOM 21862 C CA . LYS A 1 10 ? -28.262 4.703 2.255 1.00 0.00 10 LYS A CA 13
ATOM 21863 C C . LYS A 1 10 ? -27.277 5.363 3.202 1.00 0.00 10 LYS A C 13
ATOM 21864 O O . LYS A 1 10 ? -26.237 5.862 2.779 1.00 0.00 10 LYS A O 13
ATOM 21883 N N . THR A 1 11 ? -27.607 5.362 4.482 1.00 0.00 11 THR A N 13
ATOM 21884 C CA . THR A 1 11 ? -26.692 5.822 5.510 1.00 0.00 11 THR A CA 13
ATOM 21885 C C . THR A 1 11 ? -26.692 4.862 6.696 1.00 0.00 11 THR A C 13
ATOM 21886 O O . THR A 1 11 ? -27.697 4.713 7.392 1.00 0.00 11 THR A O 13
ATOM 21897 N N . TYR A 1 12 ? -25.567 4.196 6.907 1.00 0.00 12 TYR A N 13
ATOM 21898 C CA . TYR A 1 12 ? -25.430 3.238 7.991 1.00 0.00 12 TYR A CA 13
ATOM 21899 C C . TYR A 1 12 ? -24.261 3.623 8.892 1.00 0.00 12 TYR A C 13
ATOM 21900 O O . TYR A 1 12 ? -23.108 3.576 8.475 1.00 0.00 12 TYR A O 13
ATOM 21918 N N . ASN A 1 13 ? -24.562 4.007 10.120 1.00 0.00 13 ASN A N 13
ATOM 21919 C CA . ASN A 1 13 ? -23.529 4.416 11.063 1.00 0.00 13 ASN A CA 13
ATOM 21920 C C . ASN A 1 13 ? -23.074 3.229 11.906 1.00 0.00 13 ASN A C 13
ATOM 21921 O O . ASN A 1 13 ? -23.810 2.744 12.766 1.00 0.00 13 ASN A O 13
ATOM 21932 N N . VAL A 1 14 ? -21.868 2.750 11.635 1.00 0.00 14 VAL A N 13
ATOM 21933 C CA . VAL A 1 14 ? -21.287 1.656 12.400 1.00 0.00 14 VAL A CA 13
ATOM 21934 C C . VAL A 1 14 ? -20.263 2.205 13.387 1.00 0.00 14 VAL A C 13
ATOM 21935 O O . VAL A 1 14 ? -19.200 2.685 12.984 1.00 0.00 14 VAL A O 13
ATOM 21948 N N . MET A 1 15 ? -20.607 2.140 14.673 1.00 0.00 15 MET A N 13
ATOM 21949 C CA . MET A 1 15 ? -19.768 2.665 15.753 1.00 0.00 15 MET A CA 13
ATOM 21950 C C . MET A 1 15 ? -19.635 4.182 15.657 1.00 0.00 15 MET A C 13
ATOM 21951 O O . MET A 1 15 ? -20.331 4.920 16.351 1.00 0.00 15 MET A O 13
ATOM 21965 N N . GLY A 1 16 ? -18.744 4.639 14.789 1.00 0.00 16 GLY A N 13
ATOM 21966 C CA . GLY A 1 16 ? -18.541 6.059 14.609 1.00 0.00 16 GLY A CA 13
ATOM 21967 C C . GLY A 1 16 ? -18.405 6.438 13.149 1.00 0.00 16 GLY A C 13
ATOM 21968 O O . GLY A 1 16 ? -18.269 7.616 12.819 1.00 0.00 16 GLY A O 13
ATOM 21972 N N . ILE A 1 17 ? -18.449 5.441 12.272 1.00 0.00 17 ILE A N 13
ATOM 21973 C CA . ILE A 1 17 ? -18.288 5.675 10.845 1.00 0.00 17 ILE A CA 13
ATOM 21974 C C . ILE A 1 17 ? -19.637 5.576 10.145 1.00 0.00 17 ILE A C 13
ATOM 21975 O O . ILE A 1 17 ? -20.263 4.515 10.137 1.00 0.00 17 ILE A O 13
ATOM 21991 N N . THR A 1 18 ? -20.091 6.678 9.571 1.00 0.00 18 THR A N 13
ATOM 21992 C CA . THR A 1 18 ? -21.335 6.682 8.823 1.00 0.00 18 THR A CA 13
ATOM 21993 C C . THR A 1 18 ? -21.076 6.342 7.359 1.00 0.00 18 THR A C 13
ATOM 21994 O O . THR A 1 18 ? -20.527 7.149 6.610 1.00 0.00 18 THR A O 13
ATOM 22005 N N . PHE A 1 19 ? -21.445 5.135 6.970 1.00 0.00 19 PHE A N 13
ATOM 22006 C CA . PHE A 1 19 ? -21.284 4.687 5.598 1.00 0.00 19 PHE A CA 13
ATOM 22007 C C . PHE A 1 19 ? -22.473 5.123 4.761 1.00 0.00 19 PHE A C 13
ATOM 22008 O O . PHE A 1 19 ? -23.595 5.194 5.258 1.00 0.00 19 PHE A O 13
ATOM 22025 N N . ARG A 1 20 ? -22.224 5.418 3.499 1.00 0.00 20 ARG A N 13
ATOM 22026 C CA . ARG A 1 20 ? -23.277 5.851 2.598 1.00 0.00 20 ARG A CA 13
ATOM 22027 C C . ARG A 1 20 ? -23.374 4.904 1.409 1.00 0.00 20 ARG A C 13
ATOM 22028 O O . ARG A 1 20 ? -22.357 4.539 0.817 1.00 0.00 20 ARG A O 13
ATOM 22049 N N . ALA A 1 21 ? -24.594 4.482 1.086 1.00 0.00 21 ALA A N 13
ATOM 22050 C CA . ALA A 1 21 ? -24.819 3.593 -0.047 1.00 0.00 21 ALA A CA 13
ATOM 22051 C C . ALA A 1 21 ? -24.337 4.229 -1.345 1.00 0.00 21 ALA A C 13
ATOM 22052 O O . ALA A 1 21 ? -24.897 5.232 -1.806 1.00 0.00 21 ALA A O 13
ATOM 22059 N N . GLY A 1 22 ? -23.293 3.644 -1.918 1.00 0.00 22 GLY A N 13
ATOM 22060 C CA . GLY A 1 22 ? -22.709 4.174 -3.135 1.00 0.00 22 GLY A CA 13
ATOM 22061 C C . GLY A 1 22 ? -21.315 4.724 -2.905 1.00 0.00 22 GLY A C 13
ATOM 22062 O O . GLY A 1 22 ? -20.583 5.003 -3.856 1.00 0.00 22 GLY A O 13
ATOM 22066 N N . VAL A 1 23 ? -20.941 4.873 -1.640 1.00 0.00 23 VAL A N 13
ATOM 22067 C CA . VAL A 1 23 ? -19.641 5.428 -1.285 1.00 0.00 23 VAL A CA 13
ATOM 22068 C C . VAL A 1 23 ? -18.788 4.401 -0.542 1.00 0.00 23 VAL A C 13
ATOM 22069 O O . VAL A 1 23 ? -19.178 3.910 0.519 1.00 0.00 23 VAL A O 13
ATOM 22082 N N . SER A 1 24 ? -17.637 4.063 -1.109 1.00 0.00 24 SER A N 13
ATOM 22083 C CA . SER A 1 24 ? -16.676 3.204 -0.429 1.00 0.00 24 SER A CA 13
ATOM 22084 C C . SER A 1 24 ? -15.835 4.031 0.536 1.00 0.00 24 SER A C 13
ATOM 22085 O O . SER A 1 24 ? -15.198 5.009 0.136 1.00 0.00 24 SER A O 13
ATOM 22093 N N . GLN A 1 25 ? -15.841 3.651 1.805 1.00 0.00 25 GLN A N 13
ATOM 22094 C CA . GLN A 1 25 ? -15.090 4.379 2.815 1.00 0.00 25 GLN A CA 13
ATOM 22095 C C . GLN A 1 25 ? -14.044 3.478 3.460 1.00 0.00 25 GLN A C 13
ATOM 22096 O O . GLN A 1 25 ? -14.272 2.282 3.647 1.00 0.00 25 GLN A O 13
ATOM 22110 N N . THR A 1 26 ? -12.900 4.063 3.778 1.00 0.00 26 THR A N 13
ATOM 22111 C CA . THR A 1 26 ? -11.763 3.326 4.303 1.00 0.00 26 THR A CA 13
ATOM 22112 C C . THR A 1 26 ? -12.022 2.842 5.731 1.00 0.00 26 THR A C 13
ATOM 22113 O O . THR A 1 26 ? -12.462 3.614 6.587 1.00 0.00 26 THR A O 13
ATOM 22124 N N . VAL A 1 27 ? -11.755 1.563 5.978 1.00 0.00 27 VAL A N 13
ATOM 22125 C CA . VAL A 1 27 ? -11.924 0.988 7.307 1.00 0.00 27 VAL A CA 13
ATOM 22126 C C . VAL A 1 27 ? -10.680 0.200 7.712 1.00 0.00 27 VAL A C 13
ATOM 22127 O O . VAL A 1 27 ? -9.953 -0.308 6.853 1.00 0.00 27 VAL A O 13
ATOM 22140 N N . PRO A 1 28 ? -10.400 0.112 9.022 1.00 0.00 28 PRO A N 13
ATOM 22141 C CA . PRO A 1 28 ? -9.297 -0.700 9.546 1.00 0.00 28 PRO A CA 13
ATOM 22142 C C . PRO A 1 28 ? -9.561 -2.193 9.366 1.00 0.00 28 PRO A C 13
ATOM 22143 O O . PRO A 1 28 ? -10.693 -2.604 9.099 1.00 0.00 28 PRO A O 13
ATOM 22154 N N . LYS A 1 29 ? -8.523 -2.999 9.540 1.00 0.00 29 LYS A N 13
ATOM 22155 C CA . LYS A 1 29 ? -8.621 -4.440 9.309 1.00 0.00 29 LYS A CA 13
ATOM 22156 C C . LYS A 1 29 ? -9.633 -5.087 10.257 1.00 0.00 29 LYS A C 13
ATOM 22157 O O . LYS A 1 29 ? -10.325 -6.033 9.882 1.00 0.00 29 LYS A O 13
ATOM 22176 N N . LYS A 1 30 ? -9.729 -4.561 11.478 1.00 0.00 30 LYS A N 13
ATOM 22177 C CA . LYS A 1 30 ? -10.690 -5.068 12.451 1.00 0.00 30 LYS A CA 13
ATOM 22178 C C . LYS A 1 30 ? -12.113 -4.888 11.943 1.00 0.00 30 LYS A C 13
ATOM 22179 O O . LYS A 1 30 ? -12.924 -5.812 12.001 1.00 0.00 30 LYS A O 13
ATOM 22198 N N . LEU A 1 31 ? -12.407 -3.701 11.427 1.00 0.00 31 LEU A N 13
ATOM 22199 C CA . LEU A 1 31 ? -13.737 -3.407 10.912 1.00 0.00 31 LEU A CA 13
ATOM 22200 C C . LEU A 1 31 ? -13.959 -4.094 9.572 1.00 0.00 31 LEU A C 13
ATOM 22201 O O . LEU A 1 31 ? -15.093 -4.341 9.179 1.00 0.00 31 LEU A O 13
ATOM 22217 N N . TYR A 1 32 ? -12.872 -4.406 8.880 1.00 0.00 32 TYR A N 13
ATOM 22218 C CA . TYR A 1 32 ? -12.950 -5.138 7.624 1.00 0.00 32 TYR A CA 13
ATOM 22219 C C . TYR A 1 32 ? -13.546 -6.524 7.861 1.00 0.00 32 TYR A C 13
ATOM 22220 O O . TYR A 1 32 ? -14.444 -6.953 7.140 1.00 0.00 32 TYR A O 13
ATOM 22238 N N . GLU A 1 33 ? -13.054 -7.208 8.888 1.00 0.00 33 GLU A N 13
ATOM 22239 C CA . GLU A 1 33 ? -13.579 -8.520 9.254 1.00 0.00 33 GLU A CA 13
ATOM 22240 C C . GLU A 1 33 ? -14.918 -8.370 9.976 1.00 0.00 33 GLU A C 13
ATOM 22241 O O . GLU A 1 33 ? -15.823 -9.196 9.824 1.00 0.00 33 GLU A O 13
ATOM 22253 N N . TYR A 1 34 ? -15.041 -7.301 10.752 1.00 0.00 34 TYR A N 13
ATOM 22254 C CA . TYR A 1 34 ? -16.280 -7.004 11.459 1.00 0.00 34 TYR A CA 13
ATOM 22255 C C . TYR A 1 34 ? -17.432 -6.860 10.469 1.00 0.00 34 TYR A C 13
ATOM 22256 O O . TYR A 1 34 ? -18.493 -7.459 10.643 1.00 0.00 34 TYR A O 13
ATOM 22274 N N . LEU A 1 35 ? -17.209 -6.075 9.423 1.00 0.00 35 LEU A N 13
ATOM 22275 C CA . LEU A 1 35 ? -18.224 -5.854 8.402 1.00 0.00 35 LEU A CA 13
ATOM 22276 C C . LEU A 1 35 ? -18.275 -7.026 7.432 1.00 0.00 35 LEU A C 13
ATOM 22277 O O . LEU A 1 35 ? -19.224 -7.175 6.671 1.00 0.00 35 LEU A O 13
ATOM 22293 N N . ASN A 1 36 ? -17.245 -7.856 7.461 1.00 0.00 36 ASN A N 13
ATOM 22294 C CA . ASN A 1 36 ? -17.234 -9.089 6.681 1.00 0.00 36 ASN A CA 13
ATOM 22295 C C . ASN A 1 36 ? -18.370 -9.995 7.141 1.00 0.00 36 ASN A C 13
ATOM 22296 O O . ASN A 1 36 ? -19.062 -10.612 6.330 1.00 0.00 36 ASN A O 13
ATOM 22307 N N . GLU A 1 37 ? -18.574 -10.041 8.453 1.00 0.00 37 GLU A N 13
ATOM 22308 C CA . GLU A 1 37 ? -19.649 -10.836 9.035 1.00 0.00 37 GLU A CA 13
ATOM 22309 C C . GLU A 1 37 ? -20.963 -10.049 9.053 1.00 0.00 37 GLU A C 13
ATOM 22310 O O . GLU A 1 37 ? -21.964 -10.512 9.603 1.00 0.00 37 GLU A O 13
ATOM 22322 N N . ASN A 1 38 ? -20.954 -8.861 8.461 1.00 0.00 38 ASN A N 13
ATOM 22323 C CA . ASN A 1 38 ? -22.144 -8.014 8.412 1.00 0.00 38 ASN A CA 13
ATOM 22324 C C . ASN A 1 38 ? -22.486 -7.661 6.971 1.00 0.00 38 ASN A C 13
ATOM 22325 O O . ASN A 1 38 ? -21.911 -6.737 6.394 1.00 0.00 38 ASN A O 13
ATOM 22336 N N . PRO A 1 39 ? -23.430 -8.403 6.371 1.00 0.00 39 PRO A N 13
ATOM 22337 C CA . PRO A 1 39 ? -23.804 -8.248 4.960 1.00 0.00 39 PRO A CA 13
ATOM 22338 C C . PRO A 1 39 ? -24.566 -6.952 4.673 1.00 0.00 39 PRO A C 13
ATOM 22339 O O . PRO A 1 39 ? -25.734 -6.974 4.286 1.00 0.00 39 PRO A O 13
ATOM 22350 N N . TYR A 1 40 ? -23.899 -5.826 4.879 1.00 0.00 40 TYR A N 13
ATOM 22351 C CA . TYR A 1 40 ? -24.455 -4.526 4.525 1.00 0.00 40 TYR A CA 13
ATOM 22352 C C . TYR A 1 40 ? -23.554 -3.832 3.521 1.00 0.00 40 TYR A C 13
ATOM 22353 O O . TYR A 1 40 ? -23.943 -2.843 2.899 1.00 0.00 40 TYR A O 13
ATOM 22371 N N . PHE A 1 41 ? -22.342 -4.348 3.372 1.00 0.00 41 PHE A N 13
ATOM 22372 C CA . PHE A 1 41 ? -21.306 -3.642 2.651 1.00 0.00 41 PHE A CA 13
ATOM 22373 C C . PHE A 1 41 ? -20.667 -4.528 1.603 1.00 0.00 41 PHE A C 13
ATOM 22374 O O . PHE A 1 41 ? -20.639 -5.751 1.742 1.00 0.00 41 PHE A O 13
ATOM 22391 N N . ILE A 1 42 ? -20.177 -3.911 0.546 1.00 0.00 42 ILE A N 13
ATOM 22392 C CA . ILE A 1 42 ? -19.297 -4.593 -0.374 1.00 0.00 42 ILE A CA 13
ATOM 22393 C C . ILE A 1 42 ? -17.861 -4.246 -0.008 1.00 0.00 42 ILE A C 13
ATOM 22394 O O . ILE A 1 42 ? -17.469 -3.075 0.018 1.00 0.00 42 ILE A O 13
ATOM 22410 N N . LEU A 1 43 ? -17.102 -5.261 0.347 1.00 0.00 43 LEU A N 13
ATOM 22411 C CA . LEU A 1 43 ? -15.746 -5.070 0.818 1.00 0.00 43 LEU A CA 13
ATOM 22412 C C . LEU A 1 43 ? -14.767 -5.216 -0.330 1.00 0.00 43 LEU A C 13
ATOM 22413 O O . LEU A 1 43 ? -14.825 -6.179 -1.091 1.00 0.00 43 LEU A O 13
ATOM 22429 N N . THR A 1 44 ? -13.887 -4.243 -0.475 1.00 0.00 44 THR A N 13
ATOM 22430 C CA . THR A 1 44 ? -12.954 -4.231 -1.582 1.00 0.00 44 THR A CA 13
ATOM 22431 C C . THR A 1 44 ? -11.592 -3.698 -1.137 1.00 0.00 44 THR A C 13
ATOM 22432 O O . THR A 1 44 ? -11.503 -2.871 -0.232 1.00 0.00 44 THR A O 13
ATOM 22443 N N . GLN A 1 45 ? -10.535 -4.215 -1.743 1.00 0.00 45 GLN A N 13
ATOM 22444 C CA . GLN A 1 45 ? -9.202 -3.687 -1.519 1.00 0.00 45 GLN A CA 13
ATOM 22445 C C . GLN A 1 45 ? -8.674 -3.079 -2.812 1.00 0.00 45 GLN A C 13
ATOM 22446 O O . GLN A 1 45 ? -8.327 -3.786 -3.753 1.00 0.00 45 GLN A O 13
ATOM 22460 N N . GLU A 1 46 ? -8.663 -1.758 -2.865 1.00 0.00 46 GLU A N 13
ATOM 22461 C CA . GLU A 1 46 ? -8.269 -1.056 -4.074 1.00 0.00 46 GLU A CA 13
ATOM 22462 C C . GLU A 1 46 ? -6.890 -0.424 -3.924 1.00 0.00 46 GLU A C 13
ATOM 22463 O O . GLU A 1 46 ? -6.694 0.509 -3.144 1.00 0.00 46 GLU A O 13
ATOM 22475 N N . LEU A 1 47 ? -5.933 -0.962 -4.660 1.00 0.00 47 LEU A N 13
ATOM 22476 C CA . LEU A 1 47 ? -4.576 -0.446 -4.647 1.00 0.00 47 LEU A CA 13
ATOM 22477 C C . LEU A 1 47 ? -4.365 0.471 -5.846 1.00 0.00 47 LEU A C 13
ATOM 22478 O O . LEU A 1 47 ? -4.959 0.259 -6.906 1.00 0.00 47 LEU A O 13
ATOM 22494 N N . ASN A 1 48 ? -3.537 1.498 -5.679 1.00 0.00 48 ASN A N 13
ATOM 22495 C CA . ASN A 1 48 ? -3.254 2.421 -6.771 1.00 0.00 48 ASN A CA 13
ATOM 22496 C C . ASN A 1 48 ? -2.412 1.732 -7.838 1.00 0.00 48 ASN A C 13
ATOM 22497 O O . ASN A 1 48 ? -1.183 1.724 -7.775 1.00 0.00 48 ASN A O 13
ATOM 22508 N N . ASN A 1 49 ? -3.095 1.112 -8.785 1.00 0.00 49 ASN A N 13
ATOM 22509 C CA . ASN A 1 49 ? -2.439 0.425 -9.886 1.00 0.00 49 ASN A CA 13
ATOM 22510 C C . ASN A 1 49 ? -3.390 0.326 -11.067 1.00 0.00 49 ASN A C 13
ATOM 22511 O O . ASN A 1 49 ? -3.001 0.532 -12.212 1.00 0.00 49 ASN A O 13
ATOM 22522 N N . GLN A 1 50 ? -4.652 0.031 -10.773 1.00 0.00 50 GLN A N 13
ATOM 22523 C CA . GLN A 1 50 ? -5.675 -0.084 -11.808 1.00 0.00 50 GLN A CA 13
ATOM 22524 C C . GLN A 1 50 ? -6.391 1.250 -12.017 1.00 0.00 50 GLN A C 13
ATOM 22525 O O . GLN A 1 50 ? -7.386 1.328 -12.737 1.00 0.00 50 GLN A O 13
ATOM 22539 N N . LYS A 1 51 ? -5.876 2.293 -11.381 1.00 0.00 51 LYS A N 13
ATOM 22540 C CA . LYS A 1 51 ? -6.447 3.626 -11.500 1.00 0.00 51 LYS A CA 13
ATOM 22541 C C . LYS A 1 51 ? -5.337 4.664 -11.481 1.00 0.00 51 LYS A C 13
ATOM 22542 O O . LYS A 1 51 ? -4.420 4.587 -10.660 1.00 0.00 51 LYS A O 13
ATOM 22561 N N . ASP A 1 52 ? -5.418 5.620 -12.388 1.00 0.00 52 ASP A N 13
ATOM 22562 C CA . ASP A 1 52 ? -4.468 6.720 -12.436 1.00 0.00 52 ASP A CA 13
ATOM 22563 C C . ASP A 1 52 ? -5.230 8.040 -12.454 1.00 0.00 52 ASP A C 13
ATOM 22564 O O . ASP A 1 52 ? -6.459 8.050 -12.558 1.00 0.00 52 ASP A O 13
ATOM 22573 N N . ASP A 1 53 ? -4.513 9.144 -12.346 1.00 0.00 53 ASP A N 13
ATOM 22574 C CA . ASP A 1 53 ? -5.144 10.459 -12.305 1.00 0.00 53 ASP A CA 13
ATOM 22575 C C . ASP A 1 53 ? -4.591 11.344 -13.423 1.00 0.00 53 ASP A C 13
ATOM 22576 O O . ASP A 1 53 ? -3.704 12.170 -13.201 1.00 0.00 53 ASP A O 13
ATOM 22585 N N . PRO A 1 54 ? -5.100 11.158 -14.654 1.00 0.00 54 PRO A N 13
ATOM 22586 C CA . PRO A 1 54 ? -4.557 11.780 -15.854 1.00 0.00 54 PRO A CA 13
ATOM 22587 C C . PRO A 1 54 ? -5.276 13.068 -16.257 1.00 0.00 54 PRO A C 13
ATOM 22588 O O . PRO A 1 54 ? -5.786 13.180 -17.373 1.00 0.00 54 PRO A O 13
ATOM 22599 N N . ILE A 1 55 ? -5.316 14.033 -15.353 1.00 0.00 55 ILE A N 13
ATOM 22600 C CA . ILE A 1 55 ? -5.913 15.333 -15.649 1.00 0.00 55 ILE A CA 13
ATOM 22601 C C . ILE A 1 55 ? -5.699 16.277 -14.460 1.00 0.00 55 ILE A C 13
ATOM 22602 O O . ILE A 1 55 ? -6.514 17.148 -14.157 1.00 0.00 55 ILE A O 13
ATOM 22618 N N . ASN A 1 56 ? -4.548 16.120 -13.823 1.00 0.00 56 ASN A N 13
ATOM 22619 C CA . ASN A 1 56 ? -4.249 16.818 -12.581 1.00 0.00 56 ASN A CA 13
ATOM 22620 C C . ASN A 1 56 ? -2.739 16.917 -12.389 1.00 0.00 56 ASN A C 13
ATOM 22621 O O . ASN A 1 56 ? -2.127 16.084 -11.714 1.00 0.00 56 ASN A O 13
ATOM 22632 N N . TYR A 1 57 ? -2.140 17.911 -13.035 1.00 0.00 57 TYR A N 13
ATOM 22633 C CA . TYR A 1 57 ? -0.697 18.108 -12.991 1.00 0.00 57 TYR A CA 13
ATOM 22634 C C . TYR A 1 57 ? -0.383 19.601 -12.946 1.00 0.00 57 TYR A C 13
ATOM 22635 O O . TYR A 1 57 ? -1.149 20.411 -13.467 1.00 0.00 57 TYR A O 13
ATOM 22653 N N . THR A 1 58 ? 0.727 19.958 -12.316 1.00 0.00 58 THR A N 13
ATOM 22654 C CA . THR A 1 58 ? 1.120 21.355 -12.181 1.00 0.00 58 THR A CA 13
ATOM 22655 C C . THR A 1 58 ? 1.330 22.000 -13.542 1.00 0.00 58 THR A C 13
ATOM 22656 O O . THR A 1 58 ? 1.882 21.381 -14.448 1.00 0.00 58 THR A O 13
ATOM 22667 N N . GLU A 1 59 ? 0.867 23.241 -13.690 1.00 0.00 59 GLU A N 13
ATOM 22668 C CA . GLU A 1 59 ? 1.068 23.975 -14.931 1.00 0.00 59 GLU A CA 13
ATOM 22669 C C . GLU A 1 59 ? 2.558 24.099 -15.206 1.00 0.00 59 GLU A C 13
ATOM 22670 O O . GLU A 1 59 ? 3.002 23.976 -16.341 1.00 0.00 59 GLU A O 13
ATOM 22682 N N . SER A 1 60 ? 3.327 24.290 -14.141 1.00 0.00 60 SER A N 13
ATOM 22683 C CA . SER A 1 60 ? 4.769 24.370 -14.243 1.00 0.00 60 SER A CA 13
ATOM 22684 C C . SER A 1 60 ? 5.362 23.006 -14.588 1.00 0.00 60 SER A C 13
ATOM 22685 O O . SER A 1 60 ? 6.480 22.921 -15.096 1.00 0.00 60 SER A O 13
ATOM 22693 N N . GLU A 1 61 ? 4.610 21.933 -14.331 1.00 0.00 61 GLU A N 13
ATOM 22694 C CA . GLU A 1 61 ? 5.042 20.611 -14.771 1.00 0.00 61 GLU A CA 13
ATOM 22695 C C . GLU A 1 61 ? 4.697 20.421 -16.244 1.00 0.00 61 GLU A C 13
ATOM 22696 O O . GLU A 1 61 ? 5.523 19.982 -17.042 1.00 0.00 61 GLU A O 13
ATOM 22708 N N . LEU A 1 62 ? 3.473 20.798 -16.593 1.00 0.00 62 LEU A N 13
ATOM 22709 C CA . LEU A 1 62 ? 2.959 20.638 -17.947 1.00 0.00 62 LEU A CA 13
ATOM 22710 C C . LEU A 1 62 ? 3.677 21.553 -18.940 1.00 0.00 62 LEU A C 13
ATOM 22711 O O . LEU A 1 62 ? 3.616 21.330 -20.150 1.00 0.00 62 LEU A O 13
ATOM 22727 N N . LYS A 1 63 ? 4.339 22.582 -18.424 1.00 0.00 63 LYS A N 13
ATOM 22728 C CA . LYS A 1 63 ? 5.161 23.465 -19.250 1.00 0.00 63 LYS A CA 13
ATOM 22729 C C . LYS A 1 63 ? 6.371 22.713 -19.795 1.00 0.00 63 LYS A C 13
ATOM 22730 O O . LYS A 1 63 ? 6.831 22.975 -20.905 1.00 0.00 63 LYS A O 13
ATOM 22749 N N . GLY A 1 64 ? 6.878 21.775 -19.006 1.00 0.00 64 GLY A N 13
ATOM 22750 C CA . GLY A 1 64 ? 8.034 21.003 -19.419 1.00 0.00 64 GLY A CA 13
ATOM 22751 C C . GLY A 1 64 ? 7.640 19.704 -20.089 1.00 0.00 64 GLY A C 13
ATOM 22752 O O . GLY A 1 64 ? 8.421 19.119 -20.841 1.00 0.00 64 GLY A O 13
ATOM 22756 N N . MET A 1 65 ? 6.426 19.249 -19.809 1.00 0.00 65 MET A N 13
ATOM 22757 C CA . MET A 1 65 ? 5.907 18.027 -20.410 1.00 0.00 65 MET A CA 13
ATOM 22758 C C . MET A 1 65 ? 5.556 18.262 -21.874 1.00 0.00 65 MET A C 13
ATOM 22759 O O . MET A 1 65 ? 4.953 19.279 -22.225 1.00 0.00 65 MET A O 13
ATOM 22773 N N . ASN A 1 66 ? 5.928 17.307 -22.714 1.00 0.00 66 ASN A N 13
ATOM 22774 C CA . ASN A 1 66 ? 5.782 17.435 -24.158 1.00 0.00 66 ASN A CA 13
ATOM 22775 C C . ASN A 1 66 ? 4.327 17.372 -24.598 1.00 0.00 66 ASN A C 13
ATOM 22776 O O . ASN A 1 66 ? 3.441 16.988 -23.831 1.00 0.00 66 ASN A O 13
ATOM 22787 N N . LYS A 1 67 ? 4.094 17.740 -25.853 1.00 0.00 67 LYS A N 13
ATOM 22788 C CA . LYS A 1 67 ? 2.762 17.730 -26.433 1.00 0.00 67 LYS A CA 13
ATOM 22789 C C . LYS A 1 67 ? 2.180 16.320 -26.414 1.00 0.00 67 LYS A C 13
ATOM 22790 O O . LYS A 1 67 ? 1.004 16.134 -26.098 1.00 0.00 67 LYS A O 13
ATOM 22809 N N . ALA A 1 68 ? 3.018 15.337 -26.730 1.00 0.00 68 ALA A N 13
ATOM 22810 C CA . ALA A 1 68 ? 2.619 13.932 -26.679 1.00 0.00 68 ALA A CA 13
ATOM 22811 C C . ALA A 1 68 ? 2.101 13.565 -25.294 1.00 0.00 68 ALA A C 13
ATOM 22812 O O . ALA A 1 68 ? 1.148 12.794 -25.157 1.00 0.00 68 ALA A O 13
ATOM 22819 N N . GLU A 1 69 ? 2.721 14.137 -24.267 1.00 0.00 69 GLU A N 13
ATOM 22820 C CA . GLU A 1 69 ? 2.308 13.900 -22.891 1.00 0.00 69 GLU A CA 13
ATOM 22821 C C . GLU A 1 69 ? 0.931 14.508 -22.642 1.00 0.00 69 GLU A C 13
ATOM 22822 O O . GLU A 1 69 ? 0.040 13.837 -22.130 1.00 0.00 69 GLU A O 13
ATOM 22834 N N . HIS A 1 70 ? 0.763 15.778 -23.018 1.00 0.00 70 HIS A N 13
ATOM 22835 C CA . HIS A 1 70 ? -0.533 16.447 -22.924 1.00 0.00 70 HIS A CA 13
ATOM 22836 C C . HIS A 1 70 ? -1.616 15.621 -23.606 1.00 0.00 70 HIS A C 13
ATOM 22837 O O . HIS A 1 70 ? -2.709 15.455 -23.069 1.00 0.00 70 HIS A O 13
ATOM 22852 N N . GLU A 1 71 ? -1.305 15.107 -24.792 1.00 0.00 71 GLU A N 13
ATOM 22853 C CA . GLU A 1 71 ? -2.227 14.243 -25.511 1.00 0.00 71 GLU A CA 13
ATOM 22854 C C . GLU A 1 71 ? -2.541 12.999 -24.698 1.00 0.00 71 GLU A C 13
ATOM 22855 O O . GLU A 1 71 ? -3.704 12.706 -24.446 1.00 0.00 71 GLU A O 13
ATOM 22867 N N . SER A 1 72 ? -1.502 12.290 -24.274 1.00 0.00 72 SER A N 13
ATOM 22868 C CA . SER A 1 72 ? -1.667 11.070 -23.480 1.00 0.00 72 SER A CA 13
ATOM 22869 C C . SER A 1 72 ? -2.573 11.324 -22.272 1.00 0.00 72 SER A C 13
ATOM 22870 O O . SER A 1 72 ? -3.473 10.535 -21.977 1.00 0.00 72 SER A O 13
ATOM 22878 N N . ILE A 1 73 ? -2.336 12.443 -21.597 1.00 0.00 73 ILE A N 13
ATOM 22879 C CA . ILE A 1 73 ? -3.105 12.828 -20.422 1.00 0.00 73 ILE A CA 13
ATOM 22880 C C . ILE A 1 73 ? -4.593 12.983 -20.745 1.00 0.00 73 ILE A C 13
ATOM 22881 O O . ILE A 1 73 ? -5.434 12.236 -20.244 1.00 0.00 73 ILE A O 13
ATOM 22897 N N . ILE A 1 74 ? -4.908 13.925 -21.622 1.00 0.00 74 ILE A N 13
ATOM 22898 C CA . ILE A 1 74 ? -6.297 14.297 -21.863 1.00 0.00 74 ILE A CA 13
ATOM 22899 C C . ILE A 1 74 ? -7.008 13.277 -22.766 1.00 0.00 74 ILE A C 13
ATOM 22900 O O . ILE A 1 74 ? -8.234 13.313 -22.922 1.00 0.00 74 ILE A O 13
ATOM 22916 N N . SER A 1 75 ? -6.247 12.362 -23.357 1.00 0.00 75 SER A N 13
ATOM 22917 C CA . SER A 1 75 ? -6.841 11.263 -24.110 1.00 0.00 75 SER A CA 13
ATOM 22918 C C . SER A 1 75 ? -7.296 10.163 -23.158 1.00 0.00 75 SER A C 13
ATOM 22919 O O . SER A 1 75 ? -8.304 9.503 -23.402 1.00 0.00 75 SER A O 13
ATOM 22927 N N . ASN A 1 76 ? -6.565 9.985 -22.058 1.00 0.00 76 ASN A N 13
ATOM 22928 C CA . ASN A 1 76 ? -6.979 9.047 -21.014 1.00 0.00 76 ASN A CA 13
ATOM 22929 C C . ASN A 1 76 ? -8.198 9.589 -20.290 1.00 0.00 76 ASN A C 13
ATOM 22930 O O . ASN A 1 76 ? -9.005 8.832 -19.747 1.00 0.00 76 ASN A O 13
ATOM 22941 N N . LEU A 1 77 ? -8.322 10.912 -20.284 1.00 0.00 77 LEU A N 13
ATOM 22942 C CA . LEU A 1 77 ? -9.525 11.572 -19.793 1.00 0.00 77 LEU A CA 13
ATOM 22943 C C . LEU A 1 77 ? -10.702 11.271 -20.722 1.00 0.00 77 LEU A C 13
ATOM 22944 O O . LEU A 1 77 ? -11.862 11.335 -20.318 1.00 0.00 77 LEU A O 13
ATOM 22960 N N . GLY A 1 78 ? -10.388 10.933 -21.967 1.00 0.00 78 GLY A N 13
ATOM 22961 C CA . GLY A 1 78 ? -11.414 10.615 -22.938 1.00 0.00 78 GLY A CA 13
ATOM 22962 C C . GLY A 1 78 ? -11.894 11.835 -23.698 1.00 0.00 78 GLY A C 13
ATOM 22963 O O . GLY A 1 78 ? -12.968 11.813 -24.299 1.00 0.00 78 GLY A O 13
ATOM 22967 N N . ARG A 1 79 ? -11.102 12.899 -23.677 1.00 0.00 79 ARG A N 13
ATOM 22968 C CA . ARG A 1 79 ? -11.473 14.135 -24.353 1.00 0.00 79 ARG A CA 13
ATOM 22969 C C . ARG A 1 79 ? -10.702 14.285 -25.663 1.00 0.00 79 ARG A C 13
ATOM 22970 O O . ARG A 1 79 ? -11.272 14.697 -26.668 1.00 0.00 79 ARG A O 13
ATOM 22991 N N . ASN A 1 80 ? -9.417 13.918 -25.635 1.00 0.00 80 ASN A N 13
ATOM 22992 C CA . ASN A 1 80 ? -8.520 14.061 -26.793 1.00 0.00 80 ASN A CA 13
ATOM 22993 C C . ASN A 1 80 ? -8.255 15.534 -27.096 1.00 0.00 80 ASN A C 13
ATOM 22994 O O . ASN A 1 80 ? -9.112 16.237 -27.630 1.00 0.00 80 ASN A O 13
ATOM 23005 N N . PRO A 1 81 ? -7.054 16.024 -26.764 1.00 0.00 81 PRO A N 13
ATOM 23006 C CA . PRO A 1 81 ? -6.694 17.427 -26.947 1.00 0.00 81 PRO A CA 13
ATOM 23007 C C . PRO A 1 81 ? -6.204 17.734 -28.359 1.00 0.00 81 PRO A C 13
ATOM 23008 O O . PRO A 1 81 ? -5.340 18.590 -28.554 1.00 0.00 81 PRO A O 13
ATOM 23019 N N . SER A 1 82 ? -6.773 17.045 -29.336 1.00 0.00 82 SER A N 13
ATOM 23020 C CA . SER A 1 82 ? -6.440 17.270 -30.733 1.00 0.00 82 SER A CA 13
ATOM 23021 C C . SER A 1 82 ? -7.106 18.545 -31.242 1.00 0.00 82 SER A C 13
ATOM 23022 O O . SER A 1 82 ? -6.619 19.188 -32.176 1.00 0.00 82 SER A O 13
ATOM 23030 N N . ASP A 1 83 ? -8.220 18.902 -30.615 1.00 0.00 83 ASP A N 13
ATOM 23031 C CA . ASP A 1 83 ? -8.948 20.116 -30.966 1.00 0.00 83 ASP A CA 13
ATOM 23032 C C . ASP A 1 83 ? -8.209 21.347 -30.453 1.00 0.00 83 ASP A C 13
ATOM 23033 O O . ASP A 1 83 ? -8.242 22.412 -31.071 1.00 0.00 83 ASP A O 13
ATOM 23042 N N . PHE A 1 84 ? -7.527 21.185 -29.328 1.00 0.00 84 PHE A N 13
ATOM 23043 C CA . PHE A 1 84 ? -6.763 22.276 -28.749 1.00 0.00 84 PHE A CA 13
ATOM 23044 C C . PHE A 1 84 ? -5.411 22.360 -29.440 1.00 0.00 84 PHE A C 13
ATOM 23045 O O . PHE A 1 84 ? -4.550 21.506 -29.252 1.00 0.00 84 PHE A O 13
ATOM 23062 N N . LYS A 1 85 ? -5.238 23.400 -30.241 1.00 0.00 85 LYS A N 13
ATOM 23063 C CA . LYS A 1 85 ? -4.038 23.557 -31.046 1.00 0.00 85 LYS A CA 13
ATOM 23064 C C . LYS A 1 85 ? -2.907 24.165 -30.236 1.00 0.00 85 LYS A C 13
ATOM 23065 O O . LYS A 1 85 ? -1.735 23.864 -30.467 1.00 0.00 85 LYS A O 13
ATOM 23084 N N . ASN A 1 86 ? -3.259 25.010 -29.285 1.00 0.00 86 ASN A N 13
ATOM 23085 C CA . ASN A 1 86 ? -2.262 25.706 -28.490 1.00 0.00 86 ASN A CA 13
ATOM 23086 C C . ASN A 1 86 ? -1.945 24.922 -27.225 1.00 0.00 86 ASN A C 13
ATOM 23087 O O . ASN A 1 86 ? -2.834 24.324 -26.611 1.00 0.00 86 ASN A O 13
ATOM 23098 N N . ALA A 1 87 ? -0.675 24.923 -26.847 1.00 0.00 87 ALA A N 13
ATOM 23099 C CA . ALA A 1 87 ? -0.230 24.236 -25.648 1.00 0.00 87 ALA A CA 13
ATOM 23100 C C . ALA A 1 87 ? -0.885 24.843 -24.420 1.00 0.00 87 ALA A C 13
ATOM 23101 O O . ALA A 1 87 ? -1.263 24.131 -23.493 1.00 0.00 87 ALA A O 13
ATOM 23108 N N . ASP A 1 88 ? -1.034 26.161 -24.447 1.00 0.00 88 ASP A N 13
ATOM 23109 C CA . ASP A 1 88 ? -1.651 26.911 -23.355 1.00 0.00 88 ASP A CA 13
ATOM 23110 C C . ASP A 1 88 ? -3.086 26.466 -23.115 1.00 0.00 88 ASP A C 13
ATOM 23111 O O . ASP A 1 88 ? -3.536 26.393 -21.971 1.00 0.00 88 ASP A O 13
ATOM 23120 N N . GLU A 1 89 ? -3.800 26.166 -24.192 1.00 0.00 89 GLU A N 13
ATOM 23121 C CA . GLU A 1 89 ? -5.173 25.692 -24.080 1.00 0.00 89 GLU A CA 13
ATOM 23122 C C . GLU A 1 89 ? -5.190 24.331 -23.397 1.00 0.00 89 GLU A C 13
ATOM 23123 O O . GLU A 1 89 ? -6.096 24.009 -22.629 1.00 0.00 89 GLU A O 13
ATOM 23135 N N . ARG A 1 90 ? -4.163 23.544 -23.679 1.00 0.00 90 ARG A N 13
ATOM 23136 C CA . ARG A 1 90 ? -3.989 22.246 -23.050 1.00 0.00 90 ARG A CA 13
ATOM 23137 C C . ARG A 1 90 ? -3.614 22.420 -21.582 1.00 0.00 90 ARG A C 13
ATOM 23138 O O . ARG A 1 90 ? -4.020 21.629 -20.734 1.00 0.00 90 ARG A O 13
ATOM 23159 N N . ILE A 1 91 ? -2.834 23.463 -21.293 1.00 0.00 91 ILE A N 13
ATOM 23160 C CA . ILE A 1 91 ? -2.483 23.807 -19.916 1.00 0.00 91 ILE A CA 13
ATOM 23161 C C . ILE A 1 91 ? -3.747 24.147 -19.140 1.00 0.00 91 ILE A C 13
ATOM 23162 O O . ILE A 1 91 ? -4.034 23.558 -18.099 1.00 0.00 91 ILE A O 13
ATOM 23178 N N . ALA A 1 92 ? -4.507 25.087 -19.689 1.00 0.00 92 ALA A N 13
ATOM 23179 C CA . ALA A 1 92 ? -5.700 25.608 -19.040 1.00 0.00 92 ALA A CA 13
ATOM 23180 C C . ALA A 1 92 ? -6.712 24.509 -18.747 1.00 0.00 92 ALA A C 13
ATOM 23181 O O . ALA A 1 92 ? -7.325 24.501 -17.685 1.00 0.00 92 ALA A O 13
ATOM 23188 N N . TYR A 1 93 ? -6.875 23.580 -19.682 1.00 0.00 93 TYR A N 13
ATOM 23189 C CA . TYR A 1 93 ? -7.863 22.519 -19.533 1.00 0.00 93 TYR A CA 13
ATOM 23190 C C . TYR A 1 93 ? -7.479 21.566 -18.403 1.00 0.00 93 TYR A C 13
ATOM 23191 O O . TYR A 1 93 ? -8.315 21.217 -17.567 1.00 0.00 93 TYR A O 13
ATOM 23209 N N . ILE A 1 94 ? -6.216 21.153 -18.372 1.00 0.00 94 ILE A N 13
ATOM 23210 C CA . ILE A 1 94 ? -5.746 20.241 -17.335 1.00 0.00 94 ILE A CA 13
ATOM 23211 C C . ILE A 1 94 ? -5.803 20.931 -15.970 1.00 0.00 94 ILE A C 13
ATOM 23212 O O . ILE A 1 94 ? -6.234 20.343 -14.976 1.00 0.00 94 ILE A O 13
ATOM 23228 N N . LEU A 1 95 ? -5.405 22.197 -15.940 1.00 0.00 95 LEU A N 13
ATOM 23229 C CA . LEU A 1 95 ? -5.443 22.990 -14.714 1.00 0.00 95 LEU A CA 13
ATOM 23230 C C . LEU A 1 95 ? -6.882 23.262 -14.279 1.00 0.00 95 LEU A C 13
ATOM 23231 O O . LEU A 1 95 ? -7.166 23.389 -13.088 1.00 0.00 95 LEU A O 13
ATOM 23247 N N . LYS A 1 96 ? -7.790 23.331 -15.245 1.00 0.00 96 LYS A N 13
ATOM 23248 C CA . LYS A 1 96 ? -9.186 23.641 -14.959 1.00 0.00 96 LYS A CA 13
ATOM 23249 C C . LYS A 1 96 ? -9.875 22.460 -14.283 1.00 0.00 96 LYS A C 13
ATOM 23250 O O . LYS A 1 96 ? -10.929 22.609 -13.663 1.00 0.00 96 LYS A O 13
ATOM 23269 N N . GLN A 1 97 ? -9.280 21.284 -14.405 1.00 0.00 97 GLN A N 13
ATOM 23270 C CA . GLN A 1 97 ? -9.800 20.110 -13.729 1.00 0.00 97 GLN A CA 13
ATOM 23271 C C . GLN A 1 97 ? -9.302 20.079 -12.294 1.00 0.00 97 GLN A C 13
ATOM 23272 O O . GLN A 1 97 ? -9.985 19.585 -11.400 1.00 0.00 97 GLN A O 13
ATOM 23286 N N . ILE A 1 98 ? -8.116 20.631 -12.079 1.00 0.00 98 ILE A N 13
ATOM 23287 C CA . ILE A 1 98 ? -7.574 20.792 -10.737 1.00 0.00 98 ILE A CA 13
ATOM 23288 C C . ILE A 1 98 ? -8.353 21.877 -10.004 1.00 0.00 98 ILE A C 13
ATOM 23289 O O . ILE A 1 98 ? -8.594 21.790 -8.802 1.00 0.00 98 ILE A O 13
ATOM 23305 N N . ASP A 1 99 ? -8.755 22.891 -10.761 1.00 0.00 99 ASP A N 13
ATOM 23306 C CA . ASP A 1 99 ? -9.583 23.982 -10.250 1.00 0.00 99 ASP A CA 13
ATOM 23307 C C . ASP A 1 99 ? -10.949 23.455 -9.802 1.00 0.00 99 ASP A C 13
ATOM 23308 O O . ASP A 1 99 ? -11.608 24.042 -8.940 1.00 0.00 99 ASP A O 13
ATOM 23317 N N . ASN A 1 100 ? -11.353 22.333 -10.386 1.00 0.00 100 ASN A N 13
ATOM 23318 C CA . ASN A 1 100 ? -12.618 21.687 -10.041 1.00 0.00 100 ASN A CA 13
ATOM 23319 C C . ASN A 1 100 ? -12.434 20.779 -8.824 1.00 0.00 100 ASN A C 13
ATOM 23320 O O . ASN A 1 100 ? -13.400 20.392 -8.165 1.00 0.00 100 ASN A O 13
ATOM 23331 N N . LYS A 1 101 ? -11.182 20.448 -8.526 1.00 0.00 101 LYS A N 13
ATOM 23332 C CA . LYS A 1 101 ? -10.859 19.602 -7.383 1.00 0.00 101 LYS A CA 13
ATOM 23333 C C . LYS A 1 101 ? -10.515 20.461 -6.169 1.00 0.00 101 LYS A C 13
ATOM 23334 O O . LYS A 1 101 ? -9.388 20.939 -6.037 1.00 0.00 101 LYS A O 13
ATOM 23353 N N . GLY A 1 102 ? -11.484 20.670 -5.291 1.00 0.00 102 GLY A N 13
ATOM 23354 C CA . GLY A 1 102 ? -11.223 21.434 -4.087 1.00 0.00 102 GLY A CA 13
ATOM 23355 C C . GLY A 1 102 ? -12.416 22.243 -3.623 1.00 0.00 102 GLY A C 13
ATOM 23356 O O . GLY A 1 102 ? -12.269 23.409 -3.255 1.00 0.00 102 GLY A O 13
ATOM 23360 N N . GLU A 1 103 ? -13.603 21.632 -3.673 1.00 0.00 103 GLU A N 13
ATOM 23361 C CA . GLU A 1 103 ? -14.834 22.231 -3.138 1.00 0.00 103 GLU A CA 13
ATOM 23362 C C . GLU A 1 103 ? -15.293 23.446 -3.949 1.00 0.00 103 GLU A C 13
ATOM 23363 O O . GLU A 1 103 ? -16.309 24.063 -3.620 1.00 0.00 103 GLU A O 13
ATOM 23375 N N . LEU A 1 104 ? -14.552 23.768 -5.013 1.00 0.00 104 LEU A N 13
ATOM 23376 C CA . LEU A 1 104 ? -14.808 24.967 -5.811 1.00 0.00 104 LEU A CA 13
ATOM 23377 C C . LEU A 1 104 ? -14.908 26.185 -4.898 1.00 0.00 104 LEU A C 13
ATOM 23378 O O . LEU A 1 104 ? -15.923 26.885 -4.869 1.00 0.00 104 LEU A O 13
ATOM 23394 N N . GLU A 1 105 ? -13.845 26.418 -4.140 1.00 0.00 105 GLU A N 13
ATOM 23395 C CA . GLU A 1 105 ? -13.847 27.451 -3.118 1.00 0.00 105 GLU A CA 13
ATOM 23396 C C . GLU A 1 105 ? -13.787 28.854 -3.713 1.00 0.00 105 GLU A C 13
ATOM 23397 O O . GLU A 1 105 ? -13.400 29.052 -4.865 1.00 0.00 105 GLU A O 13
ATOM 23409 N N . HIS A 1 106 ? -14.193 29.817 -2.902 1.00 0.00 106 HIS A N 13
ATOM 23410 C CA . HIS A 1 106 ? -14.144 31.229 -3.251 1.00 0.00 106 HIS A CA 13
ATOM 23411 C C . HIS A 1 106 ? -14.249 32.071 -1.982 1.00 0.00 106 HIS A C 13
ATOM 23412 O O . HIS A 1 106 ? -15.323 32.547 -1.616 1.00 0.00 106 HIS A O 13
ATOM 23427 N N . HIS A 1 107 ? -13.127 32.219 -1.291 1.00 0.00 107 HIS A N 13
ATOM 23428 C CA . HIS A 1 107 ? -13.107 32.886 0.005 1.00 0.00 107 HIS A CA 13
ATOM 23429 C C . HIS A 1 107 ? -12.880 34.384 -0.148 1.00 0.00 107 HIS A C 13
ATOM 23430 O O . HIS A 1 107 ? -12.112 34.822 -1.004 1.00 0.00 107 HIS A O 13
ATOM 23445 N N . HIS A 1 108 ? -13.553 35.161 0.685 1.00 0.00 108 HIS A N 13
ATOM 23446 C CA . HIS A 1 108 ? -13.397 36.607 0.683 1.00 0.00 108 HIS A CA 13
ATOM 23447 C C . HIS A 1 108 ? -13.615 37.164 2.085 1.00 0.00 108 HIS A C 13
ATOM 23448 O O . HIS A 1 108 ? -14.697 37.033 2.654 1.00 0.00 108 HIS A O 13
ATOM 23463 N N . HIS A 1 109 ? -12.575 37.765 2.644 1.00 0.00 109 HIS A N 13
ATOM 23464 C CA . HIS A 1 109 ? -12.672 38.401 3.955 1.00 0.00 109 HIS A CA 13
ATOM 23465 C C . HIS A 1 109 ? -13.337 39.765 3.815 1.00 0.00 109 HIS A C 13
ATOM 23466 O O . HIS A 1 109 ? -13.471 40.276 2.703 1.00 0.00 109 HIS A O 13
ATOM 23481 N N . HIS A 1 110 ? -13.752 40.358 4.931 1.00 0.00 110 HIS A N 13
ATOM 23482 C CA . HIS A 1 110 ? -14.296 41.714 4.905 1.00 0.00 110 HIS A CA 13
ATOM 23483 C C . HIS A 1 110 ? -13.167 42.720 4.728 1.00 0.00 110 HIS A C 13
ATOM 23484 O O . HIS A 1 110 ? -12.782 43.417 5.667 1.00 0.00 110 HIS A O 13
ATOM 23499 N N . HIS A 1 111 ? -12.618 42.748 3.522 1.00 0.00 111 HIS A N 13
ATOM 23500 C CA . HIS A 1 111 ? -11.508 43.619 3.179 1.00 0.00 111 HIS A CA 13
ATOM 23501 C C . HIS A 1 111 ? -11.235 43.514 1.684 1.00 0.00 111 HIS A C 13
ATOM 23502 O O . HIS A 1 111 ? -11.835 44.286 0.915 1.00 0.00 111 HIS A O 13
ATOM 23518 N N . MET A 1 1 ? -5.644 -0.690 0.341 1.00 0.00 1 MET A N 14
ATOM 23519 C CA . MET A 1 1 ? -6.043 -0.822 1.759 1.00 0.00 1 MET A CA 14
ATOM 23520 C C . MET A 1 1 ? -7.411 -1.480 1.843 1.00 0.00 1 MET A C 14
ATOM 23521 O O . MET A 1 1 ? -7.948 -1.922 0.830 1.00 0.00 1 MET A O 14
ATOM 23537 N N . PHE A 1 2 ? -7.972 -1.545 3.041 1.00 0.00 2 PHE A N 14
ATOM 23538 C CA . PHE A 1 2 ? -9.271 -2.172 3.233 1.00 0.00 2 PHE A CA 14
ATOM 23539 C C . PHE A 1 2 ? -10.374 -1.130 3.127 1.00 0.00 2 PHE A C 14
ATOM 23540 O O . PHE A 1 2 ? -10.470 -0.231 3.963 1.00 0.00 2 PHE A O 14
ATOM 23557 N N . THR A 1 3 ? -11.190 -1.234 2.097 1.00 0.00 3 THR A N 14
ATOM 23558 C CA . THR A 1 3 ? -12.299 -0.317 1.922 1.00 0.00 3 THR A CA 14
ATOM 23559 C C . THR A 1 3 ? -13.626 -1.053 2.036 1.00 0.00 3 THR A C 14
ATOM 23560 O O . THR A 1 3 ? -13.727 -2.233 1.699 1.00 0.00 3 THR A O 14
ATOM 23571 N N . ALA A 1 4 ? -14.636 -0.363 2.533 1.00 0.00 4 ALA A N 14
ATOM 23572 C CA . ALA A 1 4 ? -15.961 -0.938 2.658 1.00 0.00 4 ALA A CA 14
ATOM 23573 C C . ALA A 1 4 ? -16.998 0.008 2.079 1.00 0.00 4 ALA A C 14
ATOM 23574 O O . ALA A 1 4 ? -16.955 1.215 2.324 1.00 0.00 4 ALA A O 14
ATOM 23581 N N . LYS A 1 5 ? -17.912 -0.533 1.292 1.00 0.00 5 LYS A N 14
ATOM 23582 C CA . LYS A 1 5 ? -18.979 0.267 0.722 1.00 0.00 5 LYS A CA 14
ATOM 23583 C C . LYS A 1 5 ? -20.328 -0.265 1.171 1.00 0.00 5 LYS A C 14
ATOM 23584 O O . LYS A 1 5 ? -20.672 -1.410 0.882 1.00 0.00 5 LYS A O 14
ATOM 23603 N N . LEU A 1 6 ? -21.089 0.557 1.872 1.00 0.00 6 LEU A N 14
ATOM 23604 C CA . LEU A 1 6 ? -22.428 0.168 2.282 1.00 0.00 6 LEU A CA 14
ATOM 23605 C C . LEU A 1 6 ? -23.325 0.148 1.056 1.00 0.00 6 LEU A C 14
ATOM 23606 O O . LEU A 1 6 ? -23.349 1.106 0.283 1.00 0.00 6 LEU A O 14
ATOM 23622 N N . ILE A 1 7 ? -24.024 -0.952 0.850 1.00 0.00 7 ILE A N 14
ATOM 23623 C CA . ILE A 1 7 ? -24.876 -1.096 -0.318 1.00 0.00 7 ILE A CA 14
ATOM 23624 C C . ILE A 1 7 ? -26.345 -1.165 0.083 1.00 0.00 7 ILE A C 14
ATOM 23625 O O . ILE A 1 7 ? -27.234 -0.960 -0.741 1.00 0.00 7 ILE A O 14
ATOM 23641 N N . LYS A 1 8 ? -26.594 -1.440 1.357 1.00 0.00 8 LYS A N 14
ATOM 23642 C CA . LYS A 1 8 ? -27.954 -1.579 1.856 1.00 0.00 8 LYS A CA 14
ATOM 23643 C C . LYS A 1 8 ? -28.134 -0.794 3.144 1.00 0.00 8 LYS A C 14
ATOM 23644 O O . LYS A 1 8 ? -27.255 -0.787 4.001 1.00 0.00 8 LYS A O 14
ATOM 23663 N N . GLY A 1 9 ? -29.268 -0.127 3.270 1.00 0.00 9 GLY A N 14
ATOM 23664 C CA . GLY A 1 9 ? -29.558 0.620 4.474 1.00 0.00 9 GLY A CA 14
ATOM 23665 C C . GLY A 1 9 ? -29.587 2.108 4.219 1.00 0.00 9 GLY A C 14
ATOM 23666 O O . GLY A 1 9 ? -30.047 2.877 5.066 1.00 0.00 9 GLY A O 14
ATOM 23670 N N . LYS A 1 10 ? -29.069 2.501 3.049 1.00 0.00 10 LYS A N 14
ATOM 23671 C CA . LYS A 1 10 ? -29.055 3.893 2.598 1.00 0.00 10 LYS A CA 14
ATOM 23672 C C . LYS A 1 10 ? -28.011 4.705 3.365 1.00 0.00 10 LYS A C 14
ATOM 23673 O O . LYS A 1 10 ? -27.152 5.356 2.766 1.00 0.00 10 LYS A O 14
ATOM 23692 N N . THR A 1 11 ? -28.080 4.651 4.684 1.00 0.00 11 THR A N 14
ATOM 23693 C CA . THR A 1 11 ? -27.122 5.321 5.544 1.00 0.00 11 THR A CA 14
ATOM 23694 C C . THR A 1 11 ? -27.002 4.574 6.871 1.00 0.00 11 THR A C 14
ATOM 23695 O O . THR A 1 11 ? -27.986 4.416 7.594 1.00 0.00 11 THR A O 14
ATOM 23706 N N . TYR A 1 12 ? -25.806 4.095 7.171 1.00 0.00 12 TYR A N 14
ATOM 23707 C CA . TYR A 1 12 ? -25.565 3.330 8.386 1.00 0.00 12 TYR A CA 14
ATOM 23708 C C . TYR A 1 12 ? -24.212 3.692 8.993 1.00 0.00 12 TYR A C 14
ATOM 23709 O O . TYR A 1 12 ? -23.185 3.655 8.318 1.00 0.00 12 TYR A O 14
ATOM 23727 N N . ASN A 1 13 ? -24.226 4.061 10.264 1.00 0.00 13 ASN A N 14
ATOM 23728 C CA . ASN A 1 13 ? -23.003 4.393 10.983 1.00 0.00 13 ASN A CA 14
ATOM 23729 C C . ASN A 1 13 ? -22.440 3.170 11.690 1.00 0.00 13 ASN A C 14
ATOM 23730 O O . ASN A 1 13 ? -23.140 2.512 12.462 1.00 0.00 13 ASN A O 14
ATOM 23741 N N . VAL A 1 14 ? -21.183 2.864 11.419 1.00 0.00 14 VAL A N 14
ATOM 23742 C CA . VAL A 1 14 ? -20.501 1.780 12.107 1.00 0.00 14 VAL A CA 14
ATOM 23743 C C . VAL A 1 14 ? -19.532 2.356 13.130 1.00 0.00 14 VAL A C 14
ATOM 23744 O O . VAL A 1 14 ? -18.479 2.890 12.768 1.00 0.00 14 VAL A O 14
ATOM 23757 N N . MET A 1 15 ? -19.921 2.269 14.403 1.00 0.00 15 MET A N 14
ATOM 23758 C CA . MET A 1 15 ? -19.164 2.846 15.518 1.00 0.00 15 MET A CA 14
ATOM 23759 C C . MET A 1 15 ? -19.131 4.371 15.430 1.00 0.00 15 MET A C 14
ATOM 23760 O O . MET A 1 15 ? -19.871 5.058 16.139 1.00 0.00 15 MET A O 14
ATOM 23774 N N . GLY A 1 16 ? -18.287 4.893 14.553 1.00 0.00 16 GLY A N 14
ATOM 23775 C CA . GLY A 1 16 ? -18.182 6.328 14.385 1.00 0.00 16 GLY A CA 14
ATOM 23776 C C . GLY A 1 16 ? -18.034 6.733 12.932 1.00 0.00 16 GLY A C 14
ATOM 23777 O O . GLY A 1 16 ? -17.941 7.917 12.618 1.00 0.00 16 GLY A O 14
ATOM 23781 N N . ILE A 1 17 ? -18.022 5.750 12.040 1.00 0.00 17 ILE A N 14
ATOM 23782 C CA . ILE A 1 17 ? -17.853 6.018 10.619 1.00 0.00 17 ILE A CA 14
ATOM 23783 C C . ILE A 1 17 ? -19.203 5.953 9.910 1.00 0.00 17 ILE A C 14
ATOM 23784 O O . ILE A 1 17 ? -19.908 4.946 9.989 1.00 0.00 17 ILE A O 14
ATOM 23800 N N . THR A 1 18 ? -19.564 7.034 9.234 1.00 0.00 18 THR A N 14
ATOM 23801 C CA . THR A 1 18 ? -20.822 7.098 8.510 1.00 0.00 18 THR A CA 14
ATOM 23802 C C . THR A 1 18 ? -20.691 6.459 7.133 1.00 0.00 18 THR A C 14
ATOM 23803 O O . THR A 1 18 ? -19.916 6.927 6.301 1.00 0.00 18 THR A O 14
ATOM 23814 N N . PHE A 1 19 ? -21.429 5.386 6.902 1.00 0.00 19 PHE A N 14
ATOM 23815 C CA . PHE A 1 19 ? -21.455 4.754 5.593 1.00 0.00 19 PHE A CA 14
ATOM 23816 C C . PHE A 1 19 ? -22.768 5.053 4.893 1.00 0.00 19 PHE A C 14
ATOM 23817 O O . PHE A 1 19 ? -23.826 5.074 5.522 1.00 0.00 19 PHE A O 14
ATOM 23834 N N . ARG A 1 20 ? -22.697 5.295 3.597 1.00 0.00 20 ARG A N 14
ATOM 23835 C CA . ARG A 1 20 ? -23.883 5.557 2.802 1.00 0.00 20 ARG A CA 14
ATOM 23836 C C . ARG A 1 20 ? -23.894 4.625 1.598 1.00 0.00 20 ARG A C 14
ATOM 23837 O O . ARG A 1 20 ? -22.834 4.242 1.102 1.00 0.00 20 ARG A O 14
ATOM 23858 N N . ALA A 1 21 ? -25.085 4.242 1.148 1.00 0.00 21 ALA A N 14
ATOM 23859 C CA . ALA A 1 21 ? -25.217 3.331 0.017 1.00 0.00 21 ALA A CA 14
ATOM 23860 C C . ALA A 1 21 ? -24.559 3.906 -1.233 1.00 0.00 21 ALA A C 14
ATOM 23861 O O . ALA A 1 21 ? -25.019 4.910 -1.779 1.00 0.00 21 ALA A O 14
ATOM 23868 N N . GLY A 1 22 ? -23.471 3.277 -1.673 1.00 0.00 22 GLY A N 14
ATOM 23869 C CA . GLY A 1 22 ? -22.774 3.744 -2.850 1.00 0.00 22 GLY A CA 14
ATOM 23870 C C . GLY A 1 22 ? -21.572 4.601 -2.507 1.00 0.00 22 GLY A C 14
ATOM 23871 O O . GLY A 1 22 ? -20.933 5.162 -3.397 1.00 0.00 22 GLY A O 14
ATOM 23875 N N . VAL A 1 23 ? -21.268 4.710 -1.219 1.00 0.00 23 VAL A N 14
ATOM 23876 C CA . VAL A 1 23 ? -20.121 5.485 -0.768 1.00 0.00 23 VAL A CA 14
ATOM 23877 C C . VAL A 1 23 ? -19.054 4.559 -0.195 1.00 0.00 23 VAL A C 14
ATOM 23878 O O . VAL A 1 23 ? -19.256 3.922 0.841 1.00 0.00 23 VAL A O 14
ATOM 23891 N N . SER A 1 24 ? -17.934 4.477 -0.892 1.00 0.00 24 SER A N 14
ATOM 23892 C CA . SER A 1 24 ? -16.841 3.602 -0.503 1.00 0.00 24 SER A CA 14
ATOM 23893 C C . SER A 1 24 ? -15.840 4.349 0.375 1.00 0.00 24 SER A C 14
ATOM 23894 O O . SER A 1 24 ? -15.313 5.392 -0.021 1.00 0.00 24 SER A O 14
ATOM 23902 N N . GLN A 1 25 ? -15.584 3.819 1.565 1.00 0.00 25 GLN A N 14
ATOM 23903 C CA . GLN A 1 25 ? -14.668 4.456 2.505 1.00 0.00 25 GLN A CA 14
ATOM 23904 C C . GLN A 1 25 ? -13.696 3.438 3.097 1.00 0.00 25 GLN A C 14
ATOM 23905 O O . GLN A 1 25 ? -14.019 2.257 3.223 1.00 0.00 25 GLN A O 14
ATOM 23919 N N . THR A 1 26 ? -12.507 3.908 3.443 1.00 0.00 26 THR A N 14
ATOM 23920 C CA . THR A 1 26 ? -11.454 3.053 3.973 1.00 0.00 26 THR A CA 14
ATOM 23921 C C . THR A 1 26 ? -11.678 2.758 5.456 1.00 0.00 26 THR A C 14
ATOM 23922 O O . THR A 1 26 ? -12.066 3.644 6.224 1.00 0.00 26 THR A O 14
ATOM 23933 N N . VAL A 1 27 ? -11.439 1.514 5.851 1.00 0.00 27 VAL A N 14
ATOM 23934 C CA . VAL A 1 27 ? -11.618 1.094 7.233 1.00 0.00 27 VAL A CA 14
ATOM 23935 C C . VAL A 1 27 ? -10.432 0.252 7.700 1.00 0.00 27 VAL A C 14
ATOM 23936 O O . VAL A 1 27 ? -9.694 -0.300 6.880 1.00 0.00 27 VAL A O 14
ATOM 23949 N N . PRO A 1 28 ? -10.216 0.166 9.022 1.00 0.00 28 PRO A N 14
ATOM 23950 C CA . PRO A 1 28 ? -9.206 -0.720 9.604 1.00 0.00 28 PRO A CA 14
ATOM 23951 C C . PRO A 1 28 ? -9.589 -2.190 9.444 1.00 0.00 28 PRO A C 14
ATOM 23952 O O . PRO A 1 28 ? -10.717 -2.508 9.055 1.00 0.00 28 PRO A O 14
ATOM 23963 N N . LYS A 1 29 ? -8.665 -3.086 9.775 1.00 0.00 29 LYS A N 14
ATOM 23964 C CA . LYS A 1 29 ? -8.898 -4.517 9.615 1.00 0.00 29 LYS A CA 14
ATOM 23965 C C . LYS A 1 29 ? -10.001 -4.965 10.569 1.00 0.00 29 LYS A C 14
ATOM 23966 O O . LYS A 1 29 ? -10.769 -5.881 10.265 1.00 0.00 29 LYS A O 14
ATOM 23985 N N . LYS A 1 30 ? -10.083 -4.290 11.714 1.00 0.00 30 LYS A N 14
ATOM 23986 C CA . LYS A 1 30 ? -11.139 -4.546 12.689 1.00 0.00 30 LYS A CA 14
ATOM 23987 C C . LYS A 1 30 ? -12.511 -4.397 12.040 1.00 0.00 30 LYS A C 14
ATOM 23988 O O . LYS A 1 30 ? -13.340 -5.308 12.092 1.00 0.00 30 LYS A O 14
ATOM 24007 N N . LEU A 1 31 ? -12.735 -3.247 11.413 1.00 0.00 31 LEU A N 14
ATOM 24008 C CA . LEU A 1 31 ? -14.009 -2.964 10.769 1.00 0.00 31 LEU A CA 14
ATOM 24009 C C . LEU A 1 31 ? -14.198 -3.817 9.525 1.00 0.00 31 LEU A C 14
ATOM 24010 O O . LEU A 1 31 ? -15.314 -4.223 9.220 1.00 0.00 31 LEU A O 14
ATOM 24026 N N . TYR A 1 32 ? -13.107 -4.091 8.813 1.00 0.00 32 TYR A N 14
ATOM 24027 C CA . TYR A 1 32 ? -13.172 -4.921 7.615 1.00 0.00 32 TYR A CA 14
ATOM 24028 C C . TYR A 1 32 ? -13.792 -6.275 7.940 1.00 0.00 32 TYR A C 14
ATOM 24029 O O . TYR A 1 32 ? -14.679 -6.746 7.232 1.00 0.00 32 TYR A O 14
ATOM 24047 N N . GLU A 1 33 ? -13.331 -6.890 9.019 1.00 0.00 33 GLU A N 14
ATOM 24048 C CA . GLU A 1 33 ? -13.842 -8.190 9.424 1.00 0.00 33 GLU A CA 14
ATOM 24049 C C . GLU A 1 33 ? -15.260 -8.062 9.970 1.00 0.00 33 GLU A C 14
ATOM 24050 O O . GLU A 1 33 ? -16.142 -8.857 9.635 1.00 0.00 33 GLU A O 14
ATOM 24062 N N . TYR A 1 34 ? -15.479 -7.038 10.787 1.00 0.00 34 TYR A N 14
ATOM 24063 C CA . TYR A 1 34 ? -16.791 -6.784 11.372 1.00 0.00 34 TYR A CA 14
ATOM 24064 C C . TYR A 1 34 ? -17.843 -6.600 10.278 1.00 0.00 34 TYR A C 14
ATOM 24065 O O . TYR A 1 34 ? -18.977 -7.066 10.405 1.00 0.00 34 TYR A O 14
ATOM 24083 N N . LEU A 1 35 ? -17.456 -5.932 9.199 1.00 0.00 35 LEU A N 14
ATOM 24084 C CA . LEU A 1 35 ? -18.362 -5.680 8.088 1.00 0.00 35 LEU A CA 14
ATOM 24085 C C . LEU A 1 35 ? -18.318 -6.820 7.076 1.00 0.00 35 LEU A C 14
ATOM 24086 O O . LEU A 1 35 ? -19.130 -6.878 6.159 1.00 0.00 35 LEU A O 14
ATOM 24102 N N . ASN A 1 36 ? -17.370 -7.730 7.251 1.00 0.00 36 ASN A N 14
ATOM 24103 C CA . ASN A 1 36 ? -17.321 -8.944 6.443 1.00 0.00 36 ASN A CA 14
ATOM 24104 C C . ASN A 1 36 ? -18.389 -9.906 6.950 1.00 0.00 36 ASN A C 14
ATOM 24105 O O . ASN A 1 36 ? -18.861 -10.789 6.232 1.00 0.00 36 ASN A O 14
ATOM 24116 N N . GLU A 1 37 ? -18.754 -9.719 8.212 1.00 0.00 37 GLU A N 14
ATOM 24117 C CA . GLU A 1 37 ? -19.832 -10.477 8.831 1.00 0.00 37 GLU A CA 14
ATOM 24118 C C . GLU A 1 37 ? -21.185 -9.835 8.522 1.00 0.00 37 GLU A C 14
ATOM 24119 O O . GLU A 1 37 ? -22.237 -10.433 8.742 1.00 0.00 37 GLU A O 14
ATOM 24131 N N . ASN A 1 38 ? -21.146 -8.612 8.009 1.00 0.00 38 ASN A N 14
ATOM 24132 C CA . ASN A 1 38 ? -22.360 -7.866 7.690 1.00 0.00 38 ASN A CA 14
ATOM 24133 C C . ASN A 1 38 ? -22.499 -7.684 6.183 1.00 0.00 38 ASN A C 14
ATOM 24134 O O . ASN A 1 38 ? -21.834 -6.837 5.589 1.00 0.00 38 ASN A O 14
ATOM 24145 N N . PRO A 1 39 ? -23.383 -8.468 5.546 1.00 0.00 39 PRO A N 14
ATOM 24146 C CA . PRO A 1 39 ? -23.522 -8.509 4.080 1.00 0.00 39 PRO A CA 14
ATOM 24147 C C . PRO A 1 39 ? -24.140 -7.245 3.472 1.00 0.00 39 PRO A C 14
ATOM 24148 O O . PRO A 1 39 ? -24.486 -7.229 2.290 1.00 0.00 39 PRO A O 14
ATOM 24159 N N . TYR A 1 40 ? -24.263 -6.184 4.262 1.00 0.00 40 TYR A N 14
ATOM 24160 C CA . TYR A 1 40 ? -24.807 -4.924 3.755 1.00 0.00 40 TYR A CA 14
ATOM 24161 C C . TYR A 1 40 ? -23.698 -4.115 3.107 1.00 0.00 40 TYR A C 14
ATOM 24162 O O . TYR A 1 40 ? -23.933 -3.035 2.568 1.00 0.00 40 TYR A O 14
ATOM 24180 N N . PHE A 1 41 ? -22.486 -4.637 3.187 1.00 0.00 41 PHE A N 14
ATOM 24181 C CA . PHE A 1 41 ? -21.321 -3.945 2.678 1.00 0.00 41 PHE A CA 14
ATOM 24182 C C . PHE A 1 41 ? -20.646 -4.746 1.579 1.00 0.00 41 PHE A C 14
ATOM 24183 O O . PHE A 1 41 ? -20.410 -5.947 1.724 1.00 0.00 41 PHE A O 14
ATOM 24200 N N . ILE A 1 42 ? -20.354 -4.079 0.478 1.00 0.00 42 ILE A N 14
ATOM 24201 C CA . ILE A 1 42 ? -19.455 -4.626 -0.521 1.00 0.00 42 ILE A CA 14
ATOM 24202 C C . ILE A 1 42 ? -18.068 -4.045 -0.295 1.00 0.00 42 ILE A C 14
ATOM 24203 O O . ILE A 1 42 ? -17.809 -2.873 -0.579 1.00 0.00 42 ILE A O 14
ATOM 24219 N N . LEU A 1 43 ? -17.196 -4.862 0.273 1.00 0.00 43 LEU A N 14
ATOM 24220 C CA . LEU A 1 43 ? -15.860 -4.425 0.641 1.00 0.00 43 LEU A CA 14
ATOM 24221 C C . LEU A 1 43 ? -14.900 -4.620 -0.523 1.00 0.00 43 LEU A C 14
ATOM 24222 O O . LEU A 1 43 ? -15.197 -5.353 -1.470 1.00 0.00 43 LEU A O 14
ATOM 24238 N N . THR A 1 44 ? -13.764 -3.949 -0.460 1.00 0.00 44 THR A N 14
ATOM 24239 C CA . THR A 1 44 ? -12.776 -4.005 -1.521 1.00 0.00 44 THR A CA 14
ATOM 24240 C C . THR A 1 44 ? -11.374 -3.812 -0.941 1.00 0.00 44 THR A C 14
ATOM 24241 O O . THR A 1 44 ? -11.213 -3.232 0.134 1.00 0.00 44 THR A O 14
ATOM 24252 N N . GLN A 1 45 ? -10.375 -4.337 -1.628 1.00 0.00 45 GLN A N 14
ATOM 24253 C CA . GLN A 1 45 ? -8.992 -4.134 -1.241 1.00 0.00 45 GLN A CA 14
ATOM 24254 C C . GLN A 1 45 ? -8.217 -3.658 -2.460 1.00 0.00 45 GLN A C 14
ATOM 24255 O O . GLN A 1 45 ? -7.985 -4.424 -3.396 1.00 0.00 45 GLN A O 14
ATOM 24269 N N . GLU A 1 46 ? -7.826 -2.395 -2.456 1.00 0.00 46 GLU A N 14
ATOM 24270 C CA . GLU A 1 46 ? -7.139 -1.818 -3.598 1.00 0.00 46 GLU A CA 14
ATOM 24271 C C . GLU A 1 46 ? -5.646 -1.752 -3.318 1.00 0.00 46 GLU A C 14
ATOM 24272 O O . GLU A 1 46 ? -5.221 -1.223 -2.291 1.00 0.00 46 GLU A O 14
ATOM 24284 N N . LEU A 1 47 ? -4.861 -2.311 -4.234 1.00 0.00 47 LEU A N 14
ATOM 24285 C CA . LEU A 1 47 ? -3.423 -2.443 -4.043 1.00 0.00 47 LEU A CA 14
ATOM 24286 C C . LEU A 1 47 ? -2.745 -1.084 -3.903 1.00 0.00 47 LEU A C 14
ATOM 24287 O O . LEU A 1 47 ? -2.605 -0.333 -4.871 1.00 0.00 47 LEU A O 14
ATOM 24303 N N . ASN A 1 48 ? -2.354 -0.775 -2.680 1.00 0.00 48 ASN A N 14
ATOM 24304 C CA . ASN A 1 48 ? -1.606 0.433 -2.375 1.00 0.00 48 ASN A CA 14
ATOM 24305 C C . ASN A 1 48 ? -0.534 0.081 -1.360 1.00 0.00 48 ASN A C 14
ATOM 24306 O O . ASN A 1 48 ? -0.790 -0.692 -0.435 1.00 0.00 48 ASN A O 14
ATOM 24317 N N . ASN A 1 49 ? 0.662 0.610 -1.557 1.00 0.00 49 ASN A N 14
ATOM 24318 C CA . ASN A 1 49 ? 1.805 0.245 -0.727 1.00 0.00 49 ASN A CA 14
ATOM 24319 C C . ASN A 1 49 ? 1.604 0.665 0.724 1.00 0.00 49 ASN A C 14
ATOM 24320 O O . ASN A 1 49 ? 0.975 1.685 1.015 1.00 0.00 49 ASN A O 14
ATOM 24331 N N . GLN A 1 50 ? 2.151 -0.140 1.624 1.00 0.00 50 GLN A N 14
ATOM 24332 C CA . GLN A 1 50 ? 2.034 0.096 3.054 1.00 0.00 50 GLN A CA 14
ATOM 24333 C C . GLN A 1 50 ? 2.997 1.193 3.503 1.00 0.00 50 GLN A C 14
ATOM 24334 O O . GLN A 1 50 ? 3.676 1.816 2.682 1.00 0.00 50 GLN A O 14
ATOM 24348 N N . LYS A 1 51 ? 3.057 1.426 4.806 1.00 0.00 51 LYS A N 14
ATOM 24349 C CA . LYS A 1 51 ? 3.942 2.440 5.350 1.00 0.00 51 LYS A CA 14
ATOM 24350 C C . LYS A 1 51 ? 5.386 1.941 5.306 1.00 0.00 51 LYS A C 14
ATOM 24351 O O . LYS A 1 51 ? 5.632 0.735 5.244 1.00 0.00 51 LYS A O 14
ATOM 24370 N N . ASP A 1 52 ? 6.328 2.872 5.322 1.00 0.00 52 ASP A N 14
ATOM 24371 C CA . ASP A 1 52 ? 7.737 2.548 5.125 1.00 0.00 52 ASP A CA 14
ATOM 24372 C C . ASP A 1 52 ? 8.362 1.902 6.363 1.00 0.00 52 ASP A C 14
ATOM 24373 O O . ASP A 1 52 ? 7.670 1.602 7.338 1.00 0.00 52 ASP A O 14
ATOM 24382 N N . ASP A 1 53 ? 9.680 1.709 6.305 1.00 0.00 53 ASP A N 14
ATOM 24383 C CA . ASP A 1 53 ? 10.418 0.944 7.313 1.00 0.00 53 ASP A CA 14
ATOM 24384 C C . ASP A 1 53 ? 10.198 1.480 8.723 1.00 0.00 53 ASP A C 14
ATOM 24385 O O . ASP A 1 53 ? 10.420 2.662 8.994 1.00 0.00 53 ASP A O 14
ATOM 24394 N N . PRO A 1 54 ? 9.785 0.596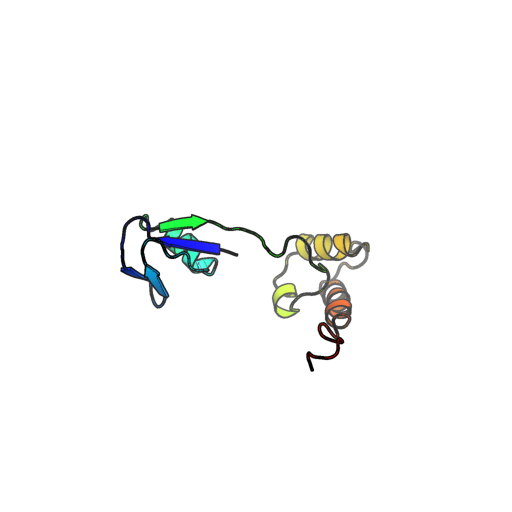 9.646 1.00 0.00 54 PRO A N 14
ATOM 24395 C CA . PRO A 1 54 ? 9.551 0.949 11.050 1.00 0.00 54 PRO A CA 14
ATOM 24396 C C . PRO A 1 54 ? 10.851 1.069 11.847 1.00 0.00 54 PRO A C 14
ATOM 24397 O O . PRO A 1 54 ? 10.965 0.540 12.948 1.00 0.00 54 PRO A O 14
ATOM 24408 N N . ILE A 1 55 ? 11.820 1.775 11.277 1.00 0.00 55 ILE A N 14
ATOM 24409 C CA . ILE A 1 55 ? 13.109 2.007 11.926 1.00 0.00 55 ILE A CA 14
ATOM 24410 C C . ILE A 1 55 ? 13.899 3.038 11.114 1.00 0.00 55 ILE A C 14
ATOM 24411 O O . ILE A 1 55 ? 15.118 3.162 11.213 1.00 0.00 55 ILE A O 14
ATOM 24427 N N . ASN A 1 56 ? 13.156 3.813 10.348 1.00 0.00 56 ASN A N 14
ATOM 24428 C CA . ASN A 1 56 ? 13.733 4.767 9.406 1.00 0.00 56 ASN A CA 14
ATOM 24429 C C . ASN A 1 56 ? 12.704 5.839 9.066 1.00 0.00 56 ASN A C 14
ATOM 24430 O O . ASN A 1 56 ? 11.812 5.616 8.252 1.00 0.00 56 ASN A O 14
ATOM 24441 N N . TYR A 1 57 ? 12.814 6.986 9.722 1.00 0.00 57 TYR A N 14
ATOM 24442 C CA . TYR A 1 57 ? 11.853 8.071 9.541 1.00 0.00 57 TYR A CA 14
ATOM 24443 C C . TYR A 1 57 ? 12.567 9.419 9.517 1.00 0.00 57 TYR A C 14
ATOM 24444 O O . TYR A 1 57 ? 13.794 9.478 9.539 1.00 0.00 57 TYR A O 14
ATOM 24462 N N . THR A 1 58 ? 11.796 10.494 9.468 1.00 0.00 58 THR A N 14
ATOM 24463 C CA . THR A 1 58 ? 12.350 11.836 9.548 1.00 0.00 58 THR A CA 14
ATOM 24464 C C . THR A 1 58 ? 12.651 12.175 11.000 1.00 0.00 58 THR A C 14
ATOM 24465 O O . THR A 1 58 ? 11.799 11.994 11.862 1.00 0.00 58 THR A O 14
ATOM 24476 N N . GLU A 1 59 ? 13.861 12.646 11.284 1.00 0.00 59 GLU A N 14
ATOM 24477 C CA . GLU A 1 59 ? 14.219 12.990 12.654 1.00 0.00 59 GLU A CA 14
ATOM 24478 C C . GLU A 1 59 ? 13.350 14.131 13.171 1.00 0.00 59 GLU A C 14
ATOM 24479 O O . GLU A 1 59 ? 12.903 14.108 14.315 1.00 0.00 59 GLU A O 14
ATOM 24491 N N . SER A 1 60 ? 13.080 15.105 12.311 1.00 0.00 60 SER A N 14
ATOM 24492 C CA . SER A 1 60 ? 12.171 16.189 12.643 1.00 0.00 60 SER A CA 14
ATOM 24493 C C . SER A 1 60 ? 10.761 15.644 12.841 1.00 0.00 60 SER A C 14
ATOM 24494 O O . SER A 1 60 ? 9.980 16.178 13.629 1.00 0.00 60 SER A O 14
ATOM 24502 N N . GLU A 1 61 ? 10.455 14.553 12.143 1.00 0.00 61 GLU A N 14
ATOM 24503 C CA . GLU A 1 61 ? 9.157 13.909 12.272 1.00 0.00 61 GLU A CA 14
ATOM 24504 C C . GLU A 1 61 ? 9.090 13.114 13.575 1.00 0.00 61 GLU A C 14
ATOM 24505 O O . GLU A 1 61 ? 8.069 13.107 14.263 1.00 0.00 61 GLU A O 14
ATOM 24517 N N . LEU A 1 62 ? 10.201 12.471 13.917 1.00 0.00 62 LEU A N 14
ATOM 24518 C CA . LEU A 1 62 ? 10.304 11.687 15.141 1.00 0.00 62 LEU A CA 14
ATOM 24519 C C . LEU A 1 62 ? 10.331 12.585 16.371 1.00 0.00 62 LEU A C 14
ATOM 24520 O O . LEU A 1 62 ? 9.921 12.172 17.458 1.00 0.00 62 LEU A O 14
ATOM 24536 N N . LYS A 1 63 ? 10.818 13.810 16.196 1.00 0.00 63 LYS A N 14
ATOM 24537 C CA . LYS A 1 63 ? 10.820 14.798 17.270 1.00 0.00 63 LYS A CA 14
ATOM 24538 C C . LYS A 1 63 ? 9.421 15.380 17.467 1.00 0.00 63 LYS A C 14
ATOM 24539 O O . LYS A 1 63 ? 9.199 16.216 18.341 1.00 0.00 63 LYS A O 14
ATOM 24558 N N . GLY A 1 64 ? 8.487 14.925 16.643 1.00 0.00 64 GLY A N 14
ATOM 24559 C CA . GLY A 1 64 ? 7.092 15.266 16.825 1.00 0.00 64 GLY A CA 14
ATOM 24560 C C . GLY A 1 64 ? 6.267 14.026 17.103 1.00 0.00 64 GLY A C 14
ATOM 24561 O O . GLY A 1 64 ? 5.074 13.975 16.805 1.00 0.00 64 GLY A O 14
ATOM 24565 N N . MET A 1 65 ? 6.922 13.016 17.662 1.00 0.00 65 MET A N 14
ATOM 24566 C CA . MET A 1 65 ? 6.280 11.744 17.969 1.00 0.00 65 MET A CA 14
ATOM 24567 C C . MET A 1 65 ? 6.344 11.463 19.465 1.00 0.00 65 MET A C 14
ATOM 24568 O O . MET A 1 65 ? 7.165 12.043 20.176 1.00 0.00 65 MET A O 14
ATOM 24582 N N . ASN A 1 66 ? 5.493 10.556 19.926 1.00 0.00 66 ASN A N 14
ATOM 24583 C CA . ASN A 1 66 ? 5.428 10.206 21.342 1.00 0.00 66 ASN A CA 14
ATOM 24584 C C . ASN A 1 66 ? 6.352 9.029 21.644 1.00 0.00 66 ASN A C 14
ATOM 24585 O O . ASN A 1 66 ? 7.177 8.644 20.812 1.00 0.00 66 ASN A O 14
ATOM 24596 N N . LYS A 1 67 ? 6.210 8.446 22.828 1.00 0.00 67 LYS A N 14
ATOM 24597 C CA . LYS A 1 67 ? 7.082 7.353 23.241 1.00 0.00 67 LYS A CA 14
ATOM 24598 C C . LYS A 1 67 ? 6.648 6.028 22.608 1.00 0.00 67 LYS A C 14
ATOM 24599 O O . LYS A 1 67 ? 7.492 5.207 22.242 1.00 0.00 67 LYS A O 14
ATOM 24618 N N . ALA A 1 68 ? 5.338 5.852 22.451 1.00 0.00 68 ALA A N 14
ATOM 24619 C CA . ALA A 1 68 ? 4.767 4.575 22.024 1.00 0.00 68 ALA A CA 14
ATOM 24620 C C . ALA A 1 68 ? 5.246 4.171 20.635 1.00 0.00 68 ALA A C 14
ATOM 24621 O O . ALA A 1 68 ? 5.684 3.036 20.422 1.00 0.00 68 ALA A O 14
ATOM 24628 N N . GLU A 1 69 ? 5.160 5.098 19.695 1.00 0.00 69 GLU A N 14
ATOM 24629 C CA . GLU A 1 69 ? 5.600 4.848 18.334 1.00 0.00 69 GLU A CA 14
ATOM 24630 C C . GLU A 1 69 ? 7.099 4.566 18.293 1.00 0.00 69 GLU A C 14
ATOM 24631 O O . GLU A 1 69 ? 7.526 3.596 17.679 1.00 0.00 69 GLU A O 14
ATOM 24643 N N . HIS A 1 70 ? 7.893 5.396 18.977 1.00 0.00 70 HIS A N 14
ATOM 24644 C CA . HIS A 1 70 ? 9.336 5.182 19.066 1.00 0.00 70 HIS A CA 14
ATOM 24645 C C . HIS A 1 70 ? 9.652 3.791 19.606 1.00 0.00 70 HIS A C 14
ATOM 24646 O O . HIS A 1 70 ? 10.560 3.122 19.117 1.00 0.00 70 HIS A O 14
ATOM 24661 N N . GLU A 1 71 ? 8.898 3.362 20.612 1.00 0.00 71 GLU A N 14
ATOM 24662 C CA . GLU A 1 71 ? 9.091 2.042 21.192 1.00 0.00 71 GLU A CA 14
ATOM 24663 C C . GLU A 1 71 ? 8.752 0.951 20.188 1.00 0.00 71 GLU A C 14
ATOM 24664 O O . GLU A 1 71 ? 9.547 0.040 19.964 1.00 0.00 71 GLU A O 14
ATOM 24676 N N . SER A 1 72 ? 7.582 1.061 19.572 1.00 0.00 72 SER A N 14
ATOM 24677 C CA . SER A 1 72 ? 7.136 0.083 18.586 1.00 0.00 72 SER A CA 14
ATOM 24678 C C . SER A 1 72 ? 8.132 -0.012 17.425 1.00 0.00 72 SER A C 14
ATOM 24679 O O . SER A 1 72 ? 8.406 -1.097 16.915 1.00 0.00 72 SER A O 14
ATOM 24687 N N . ILE A 1 73 ? 8.681 1.133 17.036 1.00 0.00 73 ILE A N 14
ATOM 24688 C CA . ILE A 1 73 ? 9.692 1.199 15.989 1.00 0.00 73 ILE A CA 14
ATOM 24689 C C . ILE A 1 73 ? 10.875 0.275 16.295 1.00 0.00 73 ILE A C 14
ATOM 24690 O O . ILE A 1 73 ? 11.141 -0.690 15.568 1.00 0.00 73 ILE A O 14
ATOM 24706 N N . ILE A 1 74 ? 11.560 0.538 17.393 1.00 0.00 74 ILE A N 14
ATOM 24707 C CA . ILE A 1 74 ? 12.809 -0.150 17.659 1.00 0.00 74 ILE A CA 14
ATOM 24708 C C . ILE A 1 74 ? 12.581 -1.556 18.212 1.00 0.00 74 ILE A C 14
ATOM 24709 O O . ILE A 1 74 ? 13.456 -2.416 18.115 1.00 0.00 74 ILE A O 14
ATOM 24725 N N . SER A 1 75 ? 11.402 -1.803 18.772 1.00 0.00 75 SER A N 14
ATOM 24726 C CA . SER A 1 75 ? 11.066 -3.147 19.231 1.00 0.00 75 SER A CA 14
ATOM 24727 C C . SER A 1 75 ? 10.841 -4.061 18.031 1.00 0.00 75 SER A C 14
ATOM 24728 O O . SER A 1 75 ? 11.010 -5.279 18.123 1.00 0.00 75 SER A O 14
ATOM 24736 N N . ASN A 1 76 ? 10.462 -3.470 16.901 1.00 0.00 76 ASN A N 14
ATOM 24737 C CA . ASN A 1 76 ? 10.374 -4.209 15.650 1.00 0.00 76 ASN A CA 14
ATOM 24738 C C . ASN A 1 76 ? 11.766 -4.442 15.081 1.00 0.00 76 ASN A C 14
ATOM 24739 O O . ASN A 1 76 ? 12.022 -5.468 14.446 1.00 0.00 76 ASN A O 14
ATOM 24750 N N . LEU A 1 77 ? 12.661 -3.488 15.304 1.00 0.00 77 LEU A N 14
ATOM 24751 C CA . LEU A 1 77 ? 14.062 -3.636 14.910 1.00 0.00 77 LEU A CA 14
ATOM 24752 C C . LEU A 1 77 ? 14.713 -4.805 15.654 1.00 0.00 77 LEU A C 14
ATOM 24753 O O . LEU A 1 77 ? 15.527 -5.541 15.095 1.00 0.00 77 LEU A O 14
ATOM 24769 N N . GLY A 1 78 ? 14.366 -4.956 16.925 1.00 0.00 78 GLY A N 14
ATOM 24770 C CA . GLY A 1 78 ? 14.911 -6.041 17.714 1.00 0.00 78 GLY A CA 14
ATOM 24771 C C . GLY A 1 78 ? 15.463 -5.564 19.039 1.00 0.00 78 GLY A C 14
ATOM 24772 O O . GLY A 1 78 ? 15.188 -6.157 20.084 1.00 0.00 78 GLY A O 14
ATOM 24776 N N . ARG A 1 79 ? 16.248 -4.494 19.005 1.00 0.00 79 ARG A N 14
ATOM 24777 C CA . ARG A 1 79 ? 16.806 -3.933 20.227 1.00 0.00 79 ARG A CA 14
ATOM 24778 C C . ARG A 1 79 ? 15.741 -3.132 20.958 1.00 0.00 79 ARG A C 14
ATOM 24779 O O . ARG A 1 79 ? 15.295 -2.088 20.486 1.00 0.00 79 ARG A O 14
ATOM 24800 N N . ASN A 1 80 ? 15.335 -3.650 22.103 1.00 0.00 80 ASN A N 14
ATOM 24801 C CA . ASN A 1 80 ? 14.248 -3.072 22.881 1.00 0.00 80 ASN A CA 14
ATOM 24802 C C . ASN A 1 80 ? 14.593 -1.656 23.340 1.00 0.00 80 ASN A C 14
ATOM 24803 O O . ASN A 1 80 ? 15.675 -1.401 23.874 1.00 0.00 80 ASN A O 14
ATOM 24814 N N . PRO A 1 81 ? 13.673 -0.712 23.117 1.00 0.00 81 PRO A N 14
ATOM 24815 C CA . PRO A 1 81 ? 13.870 0.694 23.457 1.00 0.00 81 PRO A CA 14
ATOM 24816 C C . PRO A 1 81 ? 13.481 1.012 24.898 1.00 0.00 81 PRO A C 14
ATOM 24817 O O . PRO A 1 81 ? 13.151 2.150 25.224 1.00 0.00 81 PRO A O 14
ATOM 24828 N N . SER A 1 82 ? 13.525 0.005 25.756 1.00 0.00 82 SER A N 14
ATOM 24829 C CA . SER A 1 82 ? 13.181 0.182 27.158 1.00 0.00 82 SER A CA 14
ATOM 24830 C C . SER A 1 82 ? 14.290 0.935 27.885 1.00 0.00 82 SER A C 14
ATOM 24831 O O . SER A 1 82 ? 14.026 1.761 28.760 1.00 0.00 82 SER A O 14
ATOM 24839 N N . ASP A 1 83 ? 15.531 0.653 27.506 1.00 0.00 83 ASP A N 14
ATOM 24840 C CA . ASP A 1 83 ? 16.687 1.289 28.126 1.00 0.00 83 ASP A CA 14
ATOM 24841 C C . ASP A 1 83 ? 16.811 2.740 27.666 1.00 0.00 83 ASP A C 14
ATOM 24842 O O . ASP A 1 83 ? 17.342 3.591 28.383 1.00 0.00 83 ASP A O 14
ATOM 24851 N N . PHE A 1 84 ? 16.307 3.008 26.471 1.00 0.00 84 PHE A N 14
ATOM 24852 C CA . PHE A 1 84 ? 16.306 4.354 25.921 1.00 0.00 84 PHE A CA 14
ATOM 24853 C C . PHE A 1 84 ? 15.115 5.124 26.477 1.00 0.00 84 PHE A C 14
ATOM 24854 O O . PHE A 1 84 ? 13.969 4.852 26.124 1.00 0.00 84 PHE A O 14
ATOM 24871 N N . LYS A 1 85 ? 15.391 6.078 27.346 1.00 0.00 85 LYS A N 14
ATOM 24872 C CA . LYS A 1 85 ? 14.343 6.758 28.086 1.00 0.00 85 LYS A CA 14
ATOM 24873 C C . LYS A 1 85 ? 14.009 8.100 27.452 1.00 0.00 85 LYS A C 14
ATOM 24874 O O . LYS A 1 85 ? 12.855 8.370 27.107 1.00 0.00 85 LYS A O 14
ATOM 24893 N N . ASN A 1 86 ? 15.026 8.927 27.279 1.00 0.00 86 ASN A N 14
ATOM 24894 C CA . ASN A 1 86 ? 14.845 10.290 26.798 1.00 0.00 86 ASN A CA 14
ATOM 24895 C C . ASN A 1 86 ? 14.750 10.322 25.272 1.00 0.00 86 ASN A C 14
ATOM 24896 O O . ASN A 1 86 ? 15.195 9.390 24.596 1.00 0.00 86 ASN A O 14
ATOM 24907 N N . ALA A 1 87 ? 14.156 11.392 24.741 1.00 0.00 87 ALA A N 14
ATOM 24908 C CA . ALA A 1 87 ? 13.979 11.559 23.301 1.00 0.00 87 ALA A CA 14
ATOM 24909 C C . ALA A 1 87 ? 15.305 11.432 22.566 1.00 0.00 87 ALA A C 14
ATOM 24910 O O . ALA A 1 87 ? 15.395 10.712 21.572 1.00 0.00 87 ALA A O 14
ATOM 24917 N N . ASP A 1 88 ? 16.328 12.120 23.075 1.00 0.00 88 ASP A N 14
ATOM 24918 C CA . ASP A 1 88 ? 17.661 12.099 22.471 1.00 0.00 88 ASP A CA 14
ATOM 24919 C C . ASP A 1 88 ? 18.123 10.670 22.226 1.00 0.00 88 ASP A C 14
ATOM 24920 O O . ASP A 1 88 ? 18.545 10.327 21.125 1.00 0.00 88 ASP A O 14
ATOM 24929 N N . GLU A 1 89 ? 18.001 9.841 23.253 1.00 0.00 89 GLU A N 14
ATOM 24930 C CA . GLU A 1 89 ? 18.457 8.458 23.193 1.00 0.00 89 GLU A CA 14
ATOM 24931 C C . GLU A 1 89 ? 17.681 7.672 22.140 1.00 0.00 89 GLU A C 14
ATOM 24932 O O . GLU A 1 89 ? 18.269 6.997 21.293 1.00 0.00 89 GLU A O 14
ATOM 24944 N N . ARG A 1 90 ? 16.358 7.778 22.191 1.00 0.00 90 ARG A N 14
ATOM 24945 C CA . ARG A 1 90 ? 15.492 7.028 21.289 1.00 0.00 90 ARG A CA 14
ATOM 24946 C C . ARG A 1 90 ? 15.709 7.454 19.838 1.00 0.00 90 ARG A C 14
ATOM 24947 O O . ARG A 1 90 ? 15.789 6.618 18.939 1.00 0.00 90 ARG A O 14
ATOM 24968 N N . ILE A 1 91 ? 15.808 8.760 19.621 1.00 0.00 91 ILE A N 14
ATOM 24969 C CA . ILE A 1 91 ? 15.945 9.304 18.275 1.00 0.00 91 ILE A CA 14
ATOM 24970 C C . ILE A 1 91 ? 17.323 9.003 17.697 1.00 0.00 91 ILE A C 14
ATOM 24971 O O . ILE A 1 91 ? 17.438 8.592 16.542 1.00 0.00 91 ILE A O 14
ATOM 24987 N N . ALA A 1 92 ? 18.362 9.183 18.508 1.00 0.00 92 ALA A N 14
ATOM 24988 C CA . ALA A 1 92 ? 19.731 8.957 18.060 1.00 0.00 92 ALA A CA 14
ATOM 24989 C C . ALA A 1 92 ? 19.923 7.525 17.579 1.00 0.00 92 ALA A C 14
ATOM 24990 O O . ALA A 1 92 ? 20.592 7.282 16.572 1.00 0.00 92 ALA A O 14
ATOM 24997 N N . TYR A 1 93 ? 19.327 6.573 18.288 1.00 0.00 93 TYR A N 14
ATOM 24998 C CA . TYR A 1 93 ? 19.457 5.180 17.906 1.00 0.00 93 TYR A CA 14
ATOM 24999 C C . TYR A 1 93 ? 18.732 4.918 16.592 1.00 0.00 93 TYR A C 14
ATOM 25000 O O . TYR A 1 93 ? 19.257 4.227 15.723 1.00 0.00 93 TYR A O 14
ATOM 25018 N N . ILE A 1 94 ? 17.533 5.481 16.440 1.00 0.00 94 ILE A N 14
ATOM 25019 C CA . ILE A 1 94 ? 16.791 5.350 15.188 1.00 0.00 94 ILE A CA 14
ATOM 25020 C C . ILE A 1 94 ? 17.594 5.968 14.038 1.00 0.00 94 ILE A C 14
ATOM 25021 O O . ILE A 1 94 ? 17.652 5.411 12.942 1.00 0.00 94 ILE A O 14
ATOM 25037 N N . LEU A 1 95 ? 18.238 7.103 14.316 1.00 0.00 95 LEU A N 14
ATOM 25038 C CA . LEU A 1 95 ? 19.084 7.790 13.336 1.00 0.00 95 LEU A CA 14
ATOM 25039 C C . LEU A 1 95 ? 20.172 6.878 12.781 1.00 0.00 95 LEU A C 14
ATOM 25040 O O . LEU A 1 95 ? 20.462 6.903 11.585 1.00 0.00 95 LEU A O 14
ATOM 25056 N N . LYS A 1 96 ? 20.771 6.074 13.651 1.00 0.00 96 LYS A N 14
ATOM 25057 C CA . LYS A 1 96 ? 21.847 5.175 13.240 1.00 0.00 96 LYS A CA 14
ATOM 25058 C C . LYS A 1 96 ? 21.370 4.183 12.176 1.00 0.00 96 LYS A C 14
ATOM 25059 O O . LYS A 1 96 ? 22.125 3.821 11.272 1.00 0.00 96 LYS A O 14
ATOM 25078 N N . GLN A 1 97 ? 20.111 3.765 12.271 1.00 0.00 97 GLN A N 14
ATOM 25079 C CA . GLN A 1 97 ? 19.539 2.845 11.290 1.00 0.00 97 GLN A CA 14
ATOM 25080 C C . GLN A 1 97 ? 19.044 3.605 10.067 1.00 0.00 97 GLN A C 14
ATOM 25081 O O . GLN A 1 97 ? 18.842 3.027 9.001 1.00 0.00 97 GLN A O 14
ATOM 25095 N N . ILE A 1 98 ? 18.840 4.903 10.232 1.00 0.00 98 ILE A N 14
ATOM 25096 C CA . ILE A 1 98 ? 18.448 5.759 9.127 1.00 0.00 98 ILE A CA 14
ATOM 25097 C C . ILE A 1 98 ? 19.612 5.919 8.156 1.00 0.00 98 ILE A C 14
ATOM 25098 O O . ILE A 1 98 ? 19.433 5.865 6.937 1.00 0.00 98 ILE A O 14
ATOM 25114 N N . ASP A 1 99 ? 20.807 6.093 8.707 1.00 0.00 99 ASP A N 14
ATOM 25115 C CA . ASP A 1 99 ? 22.014 6.190 7.895 1.00 0.00 99 ASP A CA 14
ATOM 25116 C C . ASP A 1 99 ? 22.428 4.818 7.388 1.00 0.00 99 ASP A C 14
ATOM 25117 O O . ASP A 1 99 ? 22.706 4.642 6.200 1.00 0.00 99 ASP A O 14
ATOM 25126 N N . ASN A 1 100 ? 22.467 3.843 8.284 1.00 0.00 100 ASN A N 14
ATOM 25127 C CA . ASN A 1 100 ? 22.847 2.493 7.903 1.00 0.00 100 ASN A CA 14
ATOM 25128 C C . ASN A 1 100 ? 21.728 1.504 8.199 1.00 0.00 100 ASN A C 14
ATOM 25129 O O . ASN A 1 100 ? 21.655 0.932 9.288 1.00 0.00 100 ASN A O 14
ATOM 25140 N N . LYS A 1 101 ? 20.840 1.337 7.235 1.00 0.00 101 LYS A N 14
ATOM 25141 C CA . LYS A 1 101 ? 19.827 0.299 7.304 1.00 0.00 101 LYS A CA 14
ATOM 25142 C C . LYS A 1 101 ? 20.373 -0.962 6.650 1.00 0.00 101 LYS A C 14
ATOM 25143 O O . LYS A 1 101 ? 20.222 -2.068 7.175 1.00 0.00 101 LYS A O 14
ATOM 25162 N N . GLY A 1 102 ? 21.012 -0.779 5.498 1.00 0.00 102 GLY A N 14
ATOM 25163 C CA . GLY A 1 102 ? 21.732 -1.858 4.846 1.00 0.00 102 GLY A CA 14
ATOM 25164 C C . GLY A 1 102 ? 20.837 -2.834 4.104 1.00 0.00 102 GLY A C 14
ATOM 25165 O O . GLY A 1 102 ? 20.960 -2.986 2.889 1.00 0.00 102 GLY A O 14
ATOM 25169 N N . GLU A 1 103 ? 19.943 -3.488 4.844 1.00 0.00 103 GLU A N 14
ATOM 25170 C CA . GLU A 1 103 ? 19.110 -4.567 4.315 1.00 0.00 103 GLU A CA 14
ATOM 25171 C C . GLU A 1 103 ? 20.005 -5.761 3.962 1.00 0.00 103 GLU A C 14
ATOM 25172 O O . GLU A 1 103 ? 21.103 -5.889 4.513 1.00 0.00 103 GLU A O 14
ATOM 25184 N N . LEU A 1 104 ? 19.544 -6.630 3.059 1.00 0.00 104 LEU A N 14
ATOM 25185 C CA . LEU A 1 104 ? 20.268 -7.854 2.720 1.00 0.00 104 LEU A CA 14
ATOM 25186 C C . LEU A 1 104 ? 20.497 -8.677 3.982 1.00 0.00 104 LEU A C 14
ATOM 25187 O O . LEU A 1 104 ? 21.634 -8.907 4.398 1.00 0.00 104 LEU A O 14
ATOM 25203 N N . GLU A 1 105 ? 19.396 -9.102 4.585 1.00 0.00 105 GLU A N 14
ATOM 25204 C CA . GLU A 1 105 ? 19.418 -9.778 5.875 1.00 0.00 105 GLU A CA 14
ATOM 25205 C C . GLU A 1 105 ? 20.107 -11.133 5.773 1.00 0.00 105 GLU A C 14
ATOM 25206 O O . GLU A 1 105 ? 20.954 -11.471 6.602 1.00 0.00 105 GLU A O 14
ATOM 25218 N N . HIS A 1 106 ? 19.735 -11.904 4.759 1.00 0.00 106 HIS A N 14
ATOM 25219 C CA . HIS A 1 106 ? 20.270 -13.250 4.586 1.00 0.00 106 HIS A CA 14
ATOM 25220 C C . HIS A 1 106 ? 20.042 -13.750 3.165 1.00 0.00 106 HIS A C 14
ATOM 25221 O O . HIS A 1 106 ? 18.906 -13.873 2.709 1.00 0.00 106 HIS A O 14
ATOM 25236 N N . HIS A 1 107 ? 21.136 -14.021 2.474 1.00 0.00 107 HIS A N 14
ATOM 25237 C CA . HIS A 1 107 ? 21.093 -14.535 1.116 1.00 0.00 107 HIS A CA 14
ATOM 25238 C C . HIS A 1 107 ? 22.441 -15.160 0.780 1.00 0.00 107 HIS A C 14
ATOM 25239 O O . HIS A 1 107 ? 23.472 -14.674 1.246 1.00 0.00 107 HIS A O 14
ATOM 25254 N N . HIS A 1 108 ? 22.420 -16.256 0.013 1.00 0.00 108 HIS A N 14
ATOM 25255 C CA . HIS A 1 108 ? 23.636 -16.994 -0.367 1.00 0.00 108 HIS A CA 14
ATOM 25256 C C . HIS A 1 108 ? 24.104 -17.883 0.788 1.00 0.00 108 HIS A C 14
ATOM 25257 O O . HIS A 1 108 ? 24.566 -19.005 0.575 1.00 0.00 108 HIS A O 14
ATOM 25272 N N . HIS A 1 109 ? 23.975 -17.377 2.006 1.00 0.00 109 HIS A N 14
ATOM 25273 C CA . HIS A 1 109 ? 24.222 -18.175 3.197 1.00 0.00 109 HIS A CA 14
ATOM 25274 C C . HIS A 1 109 ? 23.138 -19.237 3.340 1.00 0.00 109 HIS A C 14
ATOM 25275 O O . HIS A 1 109 ? 21.955 -18.916 3.449 1.00 0.00 109 HIS A O 14
ATOM 25290 N N . HIS A 1 110 ? 23.545 -20.496 3.340 1.00 0.00 110 HIS A N 14
ATOM 25291 C CA . HIS A 1 110 ? 22.604 -21.599 3.450 1.00 0.00 110 HIS A CA 14
ATOM 25292 C C . HIS A 1 110 ? 23.104 -22.625 4.455 1.00 0.00 110 HIS A C 14
ATOM 25293 O O . HIS A 1 110 ? 24.185 -22.476 5.018 1.00 0.00 110 HIS A O 14
ATOM 25308 N N . HIS A 1 111 ? 22.301 -23.649 4.685 1.00 0.00 111 HIS A N 14
ATOM 25309 C CA . HIS A 1 111 ? 22.710 -24.772 5.512 1.00 0.00 111 HIS A CA 14
ATOM 25310 C C . HIS A 1 111 ? 23.715 -25.619 4.745 1.00 0.00 111 HIS A C 14
ATOM 25311 O O . HIS A 1 111 ? 23.332 -26.199 3.708 1.00 0.00 111 HIS A O 14
ATOM 25327 N N . MET A 1 1 ? -4.666 -1.459 3.679 1.00 0.00 1 MET A N 15
ATOM 25328 C CA . MET A 1 1 ? -5.948 -1.016 4.269 1.00 0.00 1 MET A CA 15
ATOM 25329 C C . MET A 1 1 ? -7.106 -1.545 3.435 1.00 0.00 1 MET A C 15
ATOM 25330 O O . MET A 1 1 ? -6.902 -2.032 2.323 1.00 0.00 1 MET A O 15
ATOM 25346 N N . PHE A 1 2 ? -8.318 -1.448 3.964 1.00 0.00 2 PHE A N 15
ATOM 25347 C CA . PHE A 1 2 ? -9.490 -1.973 3.277 1.00 0.00 2 PHE A CA 15
ATOM 25348 C C . PHE A 1 2 ? -10.534 -0.882 3.091 1.00 0.00 2 PHE A C 15
ATOM 25349 O O . PHE A 1 2 ? -10.495 0.146 3.764 1.00 0.00 2 PHE A O 15
ATOM 25366 N N . THR A 1 3 ? -11.458 -1.108 2.172 1.00 0.00 3 THR A N 15
ATOM 25367 C CA . THR A 1 3 ? -12.540 -0.174 1.917 1.00 0.00 3 THR A CA 15
ATOM 25368 C C . THR A 1 3 ? -13.887 -0.889 1.980 1.00 0.00 3 THR A C 15
ATOM 25369 O O . THR A 1 3 ? -14.024 -2.025 1.519 1.00 0.00 3 THR A O 15
ATOM 25380 N N . ALA A 1 4 ? -14.871 -0.232 2.575 1.00 0.00 4 ALA A N 15
ATOM 25381 C CA . ALA A 1 4 ? -16.204 -0.800 2.694 1.00 0.00 4 ALA A CA 15
ATOM 25382 C C . ALA A 1 4 ? -17.218 0.063 1.960 1.00 0.00 4 ALA A C 15
ATOM 25383 O O . ALA A 1 4 ? -17.275 1.280 2.152 1.00 0.00 4 ALA A O 15
ATOM 25390 N N . LYS A 1 5 ? -17.997 -0.571 1.099 1.00 0.00 5 LYS A N 15
ATOM 25391 C CA . LYS A 1 5 ? -19.015 0.125 0.333 1.00 0.00 5 LYS A CA 15
ATOM 25392 C C . LYS A 1 5 ? -20.403 -0.302 0.800 1.00 0.00 5 LYS A C 15
ATOM 25393 O O . LYS A 1 5 ? -20.841 -1.418 0.518 1.00 0.00 5 LYS A O 15
ATOM 25412 N N . LEU A 1 6 ? -21.079 0.568 1.538 1.00 0.00 6 LEU A N 15
ATOM 25413 C CA . LEU A 1 6 ? -22.433 0.278 2.001 1.00 0.00 6 LEU A CA 15
ATOM 25414 C C . LEU A 1 6 ? -23.374 0.195 0.808 1.00 0.00 6 LEU A C 15
ATOM 25415 O O . LEU A 1 6 ? -23.549 1.172 0.080 1.00 0.00 6 LEU A O 15
ATOM 25431 N N . ILE A 1 7 ? -23.956 -0.971 0.590 1.00 0.00 7 ILE A N 15
ATOM 25432 C CA . ILE A 1 7 ? -24.795 -1.182 -0.579 1.00 0.00 7 ILE A CA 15
ATOM 25433 C C . ILE A 1 7 ? -26.272 -1.247 -0.205 1.00 0.00 7 ILE A C 15
ATOM 25434 O O . ILE A 1 7 ? -27.139 -0.873 -0.994 1.00 0.00 7 ILE A O 15
ATOM 25450 N N . LYS A 1 8 ? -26.553 -1.713 1.001 1.00 0.00 8 LYS A N 15
ATOM 25451 C CA . LYS A 1 8 ? -27.922 -1.810 1.481 1.00 0.00 8 LYS A CA 15
ATOM 25452 C C . LYS A 1 8 ? -28.196 -0.732 2.515 1.00 0.00 8 LYS A C 15
ATOM 25453 O O . LYS A 1 8 ? -27.435 -0.563 3.469 1.00 0.00 8 LYS A O 15
ATOM 25472 N N . GLY A 1 9 ? -29.273 0.004 2.317 1.00 0.00 9 GLY A N 15
ATOM 25473 C CA . GLY A 1 9 ? -29.640 1.034 3.256 1.00 0.00 9 GLY A CA 15
ATOM 25474 C C . GLY A 1 9 ? -29.499 2.419 2.666 1.00 0.00 9 GLY A C 15
ATOM 25475 O O . GLY A 1 9 ? -29.995 2.691 1.572 1.00 0.00 9 GLY A O 15
ATOM 25479 N N . LYS A 1 10 ? -28.796 3.286 3.380 1.00 0.00 10 LYS A N 15
ATOM 25480 C CA . LYS A 1 10 ? -28.647 4.680 2.986 1.00 0.00 10 LYS A CA 15
ATOM 25481 C C . LYS A 1 10 ? -27.598 5.356 3.859 1.00 0.00 10 LYS A C 15
ATOM 25482 O O . LYS A 1 10 ? -26.707 6.041 3.355 1.00 0.00 10 LYS A O 15
ATOM 25501 N N . THR A 1 11 ? -27.704 5.142 5.166 1.00 0.00 11 THR A N 15
ATOM 25502 C CA . THR A 1 11 ? -26.730 5.655 6.117 1.00 0.00 11 THR A CA 15
ATOM 25503 C C . THR A 1 11 ? -26.521 4.665 7.263 1.00 0.00 11 THR A C 15
ATOM 25504 O O . THR A 1 11 ? -27.432 4.409 8.050 1.00 0.00 11 THR A O 15
ATOM 25515 N N . TYR A 1 12 ? -25.325 4.100 7.337 1.00 0.00 12 TYR A N 15
ATOM 25516 C CA . TYR A 1 12 ? -24.989 3.147 8.387 1.00 0.00 12 TYR A CA 15
ATOM 25517 C C . TYR A 1 12 ? -23.765 3.625 9.166 1.00 0.00 12 TYR A C 15
ATOM 25518 O O . TYR A 1 12 ? -22.646 3.540 8.675 1.00 0.00 12 TYR A O 15
ATOM 25536 N N . ASN A 1 13 ? -23.976 4.139 10.368 1.00 0.00 13 ASN A N 15
ATOM 25537 C CA . ASN A 1 13 ? -22.863 4.612 11.191 1.00 0.00 13 ASN A CA 15
ATOM 25538 C C . ASN A 1 13 ? -22.326 3.496 12.078 1.00 0.00 13 ASN A C 15
ATOM 25539 O O . ASN A 1 13 ? -23.063 2.909 12.869 1.00 0.00 13 ASN A O 15
ATOM 25550 N N . VAL A 1 14 ? -21.043 3.204 11.933 1.00 0.00 14 VAL A N 15
ATOM 25551 C CA . VAL A 1 14 ? -20.373 2.246 12.796 1.00 0.00 14 VAL A CA 15
ATOM 25552 C C . VAL A 1 14 ? -19.227 2.928 13.530 1.00 0.00 14 VAL A C 15
ATOM 25553 O O . VAL A 1 14 ? -18.242 3.336 12.909 1.00 0.00 14 VAL A O 15
ATOM 25566 N N . MET A 1 15 ? -19.381 3.072 14.846 1.00 0.00 15 MET A N 15
ATOM 25567 C CA . MET A 1 15 ? -18.371 3.698 15.701 1.00 0.00 15 MET A CA 15
ATOM 25568 C C . MET A 1 15 ? -18.188 5.170 15.339 1.00 0.00 15 MET A C 15
ATOM 25569 O O . MET A 1 15 ? -18.945 6.033 15.791 1.00 0.00 15 MET A O 15
ATOM 25583 N N . GLY A 1 16 ? -17.200 5.446 14.501 1.00 0.00 16 GLY A N 15
ATOM 25584 C CA . GLY A 1 16 ? -16.939 6.803 14.077 1.00 0.00 16 GLY A CA 15
ATOM 25585 C C . GLY A 1 16 ? -16.893 6.919 12.572 1.00 0.00 16 GLY A C 15
ATOM 25586 O O . GLY A 1 16 ? -16.365 7.890 12.033 1.00 0.00 16 GLY A O 15
ATOM 25590 N N . ILE A 1 17 ? -17.431 5.919 11.889 1.00 0.00 17 ILE A N 15
ATOM 25591 C CA . ILE A 1 17 ? -17.462 5.918 10.434 1.00 0.00 17 ILE A CA 15
ATOM 25592 C C . ILE A 1 17 ? -18.900 5.773 9.943 1.00 0.00 17 ILE A C 15
ATOM 25593 O O . ILE A 1 17 ? -19.527 4.727 10.125 1.00 0.00 17 ILE A O 15
ATOM 25609 N N . THR A 1 18 ? -19.428 6.835 9.356 1.00 0.00 18 THR A N 15
ATOM 25610 C CA . THR A 1 18 ? -20.768 6.811 8.795 1.00 0.00 18 THR A CA 15
ATOM 25611 C C . THR A 1 18 ? -20.730 6.387 7.332 1.00 0.00 18 THR A C 15
ATOM 25612 O O . THR A 1 18 ? -20.302 7.150 6.463 1.00 0.00 18 THR A O 15
ATOM 25623 N N . PHE A 1 19 ? -21.179 5.171 7.068 1.00 0.00 19 PHE A N 15
ATOM 25624 C CA . PHE A 1 19 ? -21.216 4.645 5.716 1.00 0.00 19 PHE A CA 15
ATOM 25625 C C . PHE A 1 19 ? -22.492 5.085 5.021 1.00 0.00 19 PHE A C 15
ATOM 25626 O O . PHE A 1 19 ? -23.519 5.307 5.664 1.00 0.00 19 PHE A O 15
ATOM 25643 N N . ARG A 1 20 ? -22.426 5.216 3.708 1.00 0.00 20 ARG A N 15
ATOM 25644 C CA . ARG A 1 20 ? -23.576 5.643 2.931 1.00 0.00 20 ARG A CA 15
ATOM 25645 C C . ARG A 1 20 ? -23.752 4.758 1.707 1.00 0.00 20 ARG A C 15
ATOM 25646 O O . ARG A 1 20 ? -22.770 4.279 1.137 1.00 0.00 20 ARG A O 15
ATOM 25667 N N . ALA A 1 21 ? -25.004 4.530 1.328 1.00 0.00 21 ALA A N 15
ATOM 25668 C CA . ALA A 1 21 ? -25.326 3.693 0.177 1.00 0.00 21 ALA A CA 15
ATOM 25669 C C . ALA A 1 21 ? -24.614 4.164 -1.090 1.00 0.00 21 ALA A C 15
ATOM 25670 O O . ALA A 1 21 ? -24.854 5.269 -1.584 1.00 0.00 21 ALA A O 15
ATOM 25677 N N . GLY A 1 22 ? -23.719 3.324 -1.592 1.00 0.00 22 GLY A N 15
ATOM 25678 C CA . GLY A 1 22 ? -23.012 3.627 -2.820 1.00 0.00 22 GLY A CA 15
ATOM 25679 C C . GLY A 1 22 ? -21.656 4.255 -2.572 1.00 0.00 22 GLY A C 15
ATOM 25680 O O . GLY A 1 22 ? -20.871 4.438 -3.504 1.00 0.00 22 GLY A O 15
ATOM 25684 N N . VAL A 1 23 ? -21.366 4.573 -1.320 1.00 0.00 23 VAL A N 15
ATOM 25685 C CA . VAL A 1 23 ? -20.126 5.255 -0.978 1.00 0.00 23 VAL A CA 15
ATOM 25686 C C . VAL A 1 23 ? -19.093 4.280 -0.424 1.00 0.00 23 VAL A C 15
ATOM 25687 O O . VAL A 1 23 ? -19.365 3.542 0.525 1.00 0.00 23 VAL A O 15
ATOM 25700 N N . SER A 1 24 ? -17.916 4.272 -1.036 1.00 0.00 24 SER A N 15
ATOM 25701 C CA . SER A 1 24 ? -16.812 3.444 -0.574 1.00 0.00 24 SER A CA 15
ATOM 25702 C C . SER A 1 24 ? -15.903 4.249 0.350 1.00 0.00 24 SER A C 15
ATOM 25703 O O . SER A 1 24 ? -15.373 5.295 -0.038 1.00 0.00 24 SER A O 15
ATOM 25711 N N . GLN A 1 25 ? -15.735 3.770 1.573 1.00 0.00 25 GLN A N 15
ATOM 25712 C CA . GLN A 1 25 ? -14.906 4.457 2.553 1.00 0.00 25 GLN A CA 15
ATOM 25713 C C . GLN A 1 25 ? -13.827 3.525 3.090 1.00 0.00 25 GLN A C 15
ATOM 25714 O O . GLN A 1 25 ? -14.047 2.320 3.216 1.00 0.00 25 GLN A O 15
ATOM 25728 N N . THR A 1 26 ? -12.665 4.086 3.391 1.00 0.00 26 THR A N 15
ATOM 25729 C CA . THR A 1 26 ? -11.550 3.310 3.915 1.00 0.00 26 THR A CA 15
ATOM 25730 C C . THR A 1 26 ? -11.788 2.949 5.383 1.00 0.00 26 THR A C 15
ATOM 25731 O O . THR A 1 26 ? -12.049 3.824 6.213 1.00 0.00 26 THR A O 15
ATOM 25742 N N . VAL A 1 27 ? -11.692 1.665 5.702 1.00 0.00 27 VAL A N 15
ATOM 25743 C CA . VAL A 1 27 ? -11.973 1.192 7.050 1.00 0.00 27 VAL A CA 15
ATOM 25744 C C . VAL A 1 27 ? -10.779 0.451 7.641 1.00 0.00 27 VAL A C 15
ATOM 25745 O O . VAL A 1 27 ? -9.944 -0.084 6.907 1.00 0.00 27 VAL A O 15
ATOM 25758 N N . PRO A 1 28 ? -10.677 0.430 8.982 1.00 0.00 28 PRO A N 15
ATOM 25759 C CA . PRO A 1 28 ? -9.684 -0.380 9.689 1.00 0.00 28 PRO A CA 15
ATOM 25760 C C . PRO A 1 28 ? -9.966 -1.866 9.513 1.00 0.00 28 PRO A C 15
ATOM 25761 O O . PRO A 1 28 ? -11.073 -2.256 9.126 1.00 0.00 28 PRO A O 15
ATOM 25772 N N . LYS A 1 29 ? -8.983 -2.694 9.821 1.00 0.00 29 LYS A N 15
ATOM 25773 C CA . LYS A 1 29 ? -9.100 -4.126 9.597 1.00 0.00 29 LYS A CA 15
ATOM 25774 C C . LYS A 1 29 ? -10.208 -4.728 10.464 1.00 0.00 29 LYS A C 15
ATOM 25775 O O . LYS A 1 29 ? -10.876 -5.678 10.051 1.00 0.00 29 LYS A O 15
ATOM 25794 N N . LYS A 1 30 ? -10.407 -4.161 11.657 1.00 0.00 30 LYS A N 15
ATOM 25795 C CA . LYS A 1 30 ? -11.500 -4.589 12.532 1.00 0.00 30 LYS A CA 15
ATOM 25796 C C . LYS A 1 30 ? -12.828 -4.517 11.798 1.00 0.00 30 LYS A C 15
ATOM 25797 O O . LYS A 1 30 ? -13.577 -5.490 11.748 1.00 0.00 30 LYS A O 15
ATOM 25816 N N . LEU A 1 31 ? -13.099 -3.358 11.210 1.00 0.00 31 LEU A N 15
ATOM 25817 C CA . LEU A 1 31 ? -14.374 -3.115 10.558 1.00 0.00 31 LEU A CA 15
ATOM 25818 C C . LEU A 1 31 ? -14.533 -3.969 9.312 1.00 0.00 31 LEU A C 15
ATOM 25819 O O . LEU A 1 31 ? -15.637 -4.401 8.997 1.00 0.00 31 LEU A O 15
ATOM 25835 N N . TYR A 1 32 ? -13.433 -4.229 8.615 1.00 0.00 32 TYR A N 15
ATOM 25836 C CA . TYR A 1 32 ? -13.478 -5.074 7.427 1.00 0.00 32 TYR A CA 15
ATOM 25837 C C . TYR A 1 32 ? -14.010 -6.458 7.782 1.00 0.00 32 TYR A C 15
ATOM 25838 O O . TYR A 1 32 ? -14.854 -7.007 7.081 1.00 0.00 32 TYR A O 15
ATOM 25856 N N . GLU A 1 33 ? -13.522 -7.003 8.888 1.00 0.00 33 GLU A N 15
ATOM 25857 C CA . GLU A 1 33 ? -13.944 -8.320 9.348 1.00 0.00 33 GLU A CA 15
ATOM 25858 C C . GLU A 1 33 ? -15.314 -8.237 10.021 1.00 0.00 33 GLU A C 15
ATOM 25859 O O . GLU A 1 33 ? -16.178 -9.093 9.818 1.00 0.00 33 GLU A O 15
ATOM 25871 N N . TYR A 1 34 ? -15.512 -7.179 10.796 1.00 0.00 34 TYR A N 15
ATOM 25872 C CA . TYR A 1 34 ? -16.767 -6.951 11.505 1.00 0.00 34 TYR A CA 15
ATOM 25873 C C . TYR A 1 34 ? -17.923 -6.848 10.516 1.00 0.00 34 TYR A C 15
ATOM 25874 O O . TYR A 1 34 ? -19.008 -7.381 10.750 1.00 0.00 34 TYR A O 15
ATOM 25892 N N . LEU A 1 35 ? -17.677 -6.174 9.401 1.00 0.00 35 LEU A N 15
ATOM 25893 C CA . LEU A 1 35 ? -18.681 -6.031 8.360 1.00 0.00 35 LEU A CA 15
ATOM 25894 C C . LEU A 1 35 ? -18.618 -7.204 7.389 1.00 0.00 35 LEU A C 15
ATOM 25895 O O . LEU A 1 35 ? -19.531 -7.413 6.597 1.00 0.00 35 LEU A O 15
ATOM 25911 N N . ASN A 1 36 ? -17.541 -7.978 7.462 1.00 0.00 36 ASN A N 15
ATOM 25912 C CA . ASN A 1 36 ? -17.407 -9.184 6.653 1.00 0.00 36 ASN A CA 15
ATOM 25913 C C . ASN A 1 36 ? -18.484 -10.182 7.046 1.00 0.00 36 ASN A C 15
ATOM 25914 O O . ASN A 1 36 ? -19.038 -10.889 6.200 1.00 0.00 36 ASN A O 15
ATOM 25925 N N . GLU A 1 37 ? -18.779 -10.218 8.342 1.00 0.00 37 GLU A N 15
ATOM 25926 C CA . GLU A 1 37 ? -19.846 -11.062 8.869 1.00 0.00 37 GLU A CA 15
ATOM 25927 C C . GLU A 1 37 ? -21.211 -10.376 8.756 1.00 0.00 37 GLU A C 15
ATOM 25928 O O . GLU A 1 37 ? -22.212 -10.877 9.267 1.00 0.00 37 GLU A O 15
ATOM 25940 N N . ASN A 1 38 ? -21.250 -9.241 8.069 1.00 0.00 38 ASN A N 15
ATOM 25941 C CA . ASN A 1 38 ? -22.494 -8.496 7.878 1.00 0.00 38 ASN A CA 15
ATOM 25942 C C . ASN A 1 38 ? -22.708 -8.199 6.392 1.00 0.00 38 ASN A C 15
ATOM 25943 O O . ASN A 1 38 ? -22.239 -7.185 5.871 1.00 0.00 38 ASN A O 15
ATOM 25954 N N . PRO A 1 39 ? -23.426 -9.093 5.693 1.00 0.00 39 PRO A N 15
ATOM 25955 C CA . PRO A 1 39 ? -23.543 -9.080 4.227 1.00 0.00 39 PRO A CA 15
ATOM 25956 C C . PRO A 1 39 ? -24.467 -7.988 3.668 1.00 0.00 39 PRO A C 15
ATOM 25957 O O . PRO A 1 39 ? -25.417 -8.278 2.942 1.00 0.00 39 PRO A O 15
ATOM 25968 N N . TYR A 1 40 ? -24.183 -6.734 3.990 1.00 0.00 40 TYR A N 15
ATOM 25969 C CA . TYR A 1 40 ? -24.868 -5.616 3.359 1.00 0.00 40 TYR A CA 15
ATOM 25970 C C . TYR A 1 40 ? -23.858 -4.555 2.932 1.00 0.00 40 TYR A C 15
ATOM 25971 O O . TYR A 1 40 ? -24.195 -3.385 2.727 1.00 0.00 40 TYR A O 15
ATOM 25989 N N . PHE A 1 41 ? -22.618 -5.003 2.769 1.00 0.00 41 PHE A N 15
ATOM 25990 C CA . PHE A 1 41 ? -21.536 -4.171 2.268 1.00 0.00 41 PHE A CA 15
ATOM 25991 C C . PHE A 1 41 ? -20.836 -4.876 1.116 1.00 0.00 41 PHE A C 15
ATOM 25992 O O . PHE A 1 41 ? -20.782 -6.103 1.076 1.00 0.00 41 PHE A O 15
ATOM 26009 N N . ILE A 1 42 ? -20.314 -4.106 0.177 1.00 0.00 42 ILE A N 15
ATOM 26010 C CA . ILE A 1 42 ? -19.332 -4.635 -0.753 1.00 0.00 42 ILE A CA 15
ATOM 26011 C C . ILE A 1 42 ? -17.945 -4.273 -0.243 1.00 0.00 42 ILE A C 15
ATOM 26012 O O . ILE A 1 42 ? -17.560 -3.103 -0.217 1.00 0.00 42 ILE A O 15
ATOM 26028 N N . LEU A 1 43 ? -17.221 -5.282 0.208 1.00 0.00 43 LEU A N 15
ATOM 26029 C CA . LEU A 1 43 ? -15.922 -5.080 0.819 1.00 0.00 43 LEU A CA 15
ATOM 26030 C C . LEU A 1 43 ? -14.826 -5.177 -0.226 1.00 0.00 43 LEU A C 15
ATOM 26031 O O . LEU A 1 43 ? -14.818 -6.089 -1.055 1.00 0.00 43 LEU A O 15
ATOM 26047 N N . THR A 1 44 ? -13.913 -4.223 -0.200 1.00 0.00 44 THR A N 15
ATOM 26048 C CA . THR A 1 44 ? -12.842 -4.172 -1.173 1.00 0.00 44 THR A CA 15
ATOM 26049 C C . THR A 1 44 ? -11.523 -3.806 -0.495 1.00 0.00 44 THR A C 15
ATOM 26050 O O . THR A 1 44 ? -11.503 -3.442 0.681 1.00 0.00 44 THR A O 15
ATOM 26061 N N . GLN A 1 45 ? -10.429 -3.945 -1.223 1.00 0.00 45 GLN A N 15
ATOM 26062 C CA . GLN A 1 45 ? -9.151 -3.388 -0.818 1.00 0.00 45 GLN A CA 15
ATOM 26063 C C . GLN A 1 45 ? -8.494 -2.745 -2.028 1.00 0.00 45 GLN A C 15
ATOM 26064 O O . GLN A 1 45 ? -8.016 -3.426 -2.936 1.00 0.00 45 GLN A O 15
ATOM 26078 N N . GLU A 1 46 ? -8.524 -1.426 -2.057 1.00 0.00 46 GLU A N 15
ATOM 26079 C CA . GLU A 1 46 ? -8.103 -0.674 -3.226 1.00 0.00 46 GLU A CA 15
ATOM 26080 C C . GLU A 1 46 ? -6.735 -0.046 -3.008 1.00 0.00 46 GLU A C 15
ATOM 26081 O O . GLU A 1 46 ? -6.230 -0.002 -1.885 1.00 0.00 46 GLU A O 15
ATOM 26093 N N . LEU A 1 47 ? -6.142 0.445 -4.086 1.00 0.00 47 LEU A N 15
ATOM 26094 C CA . LEU A 1 47 ? -4.794 0.990 -4.035 1.00 0.00 47 LEU A CA 15
ATOM 26095 C C . LEU A 1 47 ? -4.826 2.494 -3.794 1.00 0.00 47 LEU A C 15
ATOM 26096 O O . LEU A 1 47 ? -5.873 3.133 -3.906 1.00 0.00 47 LEU A O 15
ATOM 26112 N N . ASN A 1 48 ? -3.672 3.051 -3.459 1.00 0.00 48 ASN A N 15
ATOM 26113 C CA . ASN A 1 48 ? -3.543 4.486 -3.224 1.00 0.00 48 ASN A CA 15
ATOM 26114 C C . ASN A 1 48 ? -2.356 5.048 -3.997 1.00 0.00 48 ASN A C 15
ATOM 26115 O O . ASN A 1 48 ? -2.500 5.994 -4.770 1.00 0.00 48 ASN A O 15
ATOM 26126 N N . ASN A 1 49 ? -1.191 4.450 -3.792 1.00 0.00 49 ASN A N 15
ATOM 26127 C CA . ASN A 1 49 ? 0.033 4.904 -4.442 1.00 0.00 49 ASN A CA 15
ATOM 26128 C C . ASN A 1 49 ? 0.029 4.535 -5.923 1.00 0.00 49 ASN A C 15
ATOM 26129 O O . ASN A 1 49 ? 0.164 3.366 -6.283 1.00 0.00 49 ASN A O 15
ATOM 26140 N N . GLN A 1 50 ? -0.161 5.538 -6.771 1.00 0.00 50 GLN A N 15
ATOM 26141 C CA . GLN A 1 50 ? -0.132 5.343 -8.215 1.00 0.00 50 GLN A CA 15
ATOM 26142 C C . GLN A 1 50 ? 0.852 6.326 -8.854 1.00 0.00 50 GLN A C 15
ATOM 26143 O O . GLN A 1 50 ? 1.131 6.265 -10.052 1.00 0.00 50 GLN A O 15
ATOM 26157 N N . LYS A 1 51 ? 1.395 7.215 -8.034 1.00 0.00 51 LYS A N 15
ATOM 26158 C CA . LYS A 1 51 ? 2.265 8.281 -8.520 1.00 0.00 51 LYS A CA 15
ATOM 26159 C C . LYS A 1 51 ? 3.740 7.910 -8.392 1.00 0.00 51 LYS A C 15
ATOM 26160 O O . LYS A 1 51 ? 4.612 8.776 -8.473 1.00 0.00 51 LYS A O 15
ATOM 26179 N N . ASP A 1 52 ? 4.017 6.628 -8.207 1.00 0.00 52 ASP A N 15
ATOM 26180 C CA . ASP A 1 52 ? 5.384 6.173 -7.977 1.00 0.00 52 ASP A CA 15
ATOM 26181 C C . ASP A 1 52 ? 6.179 6.161 -9.285 1.00 0.00 52 ASP A C 15
ATOM 26182 O O . ASP A 1 52 ? 5.635 6.440 -10.356 1.00 0.00 52 ASP A O 15
ATOM 26191 N N . ASP A 1 53 ? 7.461 5.830 -9.193 1.00 0.00 53 ASP A N 15
ATOM 26192 C CA . ASP A 1 53 ? 8.346 5.835 -10.356 1.00 0.00 53 ASP A CA 15
ATOM 26193 C C . ASP A 1 53 ? 8.386 4.458 -11.013 1.00 0.00 53 ASP A C 15
ATOM 26194 O O . ASP A 1 53 ? 8.190 3.441 -10.347 1.00 0.00 53 ASP A O 15
ATOM 26203 N N . PRO A 1 54 ? 8.626 4.406 -12.336 1.00 0.00 54 PRO A N 15
ATOM 26204 C CA . PRO A 1 54 ? 8.679 3.148 -13.088 1.00 0.00 54 PRO A CA 15
ATOM 26205 C C . PRO A 1 54 ? 9.919 2.313 -12.770 1.00 0.00 54 PRO A C 15
ATOM 26206 O O . PRO A 1 54 ? 10.989 2.539 -13.338 1.00 0.00 54 PRO A O 15
ATOM 26217 N N . ILE A 1 55 ? 9.772 1.379 -11.832 1.00 0.00 55 ILE A N 15
ATOM 26218 C CA . ILE A 1 55 ? 10.840 0.436 -11.486 1.00 0.00 55 ILE A CA 15
ATOM 26219 C C . ILE A 1 55 ? 10.354 -0.515 -10.384 1.00 0.00 55 ILE A C 15
ATOM 26220 O O . ILE A 1 55 ? 11.134 -1.092 -9.630 1.00 0.00 55 ILE A O 15
ATOM 26236 N N . ASN A 1 56 ? 9.046 -0.714 -10.344 1.00 0.00 56 ASN A N 15
ATOM 26237 C CA . ASN A 1 56 ? 8.414 -1.486 -9.281 1.00 0.00 56 ASN A CA 15
ATOM 26238 C C . ASN A 1 56 ? 7.002 -1.892 -9.679 1.00 0.00 56 ASN A C 15
ATOM 26239 O O . ASN A 1 56 ? 6.058 -1.109 -9.589 1.00 0.00 56 ASN A O 15
ATOM 26250 N N . TYR A 1 57 ? 6.873 -3.119 -10.155 1.00 0.00 57 TYR A N 15
ATOM 26251 C CA . TYR A 1 57 ? 5.599 -3.630 -10.636 1.00 0.00 57 TYR A CA 15
ATOM 26252 C C . TYR A 1 57 ? 5.459 -5.092 -10.246 1.00 0.00 57 TYR A C 15
ATOM 26253 O O . TYR A 1 57 ? 6.455 -5.747 -9.937 1.00 0.00 57 TYR A O 15
ATOM 26271 N N . THR A 1 58 ? 4.226 -5.587 -10.241 1.00 0.00 58 THR A N 15
ATOM 26272 C CA . THR A 1 58 ? 3.959 -6.991 -9.975 1.00 0.00 58 THR A CA 15
ATOM 26273 C C . THR A 1 58 ? 4.711 -7.863 -10.963 1.00 0.00 58 THR A C 15
ATOM 26274 O O . THR A 1 58 ? 4.765 -7.548 -12.149 1.00 0.00 58 THR A O 15
ATOM 26285 N N . GLU A 1 59 ? 5.310 -8.945 -10.486 1.00 0.00 59 GLU A N 15
ATOM 26286 C CA . GLU A 1 59 ? 5.990 -9.864 -11.383 1.00 0.00 59 GLU A CA 15
ATOM 26287 C C . GLU A 1 59 ? 4.989 -10.475 -12.354 1.00 0.00 59 GLU A C 15
ATOM 26288 O O . GLU A 1 59 ? 5.321 -10.772 -13.500 1.00 0.00 59 GLU A O 15
ATOM 26300 N N . SER A 1 60 ? 3.754 -10.631 -11.890 1.00 0.00 60 SER A N 15
ATOM 26301 C CA . SER A 1 60 ? 2.659 -11.048 -12.747 1.00 0.00 60 SER A CA 15
ATOM 26302 C C . SER A 1 60 ? 2.395 -9.976 -13.797 1.00 0.00 60 SER A C 15
ATOM 26303 O O . SER A 1 60 ? 2.194 -10.283 -14.972 1.00 0.00 60 SER A O 15
ATOM 26311 N N . GLU A 1 61 ? 2.441 -8.714 -13.376 1.00 0.00 61 GLU A N 15
ATOM 26312 C CA . GLU A 1 61 ? 2.214 -7.609 -14.298 1.00 0.00 61 GLU A CA 15
ATOM 26313 C C . GLU A 1 61 ? 3.359 -7.508 -15.295 1.00 0.00 61 GLU A C 15
ATOM 26314 O O . GLU A 1 61 ? 3.138 -7.313 -16.484 1.00 0.00 61 GLU A O 15
ATOM 26326 N N . LEU A 1 62 ? 4.576 -7.668 -14.802 1.00 0.00 62 LEU A N 15
ATOM 26327 C CA . LEU A 1 62 ? 5.766 -7.587 -15.636 1.00 0.00 62 LEU A CA 15
ATOM 26328 C C . LEU A 1 62 ? 5.821 -8.737 -16.644 1.00 0.00 62 LEU A C 15
ATOM 26329 O O . LEU A 1 62 ? 6.326 -8.570 -17.757 1.00 0.00 62 LEU A O 15
ATOM 26345 N N . LYS A 1 63 ? 5.301 -9.899 -16.262 1.00 0.00 63 LYS A N 15
ATOM 26346 C CA . LYS A 1 63 ? 5.209 -11.027 -17.185 1.00 0.00 63 LYS A CA 15
ATOM 26347 C C . LYS A 1 63 ? 4.054 -10.827 -18.161 1.00 0.00 63 LYS A C 15
ATOM 26348 O O . LYS A 1 63 ? 3.990 -11.469 -19.209 1.00 0.00 63 LYS A O 15
ATOM 26367 N N . GLY A 1 64 ? 3.156 -9.919 -17.816 1.00 0.00 64 GLY A N 15
ATOM 26368 C CA . GLY A 1 64 ? 2.071 -9.565 -18.703 1.00 0.00 64 GLY A CA 15
ATOM 26369 C C . GLY A 1 64 ? 2.358 -8.274 -19.444 1.00 0.00 64 GLY A C 15
ATOM 26370 O O . GLY A 1 64 ? 1.441 -7.581 -19.890 1.00 0.00 64 GLY A O 15
ATOM 26374 N N . MET A 1 65 ? 3.637 -7.944 -19.564 1.00 0.00 65 MET A N 15
ATOM 26375 C CA . MET A 1 65 ? 4.056 -6.735 -20.256 1.00 0.00 65 MET A CA 15
ATOM 26376 C C . MET A 1 65 ? 4.906 -7.068 -21.469 1.00 0.00 65 MET A C 15
ATOM 26377 O O . MET A 1 65 ? 5.464 -8.163 -21.579 1.00 0.00 65 MET A O 15
ATOM 26391 N N . ASN A 1 66 ? 4.999 -6.104 -22.369 1.00 0.00 66 ASN A N 15
ATOM 26392 C CA . ASN A 1 66 ? 5.828 -6.217 -23.560 1.00 0.00 66 ASN A CA 15
ATOM 26393 C C . ASN A 1 66 ? 7.306 -6.078 -23.186 1.00 0.00 66 ASN A C 15
ATOM 26394 O O . ASN A 1 66 ? 7.641 -5.439 -22.184 1.00 0.00 66 ASN A O 15
ATOM 26405 N N . LYS A 1 67 ? 8.180 -6.690 -23.982 1.00 0.00 67 LYS A N 15
ATOM 26406 C CA . LYS A 1 67 ? 9.626 -6.603 -23.770 1.00 0.00 67 LYS A CA 15
ATOM 26407 C C . LYS A 1 67 ? 10.083 -5.155 -23.655 1.00 0.00 67 LYS A C 15
ATOM 26408 O O . LYS A 1 67 ? 10.821 -4.803 -22.736 1.00 0.00 67 LYS A O 15
ATOM 26427 N N . ALA A 1 68 ? 9.615 -4.320 -24.580 1.00 0.00 68 ALA A N 15
ATOM 26428 C CA . ALA A 1 68 ? 10.008 -2.914 -24.632 1.00 0.00 68 ALA A CA 15
ATOM 26429 C C . ALA A 1 68 ? 9.684 -2.188 -23.332 1.00 0.00 68 ALA A C 15
ATOM 26430 O O . ALA A 1 68 ? 10.372 -1.240 -22.960 1.00 0.00 68 ALA A O 15
ATOM 26437 N N . GLU A 1 69 ? 8.645 -2.642 -22.640 1.00 0.00 69 GLU A N 15
ATOM 26438 C CA . GLU A 1 69 ? 8.256 -2.036 -21.376 1.00 0.00 69 GLU A CA 15
ATOM 26439 C C . GLU A 1 69 ? 9.336 -2.268 -20.330 1.00 0.00 69 GLU A C 15
ATOM 26440 O O . GLU A 1 69 ? 9.717 -1.352 -19.609 1.00 0.00 69 GLU A O 15
ATOM 26452 N N . HIS A 1 70 ? 9.846 -3.495 -20.271 1.00 0.00 70 HIS A N 15
ATOM 26453 C CA . HIS A 1 70 ? 10.939 -3.827 -19.362 1.00 0.00 70 HIS A CA 15
ATOM 26454 C C . HIS A 1 70 ? 12.138 -2.937 -19.635 1.00 0.00 70 HIS A C 15
ATOM 26455 O O . HIS A 1 70 ? 12.775 -2.430 -18.714 1.00 0.00 70 HIS A O 15
ATOM 26470 N N . GLU A 1 71 ? 12.419 -2.748 -20.912 1.00 0.00 71 GLU A N 15
ATOM 26471 C CA . GLU A 1 71 ? 13.553 -1.953 -21.343 1.00 0.00 71 GLU A CA 15
ATOM 26472 C C . GLU A 1 71 ? 13.391 -0.499 -20.901 1.00 0.00 71 GLU A C 15
ATOM 26473 O O . GLU A 1 71 ? 14.317 0.097 -20.350 1.00 0.00 71 GLU A O 15
ATOM 26485 N N . SER A 1 72 ? 12.202 0.058 -21.115 1.00 0.00 72 SER A N 15
ATOM 26486 C CA . SER A 1 72 ? 11.940 1.451 -20.781 1.00 0.00 72 SER A CA 15
ATOM 26487 C C . SER A 1 72 ? 11.840 1.660 -19.265 1.00 0.00 72 SER A C 15
ATOM 26488 O O . SER A 1 72 ? 12.285 2.687 -18.748 1.00 0.00 72 SER A O 15
ATOM 26496 N N . ILE A 1 73 ? 11.272 0.686 -18.555 1.00 0.00 73 ILE A N 15
ATOM 26497 C CA . ILE A 1 73 ? 11.180 0.751 -17.097 1.00 0.00 73 ILE A CA 15
ATOM 26498 C C . ILE A 1 73 ? 12.561 0.923 -16.477 1.00 0.00 73 ILE A C 15
ATOM 26499 O O . ILE A 1 73 ? 12.818 1.883 -15.747 1.00 0.00 73 ILE A O 15
ATOM 26515 N N . ILE A 1 74 ? 13.466 0.011 -16.795 1.00 0.00 74 ILE A N 15
ATOM 26516 C CA . ILE A 1 74 ? 14.781 0.029 -16.183 1.00 0.00 74 ILE A CA 15
ATOM 26517 C C . ILE A 1 74 ? 15.653 1.116 -16.816 1.00 0.00 74 ILE A C 15
ATOM 26518 O O . ILE A 1 74 ? 16.652 1.547 -16.236 1.00 0.00 74 ILE A O 15
ATOM 26534 N N . SER A 1 75 ? 15.258 1.570 -18.003 1.00 0.00 75 SER A N 15
ATOM 26535 C CA . SER A 1 75 ? 15.878 2.740 -18.614 1.00 0.00 75 SER A CA 15
ATOM 26536 C C . SER A 1 75 ? 15.595 3.973 -17.755 1.00 0.00 75 SER A C 15
ATOM 26537 O O . SER A 1 75 ? 16.461 4.831 -17.572 1.00 0.00 75 SER A O 15
ATOM 26545 N N . ASN A 1 76 ? 14.381 4.036 -17.207 1.00 0.00 76 ASN A N 15
ATOM 26546 C CA . ASN A 1 76 ? 14.006 5.105 -16.287 1.00 0.00 76 ASN A CA 15
ATOM 26547 C C . ASN A 1 76 ? 14.814 5.003 -15.002 1.00 0.00 76 ASN A C 15
ATOM 26548 O O . ASN A 1 76 ? 15.170 6.018 -14.399 1.00 0.00 76 ASN A O 15
ATOM 26559 N N . LEU A 1 77 ? 15.103 3.770 -14.588 1.00 0.00 77 LEU A N 15
ATOM 26560 C CA . LEU A 1 77 ? 15.967 3.529 -13.432 1.00 0.00 77 LEU A CA 15
ATOM 26561 C C . LEU A 1 77 ? 17.342 4.147 -13.654 1.00 0.00 77 LEU A C 15
ATOM 26562 O O . LEU A 1 77 ? 17.976 4.641 -12.723 1.00 0.00 77 LEU A O 15
ATOM 26578 N N . GLY A 1 78 ? 17.791 4.119 -14.899 1.00 0.00 78 GLY A N 15
ATOM 26579 C CA . GLY A 1 78 ? 19.089 4.661 -15.230 1.00 0.00 78 GLY A CA 15
ATOM 26580 C C . GLY A 1 78 ? 20.072 3.580 -15.624 1.00 0.00 78 GLY A C 15
ATOM 26581 O O . GLY A 1 78 ? 21.280 3.813 -15.665 1.00 0.00 78 GLY A O 15
ATOM 26585 N N . ARG A 1 79 ? 19.553 2.392 -15.902 1.00 0.00 79 ARG A N 15
ATOM 26586 C CA . ARG A 1 79 ? 20.383 1.284 -16.342 1.00 0.00 79 ARG A CA 15
ATOM 26587 C C . ARG A 1 79 ? 19.621 0.418 -17.337 1.00 0.00 79 ARG A C 15
ATOM 26588 O O . ARG A 1 79 ? 18.875 -0.482 -16.956 1.00 0.00 79 ARG A O 15
ATOM 26609 N N . ASN A 1 80 ? 19.797 0.728 -18.615 1.00 0.00 80 ASN A N 15
ATOM 26610 C CA . ASN A 1 80 ? 19.178 -0.030 -19.700 1.00 0.00 80 ASN A CA 15
ATOM 26611 C C . ASN A 1 80 ? 19.620 -1.485 -19.626 1.00 0.00 80 ASN A C 15
ATOM 26612 O O . ASN A 1 80 ? 20.805 -1.745 -19.420 1.00 0.00 80 ASN A O 15
ATOM 26623 N N . PRO A 1 81 ? 18.659 -2.435 -19.727 1.00 0.00 81 PRO A N 15
ATOM 26624 C CA . PRO A 1 81 ? 18.925 -3.882 -19.686 1.00 0.00 81 PRO A CA 15
ATOM 26625 C C . PRO A 1 81 ? 20.114 -4.309 -20.544 1.00 0.00 81 PRO A C 15
ATOM 26626 O O . PRO A 1 81 ? 19.964 -4.701 -21.706 1.00 0.00 81 PRO A O 15
ATOM 26637 N N . SER A 1 82 ? 21.292 -4.198 -19.958 1.00 0.00 82 SER A N 15
ATOM 26638 C CA . SER A 1 82 ? 22.532 -4.583 -20.607 1.00 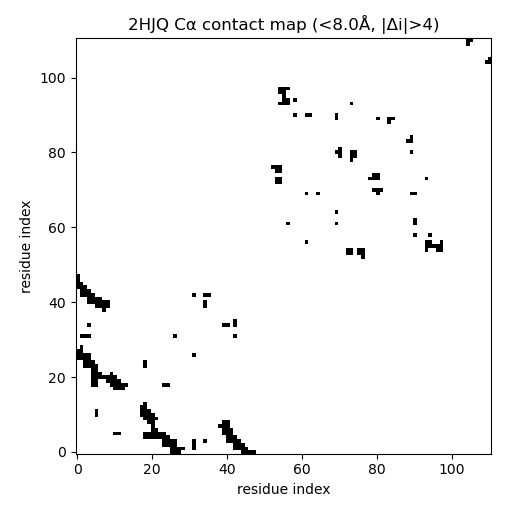0.00 82 SER A CA 15
ATOM 26639 C C . SER A 1 82 ? 22.723 -6.095 -20.563 1.00 0.00 82 SER A C 15
ATOM 26640 O O . SER A 1 82 ? 22.972 -6.662 -19.498 1.00 0.00 82 SER A O 15
ATOM 26648 N N . ASP A 1 83 ? 22.578 -6.726 -21.725 1.00 0.00 83 ASP A N 15
ATOM 26649 C CA . ASP A 1 83 ? 22.813 -8.161 -21.896 1.00 0.00 83 ASP A CA 15
ATOM 26650 C C . ASP A 1 83 ? 22.046 -8.985 -20.868 1.00 0.00 83 ASP A C 15
ATOM 26651 O O . ASP A 1 83 ? 22.630 -9.667 -20.025 1.00 0.00 83 ASP A O 15
ATOM 26660 N N . PHE A 1 84 ? 20.732 -8.884 -20.916 1.00 0.00 84 PHE A N 15
ATOM 26661 C CA . PHE A 1 84 ? 19.879 -9.739 -20.120 1.00 0.00 84 PHE A CA 15
ATOM 26662 C C . PHE A 1 84 ? 19.033 -10.590 -21.047 1.00 0.00 84 PHE A C 15
ATOM 26663 O O . PHE A 1 84 ? 18.126 -10.087 -21.704 1.00 0.00 84 PHE A O 15
ATOM 26680 N N . LYS A 1 85 ? 19.343 -11.867 -21.113 1.00 0.00 85 LYS A N 15
ATOM 26681 C CA . LYS A 1 85 ? 18.676 -12.762 -22.040 1.00 0.00 85 LYS A CA 15
ATOM 26682 C C . LYS A 1 85 ? 17.596 -13.553 -21.322 1.00 0.00 85 LYS A C 15
ATOM 26683 O O . LYS A 1 85 ? 16.562 -13.885 -21.900 1.00 0.00 85 LYS A O 15
ATOM 26702 N N . ASN A 1 86 ? 17.843 -13.840 -20.055 1.00 0.00 86 ASN A N 15
ATOM 26703 C CA . ASN A 1 86 ? 16.884 -14.559 -19.234 1.00 0.00 86 ASN A CA 15
ATOM 26704 C C . ASN A 1 86 ? 15.700 -13.656 -18.904 1.00 0.00 86 ASN A C 15
ATOM 26705 O O . ASN A 1 86 ? 15.875 -12.560 -18.369 1.00 0.00 86 ASN A O 15
ATOM 26716 N N . ALA A 1 87 ? 14.502 -14.119 -19.238 1.00 0.00 87 ALA A N 15
ATOM 26717 C CA . ALA A 1 87 ? 13.285 -13.352 -19.008 1.00 0.00 87 ALA A CA 15
ATOM 26718 C C . ALA A 1 87 ? 13.120 -13.026 -17.530 1.00 0.00 87 ALA A C 15
ATOM 26719 O O . ALA A 1 87 ? 12.774 -11.899 -17.166 1.00 0.00 87 ALA A O 15
ATOM 26726 N N . ASP A 1 88 ? 13.397 -14.010 -16.686 1.00 0.00 88 ASP A N 15
ATOM 26727 C CA . ASP A 1 88 ? 13.277 -13.840 -15.244 1.00 0.00 88 ASP A CA 15
ATOM 26728 C C . ASP A 1 88 ? 14.286 -12.827 -14.721 1.00 0.00 88 ASP A C 15
ATOM 26729 O O . ASP A 1 88 ? 14.051 -12.198 -13.697 1.00 0.00 88 ASP A O 15
ATOM 26738 N N . GLU A 1 89 ? 15.399 -12.662 -15.430 1.00 0.00 89 GLU A N 15
ATOM 26739 C CA . GLU A 1 89 ? 16.457 -11.755 -14.994 1.00 0.00 89 GLU A CA 15
ATOM 26740 C C . GLU A 1 89 ? 15.980 -10.307 -15.055 1.00 0.00 89 GLU A C 15
ATOM 26741 O O . GLU A 1 89 ? 16.220 -9.527 -14.133 1.00 0.00 89 GLU A O 15
ATOM 26753 N N . ARG A 1 90 ? 15.280 -9.958 -16.132 1.00 0.00 90 ARG A N 15
ATOM 26754 C CA . ARG A 1 90 ? 14.751 -8.604 -16.286 1.00 0.00 90 ARG A CA 15
ATOM 26755 C C . ARG A 1 90 ? 13.761 -8.307 -15.167 1.00 0.00 90 ARG A C 15
ATOM 26756 O O . ARG A 1 90 ? 13.774 -7.232 -14.569 1.00 0.00 90 ARG A O 15
ATOM 26777 N N . ILE A 1 91 ? 12.908 -9.284 -14.891 1.00 0.00 91 ILE A N 15
ATOM 26778 C CA . ILE A 1 91 ? 11.898 -9.156 -13.852 1.00 0.00 91 ILE A CA 15
ATOM 26779 C C . ILE A 1 91 ? 12.558 -9.098 -12.480 1.00 0.00 91 ILE A C 15
ATOM 26780 O O . ILE A 1 91 ? 12.193 -8.283 -11.636 1.00 0.00 91 ILE A O 15
ATOM 26796 N N . ALA A 1 92 ? 13.555 -9.951 -12.285 1.00 0.00 92 ALA A N 15
ATOM 26797 C CA . ALA A 1 92 ? 14.264 -10.034 -11.019 1.00 0.00 92 ALA A CA 15
ATOM 26798 C C . ALA A 1 92 ? 15.019 -8.747 -10.724 1.00 0.00 92 ALA A C 15
ATOM 26799 O O . ALA A 1 92 ? 15.132 -8.355 -9.573 1.00 0.00 92 ALA A O 15
ATOM 26806 N N . TYR A 1 93 ? 15.536 -8.089 -11.757 1.00 0.00 93 TYR A N 15
ATOM 26807 C CA . TYR A 1 93 ? 16.244 -6.832 -11.557 1.00 0.00 93 TYR A CA 15
ATOM 26808 C C . TYR A 1 93 ? 15.269 -5.741 -11.125 1.00 0.00 93 TYR A C 15
ATOM 26809 O O . TYR A 1 93 ? 15.586 -4.914 -10.268 1.00 0.00 93 TYR A O 15
ATOM 26827 N N . ILE A 1 94 ? 14.080 -5.751 -11.713 1.00 0.00 94 ILE A N 15
ATOM 26828 C CA . ILE A 1 94 ? 13.038 -4.812 -11.323 1.00 0.00 94 ILE A CA 15
ATOM 26829 C C . ILE A 1 94 ? 12.589 -5.094 -9.885 1.00 0.00 94 ILE A C 15
ATOM 26830 O O . ILE A 1 94 ? 12.508 -4.184 -9.062 1.00 0.00 94 ILE A O 15
ATOM 26846 N N . LEU A 1 95 ? 12.338 -6.368 -9.584 1.00 0.00 95 LEU A N 15
ATOM 26847 C CA . LEU A 1 95 ? 11.947 -6.784 -8.237 1.00 0.00 95 LEU A CA 15
ATOM 26848 C C . LEU A 1 95 ? 13.050 -6.474 -7.226 1.00 0.00 95 LEU A C 15
ATOM 26849 O O . LEU A 1 95 ? 12.780 -6.072 -6.094 1.00 0.00 95 LEU A O 15
ATOM 26865 N N . LYS A 1 96 ? 14.294 -6.666 -7.647 1.00 0.00 96 LYS A N 15
ATOM 26866 C CA . LYS A 1 96 ? 15.453 -6.419 -6.797 1.00 0.00 96 LYS A CA 15
ATOM 26867 C C . LYS A 1 96 ? 15.513 -4.954 -6.394 1.00 0.00 96 LYS A C 15
ATOM 26868 O O . LYS A 1 96 ? 15.883 -4.619 -5.270 1.00 0.00 96 LYS A O 15
ATOM 26887 N N . GLN A 1 97 ? 15.128 -4.083 -7.317 1.00 0.00 97 GLN A N 15
ATOM 26888 C CA . GLN A 1 97 ? 15.150 -2.653 -7.064 1.00 0.00 97 GLN A CA 15
ATOM 26889 C C . GLN A 1 97 ? 14.030 -2.254 -6.113 1.00 0.00 97 GLN A C 15
ATOM 26890 O O . GLN A 1 97 ? 14.112 -1.227 -5.451 1.00 0.00 97 GLN A O 15
ATOM 26904 N N . ILE A 1 98 ? 12.992 -3.080 -6.042 1.00 0.00 98 ILE A N 15
ATOM 26905 C CA . ILE A 1 98 ? 11.906 -2.865 -5.093 1.00 0.00 98 ILE A CA 15
ATOM 26906 C C . ILE A 1 98 ? 12.377 -3.214 -3.686 1.00 0.00 98 ILE A C 15
ATOM 26907 O O . ILE A 1 98 ? 12.066 -2.522 -2.715 1.00 0.00 98 ILE A O 15
ATOM 26923 N N . ASP A 1 99 ? 13.142 -4.294 -3.593 1.00 0.00 99 ASP A N 15
ATOM 26924 C CA . ASP A 1 99 ? 13.678 -4.757 -2.318 1.00 0.00 99 ASP A CA 15
ATOM 26925 C C . ASP A 1 99 ? 14.793 -3.825 -1.846 1.00 0.00 99 ASP A C 15
ATOM 26926 O O . ASP A 1 99 ? 15.028 -3.666 -0.651 1.00 0.00 99 ASP A O 15
ATOM 26935 N N . ASN A 1 100 ? 15.469 -3.200 -2.804 1.00 0.00 100 ASN A N 15
ATOM 26936 C CA . ASN A 1 100 ? 16.532 -2.238 -2.509 1.00 0.00 100 ASN A CA 15
ATOM 26937 C C . ASN A 1 100 ? 15.991 -0.813 -2.520 1.00 0.00 100 ASN A C 15
ATOM 26938 O O . ASN A 1 100 ? 16.753 0.157 -2.528 1.00 0.00 100 ASN A O 15
ATOM 26949 N N . LYS A 1 101 ? 14.673 -0.693 -2.516 1.00 0.00 101 LYS A N 15
ATOM 26950 C CA . LYS A 1 101 ? 14.021 0.607 -2.518 1.00 0.00 101 LYS A CA 15
ATOM 26951 C C . LYS A 1 101 ? 13.658 1.007 -1.096 1.00 0.00 101 LYS A C 15
ATOM 26952 O O . LYS A 1 101 ? 12.792 0.395 -0.468 1.00 0.00 101 LYS A O 15
ATOM 26971 N N . GLY A 1 102 ? 14.326 2.034 -0.598 1.00 0.00 102 GLY A N 15
ATOM 26972 C CA . GLY A 1 102 ? 14.147 2.442 0.777 1.00 0.00 102 GLY A CA 15
ATOM 26973 C C . GLY A 1 102 ? 15.479 2.649 1.457 1.00 0.00 102 GLY A C 15
ATOM 26974 O O . GLY A 1 102 ? 15.987 1.751 2.129 1.00 0.00 102 GLY A O 15
ATOM 26978 N N . GLU A 1 103 ? 16.052 3.827 1.261 1.00 0.00 103 GLU A N 15
ATOM 26979 C CA . GLU A 1 103 ? 17.378 4.141 1.769 1.00 0.00 103 GLU A CA 15
ATOM 26980 C C . GLU A 1 103 ? 17.401 4.140 3.290 1.00 0.00 103 GLU A C 15
ATOM 26981 O O . GLU A 1 103 ? 16.872 5.052 3.931 1.00 0.00 103 GLU A O 15
ATOM 26993 N N . LEU A 1 104 ? 18.007 3.108 3.857 1.00 0.00 104 LEU A N 15
ATOM 26994 C CA . LEU A 1 104 ? 18.188 3.023 5.296 1.00 0.00 104 LEU A CA 15
ATOM 26995 C C . LEU A 1 104 ? 19.419 3.839 5.680 1.00 0.00 104 LEU A C 15
ATOM 26996 O O . LEU A 1 104 ? 20.496 3.295 5.936 1.00 0.00 104 LEU A O 15
ATOM 27012 N N . GLU A 1 105 ? 19.257 5.150 5.664 1.00 0.00 105 GLU A N 15
ATOM 27013 C CA . GLU A 1 105 ? 20.344 6.066 5.959 1.00 0.00 105 GLU A CA 15
ATOM 27014 C C . GLU A 1 105 ? 20.150 6.678 7.341 1.00 0.00 105 GLU A C 15
ATOM 27015 O O . GLU A 1 105 ? 19.036 6.711 7.867 1.00 0.00 105 GLU A O 15
ATOM 27027 N N . HIS A 1 106 ? 21.243 7.147 7.919 1.00 0.00 106 HIS A N 15
ATOM 27028 C CA . HIS A 1 106 ? 21.219 7.790 9.222 1.00 0.00 106 HIS A CA 15
ATOM 27029 C C . HIS A 1 106 ? 20.468 9.109 9.129 1.00 0.00 106 HIS A C 15
ATOM 27030 O O . HIS A 1 106 ? 20.397 9.716 8.055 1.00 0.00 106 HIS A O 15
ATOM 27045 N N . HIS A 1 107 ? 19.914 9.548 10.250 1.00 0.00 107 HIS A N 15
ATOM 27046 C CA . HIS A 1 107 ? 19.188 10.811 10.305 1.00 0.00 107 HIS A CA 15
ATOM 27047 C C . HIS A 1 107 ? 20.094 11.947 9.852 1.00 0.00 107 HIS A C 15
ATOM 27048 O O . HIS A 1 107 ? 21.214 12.097 10.344 1.00 0.00 107 HIS A O 15
ATOM 27063 N N . HIS A 1 108 ? 19.609 12.735 8.902 1.00 0.00 108 HIS A N 15
ATOM 27064 C CA . HIS A 1 108 ? 20.433 13.751 8.264 1.00 0.00 108 HIS A CA 15
ATOM 27065 C C . HIS A 1 108 ? 20.581 14.986 9.138 1.00 0.00 108 HIS A C 15
ATOM 27066 O O . HIS A 1 108 ? 20.003 16.036 8.861 1.00 0.00 108 HIS A O 15
ATOM 27081 N N . HIS A 1 109 ? 21.364 14.848 10.200 1.00 0.00 109 HIS A N 15
ATOM 27082 C CA . HIS A 1 109 ? 21.677 15.967 11.075 1.00 0.00 109 HIS A CA 15
ATOM 27083 C C . HIS A 1 109 ? 22.941 16.671 10.575 1.00 0.00 109 HIS A C 15
ATOM 27084 O O . HIS A 1 109 ? 23.500 17.534 11.245 1.00 0.00 109 HIS A O 15
ATOM 27099 N N . HIS A 1 110 ? 23.371 16.302 9.373 1.00 0.00 110 HIS A N 15
ATOM 27100 C CA . HIS A 1 110 ? 24.529 16.930 8.742 1.00 0.00 110 HIS A CA 15
ATOM 27101 C C . HIS A 1 110 ? 24.127 18.221 8.039 1.00 0.00 110 HIS A C 15
ATOM 27102 O O . HIS A 1 110 ? 24.888 18.774 7.243 1.00 0.00 110 HIS A O 15
ATOM 27117 N N . HIS A 1 111 ? 22.926 18.690 8.338 1.00 0.00 111 HIS A N 15
ATOM 27118 C CA . HIS A 1 111 ? 22.435 19.952 7.811 1.00 0.00 111 HIS A CA 15
ATOM 27119 C C . HIS A 1 111 ? 22.386 20.988 8.922 1.00 0.00 111 HIS A C 15
ATOM 27120 O O . HIS A 1 111 ? 23.405 21.667 9.146 1.00 0.00 111 HIS A O 15
ATOM 27136 N N . MET A 1 1 ? -4.929 -1.494 1.987 1.00 0.00 1 MET A N 16
ATOM 27137 C CA . MET A 1 1 ? -6.086 -0.738 1.463 1.00 0.00 1 MET A CA 16
ATOM 27138 C C . MET A 1 1 ? -7.362 -1.562 1.563 1.00 0.00 1 MET A C 16
ATOM 27139 O O . MET A 1 1 ? -7.607 -2.456 0.750 1.00 0.00 1 MET A O 16
ATOM 27155 N N . PHE A 1 2 ? -8.157 -1.272 2.580 1.00 0.00 2 PHE A N 16
ATOM 27156 C CA . PHE A 1 2 ? -9.444 -1.922 2.762 1.00 0.00 2 PHE A CA 16
ATOM 27157 C C . PHE A 1 2 ? -10.538 -0.867 2.848 1.00 0.00 2 PHE A C 16
ATOM 27158 O O . PHE A 1 2 ? -10.495 0.015 3.704 1.00 0.00 2 PHE A O 16
ATOM 27175 N N . THR A 1 3 ? -11.503 -0.942 1.954 1.00 0.00 3 THR A N 16
ATOM 27176 C CA . THR A 1 3 ? -12.599 0.011 1.940 1.00 0.00 3 THR A CA 16
ATOM 27177 C C . THR A 1 3 ? -13.935 -0.723 1.972 1.00 0.00 3 THR A C 16
ATOM 27178 O O . THR A 1 3 ? -14.051 -1.834 1.451 1.00 0.00 3 THR A O 16
ATOM 27189 N N . ALA A 1 4 ? -14.927 -0.116 2.605 1.00 0.00 4 ALA A N 16
ATOM 27190 C CA . ALA A 1 4 ? -16.242 -0.723 2.722 1.00 0.00 4 ALA A CA 16
ATOM 27191 C C . ALA A 1 4 ? -17.295 0.125 2.027 1.00 0.00 4 ALA A C 16
ATOM 27192 O O . ALA A 1 4 ? -17.316 1.350 2.167 1.00 0.00 4 ALA A O 16
ATOM 27199 N N . LYS A 1 5 ? -18.157 -0.534 1.272 1.00 0.00 5 LYS A N 16
ATOM 27200 C CA . LYS A 1 5 ? -19.207 0.138 0.529 1.00 0.00 5 LYS A CA 16
ATOM 27201 C C . LYS A 1 5 ? -20.578 -0.350 0.984 1.00 0.00 5 LYS A C 16
ATOM 27202 O O . LYS A 1 5 ? -20.889 -1.537 0.871 1.00 0.00 5 LYS A O 16
ATOM 27221 N N . LEU A 1 6 ? -21.387 0.560 1.513 1.00 0.00 6 LEU A N 16
ATOM 27222 C CA . LEU A 1 6 ? -22.751 0.225 1.906 1.00 0.00 6 LEU A CA 16
ATOM 27223 C C . LEU A 1 6 ? -23.566 -0.105 0.662 1.00 0.00 6 LEU A C 16
ATOM 27224 O O . LEU A 1 6 ? -23.546 0.647 -0.312 1.00 0.00 6 LEU A O 16
ATOM 27240 N N . ILE A 1 7 ? -24.267 -1.226 0.685 1.00 0.00 7 ILE A N 16
ATOM 27241 C CA . ILE A 1 7 ? -25.055 -1.639 -0.469 1.00 0.00 7 ILE A CA 16
ATOM 27242 C C . ILE A 1 7 ? -26.533 -1.766 -0.117 1.00 0.00 7 ILE A C 16
ATOM 27243 O O . ILE A 1 7 ? -27.361 -2.078 -0.973 1.00 0.00 7 ILE A O 16
ATOM 27259 N N . LYS A 1 8 ? -26.864 -1.503 1.138 1.00 0.00 8 LYS A N 16
ATOM 27260 C CA . LYS A 1 8 ? -28.225 -1.697 1.616 1.00 0.00 8 LYS A CA 16
ATOM 27261 C C . LYS A 1 8 ? -28.674 -0.513 2.467 1.00 0.00 8 LYS A C 16
ATOM 27262 O O . LYS A 1 8 ? -28.038 -0.181 3.467 1.00 0.00 8 LYS A O 16
ATOM 27281 N N . GLY A 1 9 ? -29.756 0.130 2.051 1.00 0.00 9 GLY A N 16
ATOM 27282 C CA . GLY A 1 9 ? -30.300 1.240 2.810 1.00 0.00 9 GLY A CA 16
ATOM 27283 C C . GLY A 1 9 ? -29.909 2.583 2.231 1.00 0.00 9 GLY A C 16
ATOM 27284 O O . GLY A 1 9 ? -30.131 2.844 1.048 1.00 0.00 9 GLY A O 16
ATOM 27288 N N . LYS A 1 10 ? -29.311 3.426 3.059 1.00 0.00 10 LYS A N 16
ATOM 27289 C CA . LYS A 1 10 ? -28.887 4.751 2.641 1.00 0.00 10 LYS A CA 16
ATOM 27290 C C . LYS A 1 10 ? -27.753 5.236 3.525 1.00 0.00 10 LYS A C 16
ATOM 27291 O O . LYS A 1 10 ? -26.720 5.662 3.031 1.00 0.00 10 LYS A O 16
ATOM 27310 N N . THR A 1 11 ? -27.954 5.188 4.832 1.00 0.00 11 THR A N 16
ATOM 27311 C CA . THR A 1 11 ? -26.950 5.667 5.769 1.00 0.00 11 THR A CA 16
ATOM 27312 C C . THR A 1 11 ? -26.921 4.809 7.033 1.00 0.00 11 THR A C 16
ATOM 27313 O O . THR A 1 11 ? -27.946 4.604 7.681 1.00 0.00 11 THR A O 16
ATOM 27324 N N . TYR A 1 12 ? -25.742 4.311 7.375 1.00 0.00 12 TYR A N 16
ATOM 27325 C CA . TYR A 1 12 ? -25.570 3.496 8.565 1.00 0.00 12 TYR A CA 16
ATOM 27326 C C . TYR A 1 12 ? -24.235 3.813 9.226 1.00 0.00 12 TYR A C 16
ATOM 27327 O O . TYR A 1 12 ? -23.199 3.853 8.562 1.00 0.00 12 TYR A O 16
ATOM 27345 N N . ASN A 1 13 ? -24.267 4.046 10.530 1.00 0.00 13 ASN A N 16
ATOM 27346 C CA . ASN A 1 13 ? -23.061 4.389 11.271 1.00 0.00 13 ASN A CA 16
ATOM 27347 C C . ASN A 1 13 ? -22.420 3.148 11.885 1.00 0.00 13 ASN A C 16
ATOM 27348 O O . ASN A 1 13 ? -23.039 2.439 12.681 1.00 0.00 13 ASN A O 16
ATOM 27359 N N . VAL A 1 14 ? -21.180 2.889 11.505 1.00 0.00 14 VAL A N 16
ATOM 27360 C CA . VAL A 1 14 ? -20.417 1.784 12.059 1.00 0.00 14 VAL A CA 16
ATOM 27361 C C . VAL A 1 14 ? -19.465 2.297 13.131 1.00 0.00 14 VAL A C 16
ATOM 27362 O O . VAL A 1 14 ? -18.368 2.770 12.823 1.00 0.00 14 VAL A O 16
ATOM 27375 N N . MET A 1 15 ? -19.912 2.224 14.384 1.00 0.00 15 MET A N 16
ATOM 27376 C CA . MET A 1 15 ? -19.162 2.740 15.533 1.00 0.00 15 MET A CA 16
ATOM 27377 C C . MET A 1 15 ? -18.972 4.252 15.423 1.00 0.00 15 MET A C 16
ATOM 27378 O O . MET A 1 15 ? -19.716 5.024 16.024 1.00 0.00 15 MET A O 16
ATOM 27392 N N . GLY A 1 16 ? -17.988 4.668 14.641 1.00 0.00 16 GLY A N 16
ATOM 27393 C CA . GLY A 1 16 ? -17.756 6.080 14.425 1.00 0.00 16 GLY A CA 16
ATOM 27394 C C . GLY A 1 16 ? -17.654 6.418 12.954 1.00 0.00 16 GLY A C 16
ATOM 27395 O O . GLY A 1 16 ? -17.501 7.586 12.584 1.00 0.00 16 GLY A O 16
ATOM 27399 N N . ILE A 1 17 ? -17.744 5.399 12.110 1.00 0.00 17 ILE A N 16
ATOM 27400 C CA . ILE A 1 17 ? -17.630 5.584 10.673 1.00 0.00 17 ILE A CA 16
ATOM 27401 C C . ILE A 1 17 ? -19.008 5.511 10.034 1.00 0.00 17 ILE A C 16
ATOM 27402 O O . ILE A 1 17 ? -19.596 4.437 9.926 1.00 0.00 17 ILE A O 16
ATOM 27418 N N . THR A 1 18 ? -19.532 6.655 9.636 1.00 0.00 18 THR A N 16
ATOM 27419 C CA . THR A 1 18 ? -20.854 6.712 9.044 1.00 0.00 18 THR A CA 16
ATOM 27420 C C . THR A 1 18 ? -20.780 6.451 7.542 1.00 0.00 18 THR A C 16
ATOM 27421 O O . THR A 1 18 ? -20.131 7.192 6.803 1.00 0.00 18 THR A O 16
ATOM 27432 N N . PHE A 1 19 ? -21.423 5.377 7.104 1.00 0.00 19 PHE A N 16
ATOM 27433 C CA . PHE A 1 19 ? -21.414 4.992 5.698 1.00 0.00 19 PHE A CA 16
ATOM 27434 C C . PHE A 1 19 ? -22.731 5.341 5.029 1.00 0.00 19 PHE A C 16
ATOM 27435 O O . PHE A 1 19 ? -23.777 5.396 5.678 1.00 0.00 19 PHE A O 16
ATOM 27452 N N . ARG A 1 20 ? -22.672 5.566 3.729 1.00 0.00 20 ARG A N 16
ATOM 27453 C CA . ARG A 1 20 ? -23.869 5.734 2.929 1.00 0.00 20 ARG A CA 16
ATOM 27454 C C . ARG A 1 20 ? -23.871 4.731 1.788 1.00 0.00 20 ARG A C 16
ATOM 27455 O O . ARG A 1 20 ? -22.822 4.449 1.210 1.00 0.00 20 ARG A O 16
ATOM 27476 N N . ALA A 1 21 ? -25.038 4.164 1.504 1.00 0.00 21 ALA A N 16
ATOM 27477 C CA . ALA A 1 21 ? -25.194 3.232 0.392 1.00 0.00 21 ALA A CA 16
ATOM 27478 C C . ALA A 1 21 ? -24.634 3.817 -0.903 1.00 0.00 21 ALA A C 16
ATOM 27479 O O . ALA A 1 21 ? -25.091 4.856 -1.382 1.00 0.00 21 ALA A O 16
ATOM 27486 N N . GLY A 1 22 ? -23.633 3.148 -1.457 1.00 0.00 22 GLY A N 16
ATOM 27487 C CA . GLY A 1 22 ? -23.001 3.622 -2.672 1.00 0.00 22 GLY A CA 16
ATOM 27488 C C . GLY A 1 22 ? -21.652 4.262 -2.407 1.00 0.00 22 GLY A C 16
ATOM 27489 O O . GLY A 1 22 ? -20.805 4.336 -3.298 1.00 0.00 22 GLY A O 16
ATOM 27493 N N . VAL A 1 23 ? -21.450 4.715 -1.176 1.00 0.00 23 VAL A N 16
ATOM 27494 C CA . VAL A 1 23 ? -20.215 5.383 -0.797 1.00 0.00 23 VAL A CA 16
ATOM 27495 C C . VAL A 1 23 ? -19.220 4.386 -0.215 1.00 0.00 23 VAL A C 16
ATOM 27496 O O . VAL A 1 23 ? -19.518 3.685 0.754 1.00 0.00 23 VAL A O 16
ATOM 27509 N N . SER A 1 24 ? -18.051 4.316 -0.830 1.00 0.00 24 SER A N 16
ATOM 27510 C CA . SER A 1 24 ? -16.975 3.476 -0.336 1.00 0.00 24 SER A CA 16
ATOM 27511 C C . SER A 1 24 ? -16.034 4.303 0.536 1.00 0.00 24 SER A C 16
ATOM 27512 O O . SER A 1 24 ? -15.537 5.347 0.110 1.00 0.00 24 SER A O 16
ATOM 27520 N N . GLN A 1 25 ? -15.808 3.845 1.759 1.00 0.00 25 GLN A N 16
ATOM 27521 C CA . GLN A 1 25 ? -14.939 4.557 2.688 1.00 0.00 25 GLN A CA 16
ATOM 27522 C C . GLN A 1 25 ? -13.931 3.595 3.302 1.00 0.00 25 GLN A C 16
ATOM 27523 O O . GLN A 1 25 ? -14.268 2.454 3.621 1.00 0.00 25 GLN A O 16
ATOM 27537 N N . THR A 1 26 ? -12.703 4.066 3.464 1.00 0.00 26 THR A N 16
ATOM 27538 C CA . THR A 1 26 ? -11.618 3.229 3.947 1.00 0.00 26 THR A CA 16
ATOM 27539 C C . THR A 1 26 ? -11.824 2.821 5.401 1.00 0.00 26 THR A C 16
ATOM 27540 O O . THR A 1 26 ? -12.164 3.647 6.255 1.00 0.00 26 THR A O 16
ATOM 27551 N N . VAL A 1 27 ? -11.631 1.537 5.671 1.00 0.00 27 VAL A N 16
ATOM 27552 C CA . VAL A 1 27 ? -11.809 1.000 7.013 1.00 0.00 27 VAL A CA 16
ATOM 27553 C C . VAL A 1 27 ? -10.534 0.337 7.518 1.00 0.00 27 VAL A C 16
ATOM 27554 O O . VAL A 1 27 ? -9.729 -0.172 6.733 1.00 0.00 27 VAL A O 16
ATOM 27567 N N . PRO A 1 28 ? -10.320 0.368 8.841 1.00 0.00 28 PRO A N 16
ATOM 27568 C CA . PRO A 1 28 ? -9.238 -0.377 9.486 1.00 0.00 28 PRO A CA 16
ATOM 27569 C C . PRO A 1 28 ? -9.463 -1.880 9.355 1.00 0.00 28 PRO A C 16
ATOM 27570 O O . PRO A 1 28 ? -10.580 -2.319 9.074 1.00 0.00 28 PRO A O 16
ATOM 27581 N N . LYS A 1 29 ? -8.419 -2.670 9.578 1.00 0.00 29 LYS A N 16
ATOM 27582 C CA . LYS A 1 29 ? -8.515 -4.117 9.404 1.00 0.00 29 LYS A CA 16
ATOM 27583 C C . LYS A 1 29 ? -9.518 -4.732 10.381 1.00 0.00 29 LYS A C 16
ATOM 27584 O O . LYS A 1 29 ? -10.137 -5.752 10.078 1.00 0.00 29 LYS A O 16
ATOM 27603 N N . LYS A 1 30 ? -9.684 -4.107 11.543 1.00 0.00 30 LYS A N 16
ATOM 27604 C CA . LYS A 1 30 ? -10.687 -4.551 12.507 1.00 0.00 30 LYS A CA 16
ATOM 27605 C C . LYS A 1 30 ? -12.086 -4.424 11.916 1.00 0.00 30 LYS A C 16
ATOM 27606 O O . LYS A 1 30 ? -12.847 -5.393 11.877 1.00 0.00 30 LYS A O 16
ATOM 27625 N N . LEU A 1 31 ? -12.409 -3.228 11.435 1.00 0.00 31 LEU A N 16
ATOM 27626 C CA . LEU A 1 31 ? -13.714 -2.970 10.838 1.00 0.00 31 LEU A CA 16
ATOM 27627 C C . LEU A 1 31 ? -13.874 -3.726 9.526 1.00 0.00 31 LEU A C 16
ATOM 27628 O O . LEU A 1 31 ? -14.992 -4.031 9.116 1.00 0.00 31 LEU A O 16
ATOM 27644 N N . TYR A 1 32 ? -12.756 -4.029 8.875 1.00 0.00 32 TYR A N 16
ATOM 27645 C CA . TYR A 1 32 ? -12.777 -4.818 7.652 1.00 0.00 32 TYR A CA 16
ATOM 27646 C C . TYR A 1 32 ? -13.397 -6.184 7.921 1.00 0.00 32 TYR A C 16
ATOM 27647 O O . TYR A 1 32 ? -14.267 -6.633 7.186 1.00 0.00 32 TYR A O 16
ATOM 27665 N N . GLU A 1 33 ? -12.957 -6.834 8.992 1.00 0.00 33 GLU A N 16
ATOM 27666 C CA . GLU A 1 33 ? -13.506 -8.130 9.368 1.00 0.00 33 GLU A CA 16
ATOM 27667 C C . GLU A 1 33 ? -14.907 -7.972 9.948 1.00 0.00 33 GLU A C 16
ATOM 27668 O O . GLU A 1 33 ? -15.795 -8.783 9.682 1.00 0.00 33 GLU A O 16
ATOM 27680 N N . TYR A 1 34 ? -15.092 -6.914 10.729 1.00 0.00 34 TYR A N 16
ATOM 27681 C CA . TYR A 1 34 ? -16.381 -6.625 11.350 1.00 0.00 34 TYR A CA 16
ATOM 27682 C C . TYR A 1 34 ? -17.473 -6.470 10.293 1.00 0.00 34 TYR A C 16
ATOM 27683 O O . TYR A 1 34 ? -18.549 -7.057 10.406 1.00 0.00 34 TYR A O 16
ATOM 27701 N N . LEU A 1 35 ? -17.191 -5.690 9.259 1.00 0.00 35 LEU A N 16
ATOM 27702 C CA . LEU A 1 35 ? -18.160 -5.457 8.198 1.00 0.00 35 LEU A CA 16
ATOM 27703 C C . LEU A 1 35 ? -18.176 -6.615 7.208 1.00 0.00 35 LEU A C 16
ATOM 27704 O O . LEU A 1 35 ? -19.160 -6.825 6.508 1.00 0.00 35 LEU A O 16
ATOM 27720 N N . ASN A 1 36 ? -17.083 -7.369 7.166 1.00 0.00 36 ASN A N 16
ATOM 27721 C CA . ASN A 1 36 ? -17.009 -8.575 6.341 1.00 0.00 36 ASN A CA 16
ATOM 27722 C C . ASN A 1 36 ? -18.031 -9.596 6.829 1.00 0.00 36 ASN A C 16
ATOM 27723 O O . ASN A 1 36 ? -18.547 -10.407 6.061 1.00 0.00 36 ASN A O 16
ATOM 27734 N N . GLU A 1 37 ? -18.327 -9.530 8.121 1.00 0.00 37 GLU A N 16
ATOM 27735 C CA . GLU A 1 37 ? -19.291 -10.422 8.746 1.00 0.00 37 GLU A CA 16
ATOM 27736 C C . GLU A 1 37 ? -20.723 -9.925 8.503 1.00 0.00 37 GLU A C 16
ATOM 27737 O O . GLU A 1 37 ? -21.693 -10.546 8.938 1.00 0.00 37 GLU A O 16
ATOM 27749 N N . ASN A 1 38 ? -20.855 -8.810 7.792 1.00 0.00 38 ASN A N 16
ATOM 27750 C CA . ASN A 1 38 ? -22.159 -8.200 7.561 1.00 0.00 38 ASN A CA 16
ATOM 27751 C C . ASN A 1 38 ? -22.458 -8.081 6.068 1.00 0.00 38 ASN A C 16
ATOM 27752 O O . ASN A 1 38 ? -21.784 -7.355 5.339 1.00 0.00 38 ASN A O 16
ATOM 27763 N N . PRO A 1 39 ? -23.507 -8.779 5.604 1.00 0.00 39 PRO A N 16
ATOM 27764 C CA . PRO A 1 39 ? -23.805 -8.926 4.173 1.00 0.00 39 PRO A CA 16
ATOM 27765 C C . PRO A 1 39 ? -24.440 -7.691 3.523 1.00 0.00 39 PRO A C 16
ATOM 27766 O O . PRO A 1 39 ? -24.902 -7.760 2.385 1.00 0.00 39 PRO A O 16
ATOM 27777 N N . TYR A 1 40 ? -24.465 -6.566 4.227 1.00 0.00 40 TYR A N 16
ATOM 27778 C CA . TYR A 1 40 ? -24.998 -5.341 3.650 1.00 0.00 40 TYR A CA 16
ATOM 27779 C C . TYR A 1 40 ? -23.870 -4.369 3.327 1.00 0.00 40 TYR A C 16
ATOM 27780 O O . TYR A 1 40 ? -24.099 -3.199 3.018 1.00 0.00 40 TYR A O 16
ATOM 27798 N N . PHE A 1 41 ? -22.648 -4.883 3.381 1.00 0.00 41 PHE A N 16
ATOM 27799 C CA . PHE A 1 41 ? -21.475 -4.134 2.970 1.00 0.00 41 PHE A CA 16
ATOM 27800 C C . PHE A 1 41 ? -20.665 -4.933 1.959 1.00 0.00 41 PHE A C 16
ATOM 27801 O O . PHE A 1 41 ? -20.351 -6.102 2.190 1.00 0.00 41 PHE A O 16
ATOM 27818 N N . ILE A 1 42 ? -20.363 -4.320 0.829 1.00 0.00 42 ILE A N 16
ATOM 27819 C CA . ILE A 1 42 ? -19.391 -4.885 -0.092 1.00 0.00 42 ILE A CA 16
ATOM 27820 C C . ILE A 1 42 ? -18.040 -4.223 0.139 1.00 0.00 42 ILE A C 16
ATOM 27821 O O . ILE A 1 42 ? -17.861 -3.037 -0.133 1.00 0.00 42 ILE A O 16
ATOM 27837 N N . LEU A 1 43 ? -17.108 -4.984 0.685 1.00 0.00 43 LEU A N 16
ATOM 27838 C CA . LEU A 1 43 ? -15.788 -4.462 0.983 1.00 0.00 43 LEU A CA 16
ATOM 27839 C C . LEU A 1 43 ? -14.842 -4.769 -0.164 1.00 0.00 43 LEU A C 16
ATOM 27840 O O . LEU A 1 43 ? -15.011 -5.763 -0.869 1.00 0.00 43 LEU A O 16
ATOM 27856 N N . THR A 1 44 ? -13.866 -3.907 -0.362 1.00 0.00 44 THR A N 16
ATOM 27857 C CA . THR A 1 44 ? -12.926 -4.066 -1.455 1.00 0.00 44 THR A CA 16
ATOM 27858 C C . THR A 1 44 ? -11.486 -3.982 -0.959 1.00 0.00 44 THR A C 16
ATOM 27859 O O . THR A 1 44 ? -11.064 -2.963 -0.409 1.00 0.00 44 THR A O 16
ATOM 27870 N N . GLN A 1 45 ? -10.751 -5.074 -1.123 1.00 0.00 45 GLN A N 16
ATOM 27871 C CA . GLN A 1 45 ? -9.326 -5.081 -0.840 1.00 0.00 45 GLN A CA 16
ATOM 27872 C C . GLN A 1 45 ? -8.548 -4.978 -2.146 1.00 0.00 45 GLN A C 16
ATOM 27873 O O . GLN A 1 45 ? -8.733 -5.784 -3.060 1.00 0.00 45 GLN A O 16
ATOM 27887 N N . GLU A 1 46 ? -7.704 -3.965 -2.246 1.00 0.00 46 GLU A N 16
ATOM 27888 C CA . GLU A 1 46 ? -6.937 -3.746 -3.462 1.00 0.00 46 GLU A CA 16
ATOM 27889 C C . GLU A 1 46 ? -5.502 -4.224 -3.273 1.00 0.00 46 GLU A C 16
ATOM 27890 O O . GLU A 1 46 ? -4.722 -3.619 -2.537 1.00 0.00 46 GLU A O 16
ATOM 27902 N N . LEU A 1 47 ? -5.171 -5.332 -3.924 1.00 0.00 47 LEU A N 16
ATOM 27903 C CA . LEU A 1 47 ? -3.846 -5.921 -3.790 1.00 0.00 47 LEU A CA 16
ATOM 27904 C C . LEU A 1 47 ? -2.879 -5.293 -4.782 1.00 0.00 47 LEU A C 16
ATOM 27905 O O . LEU A 1 47 ? -2.818 -5.683 -5.944 1.00 0.00 47 LEU A O 16
ATOM 27921 N N . ASN A 1 48 ? -2.132 -4.305 -4.311 1.00 0.00 48 ASN A N 16
ATOM 27922 C CA . ASN A 1 48 ? -1.130 -3.647 -5.137 1.00 0.00 48 ASN A CA 16
ATOM 27923 C C . ASN A 1 48 ? 0.246 -3.797 -4.507 1.00 0.00 48 ASN A C 16
ATOM 27924 O O . ASN A 1 48 ? 1.149 -2.996 -4.752 1.00 0.00 48 ASN A O 16
ATOM 27935 N N . ASN A 1 49 ? 0.403 -4.826 -3.686 1.00 0.00 49 ASN A N 16
ATOM 27936 C CA . ASN A 1 49 ? 1.692 -5.115 -3.072 1.00 0.00 49 ASN A CA 16
ATOM 27937 C C . ASN A 1 49 ? 2.539 -5.960 -4.016 1.00 0.00 49 ASN A C 16
ATOM 27938 O O . ASN A 1 49 ? 3.693 -5.637 -4.287 1.00 0.00 49 ASN A O 16
ATOM 27949 N N . GLN A 1 50 ? 1.955 -7.039 -4.517 1.00 0.00 50 GLN A N 16
ATOM 27950 C CA . GLN A 1 50 ? 2.592 -7.873 -5.523 1.00 0.00 50 GLN A CA 16
ATOM 27951 C C . GLN A 1 50 ? 1.556 -8.304 -6.548 1.00 0.00 50 GLN A C 16
ATOM 27952 O O . GLN A 1 50 ? 0.985 -9.388 -6.454 1.00 0.00 50 GLN A O 16
ATOM 27966 N N . LYS A 1 51 ? 1.288 -7.426 -7.500 1.00 0.00 51 LYS A N 16
ATOM 27967 C CA . LYS A 1 51 ? 0.278 -7.686 -8.515 1.00 0.00 51 LYS A CA 16
ATOM 27968 C C . LYS A 1 51 ? 0.933 -8.220 -9.786 1.00 0.00 51 LYS A C 16
ATOM 27969 O O . LYS A 1 51 ? 0.264 -8.730 -10.689 1.00 0.00 51 LYS A O 16
ATOM 27988 N N . ASP A 1 52 ? 2.254 -8.104 -9.840 1.00 0.00 52 ASP A N 16
ATOM 27989 C CA . ASP A 1 52 ? 3.021 -8.601 -10.974 1.00 0.00 52 ASP A CA 16
ATOM 27990 C C . ASP A 1 52 ? 3.582 -9.983 -10.672 1.00 0.00 52 ASP A C 16
ATOM 27991 O O . ASP A 1 52 ? 3.430 -10.492 -9.562 1.00 0.00 52 ASP A O 16
ATOM 28000 N N . ASP A 1 53 ? 4.240 -10.577 -11.658 1.00 0.00 53 ASP A N 16
ATOM 28001 C CA . ASP A 1 53 ? 4.678 -11.969 -11.569 1.00 0.00 53 ASP A CA 16
ATOM 28002 C C . ASP A 1 53 ? 6.083 -12.085 -10.987 1.00 0.00 53 ASP A C 16
ATOM 28003 O O . ASP A 1 53 ? 7.055 -11.633 -11.594 1.00 0.00 53 ASP A O 16
ATOM 28012 N N . PRO A 1 54 ? 6.208 -12.665 -9.786 1.00 0.00 54 PRO A N 16
ATOM 28013 C CA . PRO A 1 54 ? 7.487 -12.985 -9.181 1.00 0.00 54 PRO A CA 16
ATOM 28014 C C . PRO A 1 54 ? 7.842 -14.467 -9.341 1.00 0.00 54 PRO A C 16
ATOM 28015 O O . PRO A 1 54 ? 7.113 -15.209 -9.999 1.00 0.00 54 PRO A O 16
ATOM 28026 N N . ILE A 1 55 ? 8.966 -14.871 -8.730 1.00 0.00 55 ILE A N 16
ATOM 28027 C CA . ILE A 1 55 ? 9.398 -16.283 -8.649 1.00 0.00 55 ILE A CA 16
ATOM 28028 C C . ILE A 1 55 ? 9.121 -17.074 -9.949 1.00 0.00 55 ILE A C 16
ATOM 28029 O O . ILE A 1 55 ? 8.380 -18.060 -9.965 1.00 0.00 55 ILE A O 16
ATOM 28045 N N . ASN A 1 56 ? 9.738 -16.627 -11.041 1.00 0.00 56 ASN A N 16
ATOM 28046 C CA . ASN A 1 56 ? 9.537 -17.237 -12.359 1.00 0.00 56 ASN A CA 16
ATOM 28047 C C . ASN A 1 56 ? 10.481 -16.593 -13.370 1.00 0.00 56 ASN A C 16
ATOM 28048 O O . ASN A 1 56 ? 10.131 -15.599 -14.008 1.00 0.00 56 ASN A O 16
ATOM 28059 N N . TYR A 1 57 ? 11.694 -17.127 -13.476 1.00 0.00 57 TYR A N 16
ATOM 28060 C CA . TYR A 1 57 ? 12.713 -16.542 -14.345 1.00 0.00 57 TYR A CA 16
ATOM 28061 C C . TYR A 1 57 ? 13.547 -17.633 -15.010 1.00 0.00 57 TYR A C 16
ATOM 28062 O O . TYR A 1 57 ? 13.569 -18.774 -14.551 1.00 0.00 57 TYR A O 16
ATOM 28080 N N . THR A 1 58 ? 14.239 -17.266 -16.081 1.00 0.00 58 THR A N 16
ATOM 28081 C CA . THR A 1 58 ? 15.054 -18.205 -16.842 1.00 0.00 58 THR A CA 16
ATOM 28082 C C . THR A 1 58 ? 16.332 -18.546 -16.082 1.00 0.00 58 THR A C 16
ATOM 28083 O O . THR A 1 58 ? 16.900 -17.687 -15.413 1.00 0.00 58 THR A O 16
ATOM 28094 N N . GLU A 1 59 ? 16.786 -19.793 -16.178 1.00 0.00 59 GLU A N 16
ATOM 28095 C CA . GLU A 1 59 ? 18.014 -20.198 -15.498 1.00 0.00 59 GLU A CA 16
ATOM 28096 C C . GLU A 1 59 ? 19.208 -19.463 -16.098 1.00 0.00 59 GLU A C 16
ATOM 28097 O O . GLU A 1 59 ? 20.155 -19.097 -15.397 1.00 0.00 59 GLU A O 16
ATOM 28109 N N . SER A 1 60 ? 19.143 -19.227 -17.400 1.00 0.00 60 SER A N 16
ATOM 28110 C CA . SER A 1 60 ? 20.170 -18.472 -18.090 1.00 0.00 60 SER A CA 16
ATOM 28111 C C . SER A 1 60 ? 20.007 -16.988 -17.782 1.00 0.00 60 SER A C 16
ATOM 28112 O O . SER A 1 60 ? 20.969 -16.225 -17.802 1.00 0.00 60 SER A O 16
ATOM 28120 N N . GLU A 1 61 ? 18.779 -16.599 -17.459 1.00 0.00 61 GLU A N 16
ATOM 28121 C CA . GLU A 1 61 ? 18.471 -15.216 -17.134 1.00 0.00 61 GLU A CA 16
ATOM 28122 C C . GLU A 1 61 ? 18.935 -14.886 -15.717 1.00 0.00 61 GLU A C 16
ATOM 28123 O O . GLU A 1 61 ? 19.555 -13.852 -15.479 1.00 0.00 61 GLU A O 16
ATOM 28135 N N . LEU A 1 62 ? 18.649 -15.790 -14.789 1.00 0.00 62 LEU A N 16
ATOM 28136 C CA . LEU A 1 62 ? 19.038 -15.625 -13.394 1.00 0.00 62 LEU A CA 16
ATOM 28137 C C . LEU A 1 62 ? 20.554 -15.638 -13.229 1.00 0.00 62 LEU A C 16
ATOM 28138 O O . LEU A 1 62 ? 21.095 -14.947 -12.365 1.00 0.00 62 LEU A O 16
ATOM 28154 N N . LYS A 1 63 ? 21.240 -16.419 -14.059 1.00 0.00 63 LYS A N 16
ATOM 28155 C CA . LYS A 1 63 ? 22.700 -16.446 -14.031 1.00 0.00 63 LYS A CA 16
ATOM 28156 C C . LYS A 1 63 ? 23.278 -15.162 -14.618 1.00 0.00 63 LYS A C 16
ATOM 28157 O O . LYS A 1 63 ? 24.464 -14.874 -14.461 1.00 0.00 63 LYS A O 16
ATOM 28176 N N . GLY A 1 64 ? 22.427 -14.386 -15.275 1.00 0.00 64 GLY A N 16
ATOM 28177 C CA . GLY A 1 64 ? 22.839 -13.104 -15.803 1.00 0.00 64 GLY A CA 16
ATOM 28178 C C . GLY A 1 64 ? 22.271 -11.962 -14.989 1.00 0.00 64 GLY A C 16
ATOM 28179 O O . GLY A 1 64 ? 22.028 -10.874 -15.510 1.00 0.00 64 GLY A O 16
ATOM 28183 N N . MET A 1 65 ? 22.037 -12.220 -13.709 1.00 0.00 65 MET A N 16
ATOM 28184 C CA . MET A 1 65 ? 21.495 -11.217 -12.802 1.00 0.00 65 MET A CA 16
ATOM 28185 C C . MET A 1 65 ? 22.454 -10.943 -11.653 1.00 0.00 65 MET A C 16
ATOM 28186 O O . MET A 1 65 ? 23.595 -11.417 -11.647 1.00 0.00 65 MET A O 16
ATOM 28200 N N . ASN A 1 66 ? 21.974 -10.181 -10.680 1.00 0.00 66 ASN A N 16
ATOM 28201 C CA . ASN A 1 66 ? 22.727 -9.874 -9.473 1.00 0.00 66 ASN A CA 16
ATOM 28202 C C . ASN A 1 66 ? 22.030 -10.496 -8.258 1.00 0.00 66 ASN A C 16
ATOM 28203 O O . ASN A 1 66 ? 20.865 -10.884 -8.341 1.00 0.00 66 ASN A O 16
ATOM 28214 N N . LYS A 1 67 ? 22.751 -10.612 -7.148 1.00 0.00 67 LYS A N 16
ATOM 28215 C CA . LYS A 1 67 ? 22.247 -11.278 -5.943 1.00 0.00 67 LYS A CA 16
ATOM 28216 C C . LYS A 1 67 ? 20.930 -10.680 -5.430 1.00 0.00 67 LYS A C 16
ATOM 28217 O O . LYS A 1 67 ? 20.033 -11.419 -5.024 1.00 0.00 67 LYS A O 16
ATOM 28236 N N . ALA A 1 68 ? 20.815 -9.355 -5.473 1.00 0.00 68 ALA A N 16
ATOM 28237 C CA . ALA A 1 68 ? 19.705 -8.649 -4.829 1.00 0.00 68 ALA A CA 16
ATOM 28238 C C . ALA A 1 68 ? 18.347 -9.134 -5.325 1.00 0.00 68 ALA A C 16
ATOM 28239 O O . ALA A 1 68 ? 17.464 -9.450 -4.525 1.00 0.00 68 ALA A O 16
ATOM 28246 N N . GLU A 1 69 ? 18.189 -9.197 -6.641 1.00 0.00 69 GLU A N 16
ATOM 28247 C CA . GLU A 1 69 ? 16.934 -9.625 -7.242 1.00 0.00 69 GLU A CA 16
ATOM 28248 C C . GLU A 1 69 ? 16.568 -11.038 -6.800 1.00 0.00 69 GLU A C 16
ATOM 28249 O O . GLU A 1 69 ? 15.434 -11.278 -6.396 1.00 0.00 69 GLU A O 16
ATOM 28261 N N . HIS A 1 70 ? 17.536 -11.958 -6.852 1.00 0.00 70 HIS A N 16
ATOM 28262 C CA . HIS A 1 70 ? 17.316 -13.338 -6.412 1.00 0.00 70 HIS A CA 16
ATOM 28263 C C . HIS A 1 70 ? 16.691 -13.373 -5.026 1.00 0.00 70 HIS A C 16
ATOM 28264 O O . HIS A 1 70 ? 15.671 -14.031 -4.806 1.00 0.00 70 HIS A O 16
ATOM 28279 N N . GLU A 1 71 ? 17.303 -12.642 -4.105 1.00 0.00 71 GLU A N 16
ATOM 28280 C CA . GLU A 1 71 ? 16.869 -12.636 -2.719 1.00 0.00 71 GLU A CA 16
ATOM 28281 C C . GLU A 1 71 ? 15.444 -12.109 -2.603 1.00 0.00 71 GLU A C 16
ATOM 28282 O O . GLU A 1 71 ? 14.618 -12.675 -1.886 1.00 0.00 71 GLU A O 16
ATOM 28294 N N . SER A 1 72 ? 15.161 -11.034 -3.326 1.00 0.00 72 SER A N 16
ATOM 28295 C CA . SER A 1 72 ? 13.839 -10.429 -3.310 1.00 0.00 72 SER A CA 16
ATOM 28296 C C . SER A 1 72 ? 12.792 -11.401 -3.855 1.00 0.00 72 SER A C 16
ATOM 28297 O O . SER A 1 72 ? 11.722 -11.565 -3.273 1.00 0.00 72 SER A O 16
ATOM 28305 N N . ILE A 1 73 ? 13.135 -12.057 -4.960 1.00 0.00 73 ILE A N 16
ATOM 28306 C CA . ILE A 1 73 ? 12.238 -12.988 -5.639 1.00 0.00 73 ILE A CA 16
ATOM 28307 C C . ILE A 1 73 ? 11.684 -14.048 -4.683 1.00 0.00 73 ILE A C 16
ATOM 28308 O O . ILE A 1 73 ? 10.466 -14.166 -4.499 1.00 0.00 73 ILE A O 16
ATOM 28324 N N . ILE A 1 74 ? 12.575 -14.802 -4.058 1.00 0.00 74 ILE A N 16
ATOM 28325 C CA . ILE A 1 74 ? 12.146 -15.935 -3.254 1.00 0.00 74 ILE A CA 16
ATOM 28326 C C . ILE A 1 74 ? 11.558 -15.471 -1.921 1.00 0.00 74 ILE A C 16
ATOM 28327 O O . ILE A 1 74 ? 10.770 -16.181 -1.300 1.00 0.00 74 ILE A O 16
ATOM 28343 N N . SER A 1 75 ? 11.916 -14.261 -1.499 1.00 0.00 75 SER A N 16
ATOM 28344 C CA . SER A 1 75 ? 11.335 -13.679 -0.292 1.00 0.00 75 SER A CA 16
ATOM 28345 C C . SER A 1 75 ? 9.875 -13.305 -0.523 1.00 0.00 75 SER A C 16
ATOM 28346 O O . SER A 1 75 ? 9.088 -13.216 0.422 1.00 0.00 75 SER A O 16
ATOM 28354 N N . ASN A 1 76 ? 9.519 -13.084 -1.782 1.00 0.00 76 ASN A N 16
ATOM 28355 C CA . ASN A 1 76 ? 8.139 -12.797 -2.143 1.00 0.00 76 ASN A CA 16
ATOM 28356 C C . ASN A 1 76 ? 7.355 -14.091 -2.279 1.00 0.00 76 ASN A C 16
ATOM 28357 O O . ASN A 1 76 ? 6.151 -14.127 -2.039 1.00 0.00 76 ASN A O 16
ATOM 28368 N N . LEU A 1 77 ? 8.049 -15.156 -2.673 1.00 0.00 77 LEU A N 16
ATOM 28369 C CA . LEU A 1 77 ? 7.440 -16.482 -2.732 1.00 0.00 77 LEU A CA 16
ATOM 28370 C C . LEU A 1 77 ? 7.111 -16.993 -1.328 1.00 0.00 77 LEU A C 16
ATOM 28371 O O . LEU A 1 77 ? 6.084 -17.640 -1.111 1.00 0.00 77 LEU A O 16
ATOM 28387 N N . GLY A 1 78 ? 7.992 -16.701 -0.383 1.00 0.00 78 GLY A N 16
ATOM 28388 C CA . GLY A 1 78 ? 7.781 -17.118 0.987 1.00 0.00 78 GLY A CA 16
ATOM 28389 C C . GLY A 1 78 ? 9.027 -17.727 1.593 1.00 0.00 78 GLY A C 16
ATOM 28390 O O . GLY A 1 78 ? 9.553 -17.217 2.584 1.00 0.00 78 GLY A O 16
ATOM 28394 N N . ARG A 1 79 ? 9.495 -18.817 0.995 1.00 0.00 79 ARG A N 16
ATOM 28395 C CA . ARG A 1 79 ? 10.717 -19.470 1.445 1.00 0.00 79 ARG A CA 16
ATOM 28396 C C . ARG A 1 79 ? 11.908 -18.553 1.210 1.00 0.00 79 ARG A C 16
ATOM 28397 O O . ARG A 1 79 ? 12.317 -18.326 0.073 1.00 0.00 79 ARG A O 16
ATOM 28418 N N . ASN A 1 80 ? 12.441 -18.018 2.292 1.00 0.00 80 ASN A N 16
ATOM 28419 C CA . ASN A 1 80 ? 13.516 -17.042 2.218 1.00 0.00 80 ASN A CA 16
ATOM 28420 C C . ASN A 1 80 ? 14.777 -17.640 1.607 1.00 0.00 80 ASN A C 16
ATOM 28421 O O . ASN A 1 80 ? 15.124 -18.794 1.861 1.00 0.00 80 ASN A O 16
ATOM 28432 N N . PRO A 1 81 ? 15.484 -16.835 0.800 1.00 0.00 81 PRO A N 16
ATOM 28433 C CA . PRO A 1 81 ? 16.687 -17.265 0.075 1.00 0.00 81 PRO A CA 16
ATOM 28434 C C . PRO A 1 81 ? 17.851 -17.574 1.008 1.00 0.00 81 PRO A C 16
ATOM 28435 O O . PRO A 1 81 ? 18.883 -18.080 0.579 1.00 0.00 81 PRO A O 16
ATOM 28446 N N . SER A 1 82 ? 17.673 -17.268 2.287 1.00 0.00 82 SER A N 16
ATOM 28447 C CA . SER A 1 82 ? 18.689 -17.523 3.299 1.00 0.00 82 SER A CA 16
ATOM 28448 C C . SER A 1 82 ? 18.939 -19.023 3.450 1.00 0.00 82 SER A C 16
ATOM 28449 O O . SER A 1 82 ? 19.960 -19.449 3.996 1.00 0.00 82 SER A O 16
ATOM 28457 N N . ASP A 1 83 ? 17.997 -19.817 2.956 1.00 0.00 83 ASP A N 16
ATOM 28458 C CA . ASP A 1 83 ? 18.122 -21.269 2.984 1.00 0.00 83 ASP A CA 16
ATOM 28459 C C . ASP A 1 83 ? 19.098 -21.737 1.905 1.00 0.00 83 ASP A C 16
ATOM 28460 O O . ASP A 1 83 ? 19.664 -22.828 1.986 1.00 0.00 83 ASP A O 16
ATOM 28469 N N . PHE A 1 84 ? 19.316 -20.883 0.910 1.00 0.00 84 PHE A N 16
ATOM 28470 C CA . PHE A 1 84 ? 20.177 -21.208 -0.216 1.00 0.00 84 PHE A CA 16
ATOM 28471 C C . PHE A 1 84 ? 21.446 -20.359 -0.166 1.00 0.00 84 PHE A C 16
ATOM 28472 O O . PHE A 1 84 ? 21.397 -19.143 -0.332 1.00 0.00 84 PHE A O 16
ATOM 28489 N N . LYS A 1 85 ? 22.579 -21.006 0.070 1.00 0.00 85 LYS A N 16
ATOM 28490 C CA . LYS A 1 85 ? 23.838 -20.296 0.272 1.00 0.00 85 LYS A CA 16
ATOM 28491 C C . LYS A 1 85 ? 24.477 -19.877 -1.049 1.00 0.00 85 LYS A C 16
ATOM 28492 O O . LYS A 1 85 ? 25.080 -18.808 -1.140 1.00 0.00 85 LYS A O 16
ATOM 28511 N N . ASN A 1 86 ? 24.344 -20.713 -2.070 1.00 0.00 86 ASN A N 16
ATOM 28512 C CA . ASN A 1 86 ? 24.977 -20.444 -3.356 1.00 0.00 86 ASN A CA 16
ATOM 28513 C C . ASN A 1 86 ? 23.935 -20.024 -4.392 1.00 0.00 86 ASN A C 16
ATOM 28514 O O . ASN A 1 86 ? 22.732 -20.212 -4.189 1.00 0.00 86 ASN A O 16
ATOM 28525 N N . ALA A 1 87 ? 24.403 -19.445 -5.493 1.00 0.00 87 ALA A N 16
ATOM 28526 C CA . ALA A 1 87 ? 23.526 -18.942 -6.545 1.00 0.00 87 ALA A CA 16
ATOM 28527 C C . ALA A 1 87 ? 22.748 -20.067 -7.222 1.00 0.00 87 ALA A C 16
ATOM 28528 O O . ALA A 1 87 ? 21.598 -19.879 -7.611 1.00 0.00 87 ALA A O 16
ATOM 28535 N N . ASP A 1 88 ? 23.370 -21.234 -7.342 1.00 0.00 88 ASP A N 16
ATOM 28536 C CA . ASP A 1 88 ? 22.763 -22.357 -8.057 1.00 0.00 88 ASP A CA 16
ATOM 28537 C C . ASP A 1 88 ? 21.493 -22.836 -7.357 1.00 0.00 88 ASP A C 16
ATOM 28538 O O . ASP A 1 88 ? 20.457 -23.013 -7.998 1.00 0.00 88 ASP A O 16
ATOM 28547 N N . GLU A 1 89 ? 21.570 -23.018 -6.044 1.00 0.00 89 GLU A N 16
ATOM 28548 C CA . GLU A 1 89 ? 20.413 -23.413 -5.246 1.00 0.00 89 GLU A CA 16
ATOM 28549 C C . GLU A 1 89 ? 19.299 -22.372 -5.351 1.00 0.00 89 GLU A C 16
ATOM 28550 O O . GLU A 1 89 ? 18.116 -22.714 -5.408 1.00 0.00 89 GLU A O 16
ATOM 28562 N N . ARG A 1 90 ? 19.691 -21.101 -5.381 1.00 0.00 90 ARG A N 16
ATOM 28563 C CA . ARG A 1 90 ? 18.744 -20.005 -5.576 1.00 0.00 90 ARG A CA 16
ATOM 28564 C C . ARG A 1 90 ? 18.003 -20.171 -6.897 1.00 0.00 90 ARG A C 16
ATOM 28565 O O . ARG A 1 90 ? 16.773 -20.147 -6.948 1.00 0.00 90 ARG A O 16
ATOM 28586 N N . ILE A 1 91 ? 18.773 -20.348 -7.962 1.00 0.00 91 ILE A N 16
ATOM 28587 C CA . ILE A 1 91 ? 18.231 -20.460 -9.307 1.00 0.00 91 ILE A CA 16
ATOM 28588 C C . ILE A 1 91 ? 17.371 -21.710 -9.454 1.00 0.00 91 ILE A C 16
ATOM 28589 O O . ILE A 1 91 ? 16.270 -21.651 -10.002 1.00 0.00 91 ILE A O 16
ATOM 28605 N N . ALA A 1 92 ? 17.867 -22.826 -8.935 1.00 0.00 92 ALA A N 16
ATOM 28606 C CA . ALA A 1 92 ? 17.165 -24.100 -9.029 1.00 0.00 92 ALA A CA 16
ATOM 28607 C C . ALA A 1 92 ? 15.762 -24.007 -8.443 1.00 0.00 92 ALA A C 16
ATOM 28608 O O . ALA A 1 92 ? 14.806 -24.531 -9.012 1.00 0.00 92 ALA A O 16
ATOM 28615 N N . TYR A 1 93 ? 15.637 -23.318 -7.316 1.00 0.00 93 TYR A N 16
ATOM 28616 C CA . TYR A 1 93 ? 14.354 -23.207 -6.639 1.00 0.00 93 TYR A CA 16
ATOM 28617 C C . TYR A 1 93 ? 13.409 -22.283 -7.405 1.00 0.00 93 TYR A C 16
ATOM 28618 O O . TYR A 1 93 ? 12.198 -22.514 -7.443 1.00 0.00 93 TYR A O 16
ATOM 28636 N N . ILE A 1 94 ? 13.958 -21.244 -8.025 1.00 0.00 94 ILE A N 16
ATOM 28637 C CA . ILE A 1 94 ? 13.152 -20.330 -8.830 1.00 0.00 94 ILE A CA 16
ATOM 28638 C C . ILE A 1 94 ? 12.634 -21.048 -10.078 1.00 0.00 94 ILE A C 16
ATOM 28639 O O . ILE A 1 94 ? 11.467 -20.907 -10.449 1.00 0.00 94 ILE A O 16
ATOM 28655 N N . LEU A 1 95 ? 13.501 -21.844 -10.698 1.00 0.00 95 LEU A N 16
ATOM 28656 C CA . LEU A 1 95 ? 13.117 -22.652 -11.855 1.00 0.00 95 LEU A CA 16
ATOM 28657 C C . LEU A 1 95 ? 12.099 -23.715 -11.458 1.00 0.00 95 LEU A C 16
ATOM 28658 O O . LEU A 1 95 ? 11.161 -24.002 -12.202 1.00 0.00 95 LEU A O 16
ATOM 28674 N N . LYS A 1 96 ? 12.292 -24.289 -10.275 1.00 0.00 96 LYS A N 16
ATOM 28675 C CA . LYS A 1 96 ? 11.378 -25.288 -9.736 1.00 0.00 96 LYS A CA 16
ATOM 28676 C C . LYS A 1 96 ? 9.959 -24.733 -9.639 1.00 0.00 96 LYS A C 16
ATOM 28677 O O . LYS A 1 96 ? 8.979 -25.433 -9.910 1.00 0.00 96 LYS A O 16
ATOM 28696 N N . GLN A 1 97 ? 9.855 -23.460 -9.277 1.00 0.00 97 GLN A N 16
ATOM 28697 C CA . GLN A 1 97 ? 8.562 -22.833 -9.056 1.00 0.00 97 GLN A CA 16
ATOM 28698 C C . GLN A 1 97 ? 7.897 -22.420 -10.366 1.00 0.00 97 GLN A C 16
ATOM 28699 O O . GLN A 1 97 ? 6.738 -22.007 -10.376 1.00 0.00 97 GLN A O 16
ATOM 28713 N N . ILE A 1 98 ? 8.620 -22.530 -11.470 1.00 0.00 98 ILE A N 16
ATOM 28714 C CA . ILE A 1 98 ? 8.024 -22.296 -12.778 1.00 0.00 98 ILE A CA 16
ATOM 28715 C C . ILE A 1 98 ? 7.111 -23.458 -13.142 1.00 0.00 98 ILE A C 16
ATOM 28716 O O . ILE A 1 98 ? 5.979 -23.262 -13.586 1.00 0.00 98 ILE A O 16
ATOM 28732 N N . ASP A 1 99 ? 7.601 -24.671 -12.909 1.00 0.00 99 ASP A N 16
ATOM 28733 C CA . ASP A 1 99 ? 6.847 -25.885 -13.214 1.00 0.00 99 ASP A CA 16
ATOM 28734 C C . ASP A 1 99 ? 5.804 -26.156 -12.130 1.00 0.00 99 ASP A C 16
ATOM 28735 O O . ASP A 1 99 ? 4.891 -26.962 -12.307 1.00 0.00 99 ASP A O 16
ATOM 28744 N N . ASN A 1 100 ? 5.943 -25.454 -11.010 1.00 0.00 100 ASN A N 16
ATOM 28745 C CA . ASN A 1 100 ? 5.011 -25.574 -9.890 1.00 0.00 100 ASN A CA 16
ATOM 28746 C C . ASN A 1 100 ? 3.598 -25.164 -10.315 1.00 0.00 100 ASN A C 16
ATOM 28747 O O . ASN A 1 100 ? 2.606 -25.611 -9.735 1.00 0.00 100 ASN A O 16
ATOM 28758 N N . LYS A 1 101 ? 3.520 -24.322 -11.341 1.00 0.00 101 LYS A N 16
ATOM 28759 C CA . LYS A 1 101 ? 2.239 -23.903 -11.900 1.00 0.00 101 LYS A CA 16
ATOM 28760 C C . LYS A 1 101 ? 1.502 -25.096 -12.499 1.00 0.00 101 LYS A C 16
ATOM 28761 O O . LYS A 1 101 ? 2.011 -25.768 -13.398 1.00 0.00 101 LYS A O 16
ATOM 28780 N N . GLY A 1 102 ? 0.311 -25.358 -11.989 1.00 0.00 102 GLY A N 16
ATOM 28781 C CA . GLY A 1 102 ? -0.483 -26.457 -12.491 1.00 0.00 102 GLY A CA 16
ATOM 28782 C C . GLY A 1 102 ? -1.841 -26.000 -12.976 1.00 0.00 102 GLY A C 16
ATOM 28783 O O . GLY A 1 102 ? -2.391 -26.557 -13.927 1.00 0.00 102 GLY A O 16
ATOM 28787 N N . GLU A 1 103 ? -2.381 -24.979 -12.331 1.00 0.00 103 GLU A N 16
ATOM 28788 C CA . GLU A 1 103 ? -3.685 -24.450 -12.693 1.00 0.00 103 GLU A CA 16
ATOM 28789 C C . GLU A 1 103 ? -3.536 -23.060 -13.304 1.00 0.00 103 GLU A C 16
ATOM 28790 O O . GLU A 1 103 ? -3.617 -22.046 -12.606 1.00 0.00 103 GLU A O 16
ATOM 28802 N N . LEU A 1 104 ? -3.278 -23.022 -14.603 1.00 0.00 104 LEU A N 16
ATOM 28803 C CA . LEU A 1 104 ? -3.098 -21.765 -15.313 1.00 0.00 104 LEU A CA 16
ATOM 28804 C C . LEU A 1 104 ? -4.348 -21.434 -16.118 1.00 0.00 104 LEU A C 16
ATOM 28805 O O . LEU A 1 104 ? -4.850 -20.312 -16.077 1.00 0.00 104 LEU A O 16
ATOM 28821 N N . GLU A 1 105 ? -4.842 -22.423 -16.845 1.00 0.00 105 GLU A N 16
ATOM 28822 C CA . GLU A 1 105 ? -6.051 -22.256 -17.632 1.00 0.00 105 GLU A CA 16
ATOM 28823 C C . GLU A 1 105 ? -7.244 -22.869 -16.917 1.00 0.00 105 GLU A C 16
ATOM 28824 O O . GLU A 1 105 ? -7.205 -23.091 -15.704 1.00 0.00 105 GLU A O 16
ATOM 28836 N N . HIS A 1 106 ? -8.303 -23.140 -17.666 1.00 0.00 106 HIS A N 16
ATOM 28837 C CA . HIS A 1 106 ? -9.518 -23.678 -17.080 1.00 0.00 106 HIS A CA 16
ATOM 28838 C C . HIS A 1 106 ? -9.910 -25.007 -17.721 1.00 0.00 106 HIS A C 16
ATOM 28839 O O . HIS A 1 106 ? -10.644 -25.051 -18.708 1.00 0.00 106 HIS A O 16
ATOM 28854 N N . HIS A 1 107 ? -9.371 -26.087 -17.176 1.00 0.00 107 HIS A N 16
ATOM 28855 C CA . HIS A 1 107 ? -9.806 -27.429 -17.542 1.00 0.00 107 HIS A CA 16
ATOM 28856 C C . HIS A 1 107 ? -9.940 -28.268 -16.273 1.00 0.00 107 HIS A C 16
ATOM 28857 O O . HIS A 1 107 ? -10.146 -29.480 -16.316 1.00 0.00 107 HIS A O 16
ATOM 28872 N N . HIS A 1 108 ? -9.825 -27.582 -15.142 1.00 0.00 108 HIS A N 16
ATOM 28873 C CA . HIS A 1 108 ? -9.894 -28.203 -13.826 1.00 0.00 108 HIS A CA 16
ATOM 28874 C C . HIS A 1 108 ? -11.262 -27.915 -13.202 1.00 0.00 108 HIS A C 16
ATOM 28875 O O . HIS A 1 108 ? -11.449 -28.002 -11.991 1.00 0.00 108 HIS A O 16
ATOM 28890 N N . HIS A 1 109 ? -12.224 -27.592 -14.053 1.00 0.00 109 HIS A N 16
ATOM 28891 C CA . HIS A 1 109 ? -13.547 -27.177 -13.599 1.00 0.00 109 HIS A CA 16
ATOM 28892 C C . HIS A 1 109 ? -14.506 -28.367 -13.479 1.00 0.00 109 HIS A C 16
ATOM 28893 O O . HIS A 1 109 ? -15.504 -28.298 -12.760 1.00 0.00 109 HIS A O 16
ATOM 28908 N N . HIS A 1 110 ? -14.199 -29.462 -14.159 1.00 0.00 110 HIS A N 16
ATOM 28909 C CA . HIS A 1 110 ? -15.130 -30.581 -14.236 1.00 0.00 110 HIS A CA 16
ATOM 28910 C C . HIS A 1 110 ? -14.633 -31.787 -13.440 1.00 0.00 110 HIS A C 16
ATOM 28911 O O . HIS A 1 110 ? -13.563 -32.328 -13.718 1.00 0.00 110 HIS A O 16
ATOM 28926 N N . HIS A 1 111 ? -15.416 -32.197 -12.449 1.00 0.00 111 HIS A N 16
ATOM 28927 C CA . HIS A 1 111 ? -15.125 -33.401 -11.679 1.00 0.00 111 HIS A CA 16
ATOM 28928 C C . HIS A 1 111 ? -16.429 -34.081 -11.285 1.00 0.00 111 HIS A C 16
ATOM 28929 O O . HIS A 1 111 ? -16.634 -35.248 -11.671 1.00 0.00 111 HIS A O 16
ATOM 28945 N N . MET A 1 1 ? -5.556 -0.225 0.872 1.00 0.00 1 MET A N 17
ATOM 28946 C CA . MET A 1 1 ? -6.231 -0.337 2.184 1.00 0.00 1 MET A CA 17
ATOM 28947 C C . MET A 1 1 ? -7.509 -1.148 2.041 1.00 0.00 1 MET A C 17
ATOM 28948 O O . MET A 1 1 ? -7.710 -1.826 1.032 1.00 0.00 1 MET A O 17
ATOM 28964 N N . PHE A 1 2 ? -8.364 -1.088 3.050 1.00 0.00 2 PHE A N 17
ATOM 28965 C CA . PHE A 1 2 ? -9.626 -1.804 3.015 1.00 0.00 2 PHE A CA 17
ATOM 28966 C C . PHE A 1 2 ? -10.784 -0.817 2.985 1.00 0.00 2 PHE A C 17
ATOM 28967 O O . PHE A 1 2 ? -10.825 0.134 3.769 1.00 0.00 2 PHE A O 17
ATOM 28984 N N . THR A 1 3 ? -11.711 -1.032 2.071 1.00 0.00 3 THR A N 17
ATOM 28985 C CA . THR A 1 3 ? -12.859 -0.156 1.936 1.00 0.00 3 THR A CA 17
ATOM 28986 C C . THR A 1 3 ? -14.154 -0.939 2.077 1.00 0.00 3 THR A C 17
ATOM 28987 O O . THR A 1 3 ? -14.289 -2.034 1.536 1.00 0.00 3 THR A O 17
ATOM 28998 N N . ALA A 1 4 ? -15.090 -0.383 2.822 1.00 0.00 4 ALA A N 17
ATOM 28999 C CA . ALA A 1 4 ? -16.390 -0.998 3.000 1.00 0.00 4 ALA A CA 17
ATOM 29000 C C . ALA A 1 4 ? -17.471 -0.067 2.480 1.00 0.00 4 ALA A C 17
ATOM 29001 O O . ALA A 1 4 ? -17.629 1.053 2.967 1.00 0.00 4 ALA A O 17
ATOM 29008 N N . LYS A 1 5 ? -18.191 -0.519 1.472 1.00 0.00 5 LYS A N 17
ATOM 29009 C CA . LYS A 1 5 ? -19.234 0.280 0.872 1.00 0.00 5 LYS A CA 17
ATOM 29010 C C . LYS A 1 5 ? -20.596 -0.255 1.274 1.00 0.00 5 LYS A C 17
ATOM 29011 O O . LYS A 1 5 ? -20.916 -1.424 1.038 1.00 0.00 5 LYS A O 17
ATOM 29030 N N . LEU A 1 6 ? -21.378 0.602 1.907 1.00 0.00 6 LEU A N 17
ATOM 29031 C CA . LEU A 1 6 ? -22.723 0.253 2.323 1.00 0.00 6 LEU A CA 17
ATOM 29032 C C . LEU A 1 6 ? -23.575 0.036 1.079 1.00 0.00 6 LEU A C 17
ATOM 29033 O O . LEU A 1 6 ? -23.751 0.947 0.277 1.00 0.00 6 LEU A O 17
ATOM 29049 N N . ILE A 1 7 ? -24.052 -1.181 0.890 1.00 0.00 7 ILE A N 17
ATOM 29050 C CA . ILE A 1 7 ? -24.781 -1.517 -0.328 1.00 0.00 7 ILE A CA 17
ATOM 29051 C C . ILE A 1 7 ? -26.274 -1.650 -0.068 1.00 0.00 7 ILE A C 17
ATOM 29052 O O . ILE A 1 7 ? -27.079 -1.685 -1.000 1.00 0.00 7 ILE A O 17
ATOM 29068 N N . LYS A 1 8 ? -26.641 -1.716 1.201 1.00 0.00 8 LYS A N 17
ATOM 29069 C CA . LYS A 1 8 ? -28.033 -1.872 1.585 1.00 0.00 8 LYS A CA 17
ATOM 29070 C C . LYS A 1 8 ? -28.406 -0.839 2.639 1.00 0.00 8 LYS A C 17
ATOM 29071 O O . LYS A 1 8 ? -27.937 -0.901 3.777 1.00 0.00 8 LYS A O 17
ATOM 29090 N N . GLY A 1 9 ? -29.229 0.124 2.246 1.00 0.00 9 GLY A N 17
ATOM 29091 C CA . GLY A 1 9 ? -29.631 1.182 3.155 1.00 0.00 9 GLY A CA 17
ATOM 29092 C C . GLY A 1 9 ? -29.534 2.554 2.517 1.00 0.00 9 GLY A C 17
ATOM 29093 O O . GLY A 1 9 ? -30.171 2.815 1.497 1.00 0.00 9 GLY A O 17
ATOM 29097 N N . LYS A 1 10 ? -28.726 3.427 3.108 1.00 0.00 10 LYS A N 17
ATOM 29098 C CA . LYS A 1 10 ? -28.529 4.779 2.598 1.00 0.00 10 LYS A CA 17
ATOM 29099 C C . LYS A 1 10 ? -27.402 5.450 3.369 1.00 0.00 10 LYS A C 17
ATOM 29100 O O . LYS A 1 10 ? -26.344 5.732 2.818 1.00 0.00 10 LYS A O 17
ATOM 29119 N N . THR A 1 11 ? -27.638 5.695 4.644 1.00 0.00 11 THR A N 17
ATOM 29120 C CA . THR A 1 11 ? -26.621 6.240 5.522 1.00 0.00 11 THR A CA 17
ATOM 29121 C C . THR A 1 11 ? -26.623 5.475 6.841 1.00 0.00 11 THR A C 17
ATOM 29122 O O . THR A 1 11 ? -27.600 5.526 7.592 1.00 0.00 11 THR A O 17
ATOM 29133 N N . TYR A 1 12 ? -25.555 4.743 7.106 1.00 0.00 12 TYR A N 17
ATOM 29134 C CA . TYR A 1 12 ? -25.457 3.957 8.326 1.00 0.00 12 TYR A CA 17
ATOM 29135 C C . TYR A 1 12 ? -24.103 4.161 9.003 1.00 0.00 12 TYR A C 17
ATOM 29136 O O . TYR A 1 12 ? -23.055 4.079 8.361 1.00 0.00 12 TYR A O 17
ATOM 29154 N N . ASN A 1 13 ? -24.138 4.443 10.300 1.00 0.00 13 ASN A N 17
ATOM 29155 C CA . ASN A 1 13 ? -22.922 4.637 11.081 1.00 0.00 13 ASN A CA 17
ATOM 29156 C C . ASN A 1 13 ? -22.548 3.363 11.826 1.00 0.00 13 ASN A C 17
ATOM 29157 O O . ASN A 1 13 ? -23.357 2.802 12.567 1.00 0.00 13 ASN A O 17
ATOM 29168 N N . VAL A 1 14 ? -21.320 2.904 11.624 1.00 0.00 14 VAL A N 17
ATOM 29169 C CA . VAL A 1 14 ? -20.809 1.751 12.352 1.00 0.00 14 VAL A CA 17
ATOM 29170 C C . VAL A 1 14 ? -19.693 2.190 13.292 1.00 0.00 14 VAL A C 17
ATOM 29171 O O . VAL A 1 14 ? -18.655 2.682 12.843 1.00 0.00 14 VAL A O 17
ATOM 29184 N N . MET A 1 15 ? -19.938 2.033 14.594 1.00 0.00 15 MET A N 17
ATOM 29185 C CA . MET A 1 15 ? -19.007 2.448 15.648 1.00 0.00 15 MET A CA 17
ATOM 29186 C C . MET A 1 15 ? -18.886 3.968 15.706 1.00 0.00 15 MET A C 17
ATOM 29187 O O . MET A 1 15 ? -19.419 4.606 16.615 1.00 0.00 15 MET A O 17
ATOM 29201 N N . GLY A 1 16 ? -18.192 4.538 14.733 1.00 0.00 16 GLY A N 17
ATOM 29202 C CA . GLY A 1 16 ? -18.039 5.974 14.659 1.00 0.00 16 GLY A CA 17
ATOM 29203 C C . GLY A 1 16 ? -17.677 6.428 13.262 1.00 0.00 16 GLY A C 17
ATOM 29204 O O . GLY A 1 16 ? -17.150 7.522 13.070 1.00 0.00 16 GLY A O 17
ATOM 29208 N N . ILE A 1 17 ? -17.951 5.572 12.287 1.00 0.00 17 ILE A N 17
ATOM 29209 C CA . ILE A 1 17 ? -17.650 5.865 10.894 1.00 0.00 17 ILE A CA 17
ATOM 29210 C C . ILE A 1 17 ? -18.945 5.889 10.086 1.00 0.00 17 ILE A C 17
ATOM 29211 O O . ILE A 1 17 ? -19.813 5.036 10.280 1.00 0.00 17 ILE A O 17
ATOM 29227 N N . THR A 1 18 ? -19.074 6.865 9.198 1.00 0.00 18 THR A N 17
ATOM 29228 C CA . THR A 1 18 ? -20.292 7.032 8.420 1.00 0.00 18 THR A CA 17
ATOM 29229 C C . THR A 1 18 ? -20.185 6.352 7.059 1.00 0.00 18 THR A C 17
ATOM 29230 O O . THR A 1 18 ? -19.334 6.704 6.236 1.00 0.00 18 THR A O 17
ATOM 29241 N N . PHE A 1 19 ? -21.050 5.374 6.833 1.00 0.00 19 PHE A N 17
ATOM 29242 C CA . PHE A 1 19 ? -21.099 4.667 5.565 1.00 0.00 19 PHE A CA 17
ATOM 29243 C C . PHE A 1 19 ? -22.322 5.101 4.774 1.00 0.00 19 PHE A C 17
ATOM 29244 O O . PHE A 1 19 ? -23.401 5.298 5.336 1.00 0.00 19 PHE A O 17
ATOM 29261 N N . ARG A 1 20 ? -22.152 5.256 3.475 1.00 0.00 20 ARG A N 17
ATOM 29262 C CA . ARG A 1 20 ? -23.242 5.664 2.611 1.00 0.00 20 ARG A CA 17
ATOM 29263 C C . ARG A 1 20 ? -23.452 4.635 1.515 1.00 0.00 20 ARG A C 17
ATOM 29264 O O . ARG A 1 20 ? -22.488 4.054 1.010 1.00 0.00 20 ARG A O 17
ATOM 29285 N N . ALA A 1 21 ? -24.708 4.398 1.165 1.00 0.00 21 ALA A N 17
ATOM 29286 C CA . ALA A 1 21 ? -25.040 3.438 0.129 1.00 0.00 21 ALA A CA 17
ATOM 29287 C C . ALA A 1 21 ? -24.519 3.903 -1.223 1.00 0.00 21 ALA A C 17
ATOM 29288 O O . ALA A 1 21 ? -25.059 4.833 -1.826 1.00 0.00 21 ALA A O 17
ATOM 29295 N N . GLY A 1 22 ? -23.459 3.258 -1.684 1.00 0.00 22 GLY A N 17
ATOM 29296 C CA . GLY A 1 22 ? -22.849 3.632 -2.944 1.00 0.00 22 GLY A CA 17
ATOM 29297 C C . GLY A 1 22 ? -21.495 4.287 -2.753 1.00 0.00 22 GLY A C 17
ATOM 29298 O O . GLY A 1 22 ? -20.787 4.559 -3.724 1.00 0.00 22 GLY A O 17
ATOM 29302 N N . VAL A 1 23 ? -21.123 4.521 -1.499 1.00 0.00 23 VAL A N 17
ATOM 29303 C CA . VAL A 1 23 ? -19.855 5.165 -1.184 1.00 0.00 23 VAL A CA 17
ATOM 29304 C C . VAL A 1 23 ? -18.923 4.197 -0.465 1.00 0.00 23 VAL A C 17
ATOM 29305 O O . VAL A 1 23 ? -19.267 3.651 0.584 1.00 0.00 23 VAL A O 17
ATOM 29318 N N . SER A 1 24 ? -17.752 3.978 -1.044 1.00 0.00 24 SER A N 17
ATOM 29319 C CA . SER A 1 24 ? -16.771 3.069 -0.473 1.00 0.00 24 SER A CA 17
ATOM 29320 C C . SER A 1 24 ? -15.972 3.774 0.620 1.00 0.00 24 SER A C 17
ATOM 29321 O O . SER A 1 24 ? -15.055 4.547 0.336 1.00 0.00 24 SER A O 17
ATOM 29329 N N . GLN A 1 25 ? -16.335 3.515 1.867 1.00 0.00 25 GLN A N 17
ATOM 29330 C CA . GLN A 1 25 ? -15.709 4.184 2.996 1.00 0.00 25 GLN A CA 17
ATOM 29331 C C . GLN A 1 25 ? -14.451 3.439 3.432 1.00 0.00 25 GLN A C 17
ATOM 29332 O O . GLN A 1 25 ? -14.406 2.210 3.408 1.00 0.00 25 GLN A O 17
ATOM 29346 N N . THR A 1 26 ? -13.430 4.189 3.820 1.00 0.00 26 THR A N 17
ATOM 29347 C CA . THR A 1 26 ? -12.161 3.605 4.225 1.00 0.00 26 THR A CA 17
ATOM 29348 C C . THR A 1 26 ? -12.229 3.119 5.670 1.00 0.00 26 THR A C 17
ATOM 29349 O O . THR A 1 26 ? -12.580 3.882 6.572 1.00 0.00 26 THR A O 17
ATOM 29360 N N . VAL A 1 27 ? -11.903 1.850 5.882 1.00 0.00 27 VAL A N 17
ATOM 29361 C CA . VAL A 1 27 ? -11.976 1.252 7.207 1.00 0.00 27 VAL A CA 17
ATOM 29362 C C . VAL A 1 27 ? -10.687 0.517 7.553 1.00 0.00 27 VAL A C 17
ATOM 29363 O O . VAL A 1 27 ? -9.925 0.128 6.667 1.00 0.00 27 VAL A O 17
ATOM 29376 N N . PRO A 1 28 ? -10.403 0.355 8.851 1.00 0.00 28 PRO A N 17
ATOM 29377 C CA . PRO A 1 28 ? -9.321 -0.507 9.316 1.00 0.00 28 PRO A CA 17
ATOM 29378 C C . PRO A 1 28 ? -9.709 -1.973 9.178 1.00 0.00 28 PRO A C 17
ATOM 29379 O O . PRO A 1 28 ? -10.894 -2.292 9.052 1.00 0.00 28 PRO A O 17
ATOM 29390 N N . LYS A 1 29 ? -8.728 -2.866 9.211 1.00 0.00 29 LYS A N 17
ATOM 29391 C CA . LYS A 1 29 ? -8.999 -4.293 9.064 1.00 0.00 29 LYS A CA 17
ATOM 29392 C C . LYS A 1 29 ? -9.920 -4.789 10.179 1.00 0.00 29 LYS A C 17
ATOM 29393 O O . LYS A 1 29 ? -10.626 -5.785 10.013 1.00 0.00 29 LYS A O 17
ATOM 29412 N N . LYS A 1 30 ? -9.926 -4.076 11.303 1.00 0.00 30 LYS A N 17
ATOM 29413 C CA . LYS A 1 30 ? -10.850 -4.367 12.394 1.00 0.00 30 LYS A CA 17
ATOM 29414 C C . LYS A 1 30 ? -12.291 -4.317 11.883 1.00 0.00 30 LYS A C 17
ATOM 29415 O O . LYS A 1 30 ? -13.060 -5.261 12.058 1.00 0.00 30 LYS A O 17
ATOM 29434 N N . LEU A 1 31 ? -12.634 -3.213 11.225 1.00 0.00 31 LEU A N 17
ATOM 29435 C CA . LEU A 1 31 ? -13.968 -3.037 10.667 1.00 0.00 31 LEU A CA 17
ATOM 29436 C C . LEU A 1 31 ? -14.135 -3.859 9.402 1.00 0.00 31 LEU A C 17
ATOM 29437 O O . LEU A 1 31 ? -15.237 -4.281 9.073 1.00 0.00 31 LEU A O 17
ATOM 29453 N N . TYR A 1 32 ? -13.038 -4.081 8.694 1.00 0.00 32 TYR A N 17
ATOM 29454 C CA . TYR A 1 32 ? -13.065 -4.891 7.486 1.00 0.00 32 TYR A CA 17
ATOM 29455 C C . TYR A 1 32 ? -13.606 -6.285 7.789 1.00 0.00 32 TYR A C 17
ATOM 29456 O O . TYR A 1 32 ? -14.419 -6.821 7.047 1.00 0.00 32 TYR A O 17
ATOM 29474 N N . GLU A 1 33 ? -13.159 -6.860 8.888 1.00 0.00 33 GLU A N 17
ATOM 29475 C CA . GLU A 1 33 ? -13.608 -8.189 9.277 1.00 0.00 33 GLU A CA 17
ATOM 29476 C C . GLU A 1 33 ? -14.979 -8.110 9.951 1.00 0.00 33 GLU A C 17
ATOM 29477 O O . GLU A 1 33 ? -15.869 -8.938 9.700 1.00 0.00 33 GLU A O 17
ATOM 29489 N N . TYR A 1 34 ? -15.154 -7.083 10.778 1.00 0.00 34 TYR A N 17
ATOM 29490 C CA . TYR A 1 34 ? -16.405 -6.864 11.494 1.00 0.00 34 TYR A CA 17
ATOM 29491 C C . TYR A 1 34 ? -17.563 -6.651 10.519 1.00 0.00 34 TYR A C 17
ATOM 29492 O O . TYR A 1 34 ? -18.689 -7.067 10.776 1.00 0.00 34 TYR A O 17
ATOM 29510 N N . LEU A 1 35 ? -17.288 -6.003 9.398 1.00 0.00 35 LEU A N 17
ATOM 29511 C CA . LEU A 1 35 ? -18.311 -5.773 8.388 1.00 0.00 35 LEU A CA 17
ATOM 29512 C C . LEU A 1 35 ? -18.306 -6.884 7.347 1.00 0.00 35 LEU A C 17
ATOM 29513 O O . LEU A 1 35 ? -19.262 -7.038 6.593 1.00 0.00 35 LEU A O 17
ATOM 29529 N N . ASN A 1 36 ? -17.231 -7.662 7.316 1.00 0.00 36 ASN A N 17
ATOM 29530 C CA . ASN A 1 36 ? -17.153 -8.823 6.435 1.00 0.00 36 ASN A CA 17
ATOM 29531 C C . ASN A 1 36 ? -18.233 -9.828 6.809 1.00 0.00 36 ASN A C 17
ATOM 29532 O O . ASN A 1 36 ? -18.843 -10.460 5.943 1.00 0.00 36 ASN A O 17
ATOM 29543 N N . GLU A 1 37 ? -18.483 -9.954 8.109 1.00 0.00 37 GLU A N 17
ATOM 29544 C CA . GLU A 1 37 ? -19.545 -10.828 8.604 1.00 0.00 37 GLU A CA 17
ATOM 29545 C C . GLU A 1 37 ? -20.926 -10.166 8.485 1.00 0.00 37 GLU A C 17
ATOM 29546 O O . GLU A 1 37 ? -21.927 -10.709 8.955 1.00 0.00 37 GLU A O 17
ATOM 29558 N N . ASN A 1 38 ? -20.981 -9.002 7.849 1.00 0.00 38 ASN A N 17
ATOM 29559 C CA . ASN A 1 38 ? -22.240 -8.292 7.649 1.00 0.00 38 ASN A CA 17
ATOM 29560 C C . ASN A 1 38 ? -22.563 -8.189 6.160 1.00 0.00 38 ASN A C 17
ATOM 29561 O O . ASN A 1 38 ? -21.866 -7.513 5.405 1.00 0.00 38 ASN A O 17
ATOM 29572 N N . PRO A 1 39 ? -23.640 -8.857 5.721 1.00 0.00 39 PRO A N 17
ATOM 29573 C CA . PRO A 1 39 ? -23.974 -8.998 4.298 1.00 0.00 39 PRO A CA 17
ATOM 29574 C C . PRO A 1 39 ? -24.662 -7.773 3.681 1.00 0.00 39 PRO A C 17
ATOM 29575 O O . PRO A 1 39 ? -25.357 -7.893 2.673 1.00 0.00 39 PRO A O 17
ATOM 29586 N N . TYR A 1 40 ? -24.466 -6.598 4.266 1.00 0.00 40 TYR A N 17
ATOM 29587 C CA . TYR A 1 40 ? -25.002 -5.373 3.683 1.00 0.00 40 TYR A CA 17
ATOM 29588 C C . TYR A 1 40 ? -23.880 -4.379 3.412 1.00 0.00 40 TYR A C 17
ATOM 29589 O O . TYR A 1 40 ? -24.114 -3.190 3.182 1.00 0.00 40 TYR A O 17
ATOM 29607 N N . PHE A 1 41 ? -22.660 -4.898 3.411 1.00 0.00 41 PHE A N 17
ATOM 29608 C CA . PHE A 1 41 ? -21.483 -4.134 3.027 1.00 0.00 41 PHE A CA 17
ATOM 29609 C C . PHE A 1 41 ? -20.692 -4.900 1.976 1.00 0.00 41 PHE A C 17
ATOM 29610 O O . PHE A 1 41 ? -20.521 -6.116 2.089 1.00 0.00 41 PHE A O 17
ATOM 29627 N N . ILE A 1 42 ? -20.249 -4.209 0.936 1.00 0.00 42 ILE A N 17
ATOM 29628 C CA . ILE A 1 42 ? -19.282 -4.787 0.017 1.00 0.00 42 ILE A CA 17
ATOM 29629 C C . ILE A 1 42 ? -17.891 -4.280 0.384 1.00 0.00 42 ILE A C 17
ATOM 29630 O O . ILE A 1 42 ? -17.684 -3.083 0.553 1.00 0.00 42 ILE A O 17
ATOM 29646 N N . LEU A 1 43 ? -16.946 -5.181 0.550 1.00 0.00 43 LEU A N 17
ATOM 29647 C CA . LEU A 1 43 ? -15.635 -4.783 1.026 1.00 0.00 43 LEU A CA 17
ATOM 29648 C C . LEU A 1 43 ? -14.567 -5.019 -0.030 1.00 0.00 43 LEU A C 17
ATOM 29649 O O . LEU A 1 43 ? -14.328 -6.152 -0.458 1.00 0.00 43 LEU A O 17
ATOM 29665 N N . THR A 1 44 ? -13.937 -3.936 -0.446 1.00 0.00 44 THR A N 17
ATOM 29666 C CA . THR A 1 44 ? -12.941 -3.972 -1.497 1.00 0.00 44 THR A CA 17
ATOM 29667 C C . THR A 1 44 ? -11.545 -3.656 -0.971 1.00 0.00 44 THR A C 17
ATOM 29668 O O . THR A 1 44 ? -11.370 -2.813 -0.084 1.00 0.00 44 THR A O 17
ATOM 29679 N N . GLN A 1 45 ? -10.560 -4.350 -1.512 1.00 0.00 45 GLN A N 17
ATOM 29680 C CA . GLN A 1 45 ? -9.167 -4.056 -1.233 1.00 0.00 45 GLN A CA 17
ATOM 29681 C C . GLN A 1 45 ? -8.603 -3.257 -2.397 1.00 0.00 45 GLN A C 17
ATOM 29682 O O . GLN A 1 45 ? -8.378 -3.797 -3.477 1.00 0.00 45 GLN A O 17
ATOM 29696 N N . GLU A 1 46 ? -8.406 -1.967 -2.192 1.00 0.00 46 GLU A N 17
ATOM 29697 C CA . GLU A 1 46 ? -7.999 -1.095 -3.280 1.00 0.00 46 GLU A CA 17
ATOM 29698 C C . GLU A 1 46 ? -6.510 -0.783 -3.226 1.00 0.00 46 GLU A C 17
ATOM 29699 O O . GLU A 1 46 ? -5.893 -0.775 -2.156 1.00 0.00 46 GLU A O 17
ATOM 29711 N N . LEU A 1 47 ? -5.933 -0.561 -4.399 1.00 0.00 47 LEU A N 17
ATOM 29712 C CA . LEU A 1 47 ? -4.506 -0.308 -4.520 1.00 0.00 47 LEU A CA 17
ATOM 29713 C C . LEU A 1 47 ? -4.194 1.154 -4.256 1.00 0.00 47 LEU A C 17
ATOM 29714 O O . LEU A 1 47 ? -4.722 2.047 -4.921 1.00 0.00 47 LEU A O 17
ATOM 29730 N N . ASN A 1 48 ? -3.333 1.389 -3.284 1.00 0.00 48 ASN A N 17
ATOM 29731 C CA . ASN A 1 48 ? -2.926 2.740 -2.933 1.00 0.00 48 ASN A CA 17
ATOM 29732 C C . ASN A 1 48 ? -1.609 3.065 -3.614 1.00 0.00 48 ASN A C 17
ATOM 29733 O O . ASN A 1 48 ? -0.998 2.194 -4.234 1.00 0.00 48 ASN A O 17
ATOM 29744 N N . ASN A 1 49 ? -1.179 4.310 -3.522 1.00 0.00 49 ASN A N 17
ATOM 29745 C CA . ASN A 1 49 ? 0.115 4.699 -4.055 1.00 0.00 49 ASN A CA 17
ATOM 29746 C C . ASN A 1 49 ? 1.175 4.530 -2.979 1.00 0.00 49 ASN A C 17
ATOM 29747 O O . ASN A 1 49 ? 0.900 4.748 -1.797 1.00 0.00 49 ASN A O 17
ATOM 29758 N N . GLN A 1 50 ? 2.369 4.117 -3.386 1.00 0.00 50 GLN A N 17
ATOM 29759 C CA . GLN A 1 50 ? 3.440 3.831 -2.441 1.00 0.00 50 GLN A CA 17
ATOM 29760 C C . GLN A 1 50 ? 3.750 5.056 -1.587 1.00 0.00 50 GLN A C 17
ATOM 29761 O O . GLN A 1 50 ? 3.780 6.185 -2.078 1.00 0.00 50 GLN A O 17
ATOM 29775 N N . LYS A 1 51 ? 3.955 4.828 -0.300 1.00 0.00 51 LYS A N 17
ATOM 29776 C CA . LYS A 1 51 ? 4.089 5.916 0.654 1.00 0.00 51 LYS A CA 17
ATOM 29777 C C . LYS A 1 51 ? 5.534 6.394 0.740 1.00 0.00 51 LYS A C 17
ATOM 29778 O O . LYS A 1 51 ? 5.804 7.522 1.154 1.00 0.00 51 LYS A O 17
ATOM 29797 N N . ASP A 1 52 ? 6.456 5.537 0.336 1.00 0.00 52 ASP A N 17
ATOM 29798 C CA . ASP A 1 52 ? 7.869 5.887 0.320 1.00 0.00 52 ASP A CA 17
ATOM 29799 C C . ASP A 1 52 ? 8.401 5.853 -1.104 1.00 0.00 52 ASP A C 17
ATOM 29800 O O . ASP A 1 52 ? 8.433 4.795 -1.738 1.00 0.00 52 ASP A O 17
ATOM 29809 N N . ASP A 1 53 ? 8.800 7.011 -1.607 1.00 0.00 53 ASP A N 17
ATOM 29810 C CA . ASP A 1 53 ? 9.324 7.121 -2.962 1.00 0.00 53 ASP A CA 17
ATOM 29811 C C . ASP A 1 53 ? 10.649 7.873 -2.931 1.00 0.00 53 ASP A C 17
ATOM 29812 O O . ASP A 1 53 ? 10.695 9.047 -2.561 1.00 0.00 53 ASP A O 17
ATOM 29821 N N . PRO A 1 54 ? 11.749 7.191 -3.286 1.00 0.00 54 PRO A N 17
ATOM 29822 C CA . PRO A 1 54 ? 13.108 7.743 -3.179 1.00 0.00 54 PRO A CA 17
ATOM 29823 C C . PRO A 1 54 ? 13.297 9.048 -3.953 1.00 0.00 54 PRO A C 17
ATOM 29824 O O . PRO A 1 54 ? 12.745 9.215 -5.038 1.00 0.00 54 PRO A O 17
ATOM 29835 N N . ILE A 1 55 ? 14.082 9.962 -3.359 1.00 0.00 55 ILE A N 17
ATOM 29836 C CA . ILE A 1 55 ? 14.414 11.278 -3.938 1.00 0.00 55 ILE A CA 17
ATOM 29837 C C . ILE A 1 55 ? 13.153 12.055 -4.363 1.00 0.00 55 ILE A C 17
ATOM 29838 O O . ILE A 1 55 ? 13.198 12.946 -5.214 1.00 0.00 55 ILE A O 17
ATOM 29854 N N . ASN A 1 56 ? 12.043 11.761 -3.700 1.00 0.00 56 ASN A N 17
ATOM 29855 C CA . ASN A 1 56 ? 10.756 12.340 -4.054 1.00 0.00 56 ASN A CA 17
ATOM 29856 C C . ASN A 1 56 ? 9.908 12.511 -2.800 1.00 0.00 56 ASN A C 17
ATOM 29857 O O . ASN A 1 56 ? 9.065 11.672 -2.474 1.00 0.00 56 ASN A O 17
ATOM 29868 N N . TYR A 1 57 ? 10.176 13.582 -2.071 1.00 0.00 57 TYR A N 17
ATOM 29869 C CA . TYR A 1 57 ? 9.478 13.863 -0.825 1.00 0.00 57 TYR A CA 17
ATOM 29870 C C . TYR A 1 57 ? 9.148 15.345 -0.745 1.00 0.00 57 TYR A C 17
ATOM 29871 O O . TYR A 1 57 ? 9.770 16.161 -1.428 1.00 0.00 57 TYR A O 17
ATOM 29889 N N . THR A 1 58 ? 8.177 15.692 0.083 1.00 0.00 58 THR A N 17
ATOM 29890 C CA . THR A 1 58 ? 7.852 17.087 0.323 1.00 0.00 58 THR A CA 17
ATOM 29891 C C . THR A 1 58 ? 8.858 17.715 1.267 1.00 0.00 58 THR A C 17
ATOM 29892 O O . THR A 1 58 ? 9.425 17.030 2.116 1.00 0.00 58 THR A O 17
ATOM 29903 N N . GLU A 1 59 ? 9.115 19.008 1.098 1.00 0.00 59 GLU A N 17
ATOM 29904 C CA . GLU A 1 59 ? 10.012 19.716 1.997 1.00 0.00 59 GLU A CA 17
ATOM 29905 C C . GLU A 1 59 ? 9.500 19.590 3.420 1.00 0.00 59 GLU A C 17
ATOM 29906 O O . GLU A 1 59 ? 10.265 19.326 4.341 1.00 0.00 59 GLU A O 17
ATOM 29918 N N . SER A 1 60 ? 8.192 19.740 3.580 1.00 0.00 60 SER A N 17
ATOM 29919 C CA . SER A 1 60 ? 7.548 19.535 4.864 1.00 0.00 60 SER A CA 17
ATOM 29920 C C . SER A 1 60 ? 7.780 18.108 5.347 1.00 0.00 60 SER A C 17
ATOM 29921 O O . SER A 1 60 ? 7.911 17.868 6.547 1.00 0.00 60 SER A O 17
ATOM 29929 N N . GLU A 1 61 ? 7.865 17.162 4.411 1.00 0.00 61 GLU A N 17
ATOM 29930 C CA . GLU A 1 61 ? 8.075 15.770 4.781 1.00 0.00 61 GLU A CA 17
ATOM 29931 C C . GLU A 1 61 ? 9.528 15.542 5.192 1.00 0.00 61 GLU A C 17
ATOM 29932 O O . GLU A 1 61 ? 9.814 14.804 6.136 1.00 0.00 61 GLU A O 17
ATOM 29944 N N . LEU A 1 62 ? 10.433 16.216 4.499 1.00 0.00 62 LEU A N 17
ATOM 29945 C CA . LEU A 1 62 ? 11.861 16.068 4.733 1.00 0.00 62 LEU A CA 17
ATOM 29946 C C . LEU A 1 62 ? 12.334 16.900 5.924 1.00 0.00 62 LEU A C 17
ATOM 29947 O O . LEU A 1 62 ? 13.408 16.644 6.474 1.00 0.00 62 LEU A O 17
ATOM 29963 N N . LYS A 1 63 ? 11.539 17.896 6.314 1.00 0.00 63 LYS A N 17
ATOM 29964 C CA . LYS A 1 63 ? 11.853 18.725 7.480 1.00 0.00 63 LYS A CA 17
ATOM 29965 C C . LYS A 1 63 ? 11.817 17.900 8.763 1.00 0.00 63 LYS A C 17
ATOM 29966 O O . LYS A 1 63 ? 12.538 18.186 9.722 1.00 0.00 63 LYS A O 17
ATOM 29985 N N . GLY A 1 64 ? 10.980 16.869 8.769 1.00 0.00 64 GLY A N 17
ATOM 29986 C CA . GLY A 1 64 ? 10.850 16.021 9.937 1.00 0.00 64 GLY A CA 17
ATOM 29987 C C . GLY A 1 64 ? 11.797 14.841 9.900 1.00 0.00 64 GLY A C 17
ATOM 29988 O O . GLY A 1 64 ? 11.789 13.997 10.793 1.00 0.00 64 GLY A O 17
ATOM 29992 N N . MET A 1 65 ? 12.619 14.785 8.864 1.00 0.00 65 MET A N 17
ATOM 29993 C CA . MET A 1 65 ? 13.585 13.710 8.714 1.00 0.00 65 MET A CA 17
ATOM 29994 C C . MET A 1 65 ? 14.976 14.198 9.085 1.00 0.00 65 MET A C 17
ATOM 29995 O O . MET A 1 65 ? 15.376 15.306 8.716 1.00 0.00 65 MET A O 17
ATOM 30009 N N . ASN A 1 66 ? 15.710 13.370 9.808 1.00 0.00 66 ASN A N 17
ATOM 30010 C CA . ASN A 1 66 ? 17.057 13.715 10.232 1.00 0.00 66 ASN A CA 17
ATOM 30011 C C . ASN A 1 66 ? 18.011 13.609 9.052 1.00 0.00 66 ASN A C 17
ATOM 30012 O O . ASN A 1 66 ? 17.635 13.122 7.981 1.00 0.00 66 ASN A O 17
ATOM 30023 N N . LYS A 1 67 ? 19.243 14.059 9.245 1.00 0.00 67 LYS A N 17
ATOM 30024 C CA . LYS A 1 67 ? 20.238 14.033 8.186 1.00 0.00 67 LYS A CA 17
ATOM 30025 C C . LYS A 1 67 ? 20.459 12.611 7.675 1.00 0.00 67 LYS A C 17
ATOM 30026 O O . LYS A 1 67 ? 20.613 12.403 6.472 1.00 0.00 67 LYS A O 17
ATOM 30045 N N . ALA A 1 68 ? 20.415 11.644 8.589 1.00 0.00 68 ALA A N 17
ATOM 30046 C CA . ALA A 1 68 ? 20.628 10.240 8.250 1.00 0.00 68 ALA A CA 17
ATOM 30047 C C . ALA A 1 68 ? 19.596 9.744 7.238 1.00 0.00 68 ALA A C 17
ATOM 30048 O O . ALA A 1 68 ? 19.948 9.081 6.260 1.00 0.00 68 ALA A O 17
ATOM 30055 N N . GLU A 1 69 ? 18.324 10.067 7.471 1.00 0.00 69 GLU A N 17
ATOM 30056 C CA . GLU A 1 69 ? 17.262 9.701 6.538 1.00 0.00 69 GLU A CA 17
ATOM 30057 C C . GLU A 1 69 ? 17.551 10.271 5.155 1.00 0.00 69 GLU A C 17
ATOM 30058 O O . GLU A 1 69 ? 17.464 9.566 4.150 1.00 0.00 69 GLU A O 17
ATOM 30070 N N . HIS A 1 70 ? 17.914 11.550 5.113 1.00 0.00 70 HIS A N 17
ATOM 30071 C CA . HIS A 1 70 ? 18.268 12.209 3.864 1.00 0.00 70 HIS A CA 17
ATOM 30072 C C . HIS A 1 70 ? 19.424 11.496 3.186 1.00 0.00 70 HIS A C 17
ATOM 30073 O O . HIS A 1 70 ? 19.422 11.316 1.970 1.00 0.00 70 HIS A O 17
ATOM 30088 N N . GLU A 1 71 ? 20.405 11.094 3.980 1.00 0.00 71 GLU A N 17
ATOM 30089 C CA . GLU A 1 71 ? 21.586 10.435 3.455 1.00 0.00 71 GLU A CA 17
ATOM 30090 C C . GLU A 1 71 ? 21.221 9.154 2.718 1.00 0.00 71 GLU A C 17
ATOM 30091 O O . GLU A 1 71 ? 21.636 8.958 1.580 1.00 0.00 71 GLU A O 17
ATOM 30103 N N . SER A 1 72 ? 20.421 8.305 3.347 1.00 0.00 72 SER A N 17
ATOM 30104 C CA . SER A 1 72 ? 20.003 7.058 2.721 1.00 0.00 72 SER A CA 17
ATOM 30105 C C . SER A 1 72 ? 19.155 7.320 1.474 1.00 0.00 72 SER A C 17
ATOM 30106 O O . SER A 1 72 ? 19.237 6.582 0.493 1.00 0.00 72 SER A O 17
ATOM 30114 N N . ILE A 1 73 ? 18.361 8.389 1.509 1.00 0.00 73 ILE A N 17
ATOM 30115 C CA . ILE A 1 73 ? 17.524 8.765 0.373 1.00 0.00 73 ILE A CA 17
ATOM 30116 C C . ILE A 1 73 ? 18.377 9.076 -0.857 1.00 0.00 73 ILE A C 17
ATOM 30117 O O . ILE A 1 73 ? 18.197 8.483 -1.927 1.00 0.00 73 ILE A O 17
ATOM 30133 N N . ILE A 1 74 ? 19.323 9.993 -0.701 1.00 0.00 74 ILE A N 17
ATOM 30134 C CA . ILE A 1 74 ? 20.114 10.448 -1.832 1.00 0.00 74 ILE A CA 17
ATOM 30135 C C . ILE A 1 74 ? 21.153 9.397 -2.226 1.00 0.00 74 ILE A C 17
ATOM 30136 O O . ILE A 1 74 ? 21.631 9.375 -3.363 1.00 0.00 74 ILE A O 17
ATOM 30152 N N . SER A 1 75 ? 21.484 8.511 -1.290 1.00 0.00 75 SER A N 17
ATOM 30153 C CA . SER A 1 75 ? 22.342 7.373 -1.593 1.00 0.00 75 SER A CA 17
ATOM 30154 C C . SER A 1 75 ? 21.647 6.449 -2.585 1.00 0.00 75 SER A C 17
ATOM 30155 O O . SER A 1 75 ? 22.283 5.892 -3.480 1.00 0.00 75 SER A O 17
ATOM 30163 N N . ASN A 1 76 ? 20.332 6.306 -2.431 1.00 0.00 76 ASN A N 17
ATOM 30164 C CA . ASN A 1 76 ? 19.538 5.520 -3.369 1.00 0.00 76 ASN A CA 17
ATOM 30165 C C . ASN A 1 76 ? 19.485 6.215 -4.724 1.00 0.00 76 ASN A C 17
ATOM 30166 O O . ASN A 1 76 ? 19.458 5.558 -5.765 1.00 0.00 76 ASN A O 17
ATOM 30177 N N . LEU A 1 77 ? 19.471 7.550 -4.701 1.00 0.00 77 LEU A N 17
ATOM 30178 C CA . LEU A 1 77 ? 19.523 8.330 -5.935 1.00 0.00 77 LEU A CA 17
ATOM 30179 C C . LEU A 1 77 ? 20.853 8.118 -6.654 1.00 0.00 77 LEU A C 17
ATOM 30180 O O . LEU A 1 77 ? 20.902 8.039 -7.883 1.00 0.00 77 LEU A O 17
ATOM 30196 N N . GLY A 1 78 ? 21.922 8.008 -5.883 1.00 0.00 78 GLY A N 17
ATOM 30197 C CA . GLY A 1 78 ? 23.234 7.810 -6.464 1.00 0.00 78 GLY A CA 17
ATOM 30198 C C . GLY A 1 78 ? 24.141 9.012 -6.286 1.00 0.00 78 GLY A C 17
ATOM 30199 O O . GLY A 1 78 ? 25.083 9.205 -7.054 1.00 0.00 78 GLY A O 17
ATOM 30203 N N . ARG A 1 79 ? 23.854 9.833 -5.285 1.00 0.00 79 ARG A N 17
ATOM 30204 C CA . ARG A 1 79 ? 24.701 10.975 -4.968 1.00 0.00 79 ARG A CA 17
ATOM 30205 C C . ARG A 1 79 ? 25.119 10.912 -3.508 1.00 0.00 79 ARG A C 17
ATOM 30206 O O . ARG A 1 79 ? 24.282 10.693 -2.632 1.00 0.00 79 ARG A O 17
ATOM 30227 N N . ASN A 1 80 ? 26.408 11.086 -3.253 1.00 0.00 80 ASN A N 17
ATOM 30228 C CA . ASN A 1 80 ? 26.918 11.086 -1.888 1.00 0.00 80 ASN A CA 17
ATOM 30229 C C . ASN A 1 80 ? 26.375 12.293 -1.117 1.00 0.00 80 ASN A C 17
ATOM 30230 O O . ASN A 1 80 ? 26.636 13.446 -1.460 1.00 0.00 80 ASN A O 17
ATOM 30241 N N . PRO A 1 81 ? 25.581 12.036 -0.069 1.00 0.00 81 PRO A N 17
ATOM 30242 C CA . PRO A 1 81 ? 24.913 13.086 0.694 1.00 0.00 81 PRO A CA 17
ATOM 30243 C C . PRO A 1 81 ? 25.803 13.709 1.763 1.00 0.00 81 PRO A C 17
ATOM 30244 O O . PRO A 1 81 ? 25.416 14.681 2.412 1.00 0.00 81 PRO A O 17
ATOM 30255 N N . SER A 1 82 ? 27.000 13.162 1.939 1.00 0.00 82 SER A N 17
ATOM 30256 C CA . SER A 1 82 ? 27.943 13.697 2.911 1.00 0.00 82 SER A CA 17
ATOM 30257 C C . SER A 1 82 ? 28.614 14.955 2.365 1.00 0.00 82 SER A C 17
ATOM 30258 O O . SER A 1 82 ? 29.446 15.569 3.032 1.00 0.00 82 SER A O 17
ATOM 30266 N N . ASP A 1 83 ? 28.244 15.332 1.149 1.00 0.00 83 ASP A N 17
ATOM 30267 C CA . ASP A 1 83 ? 28.745 16.555 0.539 1.00 0.00 83 ASP A CA 17
ATOM 30268 C C . ASP A 1 83 ? 28.010 17.759 1.121 1.00 0.00 83 ASP A C 17
ATOM 30269 O O . ASP A 1 83 ? 28.450 18.903 0.994 1.00 0.00 83 ASP A O 17
ATOM 30278 N N . PHE A 1 84 ? 26.889 17.482 1.773 1.00 0.00 84 PHE A N 17
ATOM 30279 C CA . PHE A 1 84 ? 26.098 18.512 2.423 1.00 0.00 84 PHE A CA 17
ATOM 30280 C C . PHE A 1 84 ? 26.357 18.464 3.920 1.00 0.00 84 PHE A C 17
ATOM 30281 O O . PHE A 1 84 ? 26.253 17.404 4.539 1.00 0.00 84 PHE A O 17
ATOM 30298 N N . LYS A 1 85 ? 26.697 19.602 4.499 1.00 0.00 85 LYS A N 17
ATOM 30299 C CA . LYS A 1 85 ? 27.110 19.649 5.895 1.00 0.00 85 LYS A CA 17
ATOM 30300 C C . LYS A 1 85 ? 25.902 19.743 6.822 1.00 0.00 85 LYS A C 17
ATOM 30301 O O . LYS A 1 85 ? 25.961 19.332 7.982 1.00 0.00 85 LYS A O 17
ATOM 30320 N N . ASN A 1 86 ? 24.809 20.286 6.313 1.00 0.00 86 ASN A N 17
ATOM 30321 C CA . ASN A 1 86 ? 23.597 20.429 7.104 1.00 0.00 86 ASN A CA 17
ATOM 30322 C C . ASN A 1 86 ? 22.415 19.792 6.382 1.00 0.00 86 ASN A C 17
ATOM 30323 O O . ASN A 1 86 ? 22.525 19.413 5.216 1.00 0.00 86 ASN A O 17
ATOM 30334 N N . ALA A 1 87 ? 21.291 19.660 7.071 1.00 0.00 87 ALA A N 17
ATOM 30335 C CA . ALA A 1 87 ? 20.121 19.007 6.496 1.00 0.00 87 ALA A CA 17
ATOM 30336 C C . ALA A 1 87 ? 19.407 19.922 5.507 1.00 0.00 87 ALA A C 17
ATOM 30337 O O . ALA A 1 87 ? 18.636 19.456 4.665 1.00 0.00 87 ALA A O 17
ATOM 30344 N N . ASP A 1 88 ? 19.694 21.214 5.602 1.00 0.00 88 ASP A N 17
ATOM 30345 C CA . ASP A 1 88 ? 19.060 22.214 4.750 1.00 0.00 88 ASP A CA 17
ATOM 30346 C C . ASP A 1 88 ? 19.469 22.025 3.292 1.00 0.00 88 ASP A C 17
ATOM 30347 O O . ASP A 1 88 ? 18.618 21.976 2.399 1.00 0.00 88 ASP A O 17
ATOM 30356 N N . GLU A 1 89 ? 20.774 21.898 3.064 1.00 0.00 89 GLU A N 17
ATOM 30357 C CA . GLU A 1 89 ? 21.309 21.667 1.722 1.00 0.00 89 GLU A CA 17
ATOM 30358 C C . GLU A 1 89 ? 20.815 20.337 1.163 1.00 0.00 89 GLU A C 17
ATOM 30359 O O . GLU A 1 89 ? 20.610 20.192 -0.044 1.00 0.00 89 GLU A O 17
ATOM 30371 N N . ARG A 1 90 ? 20.620 19.368 2.051 1.00 0.00 90 ARG A N 17
ATOM 30372 C CA . ARG A 1 90 ? 20.121 18.057 1.655 1.00 0.00 90 ARG A CA 17
ATOM 30373 C C . ARG A 1 90 ? 18.696 18.180 1.124 1.00 0.00 90 ARG A C 17
ATOM 30374 O O . ARG A 1 90 ? 18.328 17.526 0.152 1.00 0.00 90 ARG A O 17
ATOM 30395 N N . ILE A 1 91 ? 17.901 19.019 1.779 1.00 0.00 91 ILE A N 17
ATOM 30396 C CA . ILE A 1 91 ? 16.539 19.291 1.337 1.00 0.00 91 ILE A CA 17
ATOM 30397 C C . ILE A 1 91 ? 16.553 19.941 -0.041 1.00 0.00 91 ILE A C 17
ATOM 30398 O O . ILE A 1 91 ? 15.831 19.516 -0.941 1.00 0.00 91 ILE A O 17
ATOM 30414 N N . ALA A 1 92 ? 17.402 20.950 -0.200 1.00 0.00 92 ALA A N 17
ATOM 30415 C CA . ALA A 1 92 ? 17.510 21.682 -1.458 1.00 0.00 92 ALA A CA 17
ATOM 30416 C C . ALA A 1 92 ? 17.862 20.756 -2.619 1.00 0.00 92 ALA A C 17
ATOM 30417 O O . ALA A 1 92 ? 17.332 20.903 -3.723 1.00 0.00 92 ALA A O 17
ATOM 30424 N N . TYR A 1 93 ? 18.749 19.799 -2.367 1.00 0.00 93 TYR A N 17
ATOM 30425 C CA . TYR A 1 93 ? 19.153 18.851 -3.398 1.00 0.00 93 TYR A CA 17
ATOM 30426 C C . TYR A 1 93 ? 17.984 17.948 -3.777 1.00 0.00 93 TYR A C 17
ATOM 30427 O O . TYR A 1 93 ? 17.720 17.722 -4.956 1.00 0.00 93 TYR A O 17
ATOM 30445 N N . ILE A 1 94 ? 17.276 17.440 -2.775 1.00 0.00 94 ILE A N 17
ATOM 30446 C CA . ILE A 1 94 ? 16.140 16.563 -3.021 1.00 0.00 94 ILE A CA 17
ATOM 30447 C C . ILE A 1 94 ? 15.012 17.329 -3.716 1.00 0.00 94 ILE A C 17
ATOM 30448 O O . ILE A 1 94 ? 14.369 16.809 -4.628 1.00 0.00 94 ILE A O 17
ATOM 30464 N N . LEU A 1 95 ? 14.802 18.578 -3.306 1.00 0.00 95 LEU A N 17
ATOM 30465 C CA . LEU A 1 95 ? 13.754 19.415 -3.890 1.00 0.00 95 LEU A CA 17
ATOM 30466 C C . LEU A 1 95 ? 14.034 19.735 -5.354 1.00 0.00 95 LEU A C 17
ATOM 30467 O O . LEU A 1 95 ? 13.108 19.931 -6.140 1.00 0.00 95 LEU A O 17
ATOM 30483 N N . LYS A 1 96 ? 15.299 19.803 -5.726 1.00 0.00 96 LYS A N 17
ATOM 30484 C CA . LYS A 1 96 ? 15.647 20.085 -7.108 1.00 0.00 96 LYS A CA 17
ATOM 30485 C C . LYS A 1 96 ? 15.537 18.820 -7.950 1.00 0.00 96 LYS A C 17
ATOM 30486 O O . LYS A 1 96 ? 15.138 18.860 -9.113 1.00 0.00 96 LYS A O 17
ATOM 30505 N N . GLN A 1 97 ? 15.867 17.691 -7.347 1.00 0.00 97 GLN A N 17
ATOM 30506 C CA . GLN A 1 97 ? 15.818 16.416 -8.044 1.00 0.00 97 GLN A CA 17
ATOM 30507 C C . GLN A 1 97 ? 14.385 15.911 -8.181 1.00 0.00 97 GLN A C 17
ATOM 30508 O O . GLN A 1 97 ? 14.057 15.235 -9.151 1.00 0.00 97 GLN A O 17
ATOM 30522 N N . ILE A 1 98 ? 13.527 16.249 -7.220 1.00 0.00 98 ILE A N 17
ATOM 30523 C CA . ILE A 1 98 ? 12.111 15.904 -7.318 1.00 0.00 98 ILE A CA 17
ATOM 30524 C C . ILE A 1 98 ? 11.452 16.729 -8.426 1.00 0.00 98 ILE A C 17
ATOM 30525 O O . ILE A 1 98 ? 10.435 16.332 -8.998 1.00 0.00 98 ILE A O 17
ATOM 30541 N N . ASP A 1 99 ? 12.052 17.874 -8.729 1.00 0.00 99 ASP A N 17
ATOM 30542 C CA . ASP A 1 99 ? 11.601 18.721 -9.828 1.00 0.00 99 ASP A CA 17
ATOM 30543 C C . ASP A 1 99 ? 11.951 18.082 -11.165 1.00 0.00 99 ASP A C 17
ATOM 30544 O O . ASP A 1 99 ? 11.144 18.064 -12.097 1.00 0.00 99 ASP A O 17
ATOM 30553 N N . ASN A 1 100 ? 13.155 17.536 -11.243 1.00 0.00 100 ASN A N 17
ATOM 30554 C CA . ASN A 1 100 ? 13.637 16.920 -12.470 1.00 0.00 100 ASN A CA 17
ATOM 30555 C C . ASN A 1 100 ? 13.310 15.427 -12.491 1.00 0.00 100 ASN A C 17
ATOM 30556 O O . ASN A 1 100 ? 14.198 14.572 -12.458 1.00 0.00 100 ASN A O 17
ATOM 30567 N N . LYS A 1 101 ? 12.019 15.120 -12.507 1.00 0.00 101 LYS A N 17
ATOM 30568 C CA . LYS A 1 101 ? 11.556 13.745 -12.640 1.00 0.00 101 LYS A CA 17
ATOM 30569 C C . LYS A 1 101 ? 10.521 13.657 -13.751 1.00 0.00 101 LYS A C 17
ATOM 30570 O O . LYS A 1 101 ? 9.317 13.668 -13.496 1.00 0.00 101 LYS A O 17
ATOM 30589 N N . GLY A 1 102 ? 10.993 13.607 -14.987 1.00 0.00 102 GLY A N 17
ATOM 30590 C CA . GLY A 1 102 ? 10.095 13.553 -16.121 1.00 0.00 102 GLY A CA 17
ATOM 30591 C C . GLY A 1 102 ? 10.824 13.292 -17.420 1.00 0.00 102 GLY A C 17
ATOM 30592 O O . GLY A 1 102 ? 11.109 14.218 -18.180 1.00 0.00 102 GLY A O 17
ATOM 30596 N N . GLU A 1 103 ? 11.119 12.027 -17.682 1.00 0.00 103 GLU A N 17
ATOM 30597 C CA . GLU A 1 103 ? 11.833 11.642 -18.894 1.00 0.00 103 GLU A CA 17
ATOM 30598 C C . GLU A 1 103 ? 10.866 11.393 -20.047 1.00 0.00 103 GLU A C 17
ATOM 30599 O O . GLU A 1 103 ? 11.234 10.811 -21.069 1.00 0.00 103 GLU A O 17
ATOM 30611 N N . LEU A 1 104 ? 9.630 11.836 -19.875 1.00 0.00 104 LEU A N 17
ATOM 30612 C CA . LEU A 1 104 ? 8.631 11.736 -20.927 1.00 0.00 104 LEU A CA 17
ATOM 30613 C C . LEU A 1 104 ? 8.723 12.965 -21.821 1.00 0.00 104 LEU A C 17
ATOM 30614 O O . LEU A 1 104 ? 8.266 14.047 -21.456 1.00 0.00 104 LEU A O 17
ATOM 30630 N N . GLU A 1 105 ? 9.330 12.790 -22.983 1.00 0.00 105 GLU A N 17
ATOM 30631 C CA . GLU A 1 105 ? 9.646 13.907 -23.858 1.00 0.00 105 GLU A CA 17
ATOM 30632 C C . GLU A 1 105 ? 8.536 14.151 -24.879 1.00 0.00 105 GLU A C 17
ATOM 30633 O O . GLU A 1 105 ? 7.828 13.227 -25.284 1.00 0.00 105 GLU A O 17
ATOM 30645 N N . HIS A 1 106 ? 8.390 15.408 -25.273 1.00 0.00 106 HIS A N 17
ATOM 30646 C CA . HIS A 1 106 ? 7.475 15.806 -26.335 1.00 0.00 106 HIS A CA 17
ATOM 30647 C C . HIS A 1 106 ? 8.060 16.990 -27.091 1.00 0.00 106 HIS A C 17
ATOM 30648 O O . HIS A 1 106 ? 8.089 18.110 -26.581 1.00 0.00 106 HIS A O 17
ATOM 30663 N N . HIS A 1 107 ? 8.536 16.738 -28.302 1.00 0.00 107 HIS A N 17
ATOM 30664 C CA . HIS A 1 107 ? 9.239 17.758 -29.073 1.00 0.00 107 HIS A CA 17
ATOM 30665 C C . HIS A 1 107 ? 8.378 18.278 -30.218 1.00 0.00 107 HIS A C 17
ATOM 30666 O O . HIS A 1 107 ? 7.535 17.556 -30.752 1.00 0.00 107 HIS A O 17
ATOM 30681 N N . HIS A 1 108 ? 8.603 19.532 -30.585 1.00 0.00 108 HIS A N 17
ATOM 30682 C CA . HIS A 1 108 ? 7.910 20.149 -31.709 1.00 0.00 108 HIS A CA 17
ATOM 30683 C C . HIS A 1 108 ? 8.341 19.503 -33.021 1.00 0.00 108 HIS A C 17
ATOM 30684 O O . HIS A 1 108 ? 9.500 19.601 -33.421 1.00 0.00 108 HIS A O 17
ATOM 30699 N N . HIS A 1 109 ? 7.409 18.830 -33.678 1.00 0.00 109 HIS A N 17
ATOM 30700 C CA . HIS A 1 109 ? 7.666 18.268 -34.994 1.00 0.00 109 HIS A CA 17
ATOM 30701 C C . HIS A 1 109 ? 7.680 19.409 -36.007 1.00 0.00 109 HIS A C 17
ATOM 30702 O O . HIS A 1 109 ? 6.818 20.285 -35.957 1.00 0.00 109 HIS A O 17
ATOM 30717 N N . HIS A 1 110 ? 8.664 19.418 -36.903 1.00 0.00 110 HIS A N 17
ATOM 30718 C CA . HIS A 1 110 ? 8.840 20.539 -37.828 1.00 0.00 110 HIS A CA 17
ATOM 30719 C C . HIS A 1 110 ? 7.604 20.725 -38.700 1.00 0.00 110 HIS A C 17
ATOM 30720 O O . HIS A 1 110 ? 6.956 21.768 -38.652 1.00 0.00 110 HIS A O 17
ATOM 30735 N N . HIS A 1 111 ? 7.274 19.712 -39.489 1.00 0.00 111 HIS A N 17
ATOM 30736 C CA . HIS A 1 111 ? 6.059 19.742 -40.295 1.00 0.00 111 HIS A CA 17
ATOM 30737 C C . HIS A 1 111 ? 5.294 18.437 -40.120 1.00 0.00 111 HIS A C 17
ATOM 30738 O O . HIS A 1 111 ? 4.628 18.277 -39.076 1.00 0.00 111 HIS A O 17
ATOM 30754 N N . MET A 1 1 ? -4.637 -0.157 1.923 1.00 0.00 1 MET A N 18
ATOM 30755 C CA . MET A 1 1 ? -5.810 0.550 2.489 1.00 0.00 1 MET A CA 18
ATOM 30756 C C . MET A 1 1 ? -7.094 -0.206 2.153 1.00 0.00 1 MET A C 18
ATOM 30757 O O . MET A 1 1 ? -7.241 -0.724 1.045 1.00 0.00 1 MET A O 18
ATOM 30773 N N . PHE A 1 2 ? -8.008 -0.291 3.116 1.00 0.00 2 PHE A N 18
ATOM 30774 C CA . PHE A 1 2 ? -9.238 -1.058 2.937 1.00 0.00 2 PHE A CA 18
ATOM 30775 C C . PHE A 1 2 ? -10.459 -0.145 2.953 1.00 0.00 2 PHE A C 18
ATOM 30776 O O . PHE A 1 2 ? -10.512 0.817 3.720 1.00 0.00 2 PHE A O 18
ATOM 30793 N N . THR A 1 3 ? -11.444 -0.455 2.115 1.00 0.00 3 THR A N 18
ATOM 30794 C CA . THR A 1 3 ? -12.683 0.308 2.084 1.00 0.00 3 THR A CA 18
ATOM 30795 C C . THR A 1 3 ? -13.901 -0.609 2.168 1.00 0.00 3 THR A C 18
ATOM 30796 O O . THR A 1 3 ? -13.901 -1.710 1.618 1.00 0.00 3 THR A O 18
ATOM 30807 N N . ALA A 1 4 ? -14.926 -0.160 2.874 1.00 0.00 4 ALA A N 18
ATOM 30808 C CA . ALA A 1 4 ? -16.181 -0.890 2.967 1.00 0.00 4 ALA A CA 18
ATOM 30809 C C . ALA A 1 4 ? -17.307 -0.050 2.392 1.00 0.00 4 ALA A C 18
ATOM 30810 O O . ALA A 1 4 ? -17.338 1.164 2.583 1.00 0.00 4 ALA A O 18
ATOM 30817 N N . LYS A 1 5 ? -18.224 -0.685 1.681 1.00 0.00 5 LYS A N 18
ATOM 30818 C CA . LYS A 1 5 ? -19.287 0.040 1.010 1.00 0.00 5 LYS A CA 18
ATOM 30819 C C . LYS A 1 5 ? -20.660 -0.434 1.470 1.00 0.00 5 LYS A C 18
ATOM 30820 O O . LYS A 1 5 ? -20.987 -1.619 1.384 1.00 0.00 5 LYS A O 18
ATOM 30839 N N . LEU A 1 6 ? -21.447 0.506 1.965 1.00 0.00 6 LEU A N 18
ATOM 30840 C CA . LEU A 1 6 ? -22.812 0.232 2.389 1.00 0.00 6 LEU A CA 18
ATOM 30841 C C . LEU A 1 6 ? -23.692 0.044 1.156 1.00 0.00 6 LEU A C 18
ATOM 30842 O O . LEU A 1 6 ? -23.722 0.900 0.271 1.00 0.00 6 LEU A O 18
ATOM 30858 N N . ILE A 1 7 ? -24.386 -1.084 1.084 1.00 0.00 7 ILE A N 18
ATOM 30859 C CA . ILE A 1 7 ? -25.222 -1.375 -0.073 1.00 0.00 7 ILE A CA 18
ATOM 30860 C C . ILE A 1 7 ? -26.704 -1.364 0.288 1.00 0.00 7 ILE A C 18
ATOM 30861 O O . ILE A 1 7 ? -27.566 -1.308 -0.592 1.00 0.00 7 ILE A O 18
ATOM 30877 N N . LYS A 1 8 ? -27.002 -1.411 1.578 1.00 0.00 8 LYS A N 18
ATOM 30878 C CA . LYS A 1 8 ? -28.382 -1.480 2.037 1.00 0.00 8 LYS A CA 18
ATOM 30879 C C . LYS A 1 8 ? -28.582 -0.624 3.282 1.00 0.00 8 LYS A C 18
ATOM 30880 O O . LYS A 1 8 ? -28.013 -0.908 4.337 1.00 0.00 8 LYS A O 18
ATOM 30899 N N . GLY A 1 9 ? -29.368 0.433 3.153 1.00 0.00 9 GLY A N 18
ATOM 30900 C CA . GLY A 1 9 ? -29.704 1.242 4.306 1.00 0.00 9 GLY A CA 18
ATOM 30901 C C . GLY A 1 9 ? -29.522 2.725 4.068 1.00 0.00 9 GLY A C 18
ATOM 30902 O O . GLY A 1 9 ? -29.856 3.529 4.939 1.00 0.00 9 GLY A O 18
ATOM 30906 N N . LYS A 1 10 ? -28.975 3.087 2.899 1.00 0.00 10 LYS A N 18
ATOM 30907 C CA . LYS A 1 10 ? -28.752 4.487 2.518 1.00 0.00 10 LYS A CA 18
ATOM 30908 C C . LYS A 1 10 ? -27.581 5.081 3.298 1.00 0.00 10 LYS A C 18
ATOM 30909 O O . LYS A 1 10 ? -26.639 5.608 2.709 1.00 0.00 10 LYS A O 18
ATOM 30928 N N . THR A 1 11 ? -27.645 4.979 4.616 1.00 0.00 11 THR A N 18
ATOM 30929 C CA . THR A 1 11 ? -26.592 5.469 5.494 1.00 0.00 11 THR A CA 18
ATOM 30930 C C . THR A 1 11 ? -26.480 4.587 6.732 1.00 0.00 11 THR A C 18
ATOM 30931 O O . THR A 1 11 ? -27.493 4.108 7.250 1.00 0.00 11 THR A O 18
ATOM 30942 N N . TYR A 1 12 ? -25.257 4.359 7.192 1.00 0.00 12 TYR A N 18
ATOM 30943 C CA . TYR A 1 12 ? -25.026 3.545 8.378 1.00 0.00 12 TYR A CA 18
ATOM 30944 C C . TYR A 1 12 ? -23.727 3.970 9.055 1.00 0.00 12 TYR A C 18
ATOM 30945 O O . TYR A 1 12 ? -22.744 4.279 8.383 1.00 0.00 12 TYR A O 18
ATOM 30963 N N . ASN A 1 13 ? -23.732 4.002 10.379 1.00 0.00 13 ASN A N 18
ATOM 30964 C CA . ASN A 1 13 ? -22.566 4.435 11.140 1.00 0.00 13 ASN A CA 18
ATOM 30965 C C . ASN A 1 13 ? -21.894 3.252 11.827 1.00 0.00 13 ASN A C 18
ATOM 30966 O O . ASN A 1 13 ? -22.553 2.464 12.511 1.00 0.00 13 ASN A O 18
ATOM 30977 N N . VAL A 1 14 ? -20.587 3.132 11.643 1.00 0.00 14 VAL A N 18
ATOM 30978 C CA . VAL A 1 14 ? -19.809 2.099 12.310 1.00 0.00 14 VAL A CA 18
ATOM 30979 C C . VAL A 1 14 ? -18.626 2.718 13.047 1.00 0.00 14 VAL A C 18
ATOM 30980 O O . VAL A 1 14 ? -17.625 3.079 12.429 1.00 0.00 14 VAL A O 18
ATOM 30993 N N . MET A 1 15 ? -18.767 2.867 14.363 1.00 0.00 15 MET A N 18
ATOM 30994 C CA . MET A 1 15 ? -17.695 3.385 15.218 1.00 0.00 15 MET A CA 18
ATOM 30995 C C . MET A 1 15 ? -17.209 4.755 14.746 1.00 0.00 15 MET A C 18
ATOM 30996 O O . MET A 1 15 ? -16.034 5.099 14.893 1.00 0.00 15 MET A O 18
ATOM 31010 N N . GLY A 1 16 ? -18.123 5.542 14.195 1.00 0.00 16 GLY A N 18
ATOM 31011 C CA . GLY A 1 16 ? -17.769 6.861 13.716 1.00 0.00 16 GLY A CA 18
ATOM 31012 C C . GLY A 1 16 ? -17.693 6.923 12.204 1.00 0.00 16 GLY A C 18
ATOM 31013 O O . GLY A 1 16 ? -17.858 7.991 11.611 1.00 0.00 16 GLY A O 18
ATOM 31017 N N . ILE A 1 17 ? -17.445 5.782 11.580 1.00 0.00 17 ILE A N 18
ATOM 31018 C CA . ILE A 1 17 ? -17.356 5.710 10.129 1.00 0.00 17 ILE A CA 18
ATOM 31019 C C . ILE A 1 17 ? -18.754 5.790 9.528 1.00 0.00 17 ILE A C 18
ATOM 31020 O O . ILE A 1 17 ? -19.603 4.943 9.804 1.00 0.00 17 ILE A O 18
ATOM 31036 N N . THR A 1 18 ? -18.999 6.816 8.727 1.00 0.00 18 THR A N 18
ATOM 31037 C CA . THR A 1 18 ? -20.321 7.032 8.163 1.00 0.00 18 THR A CA 18
ATOM 31038 C C . THR A 1 18 ? -20.391 6.532 6.723 1.00 0.00 18 THR A C 18
ATOM 31039 O O . THR A 1 18 ? -19.856 7.154 5.806 1.00 0.00 18 THR A O 18
ATOM 31050 N N . PHE A 1 19 ? -21.050 5.400 6.539 1.00 0.00 19 PHE A N 18
ATOM 31051 C CA . PHE A 1 19 ? -21.179 4.791 5.226 1.00 0.00 19 PHE A CA 18
ATOM 31052 C C . PHE A 1 19 ? -22.455 5.249 4.535 1.00 0.00 19 PHE A C 18
ATOM 31053 O O . PHE A 1 19 ? -23.441 5.597 5.189 1.00 0.00 19 PHE A O 18
ATOM 31070 N N . ARG A 1 20 ? -22.426 5.232 3.212 1.00 0.00 20 ARG A N 18
ATOM 31071 C CA . ARG A 1 20 ? -23.580 5.589 2.402 1.00 0.00 20 ARG A CA 18
ATOM 31072 C C . ARG A 1 20 ? -23.768 4.552 1.305 1.00 0.00 20 ARG A C 18
ATOM 31073 O O . ARG A 1 20 ? -22.808 3.885 0.914 1.00 0.00 20 ARG A O 18
ATOM 31094 N N . ALA A 1 21 ? -25.001 4.401 0.833 1.00 0.00 21 ALA A N 18
ATOM 31095 C CA . ALA A 1 21 ? -25.296 3.494 -0.270 1.00 0.00 21 ALA A CA 18
ATOM 31096 C C . ALA A 1 21 ? -24.442 3.817 -1.495 1.00 0.00 21 ALA A C 18
ATOM 31097 O O . ALA A 1 21 ? -24.601 4.868 -2.121 1.00 0.00 21 ALA A O 18
ATOM 31104 N N . GLY A 1 22 ? -23.518 2.918 -1.808 1.00 0.00 22 GLY A N 18
ATOM 31105 C CA . GLY A 1 22 ? -22.664 3.095 -2.969 1.00 0.00 22 GLY A CA 18
ATOM 31106 C C . GLY A 1 22 ? -21.380 3.832 -2.642 1.00 0.00 22 GLY A C 18
ATOM 31107 O O . GLY A 1 22 ? -20.595 4.163 -3.536 1.00 0.00 22 GLY A O 18
ATOM 31111 N N . VAL A 1 23 ? -21.157 4.087 -1.360 1.00 0.00 23 VAL A N 18
ATOM 31112 C CA . VAL A 1 23 ? -19.970 4.805 -0.921 1.00 0.00 23 VAL A CA 18
ATOM 31113 C C . VAL A 1 23 ? -19.065 3.910 -0.082 1.00 0.00 23 VAL A C 18
ATOM 31114 O O . VAL A 1 23 ? -19.412 3.525 1.037 1.00 0.00 23 VAL A O 18
ATOM 31127 N N . SER A 1 24 ? -17.918 3.562 -0.646 1.00 0.00 24 SER A N 18
ATOM 31128 C CA . SER A 1 24 ? -16.905 2.806 0.072 1.00 0.00 24 SER A CA 18
ATOM 31129 C C . SER A 1 24 ? -15.986 3.743 0.855 1.00 0.00 24 SER A C 18
ATOM 31130 O O . SER A 1 24 ? -15.259 4.547 0.268 1.00 0.00 24 SER A O 18
ATOM 31138 N N . GLN A 1 25 ? -16.020 3.649 2.176 1.00 0.00 25 GLN A N 18
ATOM 31139 C CA . GLN A 1 25 ? -15.149 4.468 3.006 1.00 0.00 25 GLN A CA 18
ATOM 31140 C C . GLN A 1 25 ? -14.092 3.590 3.670 1.00 0.00 25 GLN A C 18
ATOM 31141 O O . GLN A 1 25 ? -14.269 2.376 3.778 1.00 0.00 25 GLN A O 18
ATOM 31155 N N . THR A 1 26 ? -12.998 4.205 4.098 1.00 0.00 26 THR A N 18
ATOM 31156 C CA . THR A 1 26 ? -11.871 3.479 4.669 1.00 0.00 26 THR A CA 18
ATOM 31157 C C . THR A 1 26 ? -12.222 2.840 6.009 1.00 0.00 26 THR A C 18
ATOM 31158 O O . THR A 1 26 ? -12.846 3.469 6.868 1.00 0.00 26 THR A O 18
ATOM 31169 N N . VAL A 1 27 ? -11.819 1.585 6.183 1.00 0.00 27 VAL A N 18
ATOM 31170 C CA . VAL A 1 27 ? -12.076 0.864 7.422 1.00 0.00 27 VAL A CA 18
ATOM 31171 C C . VAL A 1 27 ? -10.802 0.221 7.960 1.00 0.00 27 VAL A C 18
ATOM 31172 O O . VAL A 1 27 ? -9.943 -0.219 7.191 1.00 0.00 27 VAL A O 18
ATOM 31185 N N . PRO A 1 28 ? -10.656 0.192 9.292 1.00 0.00 28 PRO A N 18
ATOM 31186 C CA . PRO A 1 28 ? -9.546 -0.490 9.964 1.00 0.00 28 PRO A CA 18
ATOM 31187 C C . PRO A 1 28 ? -9.600 -2.007 9.775 1.00 0.00 28 PRO A C 18
ATOM 31188 O O . PRO A 1 28 ? -10.617 -2.556 9.342 1.00 0.00 28 PRO A O 18
ATOM 31199 N N . LYS A 1 29 ? -8.507 -2.674 10.134 1.00 0.00 29 LYS A N 18
ATOM 31200 C CA . LYS A 1 29 ? -8.364 -4.116 9.935 1.00 0.00 29 LYS A CA 18
ATOM 31201 C C . LYS A 1 29 ? -9.501 -4.912 10.587 1.00 0.00 29 LYS A C 18
ATOM 31202 O O . LYS A 1 29 ? -10.006 -5.874 10.006 1.00 0.00 29 LYS A O 18
ATOM 31221 N N . LYS A 1 30 ? -9.918 -4.507 11.784 1.00 0.00 30 LYS A N 18
ATOM 31222 C CA . LYS A 1 30 ? -10.938 -5.254 12.509 1.00 0.00 30 LYS A CA 18
ATOM 31223 C C . LYS A 1 30 ? -12.322 -5.012 11.920 1.00 0.00 30 LYS A C 18
ATOM 31224 O O . LYS A 1 30 ? -13.160 -5.916 11.891 1.00 0.00 30 LYS A O 18
ATOM 31243 N N . LEU A 1 31 ? -12.558 -3.803 11.431 1.00 0.00 31 LEU A N 18
ATOM 31244 C CA . LEU A 1 31 ? -13.854 -3.465 10.856 1.00 0.00 31 LEU A CA 18
ATOM 31245 C C . LEU A 1 31 ? -14.011 -4.071 9.469 1.00 0.00 31 LEU A C 18
ATOM 31246 O O . LEU A 1 31 ? -15.129 -4.326 9.022 1.00 0.00 31 LEU A O 18
ATOM 31262 N N . TYR A 1 32 ? -12.891 -4.315 8.796 1.00 0.00 32 TYR A N 18
ATOM 31263 C CA . TYR A 1 32 ? -12.915 -4.970 7.495 1.00 0.00 32 TYR A CA 18
ATOM 31264 C C . TYR A 1 32 ? -13.535 -6.360 7.619 1.00 0.00 32 TYR A C 18
ATOM 31265 O O . TYR A 1 32 ? -14.357 -6.759 6.802 1.00 0.00 32 TYR A O 18
ATOM 31283 N N . GLU A 1 33 ? -13.157 -7.083 8.665 1.00 0.00 33 GLU A N 18
ATOM 31284 C CA . GLU A 1 33 ? -13.690 -8.420 8.894 1.00 0.00 33 GLU A CA 18
ATOM 31285 C C . GLU A 1 33 ? -15.097 -8.342 9.486 1.00 0.00 33 GLU A C 18
ATOM 31286 O O . GLU A 1 33 ? -15.976 -9.133 9.135 1.00 0.00 33 GLU A O 18
ATOM 31298 N N . TYR A 1 34 ? -15.306 -7.370 10.370 1.00 0.00 34 TYR A N 18
ATOM 31299 C CA . TYR A 1 34 ? -16.610 -7.157 10.994 1.00 0.00 34 TYR A CA 18
ATOM 31300 C C . TYR A 1 34 ? -17.686 -6.922 9.936 1.00 0.00 34 TYR A C 18
ATOM 31301 O O . TYR A 1 34 ? -18.784 -7.478 10.013 1.00 0.00 34 TYR A O 18
ATOM 31319 N N . LEU A 1 35 ? -17.358 -6.110 8.939 1.00 0.00 35 LEU A N 18
ATOM 31320 C CA . LEU A 1 35 ? -18.298 -5.790 7.875 1.00 0.00 35 LEU A CA 18
ATOM 31321 C C . LEU A 1 35 ? -18.271 -6.856 6.783 1.00 0.00 35 LEU A C 18
ATOM 31322 O O . LEU A 1 35 ? -19.215 -6.982 6.007 1.00 0.00 35 LEU A O 18
ATOM 31338 N N . ASN A 1 36 ? -17.187 -7.624 6.728 1.00 0.00 36 ASN A N 18
ATOM 31339 C CA . ASN A 1 36 ? -17.090 -8.751 5.801 1.00 0.00 36 ASN A CA 18
ATOM 31340 C C . ASN A 1 36 ? -18.164 -9.783 6.122 1.00 0.00 36 ASN A C 18
ATOM 31341 O O . ASN A 1 36 ? -18.747 -10.401 5.229 1.00 0.00 36 ASN A O 18
ATOM 31352 N N . GLU A 1 37 ? -18.428 -9.944 7.410 1.00 0.00 37 GLU A N 18
ATOM 31353 C CA . GLU A 1 37 ? -19.455 -10.857 7.885 1.00 0.00 37 GLU A CA 18
ATOM 31354 C C . GLU A 1 37 ? -20.785 -10.126 8.045 1.00 0.00 37 GLU A C 18
ATOM 31355 O O . GLU A 1 37 ? -21.647 -10.536 8.822 1.00 0.00 37 GLU A O 18
ATOM 31367 N N . ASN A 1 38 ? -20.946 -9.043 7.298 1.00 0.00 38 ASN A N 18
ATOM 31368 C CA . ASN A 1 38 ? -22.162 -8.247 7.349 1.00 0.00 38 ASN A CA 18
ATOM 31369 C C . ASN A 1 38 ? -22.861 -8.279 5.989 1.00 0.00 38 ASN A C 18
ATOM 31370 O O . ASN A 1 38 ? -22.274 -7.907 4.971 1.00 0.00 38 ASN A O 18
ATOM 31381 N N . PRO A 1 39 ? -24.122 -8.742 5.961 1.00 0.00 39 PRO A N 18
ATOM 31382 C CA . PRO A 1 39 ? -24.881 -8.943 4.716 1.00 0.00 39 PRO A CA 18
ATOM 31383 C C . PRO A 1 39 ? -25.088 -7.668 3.893 1.00 0.00 39 PRO A C 18
ATOM 31384 O O . PRO A 1 39 ? -25.122 -7.723 2.664 1.00 0.00 39 PRO A O 18
ATOM 31395 N N . TYR A 1 40 ? -25.212 -6.523 4.553 1.00 0.00 40 TYR A N 18
ATOM 31396 C CA . TYR A 1 40 ? -25.521 -5.283 3.845 1.00 0.00 40 TYR A CA 18
ATOM 31397 C C . TYR A 1 40 ? -24.277 -4.435 3.594 1.00 0.00 40 TYR A C 18
ATOM 31398 O O . TYR A 1 40 ? -24.370 -3.224 3.369 1.00 0.00 40 TYR A O 18
ATOM 31416 N N . PHE A 1 41 ? -23.117 -5.080 3.585 1.00 0.00 41 PHE A N 18
ATOM 31417 C CA . PHE A 1 41 ? -21.867 -4.400 3.271 1.00 0.00 41 PHE A CA 18
ATOM 31418 C C . PHE A 1 41 ? -21.059 -5.170 2.233 1.00 0.00 41 PHE A C 18
ATOM 31419 O O . PHE A 1 41 ? -20.700 -6.329 2.441 1.00 0.00 41 PHE A O 18
ATOM 31436 N N . ILE A 1 42 ? -20.790 -4.528 1.105 1.00 0.00 42 ILE A N 18
ATOM 31437 C CA . ILE A 1 42 ? -19.857 -5.070 0.129 1.00 0.00 42 ILE A CA 18
ATOM 31438 C C . ILE A 1 42 ? -18.561 -4.275 0.183 1.00 0.00 42 ILE A C 18
ATOM 31439 O O . ILE A 1 42 ? -18.525 -3.097 -0.166 1.00 0.00 42 ILE A O 18
ATOM 31455 N N . LEU A 1 43 ? -17.506 -4.915 0.653 1.00 0.00 43 LEU A N 18
ATOM 31456 C CA . LEU A 1 43 ? -16.238 -4.240 0.857 1.00 0.00 43 LEU A CA 18
ATOM 31457 C C . LEU A 1 43 ? -15.358 -4.357 -0.376 1.00 0.00 43 LEU A C 18
ATOM 31458 O O . LEU A 1 43 ? -15.663 -5.105 -1.306 1.00 0.00 43 LEU A O 18
ATOM 31474 N N . THR A 1 44 ? -14.278 -3.596 -0.387 1.00 0.00 44 THR A N 18
ATOM 31475 C CA . THR A 1 44 ? -13.323 -3.620 -1.478 1.00 0.00 44 THR A CA 18
ATOM 31476 C C . THR A 1 44 ? -11.943 -3.222 -0.968 1.00 0.00 44 THR A C 18
ATOM 31477 O O . THR A 1 44 ? -11.792 -2.210 -0.274 1.00 0.00 44 THR A O 18
ATOM 31488 N N . GLN A 1 45 ? -10.943 -4.033 -1.267 1.00 0.00 45 GLN A N 18
ATOM 31489 C CA . GLN A 1 45 ? -9.582 -3.723 -0.878 1.00 0.00 45 GLN A CA 18
ATOM 31490 C C . GLN A 1 45 ? -8.901 -2.899 -1.957 1.00 0.00 45 GLN A C 18
ATOM 31491 O O . GLN A 1 45 ? -9.029 -3.188 -3.153 1.00 0.00 45 GLN A O 18
ATOM 31505 N N . GLU A 1 46 ? -8.195 -1.872 -1.537 1.00 0.00 46 GLU A N 18
ATOM 31506 C CA . GLU A 1 46 ? -7.458 -1.018 -2.445 1.00 0.00 46 GLU A CA 18
ATOM 31507 C C . GLU A 1 46 ? -5.985 -1.388 -2.409 1.00 0.00 46 GLU A C 18
ATOM 31508 O O . GLU A 1 46 ? -5.602 -2.360 -1.756 1.00 0.00 46 GLU A O 18
ATOM 31520 N N . LEU A 1 47 ? -5.169 -0.623 -3.111 1.00 0.00 47 LEU A N 18
ATOM 31521 C CA . LEU A 1 47 ? -3.738 -0.878 -3.148 1.00 0.00 47 LEU A CA 18
ATOM 31522 C C . LEU A 1 47 ? -3.107 -0.608 -1.787 1.00 0.00 47 LEU A C 18
ATOM 31523 O O . LEU A 1 47 ? -3.664 0.122 -0.959 1.00 0.00 47 LEU A O 18
ATOM 31539 N N . ASN A 1 48 ? -1.962 -1.225 -1.550 1.00 0.00 48 ASN A N 18
ATOM 31540 C CA . ASN A 1 48 ? -1.209 -0.997 -0.326 1.00 0.00 48 ASN A CA 18
ATOM 31541 C C . ASN A 1 48 ? -0.433 0.310 -0.453 1.00 0.00 48 ASN A C 18
ATOM 31542 O O . ASN A 1 48 ? -0.365 1.097 0.492 1.00 0.00 48 ASN A O 18
ATOM 31553 N N . ASN A 1 49 ? 0.144 0.522 -1.637 1.00 0.00 49 ASN A N 18
ATOM 31554 C CA . ASN A 1 49 ? 0.872 1.753 -1.962 1.00 0.00 49 ASN A CA 18
ATOM 31555 C C . ASN A 1 49 ? 2.113 1.919 -1.092 1.00 0.00 49 ASN A C 18
ATOM 31556 O O . ASN A 1 49 ? 2.461 1.042 -0.297 1.00 0.00 49 ASN A O 18
ATOM 31567 N N . GLN A 1 50 ? 2.792 3.038 -1.279 1.00 0.00 50 GLN A N 18
ATOM 31568 C CA . GLN A 1 50 ? 3.912 3.410 -0.435 1.00 0.00 50 GLN A CA 18
ATOM 31569 C C . GLN A 1 50 ? 3.424 4.407 0.603 1.00 0.00 50 GLN A C 18
ATOM 31570 O O . GLN A 1 50 ? 2.339 4.970 0.447 1.00 0.00 50 GLN A O 18
ATOM 31584 N N . LYS A 1 51 ? 4.214 4.623 1.653 1.00 0.00 51 LYS A N 18
ATOM 31585 C CA . LYS A 1 51 ? 3.853 5.563 2.718 1.00 0.00 51 LYS A CA 18
ATOM 31586 C C . LYS A 1 51 ? 2.610 5.076 3.459 1.00 0.00 51 LYS A C 18
ATOM 31587 O O . LYS A 1 51 ? 1.882 5.863 4.068 1.00 0.00 51 LYS A O 18
ATOM 31606 N N . ASP A 1 52 ? 2.385 3.767 3.407 1.00 0.00 52 ASP A N 18
ATOM 31607 C CA . ASP A 1 52 ? 1.259 3.137 4.092 1.00 0.00 52 ASP A CA 18
ATOM 31608 C C . ASP A 1 52 ? 1.446 3.249 5.598 1.00 0.00 52 ASP A C 18
ATOM 31609 O O . ASP A 1 52 ? 0.491 3.442 6.352 1.00 0.00 52 ASP A O 18
ATOM 31618 N N . ASP A 1 53 ? 2.690 3.115 6.018 1.00 0.00 53 ASP A N 18
ATOM 31619 C CA . ASP A 1 53 ? 3.086 3.420 7.383 1.00 0.00 53 ASP A CA 18
ATOM 31620 C C . ASP A 1 53 ? 4.255 4.389 7.355 1.00 0.00 53 ASP A C 18
ATOM 31621 O O . ASP A 1 53 ? 5.413 3.980 7.246 1.00 0.00 53 ASP A O 18
ATOM 31630 N N . PRO A 1 54 ? 3.956 5.692 7.399 1.00 0.00 54 PRO A N 18
ATOM 31631 C CA . PRO A 1 54 ? 4.964 6.745 7.310 1.00 0.00 54 PRO A CA 18
ATOM 31632 C C . PRO A 1 54 ? 5.793 6.855 8.580 1.00 0.00 54 PRO A C 18
ATOM 31633 O O . PRO A 1 54 ? 5.306 7.338 9.600 1.00 0.00 54 PRO A O 18
ATOM 31644 N N . ILE A 1 55 ? 7.031 6.370 8.519 1.00 0.00 55 ILE A N 18
ATOM 31645 C CA . ILE A 1 55 ? 7.954 6.467 9.647 1.00 0.00 55 ILE A CA 18
ATOM 31646 C C . ILE A 1 55 ? 9.282 5.785 9.291 1.00 0.00 55 ILE A C 18
ATOM 31647 O O . ILE A 1 55 ? 10.038 5.342 10.154 1.00 0.00 55 ILE A O 18
ATOM 31663 N N . ASN A 1 56 ? 9.576 5.751 8.001 1.00 0.00 56 ASN A N 18
ATOM 31664 C CA . ASN A 1 56 ? 10.691 4.959 7.486 1.00 0.00 56 ASN A CA 18
ATOM 31665 C C . ASN A 1 56 ? 11.410 5.677 6.344 1.00 0.00 56 ASN A C 18
ATOM 31666 O O . ASN A 1 56 ? 11.867 5.048 5.388 1.00 0.00 56 ASN A O 18
ATOM 31677 N N . TYR A 1 57 ? 11.546 6.987 6.465 1.00 0.00 57 TYR A N 18
ATOM 31678 C CA . TYR A 1 57 ? 12.132 7.792 5.400 1.00 0.00 57 TYR A CA 18
ATOM 31679 C C . TYR A 1 57 ? 13.616 8.051 5.647 1.00 0.00 57 TYR A C 18
ATOM 31680 O O . TYR A 1 57 ? 14.121 7.836 6.748 1.00 0.00 57 TYR A O 18
ATOM 31698 N N . THR A 1 58 ? 14.302 8.512 4.607 1.00 0.00 58 THR A N 18
ATOM 31699 C CA . THR A 1 58 ? 15.721 8.831 4.685 1.00 0.00 58 THR A CA 18
ATOM 31700 C C . THR A 1 58 ? 15.974 9.984 5.647 1.00 0.00 58 THR A C 18
ATOM 31701 O O . THR A 1 58 ? 15.215 10.949 5.669 1.00 0.00 58 THR A O 18
ATOM 31712 N N . GLU A 1 59 ? 17.028 9.862 6.453 1.00 0.00 59 GLU A N 18
ATOM 31713 C CA . GLU A 1 59 ? 17.444 10.937 7.347 1.00 0.00 59 GLU A CA 18
ATOM 31714 C C . GLU A 1 59 ? 17.576 12.236 6.564 1.00 0.00 59 GLU A C 18
ATOM 31715 O O . GLU A 1 59 ? 16.968 13.252 6.908 1.00 0.00 59 GLU A O 18
ATOM 31727 N N . SER A 1 60 ? 18.364 12.180 5.500 1.00 0.00 60 SER A N 18
ATOM 31728 C CA . SER A 1 60 ? 18.554 13.316 4.617 1.00 0.00 60 SER A CA 18
ATOM 31729 C C . SER A 1 60 ? 17.223 13.762 4.016 1.00 0.00 60 SER A C 18
ATOM 31730 O O . SER A 1 60 ? 16.997 14.958 3.819 1.00 0.00 60 SER A O 18
ATOM 31738 N N . GLU A 1 61 ? 16.327 12.810 3.751 1.00 0.00 61 GLU A N 18
ATOM 31739 C CA . GLU A 1 61 ? 15.052 13.151 3.135 1.00 0.00 61 GLU A CA 18
ATOM 31740 C C . GLU A 1 61 ? 14.165 13.878 4.138 1.00 0.00 61 GLU A C 18
ATOM 31741 O O . GLU A 1 61 ? 13.523 14.876 3.809 1.00 0.00 61 GLU A O 18
ATOM 31753 N N . LEU A 1 62 ? 14.163 13.385 5.369 1.00 0.00 62 LEU A N 18
ATOM 31754 C CA . LEU A 1 62 ? 13.375 13.969 6.447 1.00 0.00 62 LEU A CA 18
ATOM 31755 C C . LEU A 1 62 ? 13.862 15.368 6.793 1.00 0.00 62 LEU A C 18
ATOM 31756 O O . LEU A 1 62 ? 13.061 16.271 7.035 1.00 0.00 62 LEU A O 18
ATOM 31772 N N . LYS A 1 63 ? 15.177 15.545 6.816 1.00 0.00 63 LYS A N 18
ATOM 31773 C CA . LYS A 1 63 ? 15.768 16.834 7.159 1.00 0.00 63 LYS A CA 18
ATOM 31774 C C . LYS A 1 63 ? 15.482 17.872 6.079 1.00 0.00 63 LYS A C 18
ATOM 31775 O O . LYS A 1 63 ? 15.586 19.077 6.317 1.00 0.00 63 LYS A O 18
ATOM 31794 N N . GLY A 1 64 ? 15.093 17.398 4.904 1.00 0.00 64 GLY A N 18
ATOM 31795 C CA . GLY A 1 64 ? 14.735 18.292 3.823 1.00 0.00 64 GLY A CA 18
ATOM 31796 C C . GLY A 1 64 ? 13.237 18.332 3.583 1.00 0.00 64 GLY A C 18
ATOM 31797 O O . GLY A 1 64 ? 12.778 18.875 2.579 1.00 0.00 64 GLY A O 18
ATOM 31801 N N . MET A 1 65 ? 12.474 17.756 4.503 1.00 0.00 65 MET A N 18
ATOM 31802 C CA . MET A 1 65 ? 11.020 17.720 4.383 1.00 0.00 65 MET A CA 18
ATOM 31803 C C . MET A 1 65 ? 10.378 18.944 5.014 1.00 0.00 65 MET A C 18
ATOM 31804 O O . MET A 1 65 ? 10.994 19.637 5.823 1.00 0.00 65 MET A O 18
ATOM 31818 N N . ASN A 1 66 ? 9.131 19.183 4.641 1.00 0.00 66 ASN A N 18
ATOM 31819 C CA . ASN A 1 66 ? 8.329 20.241 5.242 1.00 0.00 66 ASN A CA 18
ATOM 31820 C C . ASN A 1 66 ? 7.958 19.841 6.671 1.00 0.00 66 ASN A C 18
ATOM 31821 O O . ASN A 1 66 ? 7.771 18.655 6.964 1.00 0.00 66 ASN A O 18
ATOM 31832 N N . LYS A 1 67 ? 7.878 20.826 7.556 1.00 0.00 67 LYS A N 18
ATOM 31833 C CA . LYS A 1 67 ? 7.474 20.602 8.939 1.00 0.00 67 LYS A CA 18
ATOM 31834 C C . LYS A 1 67 ? 6.133 19.865 8.996 1.00 0.00 67 LYS A C 18
ATOM 31835 O O . LYS A 1 67 ? 5.948 18.955 9.808 1.00 0.00 67 LYS A O 18
ATOM 31854 N N . ALA A 1 68 ? 5.227 20.234 8.094 1.00 0.00 68 ALA A N 18
ATOM 31855 C CA . ALA A 1 68 ? 3.894 19.638 8.040 1.00 0.00 68 ALA A CA 18
ATOM 31856 C C . ALA A 1 68 ? 3.948 18.166 7.631 1.00 0.00 68 ALA A C 18
ATOM 31857 O O . ALA A 1 68 ? 3.079 17.374 8.009 1.00 0.00 68 ALA A O 18
ATOM 31864 N N . GLU A 1 69 ? 4.970 17.796 6.864 1.00 0.00 69 GLU A N 18
ATOM 31865 C CA . GLU A 1 69 ? 5.148 16.407 6.453 1.00 0.00 69 GLU A CA 18
ATOM 31866 C C . GLU A 1 69 ? 5.410 15.538 7.671 1.00 0.00 69 GLU A C 18
ATOM 31867 O O . GLU A 1 69 ? 4.757 14.514 7.867 1.00 0.00 69 GLU A O 18
ATOM 31879 N N . HIS A 1 70 ? 6.363 15.969 8.495 1.00 0.00 70 HIS A N 18
ATOM 31880 C CA . HIS A 1 70 ? 6.675 15.283 9.738 1.00 0.00 70 HIS A CA 18
ATOM 31881 C C . HIS A 1 70 ? 5.436 15.143 10.606 1.00 0.00 70 HIS A C 18
ATOM 31882 O O . HIS A 1 70 ? 5.203 14.084 11.182 1.00 0.00 70 HIS A O 18
ATOM 31897 N N . GLU A 1 71 ? 4.641 16.208 10.681 1.00 0.00 71 GLU A N 18
ATOM 31898 C CA . GLU A 1 71 ? 3.402 16.183 11.451 1.00 0.00 71 GLU A CA 18
ATOM 31899 C C . GLU A 1 71 ? 2.484 15.087 10.939 1.00 0.00 71 GLU A C 18
ATOM 31900 O O . GLU A 1 71 ? 2.009 14.258 11.712 1.00 0.00 71 GLU A O 18
ATOM 31912 N N . SER A 1 72 ? 2.252 15.085 9.632 1.00 0.00 72 SER A N 18
ATOM 31913 C CA . SER A 1 72 ? 1.416 14.074 8.996 1.00 0.00 72 SER A CA 18
ATOM 31914 C C . SER A 1 72 ? 1.928 12.671 9.325 1.00 0.00 72 SER A C 18
ATOM 31915 O O . SER A 1 72 ? 1.149 11.765 9.628 1.00 0.00 72 SER A O 18
ATOM 31923 N N . ILE A 1 73 ? 3.247 12.519 9.283 1.00 0.00 73 ILE A N 18
ATOM 31924 C CA . ILE A 1 73 ? 3.905 11.261 9.607 1.00 0.00 73 ILE A CA 18
ATOM 31925 C C . ILE A 1 73 ? 3.557 10.794 11.022 1.00 0.00 73 ILE A C 18
ATOM 31926 O O . ILE A 1 73 ? 2.971 9.726 11.209 1.00 0.00 73 ILE A O 18
ATOM 31942 N N . ILE A 1 74 ? 3.893 11.605 12.016 1.00 0.00 74 ILE A N 18
ATOM 31943 C CA . ILE A 1 74 ? 3.716 11.207 13.406 1.00 0.00 74 ILE A CA 18
ATOM 31944 C C . ILE A 1 74 ? 2.262 11.283 13.860 1.00 0.00 74 ILE A C 18
ATOM 31945 O O . ILE A 1 74 ? 1.915 10.743 14.908 1.00 0.00 74 ILE A O 18
ATOM 31961 N N . SER A 1 75 ? 1.412 11.942 13.088 1.00 0.00 75 SER A N 18
ATOM 31962 C CA . SER A 1 75 ? -0.016 11.939 13.385 1.00 0.00 75 SER A CA 18
ATOM 31963 C C . SER A 1 75 ? -0.608 10.576 13.056 1.00 0.00 75 SER A C 18
ATOM 31964 O O . SER A 1 75 ? -1.350 10.004 13.853 1.00 0.00 75 SER A O 18
ATOM 31972 N N . ASN A 1 76 ? -0.245 10.042 11.894 1.00 0.00 76 ASN A N 18
ATOM 31973 C CA . ASN A 1 76 ? -0.740 8.741 11.463 1.00 0.00 76 ASN A CA 18
ATOM 31974 C C . ASN A 1 76 ? -0.062 7.620 12.238 1.00 0.00 76 ASN A C 18
ATOM 31975 O O . ASN A 1 76 ? -0.652 6.566 12.463 1.00 0.00 76 ASN A O 18
ATOM 31986 N N . LEU A 1 77 ? 1.180 7.854 12.648 1.00 0.00 77 LEU A N 18
ATOM 31987 C CA . LEU A 1 77 ? 1.911 6.886 13.457 1.00 0.00 77 LEU A CA 18
ATOM 31988 C C . LEU A 1 77 ? 1.288 6.754 14.844 1.00 0.00 77 LEU A C 18
ATOM 31989 O O . LEU A 1 77 ? 1.285 5.676 15.434 1.00 0.00 77 LEU A O 18
ATOM 32005 N N . GLY A 1 78 ? 0.765 7.859 15.358 1.00 0.00 78 GLY A N 18
ATOM 32006 C CA . GLY A 1 78 ? 0.200 7.860 16.691 1.00 0.00 78 GLY A CA 18
ATOM 32007 C C . GLY A 1 78 ? 1.132 8.491 17.707 1.00 0.00 78 GLY A C 18
ATOM 32008 O O . GLY A 1 78 ? 1.216 8.044 18.852 1.00 0.00 78 GLY A O 18
ATOM 32012 N N . ARG A 1 79 ? 1.847 9.522 17.280 1.00 0.00 79 ARG A N 18
ATOM 32013 C CA . ARG A 1 79 ? 2.739 10.256 18.167 1.00 0.00 79 ARG A CA 18
ATOM 32014 C C . ARG A 1 79 ? 2.260 11.693 18.337 1.00 0.00 79 ARG A C 18
ATOM 32015 O O . ARG A 1 79 ? 2.118 12.177 19.460 1.00 0.00 79 ARG A O 18
ATOM 32036 N N . ASN A 1 80 ? 2.011 12.352 17.202 1.00 0.00 80 ASN A N 18
ATOM 32037 C CA . ASN A 1 80 ? 1.598 13.760 17.156 1.00 0.00 80 ASN A CA 18
ATOM 32038 C C . ASN A 1 80 ? 2.734 14.685 17.608 1.00 0.00 80 ASN A C 18
ATOM 32039 O O . ASN A 1 80 ? 3.394 14.437 18.618 1.00 0.00 80 ASN A O 18
ATOM 32050 N N . PRO A 1 81 ? 2.983 15.772 16.863 1.00 0.00 81 PRO A N 18
ATOM 32051 C CA . PRO A 1 81 ? 4.055 16.707 17.178 1.00 0.00 81 PRO A CA 18
ATOM 32052 C C . PRO A 1 81 ? 3.661 17.703 18.268 1.00 0.00 81 PRO A C 18
ATOM 32053 O O . PRO A 1 81 ? 3.638 18.914 18.047 1.00 0.00 81 PRO A O 18
ATOM 32064 N N . SER A 1 82 ? 3.367 17.176 19.451 1.00 0.00 82 SER A N 18
ATOM 32065 C CA . SER A 1 82 ? 2.956 17.996 20.579 1.00 0.00 82 SER A CA 18
ATOM 32066 C C . SER A 1 82 ? 4.162 18.520 21.362 1.00 0.00 82 SER A C 18
ATOM 32067 O O . SER A 1 82 ? 4.043 19.468 22.138 1.00 0.00 82 SER A O 18
ATOM 32075 N N . ASP A 1 83 ? 5.320 17.897 21.165 1.00 0.00 83 ASP A N 18
ATOM 32076 C CA . ASP A 1 83 ? 6.554 18.378 21.782 1.00 0.00 83 ASP A CA 18
ATOM 32077 C C . ASP A 1 83 ? 7.756 18.047 20.906 1.00 0.00 83 ASP A C 18
ATOM 32078 O O . ASP A 1 83 ? 8.424 17.026 21.093 1.00 0.00 83 ASP A O 18
ATOM 32087 N N . PHE A 1 84 ? 7.974 18.885 19.907 1.00 0.00 84 PHE A N 18
ATOM 32088 C CA . PHE A 1 84 ? 9.140 18.786 19.041 1.00 0.00 84 PHE A CA 18
ATOM 32089 C C . PHE A 1 84 ? 9.627 20.184 18.699 1.00 0.00 84 PHE A C 18
ATOM 32090 O O . PHE A 1 84 ? 8.972 20.912 17.949 1.00 0.00 84 PHE A O 18
ATOM 32107 N N . LYS A 1 85 ? 10.760 20.559 19.262 1.00 0.00 85 LYS A N 18
ATOM 32108 C CA . LYS A 1 85 ? 11.293 21.903 19.093 1.00 0.00 85 LYS A CA 18
ATOM 32109 C C . LYS A 1 85 ? 12.435 21.917 18.084 1.00 0.00 85 LYS A C 18
ATOM 32110 O O . LYS A 1 85 ? 12.673 22.924 17.418 1.00 0.00 85 LYS A O 18
ATOM 32129 N N . ASN A 1 86 ? 13.132 20.795 17.971 1.00 0.00 86 ASN A N 18
ATOM 32130 C CA . ASN A 1 86 ? 14.257 20.691 17.050 1.00 0.00 86 ASN A CA 18
ATOM 32131 C C . ASN A 1 86 ? 13.893 19.833 15.850 1.00 0.00 86 ASN A C 18
ATOM 32132 O O . ASN A 1 86 ? 13.045 18.942 15.943 1.00 0.00 86 ASN A O 18
ATOM 32143 N N . ALA A 1 87 ? 14.548 20.095 14.727 1.00 0.00 87 ALA A N 18
ATOM 32144 C CA . ALA A 1 87 ? 14.395 19.264 13.546 1.00 0.00 87 ALA A CA 18
ATOM 32145 C C . ALA A 1 87 ? 15.060 17.922 13.794 1.00 0.00 87 ALA A C 18
ATOM 32146 O O . ALA A 1 87 ? 14.551 16.875 13.397 1.00 0.00 87 ALA A O 18
ATOM 32153 N N . ASP A 1 88 ? 16.188 17.977 14.492 1.00 0.00 88 ASP A N 18
ATOM 32154 C CA . ASP A 1 88 ? 16.931 16.782 14.883 1.00 0.00 88 ASP A CA 18
ATOM 32155 C C . ASP A 1 88 ? 16.034 15.817 15.655 1.00 0.00 88 ASP A C 18
ATOM 32156 O O . ASP A 1 88 ? 16.069 14.608 15.428 1.00 0.00 88 ASP A O 18
ATOM 32165 N N . GLU A 1 89 ? 15.213 16.373 16.544 1.00 0.00 89 GLU A N 18
ATOM 32166 C CA . GLU A 1 89 ? 14.258 15.590 17.329 1.00 0.00 89 GLU A CA 18
ATOM 32167 C C . GLU A 1 89 ? 13.276 14.852 16.425 1.00 0.00 89 GLU A C 18
ATOM 32168 O O . GLU A 1 89 ? 13.000 13.667 16.621 1.00 0.00 89 GLU A O 18
ATOM 32180 N N . ARG A 1 90 ? 12.757 15.566 15.435 1.00 0.00 90 ARG A N 18
ATOM 32181 C CA . ARG A 1 90 ? 11.777 15.007 14.515 1.00 0.00 90 ARG A CA 18
ATOM 32182 C C . ARG A 1 90 ? 12.377 13.844 13.729 1.00 0.00 90 ARG A C 18
ATOM 32183 O O . ARG A 1 90 ? 11.769 12.779 13.610 1.00 0.00 90 ARG A O 18
ATOM 32204 N N . ILE A 1 91 ? 13.577 14.051 13.205 1.00 0.00 91 ILE A N 18
ATOM 32205 C CA . ILE A 1 91 ? 14.270 13.013 12.454 1.00 0.00 91 ILE A CA 18
ATOM 32206 C C . ILE A 1 91 ? 14.643 11.848 13.373 1.00 0.00 91 ILE A C 18
ATOM 32207 O O . ILE A 1 91 ? 14.494 10.685 13.000 1.00 0.00 91 ILE A O 18
ATOM 32223 N N . ALA A 1 92 ? 15.084 12.173 14.584 1.00 0.00 92 ALA A N 18
ATOM 32224 C CA . ALA A 1 92 ? 15.503 11.163 15.552 1.00 0.00 92 ALA A CA 18
ATOM 32225 C C . ALA A 1 92 ? 14.367 10.210 15.890 1.00 0.00 92 ALA A C 18
ATOM 32226 O O . ALA A 1 92 ? 14.576 9.002 16.012 1.00 0.00 92 ALA A O 18
ATOM 32233 N N . TYR A 1 93 ? 13.162 10.747 16.036 1.00 0.00 93 TYR A N 18
ATOM 32234 C CA . TYR A 1 93 ? 12.016 9.919 16.379 1.00 0.00 93 TYR A CA 18
ATOM 32235 C C . TYR A 1 93 ? 11.613 9.036 15.203 1.00 0.00 93 TYR A C 18
ATOM 32236 O O . TYR A 1 93 ? 11.219 7.888 15.389 1.00 0.00 93 TYR A O 18
ATOM 32254 N N . ILE A 1 94 ? 11.711 9.567 13.991 1.00 0.00 94 ILE A N 18
ATOM 32255 C CA . ILE A 1 94 ? 11.368 8.791 12.806 1.00 0.00 94 ILE A CA 18
ATOM 32256 C C . ILE A 1 94 ? 12.415 7.699 12.556 1.00 0.00 94 ILE A C 18
ATOM 32257 O O . ILE A 1 94 ? 12.075 6.574 12.186 1.00 0.00 94 ILE A O 18
ATOM 32273 N N . LEU A 1 95 ? 13.680 8.022 12.801 1.00 0.00 95 LEU A N 18
ATOM 32274 C CA . LEU A 1 95 ? 14.760 7.044 12.672 1.00 0.00 95 LEU A CA 18
ATOM 32275 C C . LEU A 1 95 ? 14.712 6.018 13.803 1.00 0.00 95 LEU A C 18
ATOM 32276 O O . LEU A 1 95 ? 15.289 4.936 13.694 1.00 0.00 95 LEU A O 18
ATOM 32292 N N . LYS A 1 96 ? 14.013 6.362 14.881 1.00 0.00 96 LYS A N 18
ATOM 32293 C CA . LYS A 1 96 ? 13.874 5.472 16.029 1.00 0.00 96 LYS A CA 18
ATOM 32294 C C . LYS A 1 96 ? 13.185 4.171 15.625 1.00 0.00 96 LYS A C 18
ATOM 32295 O O . LYS A 1 96 ? 13.616 3.087 16.012 1.00 0.00 96 LYS A O 18
ATOM 32314 N N . GLN A 1 97 ? 12.127 4.282 14.830 1.00 0.00 97 GLN A N 18
ATOM 32315 C CA . GLN A 1 97 ? 11.391 3.106 14.373 1.00 0.00 97 GLN A CA 18
ATOM 32316 C C . GLN A 1 97 ? 12.223 2.303 13.382 1.00 0.00 97 GLN A C 18
ATOM 32317 O O . GLN A 1 97 ? 12.196 1.070 13.390 1.00 0.00 97 GLN A O 18
ATOM 32331 N N . ILE A 1 98 ? 12.971 3.007 12.540 1.00 0.00 98 ILE A N 18
ATOM 32332 C CA . ILE A 1 98 ? 13.854 2.359 11.574 1.00 0.00 98 ILE A CA 18
ATOM 32333 C C . ILE A 1 98 ? 14.957 1.582 12.292 1.00 0.00 98 ILE A C 18
ATOM 32334 O O . ILE A 1 98 ? 15.298 0.465 11.910 1.00 0.00 98 ILE A O 18
ATOM 32350 N N . ASP A 1 99 ? 15.501 2.183 13.339 1.00 0.00 99 ASP A N 18
ATOM 32351 C CA . ASP A 1 99 ? 16.519 1.536 14.162 1.00 0.00 99 ASP A CA 18
ATOM 32352 C C . ASP A 1 99 ? 15.915 0.374 14.950 1.00 0.00 99 ASP A C 18
ATOM 32353 O O . ASP A 1 99 ? 16.542 -0.672 15.122 1.00 0.00 99 ASP A O 18
ATOM 32362 N N . ASN A 1 100 ? 14.683 0.563 15.400 1.00 0.00 100 ASN A N 18
ATOM 32363 C CA . ASN A 1 100 ? 13.967 -0.452 16.168 1.00 0.00 100 ASN A CA 18
ATOM 32364 C C . ASN A 1 100 ? 13.663 -1.692 15.325 1.00 0.00 100 ASN A C 18
ATOM 32365 O O . ASN A 1 100 ? 14.028 -2.806 15.694 1.00 0.00 100 ASN A O 18
ATOM 32376 N N . LYS A 1 101 ? 13.010 -1.499 14.188 1.00 0.00 101 LYS A N 18
ATOM 32377 C CA . LYS A 1 101 ? 12.543 -2.623 13.382 1.00 0.00 101 LYS A CA 18
ATOM 32378 C C . LYS A 1 101 ? 13.471 -2.865 12.189 1.00 0.00 101 LYS A C 18
ATOM 32379 O O . LYS A 1 101 ? 13.075 -3.450 11.180 1.00 0.00 101 LYS A O 18
ATOM 32398 N N . GLY A 1 102 ? 14.714 -2.432 12.318 1.00 0.00 102 GLY A N 18
ATOM 32399 C CA . GLY A 1 102 ? 15.661 -2.586 11.232 1.00 0.00 102 GLY A CA 18
ATOM 32400 C C . GLY A 1 102 ? 16.636 -3.723 11.454 1.00 0.00 102 GLY A C 18
ATOM 32401 O O . GLY A 1 102 ? 17.321 -4.149 10.522 1.00 0.00 102 GLY A O 18
ATOM 32405 N N . GLU A 1 103 ? 16.699 -4.229 12.678 1.00 0.00 103 GLU A N 18
ATOM 32406 C CA . GLU A 1 103 ? 17.652 -5.277 13.008 1.00 0.00 103 GLU A CA 18
ATOM 32407 C C . GLU A 1 103 ? 17.129 -6.662 12.617 1.00 0.00 103 GLU A C 18
ATOM 32408 O O . GLU A 1 103 ? 16.424 -7.326 13.380 1.00 0.00 103 GLU A O 18
ATOM 32420 N N . LEU A 1 104 ? 17.456 -7.071 11.401 1.00 0.00 104 LEU A N 18
ATOM 32421 C CA . LEU A 1 104 ? 17.144 -8.412 10.925 1.00 0.00 104 LEU A CA 18
ATOM 32422 C C . LEU A 1 104 ? 18.418 -9.066 10.411 1.00 0.00 104 LEU A C 18
ATOM 32423 O O . LEU A 1 104 ? 19.141 -9.721 11.164 1.00 0.00 104 LEU A O 18
ATOM 32439 N N . GLU A 1 105 ? 18.701 -8.863 9.131 1.00 0.00 105 GLU A N 18
ATOM 32440 C CA . GLU A 1 105 ? 19.967 -9.291 8.556 1.00 0.00 105 GLU A CA 18
ATOM 32441 C C . GLU A 1 105 ? 20.988 -8.174 8.724 1.00 0.00 105 GLU A C 18
ATOM 32442 O O . GLU A 1 105 ? 22.147 -8.417 9.062 1.00 0.00 105 GLU A O 18
ATOM 32454 N N . HIS A 1 106 ? 20.545 -6.943 8.490 1.00 0.00 106 HIS A N 18
ATOM 32455 C CA . HIS A 1 106 ? 21.353 -5.775 8.809 1.00 0.00 106 HIS A CA 18
ATOM 32456 C C . HIS A 1 106 ? 21.414 -5.639 10.317 1.00 0.00 106 HIS A C 18
ATOM 32457 O O . HIS A 1 106 ? 20.419 -5.902 10.998 1.00 0.00 106 HIS A O 18
ATOM 32472 N N . HIS A 1 107 ? 22.571 -5.238 10.833 1.00 0.00 107 HIS A N 18
ATOM 32473 C CA . HIS A 1 107 ? 22.789 -5.185 12.274 1.00 0.00 107 HIS A CA 18
ATOM 32474 C C . HIS A 1 107 ? 22.613 -6.590 12.851 1.00 0.00 107 HIS A C 18
ATOM 32475 O O . HIS A 1 107 ? 21.916 -6.796 13.848 1.00 0.00 107 HIS A O 18
ATOM 32490 N N . HIS A 1 108 ? 23.252 -7.558 12.188 1.00 0.00 108 HIS A N 18
ATOM 32491 C CA . HIS A 1 108 ? 23.146 -8.967 12.558 1.00 0.00 108 HIS A CA 18
ATOM 32492 C C . HIS A 1 108 ? 23.573 -9.161 14.012 1.00 0.00 108 HIS A C 18
ATOM 32493 O O . HIS A 1 108 ? 24.567 -8.584 14.460 1.00 0.00 108 HIS A O 18
ATOM 32508 N N . HIS A 1 109 ? 22.824 -9.981 14.738 1.00 0.00 109 HIS A N 18
ATOM 32509 C CA . HIS A 1 109 ? 23.005 -10.123 16.184 1.00 0.00 109 HIS A CA 18
ATOM 32510 C C . HIS A 1 109 ? 24.230 -10.968 16.543 1.00 0.00 109 HIS A C 18
ATOM 32511 O O . HIS A 1 109 ? 24.484 -11.229 17.717 1.00 0.00 109 HIS A O 18
ATOM 32526 N N . HIS A 1 110 ? 24.983 -11.387 15.534 1.00 0.00 110 HIS A N 18
ATOM 32527 C CA . HIS A 1 110 ? 26.192 -12.174 15.745 1.00 0.00 110 HIS A CA 18
ATOM 32528 C C . HIS A 1 110 ? 26.942 -12.321 14.429 1.00 0.00 110 HIS A C 18
ATOM 32529 O O . HIS A 1 110 ? 26.355 -12.716 13.422 1.00 0.00 110 HIS A O 18
ATOM 32544 N N . HIS A 1 111 ? 28.227 -12.007 14.430 1.00 0.00 111 HIS A N 18
ATOM 32545 C CA . HIS A 1 111 ? 29.022 -12.105 13.216 1.00 0.00 111 HIS A CA 18
ATOM 32546 C C . HIS A 1 111 ? 30.089 -13.186 13.370 1.00 0.00 111 HIS A C 18
ATOM 32547 O O . HIS A 1 111 ? 30.884 -13.117 14.327 1.00 0.00 111 HIS A O 18
ATOM 32563 N N . MET A 1 1 ? -5.617 -0.986 3.791 1.00 0.00 1 MET A N 19
ATOM 32564 C CA . MET A 1 1 ? -6.273 -0.269 2.673 1.00 0.00 1 MET A CA 19
ATOM 32565 C C . MET A 1 1 ? -7.514 -1.018 2.213 1.00 0.00 1 MET A C 19
ATOM 32566 O O . MET A 1 1 ? -7.577 -1.519 1.089 1.00 0.00 1 MET A O 19
ATOM 32582 N N . PHE A 1 2 ? -8.498 -1.107 3.093 1.00 0.00 2 PHE A N 19
ATOM 32583 C CA . PHE A 1 2 ? -9.753 -1.764 2.770 1.00 0.00 2 PHE A CA 19
ATOM 32584 C C . PHE A 1 2 ? -10.862 -0.731 2.700 1.00 0.00 2 PHE A C 19
ATOM 32585 O O . PHE A 1 2 ? -11.007 0.086 3.607 1.00 0.00 2 PHE A O 19
ATOM 32602 N N . THR A 1 3 ? -11.635 -0.752 1.630 1.00 0.00 3 THR A N 19
ATOM 32603 C CA . THR A 1 3 ? -12.721 0.197 1.473 1.00 0.00 3 THR A CA 19
ATOM 32604 C C . THR A 1 3 ? -14.067 -0.510 1.514 1.00 0.00 3 THR A C 19
ATOM 32605 O O . THR A 1 3 ? -14.324 -1.429 0.735 1.00 0.00 3 THR A O 19
ATOM 32616 N N . ALA A 1 4 ? -14.915 -0.087 2.435 1.00 0.00 4 ALA A N 19
ATOM 32617 C CA . ALA A 1 4 ? -16.225 -0.688 2.605 1.00 0.00 4 ALA A CA 19
ATOM 32618 C C . ALA A 1 4 ? -17.301 0.249 2.087 1.00 0.00 4 ALA A C 19
ATOM 32619 O O . ALA A 1 4 ? -17.266 1.453 2.349 1.00 0.00 4 ALA A O 19
ATOM 32626 N N . LYS A 1 5 ? -18.239 -0.302 1.340 1.00 0.00 5 LYS A N 19
ATOM 32627 C CA . LYS A 1 5 ? -19.307 0.486 0.754 1.00 0.00 5 LYS A CA 19
ATOM 32628 C C . LYS A 1 5 ? -20.662 -0.101 1.120 1.00 0.00 5 LYS A C 19
ATOM 32629 O O . LYS A 1 5 ? -20.932 -1.274 0.855 1.00 0.00 5 LYS A O 19
ATOM 32648 N N . LEU A 1 6 ? -21.500 0.715 1.745 1.00 0.00 6 LEU A N 19
ATOM 32649 C CA . LEU A 1 6 ? -22.840 0.300 2.137 1.00 0.00 6 LEU A CA 19
ATOM 32650 C C . LEU A 1 6 ? -23.663 -0.016 0.889 1.00 0.00 6 LEU A C 19
ATOM 32651 O O . LEU A 1 6 ? -23.888 0.855 0.045 1.00 0.00 6 LEU A O 19
ATOM 32667 N N . ILE A 1 7 ? -24.088 -1.265 0.761 1.00 0.00 7 ILE A N 19
ATOM 32668 C CA . ILE A 1 7 ? -24.826 -1.697 -0.421 1.00 0.00 7 ILE A CA 19
ATOM 32669 C C . ILE A 1 7 ? -26.307 -1.890 -0.118 1.00 0.00 7 ILE A C 19
ATOM 32670 O O . ILE A 1 7 ? -27.153 -1.749 -1.003 1.00 0.00 7 ILE A O 19
ATOM 32686 N N . LYS A 1 8 ? -26.617 -2.199 1.130 1.00 0.00 8 LYS A N 19
ATOM 32687 C CA . LYS A 1 8 ? -27.989 -2.455 1.534 1.00 0.00 8 LYS A CA 19
ATOM 32688 C C . LYS A 1 8 ? -28.438 -1.427 2.563 1.00 0.00 8 LYS A C 19
ATOM 32689 O O . LYS A 1 8 ? -28.080 -1.516 3.737 1.00 0.00 8 LYS A O 19
ATOM 32708 N N . GLY A 1 9 ? -29.190 -0.432 2.111 1.00 0.00 9 GLY A N 19
ATOM 32709 C CA . GLY A 1 9 ? -29.670 0.596 3.008 1.00 0.00 9 GLY A CA 19
ATOM 32710 C C . GLY A 1 9 ? -29.637 1.976 2.382 1.00 0.00 9 GLY A C 19
ATOM 32711 O O . GLY A 1 9 ? -30.242 2.203 1.333 1.00 0.00 9 GLY A O 19
ATOM 32715 N N . LYS A 1 10 ? -28.899 2.888 3.008 1.00 0.00 10 LYS A N 19
ATOM 32716 C CA . LYS A 1 10 ? -28.865 4.286 2.597 1.00 0.00 10 LYS A CA 19
ATOM 32717 C C . LYS A 1 10 ? -27.860 5.052 3.449 1.00 0.00 10 LYS A C 19
ATOM 32718 O O . LYS A 1 10 ? -26.922 5.654 2.932 1.00 0.00 10 LYS A O 19
ATOM 32737 N N . THR A 1 11 ? -28.050 4.992 4.757 1.00 0.00 11 THR A N 19
ATOM 32738 C CA . THR A 1 11 ? -27.207 5.696 5.706 1.00 0.00 11 THR A CA 19
ATOM 32739 C C . THR A 1 11 ? -26.986 4.842 6.948 1.00 0.00 11 THR A C 19
ATOM 32740 O O . THR A 1 11 ? -27.943 4.475 7.629 1.00 0.00 11 THR A O 19
ATOM 32751 N N . TYR A 1 12 ? -25.734 4.509 7.227 1.00 0.00 12 TYR A N 19
ATOM 32752 C CA . TYR A 1 12 ? -25.408 3.683 8.378 1.00 0.00 12 TYR A CA 19
ATOM 32753 C C . TYR A 1 12 ? -23.984 3.962 8.828 1.00 0.00 12 TYR A C 19
ATOM 32754 O O . TYR A 1 12 ? -23.048 3.864 8.040 1.00 0.00 12 TYR A O 19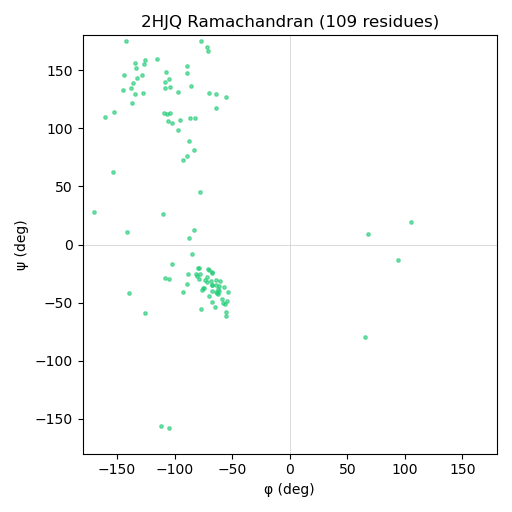
ATOM 32772 N N . ASN A 1 13 ? -23.824 4.327 10.087 1.00 0.00 13 ASN A N 19
ATOM 32773 C CA . ASN A 1 13 ? -22.508 4.614 10.627 1.00 0.00 13 ASN A CA 19
ATOM 32774 C C . ASN A 1 13 ? -22.072 3.518 11.587 1.00 0.00 13 ASN A C 19
ATOM 32775 O O . ASN A 1 13 ? -22.858 3.044 12.407 1.00 0.00 13 ASN A O 19
ATOM 32786 N N . VAL A 1 14 ? -20.824 3.103 11.460 1.00 0.00 14 VAL A N 19
ATOM 32787 C CA . VAL A 1 14 ? -20.272 2.068 12.316 1.00 0.00 14 VAL A CA 19
ATOM 32788 C C . VAL A 1 14 ? -19.294 2.682 13.309 1.00 0.00 14 VAL A C 19
ATOM 32789 O O . VAL A 1 14 ? -18.192 3.092 12.931 1.00 0.00 14 VAL A O 19
ATOM 32802 N N . MET A 1 15 ? -19.724 2.755 14.569 1.00 0.00 15 MET A N 19
ATOM 32803 C CA . MET A 1 15 ? -18.935 3.339 15.656 1.00 0.00 15 MET A CA 19
ATOM 32804 C C . MET A 1 15 ? -18.723 4.838 15.446 1.00 0.00 15 MET A C 19
ATOM 32805 O O . MET A 1 15 ? -19.363 5.662 16.103 1.00 0.00 15 MET A O 19
ATOM 32819 N N . GLY A 1 16 ? -17.835 5.185 14.525 1.00 0.00 16 GLY A N 19
ATOM 32820 C CA . GLY A 1 16 ? -17.557 6.580 14.249 1.00 0.00 16 GLY A CA 19
ATOM 32821 C C . GLY A 1 16 ? -17.409 6.868 12.769 1.00 0.00 16 GLY A C 19
ATOM 32822 O O . GLY A 1 16 ? -17.222 8.016 12.373 1.00 0.00 16 GLY A O 19
ATOM 32826 N N . ILE A 1 17 ? -17.487 5.829 11.948 1.00 0.00 17 ILE A N 19
ATOM 32827 C CA . ILE A 1 17 ? -17.349 5.993 10.510 1.00 0.00 17 ILE A CA 19
ATOM 32828 C C . ILE A 1 17 ? -18.725 5.970 9.860 1.00 0.00 17 ILE A C 19
ATOM 32829 O O . ILE A 1 17 ? -19.427 4.959 9.907 1.00 0.00 17 ILE A O 19
ATOM 32845 N N . THR A 1 18 ? -19.107 7.089 9.271 1.00 0.00 18 THR A N 19
ATOM 32846 C CA . THR A 1 18 ? -20.440 7.243 8.711 1.00 0.00 18 THR A CA 19
ATOM 32847 C C . THR A 1 18 ? -20.472 6.827 7.240 1.00 0.00 18 THR A C 19
ATOM 32848 O O . THR A 1 18 ? -19.874 7.484 6.390 1.00 0.00 18 THR A O 19
ATOM 32859 N N . PHE A 1 19 ? -21.166 5.731 6.949 1.00 0.00 19 PHE A N 19
ATOM 32860 C CA . PHE A 1 19 ? -21.248 5.218 5.587 1.00 0.00 19 PHE A CA 19
ATOM 32861 C C . PHE A 1 19 ? -22.564 5.609 4.926 1.00 0.00 19 PHE A C 19
ATOM 32862 O O . PHE A 1 19 ? -23.578 5.826 5.596 1.00 0.00 19 PHE A O 19
ATOM 32879 N N . ARG A 1 20 ? -22.534 5.685 3.605 1.00 0.00 20 ARG A N 19
ATOM 32880 C CA . ARG A 1 20 ? -23.726 5.924 2.808 1.00 0.00 20 ARG A CA 19
ATOM 32881 C C . ARG A 1 20 ? -23.783 4.918 1.669 1.00 0.00 20 ARG A C 19
ATOM 32882 O O . ARG A 1 20 ? -22.742 4.433 1.219 1.00 0.00 20 ARG A O 19
ATOM 32903 N N . ALA A 1 21 ? -24.988 4.583 1.227 1.00 0.00 21 ALA A N 19
ATOM 32904 C CA . ALA A 1 21 ? -25.161 3.701 0.080 1.00 0.00 21 ALA A CA 19
ATOM 32905 C C . ALA A 1 21 ? -24.468 4.274 -1.156 1.00 0.00 21 ALA A C 19
ATOM 32906 O O . ALA A 1 21 ? -24.879 5.307 -1.687 1.00 0.00 21 ALA A O 19
ATOM 32913 N N . GLY A 1 22 ? -23.404 3.612 -1.595 1.00 0.00 22 GLY A N 19
ATOM 32914 C CA . GLY A 1 22 ? -22.678 4.073 -2.762 1.00 0.00 22 GLY A CA 19
ATOM 32915 C C . GLY A 1 22 ? -21.352 4.717 -2.405 1.00 0.00 22 GLY A C 19
ATOM 32916 O O . GLY A 1 22 ? -20.540 5.011 -3.285 1.00 0.00 22 GLY A O 19
ATOM 32920 N N . VAL A 1 23 ? -21.126 4.930 -1.116 1.00 0.00 23 VAL A N 19
ATOM 32921 C CA . VAL A 1 23 ? -19.894 5.553 -0.651 1.00 0.00 23 VAL A CA 19
ATOM 32922 C C . VAL A 1 23 ? -18.960 4.511 -0.044 1.00 0.00 23 VAL A C 19
ATOM 32923 O O . VAL A 1 23 ? -19.311 3.838 0.925 1.00 0.00 23 VAL A O 19
ATOM 32936 N N . SER A 1 24 ? -17.780 4.375 -0.632 1.00 0.00 24 SER A N 19
ATOM 32937 C CA . SER A 1 24 ? -16.775 3.444 -0.145 1.00 0.00 24 SER A CA 19
ATOM 32938 C C . SER A 1 24 ? -15.690 4.194 0.624 1.00 0.00 24 SER A C 19
ATOM 32939 O O . SER A 1 24 ? -15.065 5.118 0.094 1.00 0.00 24 SER A O 19
ATOM 32947 N N . GLN A 1 25 ? -15.475 3.812 1.875 1.00 0.00 25 GLN A N 19
ATOM 32948 C CA . GLN A 1 25 ? -14.483 4.477 2.711 1.00 0.00 25 GLN A CA 19
ATOM 32949 C C . GLN A 1 25 ? -13.521 3.472 3.325 1.00 0.00 25 GLN A C 19
ATOM 32950 O O . GLN A 1 25 ? -13.841 2.289 3.445 1.00 0.00 25 GLN A O 19
ATOM 32964 N N . THR A 1 26 ? -12.349 3.956 3.707 1.00 0.00 26 THR A N 19
ATOM 32965 C CA . THR A 1 26 ? -11.322 3.117 4.298 1.00 0.00 26 THR A CA 19
ATOM 32966 C C . THR A 1 26 ? -11.692 2.690 5.713 1.00 0.00 26 THR A C 19
ATOM 32967 O O . THR A 1 26 ? -12.058 3.519 6.551 1.00 0.00 26 THR A O 19
ATOM 32978 N N . VAL A 1 27 ? -11.614 1.391 5.963 1.00 0.00 27 VAL A N 19
ATOM 32979 C CA . VAL A 1 27 ? -11.897 0.843 7.279 1.00 0.00 27 VAL A CA 19
ATOM 32980 C C . VAL A 1 27 ? -10.712 0.033 7.791 1.00 0.00 27 VAL A C 19
ATOM 32981 O O . VAL A 1 27 ? -9.989 -0.590 7.008 1.00 0.00 27 VAL A O 19
ATOM 32994 N N . PRO A 1 28 ? -10.479 0.060 9.111 1.00 0.00 28 PRO A N 19
ATOM 32995 C CA . PRO A 1 28 ? -9.453 -0.765 9.750 1.00 0.00 28 PRO A CA 19
ATOM 32996 C C . PRO A 1 28 ? -9.761 -2.251 9.598 1.00 0.00 28 PRO A C 19
ATOM 32997 O O . PRO A 1 28 ? -10.920 -2.632 9.411 1.00 0.00 28 PRO A O 19
ATOM 33008 N N . LYS A 1 29 ? -8.729 -3.084 9.695 1.00 0.00 29 LYS A N 19
ATOM 33009 C CA . LYS A 1 29 ? -8.878 -4.530 9.523 1.00 0.00 29 LYS A CA 19
ATOM 33010 C C . LYS A 1 29 ? -9.954 -5.098 10.451 1.00 0.00 29 LYS A C 19
ATOM 33011 O O . LYS A 1 29 ? -10.697 -6.003 10.070 1.00 0.00 29 LYS A O 19
ATOM 33030 N N . LYS A 1 30 ? -10.045 -4.544 11.655 1.00 0.00 30 LYS A N 19
ATOM 33031 C CA . LYS A 1 30 ? -11.042 -4.980 12.629 1.00 0.00 30 LYS A CA 19
ATOM 33032 C C . LYS A 1 30 ? -12.458 -4.783 12.091 1.00 0.00 30 LYS A C 19
ATOM 33033 O O . LYS A 1 30 ? -13.300 -5.674 12.196 1.00 0.00 30 LYS A O 19
ATOM 33052 N N . LEU A 1 31 ? -12.710 -3.626 11.490 1.00 0.00 31 LEU A N 19
ATOM 33053 C CA . LEU A 1 31 ? -14.029 -3.328 10.946 1.00 0.00 31 LEU A CA 19
ATOM 33054 C C . LEU A 1 31 ? -14.229 -4.030 9.612 1.00 0.00 31 LEU A C 19
ATOM 33055 O O . LEU A 1 31 ? -15.353 -4.336 9.226 1.00 0.00 31 LEU A O 19
ATOM 33071 N N . TYR A 1 32 ? -13.127 -4.287 8.921 1.00 0.00 32 TYR A N 19
ATOM 33072 C CA . TYR A 1 32 ? -13.155 -5.033 7.669 1.00 0.00 32 TYR A CA 19
ATOM 33073 C C . TYR A 1 32 ? -13.783 -6.408 7.883 1.00 0.00 32 TYR A C 19
ATOM 33074 O O . TYR A 1 32 ? -14.674 -6.816 7.143 1.00 0.00 32 TYR A O 19
ATOM 33092 N N . GLU A 1 33 ? -13.329 -7.107 8.913 1.00 0.00 33 GLU A N 19
ATOM 33093 C CA . GLU A 1 33 ? -13.867 -8.421 9.241 1.00 0.00 33 GLU A CA 19
ATOM 33094 C C . GLU A 1 33 ? -15.218 -8.301 9.939 1.00 0.00 33 GLU A C 19
ATOM 33095 O O . GLU A 1 33 ? -16.080 -9.171 9.799 1.00 0.00 33 GLU A O 19
ATOM 33107 N N . TYR A 1 34 ? -15.401 -7.217 10.680 1.00 0.00 34 TYR A N 19
ATOM 33108 C CA . TYR A 1 34 ? -16.672 -6.952 11.341 1.00 0.00 34 TYR A CA 19
ATOM 33109 C C . TYR A 1 34 ? -17.784 -6.813 10.304 1.00 0.00 34 TYR A C 19
ATOM 33110 O O . TYR A 1 34 ? -18.854 -7.402 10.441 1.00 0.00 34 TYR A O 19
ATOM 33128 N N . LEU A 1 35 ? -17.516 -6.049 9.254 1.00 0.00 35 LEU A N 19
ATOM 33129 C CA . LEU A 1 35 ? -18.477 -5.876 8.173 1.00 0.00 35 LEU A CA 19
ATOM 33130 C C . LEU A 1 35 ? -18.469 -7.096 7.260 1.00 0.00 35 LEU A C 19
ATOM 33131 O O . LEU A 1 35 ? -19.418 -7.338 6.523 1.00 0.00 35 LEU A O 19
ATOM 33147 N N . ASN A 1 36 ? -17.392 -7.867 7.326 1.00 0.00 36 ASN A N 19
ATOM 33148 C CA . ASN A 1 36 ? -17.289 -9.120 6.583 1.00 0.00 36 ASN A CA 19
ATOM 33149 C C . ASN A 1 36 ? -18.314 -10.121 7.101 1.00 0.00 36 ASN A C 19
ATOM 33150 O O . ASN A 1 36 ? -18.781 -10.995 6.370 1.00 0.00 36 ASN A O 19
ATOM 33161 N N . GLU A 1 37 ? -18.666 -9.981 8.373 1.00 0.00 37 GLU A N 19
ATOM 33162 C CA . GLU A 1 37 ? -19.690 -10.818 8.983 1.00 0.00 37 GLU A CA 19
ATOM 33163 C C . GLU A 1 37 ? -21.074 -10.178 8.845 1.00 0.00 37 GLU A C 19
ATOM 33164 O O . GLU A 1 37 ? -22.041 -10.627 9.462 1.00 0.00 37 GLU A O 19
ATOM 33176 N N . ASN A 1 38 ? -21.160 -9.128 8.035 1.00 0.00 38 ASN A N 19
ATOM 33177 C CA . ASN A 1 38 ? -22.417 -8.414 7.820 1.00 0.00 38 ASN A CA 19
ATOM 33178 C C . ASN A 1 38 ? -22.622 -8.135 6.332 1.00 0.00 38 ASN A C 19
ATOM 33179 O O . ASN A 1 38 ? -22.104 -7.157 5.797 1.00 0.00 38 ASN A O 19
ATOM 33190 N N . PRO A 1 39 ? -23.407 -8.988 5.650 1.00 0.00 39 PRO A N 19
ATOM 33191 C CA . PRO A 1 39 ? -23.536 -8.988 4.179 1.00 0.00 39 PRO A CA 19
ATOM 33192 C C . PRO A 1 39 ? -24.319 -7.800 3.598 1.00 0.00 39 PRO A C 19
ATOM 33193 O O . PRO A 1 39 ? -24.908 -7.915 2.522 1.00 0.00 39 PRO A O 19
ATOM 33204 N N . TYR A 1 40 ? -24.311 -6.661 4.278 1.00 0.00 40 TYR A N 19
ATOM 33205 C CA . TYR A 1 40 ? -24.945 -5.468 3.730 1.00 0.00 40 TYR A CA 19
ATOM 33206 C C . TYR A 1 40 ? -23.906 -4.403 3.388 1.00 0.00 40 TYR A C 19
ATOM 33207 O O . TYR A 1 40 ? -24.247 -3.265 3.052 1.00 0.00 40 TYR A O 19
ATOM 33225 N N . PHE A 1 41 ? -22.639 -4.793 3.447 1.00 0.00 41 PHE A N 19
ATOM 33226 C CA . PHE A 1 41 ? -21.547 -3.953 2.988 1.00 0.00 41 PHE A CA 19
ATOM 33227 C C . PHE A 1 41 ? -20.744 -4.701 1.938 1.00 0.00 41 PHE A C 19
ATOM 33228 O O . PHE A 1 41 ? -20.542 -5.908 2.058 1.00 0.00 41 PHE A O 19
ATOM 33245 N N . ILE A 1 42 ? -20.301 -4.006 0.905 1.00 0.00 42 ILE A N 19
ATOM 33246 C CA . ILE A 1 42 ? -19.374 -4.607 -0.034 1.00 0.00 42 ILE A CA 19
ATOM 33247 C C . ILE A 1 42 ? -17.960 -4.188 0.342 1.00 0.00 42 ILE A C 19
ATOM 33248 O O . ILE A 1 42 ? -17.672 -3.003 0.533 1.00 0.00 42 ILE A O 19
ATOM 33264 N N . LEU A 1 43 ? -17.096 -5.167 0.504 1.00 0.00 43 LEU A N 19
ATOM 33265 C CA . LEU A 1 43 ? -15.749 -4.922 0.979 1.00 0.00 43 LEU A CA 19
ATOM 33266 C C . LEU A 1 43 ? -14.754 -5.029 -0.159 1.00 0.00 43 LEU A C 19
ATOM 33267 O O . LEU A 1 43 ? -14.428 -6.122 -0.623 1.00 0.00 43 LEU A O 19
ATOM 33283 N N . THR A 1 44 ? -14.297 -3.882 -0.619 1.00 0.00 44 THR A N 19
ATOM 33284 C CA . THR A 1 44 ? -13.385 -3.817 -1.738 1.00 0.00 44 THR A CA 19
ATOM 33285 C C . THR A 1 44 ? -11.979 -3.472 -1.259 1.00 0.00 44 THR A C 19
ATOM 33286 O O . THR A 1 44 ? -11.778 -2.478 -0.558 1.00 0.00 44 THR A O 19
ATOM 33297 N N . GLN A 1 45 ? -11.015 -4.305 -1.609 1.00 0.00 45 GLN A N 19
ATOM 33298 C CA . GLN A 1 45 ? -9.631 -4.050 -1.253 1.00 0.00 45 GLN A CA 19
ATOM 33299 C C . GLN A 1 45 ? -8.863 -3.584 -2.484 1.00 0.00 45 GLN A C 19
ATOM 33300 O O . GLN A 1 45 ? -8.566 -4.367 -3.389 1.00 0.00 45 GLN A O 19
ATOM 33314 N N . GLU A 1 46 ? -8.561 -2.298 -2.515 1.00 0.00 46 GLU A N 19
ATOM 33315 C CA . GLU A 1 46 ? -7.970 -1.680 -3.689 1.00 0.00 46 GLU A CA 19
ATOM 33316 C C . GLU A 1 46 ? -6.474 -1.493 -3.511 1.00 0.00 46 GLU A C 19
ATOM 33317 O O . GLU A 1 46 ? -6.025 -0.619 -2.765 1.00 0.00 46 GLU A O 19
ATOM 33329 N N . LEU A 1 47 ? -5.712 -2.334 -4.187 1.00 0.00 47 LEU A N 19
ATOM 33330 C CA . LEU A 1 47 ? -4.262 -2.255 -4.154 1.00 0.00 47 LEU A CA 19
ATOM 33331 C C . LEU A 1 47 ? -3.738 -2.015 -5.565 1.00 0.00 47 LEU A C 19
ATOM 33332 O O . LEU A 1 47 ? -3.697 -2.928 -6.388 1.00 0.00 47 LEU A O 19
ATOM 33348 N N . ASN A 1 48 ? -3.367 -0.774 -5.850 1.00 0.00 48 ASN A N 19
ATOM 33349 C CA . ASN A 1 48 ? -2.909 -0.412 -7.182 1.00 0.00 48 ASN A CA 19
ATOM 33350 C C . ASN A 1 48 ? -1.921 0.744 -7.123 1.00 0.00 48 ASN A C 19
ATOM 33351 O O . ASN A 1 48 ? -2.279 1.853 -6.728 1.00 0.00 48 ASN A O 19
ATOM 33362 N N . ASN A 1 49 ? -0.674 0.461 -7.493 1.00 0.00 49 ASN A N 19
ATOM 33363 C CA . ASN A 1 49 ? 0.369 1.483 -7.603 1.00 0.00 49 ASN A CA 19
ATOM 33364 C C . ASN A 1 49 ? 0.624 2.208 -6.281 1.00 0.00 49 ASN A C 19
ATOM 33365 O O . ASN A 1 49 ? 0.271 1.714 -5.208 1.00 0.00 49 ASN A O 19
ATOM 33376 N N . GLN A 1 50 ? 1.256 3.379 -6.366 1.00 0.00 50 GLN A N 19
ATOM 33377 C CA . GLN A 1 50 ? 1.706 4.100 -5.177 1.00 0.00 50 GLN A CA 19
ATOM 33378 C C . GLN A 1 50 ? 1.590 5.614 -5.362 1.00 0.00 50 GLN A C 19
ATOM 33379 O O . GLN A 1 50 ? 0.857 6.286 -4.639 1.00 0.00 50 GLN A O 19
ATOM 33393 N N . LYS A 1 51 ? 2.308 6.134 -6.355 1.00 0.00 51 LYS A N 19
ATOM 33394 C CA . LYS A 1 51 ? 2.449 7.581 -6.553 1.00 0.00 51 LYS A CA 19
ATOM 33395 C C . LYS A 1 51 ? 1.239 8.197 -7.262 1.00 0.00 51 LYS A C 19
ATOM 33396 O O . LYS A 1 51 ? 1.366 9.181 -7.994 1.00 0.00 51 LYS A O 19
ATOM 33415 N N . ASP A 1 52 ? 0.067 7.639 -7.010 1.00 0.00 52 ASP A N 19
ATOM 33416 C CA . ASP A 1 52 ? -1.157 8.114 -7.640 1.00 0.00 52 ASP A CA 19
ATOM 33417 C C . ASP A 1 52 ? -1.826 9.186 -6.792 1.00 0.00 52 ASP A C 19
ATOM 33418 O O . ASP A 1 52 ? -2.735 9.877 -7.253 1.00 0.00 52 ASP A O 19
ATOM 33427 N N . ASP A 1 53 ? -1.380 9.319 -5.551 1.00 0.00 53 ASP A N 19
ATOM 33428 C CA . ASP A 1 53 ? -1.902 10.348 -4.660 1.00 0.00 53 ASP A CA 19
ATOM 33429 C C . ASP A 1 53 ? -0.807 10.794 -3.700 1.00 0.00 53 ASP A C 19
ATOM 33430 O O . ASP A 1 53 ? -0.547 10.138 -2.694 1.00 0.00 53 ASP A O 19
ATOM 33439 N N . PRO A 1 54 ? -0.112 11.893 -4.032 1.00 0.00 54 PRO A N 19
ATOM 33440 C CA . PRO A 1 54 ? 1.018 12.387 -3.251 1.00 0.00 54 PRO A CA 19
ATOM 33441 C C . PRO A 1 54 ? 0.603 13.343 -2.134 1.00 0.00 54 PRO A C 19
ATOM 33442 O O . PRO A 1 54 ? -0.546 13.776 -2.080 1.00 0.00 54 PRO A O 19
ATOM 33453 N N . ILE A 1 55 ? 1.566 13.647 -1.244 1.00 0.00 55 ILE A N 19
ATOM 33454 C CA . ILE A 1 55 ? 1.401 14.602 -0.127 1.00 0.00 55 ILE A CA 19
ATOM 33455 C C . ILE A 1 55 ? 0.165 14.271 0.728 1.00 0.00 55 ILE A C 19
ATOM 33456 O O . ILE A 1 55 ? -0.378 15.117 1.438 1.00 0.00 55 ILE A O 19
ATOM 33472 N N . ASN A 1 56 ? -0.218 13.002 0.699 1.00 0.00 56 ASN A N 19
ATOM 33473 C CA . ASN A 1 56 ? -1.422 12.530 1.374 1.00 0.00 56 ASN A CA 19
ATOM 33474 C C . ASN A 1 56 ? -1.311 11.038 1.653 1.00 0.00 56 ASN A C 19
ATOM 33475 O O . ASN A 1 56 ? -1.626 10.213 0.798 1.00 0.00 56 ASN A O 19
ATOM 33486 N N . TYR A 1 57 ? -0.822 10.691 2.831 1.00 0.00 57 TYR A N 19
ATOM 33487 C CA . TYR A 1 57 ? -0.651 9.293 3.199 1.00 0.00 57 TYR A CA 19
ATOM 33488 C C . TYR A 1 57 ? -0.978 9.103 4.668 1.00 0.00 57 TYR A C 19
ATOM 33489 O O . TYR A 1 57 ? -0.978 10.064 5.439 1.00 0.00 57 TYR A O 19
ATOM 33507 N N . THR A 1 58 ? -1.267 7.871 5.051 1.00 0.00 58 THR A N 19
ATOM 33508 C CA . THR A 1 58 ? -1.490 7.550 6.446 1.00 0.00 58 THR A CA 19
ATOM 33509 C C . THR A 1 58 ? -0.196 7.689 7.225 1.00 0.00 58 THR A C 19
ATOM 33510 O O . THR A 1 58 ? 0.876 7.436 6.689 1.00 0.00 58 THR A O 19
ATOM 33521 N N . GLU A 1 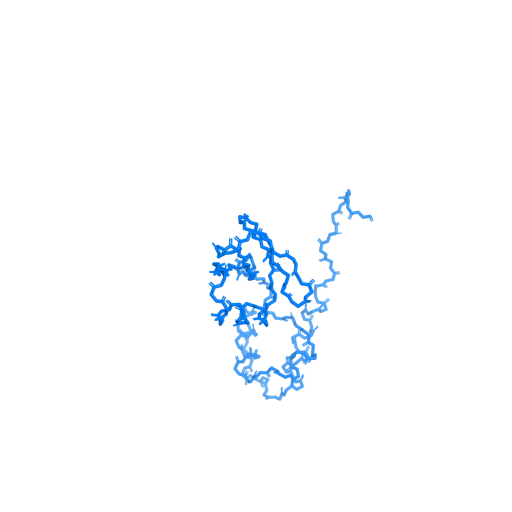59 ? -0.292 8.133 8.471 1.00 0.00 59 GLU A N 19
ATOM 33522 C CA . GLU A 1 59 ? 0.858 8.136 9.362 1.00 0.00 59 GLU A CA 19
ATOM 33523 C C . GLU A 1 59 ? 1.416 6.722 9.463 1.00 0.00 59 GLU A C 19
ATOM 33524 O O . GLU A 1 59 ? 2.622 6.526 9.594 1.00 0.00 59 GLU A O 19
ATOM 33536 N N . SER A 1 60 ? 0.525 5.740 9.352 1.00 0.00 60 SER A N 19
ATOM 33537 C CA . SER A 1 60 ? 0.923 4.346 9.263 1.00 0.00 60 SER A CA 19
ATOM 33538 C C . SER A 1 60 ? 1.808 4.120 8.036 1.00 0.00 60 SER A C 19
ATOM 33539 O O . SER A 1 60 ? 2.789 3.380 8.100 1.00 0.00 60 SER A O 19
ATOM 33547 N N . GLU A 1 61 ? 1.481 4.785 6.923 1.00 0.00 61 GLU A N 19
ATOM 33548 C CA . GLU A 1 61 ? 2.262 4.606 5.699 1.00 0.00 61 GLU A CA 19
ATOM 33549 C C . GLU A 1 61 ? 3.506 5.494 5.702 1.00 0.00 61 GLU A C 19
ATOM 33550 O O . GLU A 1 61 ? 4.567 5.099 5.220 1.00 0.00 61 GLU A O 19
ATOM 33562 N N . LEU A 1 62 ? 3.370 6.692 6.256 1.00 0.00 62 LEU A N 19
ATOM 33563 C CA . LEU A 1 62 ? 4.462 7.659 6.296 1.00 0.00 62 LEU A CA 19
ATOM 33564 C C . LEU A 1 62 ? 5.530 7.250 7.301 1.00 0.00 62 LEU A C 19
ATOM 33565 O O . LEU A 1 62 ? 6.653 7.759 7.263 1.00 0.00 62 LEU A O 19
ATOM 33581 N N . LYS A 1 63 ? 5.170 6.337 8.195 1.00 0.00 63 LYS A N 19
ATOM 33582 C CA . LYS A 1 63 ? 6.107 5.797 9.173 1.00 0.00 63 LYS A CA 19
ATOM 33583 C C . LYS A 1 63 ? 7.230 5.043 8.474 1.00 0.00 63 LYS A C 19
ATOM 33584 O O . LYS A 1 63 ? 8.383 5.090 8.899 1.00 0.00 63 LYS A O 19
ATOM 33603 N N . GLY A 1 64 ? 6.886 4.367 7.385 1.00 0.00 64 GLY A N 19
ATOM 33604 C CA . GLY A 1 64 ? 7.854 3.554 6.685 1.00 0.00 64 GLY A CA 19
ATOM 33605 C C . GLY A 1 64 ? 8.094 4.011 5.261 1.00 0.00 64 GLY A C 19
ATOM 33606 O O . GLY A 1 64 ? 8.230 5.214 4.996 1.00 0.00 64 GLY A O 19
ATOM 33610 N N . MET A 1 65 ? 8.127 3.040 4.347 1.00 0.00 65 MET A N 19
ATOM 33611 C CA . MET A 1 65 ? 8.474 3.279 2.946 1.00 0.00 65 MET A CA 19
ATOM 33612 C C . MET A 1 65 ? 9.901 3.816 2.842 1.00 0.00 65 MET A C 19
ATOM 33613 O O . MET A 1 65 ? 10.672 3.740 3.802 1.00 0.00 65 MET A O 19
ATOM 33627 N N . ASN A 1 66 ? 10.263 4.328 1.679 1.00 0.00 66 ASN A N 19
ATOM 33628 C CA . ASN A 1 66 ? 11.595 4.875 1.474 1.00 0.00 66 ASN A CA 19
ATOM 33629 C C . ASN A 1 66 ? 11.518 6.397 1.429 1.00 0.00 66 ASN A C 19
ATOM 33630 O O . ASN A 1 66 ? 10.437 6.965 1.246 1.00 0.00 66 ASN A O 19
ATOM 33641 N N . LYS A 1 67 ? 12.648 7.061 1.612 1.00 0.00 67 LYS A N 19
ATOM 33642 C CA . LYS A 1 67 ? 12.675 8.516 1.641 1.00 0.00 67 LYS A CA 19
ATOM 33643 C C . LYS A 1 67 ? 12.396 9.087 0.260 1.00 0.00 67 LYS A C 19
ATOM 33644 O O . LYS A 1 67 ? 11.764 10.133 0.142 1.00 0.00 67 LYS A O 19
ATOM 33663 N N . ALA A 1 68 ? 12.845 8.372 -0.771 1.00 0.00 68 ALA A N 19
ATOM 33664 C CA . ALA A 1 68 ? 12.719 8.819 -2.159 1.00 0.00 68 ALA A CA 19
ATOM 33665 C C . ALA A 1 68 ? 11.300 9.272 -2.498 1.00 0.00 68 ALA A C 19
ATOM 33666 O O . ALA A 1 68 ? 11.111 10.322 -3.122 1.00 0.00 68 ALA A O 19
ATOM 33673 N N . GLU A 1 69 ? 10.311 8.479 -2.098 1.00 0.00 69 GLU A N 19
ATOM 33674 C CA . GLU A 1 69 ? 8.913 8.831 -2.314 1.00 0.00 69 GLU A CA 19
ATOM 33675 C C . GLU A 1 69 ? 8.606 10.174 -1.665 1.00 0.00 69 GLU A C 19
ATOM 33676 O O . GLU A 1 69 ? 8.156 11.108 -2.327 1.00 0.00 69 GLU A O 19
ATOM 33688 N N . HIS A 1 70 ? 8.879 10.261 -0.363 1.00 0.00 70 HIS A N 19
ATOM 33689 C CA . HIS A 1 70 ? 8.610 11.464 0.414 1.00 0.00 70 HIS A CA 19
ATOM 33690 C C . HIS A 1 70 ? 9.295 12.682 -0.207 1.00 0.00 70 HIS A C 19
ATOM 33691 O O . HIS A 1 70 ? 8.666 13.718 -0.396 1.00 0.00 70 HIS A O 19
ATOM 33706 N N . GLU A 1 71 ? 10.574 12.531 -0.540 1.00 0.00 71 GLU A N 19
ATOM 33707 C CA . GLU A 1 71 ? 11.377 13.619 -1.096 1.00 0.00 71 GLU A CA 19
ATOM 33708 C C . GLU A 1 71 ? 10.742 14.191 -2.357 1.00 0.00 71 GLU A C 19
ATOM 33709 O O . GLU A 1 71 ? 10.561 15.405 -2.472 1.00 0.00 71 GLU A O 19
ATOM 33721 N N . SER A 1 72 ? 10.403 13.310 -3.293 1.00 0.00 72 SER A N 19
ATOM 33722 C CA . SER A 1 72 ? 9.809 13.713 -4.564 1.00 0.00 72 SER A CA 19
ATOM 33723 C C . SER A 1 72 ? 8.530 14.519 -4.335 1.00 0.00 72 SER A C 19
ATOM 33724 O O . SER A 1 72 ? 8.254 15.499 -5.036 1.00 0.00 72 SER A O 19
ATOM 33732 N N . ILE A 1 73 ? 7.772 14.111 -3.330 1.00 0.00 73 ILE A N 19
ATOM 33733 C CA . ILE A 1 73 ? 6.525 14.769 -2.986 1.00 0.00 73 ILE A CA 19
ATOM 33734 C C . ILE A 1 73 ? 6.749 16.230 -2.603 1.00 0.00 73 ILE A C 19
ATOM 33735 O O . ILE A 1 73 ? 6.222 17.135 -3.248 1.00 0.00 73 ILE A O 19
ATOM 33751 N N . ILE A 1 74 ? 7.542 16.452 -1.563 1.00 0.00 74 ILE A N 19
ATOM 33752 C CA . ILE A 1 74 ? 7.730 17.795 -1.025 1.00 0.00 74 ILE A CA 19
ATOM 33753 C C . ILE A 1 74 ? 8.533 18.686 -1.966 1.00 0.00 74 ILE A C 19
ATOM 33754 O O . ILE A 1 74 ? 8.335 19.902 -1.991 1.00 0.00 74 ILE A O 19
ATOM 33770 N N . SER A 1 75 ? 9.417 18.090 -2.759 1.00 0.00 75 SER A N 19
ATOM 33771 C CA . SER A 1 75 ? 10.198 18.859 -3.721 1.00 0.00 75 SER A CA 19
ATOM 33772 C C . SER A 1 75 ? 9.297 19.425 -4.817 1.00 0.00 75 SER A C 19
ATOM 33773 O O . SER A 1 75 ? 9.546 20.515 -5.341 1.00 0.00 75 SER A O 19
ATOM 33781 N N . ASN A 1 76 ? 8.244 18.687 -5.158 1.00 0.00 76 ASN A N 19
ATOM 33782 C CA . ASN A 1 76 ? 7.258 19.174 -6.119 1.00 0.00 76 ASN A CA 19
ATOM 33783 C C . ASN A 1 76 ? 6.172 19.989 -5.421 1.00 0.00 76 ASN A C 19
ATOM 33784 O O . ASN A 1 76 ? 5.445 20.753 -6.060 1.00 0.00 76 ASN A O 19
ATOM 33795 N N . LEU A 1 77 ? 6.068 19.820 -4.105 1.00 0.00 77 LEU A N 19
ATOM 33796 C CA . LEU A 1 77 ? 5.132 20.601 -3.305 1.00 0.00 77 LEU A CA 19
ATOM 33797 C C . LEU A 1 77 ? 5.630 22.032 -3.169 1.00 0.00 77 LEU A C 19
ATOM 33798 O O . LEU A 1 77 ? 4.849 22.986 -3.218 1.00 0.00 77 LEU A O 19
ATOM 33814 N N . GLY A 1 78 ? 6.939 22.176 -3.032 1.00 0.00 78 GLY A N 19
ATOM 33815 C CA . GLY A 1 78 ? 7.531 23.488 -2.890 1.00 0.00 78 GLY A CA 19
ATOM 33816 C C . GLY A 1 78 ? 8.406 23.590 -1.662 1.00 0.00 78 GLY A C 19
ATOM 33817 O O . GLY A 1 78 ? 9.182 24.534 -1.516 1.00 0.00 78 GLY A O 19
ATOM 33821 N N . ARG A 1 79 ? 8.286 22.614 -0.773 1.00 0.00 79 ARG A N 19
ATOM 33822 C CA . ARG A 1 79 ? 9.075 22.607 0.445 1.00 0.00 79 ARG A CA 19
ATOM 33823 C C . ARG A 1 79 ? 10.048 21.435 0.436 1.00 0.00 79 ARG A C 19
ATOM 33824 O O . ARG A 1 79 ? 9.782 20.384 1.009 1.00 0.00 79 ARG A O 19
ATOM 33845 N N . ASN A 1 80 ? 11.147 21.628 -0.269 1.00 0.00 80 ASN A N 19
ATOM 33846 C CA . ASN A 1 80 ? 12.214 20.634 -0.372 1.00 0.00 80 ASN A CA 19
ATOM 33847 C C . ASN A 1 80 ? 12.672 20.174 1.010 1.00 0.00 80 ASN A C 19
ATOM 33848 O O . ASN A 1 80 ? 12.796 20.982 1.932 1.00 0.00 80 ASN A O 19
ATOM 33859 N N . PRO A 1 81 ? 12.936 18.868 1.164 1.00 0.00 81 PRO A N 19
ATOM 33860 C CA . PRO A 1 81 ? 13.350 18.282 2.445 1.00 0.00 81 PRO A CA 19
ATOM 33861 C C . PRO A 1 81 ? 14.806 18.592 2.802 1.00 0.00 81 PRO A C 19
ATOM 33862 O O . PRO A 1 81 ? 15.581 17.696 3.134 1.00 0.00 81 PRO A O 19
ATOM 33873 N N . SER A 1 82 ? 15.169 19.866 2.747 1.00 0.00 82 SER A N 19
ATOM 33874 C CA . SER A 1 82 ? 16.512 20.293 3.106 1.00 0.00 82 SER A CA 19
ATOM 33875 C C . SER A 1 82 ? 16.724 20.180 4.614 1.00 0.00 82 SER A C 19
ATOM 33876 O O . SER A 1 82 ? 17.701 19.587 5.072 1.00 0.00 82 SER A O 19
ATOM 33884 N N . ASP A 1 83 ? 15.802 20.749 5.380 1.00 0.00 83 ASP A N 19
ATOM 33885 C CA . ASP A 1 83 ? 15.866 20.676 6.834 1.00 0.00 83 ASP A CA 19
ATOM 33886 C C . ASP A 1 83 ? 14.919 19.601 7.355 1.00 0.00 83 ASP A C 19
ATOM 33887 O O . ASP A 1 83 ? 14.898 19.294 8.551 1.00 0.00 83 ASP A O 19
ATOM 33896 N N . PHE A 1 84 ? 14.135 19.033 6.448 1.00 0.00 84 PHE A N 19
ATOM 33897 C CA . PHE A 1 84 ? 13.284 17.898 6.776 1.00 0.00 84 PHE A CA 19
ATOM 33898 C C . PHE A 1 84 ? 14.047 16.610 6.515 1.00 0.00 84 PHE A C 19
ATOM 33899 O O . PHE A 1 84 ? 14.291 16.239 5.368 1.00 0.00 84 PHE A O 19
ATOM 33916 N N . LYS A 1 85 ? 14.419 15.940 7.587 1.00 0.00 85 LYS A N 19
ATOM 33917 C CA . LYS A 1 85 ? 15.300 14.786 7.505 1.00 0.00 85 LYS A CA 19
ATOM 33918 C C . LYS A 1 85 ? 14.917 13.758 8.561 1.00 0.00 85 LYS A C 19
ATOM 33919 O O . LYS A 1 85 ? 14.933 12.552 8.312 1.00 0.00 85 LYS A O 19
ATOM 33938 N N . ASN A 1 86 ? 14.564 14.253 9.738 1.00 0.00 86 ASN A N 19
ATOM 33939 C CA . ASN A 1 86 ? 14.138 13.406 10.842 1.00 0.00 86 ASN A CA 19
ATOM 33940 C C . ASN A 1 86 ? 12.809 12.726 10.515 1.00 0.00 86 ASN A C 19
ATOM 33941 O O . ASN A 1 86 ? 11.913 13.344 9.935 1.00 0.00 86 ASN A O 19
ATOM 33952 N N . ALA A 1 87 ? 12.696 11.458 10.897 1.00 0.00 87 ALA A N 19
ATOM 33953 C CA . ALA A 1 87 ? 11.530 10.639 10.580 1.00 0.00 87 ALA A CA 19
ATOM 33954 C C . ALA A 1 87 ? 10.213 11.299 10.989 1.00 0.00 87 ALA A C 19
ATOM 33955 O O . ALA A 1 87 ? 9.306 11.440 10.167 1.00 0.00 87 ALA A O 19
ATOM 33962 N N . ASP A 1 88 ? 10.104 11.717 12.249 1.00 0.00 88 ASP A N 19
ATOM 33963 C CA . ASP A 1 88 ? 8.840 12.254 12.748 1.00 0.00 88 ASP A CA 19
ATOM 33964 C C . ASP A 1 88 ? 8.577 13.664 12.219 1.00 0.00 88 ASP A C 19
ATOM 33965 O O . ASP A 1 88 ? 7.425 14.074 12.103 1.00 0.00 88 ASP A O 19
ATOM 33974 N N . GLU A 1 89 ? 9.634 14.393 11.871 1.00 0.00 89 GLU A N 19
ATOM 33975 C CA . GLU A 1 89 ? 9.479 15.709 11.245 1.00 0.00 89 GLU A CA 19
ATOM 33976 C C . GLU A 1 89 ? 8.932 15.552 9.832 1.00 0.00 89 GLU A C 19
ATOM 33977 O O . GLU A 1 89 ? 8.086 16.327 9.380 1.00 0.00 89 GLU A O 19
ATOM 33989 N N . ARG A 1 90 ? 9.431 14.534 9.146 1.00 0.00 90 ARG A N 19
ATOM 33990 C CA . ARG A 1 90 ? 8.946 14.155 7.826 1.00 0.00 90 ARG A CA 19
ATOM 33991 C C . ARG A 1 90 ? 7.434 13.924 7.859 1.00 0.00 90 ARG A C 19
ATOM 33992 O O . ARG A 1 90 ? 6.668 14.524 7.091 1.00 0.00 90 ARG A O 19
ATOM 34013 N N . ILE A 1 91 ? 7.021 13.055 8.773 1.00 0.00 91 ILE A N 19
ATOM 34014 C CA . ILE A 1 91 ? 5.618 12.710 8.946 1.00 0.00 91 ILE A CA 19
ATOM 34015 C C . ILE A 1 91 ? 4.805 13.940 9.339 1.00 0.00 91 ILE A C 19
ATOM 34016 O O . ILE A 1 91 ? 3.716 14.165 8.812 1.00 0.00 91 ILE A O 19
ATOM 34032 N N . ALA A 1 92 ? 5.359 14.740 10.245 1.00 0.00 92 ALA A N 19
ATOM 34033 C CA . ALA A 1 92 ? 4.688 15.935 10.738 1.00 0.00 92 ALA A CA 19
ATOM 34034 C C . ALA A 1 92 ? 4.282 16.868 9.602 1.00 0.00 92 ALA A C 19
ATOM 34035 O O . ALA A 1 92 ? 3.137 17.317 9.546 1.00 0.00 92 ALA A O 19
ATOM 34042 N N . TYR A 1 93 ? 5.207 17.145 8.686 1.00 0.00 93 TYR A N 19
ATOM 34043 C CA . TYR A 1 93 ? 4.923 18.078 7.601 1.00 0.00 93 TYR A CA 19
ATOM 34044 C C . TYR A 1 93 ? 3.843 17.527 6.681 1.00 0.00 93 TYR A C 19
ATOM 34045 O O . TYR A 1 93 ? 2.881 18.228 6.361 1.00 0.00 93 TYR A O 19
ATOM 34063 N N . ILE A 1 94 ? 3.990 16.272 6.271 1.00 0.00 94 ILE A N 19
ATOM 34064 C CA . ILE A 1 94 ? 3.047 15.675 5.330 1.00 0.00 94 ILE A CA 19
ATOM 34065 C C . ILE A 1 94 ? 1.660 15.502 5.958 1.00 0.00 94 ILE A C 19
ATOM 34066 O O . ILE A 1 94 ? 0.646 15.674 5.284 1.00 0.00 94 ILE A O 19
ATOM 34082 N N . LEU A 1 95 ? 1.610 15.199 7.254 1.00 0.00 95 LEU A N 19
ATOM 34083 C CA . LEU A 1 95 ? 0.330 15.080 7.951 1.00 0.00 95 LEU A CA 19
ATOM 34084 C C . LEU A 1 95 ? -0.386 16.423 8.011 1.00 0.00 95 LEU A C 19
ATOM 34085 O O . LEU A 1 95 ? -1.604 16.496 7.847 1.00 0.00 95 LEU A O 19
ATOM 34101 N N . LYS A 1 96 ? 0.373 17.490 8.235 1.00 0.00 96 LYS A N 19
ATOM 34102 C CA . LYS A 1 96 ? -0.208 18.825 8.315 1.00 0.00 96 LYS A CA 19
ATOM 34103 C C . LYS A 1 96 ? -0.727 19.282 6.958 1.00 0.00 96 LYS A C 19
ATOM 34104 O O . LYS A 1 96 ? -1.521 20.215 6.875 1.00 0.00 96 LYS A O 19
ATOM 34123 N N . GLN A 1 97 ? -0.281 18.623 5.893 1.00 0.00 97 GLN A N 19
ATOM 34124 C CA . GLN A 1 97 ? -0.781 18.926 4.558 1.00 0.00 97 GLN A CA 19
ATOM 34125 C C . GLN A 1 97 ? -2.195 18.386 4.410 1.00 0.00 97 GLN A C 19
ATOM 34126 O O . GLN A 1 97 ? -2.980 18.870 3.596 1.00 0.00 97 GLN A O 19
ATOM 34140 N N . ILE A 1 98 ? -2.498 17.373 5.206 1.00 0.00 98 ILE A N 19
ATOM 34141 C CA . ILE A 1 98 ? -3.801 16.732 5.182 1.00 0.00 98 ILE A CA 19
ATOM 34142 C C . ILE A 1 98 ? -4.771 17.468 6.100 1.00 0.00 98 ILE A C 19
ATOM 34143 O O . ILE A 1 98 ? -5.901 17.769 5.715 1.00 0.00 98 ILE A O 19
ATOM 34159 N N . ASP A 1 99 ? -4.314 17.762 7.315 1.00 0.00 99 ASP A N 19
ATOM 34160 C CA . ASP A 1 99 ? -5.141 18.460 8.296 1.00 0.00 99 ASP A CA 19
ATOM 34161 C C . ASP A 1 99 ? -5.445 19.885 7.853 1.00 0.00 99 ASP A C 19
ATOM 34162 O O . ASP A 1 99 ? -6.593 20.328 7.913 1.00 0.00 99 ASP A O 19
ATOM 34171 N N . ASN A 1 100 ? -4.423 20.605 7.405 1.00 0.00 100 ASN A N 19
ATOM 34172 C CA . ASN A 1 100 ? -4.616 21.975 6.945 1.00 0.00 100 ASN A CA 19
ATOM 34173 C C . ASN A 1 100 ? -4.996 21.982 5.472 1.00 0.00 100 ASN A C 19
ATOM 34174 O O . ASN A 1 100 ? -4.133 21.986 4.592 1.00 0.00 100 ASN A O 19
ATOM 34185 N N . LYS A 1 101 ? -6.292 21.954 5.208 1.00 0.00 101 LYS A N 19
ATOM 34186 C CA . LYS A 1 101 ? -6.780 21.931 3.839 1.00 0.00 101 LYS A CA 19
ATOM 34187 C C . LYS A 1 101 ? -8.114 22.665 3.724 1.00 0.00 101 LYS A C 19
ATOM 34188 O O . LYS A 1 101 ? -8.586 22.947 2.622 1.00 0.00 101 LYS A O 19
ATOM 34207 N N . GLY A 1 102 ? -8.715 22.982 4.863 1.00 0.00 102 GLY A N 19
ATOM 34208 C CA . GLY A 1 102 ? -9.952 23.730 4.854 1.00 0.00 102 GLY A CA 19
ATOM 34209 C C . GLY A 1 102 ? -11.10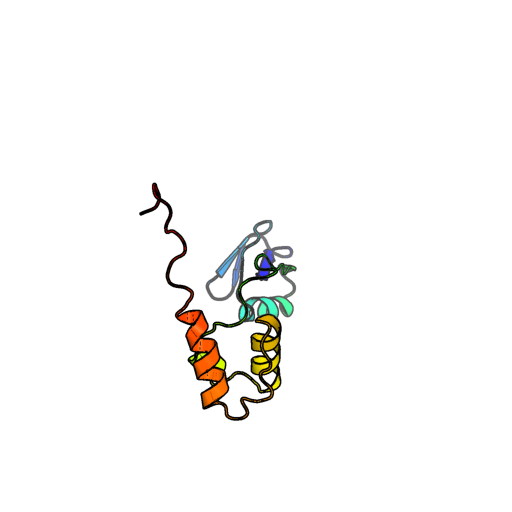3 22.967 5.475 1.00 0.00 102 GLY A C 19
ATOM 34210 O O . GLY A 1 102 ? -11.961 22.441 4.768 1.00 0.00 102 GLY A O 19
ATOM 34214 N N . GLU A 1 103 ? -11.108 22.881 6.798 1.00 0.00 103 GLU A N 19
ATOM 34215 C CA . GLU A 1 103 ? -12.236 22.306 7.516 1.00 0.00 103 GLU A CA 19
ATOM 34216 C C . GLU A 1 103 ? -13.387 23.309 7.541 1.00 0.00 103 GLU A C 19
ATOM 34217 O O . GLU A 1 103 ? -13.429 24.202 8.392 1.00 0.00 103 GLU A O 19
ATOM 34229 N N . LEU A 1 104 ? -14.298 23.177 6.588 1.00 0.00 104 LEU A N 19
ATOM 34230 C CA . LEU A 1 104 ? -15.376 24.137 6.431 1.00 0.00 104 LEU A CA 19
ATOM 34231 C C . LEU A 1 104 ? -16.736 23.485 6.652 1.00 0.00 104 LEU A C 19
ATOM 34232 O O . LEU A 1 104 ? -17.203 22.694 5.830 1.00 0.00 104 LEU A O 19
ATOM 34248 N N . GLU A 1 105 ? -17.348 23.809 7.779 1.00 0.00 105 GLU A N 19
ATOM 34249 C CA . GLU A 1 105 ? -18.703 23.368 8.077 1.00 0.00 105 GLU A CA 19
ATOM 34250 C C . GLU A 1 105 ? -19.566 24.562 8.453 1.00 0.00 105 GLU A C 19
ATOM 34251 O O . GLU A 1 105 ? -20.754 24.616 8.139 1.00 0.00 105 GLU A O 19
ATOM 34263 N N . HIS A 1 106 ? -18.948 25.517 9.136 1.00 0.00 106 HIS A N 19
ATOM 34264 C CA . HIS A 1 106 ? -19.688 26.566 9.823 1.00 0.00 106 HIS A CA 19
ATOM 34265 C C . HIS A 1 106 ? -19.479 27.915 9.156 1.00 0.00 106 HIS A C 19
ATOM 34266 O O . HIS A 1 106 ? -18.352 28.396 9.048 1.00 0.00 106 HIS A O 19
ATOM 34281 N N . HIS A 1 107 ? -20.571 28.516 8.705 1.00 0.00 107 HIS A N 19
ATOM 34282 C CA . HIS A 1 107 ? -20.524 29.865 8.151 1.00 0.00 107 HIS A CA 19
ATOM 34283 C C . HIS A 1 107 ? -20.532 30.889 9.284 1.00 0.00 107 HIS A C 19
ATOM 34284 O O . HIS A 1 107 ? -20.793 30.541 10.436 1.00 0.00 107 HIS A O 19
ATOM 34299 N N . HIS A 1 108 ? -20.267 32.145 8.959 1.00 0.00 108 HIS A N 19
ATOM 34300 C CA . HIS A 1 108 ? -20.151 33.181 9.980 1.00 0.00 108 HIS A CA 19
ATOM 34301 C C . HIS A 1 108 ? -21.520 33.750 10.340 1.00 0.00 108 HIS A C 19
ATOM 34302 O O . HIS A 1 108 ? -21.888 33.808 11.515 1.00 0.00 108 HIS A O 19
ATOM 34317 N N . HIS A 1 109 ? -22.274 34.163 9.330 1.00 0.00 109 HIS A N 19
ATOM 34318 C CA . HIS A 1 109 ? -23.620 34.689 9.545 1.00 0.00 109 HIS A CA 19
ATOM 34319 C C . HIS A 1 109 ? -24.427 34.587 8.257 1.00 0.00 109 HIS A C 19
ATOM 34320 O O . HIS A 1 109 ? -25.182 33.638 8.060 1.00 0.00 109 HIS A O 19
ATOM 34335 N N . HIS A 1 110 ? -24.257 35.563 7.379 1.00 0.00 110 HIS A N 19
ATOM 34336 C CA . HIS A 1 110 ? -24.852 35.505 6.053 1.00 0.00 110 HIS A CA 19
ATOM 34337 C C . HIS A 1 110 ? -23.851 34.844 5.114 1.00 0.00 110 HIS A C 19
ATOM 34338 O O . HIS A 1 110 ? -24.213 34.093 4.212 1.00 0.00 110 HIS A O 19
ATOM 34353 N N . HIS A 1 111 ? -22.583 35.143 5.354 1.00 0.00 111 HIS A N 19
ATOM 34354 C CA . HIS A 1 111 ? -21.477 34.424 4.749 1.00 0.00 111 HIS A CA 19
ATOM 34355 C C . HIS A 1 111 ? -20.490 34.047 5.840 1.00 0.00 111 HIS A C 19
ATOM 34356 O O . HIS A 1 111 ? -19.680 34.910 6.225 1.00 0.00 111 HIS A O 19
ATOM 34372 N N . MET A 1 1 ? -5.041 -2.216 0.753 1.00 0.00 1 MET A N 20
ATOM 34373 C CA . MET A 1 1 ? -5.931 -1.310 1.520 1.00 0.00 1 MET A CA 20
ATOM 34374 C C . MET A 1 1 ? -7.313 -1.935 1.655 1.00 0.00 1 MET A C 20
ATOM 34375 O O . MET A 1 1 ? -7.751 -2.665 0.768 1.00 0.00 1 MET A O 20
ATOM 34391 N N . PHE A 1 2 ? -7.990 -1.667 2.765 1.00 0.00 2 PHE A N 20
ATOM 34392 C CA . PHE A 1 2 ? -9.341 -2.169 2.966 1.00 0.00 2 PHE A CA 20
ATOM 34393 C C . PHE A 1 2 ? -10.349 -1.035 2.834 1.00 0.00 2 PHE A C 20
ATOM 34394 O O . PHE A 1 2 ? -10.170 0.040 3.408 1.00 0.00 2 PHE A O 20
ATOM 34411 N N . THR A 1 3 ? -11.388 -1.265 2.051 1.00 0.00 3 THR A N 20
ATOM 34412 C CA . THR A 1 3 ? -12.413 -0.258 1.829 1.00 0.00 3 THR A CA 20
ATOM 34413 C C . THR A 1 3 ? -13.799 -0.898 1.843 1.00 0.00 3 THR A C 20
ATOM 34414 O O . THR A 1 3 ? -14.045 -1.873 1.137 1.00 0.00 3 THR A O 20
ATOM 34425 N N . ALA A 1 4 ? -14.695 -0.360 2.653 1.00 0.00 4 ALA A N 20
ATOM 34426 C CA . ALA A 1 4 ? -16.044 -0.897 2.748 1.00 0.00 4 ALA A CA 20
ATOM 34427 C C . ALA A 1 4 ? -17.040 0.057 2.107 1.00 0.00 4 ALA A C 20
ATOM 34428 O O . ALA A 1 4 ? -16.925 1.272 2.256 1.00 0.00 4 ALA A O 20
ATOM 34435 N N . LYS A 1 5 ? -17.998 -0.494 1.375 1.00 0.00 5 LYS A N 20
ATOM 34436 C CA . LYS A 1 5 ? -19.012 0.314 0.719 1.00 0.00 5 LYS A CA 20
ATOM 34437 C C . LYS A 1 5 ? -20.406 -0.219 1.027 1.00 0.00 5 LYS A C 20
ATOM 34438 O O . LYS A 1 5 ? -20.738 -1.350 0.670 1.00 0.00 5 LYS A O 20
ATOM 34457 N N . LEU A 1 6 ? -21.204 0.594 1.705 1.00 0.00 6 LEU A N 20
ATOM 34458 C CA . LEU A 1 6 ? -22.583 0.237 2.020 1.00 0.00 6 LEU A CA 20
ATOM 34459 C C . LEU A 1 6 ? -23.383 0.148 0.723 1.00 0.00 6 LEU A C 20
ATOM 34460 O O . LEU A 1 6 ? -23.391 1.089 -0.070 1.00 0.00 6 LEU A O 20
ATOM 34476 N N . ILE A 1 7 ? -24.026 -0.989 0.493 1.00 0.00 7 ILE A N 20
ATOM 34477 C CA . ILE A 1 7 ? -24.802 -1.175 -0.727 1.00 0.00 7 ILE A CA 20
ATOM 34478 C C . ILE A 1 7 ? -26.282 -1.383 -0.417 1.00 0.00 7 ILE A C 20
ATOM 34479 O O . ILE A 1 7 ? -27.152 -0.876 -1.123 1.00 0.00 7 ILE A O 20
ATOM 34495 N N . LYS A 1 8 ? -26.559 -2.112 0.654 1.00 0.00 8 LYS A N 20
ATOM 34496 C CA . LYS A 1 8 ? -27.925 -2.435 1.022 1.00 0.00 8 LYS A CA 20
ATOM 34497 C C . LYS A 1 8 ? -28.398 -1.522 2.140 1.00 0.00 8 LYS A C 20
ATOM 34498 O O . LYS A 1 8 ? -28.192 -1.804 3.320 1.00 0.00 8 LYS A O 20
ATOM 34517 N N . GLY A 1 9 ? -28.990 -0.405 1.750 1.00 0.00 9 GLY A N 20
ATOM 34518 C CA . GLY A 1 9 ? -29.474 0.559 2.708 1.00 0.00 9 GLY A CA 20
ATOM 34519 C C . GLY A 1 9 ? -29.370 1.973 2.180 1.00 0.00 9 GLY A C 20
ATOM 34520 O O . GLY A 1 9 ? -29.651 2.223 1.010 1.00 0.00 9 GLY A O 20
ATOM 34524 N N . LYS A 1 10 ? -28.926 2.884 3.036 1.00 0.00 10 LYS A N 20
ATOM 34525 C CA . LYS A 1 10 ? -28.842 4.299 2.708 1.00 0.00 10 LYS A CA 20
ATOM 34526 C C . LYS A 1 10 ? -27.768 4.946 3.562 1.00 0.00 10 LYS A C 20
ATOM 34527 O O . LYS A 1 10 ? -26.842 5.572 3.053 1.00 0.00 10 LYS A O 20
ATOM 34546 N N . THR A 1 11 ? -27.907 4.798 4.870 1.00 0.00 11 THR A N 20
ATOM 34547 C CA . THR A 1 11 ? -26.936 5.318 5.816 1.00 0.00 11 THR A CA 20
ATOM 34548 C C . THR A 1 11 ? -26.900 4.440 7.066 1.00 0.00 11 THR A C 20
ATOM 34549 O O . THR A 1 11 ? -27.944 4.088 7.615 1.00 0.00 11 THR A O 20
ATOM 34560 N N . TYR A 1 12 ? -25.702 4.070 7.490 1.00 0.00 12 TYR A N 20
ATOM 34561 C CA . TYR A 1 12 ? -25.536 3.183 8.630 1.00 0.00 12 TYR A CA 20
ATOM 34562 C C . TYR A 1 12 ? -24.312 3.597 9.443 1.00 0.00 12 TYR A C 20
ATOM 34563 O O . TYR A 1 12 ? -23.202 3.688 8.912 1.00 0.00 12 TYR A O 20
ATOM 34581 N N . ASN A 1 13 ? -24.524 3.860 10.725 1.00 0.00 13 ASN A N 20
ATOM 34582 C CA . ASN A 1 13 ? -23.445 4.291 11.611 1.00 0.00 13 ASN A CA 20
ATOM 34583 C C . ASN A 1 13 ? -22.689 3.090 12.174 1.00 0.00 13 ASN A C 20
ATOM 34584 O O . ASN A 1 13 ? -23.261 2.263 12.887 1.00 0.00 13 ASN A O 20
ATOM 34595 N N . VAL A 1 14 ? -21.407 2.995 11.853 1.00 0.00 14 VAL A N 20
ATOM 34596 C CA . VAL A 1 14 ? -20.559 1.934 12.385 1.00 0.00 14 VAL A CA 20
ATOM 34597 C C . VAL A 1 14 ? -19.485 2.526 13.288 1.00 0.00 14 VAL A C 20
ATOM 34598 O O . VAL A 1 14 ? -18.535 3.146 12.807 1.00 0.00 14 VAL A O 20
ATOM 34611 N N . MET A 1 15 ? -19.653 2.339 14.597 1.00 0.00 15 MET A N 20
ATOM 34612 C CA . MET A 1 15 ? -18.743 2.897 15.601 1.00 0.00 15 MET A CA 20
ATOM 34613 C C . MET A 1 15 ? -18.718 4.421 15.524 1.00 0.00 15 MET A C 20
ATOM 34614 O O . MET A 1 15 ? -19.537 5.091 16.153 1.00 0.00 15 MET A O 20
ATOM 34628 N N . GLY A 1 16 ? -17.799 4.961 14.738 1.00 0.00 16 GLY A N 20
ATOM 34629 C CA . GLY A 1 16 ? -17.711 6.397 14.575 1.00 0.00 16 GLY A CA 20
ATOM 34630 C C . GLY A 1 16 ? -17.685 6.796 13.117 1.00 0.00 16 GLY A C 20
ATOM 34631 O O . GLY A 1 16 ? -17.497 7.966 12.784 1.00 0.00 16 GLY A O 20
ATOM 34635 N N . ILE A 1 17 ? -17.885 5.818 12.245 1.00 0.00 17 ILE A N 20
ATOM 34636 C CA . ILE A 1 17 ? -17.850 6.047 10.811 1.00 0.00 17 ILE A CA 20
ATOM 34637 C C . ILE A 1 17 ? -19.261 5.942 10.238 1.00 0.00 17 ILE A C 20
ATOM 34638 O O . ILE A 1 17 ? -19.978 4.977 10.508 1.00 0.00 17 ILE A O 20
ATOM 34654 N N . THR A 1 18 ? -19.658 6.939 9.464 1.00 0.00 18 THR A N 20
ATOM 34655 C CA . THR A 1 18 ? -20.987 6.957 8.877 1.00 0.00 18 THR A CA 20
ATOM 34656 C C . THR A 1 18 ? -20.950 6.467 7.431 1.00 0.00 18 THR A C 20
ATOM 34657 O O . THR A 1 18 ? -20.483 7.173 6.533 1.00 0.00 18 THR A O 20
ATOM 34668 N N . PHE A 1 19 ? -21.431 5.248 7.218 1.00 0.00 19 PHE A N 20
ATOM 34669 C CA . PHE A 1 19 ? -21.466 4.656 5.889 1.00 0.00 19 PHE A CA 20
ATOM 34670 C C . PHE A 1 19 ? -22.748 5.039 5.170 1.00 0.00 19 PHE A C 20
ATOM 34671 O O . PHE A 1 19 ? -23.811 5.138 5.785 1.00 0.00 19 PHE A O 20
ATOM 34688 N N . ARG A 1 20 ? -22.646 5.254 3.870 1.00 0.00 20 ARG A N 20
ATOM 34689 C CA . ARG A 1 20 ? -23.804 5.590 3.060 1.00 0.00 20 ARG A CA 20
ATOM 34690 C C . ARG A 1 20 ? -23.814 4.762 1.786 1.00 0.00 20 ARG A C 20
ATOM 34691 O O . ARG A 1 20 ? -22.757 4.446 1.240 1.00 0.00 20 ARG A O 20
ATOM 34712 N N . ALA A 1 21 ? -25.012 4.384 1.347 1.00 0.00 21 ALA A N 20
ATOM 34713 C CA . ALA A 1 21 ? -25.181 3.595 0.130 1.00 0.00 21 ALA A CA 20
ATOM 34714 C C . ALA A 1 21 ? -24.420 4.195 -1.053 1.00 0.00 21 ALA A C 20
ATOM 34715 O O . ALA A 1 21 ? -24.663 5.336 -1.451 1.00 0.00 21 ALA A O 20
ATOM 34722 N N . GLY A 1 22 ? -23.488 3.418 -1.588 1.00 0.00 22 GLY A N 20
ATOM 34723 C CA . GLY A 1 22 ? -22.757 3.832 -2.770 1.00 0.00 22 GLY A CA 20
ATOM 34724 C C . GLY A 1 22 ? -21.412 4.458 -2.454 1.00 0.00 22 GLY A C 20
ATOM 34725 O O . GLY A 1 22 ? -20.644 4.764 -3.364 1.00 0.00 22 GLY A O 20
ATOM 34729 N N . VAL A 1 23 ? -21.115 4.637 -1.176 1.00 0.00 23 VAL A N 20
ATOM 34730 C CA . VAL A 1 23 ? -19.878 5.295 -0.773 1.00 0.00 23 VAL A CA 20
ATOM 34731 C C . VAL A 1 23 ? -18.870 4.300 -0.203 1.00 0.00 23 VAL A C 20
ATOM 34732 O O . VAL A 1 23 ? -19.111 3.683 0.835 1.00 0.00 23 VAL A O 20
ATOM 34745 N N . SER A 1 24 ? -17.759 4.126 -0.909 1.00 0.00 24 SER A N 20
ATOM 34746 C CA . SER A 1 24 ? -16.634 3.355 -0.398 1.00 0.00 24 SER A CA 20
ATOM 34747 C C . SER A 1 24 ? -15.820 4.200 0.584 1.00 0.00 24 SER A C 20
ATOM 34748 O O . SER A 1 24 ? -15.464 5.339 0.281 1.00 0.00 24 SER A O 20
ATOM 34756 N N . GLN A 1 25 ? -15.523 3.641 1.749 1.00 0.00 25 GLN A N 20
ATOM 34757 C CA . GLN A 1 25 ? -14.783 4.365 2.777 1.00 0.00 25 GLN A CA 20
ATOM 34758 C C . GLN A 1 25 ? -13.610 3.533 3.286 1.00 0.00 25 GLN A C 20
ATOM 34759 O O . GLN A 1 25 ? -13.727 2.316 3.460 1.00 0.00 25 GLN A O 20
ATOM 34773 N N . THR A 1 26 ? -12.478 4.191 3.500 1.00 0.00 26 THR A N 20
ATOM 34774 C CA . THR A 1 26 ? -11.273 3.523 3.970 1.00 0.00 26 THR A CA 20
ATOM 34775 C C . THR A 1 26 ? -11.408 3.130 5.439 1.00 0.00 26 THR A C 20
ATOM 34776 O O . THR A 1 26 ? -11.391 3.985 6.330 1.00 0.00 26 THR A O 20
ATOM 34787 N N . VAL A 1 27 ? -11.543 1.836 5.687 1.00 0.00 27 VAL A N 20
ATOM 34788 C CA . VAL A 1 27 ? -11.765 1.340 7.035 1.00 0.00 27 VAL A CA 20
ATOM 34789 C C . VAL A 1 27 ? -10.537 0.607 7.561 1.00 0.00 27 VAL A C 20
ATOM 34790 O O . VAL A 1 27 ? -9.717 0.112 6.783 1.00 0.00 27 VAL A O 20
ATOM 34803 N N . PRO A 1 28 ? -10.381 0.559 8.892 1.00 0.00 28 PRO A N 20
ATOM 34804 C CA . PRO A 1 28 ? -9.314 -0.202 9.541 1.00 0.00 28 PRO A CA 20
ATOM 34805 C C . PRO A 1 28 ? -9.497 -1.706 9.359 1.00 0.00 28 PRO A C 20
ATOM 34806 O O . PRO A 1 28 ? -10.587 -2.175 9.013 1.00 0.00 28 PRO A O 20
ATOM 34817 N N . LYS A 1 29 ? -8.433 -2.452 9.625 1.00 0.00 29 LYS A N 20
ATOM 34818 C CA . LYS A 1 29 ? -8.417 -3.899 9.430 1.00 0.00 29 LYS A CA 20
ATOM 34819 C C . LYS A 1 29 ? -9.513 -4.586 10.239 1.00 0.00 29 LYS A C 20
ATOM 34820 O O . LYS A 1 29 ? -10.163 -5.516 9.758 1.00 0.00 29 LYS A O 20
ATOM 34839 N N . LYS A 1 30 ? -9.722 -4.116 11.462 1.00 0.00 30 LYS A N 20
ATOM 34840 C CA . LYS A 1 30 ? -10.737 -4.689 12.341 1.00 0.00 30 LYS A CA 20
ATOM 34841 C C . LYS A 1 30 ? -12.140 -4.489 11.778 1.00 0.00 30 LYS A C 20
ATOM 34842 O O . LYS A 1 30 ? -12.925 -5.434 11.697 1.00 0.00 30 LYS A O 20
ATOM 34861 N N . LEU A 1 31 ? -12.447 -3.261 11.376 1.00 0.00 31 LEU A N 20
ATOM 34862 C CA . LEU A 1 31 ? -13.781 -2.938 10.883 1.00 0.00 31 LEU A CA 20
ATOM 34863 C C . LEU A 1 31 ? -14.062 -3.636 9.560 1.00 0.00 31 LEU A C 20
ATOM 34864 O O . LEU A 1 31 ? -15.213 -3.927 9.241 1.00 0.00 31 LEU A O 20
ATOM 34880 N N . TYR A 1 32 ? -13.009 -3.917 8.802 1.00 0.00 32 TYR A N 20
ATOM 34881 C CA . TYR A 1 32 ? -13.143 -4.671 7.562 1.00 0.00 32 TYR A CA 20
ATOM 34882 C C . TYR A 1 32 ? -13.755 -6.039 7.843 1.00 0.00 32 TYR A C 20
ATOM 34883 O O . TYR A 1 32 ? -14.706 -6.447 7.190 1.00 0.00 32 TYR A O 20
ATOM 34901 N N . GLU A 1 33 ? -13.224 -6.734 8.834 1.00 0.00 33 GLU A N 20
ATOM 34902 C CA . GLU A 1 33 ? -13.738 -8.050 9.183 1.00 0.00 33 GLU A CA 20
ATOM 34903 C C . GLU A 1 33 ? -15.073 -7.933 9.911 1.00 0.00 33 GLU A C 20
ATOM 34904 O O . GLU A 1 33 ? -15.988 -8.735 9.694 1.00 0.00 33 GLU A O 20
ATOM 34916 N N . TYR A 1 34 ? -15.189 -6.911 10.751 1.00 0.00 34 TYR A N 20
ATOM 34917 C CA . TYR A 1 34 ? -16.428 -6.640 11.469 1.00 0.00 34 TYR A CA 20
ATOM 34918 C C . TYR A 1 34 ? -17.596 -6.485 10.494 1.00 0.00 34 TYR A C 20
ATOM 34919 O O . TYR A 1 34 ? -18.683 -7.018 10.721 1.00 0.00 34 TYR A O 20
ATOM 34937 N N . LEU A 1 35 ? -17.364 -5.769 9.400 1.00 0.00 35 LEU A N 20
ATOM 34938 C CA . LEU A 1 35 ? -18.399 -5.564 8.397 1.00 0.00 35 LEU A CA 20
ATOM 34939 C C . LEU A 1 35 ? -18.430 -6.717 7.401 1.00 0.00 35 LEU A C 20
ATOM 34940 O O . LEU A 1 35 ? -19.425 -6.922 6.715 1.00 0.00 35 LEU A O 20
ATOM 34956 N N . ASN A 1 36 ? -17.342 -7.474 7.338 1.00 0.00 36 ASN A N 20
ATOM 34957 C CA . ASN A 1 36 ? -17.281 -8.670 6.496 1.00 0.00 36 ASN A CA 20
ATOM 34958 C C . ASN A 1 36 ? -18.333 -9.678 6.951 1.00 0.00 36 ASN A C 20
ATOM 34959 O O . ASN A 1 36 ? -18.877 -10.441 6.152 1.00 0.00 36 ASN A O 20
ATOM 34970 N N . GLU A 1 37 ? -18.624 -9.661 8.248 1.00 0.00 37 GLU A N 20
ATOM 34971 C CA . GLU A 1 37 ? -19.643 -10.536 8.820 1.00 0.00 37 GLU A CA 20
ATOM 34972 C C . GLU A 1 37 ? -21.053 -9.955 8.648 1.00 0.00 37 GLU A C 20
ATOM 34973 O O . GLU A 1 37 ? -22.037 -10.571 9.063 1.00 0.00 37 GLU A O 20
ATOM 34985 N N . ASN A 1 38 ? -21.154 -8.779 8.038 1.00 0.00 38 ASN A N 20
ATOM 34986 C CA . ASN A 1 38 ? -22.448 -8.121 7.856 1.00 0.00 38 ASN A CA 20
ATOM 34987 C C . ASN A 1 38 ? -22.734 -7.879 6.376 1.00 0.00 38 ASN A C 20
ATOM 34988 O O . ASN A 1 38 ? -22.057 -7.085 5.723 1.00 0.00 38 ASN A O 20
ATOM 34999 N N . PRO A 1 39 ? -23.767 -8.547 5.837 1.00 0.00 39 PRO A N 20
ATOM 35000 C CA . PRO A 1 39 ? -24.083 -8.516 4.403 1.00 0.00 39 PRO A CA 20
ATOM 35001 C C . PRO A 1 39 ? -24.802 -7.236 3.962 1.00 0.00 39 PRO A C 20
ATOM 35002 O O . PRO A 1 39 ? -25.766 -7.287 3.197 1.00 0.00 39 PRO A O 20
ATOM 35013 N N . TYR A 1 40 ? -24.323 -6.089 4.429 1.00 0.00 40 TYR A N 20
ATOM 35014 C CA . TYR A 1 40 ? -24.880 -4.807 4.005 1.00 0.00 40 TYR A CA 20
ATOM 35015 C C . TYR A 1 40 ? -23.935 -4.117 3.029 1.00 0.00 40 TYR A C 20
ATOM 35016 O O . TYR A 1 40 ? -24.319 -3.180 2.324 1.00 0.00 40 TYR A O 20
ATOM 35034 N N . PHE A 1 41 ? -22.703 -4.595 2.989 1.00 0.00 41 PHE A N 20
ATOM 35035 C CA . PHE A 1 41 ? -21.627 -3.885 2.324 1.00 0.00 41 PHE A CA 20
ATOM 35036 C C . PHE A 1 41 ? -20.977 -4.742 1.252 1.00 0.00 41 PHE A C 20
ATOM 35037 O O . PHE A 1 41 ? -21.000 -5.971 1.318 1.00 0.00 41 PHE A O 20
ATOM 35054 N N . ILE A 1 42 ? -20.410 -4.075 0.263 1.00 0.00 42 ILE A N 20
ATOM 35055 C CA . ILE A 1 42 ? -19.452 -4.700 -0.628 1.00 0.00 42 ILE A CA 20
ATOM 35056 C C . ILE A 1 42 ? -18.067 -4.265 -0.193 1.00 0.00 42 ILE A C 20
ATOM 35057 O O . ILE A 1 42 ? -17.698 -3.095 -0.336 1.00 0.00 42 ILE A O 20
ATOM 35073 N N . LEU A 1 43 ? -17.323 -5.184 0.381 1.00 0.00 43 LEU A N 20
ATOM 35074 C CA . LEU A 1 43 ? -16.009 -4.862 0.887 1.00 0.00 43 LEU A CA 20
ATOM 35075 C C . LEU A 1 43 ? -14.969 -5.076 -0.193 1.00 0.00 43 LEU A C 20
ATOM 35076 O O . LEU A 1 43 ? -14.798 -6.183 -0.706 1.00 0.00 43 LEU A O 20
ATOM 35092 N N . THR A 1 44 ? -14.297 -4.001 -0.544 1.00 0.00 44 THR A N 20
ATOM 35093 C CA . THR A 1 44 ? -13.336 -4.014 -1.620 1.00 0.00 44 THR A CA 20
ATOM 35094 C C . THR A 1 44 ? -11.921 -4.094 -1.061 1.00 0.00 44 THR A C 20
ATOM 35095 O O . THR A 1 44 ? -11.471 -3.196 -0.343 1.00 0.00 44 THR A O 20
ATOM 35106 N N . GLN A 1 45 ? -11.239 -5.182 -1.368 1.00 0.00 45 GLN A N 20
ATOM 35107 C CA . GLN A 1 45 ? -9.854 -5.346 -0.968 1.00 0.00 45 GLN A CA 20
ATOM 35108 C C . GLN A 1 45 ? -8.949 -4.785 -2.056 1.00 0.00 45 GLN A C 20
ATOM 35109 O O . GLN A 1 45 ? -8.872 -5.324 -3.161 1.00 0.00 45 GLN A O 20
ATOM 35123 N N . GLU A 1 46 ? -8.265 -3.702 -1.741 1.00 0.00 46 GLU A N 20
ATOM 35124 C CA . GLU A 1 46 ? -7.520 -2.959 -2.741 1.00 0.00 46 GLU A CA 20
ATOM 35125 C C . GLU A 1 46 ? -6.040 -3.277 -2.665 1.00 0.00 46 GLU A C 20
ATOM 35126 O O . GLU A 1 46 ? -5.504 -3.567 -1.593 1.00 0.00 46 GLU A O 20
ATOM 35138 N N . LEU A 1 47 ? -5.391 -3.201 -3.815 1.00 0.00 47 LEU A N 20
ATOM 35139 C CA . LEU A 1 47 ? -4.029 -3.677 -3.980 1.00 0.00 47 LEU A CA 20
ATOM 35140 C C . LEU A 1 47 ? -3.004 -2.758 -3.329 1.00 0.00 47 LEU A C 20
ATOM 35141 O O . LEU A 1 47 ? -3.037 -1.541 -3.505 1.00 0.00 47 LEU A O 20
ATOM 35157 N N . ASN A 1 48 ? -2.103 -3.364 -2.568 1.00 0.00 48 ASN A N 20
ATOM 35158 C CA . ASN A 1 48 ? -0.882 -2.703 -2.123 1.00 0.00 48 ASN A CA 20
ATOM 35159 C C . ASN A 1 48 ? 0.279 -3.241 -2.948 1.00 0.00 48 ASN A C 20
ATOM 35160 O O . ASN A 1 48 ? 1.440 -2.894 -2.735 1.00 0.00 48 ASN A O 20
ATOM 35171 N N . ASN A 1 49 ? -0.075 -4.088 -3.908 1.00 0.00 49 ASN A N 20
ATOM 35172 C CA . ASN A 1 49 ? 0.890 -4.855 -4.685 1.00 0.00 49 ASN A CA 20
ATOM 35173 C C . ASN A 1 49 ? 1.542 -4.015 -5.774 1.00 0.00 49 ASN A C 20
ATOM 35174 O O . ASN A 1 49 ? 2.538 -4.430 -6.370 1.00 0.00 49 ASN A O 20
ATOM 35185 N N . GLN A 1 50 ? 0.986 -2.838 -6.034 1.00 0.00 50 GLN A N 20
ATOM 35186 C CA . GLN A 1 50 ? 1.505 -1.973 -7.084 1.00 0.00 50 GLN A CA 20
ATOM 35187 C C . GLN A 1 50 ? 2.830 -1.337 -6.661 1.00 0.00 50 GLN A C 20
ATOM 35188 O O . GLN A 1 50 ? 2.862 -0.278 -6.034 1.00 0.00 50 GLN A O 20
ATOM 35202 N N . LYS A 1 51 ? 3.918 -2.022 -6.970 1.00 0.00 51 LYS A N 20
ATOM 35203 C CA . LYS A 1 51 ? 5.253 -1.516 -6.690 1.00 0.00 51 LYS A CA 20
ATOM 35204 C C . LYS A 1 51 ? 6.163 -1.734 -7.887 1.00 0.00 51 LYS A C 20
ATOM 35205 O O . LYS A 1 51 ? 7.127 -2.495 -7.828 1.00 0.00 51 LYS A O 20
ATOM 35224 N N . ASP A 1 52 ? 5.818 -1.076 -8.983 1.00 0.00 52 ASP A N 20
ATOM 35225 C CA . ASP A 1 52 ? 6.617 -1.127 -10.198 1.00 0.00 52 ASP A CA 20
ATOM 35226 C C . ASP A 1 52 ? 7.883 -0.298 -10.034 1.00 0.00 52 ASP A C 20
ATOM 35227 O O . ASP A 1 52 ? 8.914 -0.595 -10.640 1.00 0.00 52 ASP A O 20
ATOM 35236 N N . ASP A 1 53 ? 7.787 0.720 -9.179 1.00 0.00 53 ASP A N 20
ATOM 35237 C CA . ASP A 1 53 ? 8.871 1.675 -8.952 1.00 0.00 53 ASP A CA 20
ATOM 35238 C C . ASP A 1 53 ? 9.271 2.359 -10.250 1.00 0.00 53 ASP A C 20
ATOM 35239 O O . ASP A 1 53 ? 10.187 1.918 -10.943 1.00 0.00 53 ASP A O 20
ATOM 35248 N N . PRO A 1 54 ? 8.555 3.427 -10.614 1.00 0.00 54 PRO A N 20
ATOM 35249 C CA . PRO A 1 54 ? 8.833 4.191 -11.815 1.00 0.00 54 PRO A CA 20
ATOM 35250 C C . PRO A 1 54 ? 9.733 5.398 -11.557 1.00 0.00 54 PRO A C 20
ATOM 35251 O O . PRO A 1 54 ? 9.694 5.991 -10.482 1.00 0.00 54 PRO A O 20
ATOM 35262 N N . ILE A 1 55 ? 10.560 5.716 -12.554 1.00 0.00 55 ILE A N 20
ATOM 35263 C CA . ILE A 1 55 ? 11.344 6.959 -12.600 1.00 0.00 55 ILE A CA 20
ATOM 35264 C C . ILE A 1 55 ? 12.301 7.113 -11.403 1.00 0.00 55 ILE A C 20
ATOM 35265 O O . ILE A 1 55 ? 12.767 8.206 -11.087 1.00 0.00 55 ILE A O 20
ATOM 35281 N N . ASN A 1 56 ? 12.659 5.993 -10.805 1.00 0.00 56 ASN A N 20
ATOM 35282 C CA . ASN A 1 56 ? 13.490 6.001 -9.598 1.00 0.00 56 ASN A CA 20
ATOM 35283 C C . ASN A 1 56 ? 14.579 4.930 -9.669 1.00 0.00 56 ASN A C 20
ATOM 35284 O O . ASN A 1 56 ? 14.928 4.303 -8.667 1.00 0.00 56 ASN A O 20
ATOM 35295 N N . TYR A 1 57 ? 15.139 4.754 -10.854 1.00 0.00 57 TYR A N 20
ATOM 35296 C CA . TYR A 1 57 ? 16.162 3.739 -11.067 1.00 0.00 57 TYR A CA 20
ATOM 35297 C C . TYR A 1 57 ? 17.554 4.344 -10.927 1.00 0.00 57 TYR A C 20
ATOM 35298 O O . TYR A 1 57 ? 17.734 5.549 -11.109 1.00 0.00 57 TYR A O 20
ATOM 35316 N N . THR A 1 58 ? 18.530 3.504 -10.606 1.00 0.00 58 THR A N 20
ATOM 35317 C CA . THR A 1 58 ? 19.919 3.924 -10.506 1.00 0.00 58 THR A CA 20
ATOM 35318 C C . THR A 1 58 ? 20.392 4.535 -11.814 1.00 0.00 58 THR A C 20
ATOM 35319 O O . THR A 1 58 ? 20.245 3.927 -12.867 1.00 0.00 58 THR A O 20
ATOM 35330 N N . GLU A 1 59 ? 20.946 5.746 -11.751 1.00 0.00 59 GLU A N 20
ATOM 35331 C CA . GLU A 1 59 ? 21.447 6.407 -12.950 1.00 0.00 59 GLU A CA 20
ATOM 35332 C C . GLU A 1 59 ? 22.584 5.603 -13.559 1.00 0.00 59 GLU A C 20
ATOM 35333 O O . GLU A 1 59 ? 22.834 5.665 -14.762 1.00 0.00 59 GLU A O 20
ATOM 35345 N N . SER A 1 60 ? 23.267 4.838 -12.718 1.00 0.00 60 SER A N 20
ATOM 35346 C CA . SER A 1 60 ? 24.300 3.939 -13.179 1.00 0.00 60 SER A CA 20
ATOM 35347 C C . SER A 1 60 ? 23.675 2.765 -13.916 1.00 0.00 60 SER A C 20
ATOM 35348 O O . SER A 1 60 ? 24.262 2.234 -14.857 1.00 0.00 60 SER A O 20
ATOM 35356 N N . GLU A 1 61 ? 22.462 2.382 -13.518 1.00 0.00 61 GLU A N 20
ATOM 35357 C CA . GLU A 1 61 ? 21.751 1.332 -14.241 1.00 0.00 61 GLU A CA 20
ATOM 35358 C C . GLU A 1 61 ? 21.120 1.917 -15.502 1.00 0.00 61 GLU A C 20
ATOM 35359 O O . GLU A 1 61 ? 21.160 1.315 -16.573 1.00 0.00 61 GLU A O 20
ATOM 35371 N N . LEU A 1 62 ? 20.569 3.118 -15.363 1.00 0.00 62 LEU A N 20
ATOM 35372 C CA . LEU A 1 62 ? 19.963 3.844 -16.477 1.00 0.00 62 LEU A CA 20
ATOM 35373 C C . LEU A 1 62 ? 20.995 4.170 -17.546 1.00 0.00 62 LEU A C 20
ATOM 35374 O O . LEU A 1 62 ? 20.645 4.428 -18.699 1.00 0.00 62 LEU A O 20
ATOM 35390 N N . LYS A 1 63 ? 22.262 4.163 -17.153 1.00 0.00 63 LYS A N 20
ATOM 35391 C CA . LYS A 1 63 ? 23.357 4.451 -18.065 1.00 0.00 63 LYS A CA 20
ATOM 35392 C C . LYS A 1 63 ? 23.432 3.373 -19.145 1.00 0.00 63 LYS A C 20
ATOM 35393 O O . LYS A 1 63 ? 23.777 3.651 -20.296 1.00 0.00 63 LYS A O 20
ATOM 35412 N N . GLY A 1 64 ? 23.087 2.147 -18.763 1.00 0.00 64 GLY A N 20
ATOM 35413 C CA . GLY A 1 64 ? 23.114 1.037 -19.696 1.00 0.00 64 GLY A CA 20
ATOM 35414 C C . GLY A 1 64 ? 21.751 0.750 -20.298 1.00 0.00 64 GLY A C 20
ATOM 35415 O O . GLY A 1 64 ? 21.661 0.173 -21.382 1.00 0.00 64 GLY A O 20
ATOM 35419 N N . MET A 1 65 ? 20.692 1.148 -19.589 1.00 0.00 65 MET A N 20
ATOM 35420 C CA . MET A 1 65 ? 19.318 0.959 -20.066 1.00 0.00 65 MET A CA 20
ATOM 35421 C C . MET A 1 65 ? 19.137 1.552 -21.461 1.00 0.00 65 MET A C 20
ATOM 35422 O O . MET A 1 65 ? 19.620 2.652 -21.751 1.00 0.00 65 MET A O 20
ATOM 35436 N N . ASN A 1 66 ? 18.420 0.833 -22.313 1.00 0.00 66 ASN A N 20
ATOM 35437 C CA . ASN A 1 66 ? 18.281 1.215 -23.712 1.00 0.00 66 ASN A CA 20
ATOM 35438 C C . ASN A 1 66 ? 17.162 2.233 -23.914 1.00 0.00 66 ASN A C 20
ATOM 35439 O O . ASN A 1 66 ? 16.548 2.711 -22.954 1.00 0.00 66 ASN A O 20
ATOM 35450 N N . LYS A 1 67 ? 16.904 2.548 -25.180 1.00 0.00 67 LYS A N 20
ATOM 35451 C CA . LYS A 1 67 ? 15.898 3.530 -25.560 1.00 0.00 67 LYS A CA 20
ATOM 35452 C C . LYS A 1 67 ? 14.510 3.133 -25.053 1.00 0.00 67 LYS A C 20
ATOM 35453 O O . LYS A 1 67 ? 13.864 3.898 -24.337 1.00 0.00 67 LYS A O 20
ATOM 35472 N N . ALA A 1 68 ? 14.084 1.920 -25.399 1.00 0.00 68 ALA A N 20
ATOM 35473 C CA . ALA A 1 68 ? 12.737 1.446 -25.085 1.00 0.00 68 ALA A CA 20
ATOM 35474 C C . ALA A 1 68 ? 12.474 1.442 -23.583 1.00 0.00 68 ALA A C 20
ATOM 35475 O O . ALA A 1 68 ? 11.380 1.793 -23.134 1.00 0.00 68 ALA A O 20
ATOM 35482 N N . GLU A 1 69 ? 13.479 1.049 -22.811 1.00 0.00 69 GLU A N 20
ATOM 35483 C CA . GLU A 1 69 ? 13.358 1.000 -21.361 1.00 0.00 69 GLU A CA 20
ATOM 35484 C C . GLU A 1 69 ? 13.139 2.400 -20.795 1.00 0.00 69 GLU A C 20
ATOM 35485 O O . GLU A 1 69 ? 12.197 2.625 -20.039 1.00 0.00 69 GLU A O 20
ATOM 35497 N N . HIS A 1 70 ? 14.001 3.342 -21.179 1.00 0.00 70 HIS A N 20
ATOM 35498 C CA . HIS A 1 70 ? 13.841 4.739 -20.787 1.00 0.00 70 HIS A CA 20
ATOM 35499 C C . HIS A 1 70 ? 12.471 5.267 -21.188 1.00 0.00 70 HIS A C 20
ATOM 35500 O O . HIS A 1 70 ? 11.818 5.962 -20.410 1.00 0.00 70 HIS A O 20
ATOM 35515 N N . GLU A 1 71 ? 12.041 4.933 -22.399 1.00 0.00 71 GLU A N 20
ATOM 35516 C CA . GLU A 1 71 ? 10.753 5.386 -22.898 1.00 0.00 71 GLU A CA 20
ATOM 35517 C C . GLU A 1 71 ? 9.621 4.892 -22.010 1.00 0.00 71 GLU A C 20
ATOM 35518 O O . GLU A 1 71 ? 8.736 5.661 -21.649 1.00 0.00 71 GLU A O 20
ATOM 35530 N N . SER A 1 72 ? 9.668 3.624 -21.638 1.00 0.00 72 SER A N 20
ATOM 35531 C CA . SER A 1 72 ? 8.642 3.047 -20.785 1.00 0.00 72 SER A CA 20
ATOM 35532 C C . SER A 1 72 ? 8.668 3.699 -19.400 1.00 0.00 72 SER A C 20
ATOM 35533 O O . SER A 1 72 ? 7.627 4.080 -18.864 1.00 0.00 72 SER A O 20
ATOM 35541 N N . ILE A 1 73 ? 9.869 3.854 -18.851 1.00 0.00 73 ILE A N 20
ATOM 35542 C CA . ILE A 1 73 ? 10.051 4.422 -17.516 1.00 0.00 73 ILE A CA 20
ATOM 35543 C C . ILE A 1 73 ? 9.400 5.797 -17.386 1.00 0.00 73 ILE A C 20
ATOM 35544 O O . ILE A 1 73 ? 8.548 6.017 -16.520 1.00 0.00 73 ILE A O 20
ATOM 35560 N N . ILE A 1 74 ? 9.789 6.721 -18.253 1.00 0.00 74 ILE A N 20
ATOM 35561 C CA . ILE A 1 74 ? 9.346 8.100 -18.116 1.00 0.00 74 ILE A CA 20
ATOM 35562 C C . ILE A 1 74 ? 7.891 8.254 -18.548 1.00 0.00 74 ILE A C 20
ATOM 35563 O O . ILE A 1 74 ? 7.189 9.150 -18.082 1.00 0.00 74 ILE A O 20
ATOM 35579 N N . SER A 1 75 ? 7.427 7.372 -19.422 1.00 0.00 75 SER A N 20
ATOM 35580 C CA . SER A 1 75 ? 6.028 7.386 -19.826 1.00 0.00 75 SER A CA 20
ATOM 35581 C C . SER A 1 75 ? 5.147 6.896 -18.682 1.00 0.00 75 SER A C 20
ATOM 35582 O O . SER A 1 75 ? 3.981 7.274 -18.580 1.00 0.00 75 SER A O 20
ATOM 35590 N N . ASN A 1 76 ? 5.715 6.058 -17.815 1.00 0.00 76 ASN A N 20
ATOM 35591 C CA . ASN A 1 76 ? 5.032 5.660 -16.589 1.00 0.00 76 ASN A CA 20
ATOM 35592 C C . ASN A 1 76 ? 4.961 6.848 -15.638 1.00 0.00 76 ASN A C 20
ATOM 35593 O O . ASN A 1 76 ? 4.002 6.998 -14.885 1.00 0.00 76 ASN A O 20
ATOM 35604 N N . LEU A 1 77 ? 5.992 7.690 -15.686 1.00 0.00 77 LEU A N 20
ATOM 35605 C CA . LEU A 1 77 ? 5.993 8.935 -14.927 1.00 0.00 77 LEU A CA 20
ATOM 35606 C C . LEU A 1 77 ? 4.932 9.887 -15.475 1.00 0.00 77 LEU A C 20
ATOM 35607 O O . LEU A 1 77 ? 4.268 10.595 -14.718 1.00 0.00 77 LEU A O 20
ATOM 35623 N N . GLY A 1 78 ? 4.773 9.890 -16.791 1.00 0.00 78 GLY A N 20
ATOM 35624 C CA . GLY A 1 78 ? 3.759 10.720 -17.412 1.00 0.00 78 GLY A CA 20
ATOM 35625 C C . GLY A 1 78 ? 4.329 11.676 -18.441 1.00 0.00 78 GLY A C 20
ATOM 35626 O O . GLY A 1 78 ? 3.718 12.703 -18.746 1.00 0.00 78 GLY A O 20
ATOM 35630 N N . ARG A 1 79 ? 5.501 11.354 -18.974 1.00 0.00 79 ARG A N 20
ATOM 35631 C CA . ARG A 1 79 ? 6.120 12.181 -20.001 1.00 0.00 79 ARG A CA 20
ATOM 35632 C C . ARG A 1 79 ? 6.910 11.334 -20.988 1.00 0.00 79 ARG A C 20
ATOM 35633 O O . ARG A 1 79 ? 7.776 10.550 -20.605 1.00 0.00 79 ARG A O 20
ATOM 35654 N N . ASN A 1 80 ? 6.601 11.500 -22.263 1.00 0.00 80 ASN A N 20
ATOM 35655 C CA . ASN A 1 80 ? 7.264 10.752 -23.322 1.00 0.00 80 ASN A CA 20
ATOM 35656 C C . ASN A 1 80 ? 8.617 11.380 -23.640 1.00 0.00 80 ASN A C 20
ATOM 35657 O O . ASN A 1 80 ? 8.733 12.603 -23.718 1.00 0.00 80 ASN A O 20
ATOM 35668 N N . PRO A 1 81 ? 9.662 10.563 -23.835 1.00 0.00 81 PRO A N 20
ATOM 35669 C CA . PRO A 1 81 ? 11.000 11.057 -24.128 1.00 0.00 81 PRO A CA 20
ATOM 35670 C C . PRO A 1 81 ? 11.197 11.344 -25.613 1.00 0.00 81 PRO A C 20
ATOM 35671 O O . PRO A 1 81 ? 12.184 10.923 -26.217 1.00 0.00 81 PRO A O 20
ATOM 35682 N N . SER A 1 82 ? 10.253 12.063 -26.194 1.00 0.00 82 SER A N 20
ATOM 35683 C CA . SER A 1 82 ? 10.362 12.491 -27.576 1.00 0.00 82 SER A CA 20
ATOM 35684 C C . SER A 1 82 ? 11.144 13.796 -27.648 1.00 0.00 82 SER A C 20
ATOM 35685 O O . SER A 1 82 ? 11.918 14.026 -28.577 1.00 0.00 82 SER A O 20
ATOM 35693 N N . ASP A 1 83 ? 10.934 14.642 -26.643 1.00 0.00 83 ASP A N 20
ATOM 35694 C CA . ASP A 1 83 ? 11.660 15.901 -26.520 1.00 0.00 83 ASP A CA 20
ATOM 35695 C C . ASP A 1 83 ? 13.133 15.632 -26.258 1.00 0.00 83 ASP A C 20
ATOM 35696 O O . ASP A 1 83 ? 14.008 16.362 -26.727 1.00 0.00 83 ASP A O 20
ATOM 35705 N N . PHE A 1 84 ? 13.397 14.577 -25.501 1.00 0.00 84 PHE A N 20
ATOM 35706 C CA . PHE A 1 84 ? 14.757 14.178 -25.187 1.00 0.00 84 PHE A CA 20
ATOM 35707 C C . PHE A 1 84 ? 15.201 13.096 -26.160 1.00 0.00 84 PHE A C 20
ATOM 35708 O O . PHE A 1 84 ? 14.738 11.958 -26.091 1.00 0.00 84 PHE A O 20
ATOM 35725 N N . LYS A 1 85 ? 16.101 13.448 -27.061 1.00 0.00 85 LYS A N 20
ATOM 35726 C CA . LYS A 1 85 ? 16.513 12.533 -28.117 1.00 0.00 85 LYS A CA 20
ATOM 35727 C C . LYS A 1 85 ? 17.768 11.770 -27.712 1.00 0.00 85 LYS A C 20
ATOM 35728 O O . LYS A 1 85 ? 18.009 10.652 -28.175 1.00 0.00 85 LYS A O 20
ATOM 35747 N N . ASN A 1 86 ? 18.557 12.371 -26.838 1.00 0.00 86 ASN A N 20
ATOM 35748 C CA . ASN A 1 86 ? 19.796 11.758 -26.386 1.00 0.00 86 ASN A CA 20
ATOM 35749 C C . ASN A 1 86 ? 19.586 11.088 -25.028 1.00 0.00 86 ASN A C 20
ATOM 35750 O O . ASN A 1 86 ? 18.728 11.503 -24.247 1.00 0.00 86 ASN A O 20
ATOM 35761 N N . ALA A 1 87 ? 20.360 10.043 -24.761 1.00 0.00 87 ALA A N 20
ATOM 35762 C CA . ALA A 1 87 ? 20.228 9.270 -23.534 1.00 0.00 87 ALA A CA 20
ATOM 35763 C C . ALA A 1 87 ? 20.581 10.089 -22.298 1.00 0.00 87 ALA A C 20
ATOM 35764 O O . ALA A 1 87 ? 19.989 9.890 -21.239 1.00 0.00 87 ALA A O 20
ATOM 35771 N N . ASP A 1 88 ? 21.523 11.018 -22.438 1.00 0.00 88 ASP A N 20
ATOM 35772 C CA . ASP A 1 88 ? 22.008 11.799 -21.297 1.00 0.00 88 ASP A CA 20
ATOM 35773 C C . ASP A 1 88 ? 20.868 12.543 -20.607 1.00 0.00 88 ASP A C 20
ATOM 35774 O O . ASP A 1 88 ? 20.656 12.388 -19.402 1.00 0.00 88 ASP A O 20
ATOM 35783 N N . GLU A 1 89 ? 20.139 13.345 -21.373 1.00 0.00 89 GLU A N 20
ATOM 35784 C CA . GLU A 1 89 ? 18.982 14.072 -20.855 1.00 0.00 89 GLU A CA 20
ATOM 35785 C C . GLU A 1 89 ? 17.918 13.115 -20.326 1.00 0.00 89 GLU A C 20
ATOM 35786 O O . GLU A 1 89 ? 17.235 13.416 -19.350 1.00 0.00 89 GLU A O 20
ATOM 35798 N N . ARG A 1 90 ? 17.789 11.959 -20.967 1.00 0.00 90 ARG A N 20
ATOM 35799 C CA . ARG A 1 90 ? 16.836 10.948 -20.523 1.00 0.00 90 ARG A CA 20
ATOM 35800 C C . ARG A 1 90 ? 17.220 10.424 -19.144 1.00 0.00 90 ARG A C 20
ATOM 35801 O O . ARG A 1 90 ? 16.370 10.271 -18.270 1.00 0.00 90 ARG A O 20
ATOM 35822 N N . ILE A 1 91 ? 18.505 10.152 -18.956 1.00 0.00 91 ILE A N 20
ATOM 35823 C CA . ILE A 1 91 ? 19.013 9.700 -17.669 1.00 0.00 91 ILE A CA 20
ATOM 35824 C C . ILE A 1 91 ? 18.871 10.807 -16.631 1.00 0.00 91 ILE A C 20
ATOM 35825 O O . ILE A 1 91 ? 18.416 10.568 -15.516 1.00 0.00 91 ILE A O 20
ATOM 35841 N N . ALA A 1 92 ? 19.240 12.019 -17.026 1.00 0.00 92 ALA A N 20
ATOM 35842 C CA . ALA A 1 92 ? 19.204 13.172 -16.137 1.00 0.00 92 ALA A CA 20
ATOM 35843 C C . ALA A 1 92 ? 17.784 13.477 -15.675 1.00 0.00 92 ALA A C 20
ATOM 35844 O O . ALA A 1 92 ? 17.558 13.808 -14.511 1.00 0.00 92 ALA A O 20
ATOM 35851 N N . TYR A 1 93 ? 16.827 13.359 -16.591 1.00 0.00 93 TYR A N 20
ATOM 35852 C CA . TYR A 1 93 ? 15.432 13.632 -16.276 1.00 0.00 93 TYR A CA 20
ATOM 35853 C C . TYR A 1 93 ? 14.913 12.634 -15.247 1.00 0.00 93 TYR A C 20
ATOM 35854 O O . TYR A 1 93 ? 14.208 13.011 -14.313 1.00 0.00 93 TYR A O 20
ATOM 35872 N N . ILE A 1 94 ? 15.270 11.365 -15.421 1.00 0.00 94 ILE A N 20
ATOM 35873 C CA . ILE A 1 94 ? 14.875 10.324 -14.477 1.00 0.00 94 ILE A CA 20
ATOM 35874 C C . ILE A 1 94 ? 15.615 10.506 -13.154 1.00 0.00 94 ILE A C 20
ATOM 35875 O O . ILE A 1 94 ? 15.035 10.369 -12.078 1.00 0.00 94 ILE A O 20
ATOM 35891 N N . LEU A 1 95 ? 16.894 10.846 -13.254 1.00 0.00 95 LEU A N 20
ATOM 35892 C CA . LEU A 1 95 ? 17.746 11.051 -12.089 1.00 0.00 95 LEU A CA 20
ATOM 35893 C C . LEU A 1 95 ? 17.166 12.131 -11.175 1.00 0.00 95 LEU A C 20
ATOM 35894 O O . LEU A 1 95 ? 17.085 11.958 -9.958 1.00 0.00 95 LEU A O 20
ATOM 35910 N N . LYS A 1 96 ? 16.750 13.240 -11.771 1.00 0.00 96 LYS A N 20
ATOM 35911 C CA . LYS A 1 96 ? 16.289 14.384 -10.999 1.00 0.00 96 LYS A CA 20
ATOM 35912 C C . LYS A 1 96 ? 14.886 14.188 -10.436 1.00 0.00 96 LYS A C 20
ATOM 35913 O O . LYS A 1 96 ? 14.393 15.036 -9.696 1.00 0.00 96 LYS A O 20
ATOM 35932 N N . GLN A 1 97 ? 14.244 13.078 -10.769 1.00 0.00 97 GLN A N 20
ATOM 35933 C CA . GLN A 1 97 ? 12.974 12.740 -10.141 1.00 0.00 97 GLN A CA 20
ATOM 35934 C C . GLN A 1 97 ? 13.256 12.128 -8.780 1.00 0.00 97 GLN A C 20
ATOM 35935 O O . GLN A 1 97 ? 12.471 12.255 -7.841 1.00 0.00 97 GLN A O 20
ATOM 35949 N N . ILE A 1 98 ? 14.402 11.469 -8.693 1.00 0.00 98 ILE A N 20
ATOM 35950 C CA . ILE A 1 98 ? 14.888 10.924 -7.436 1.00 0.00 98 ILE A CA 20
ATOM 35951 C C . ILE A 1 98 ? 15.416 12.055 -6.558 1.00 0.00 98 ILE A C 20
ATOM 35952 O O . ILE A 1 98 ? 15.289 12.026 -5.336 1.00 0.00 98 ILE A O 20
ATOM 35968 N N . ASP A 1 99 ? 16.009 13.052 -7.202 1.00 0.00 99 ASP A N 20
ATOM 35969 C CA . ASP A 1 99 ? 16.544 14.214 -6.500 1.00 0.00 99 ASP A CA 20
ATOM 35970 C C . ASP A 1 99 ? 15.417 15.128 -6.029 1.00 0.00 99 ASP A C 20
ATOM 35971 O O . ASP A 1 99 ? 15.440 15.639 -4.907 1.00 0.00 99 ASP A O 20
ATOM 35980 N N . ASN A 1 100 ? 14.430 15.333 -6.885 1.00 0.00 100 ASN A N 20
ATOM 35981 C CA . ASN A 1 100 ? 13.292 16.176 -6.547 1.00 0.00 100 ASN A CA 20
ATOM 35982 C C . ASN A 1 100 ? 12.069 15.315 -6.248 1.00 0.00 100 ASN A C 20
ATOM 35983 O O . ASN A 1 100 ? 11.126 15.241 -7.040 1.00 0.00 100 ASN A O 20
ATOM 35994 N N . LYS A 1 101 ? 12.105 14.644 -5.106 1.00 0.00 101 LYS A N 20
ATOM 35995 C CA . LYS A 1 101 ? 11.022 13.763 -4.699 1.00 0.00 101 LYS A CA 20
ATOM 35996 C C . LYS A 1 101 ? 10.286 14.327 -3.488 1.00 0.00 101 LYS A C 20
ATOM 35997 O O . LYS A 1 101 ? 10.862 14.490 -2.410 1.00 0.00 101 LYS A O 20
ATOM 36016 N N . GLY A 1 102 ? 9.017 14.650 -3.679 1.00 0.00 102 GLY A N 20
ATOM 36017 C CA . GLY A 1 102 ? 8.207 15.130 -2.581 1.00 0.00 102 GLY A CA 20
ATOM 36018 C C . GLY A 1 102 ? 7.803 16.579 -2.739 1.00 0.00 102 GLY A C 20
ATOM 36019 O O . GLY A 1 102 ? 8.635 17.482 -2.647 1.00 0.00 102 GLY A O 20
ATOM 36023 N N . GLU A 1 103 ? 6.519 16.803 -2.971 1.00 0.00 103 GLU A N 20
ATOM 36024 C CA . GLU A 1 103 ? 5.982 18.152 -3.091 1.00 0.00 103 GLU A CA 20
ATOM 36025 C C . GLU A 1 103 ? 5.359 18.574 -1.762 1.00 0.00 103 GLU A C 20
ATOM 36026 O O . GLU A 1 103 ? 4.329 19.253 -1.719 1.00 0.00 103 GLU A O 20
ATOM 36038 N N . LEU A 1 104 ? 6.009 18.165 -0.678 1.00 0.00 104 LEU A N 20
ATOM 36039 C CA . LEU A 1 104 ? 5.534 18.447 0.669 1.00 0.00 104 LEU A CA 20
ATOM 36040 C C . LEU A 1 104 ? 6.185 19.722 1.191 1.00 0.00 104 LEU A C 20
ATOM 36041 O O . LEU A 1 104 ? 7.335 20.015 0.864 1.00 0.00 104 LEU A O 20
ATOM 36057 N N . GLU A 1 105 ? 5.457 20.472 2.005 1.00 0.00 105 GLU A N 20
ATOM 36058 C CA . GLU A 1 105 ? 5.936 21.764 2.474 1.00 0.00 105 GLU A CA 20
ATOM 36059 C C . GLU A 1 105 ? 6.178 21.781 3.985 1.00 0.00 105 GLU A C 20
ATOM 36060 O O . GLU A 1 105 ? 7.314 21.927 4.434 1.00 0.00 105 GLU A O 20
ATOM 36072 N N . HIS A 1 106 ? 5.122 21.611 4.774 1.00 0.00 106 HIS A N 20
ATOM 36073 C CA . HIS A 1 106 ? 5.227 21.780 6.223 1.00 0.00 106 HIS A CA 20
ATOM 36074 C C . HIS A 1 106 ? 5.277 20.444 6.954 1.00 0.00 106 HIS A C 20
ATOM 36075 O O . HIS A 1 106 ? 4.312 20.054 7.611 1.00 0.00 106 HIS A O 20
ATOM 36090 N N . HIS A 1 107 ? 6.406 19.742 6.815 1.00 0.00 107 HIS A N 20
ATOM 36091 C CA . HIS A 1 107 ? 6.664 18.489 7.542 1.00 0.00 107 HIS A CA 20
ATOM 36092 C C . HIS A 1 107 ? 5.588 17.430 7.280 1.00 0.00 107 HIS A C 20
ATOM 36093 O O . HIS A 1 107 ? 5.414 16.517 8.081 1.00 0.00 107 HIS A O 20
ATOM 36108 N N . HIS A 1 108 ? 4.897 17.566 6.144 1.00 0.00 108 HIS A N 20
ATOM 36109 C CA . HIS A 1 108 ? 3.834 16.647 5.689 1.00 0.00 108 HIS A CA 20
ATOM 36110 C C . HIS A 1 108 ? 2.663 16.529 6.679 1.00 0.00 108 HIS A C 20
ATOM 36111 O O . HIS A 1 108 ? 2.781 16.811 7.870 1.00 0.00 108 HIS A O 20
ATOM 36126 N N . HIS A 1 109 ? 1.518 16.113 6.153 1.00 0.00 109 HIS A N 20
ATOM 36127 C CA . HIS A 1 109 ? 0.299 15.980 6.940 1.00 0.00 109 HIS A CA 20
ATOM 36128 C C . HIS A 1 109 ? 0.244 14.590 7.568 1.00 0.00 109 HIS A C 20
ATOM 36129 O O . HIS A 1 109 ? 0.818 13.642 7.031 1.00 0.00 109 HIS A O 20
ATOM 36144 N N . HIS A 1 110 ? -0.425 14.473 8.706 1.00 0.00 110 HIS A N 20
ATOM 36145 C CA . HIS A 1 110 ? -0.545 13.193 9.389 1.00 0.00 110 HIS A CA 20
ATOM 36146 C C . HIS A 1 110 ? -1.897 12.552 9.088 1.00 0.00 110 HIS A C 20
ATOM 36147 O O . HIS A 1 110 ? -1.995 11.685 8.221 1.00 0.00 110 HIS A O 20
ATOM 36162 N N . HIS A 1 111 ? -2.934 12.991 9.789 1.00 0.00 111 HIS A N 20
ATOM 36163 C CA . HIS A 1 111 ? -4.286 12.498 9.553 1.00 0.00 111 HIS A CA 20
ATOM 36164 C C . HIS A 1 111 ? -5.283 13.358 10.311 1.00 0.00 111 HIS A C 20
ATOM 36165 O O . HIS A 1 111 ? -6.350 13.667 9.756 1.00 0.00 111 HIS A O 20
#

InterPro domains:
  IPR027926 Uncharacterised protein YqbF, N-terminal domain [PF14553] (7-49)
  IPR036269 Rho termination factor, N-terminal domain superfamily [SSF68912] (50-103)
  IPR036840 YqbF domain superfamily [G3DSA:3.40.5.20] (1-46)
  IPR048424 YqbF, C-terminal domain [PF21488] (58-96)

Sequence (111 aa):
MFTAKLIKGKTYNVMGITFRAGVSQTVPKKLYEYLNENPYFILTQELNNQKDDPINYTESELKGMNKAEHESIISNLGRNPSDFKNADERIAYILKQIDNKGELEHHHHHHMFTAKLIKGKTYNVMGITFRAGVSQTVPKKLYEYLNENPYFILTQELNNQKDDPINYTESELKGMNKAEHESIISNLGRNPSDFKNADERIAYILKQIDNKGELEHHHHHHMFTAKLIKGKTYNVMGITFRAGVSQTVPKKLYEYLNENPYFILTQELNNQKDDPINYTESELKGMNKAEHESIISNLGRNPSDFKNADERIAYILKQIDNKGELEHHHHHHMFTAKLIKGKTYNVMGITFRAGVSQTVPKKLYEYLNENPYFILTQELNNQKDDPINYTESELKGMNKAEHESIISNLGRNPSDFKNADERIAYILKQIDNKGELEHHHHHHMFTAKLIKGKTYNVMGITFRAGVSQTVPKKLYEYLNENPYFILTQELNNQKDDPINYTESELKGMNKAEHESIISNLGRNPSDFKNADERIAYILKQIDNKGELEHHHHHHMFTAKLIKGKTYNVMGITFRAGVSQTVPKKLYEYLNENPYFILTQELNNQKDDPINYTESELKGMNKAEHESIISNLGRNPSDFKNADERIAYILKQIDNKGELEHHHHHHMFTAKLIKGKTYNVMGITFRAGVSQTVPKKLYEYLNENPYFILTQELNNQKDDPINYTESELKGMNKAEHESIISNLGRNPSDFKNADERIAYILKQIDNKGELEHHHHHHMFTAKLIKGKTYNVMGITFRAGVSQTVPKKLYEYLNENPYFILTQELNNQKDDPINYTESELKGMNKAEHESIISNLGRNPSDFKNADERIAYILKQIDNKGELEHHHHHHMFTAKLIKGKTYNVMGITFRAGVSQTVPKKLYEYLNENPYFILTQELNNQKDDPINYTESELKGMNKAEHESIISNLGRNPSDFKNADERIAYILKQIDNKGELEHHHHHHMFTAKLIKGKTYNVMGITFRAGVSQTVPKKLYEYLNENPYFILTQELNNQKDDPINYTESELKGMNKAEHESIISNLGRNPSDFKNADERIAYILKQIDNKGELEHHHHHHMFTAKLIKGKTYNVMGITFRAGVSQTVPKKLYEYLNENPYFILTQELNNQKDDPINYTESELKGMNKAEHESIISNLGRNPSDFKNADERIAYILKQIDNKGELEHHHHHHMFTAKLIKGKTYNVMGITFRAGVSQTVPKKLYEYLNENPYFILTQELNNQKDDPINYTESELKGMNKAEHESIISNLGRNPSDFKNADERIAYILKQIDNKGELEHHHHHHMFTAKLIKGKTYNVMGITFRAGVSQTVPKKLYEYLNENPYFILTQELNNQKDDPINYTESELKGMNKAEHESIISNLGRNPSDFKNADERIAYILKQIDNKGELEHHHHHHMFTAKLIKGKTYNVMGITFRAGVSQTVPKKLYEYLNENPYFILTQELNNQKDDPINYTESELKGMNKAEHESIISNLGRNPSDFKNADERIAYILKQIDNKGELEHHHHHHMFTAKLIKGKTYNVMGITFRAGVSQTVPKKLYEYLNENPYFILTQELNNQKDDPINYTESELKGMNKAEHESIISNLGRNPSDFKNADERIAYILKQIDNKGELEHHHHHHMFTAKLIKGKTYNVMGITFRAGVSQTVPKKLYEYLNENPYFILTQELNNQKDDPINYTESELKGMNKAEHESIISNLGRNPSDFKNADERIAYILKQIDNKGELEHHHHHHMFTAKLIKGKTYNVMGITFRAGVSQTVPKKLYEYLNENPYFILTQELNNQKDDPINYTESELKGMNKAEHESIISNLGRNPSDFKNADERIAYILKQIDNKGELEHHHHHHMFTAKLIKGKTYNVMGITFRAGVSQTVPKKLYEYLNENPYFILTQELNNQKDDPINYTESELKGMNKAEHESIISNLGRNPSDFKNADERIAYILKQIDNKGELEHHHHHHMFTAKLIKGKTYNVMGITFRAGVSQTVPKKLYEYLNENPYFILTQELNNQKDDPINYTESELKGMNKAEHESIISNLGRNPSDFKNADERIAYILKQIDNKGELEHHHHHHMFTAKLIKGKTYNVMGITFRAGVSQTVPKKLYEYLNENPYFILTQELNNQKDDPINYTESELKGMNKAEHESIISNLGRNPSDFKNADERIAYILKQIDNKGELEHHHHHH

Organism: Bacillus subtilis (strain 168) (NCBI:txid224308)